Protein 1GYH (pdb70)

Sequence (1903 aa):
GAKQVDVHDPVMTREGDTWYLFSTGPGITIYSSKDRVNWRYSDRAFATEPTWAKRVSPSFDGHLWAPDIYQHKGLFYLYYSVSAFGKNTSAIGVTVNKTLNPASPDYRWEDKGIVIESVPQRDLWNAIAPAIIADDHGQVWMSFGSFWGGLKLFKLNDDLTRPAEPQEWHSIAKLERSVLMDDSQAGSAQIEAPFILRKGDYYYLFASWGLCCRKGDSTYHLVVGRSKQVTGPYLDKTGRDMNQGGGSLLIKGNKRWVGLGHNSAYTWDGKDYLVLHAYEAADNYLQKLKILNLHWDGEGWPQVDEKELDSYISQRLKAKQVDVHDPVMTREGDTWYLFSTGPGITIYSSKDRVNWRYSDRAFATEPTWAKRVSPSFDGHLWAPDIYQHKGLFYLYYSVSAFGKNTSAIGVTVNKTLNPASPDYRWEDKGIVIESVPQRDLWNAIAPAIIADDHGQVWMSFGSFWGGLKLFKLNDDLTRPAEPQEWHSIAKLERSVLMDDSQAGSAQIEAPFILRKGDYYYLFASWGLCCRKGDSTYHLVVGRSKQVTGPYLDKTGRDMNQGGGSLLIKGNKRWVGLGHNSAYTWDGKDYLVLHAYEAADNYLQKLKILNLHWDGEGWPQVDEKELDSYISQRLKGAKQVDVHDPVMTREGDTWYLFSTGPGITIYSSKDRVNWRYSDRAFATEPTWAKRVSPSFDGHLWAPDIYQHKGLFYLYYSVSAFGKNTSAIGVTVNKTLNPASPDYRWEDKGIVIESVPQRDLWNAIAPAIIADDHGQVWMSFGSFWGGLKLFKLNDDLTRPAEPQEWHSIAKLERSVLMDDSQAGSAQIEAPFILRKGDYYYLFASWGLCCRKGDSTYHLVVGRSKQVTGPYLDKTGRDMNQGGGSLLIKGNKRWVGLGHNSAYTWDGKDYLVLHAYEAADNYLQKLKILNLHWDGEGWPQVDEKELDSYISQRLKAKQVDVHDPVMTREGDTWYLFSTGPGITIYSSKDRVNWRYSDRAFATEPTWAKRVSPSFDGHLWAPDIYQHKGLFYLYYSVSAFGKNTSAIGVTVNKTLNPASPDYRWEDKGIVIESVPQRDLWNAIAPAIIADDHGQVWMSFGSFWGGLKLFKLNDDLTRPAEPQEWHSIAKLERSVLMDDSQAGSAQIEAPFILRKGDYYYLFASWGLCCRKGDSTYHLVVGRSKQVTGPYLDKTGRDMNQGGGSLLIKGNKRWVGLGHNSAYTWDGKDYLVLHAYEAADNYLQKLKILNLHWDGEGWPQVDEKELDSYISQRLGAKQVDVHDPVMTREGDTWYLFSTGPGITIYSSKDRVNWRYSDRAFATEPTWAKRVSPSFDGHLWAPDIYQHKGLFYLYYSVSAFGKNTSAIGVTVNKTLNPASPDYRWEDKGIVIESVPQRDLWNAIAPAIIADDHGQVWMSFGSFWGGLKLFKLNDDLTRPAEPQEWHSIAKLERSVLMDDSQAGSAQIEAPFILRKGDYYYLFASWGLCCRKGDSTYHLVVGRSKQVTGPYLDKTGRDMNQGGGSLLIKGNKRWVGLGHNSAYTWDGKDYLVLHAYEAADNYLQKLKILNLHWDGEGWPQVDEKELDSYISQRLKAKQVDVHDPVMTREGDTWYLFSTGPGITIYSSKDRVNWRYSDRAFATEPTWAKRVSPSFDGHLWAPDIYQHKGLFYLYYSVSAFGKNTSAIGVTVNKTLNPASPDYRWEDKGIVIESVPQRDLWNAIAPAIIADDHGQVWMSFGSFWGGLKLFKLNDDLTRPAEPQEWHSIAKLERSVLMDDSQAGSAQIEAPFILRKGDYYYLFASWGLCCRKGDSTYHLVVGRSKQVTGPYLDKTGRDMNQGGGSLLIKGNKRWVGLGHNSAYTWDGKDYLVLHAYEAADNYLQKLKILNLHWDGEGWPQVDEKELDSYISQRL

Solvent-accessible surface area: 79150 Å² total; per-residue (Å²): 35,75,171,36,2,65,4,30,11,0,6,1,17,92,49,68,90,20,16,9,0,0,4,30,5,54,0,0,21,1,14,14,5,142,74,53,55,45,0,108,105,20,38,73,11,25,88,102,45,3,144,34,0,114,144,7,0,110,93,17,104,12,78,0,40,4,3,5,11,46,84,37,180,71,62,9,16,0,0,0,0,0,8,14,167,60,111,2,33,0,0,0,0,0,1,12,3,134,13,2,67,60,93,26,142,75,39,164,32,65,57,90,14,40,6,14,37,1,53,44,110,164,15,48,36,6,0,14,4,7,4,14,20,41,23,103,130,80,55,18,5,0,0,0,0,5,32,5,18,0,0,38,0,1,50,10,40,139,93,4,21,97,15,15,134,124,91,67,78,46,35,2,0,76,47,149,30,62,107,164,61,81,38,40,107,26,29,86,1,61,2,26,1,4,17,7,17,90,75,59,82,30,7,7,0,0,0,0,52,9,48,26,72,122,123,46,114,13,80,4,42,0,2,1,0,22,4,116,93,6,40,18,38,0,22,12,92,67,2,101,12,1,36,86,8,3,16,14,90,19,7,120,27,38,178,117,8,30,4,0,0,21,4,0,2,32,76,31,130,71,119,11,21,0,0,0,0,0,8,32,30,100,53,122,60,68,50,8,0,0,8,1,54,9,88,63,44,29,38,10,14,6,99,19,62,73,151,32,0,52,83,23,87,0,47,91,53,199,113,170,36,2,65,4,32,11,1,7,0,15,81,49,68,76,25,15,10,0,0,3,32,6,56,0,0,21,2,13,17,5,146,71,50,58,51,0,124,104,23,37,76,13,22,91,101,43,2,110,22,0,106,102,8,0,103,95,16,98,13,79,0,37,4,4,4,11,40,85,38,176,68,60,10,20,0,0,0,0,0,8,19,162,50,116,2,31,0,0,0,0,0,1,13,2,136,15,2,67,61,92,29,140,78,38,149,28,85,57,87,14,37,5,20,32,1,53,45,117,164,14,53,33,5,0,14,4,7,3,13,16,38,15,89,142,63,64,13,6,0,0,0,0,6,32,6,18,0,0,35,0,0,55,9,39,140,96,4,19,96,13,15,132,128,93,70,74,54,36,2,0,74,48,148,31,62,112,166,64,81,39,40,78,25,27,86,1,56,2,24,2,5,16,6,19,104,72,69,113,44,13,5,0,0,0,0,52,9,46,21,68,122,124,43,90,11,37,5,39,0,2,1,0,46,7,138,113,7,39,16,80,0,64,12,99,121,48,101,35,1,32,142,10,2,14,14,65,21,6,84,18,42,180,102,8,32,4,0,0,24,5,0,2,33,73,20,113,76,125,10,19,0,0,0,0,0,8,35,31,100,59,120,67,70,49,8,0,1,14,0,53,7,101,66,52,93,141,21,16,3,74,27,73,63,121,36,0,45,80,27,89,0,53,68,70,209,47,86,169,37,2,70,4,31,11,1,8,1,15,79,48,70,106,19,18,10,0,0,4,30,6,53,0,0,20,2,15,14,6,144,74,68,54,46,0,121,104,23,39,74,13,25,86,99,42,3,146,38,0,112,120,7,0,63,95,16,90,15,79,0,38,5,3,5,11,46,83,40,180,70,60,10,17,0,0,0,0,0,6,17,159,60,124,2,34,0,0,0,0,0,1,16,2,139,14,2,64,64,93,27,141,85,38,149,33,72,51,86,13,40,6,18,37,2,20,38,32,49,4,22,3,6,0,13,3,8,3,13,18,43,23,103,136,80,52,16,6,0,0,0,0,5,32,5,6,0,0,6,0,0,56,10,40,139,90,5,18,99,14,11,134,97,47,75,6,41,6,2,0,4,37,94,5,37,3,37,62,75,6,47,107,26,28,85,2,60,2,26,1,5,16,7,18,92,73,57,106,60,8,6,0,0,0,0,51,10,50,22,76,120,106,48,118,12,78,4,41,0,2,1,0,45,5,112,100,7,37,18,40,1,20,13,92,88,2,83,12,1,24,44,23,2,16,14,90,20,6,121,24,45,195,144,8,29,5,0,0,24,5,0,2,32,76,23,118,72,136,11,19,0,0,0,0,0,8,32,32,102,62,116,60,66,51,8,0,1,11,0,65,9,86,59,49,91,140,28,13,5,86,28,50,77,144,33,0,48,84,29,86,0,50,99,49,246,113,169,36,2,63,4,30,11,1,8,1,16,80,50,67,102,23,17,10,0,0,4,28,5,54,0,0,22,2,14,21,6,144,70,55,60,55,0,141,106,22,38,77,12,25,94,94,34,3,145,37,0,118,154,7,0,104,87,12,109,18,78,0,58,3,4,4,11,46,86,43,136,67,61,8,18,0,0,0,0,0,6,12,162,44,118,1,33,0,0,0,0,0,1,15,1,138,14,2,67,66,93,29,141,76,35,157,38,73,56,86,15,41,5,21,35,1,54,46,108,162,13,51,32,6,0,14,3,8,3,13,18,41,20,100,67,74,54,16,6,0,0,0,0,6,33,6,17,0,0,37,0,0,37,10,44,103,91,4,15,95,14,16,132,122,90,67,73,53,33,2,0,77,50,151,31,61,109,165,66,79,38,40,106,24,31,86,2,54,2,25,1,6,16,6,16,85,79,56,58,20,11,6,0,0,0,0,54,10,53,24,68,105,101,53,116,11,75,4,48,0,2,1,0,26,9,94,105,7,38,14,80,0,70,12,98,118,47,137,35,0,32,138,13,2,16,14,83,21,6,105,22,41,174,106,8,33,5,0,0,26,4,0,2,32,75,20,115,72,128,12,20,0,0,0,0,0,6,31,31,95,64,109,62,66,49,6,0,0,14,1,57,8,99,63,56,36,73,9,17,2,72,25,64,62,149,32,0,48,85,29,93,0,53,99,122,52,65,168,37,1,65,3,30,10,1,8,1,15,79,44,72,92,21,17,10,0,0,4,31,6,56,2,0,22,2,11,21,5,143,73,51,55,48,0,118,104,25,39,86,11,18,87,117,60,4,142,33,0,110,124,7,0,111,88,13,105,14,83,0,45,4,3,5,10,44,85,32,103,26,59,12,18,0,0,0,0,0,7,13,176,56,94,1,34,0,0,0,0,0,1,15,1,138,14,2,68,62,94,28,141,84,39,167,27,79,57,89,14,38,5,20,36,1,16,37,22,46,4,19,4,6,0,14,3,8,3,14,18,43,24,99,132,81,52,16,5,0,0,0,0,5,31,5,6,0,0,9,0,0,60,9,39,144,90,3,20,94,16,14,134,91,47,75,6,48,8,2,0,4,37,102,7,38,5,28,38,41,9,35,29,18,3,71,1,53,1,24,1,5,17,8,19,85,78,57,102,69,6,7,0,0,0,0,52,8,47,18,70,120,105,45,111,11,78,4,41,0,2,2,0,54,5,115,104,5,35,19,80,1,68,13,106,120,47,131,34,1,24,73,7,2,15,14,94,18,5,116,27,23,162,120,7,32,5,0,0,23,4,0,2,31,78,19,111,77,118,12,22,0,0,0,0,0,7,33,33,100,62,108,60,68,51,8,0,1,13,1,54,7,86,60,53,83,136,29,16,5,86,16,61,73,153,33,0,51,82,29,89,0,47,86,55,216,99,168,34,0,60,3,30,10,3,4,1,15,76,44,66,119,30,14,7,0,0,4,31,6,52,0,0,23,3,11,19,7,169,71,49,58,54,0,133,108,23,38,74,13,26,88,100,48,2,143,36,0,100,151,7,0,110,91,18,90,16,80,0,40,4,6,6,11,45,87,38,182,69,64,9,17,0,0,0,0,0,7,16,161,60,77,2,35,0,0,0,0,0,1,16,2,125,14,3,66,61,84,28,105,80,38,157,34,81,54,86,14,43,6,21,35,1,56,45,108,162,12,49,31,6,0,14,2,8,3,14,20,43,24,107,140,76,56,18,6,0,0,0,0,6,30,5,18,0,0,35,0,0,55,7,40,142,94,3,16,93,16,13,132,123,91,75,74,56,34,2,0,72,48,150,33,61,112,167,28,40,40,17,30,20,3,68,0,52,1,23,2,5,18,6,20,96,76,55,100,57,9,6,0,0,0,0,49,9,50,31,81,129,128,46,106,9,78,3,43,0,3,1,0,50,6,119,111,7,35,17,82,1,70,12,100,115,47,133,30,0,30,122,10,2,17,14,89,18,8,116,28,26,167,108,8,35,3,0,0,24,5,0,1,34,80,18,108,75,115,19,23,0,0,0,0,0,6,32,34,102,56,122,62,70,54,8,0,0,14,1,53,8,93,61,40,89,137,24,15,6,94,24,59,69,142,32,0,50,85,28,89,0,48,100,116

Nearest PDB structures (foldseek):
  1gyh-assembly6_F  TM=1.002E+00  e=4.339E-56  Cellvibrio japonicus
  1gyd-assembly1_B  TM=1.002E+00  e=1.081E-55  Cellvibrio japonicus
  1gye-assembly1_B  TM=1.001E+00  e=3.953E-55  Cellvibrio japonicus
  6f1g-assembly1_A  TM=9.480E-01  e=2.151E-33  Geobacillus stearothermophilus
  3d61-assembly1_A  TM=9.542E-01  e=4.421E-33  Geobacillus stearothermophilus

Radius of gyration: 49.76 Å; Cα contacts (8 Å, |Δi|>4): 5390; chains: 6; bounding box: 102×94×158 Å

InterPro domains:
  IPR006710 Glycoside hydrolase, family 43 [PF04616] (33-331)
  IPR016840 Glycoside hydrolase, family 43, endo-1, 5-alpha-L-arabinosidase [PIRSF026534] (2-336)
  IPR023296 Glycosyl hydrolase, five-bladed beta-propeller domain superfamily [G3DSA:2.115.10.20] (30-347)
  IPR023296 Glycosyl hydrolase, five-bladed beta-propeller domain superfamily [SSF75005] (33-332)
  IPR050727 Glycosyl hydrolase 43 family arabinanases [PTHR43301] (32-338)

Secondary structure (DSSP, 8-state):
--SPPP-SS-EEEEETTEEEEEESEET-EEEEESSSSEEEEEEESSSS--TTHHHH-TT--SEEEEEEEEEETTEEEEEEEE--TTS--EEEEEEEES-S-TTSTT---EEEEEEEEE-TTT-SS-----EEEE-TTS-EEEEE-BSTT-EEEEEB-TTSSSB-SS--EEEEE-----TTS-TTS--S--EEEEEEEEETTEEEEEEEES--S-GGG---EEEEEEESSTTS--B-TTSBBGGGT--EEEE---SSEEEEEEEEEEEETTEEEEEEEEEEGGGTTEEEEEEEE-EE-TTS-EE--TTHHHH---EE--/-PPPP-SS-EEEEETTEEEEEESEET-EEEEESSSSEEEEEEES-SS--TTHHHHSTT--SEEEEEEEEEETTEEEEEEEE--TT---EEEEEEEES-S-TTSTT---EEEEEEEEE-TTT-SS-----EEEE-TTS-EEEEE-BSTT-EEEEEB-TTSSSB-SS--EEEEE-----TTS-TTS--S--EEEEEEEEETTEEEEEEEES--S-GGG---EEEEEEESSTTS--B-TTS-BGGGT--EEEE---SSEEEEEEEEEEEETTEEEEEEEEEEGGGTTEEEEEEEE-EE-TTS-EE--TTHHHH---EE--/--SPPP-SS-EEEEETTEEEEEESEET-EEEEESSSSEEEEEEESSSS--TTHHHH-TT--SEEEEEEEEEETTEEEEEEEE--TT---EEEEEEEES-S-TTSTT---EEEEEEEEE-TTT-SS-----EEEE-TTS-EEEEE-BSTT-EEEEEB-TTSSSB-SS--EEEEE----BTTS-TTS--S--EEEEEEEEETTEEEEEEEES--S-GGG---EEEEEEESSTTS--B-TTSBBGGGT--EEEE---SSEEEEEEEEEEEETTEEEEEEEEEEGGGTTEEEEEEEEEEE-TTS-EE--TTHHHH---EE--/-PPPP-SS-EEEEETTEEEEEESEET-EEEEESSSSEEEEEEESSSS--TTHHHH-TT--SEEEEEEEEEETTEEEEEEEE--TT---EEEEEEEES-S-TTSTT---EEEEEEEEE-TTT-SS-----EEEE-TTS-EEEEE-BSTT-EEEEEB-TTSSSB-SS--EEEEE-----TTS-TTS--S--EEEEEEEEETTEEEEEEEES--S-GGG---EEEEEEESSTT---B-TTS-BGGGT--EEEE---SSEEEEEEEEEEEETTEEEEEEEEEEGGGTTEEEEEEEE-EE-TTS-EE--TTHHHH---EE-/--SPPP-SS-EEEEETTEEEEEESEET-EEEEESSSSEEEEEEES-SS--TTHHHH-TT--SEEEEEEEEEETTEEEEEEEE--TT---EEEEEEEES-S-TTSTT---EEEEEEEEE-TTT-SS-----EEEE-TTS-EEEEE-BSTT-EEEEEB-TTSSSB-SS--EEEEE----BTTS-TTS--S--EEEEEEEEETTEEEEEEEES--S-GGG---EEEEEEESSTTS--B-TTS-BGGGT--EEEE---SSEEEEEEEEEEEETTEEEEEEEEEEGGGTTEEEEEEEE-EE-TTS-EE--TTHHHH---EE--/-PPP--SS-EEEEETTEEEEEESEET-EEEEESSSSEEEEEEESSSS--TTHHHH-TT--SEEEEEEEEEETTEEEEEEEE--TT---EEEEEEEES-S-TTSTT---EEEEEEEEE-TTT-SS-----EEEE-TTS-EEEEE-BSTT-EEEEEBPTTSSSB-SS--EEEEE-----TTS-TTS--S--EEEEEEEEETTEEEEEEEES--S-GGG---EEEEEEESSTTS--B-TTS-BGGGT--EEEE---SSEEEEEEEEEEEETTEEEEEEEEEEGGGTTEEEEEEEE-EE-TTS-EE--TTHHHH---EE-

CATH classification: 2.115.10.20

Organism: Cellvibrio japonicus (strain Ueda107) (NCBI:txid498211)

Foldseek 3Di:
DAAFDFFALWDWDDDDQKIKIWGWFQLIWIWIDNPVFEIETQDRQDPFDDPCLCVLPVPFDRTWHNWEWDDDPQKIKIKIKRDDPFWQSIFIWIWIFNDRHPVDPRGHTGTPDTADGDDFPPDQWHHGAWEWDDDPPGWIKIWFTFAGFAIKIWTADPVRGYGHPVIDMADAAGEDDDPVPRRGGRDPTGKTRWEWDDDDQKIKIKIWGFDPDDAQPGWIFIWIFIANGPRDQTAHPVGDGNSYVHTHGADTDDPQWHHKDSWYKDDDPHFIKIWIWTQGNVPRRRIGIFIWGWDADPVGDIYTDCCSVVVRGHHYDD/DAFDFFALKDWDDDDQKIWIWGWFQLIWIWIDNPVFEIETQDRQDPFDDPCQCVLPVPFPRTKHRWDWDDDPQKIKIKIKRDDPFFQSIFIWIWIFNDRHPVDPRGHTHTPDTADGDDQPPDQWHHGAWEWDADPVRWIKIWFTFARFAIKIWTADPVRGYGDPVIDMAHAAWEDDDPPPRSGGRDDTFKTRWEWDDDDQKIKIKIWGFADDDQQPGFIFIWIFIDSDPRDQTAHPVGHGNSYVHTHGADTDDPQFHHKDSWYKDDDPNWIKIWIWTQGNVPSRGIGIFIWTWDADPVGDIHTDPCSVVVRGHHYDD/DAAFDFFALKDWDDDDQKIKIWGWFQQIWIWIDNPVFEIETQDRQDPFDDPCQCVLPVVFPRTKHRWYWDDDDQKIKIKIKRDDPFWQSIFIWIWIFNDRHPVDPRGHTGTPDTADGDDFPPDQWHHGAWEWDDDPPRWIKIWFTFAGFAIKIKTADPVNGYGDPVIDMAHAAGEDDDPPPRSGGRDDTFKTQWEWDDDDQKIKIKIWGFDDDDQQPTWIFIWIFIANGPRDQTAHPVRDGNSYVHTHGADTDDPQWHHKDSWYKDDDPRFIKIWIWTQGNVPRRGTGIFIWGWDADPVGDIHTDCCSVVVRGHHYDD/DAFDFFALKDWDDDDQKIKIWGWFQQIWIWIDRPVFEIEGQDRQDPFDDPCQCVLPVVFPRIKHNWYWDDDDQKIKIKIKRDDPFWQSIFIWIWIFNDRHPVDPRGHTHTPDTADGDDFPPDQWHHGAWEWDDDPVGWIKIWFTFARFAIKIWTADPVNGYGDPPIDMAGAAGEDDDPPPGRGGRDDTFKTQWYWDDDDQKIKIKIWGFADDDFPPGFTFIWIFIDSDPRDQTAHPVGDGNSYVDTHGADGDDPQWHHKDSWYKDDDPRFIKIWIWTQGNVVRRRIGIFIWGWDADPVGHIHTDRCSVVVRGHHYD/DAAFDFAALKDWDDDDQKIKIWGFFQQIWIWIDNPVFEIETQDHQDPDADPCQCVLPVVWDRTKHNWYWDDDPQKIKIKIKRDDPFWQSIFIWIWIFNDSHPVDPRGHTGTPDTADGDDFPPDQWHHGAWEKDDDPPGWIKIWFTFAGFAIKIKTADPVNGYGDPVIDMAGAAGDDDDPVPRSGGRDDTGKGQWEWDDDPQKIKIKIWGFDPDPQQPTFIFIWIFIDNDPRDQTAHPVRDGNSYVHTHGADTDDPQWHHKDSWYKDQDPNFIKIWIWTQGNVPRRRTGIFIWGWDADPVGHTYTDVCSVVVRGHHYDD/DAFDFFALWEWDDDDQKIKIWGWFQLIWIWIDNPVFEIETQDRQDPFDDPCQCVLPVVFDRTKHRWYWDDDPQKIKIKIKRDDPFWQSIFIWIWIFNDSHPVDPRGHIHTPDTADGDDQPPDQWHHGAWEKDDDPVGWIKIKFTFAGFAIKIKTADPVRGYGDPPIDMAHEAGDDDDPVPRSGGRDDTFKGHWYWDDDPQKIKIKIWGFAPPDQPPGFTFIWIFIDNDPRDQTAHPVRHGNSYVHTHGADFPDPQWRGWDSWDKDDDPNFIKIWIWTQGNVPRRRIGIFIWGWDADPVGHIYTDCCSVPVRGHHYD

GO terms:
  GO:0046556 alpha-L-arabinofuranosidase activity (F, EXP)

B-factor: mean 18.23, std 8.99, range [5.01, 67.4]

Structure (mmCIF, N/CA/C/O backbone):
data_1GYH
#
_entry.id   1GYH
#
_cell.length_a   49.556
_cell.length_b   79.557
_cell.length_c   132.402
_cell.angle_alpha   88.83
_cell.angle_beta   89.58
_cell.angle_gamma   83.58
#
_symmetry.space_group_name_H-M   'P 1'
#
loop_
_entity.id
_entity.type
_entity.pdbx_description
1 polymer 'ARABINAN ENDO-1,5-ALPHA-L-ARABINOSIDASE A'
2 non-polymer 'CHLORIDE ION'
3 water water
#
loop_
_atom_site.group_PDB
_atom_site.id
_atom_site.type_symbol
_atom_site.label_atom_id
_atom_site.label_alt_id
_atom_site.label_comp_id
_atom_site.label_asym_id
_atom_site.label_entity_id
_atom_site.label_seq_id
_atom_site.pdbx_PDB_ins_code
_atom_site.Cartn_x
_atom_site.Cartn_y
_atom_site.Cartn_z
_atom_site.occupancy
_atom_site.B_iso_or_equiv
_atom_site.auth_seq_id
_atom_site.auth_comp_id
_atom_site.auth_asym_id
_atom_site.auth_atom_id
_atom_site.pdbx_PDB_model_num
ATOM 1 N N . GLY A 1 1 ? 1.535 -26.259 1.947 1.00 25.36 30 GLY A N 1
ATOM 2 C CA . GLY A 1 1 ? 1.397 -25.831 0.683 1.00 24.23 30 GLY A CA 1
ATOM 3 C C . GLY A 1 1 ? 2.508 -26.451 -0.125 1.00 26.56 30 GLY A C 1
ATOM 4 O O . GLY A 1 1 ? 2.267 -27.531 -0.616 1.00 33.06 30 GLY A O 1
ATOM 5 N N . ALA A 1 2 ? 3.643 -25.781 -0.332 1.00 23.91 31 ALA A N 1
ATOM 6 C CA . ALA A 1 2 ? 4.858 -26.344 -0.972 1.00 23.03 31 ALA A CA 1
ATOM 7 C C . ALA A 1 2 ? 5.745 -25.299 -1.655 1.00 20.87 31 ALA A C 1
ATOM 8 O O . ALA A 1 2 ? 6.942 -25.389 -1.472 1.00 19.84 31 ALA A O 1
ATOM 10 N N . LYS A 1 3 ? 5.159 -24.356 -2.429 1.00 18.54 32 LYS A N 1
ATOM 11 C CA . LYS A 1 3 ? 5.869 -23.154 -2.947 1.00 17.35 32 LYS A CA 1
ATOM 12 C C . LYS A 1 3 ? 5.545 -21.915 -2.107 1.00 15.62 32 LYS A C 1
ATOM 13 O O . LYS A 1 3 ? 4.479 -21.867 -1.537 1.00 13.23 32 LYS A O 1
ATOM 19 N N . GLN A 1 4 ? 6.419 -20.902 -2.086 1.00 14.79 33 GLN A N 1
ATOM 20 C CA . GLN A 1 4 ? 6.085 -19.625 -1.431 1.00 14.60 33 GLN A CA 1
ATOM 21 C C . GLN A 1 4 ? 4.979 -18.900 -2.185 1.00 15.99 33 GLN A C 1
ATOM 22 O O . GLN A 1 4 ? 4.828 -19.074 -3.430 1.00 16.24 33 GLN A O 1
ATOM 28 N N . VAL A 1 5 ? 4.184 -18.110 -1.469 1.00 14.94 34 VAL A N 1
ATOM 29 C CA . VAL A 1 5 ? 3.184 -17.335 -2.141 1.00 16.62 34 VAL A CA 1
ATOM 30 C C . VAL A 1 5 ? 3.714 -16.074 -2.841 1.00 15.72 34 VAL A C 1
ATOM 31 O O . VAL A 1 5 ? 4.457 -15.241 -2.277 1.00 15.74 34 VAL A O 1
ATOM 35 N N . ASP A 1 6 ? 3.364 -15.968 -4.119 1.00 16.24 35 ASP A N 1
ATOM 36 C CA . ASP A 1 6 ? 3.742 -14.792 -4.920 1.00 16.44 35 ASP A CA 1
ATOM 37 C C . ASP A 1 6 ? 2.675 -13.717 -4.896 1.00 16.28 35 ASP A C 1
ATOM 38 O O . ASP A 1 6 ? 1.503 -13.955 -5.262 1.00 17.00 35 ASP A O 1
ATOM 43 N N . VAL A 1 7 ? 3.092 -12.546 -4.413 1.00 15.50 36 VAL A N 1
ATOM 44 C CA . VAL A 1 7 ? 2.272 -11.342 -4.274 1.00 15.21 36 VAL A CA 1
ATOM 45 C C . VAL A 1 7 ? 3.064 -10.116 -4.679 1.00 13.67 36 VAL A C 1
ATOM 46 O O . VAL A 1 7 ? 4.304 -10.126 -4.702 1.00 13.51 36 VAL A O 1
ATOM 50 N N . HIS A 1 8 ? 2.341 -9.043 -4.976 1.00 13.86 37 HIS A N 1
ATOM 51 C CA . HIS A 1 8 ? 2.928 -7.736 -5.273 1.00 13.67 37 HIS A CA 1
ATOM 52 C C . HIS A 1 8 ? 2.066 -6.707 -4.557 1.00 13.55 37 HIS A C 1
ATOM 53 O O . HIS A 1 8 ? 0.822 -6.708 -4.693 1.00 13.47 37 HIS A O 1
ATOM 60 N N . ASP A 1 9 ? 2.703 -5.827 -3.790 1.00 13.12 38 ASP A N 1
ATOM 61 C CA . ASP A 1 9 ? 2.033 -4.697 -3.147 1.00 13.81 38 ASP A CA 1
ATOM 62 C C . ASP A 1 9 ? 1.049 -5.174 -2.050 1.00 14.41 38 ASP A C 1
ATOM 63 O O . ASP A 1 9 ? -0.068 -4.709 -2.011 1.00 14.94 38 ASP A O 1
ATOM 68 N N . PRO A 1 10 ? 1.480 -6.052 -1.138 1.00 15.05 39 PRO A N 1
ATOM 69 C CA . PRO A 1 10 ? 0.560 -6.710 -0.192 1.00 15.50 39 PRO A CA 1
ATOM 70 C C . PRO A 1 10 ? 0.057 -5.853 0.958 1.00 16.02 39 PRO A C 1
ATOM 71 O O . PRO A 1 10 ? 0.759 -4.968 1.455 1.00 17.52 39 PRO A O 1
ATOM 75 N N . VAL A 1 11 ? -1.191 -6.117 1.317 1.00 16.54 40 VAL A N 1
ATOM 76 C CA . VAL A 1 11 ? -1.812 -5.628 2.541 1.00 16.26 40 VAL A CA 1
ATOM 77 C C . VAL A 1 11 ? -2.576 -6.780 3.231 1.00 15.23 40 VAL A C 1
ATOM 78 O O . VAL A 1 11 ? -2.884 -7.824 2.615 1.00 14.61 40 VAL A O 1
ATOM 82 N N . MET A 1 12 ? -2.881 -6.595 4.521 1.00 14.32 41 MET A N 1
ATOM 83 C CA . MET A 1 12 ? -3.483 -7.672 5.337 1.00 13.48 41 MET A CA 1
ATOM 84 C C . MET A 1 12 ? -4.440 -7.103 6.364 1.00 13.22 41 MET A C 1
ATOM 85 O O . MET A 1 12 ? -4.326 -5.933 6.765 1.00 14.14 41 MET A O 1
ATOM 90 N N . THR A 1 13 ? -5.362 -7.954 6.791 1.00 13.83 42 THR A N 1
ATOM 91 C CA . THR A 1 13 ? -6.274 -7.694 7.902 1.00 14.31 42 THR A CA 1
ATOM 92 C C . THR A 1 13 ? -6.754 -8.990 8.553 1.00 14.10 42 THR A C 1
ATOM 93 O O . THR A 1 13 ? -6.615 -10.060 7.988 1.00 14.37 42 THR A O 1
ATOM 97 N N . ARG A 1 14 ? -7.350 -8.896 9.726 1.00 13.90 43 ARG A N 1
ATOM 98 C CA . ARG A 1 14 ? -7.872 -10.066 10.415 1.00 13.69 43 ARG A CA 1
ATOM 99 C C . ARG A 1 14 ? -9.356 -9.861 10.673 1.00 13.76 43 ARG A C 1
ATOM 100 O O . ARG A 1 14 ? -9.768 -8.793 11.147 1.00 13.71 43 ARG A O 1
ATOM 113 N N . GLU A 1 15 ? -10.144 -10.889 10.356 1.00 13.58 44 GLU A N 1
ATOM 114 C CA . GLU A 1 15 ? -11.552 -10.965 10.725 1.00 13.16 44 GLU A CA 1
ATOM 115 C C . GLU A 1 15 ? -11.765 -12.179 11.593 1.00 14.26 44 GLU A C 1
ATOM 116 O O . GLU A 1 15 ? -11.593 -13.320 11.142 1.00 13.51 44 GLU A O 1
ATOM 122 N N . GLY A 1 16 ? -12.180 -11.960 12.843 1.00 14.99 45 GLY A N 1
ATOM 123 C CA . GLY A 1 16 ? -12.299 -13.060 13.789 1.00 14.98 45 GLY A CA 1
ATOM 124 C C . GLY A 1 16 ? -10.967 -13.793 13.922 1.00 14.68 45 GLY A C 1
ATOM 125 O O . GLY A 1 16 ? -9.950 -13.176 14.223 1.00 15.01 45 GLY A O 1
ATOM 126 N N . ASP A 1 17 ? -10.956 -15.101 13.681 1.00 14.87 46 ASP A N 1
ATOM 127 C CA . ASP A 1 17 ? -9.680 -15.854 13.767 1.00 15.98 46 ASP A CA 1
ATOM 128 C C . ASP A 1 17 ? -9.020 -16.148 12.408 1.00 15.62 46 ASP A C 1
ATOM 129 O O . ASP A 1 17 ? -8.085 -16.974 12.332 1.00 15.98 46 ASP A O 1
ATOM 134 N N . THR A 1 18 ? -9.470 -15.448 11.363 1.00 14.25 47 THR A N 1
ATOM 135 C CA . THR A 1 18 ? -8.912 -15.598 10.017 1.00 13.44 47 THR A CA 1
ATOM 136 C C . THR A 1 18 ? -8.204 -14.358 9.469 1.00 12.38 47 THR A C 1
ATOM 137 O O . THR A 1 18 ? -8.721 -13.257 9.533 1.00 12.03 47 THR A O 1
ATOM 141 N N . TRP A 1 19 ? -6.989 -14.568 8.976 1.00 12.22 48 TRP A N 1
ATOM 142 C CA . TRP A 1 19 ? -6.170 -13.564 8.306 1.00 12.14 48 TRP A CA 1
ATOM 143 C C . TRP A 1 19 ? -6.454 -13.536 6.783 1.00 12.62 48 TRP A C 1
ATOM 144 O O . TRP A 1 19 ? -6.655 -14.597 6.151 1.00 10.88 48 TRP A O 1
ATOM 155 N N . TYR A 1 20 ? -6.445 -12.329 6.210 1.00 12.01 49 TYR A N 1
ATOM 156 C CA . TYR A 1 20 ? -6.703 -12.144 4.775 1.00 13.97 49 TYR A CA 1
ATOM 157 C C . TYR A 1 20 ? -5.591 -11.313 4.188 1.00 13.18 49 TYR A C 1
ATOM 158 O O . TYR A 1 20 ? -5.106 -10.341 4.830 1.00 14.53 49 TYR A O 1
ATOM 167 N N . LEU A 1 21 ? -5.189 -11.692 2.971 1.00 13.28 50 LEU A N 1
ATOM 168 C CA . LEU A 1 21 ? -4.089 -11.068 2.267 1.00 13.02 50 LEU A CA 1
ATOM 169 C C . LEU A 1 21 ? -4.582 -10.637 0.860 1.00 13.49 50 LEU A C 1
ATOM 170 O O . LEU A 1 21 ? -5.270 -11.398 0.153 1.00 13.34 50 LEU A O 1
ATOM 175 N N . PHE A 1 22 ? -4.265 -9.410 0.503 1.00 13.26 51 PHE A N 1
ATOM 176 C CA . PHE A 1 22 ? -4.713 -8.785 -0.742 1.00 13.22 51 PHE A CA 1
ATOM 177 C C . PHE A 1 22 ? -3.489 -8.390 -1.546 1.00 13.46 51 PHE A C 1
ATOM 178 O O . PHE A 1 22 ? -2.560 -7.762 -1.039 1.00 13.41 51 PHE A O 1
ATOM 186 N N . SER A 1 23 ? -3.519 -8.706 -2.849 1.00 13.80 52 SER A N 1
ATOM 187 C CA . SER A 1 23 ? -2.402 -8.448 -3.748 1.00 13.03 52 SER A CA 1
ATOM 188 C C . SER A 1 23 ? -2.886 -7.797 -5.059 1.00 12.61 52 SER A C 1
ATOM 189 O O . SER A 1 23 ? -4.021 -8.028 -5.527 1.00 11.33 52 SER A O 1
ATOM 192 N N . THR A 1 24 ? -2.015 -6.979 -5.632 1.00 13.53 53 THR A N 1
ATOM 193 C CA . THR A 1 24 ? -2.101 -6.639 -7.058 1.00 12.89 53 THR A CA 1
ATOM 194 C C . THR A 1 24 ? -2.369 -7.901 -7.878 1.00 12.99 53 THR A C 1
ATOM 195 O O . THR A 1 24 ? -1.796 -8.954 -7.625 1.00 13.71 53 THR A O 1
ATOM 199 N N . GLY A 1 25 ? -3.273 -7.804 -8.842 1.00 13.61 54 GLY A N 1
ATOM 200 C CA . GLY A 1 25 ? -3.628 -8.937 -9.687 1.00 13.54 54 GLY A CA 1
ATOM 201 C C . GLY A 1 25 ? -5.036 -8.798 -10.281 1.00 12.77 54 GLY A C 1
ATOM 202 O O . GLY A 1 25 ? -5.741 -7.823 -9.999 1.00 12.45 54 GLY A O 1
ATOM 203 N N . PRO A 1 26 ? -5.470 -9.760 -11.082 1.00 12.83 55 PRO A N 1
ATOM 204 C CA . PRO A 1 26 ? -6.790 -9.672 -11.746 1.00 12.93 55 PRO A CA 1
ATOM 205 C C . PRO A 1 26 ? -7.936 -9.477 -10.755 1.00 13.23 55 PRO A C 1
ATOM 206 O O . PRO A 1 26 ? -8.146 -10.356 -9.932 1.00 13.83 55 PRO A O 1
ATOM 210 N N . GLY A 1 27 ? -8.619 -8.335 -10.781 1.00 12.81 56 GLY A N 1
ATOM 211 C CA . GLY A 1 27 ? -9.752 -8.111 -9.874 1.00 12.62 56 GLY A CA 1
ATOM 212 C C . GLY A 1 27 ? -9.383 -7.907 -8.378 1.00 12.58 56 GLY A C 1
ATOM 213 O O . GLY A 1 27 ? -10.279 -7.771 -7.570 1.00 12.70 56 GLY A O 1
ATOM 214 N N . ILE A 1 28 ? -8.092 -7.780 -8.077 1.00 11.85 57 ILE A N 1
ATOM 215 C CA . ILE A 1 28 ? -7.463 -7.874 -6.733 1.00 12.84 57 ILE A CA 1
ATOM 216 C C . ILE A 1 28 ? -7.569 -9.314 -6.199 1.00 12.69 57 ILE A C 1
ATOM 217 O O . ILE A 1 28 ? -8.651 -9.835 -6.024 1.00 12.23 57 ILE A O 1
ATOM 222 N N . THR A 1 29 ? -6.424 -9.957 -6.002 1.00 12.31 58 THR A N 1
ATOM 223 C CA . THR A 1 29 ? -6.355 -11.348 -5.556 1.00 12.78 58 THR A CA 1
ATOM 224 C C . THR A 1 29 ? -6.413 -11.378 -4.015 1.00 12.60 58 THR A C 1
ATOM 225 O O . THR A 1 29 ? -5.709 -10.616 -3.368 1.00 11.26 58 THR A O 1
ATOM 229 N N . ILE A 1 30 ? -7.272 -12.241 -3.476 1.00 13.34 59 ILE A N 1
ATOM 230 C CA . ILE A 1 30 ? -7.473 -12.410 -2.025 1.00 12.66 59 ILE A CA 1
ATOM 231 C C . ILE A 1 30 ? -7.126 -13.841 -1.570 1.00 13.16 59 ILE A C 1
ATOM 232 O O . ILE A 1 30 ? -7.612 -14.802 -2.146 1.00 12.91 59 ILE A O 1
ATOM 237 N N . TYR A 1 31 ? -6.272 -13.940 -0.528 1.00 13.19 60 TYR A N 1
ATOM 238 C CA . TYR A 1 31 ? -5.964 -15.182 0.161 1.00 13.03 60 TYR A CA 1
ATOM 239 C C . TYR A 1 31 ? -6.385 -15.141 1.634 1.00 13.18 60 TYR A C 1
ATOM 240 O O . TYR A 1 31 ? -6.523 -14.063 2.211 1.00 11.86 60 TYR A O 1
ATOM 249 N N . SER A 1 32 ? -6.516 -16.332 2.223 1.00 13.78 61 SER A N 1
ATOM 250 C CA . SER A 1 32 ? -6.876 -16.506 3.653 1.00 14.00 61 SER A CA 1
ATOM 251 C C . SER A 1 32 ? -5.977 -17.488 4.383 1.00 13.99 61 SER A C 1
ATOM 252 O O . SER A 1 32 ? -5.382 -18.383 3.796 1.00 13.77 61 SER A O 1
ATOM 255 N N . SER A 1 33 ? -5.886 -17.345 5.695 1.00 14.05 62 SER A N 1
ATOM 256 C CA . SER A 1 33 ? -4.976 -18.171 6.459 1.00 13.83 62 SER A CA 1
ATOM 257 C C . SER A 1 33 ? -5.326 -18.169 7.956 1.00 14.55 62 SER A C 1
ATOM 258 O O . SER A 1 33 ? -5.773 -17.152 8.493 1.00 14.16 62 SER A O 1
ATOM 261 N N . LYS A 1 34 ? -5.091 -19.294 8.612 1.00 14.73 63 LYS A N 1
ATOM 262 C CA . LYS A 1 34 ? -5.280 -19.382 10.064 1.00 15.61 63 LYS A CA 1
ATOM 263 C C . LYS A 1 34 ? -4.025 -18.970 10.856 1.00 14.97 63 LYS A C 1
ATOM 264 O O . LYS A 1 34 ? -4.144 -18.618 12.012 1.00 14.14 63 LYS A O 1
ATOM 270 N N . ASP A 1 35 ? -2.844 -18.986 10.235 1.00 14.02 64 ASP A N 1
ATOM 271 C CA . ASP A 1 35 ? -1.563 -18.799 10.943 1.00 14.63 64 ASP A CA 1
ATOM 272 C C . ASP A 1 35 ? -0.583 -17.786 10.338 1.00 14.41 64 ASP A C 1
ATOM 273 O O . ASP A 1 35 ? 0.509 -17.642 10.842 1.00 14.89 64 ASP A O 1
ATOM 278 N N . ARG A 1 36 ? -0.974 -17.088 9.271 1.00 14.49 65 ARG A N 1
ATOM 279 C CA . ARG A 1 36 ? -0.154 -16.069 8.585 1.00 14.43 65 ARG A CA 1
ATOM 280 C C . ARG A 1 36 ? 1.011 -16.613 7.741 1.00 14.58 65 ARG A C 1
ATOM 281 O O . ARG A 1 36 ? 1.800 -15.830 7.195 1.00 12.95 65 ARG A O 1
ATOM 293 N N . VAL A 1 37 ? 1.107 -17.935 7.638 1.00 14.96 66 VAL A N 1
ATOM 294 C CA . VAL A 1 37 ? 2.194 -18.635 6.941 1.00 15.20 66 VAL A CA 1
ATOM 295 C C . VAL A 1 37 ? 1.654 -19.511 5.781 1.00 14.85 66 VAL A C 1
ATOM 296 O O . VAL A 1 37 ? 2.196 -19.481 4.678 1.00 15.88 66 VAL A O 1
ATOM 300 N N . ASN A 1 38 ? 0.654 -20.334 6.070 1.00 14.30 67 ASN A N 1
ATOM 301 C CA . ASN A 1 38 ? -0.023 -21.226 5.126 1.00 14.22 67 ASN A CA 1
ATOM 302 C C . ASN A 1 38 ? -1.294 -20.561 4.548 1.00 13.74 67 ASN A C 1
ATOM 303 O O . ASN A 1 38 ? -2.265 -20.328 5.279 1.00 14.04 67 ASN A O 1
ATOM 308 N N . TRP A 1 39 ? -1.263 -20.203 3.253 1.00 13.21 68 TRP A N 1
ATOM 309 C CA . TRP A 1 39 ? -2.303 -19.381 2.606 1.00 13.36 68 TRP A CA 1
ATOM 310 C C . TRP A 1 39 ? -3.010 -20.155 1.506 1.00 14.17 68 TRP A C 1
ATOM 311 O O . TRP A 1 39 ? -2.347 -20.780 0.679 1.00 15.84 68 TRP A O 1
ATOM 322 N N . ARG A 1 40 ? -4.345 -20.118 1.490 1.00 15.06 69 ARG A N 1
ATOM 323 C CA . ARG A 1 40 ? -5.144 -20.611 0.353 1.00 15.51 69 ARG A CA 1
ATOM 324 C C . ARG A 1 40 ? -5.808 -19.479 -0.424 1.00 14.68 69 ARG A C 1
ATOM 325 O O . ARG A 1 40 ? -6.200 -18.439 0.130 1.00 13.34 69 ARG A O 1
ATOM 333 N N . TYR A 1 41 ? -5.991 -19.692 -1.717 1.00 14.39 70 TYR A N 1
ATOM 334 C CA . TYR A 1 41 ? -6.750 -18.730 -2.532 1.00 13.91 70 TYR A CA 1
ATOM 335 C C . TYR A 1 41 ? -8.159 -18.605 -1.983 1.00 12.58 70 TYR A C 1
ATOM 336 O O . TYR A 1 41 ? -8.796 -19.599 -1.695 1.00 11.38 70 TYR A O 1
ATOM 345 N N . SER A 1 42 ? -8.624 -17.384 -1.823 1.00 11.79 71 SER A N 1
ATOM 346 C CA . SER A 1 42 ? -9.982 -17.122 -1.319 1.00 12.00 71 SER A CA 1
ATOM 347 C C . SER A 1 42 ? -10.944 -16.679 -2.435 1.00 11.46 71 SER A C 1
ATOM 348 O O . SER A 1 42 ? -12.001 -17.287 -2.608 1.00 11.82 71 SER A O 1
ATOM 351 N N . ASP A 1 43 ? -10.591 -15.590 -3.131 1.00 11.61 72 ASP A N 1
ATOM 352 C CA . ASP A 1 43 ? -11.443 -14.972 -4.165 1.00 12.68 72 ASP A CA 1
ATOM 353 C C . ASP A 1 43 ? -10.677 -13.895 -4.960 1.00 12.49 72 ASP A C 1
ATOM 354 O O . ASP A 1 43 ? -9.501 -13.632 -4.704 1.00 13.31 72 ASP A O 1
ATOM 359 N N . ARG A 1 44 ? -11.354 -13.289 -5.938 1.00 12.05 73 ARG A N 1
ATOM 360 C CA . ARG A 1 44 ? -10.951 -12.015 -6.498 1.00 12.82 73 ARG A CA 1
ATOM 361 C C . ARG A 1 44 ? -12.077 -11.034 -6.282 1.00 12.64 73 ARG A C 1
ATOM 362 O O . ARG A 1 44 ? -13.244 -11.394 -6.415 1.00 13.80 73 ARG A O 1
ATOM 370 N N . ALA A 1 45 ? -11.756 -9.803 -5.898 1.00 12.01 74 ALA A N 1
ATOM 371 C CA . ALA A 1 45 ? -12.801 -8.871 -5.516 1.00 12.68 74 ALA A CA 1
ATOM 372 C C . ALA A 1 45 ? -13.780 -8.601 -6.647 1.00 13.37 74 ALA A C 1
ATOM 373 O O . ALA A 1 45 ? -14.998 -8.683 -6.442 1.00 12.67 74 ALA A O 1
ATOM 375 N N . PHE A 1 46 ? -13.254 -8.254 -7.821 1.00 12.91 75 PHE A N 1
ATOM 376 C CA . PHE A 1 46 ? -14.063 -8.159 -9.071 1.00 12.63 75 PHE A CA 1
ATOM 377 C C . PHE A 1 46 ? -13.930 -9.435 -9.887 1.00 12.82 75 PHE A C 1
ATOM 378 O O . PHE A 1 46 ? -12.816 -9.843 -10.246 1.00 14.29 75 PHE A O 1
ATOM 386 N N . ALA A 1 47 ? -15.047 -10.076 -10.150 1.00 13.44 76 ALA A N 1
ATOM 387 C CA . ALA A 1 47 ? -15.105 -11.255 -11.015 1.00 14.06 76 ALA A CA 1
ATOM 388 C C . ALA A 1 47 ? -14.574 -10.923 -12.422 1.00 14.98 76 ALA A C 1
ATOM 389 O O . ALA A 1 47 ? -13.915 -11.754 -13.065 1.00 14.30 76 ALA A O 1
ATOM 391 N N . THR A 1 48 ? -14.842 -9.707 -12.879 1.00 14.97 77 THR A N 1
ATOM 392 C CA . THR A 1 48 ? -14.248 -9.228 -14.123 1.00 15.84 77 THR A CA 1
ATOM 393 C C . THR A 1 48 ? -13.434 -7.949 -13.838 1.00 14.79 77 THR A C 1
ATOM 394 O O . THR A 1 48 ? -12.263 -8.035 -13.479 1.00 14.21 77 THR A O 1
ATOM 398 N N . GLU A 1 49 ? -14.086 -6.790 -13.920 1.00 14.34 78 GLU A N 1
ATOM 399 C CA . GLU A 1 49 ? -13.427 -5.511 -13.694 1.00 15.09 78 GLU A CA 1
ATOM 400 C C . GLU A 1 49 ? -14.406 -4.409 -13.360 1.00 14.35 78 GLU A C 1
ATOM 401 O O . GLU A 1 49 ? -15.622 -4.527 -13.640 1.00 13.95 78 GLU A O 1
ATOM 407 N N . PRO A 1 50 ? -13.906 -3.320 -12.776 1.00 14.36 79 PRO A N 1
ATOM 408 C CA . PRO A 1 50 ? -14.777 -2.186 -12.507 1.00 14.50 79 PRO A CA 1
ATOM 409 C C . PRO A 1 50 ? -15.410 -1.684 -13.832 1.00 14.85 79 PRO A C 1
ATOM 410 O O . PRO A 1 50 ? -14.739 -1.663 -14.864 1.00 14.41 79 PRO A O 1
ATOM 414 N N . THR A 1 51 ? -16.690 -1.314 -13.790 1.00 15.48 80 THR A N 1
ATOM 415 C CA . THR A 1 51 ? -17.423 -0.916 -14.985 1.00 14.52 80 THR A CA 1
ATOM 416 C C . THR A 1 51 ? -16.818 0.298 -15.662 1.00 14.20 80 THR A C 1
ATOM 417 O O . THR A 1 51 ? -16.965 0.469 -16.877 1.00 14.09 80 THR A O 1
ATOM 421 N N . TRP A 1 52 ? -16.138 1.131 -14.880 1.00 13.47 81 TRP A N 1
ATOM 422 C CA . TRP A 1 52 ? -15.571 2.387 -15.320 1.00 13.44 81 TRP A CA 1
ATOM 423 C C . TRP A 1 52 ? -14.082 2.310 -15.719 1.00 13.14 81 TRP A C 1
ATOM 424 O O . TRP A 1 52 ? -13.502 3.318 -16.165 1.00 13.50 81 TRP A O 1
ATOM 435 N N . ALA A 1 53 ? -13.446 1.159 -15.539 1.00 12.21 82 ALA A N 1
ATOM 436 C CA . ALA A 1 53 ? -11.986 1.090 -15.637 1.00 12.84 82 ALA A CA 1
ATOM 437 C C . ALA A 1 53 ? -11.484 1.455 -17.027 1.00 14.40 82 ALA A C 1
ATOM 438 O O . ALA A 1 53 ? -10.523 2.199 -17.147 1.00 13.33 82 ALA A O 1
ATOM 440 N N . LYS A 1 54 ? -12.152 0.918 -18.065 1.00 15.46 83 LYS A N 1
ATOM 441 C CA . LYS A 1 54 ? -11.714 1.155 -19.451 1.00 16.33 83 LYS A CA 1
ATOM 442 C C . LYS A 1 54 ? -11.792 2.606 -19.888 1.00 16.48 83 LYS A C 1
ATOM 443 O O . LYS A 1 54 ? -10.998 3.047 -20.726 1.00 17.12 83 LYS A O 1
ATOM 449 N N . ARG A 1 55 ? -12.697 3.377 -19.309 1.00 16.67 84 ARG A N 1
ATOM 450 C CA . ARG A 1 55 ? -12.737 4.779 -19.651 1.00 17.45 84 ARG A CA 1
ATOM 451 C C . ARG A 1 55 ? -11.580 5.571 -19.055 1.00 16.80 84 ARG A C 1
ATOM 452 O O . ARG A 1 55 ? -11.076 6.477 -19.695 1.00 17.57 84 ARG A O 1
ATOM 466 N N . VAL A 1 56 ? -11.107 5.205 -17.868 1.00 15.14 85 VAL A N 1
ATOM 467 C CA . VAL A 1 56 ? -9.916 5.816 -17.324 1.00 14.93 85 VAL A CA 1
ATOM 468 C C . VAL A 1 56 ? -8.662 5.311 -18.095 1.00 14.39 85 VAL A C 1
ATOM 469 O O . VAL A 1 56 ? -7.775 6.106 -18.460 1.00 13.31 85 VAL A O 1
ATOM 473 N N . SER A 1 57 ? -8.599 3.998 -18.328 1.00 14.95 86 SER A N 1
ATOM 474 C CA . SER A 1 57 ? -7.442 3.315 -18.957 1.00 15.64 86 SER A CA 1
ATOM 475 C C . SER A 1 57 ? -7.908 2.483 -20.172 1.00 15.54 86 SER A C 1
ATOM 476 O O . SER A 1 57 ? -8.278 1.322 -20.031 1.00 14.40 86 SER A O 1
ATOM 479 N N . PRO A 1 58 ? -7.969 3.078 -21.366 1.00 16.79 87 PRO A N 1
ATOM 480 C CA . PRO A 1 58 ? -8.515 2.349 -22.529 1.00 16.95 87 PRO A CA 1
ATOM 481 C C . PRO A 1 58 ? -7.866 0.970 -22.779 1.00 17.16 87 PRO A C 1
ATOM 482 O O . PRO A 1 58 ? -8.588 0.047 -23.149 1.00 17.92 87 PRO A O 1
ATOM 486 N N . SER A 1 59 ? -6.560 0.837 -22.553 1.00 17.72 88 SER A N 1
ATOM 487 C CA . SER A 1 59 ? -5.849 -0.454 -22.689 1.00 19.42 88 SER A CA 1
ATOM 488 C C . SER A 1 59 ? -5.813 -1.328 -21.418 1.00 19.34 88 SER A C 1
ATOM 489 O O . SER A 1 59 ? -5.038 -2.275 -21.325 1.00 19.18 88 SER A O 1
ATOM 492 N N . PHE A 1 60 ? -6.646 -0.996 -20.443 1.00 18.86 89 PHE A N 1
ATOM 493 C CA . PHE A 1 60 ? -6.743 -1.776 -19.206 1.00 19.01 89 PHE A CA 1
ATOM 494 C C . PHE A 1 60 ? -6.771 -3.273 -19.489 1.00 19.96 89 PHE A C 1
ATOM 495 O O . PHE A 1 60 ? -7.602 -3.716 -20.275 1.00 19.98 89 PHE A O 1
ATOM 503 N N . ASP A 1 61 ? -5.890 -4.033 -18.832 1.00 21.41 90 ASP A N 1
ATOM 504 C CA . ASP A 1 61 ? -5.781 -5.520 -18.995 1.00 21.61 90 ASP A CA 1
ATOM 505 C C . ASP A 1 61 ? -6.435 -6.391 -17.934 1.00 21.31 90 ASP A C 1
ATOM 506 O O . ASP A 1 61 ? -6.200 -7.596 -17.905 1.00 21.94 90 ASP A O 1
ATOM 511 N N . GLY A 1 62 ? -7.255 -5.816 -17.069 1.00 19.93 91 GLY A N 1
ATOM 512 C CA . GLY A 1 62 ? -7.867 -6.568 -15.990 1.00 19.84 91 GLY A CA 1
ATOM 513 C C . GLY A 1 62 ? -7.126 -6.617 -14.645 1.00 18.02 91 GLY A C 1
ATOM 514 O O . GLY A 1 62 ? -7.735 -7.012 -13.666 1.00 18.48 91 GLY A O 1
ATOM 515 N N . HIS A 1 63 ? -5.856 -6.227 -14.610 1.00 15.83 92 HIS A N 1
ATOM 516 C CA . HIS A 1 63 ? -5.041 -6.223 -13.385 1.00 16.05 92 HIS A CA 1
ATOM 517 C C . HIS A 1 63 ? -5.223 -4.928 -12.598 1.00 15.18 92 HIS A C 1
ATOM 518 O O . HIS A 1 63 ? -4.866 -3.840 -13.061 1.00 13.81 92 HIS A O 1
ATOM 525 N N . LEU A 1 64 ? -5.795 -5.054 -11.400 1.00 14.96 93 LEU A N 1
ATOM 526 C CA . LEU A 1 64 ? -5.906 -3.929 -10.474 1.00 14.09 93 LEU A CA 1
ATOM 527 C C . LEU A 1 64 ? -4.676 -3.877 -9.585 1.00 14.33 93 LEU A C 1
ATOM 528 O O . LEU A 1 64 ? -4.097 -4.921 -9.269 1.00 12.99 93 LEU A O 1
ATOM 533 N N . TRP A 1 65 ? -4.257 -2.664 -9.201 1.00 13.35 94 TRP A N 1
ATOM 534 C CA . TRP A 1 65 ? -2.973 -2.490 -8.517 1.00 14.03 94 TRP A CA 1
ATOM 535 C C . TRP A 1 65 ? -3.131 -1.942 -7.087 1.00 13.67 94 TRP A C 1
ATOM 536 O O . TRP A 1 65 ? -4.015 -1.118 -6.828 1.00 14.18 94 TRP A O 1
ATOM 547 N N . ALA A 1 66 ? -2.216 -2.384 -6.222 1.00 13.79 95 ALA A N 1
ATOM 548 C CA . ALA A 1 66 ? -1.874 -1.713 -4.936 1.00 13.76 95 ALA A CA 1
ATOM 549 C C . ALA A 1 66 ? -3.076 -1.483 -4.014 1.00 12.74 95 ALA A C 1
ATOM 550 O O . ALA A 1 66 ? -3.433 -0.361 -3.660 1.00 13.16 95 ALA A O 1
ATOM 552 N N . PRO A 1 67 ? -3.701 -2.568 -3.584 1.00 13.18 96 PRO A N 1
ATOM 553 C CA . PRO A 1 67 ? -4.886 -2.450 -2.768 1.00 13.23 96 PRO A CA 1
ATOM 554 C C . PRO A 1 67 ? -4.532 -1.903 -1.343 1.00 13.25 96 PRO A C 1
ATOM 555 O O . PRO A 1 67 ? -3.370 -2.001 -0.885 1.00 12.11 96 PRO A O 1
ATOM 559 N N . ASP A 1 68 ? -5.511 -1.284 -0.704 1.00 13.60 97 ASP A N 1
ATOM 560 C CA . ASP A 1 68 ? -5.469 -1.107 0.759 1.00 14.02 97 ASP A CA 1
ATOM 561 C C . ASP A 1 68 ? -6.740 -1.638 1.379 1.00 14.44 97 ASP A C 1
ATOM 562 O O . ASP A 1 68 ? -7.866 -1.426 0.832 1.00 14.20 97 ASP A O 1
ATOM 567 N N . ILE A 1 69 ? -6.586 -2.351 2.505 1.00 13.37 98 ILE A N 1
ATOM 568 C CA . ILE A 1 69 ? -7.764 -2.852 3.237 1.00 13.34 98 ILE A CA 1
ATOM 569 C C . ILE A 1 69 ? -7.910 -2.078 4.557 1.00 13.19 98 ILE A C 1
ATOM 570 O O . ILE A 1 69 ? -6.904 -1.857 5.267 1.00 12.27 98 ILE A O 1
ATOM 575 N N . TYR A 1 70 ? -9.144 -1.638 4.854 1.00 13.33 99 TYR A N 1
ATOM 576 C CA . TYR A 1 70 ? -9.433 -0.819 6.022 1.00 13.60 99 TYR A CA 1
ATOM 577 C C . TYR A 1 70 ? -10.775 -1.190 6.615 1.00 14.22 99 TYR A C 1
ATOM 578 O O . TYR A 1 70 ? -11.784 -1.204 5.909 1.00 13.48 99 TYR A O 1
ATOM 587 N N . GLN A 1 71 ? -10.789 -1.494 7.921 1.00 14.57 100 GLN A N 1
ATOM 588 C CA . GLN A 1 71 ? -12.021 -1.765 8.660 1.00 14.30 100 GLN A CA 1
ATOM 589 C C . GLN A 1 71 ? -12.596 -0.481 9.323 1.00 14.87 100 GLN A C 1
ATOM 590 O O . GLN A 1 71 ? -11.864 0.294 9.979 1.00 15.22 100 GLN A O 1
ATOM 596 N N . HIS A 1 72 ? -13.892 -0.262 9.150 1.00 14.31 101 HIS A N 1
ATOM 597 C CA . HIS A 1 72 ? -14.567 0.962 9.590 1.00 15.30 101 HIS A CA 1
ATOM 598 C C . HIS A 1 72 ? -16.044 0.692 9.795 1.00 16.55 101 HIS A C 1
ATOM 599 O O . HIS A 1 72 ? -16.720 0.254 8.865 1.00 16.00 101 HIS A O 1
ATOM 606 N N . LYS A 1 73 ? -16.537 0.961 11.009 1.00 16.54 102 LYS A N 1
ATOM 607 C CA . LYS A 1 73 ? -17.937 0.746 11.414 1.00 17.76 102 LYS A CA 1
ATOM 608 C C . LYS A 1 73 ? -18.529 -0.599 10.962 1.00 17.82 102 LYS A C 1
ATOM 609 O O . LYS A 1 73 ? -19.651 -0.655 10.464 1.00 18.02 102 LYS A O 1
ATOM 615 N N . GLY A 1 74 ? -17.800 -1.688 11.170 1.00 18.02 103 GLY A N 1
ATOM 616 C CA . GLY A 1 74 ? -18.355 -3.001 10.894 1.00 18.47 103 GLY A CA 1
ATOM 617 C C . GLY A 1 74 ? -18.212 -3.479 9.450 1.00 19.79 103 GLY A C 1
ATOM 618 O O . GLY A 1 74 ? -18.474 -4.659 9.171 1.00 21.74 103 GLY A O 1
ATOM 619 N N . LEU A 1 75 ? -17.753 -2.597 8.554 1.00 18.63 104 LEU A N 1
ATOM 620 C CA . LEU A 1 75 ? -17.525 -2.950 7.145 1.00 17.63 104 LEU A CA 1
ATOM 621 C C . LEU A 1 75 ? -16.052 -3.053 6.738 1.00 16.05 104 LEU A C 1
ATOM 622 O O . LEU A 1 75 ? -15.143 -2.549 7.434 1.00 15.75 104 LEU A O 1
ATOM 627 N N . PHE A 1 76 ? -15.830 -3.664 5.572 1.00 14.04 105 PHE A N 1
ATOM 628 C CA . PHE A 1 76 ? -14.491 -3.811 4.984 1.00 14.05 105 PHE A CA 1
ATOM 629 C C . PHE A 1 76 ? -14.408 -2.935 3.705 1.00 13.62 105 PHE A C 1
ATOM 630 O O . PHE A 1 76 ? -15.193 -3.143 2.778 1.00 14.33 105 PHE A O 1
ATOM 638 N N . TYR A 1 77 ? -13.504 -1.963 3.705 1.00 13.43 106 TYR A N 1
ATOM 639 C CA . TYR A 1 77 ? -13.265 -1.046 2.598 1.00 13.23 106 TYR A CA 1
ATOM 640 C C . TYR A 1 77 ? -11.957 -1.460 1.891 1.00 13.44 106 TYR A C 1
ATOM 641 O O . TYR A 1 77 ? -10.884 -1.464 2.492 1.00 13.30 106 TYR A O 1
ATOM 650 N N . LEU A 1 78 ? -12.074 -1.819 0.607 1.00 13.60 107 LEU A N 1
ATOM 651 C CA . LEU A 1 78 ? -10.953 -2.247 -0.199 1.00 12.66 107 LEU A CA 1
ATOM 652 C C . LEU A 1 78 ? -10.747 -1.196 -1.297 1.00 13.58 107 LEU A C 1
ATOM 653 O O . LEU A 1 78 ? -11.528 -1.118 -2.239 1.00 13.11 107 LEU A O 1
ATOM 658 N N . TYR A 1 79 ? -9.704 -0.400 -1.141 1.00 14.26 108 TYR A N 1
ATOM 659 C CA . TYR A 1 79 ? -9.262 0.584 -2.125 1.00 14.98 108 TYR A CA 1
ATOM 660 C C . TYR A 1 79 ? -8.354 -0.099 -3.145 1.00 14.61 108 TYR A C 1
ATOM 661 O O . TYR A 1 79 ? -7.665 -1.038 -2.810 1.00 14.67 108 TYR A O 1
ATOM 670 N N . TYR A 1 80 ? -8.385 0.370 -4.403 1.00 13.60 109 TYR A N 1
ATOM 671 C CA . TYR A 1 80 ? -7.697 -0.311 -5.500 1.00 14.12 109 TYR A CA 1
ATOM 672 C C . TYR A 1 80 ? -7.411 0.738 -6.587 1.00 13.53 109 TYR A C 1
ATOM 673 O O . TYR A 1 80 ? -8.078 1.782 -6.631 1.00 13.07 109 TYR A O 1
ATOM 682 N N . SER A 1 81 ? -6.417 0.448 -7.439 1.00 13.66 110 SER A N 1
ATOM 683 C CA . SER A 1 81 ? -5.930 1.389 -8.465 1.00 12.93 110 SER A CA 1
ATOM 684 C C . SER A 1 81 ? -6.176 0.811 -9.875 1.00 12.98 110 SER A C 1
ATOM 685 O O . SER A 1 81 ? -5.901 -0.356 -10.136 1.00 13.25 110 SER A O 1
ATOM 688 N N . VAL A 1 82 ? -6.731 1.642 -10.742 1.00 12.77 111 VAL A N 1
ATOM 689 C CA . VAL A 1 82 ? -6.827 1.398 -12.208 1.00 12.75 111 VAL A CA 1
ATOM 690 C C . VAL A 1 82 ? -5.813 2.333 -12.884 1.00 13.47 111 VAL A C 1
ATOM 691 O O . VAL A 1 82 ? -5.812 3.540 -12.673 1.00 13.25 111 VAL A O 1
ATOM 695 N N . SER A 1 83 ? -4.928 1.786 -13.703 1.00 13.64 112 SER A N 1
ATOM 696 C CA . SER A 1 83 ? -3.883 2.597 -14.300 1.00 14.13 112 SER A CA 1
ATOM 697 C C . SER A 1 83 ? -3.383 2.044 -15.632 1.00 14.32 112 SER A C 1
ATOM 698 O O . SER A 1 83 ? -3.998 1.148 -16.219 1.00 12.39 112 SER A O 1
ATOM 701 N N . ALA A 1 84 ? -2.279 2.611 -16.093 1.00 14.89 113 ALA A N 1
ATOM 702 C CA . ALA A 1 84 ? -1.547 2.110 -17.251 1.00 15.82 113 ALA A CA 1
ATOM 703 C C . ALA A 1 84 ? -0.067 2.362 -17.069 1.00 16.28 113 ALA A C 1
ATOM 704 O O . ALA A 1 84 ? 0.357 3.448 -16.637 1.00 15.43 113 ALA A O 1
ATOM 706 N N . PHE A 1 85 ? 0.743 1.375 -17.410 1.00 17.28 114 PHE A N 1
ATOM 707 C CA . PHE A 1 85 ? 2.181 1.484 -17.153 1.00 19.18 114 PHE A CA 1
ATOM 708 C C . PHE A 1 85 ? 2.801 2.715 -17.774 1.00 17.99 114 PHE A C 1
ATOM 709 O O . PHE A 1 85 ? 2.580 3.011 -18.949 1.00 17.31 114 PHE A O 1
ATOM 717 N N . GLY A 1 86 ? 3.559 3.452 -16.974 1.00 17.09 115 GLY A N 1
ATOM 718 C CA . GLY A 1 86 ? 4.242 4.627 -17.453 1.00 17.31 115 GLY A CA 1
ATOM 719 C C . GLY A 1 86 ? 3.438 5.926 -17.521 1.00 16.65 115 GLY A C 1
ATOM 720 O O . GLY A 1 86 ? 4.005 6.970 -17.859 1.00 18.02 115 GLY A O 1
ATOM 721 N N . LYS A 1 87 ? 2.138 5.866 -17.236 1.00 15.17 116 LYS A N 1
ATOM 722 C CA . LYS A 1 87 ? 1.257 7.006 -17.397 1.00 14.72 116 LYS A CA 1
ATOM 723 C C . LYS A 1 87 ? 0.497 7.397 -16.130 1.00 13.74 116 LYS A C 1
ATOM 724 O O . LYS A 1 87 ? 0.397 6.623 -15.178 1.00 14.41 116 LYS A O 1
ATOM 730 N N . ASN A 1 88 ? -0.063 8.590 -16.114 1.00 12.52 117 ASN A N 1
ATOM 731 C CA . ASN A 1 88 ? -0.901 8.961 -14.975 1.00 12.50 117 ASN A CA 1
ATOM 732 C C . ASN A 1 88 ? -2.357 9.082 -15.334 1.00 11.75 117 ASN A C 1
ATOM 733 O O . ASN A 1 88 ? -3.066 9.855 -14.730 1.00 12.66 117 ASN A O 1
ATOM 738 N N . THR A 1 89 ? -2.789 8.315 -16.339 1.00 12.73 118 THR A N 1
ATOM 739 C CA . THR A 1 89 ? -4.207 8.056 -16.598 1.00 12.73 118 THR A CA 1
ATOM 740 C C . THR A 1 89 ? -4.644 6.973 -15.590 1.00 12.32 118 THR A C 1
ATOM 741 O O . THR A 1 89 ? -4.560 5.747 -15.863 1.00 11.76 118 THR A O 1
ATOM 745 N N . SER A 1 90 ? -5.060 7.433 -14.410 1.00 12.76 119 SER A N 1
ATOM 746 C CA . SER A 1 90 ? -5.204 6.545 -13.240 1.00 12.80 119 SER A CA 1
ATOM 747 C C . SER A 1 90 ? -6.318 7.023 -12.333 1.00 12.52 119 SER A C 1
ATOM 748 O O . SER A 1 90 ? -6.677 8.209 -12.324 1.00 12.92 119 SER A O 1
ATOM 751 N N . ALA A 1 91 ? -6.862 6.086 -11.579 1.00 12.74 120 ALA A N 1
ATOM 752 C CA . ALA A 1 91 ? -7.867 6.415 -10.579 1.00 12.85 120 ALA A CA 1
ATOM 753 C C . ALA A 1 91 ? -7.864 5.358 -9.473 1.00 12.94 120 ALA A C 1
ATOM 754 O O . ALA A 1 91 ? -7.613 4.149 -9.727 1.00 12.04 120 ALA A O 1
ATOM 756 N N . ILE A 1 92 ? -8.182 5.842 -8.273 1.00 12.51 121 ILE A N 1
ATOM 757 C CA . ILE A 1 92 ? -8.408 4.989 -7.103 1.00 12.59 121 ILE A CA 1
ATOM 758 C C . ILE A 1 92 ? -9.889 4.838 -6.860 1.00 12.62 121 ILE A C 1
ATOM 759 O O . ILE A 1 92 ? -10.633 5.827 -6.758 1.00 13.08 121 ILE A O 1
ATOM 764 N N . GLY A 1 93 ? -10.320 3.584 -6.819 1.00 12.13 122 GLY A N 1
ATOM 765 C CA . GLY A 1 93 ? -11.671 3.217 -6.499 1.00 12.02 122 GLY A CA 1
ATOM 766 C C . GLY A 1 93 ? -11.794 2.582 -5.106 1.00 11.43 122 GLY A C 1
ATOM 767 O O . GLY A 1 93 ? -10.795 2.274 -4.472 1.00 11.86 122 GLY A O 1
ATOM 768 N N . VAL A 1 94 ? -13.018 2.382 -4.665 1.00 11.44 123 VAL A N 1
ATOM 769 C CA . VAL A 1 94 ? -13.256 1.599 -3.447 1.00 11.87 123 VAL A CA 1
ATOM 770 C C . VAL A 1 94 ? -14.481 0.708 -3.559 1.00 11.24 123 VAL A C 1
ATOM 771 O O . VAL A 1 94 ? -15.534 1.138 -4.038 1.00 11.67 123 VAL A O 1
ATOM 775 N N . THR A 1 95 ? -14.313 -0.552 -3.153 1.00 11.50 124 THR A N 1
ATOM 776 C CA . THR A 1 95 ? -15.397 -1.503 -3.055 1.00 12.04 124 THR A CA 1
ATOM 777 C C . THR A 1 95 ? -15.513 -2.043 -1.612 1.00 12.39 124 THR A C 1
ATOM 778 O O . THR A 1 95 ? -14.523 -2.219 -0.930 1.00 15.06 124 THR A O 1
ATOM 782 N N . VAL A 1 96 ? -16.736 -2.291 -1.183 1.00 12.54 125 VAL A N 1
ATOM 783 C CA . VAL A 1 96 ? -17.082 -2.562 0.220 1.00 13.29 125 VAL A CA 1
ATOM 784 C C . VAL A 1 96 ? -17.807 -3.876 0.367 1.00 12.95 125 VAL A C 1
ATOM 785 O O . VAL A 1 96 ? -18.622 -4.233 -0.474 1.00 13.22 125 VAL A O 1
ATOM 789 N N . ASN A 1 97 ? -17.496 -4.598 1.440 1.00 12.76 126 ASN A N 1
ATOM 790 C CA . ASN A 1 97 ? -18.128 -5.870 1.772 1.00 13.10 126 ASN A CA 1
ATOM 791 C C . ASN A 1 97 ? -18.464 -5.879 3.291 1.00 13.91 126 ASN A C 1
ATOM 792 O O . ASN A 1 97 ? -17.760 -5.238 4.099 1.00 13.45 126 ASN A O 1
ATOM 797 N N . LYS A 1 98 ? -19.499 -6.619 3.651 1.00 13.45 127 LYS A N 1
ATOM 798 C CA . LYS A 1 98 ? -19.845 -6.895 5.056 1.00 14.62 127 LYS A CA 1
ATOM 799 C C . LYS A 1 98 ? -18.940 -7.923 5.733 1.00 14.38 127 LYS A C 1
ATOM 800 O O . LYS A 1 98 ? -18.842 -7.944 6.959 1.00 14.67 127 LYS A O 1
ATOM 806 N N . THR A 1 99 ? -18.288 -8.781 4.952 1.00 14.08 128 THR A N 1
ATOM 807 C CA . THR A 1 99 ? -17.433 -9.827 5.496 1.00 12.99 128 THR A CA 1
ATOM 808 C C . THR A 1 99 ? -16.374 -10.240 4.483 1.00 13.70 128 THR A C 1
ATOM 809 O O . THR A 1 99 ? -16.456 -9.856 3.330 1.00 13.57 128 THR A O 1
ATOM 813 N N . LEU A 1 100 ? -15.370 -10.991 4.918 1.00 13.59 129 LEU A N 1
ATOM 814 C CA . LEU A 1 100 ? -14.286 -11.456 4.038 1.00 13.42 129 LEU A CA 1
ATOM 815 C C . LEU A 1 100 ? -14.350 -12.969 3.735 1.00 13.36 129 LEU A C 1
ATOM 816 O O . LEU A 1 100 ? -13.587 -13.446 2.913 1.00 14.06 129 LEU A O 1
ATOM 821 N N . ASN A 1 101 ? -15.231 -13.700 4.413 1.00 12.75 130 ASN A N 1
ATOM 822 C CA . ASN A 1 101 ? -15.455 -15.131 4.174 1.00 13.41 130 ASN A CA 1
ATOM 823 C C . ASN A 1 101 ? -16.392 -15.362 2.966 1.00 13.59 130 ASN A C 1
ATOM 824 O O . ASN A 1 101 ? -17.567 -15.100 3.024 1.00 13.37 130 ASN A O 1
ATOM 829 N N . PRO A 1 102 ? -15.878 -15.900 1.884 1.00 15.49 131 PRO A N 1
ATOM 830 C CA . PRO A 1 102 ? -16.709 -16.098 0.676 1.00 16.25 131 PRO A CA 1
ATOM 831 C C . PRO A 1 102 ? -17.870 -17.117 0.778 1.00 16.73 131 PRO A C 1
ATOM 832 O O . PRO A 1 102 ? -18.782 -17.079 -0.056 1.00 17.13 131 PRO A O 1
ATOM 836 N N . ALA A 1 103 ? -17.847 -17.999 1.783 1.00 16.60 132 ALA A N 1
ATOM 837 C CA . ALA A 1 103 ? -18.941 -18.932 2.076 1.00 16.60 132 ALA A CA 1
ATOM 838 C C . ALA A 1 103 ? -20.055 -18.250 2.855 1.00 16.28 132 ALA A C 1
ATOM 839 O O . ALA A 1 103 ? -21.155 -18.766 2.940 1.00 16.55 132 ALA A O 1
ATOM 841 N N . SER A 1 104 ? -19.806 -17.063 3.388 1.00 15.57 133 SER A N 1
ATOM 842 C CA . SER A 1 104 ? -20.828 -16.379 4.174 1.00 15.10 133 SER A CA 1
ATOM 843 C C . SER A 1 104 ? -22.039 -15.866 3.362 1.00 15.78 133 SER A C 1
ATOM 844 O O . SER A 1 104 ? -21.878 -15.313 2.272 1.00 16.70 133 SER A O 1
ATOM 847 N N . PRO A 1 105 ? -23.246 -16.007 3.895 1.00 15.48 134 PRO A N 1
ATOM 848 C CA . PRO A 1 105 ? -24.427 -15.385 3.281 1.00 14.87 134 PRO A CA 1
ATOM 849 C C . PRO A 1 105 ? -24.350 -13.850 3.161 1.00 14.61 134 PRO A C 1
ATOM 850 O O . PRO A 1 105 ? -25.056 -13.280 2.329 1.00 13.17 134 PRO A O 1
ATOM 854 N N . ASP A 1 106 ? -23.480 -13.196 3.937 1.00 13.28 135 ASP A N 1
ATOM 855 C CA . ASP A 1 106 ? -23.335 -11.744 3.891 1.00 13.09 135 ASP A CA 1
ATOM 856 C C . ASP A 1 106 ? -22.261 -11.314 2.856 1.00 11.90 135 ASP A C 1
ATOM 857 O O . ASP A 1 106 ? -22.007 -10.129 2.674 1.00 11.46 135 ASP A O 1
ATOM 862 N N . TYR A 1 107 ? -21.569 -12.263 2.244 1.00 11.56 136 TYR A N 1
ATOM 863 C CA . TYR A 1 107 ? -20.446 -11.919 1.377 1.00 11.63 136 TYR A CA 1
ATOM 864 C C . TYR A 1 107 ? -20.857 -11.389 -0.014 1.00 11.33 136 TYR A C 1
ATOM 865 O O . TYR A 1 107 ? -21.458 -12.122 -0.811 1.00 9.30 136 TYR A O 1
ATOM 874 N N . ARG A 1 108 ? -20.485 -10.136 -0.274 1.00 11.97 137 ARG A N 1
ATOM 875 C CA . ARG A 1 108 ? 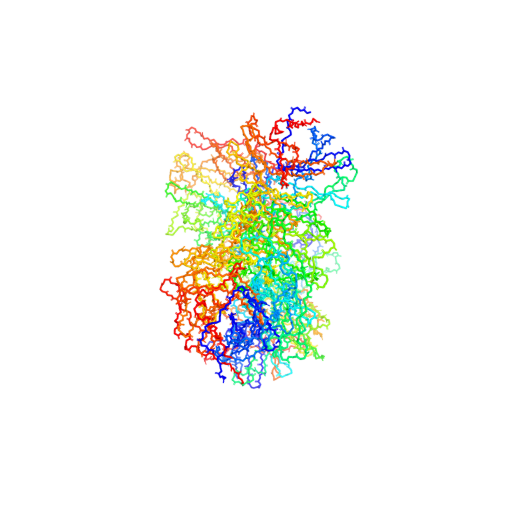-20.593 -9.507 -1.610 1.00 12.81 137 ARG A CA 1
ATOM 876 C C . ARG A 1 108 ? -19.856 -8.185 -1.652 1.00 12.54 137 ARG A C 1
ATOM 877 O O . ARG A 1 108 ? -20.144 -7.296 -0.877 1.00 11.89 137 ARG A O 1
ATOM 885 N N . TRP A 1 109 ? -18.920 -8.053 -2.584 1.00 12.42 138 TRP A N 1
ATOM 886 C CA . TRP A 1 109 ? -18.258 -6.796 -2.881 1.00 12.11 138 TRP A CA 1
ATOM 887 C C . TRP A 1 109 ? -19.122 -5.856 -3.730 1.00 13.79 138 TRP A C 1
ATOM 888 O O . TRP A 1 109 ? -19.617 -6.236 -4.802 1.00 13.10 138 TRP A O 1
ATOM 899 N N . GLU A 1 110 ? -19.295 -4.621 -3.243 1.00 14.38 139 GLU A N 1
ATOM 900 C CA . GLU A 1 110 ? -20.111 -3.613 -3.890 1.00 14.60 139 GLU A CA 1
ATOM 901 C C . GLU A 1 110 ? -19.275 -2.389 -4.207 1.00 13.97 139 GLU A C 1
ATOM 902 O O . GLU A 1 110 ? -18.820 -1.668 -3.320 1.00 13.55 139 GLU A O 1
ATOM 908 N N . ASP A 1 111 ? -19.082 -2.128 -5.495 1.00 13.02 140 ASP A N 1
ATOM 909 C CA . ASP A 1 111 ? -18.208 -1.024 -5.918 1.00 13.81 140 ASP A CA 1
ATOM 910 C C . ASP A 1 111 ? -18.920 0.298 -5.683 1.00 12.90 140 ASP A C 1
ATOM 911 O O . ASP A 1 111 ? -20.095 0.428 -5.971 1.00 11.54 140 ASP A O 1
ATOM 916 N N . LYS A 1 112 ? -18.177 1.267 -5.187 1.00 12.20 141 LYS A N 1
ATOM 917 C CA . LYS A 1 112 ? -18.662 2.596 -4.906 1.00 12.90 141 LYS A CA 1
ATOM 918 C C . LYS A 1 112 ? -18.059 3.639 -5.868 1.00 13.45 141 LYS A C 1
ATOM 919 O O . LYS A 1 112 ? -18.372 4.834 -5.779 1.00 12.49 141 LYS A O 1
ATOM 925 N N . GLY A 1 113 ? -17.193 3.187 -6.797 1.00 13.72 142 GLY A N 1
ATOM 926 C CA . GLY A 1 113 ? -16.644 4.060 -7.837 1.00 13.43 142 GLY A CA 1
ATOM 927 C C . GLY A 1 113 ? -15.358 4.817 -7.476 1.00 13.38 142 GLY A C 1
ATOM 928 O O . GLY A 1 113 ? -14.581 4.437 -6.576 1.00 12.65 142 GLY A O 1
ATOM 929 N N . ILE A 1 114 ? -15.130 5.907 -8.202 1.00 12.93 143 ILE A N 1
ATOM 930 C CA . ILE A 1 114 ? -13.894 6.620 -8.176 1.00 13.02 143 ILE A CA 1
ATOM 931 C C . ILE A 1 114 ? -13.814 7.591 -7.003 1.00 12.08 143 ILE A C 1
ATOM 932 O O . ILE A 1 114 ? -14.642 8.490 -6.872 1.00 11.99 143 ILE A O 1
ATOM 937 N N . VAL A 1 115 ? -12.786 7.395 -6.185 1.00 12.57 144 VAL A N 1
ATOM 938 C CA . VAL A 1 115 ? -12.458 8.287 -5.071 1.00 12.10 144 VAL A CA 1
ATOM 939 C C . VAL A 1 115 ? -11.700 9.503 -5.592 1.00 12.79 144 VAL A C 1
ATOM 940 O O . VAL A 1 115 ? -12.048 10.635 -5.315 1.00 13.17 144 VAL A O 1
ATOM 944 N N . ILE A 1 116 ? -10.656 9.256 -6.365 1.00 13.74 145 ILE A N 1
ATOM 945 C CA . ILE A 1 116 ? -9.850 10.310 -6.942 1.00 14.28 145 ILE A CA 1
ATOM 946 C C . ILE A 1 116 ? -9.218 9.805 -8.246 1.00 13.66 145 ILE A C 1
ATOM 947 O O . ILE A 1 116 ? -8.856 8.636 -8.346 1.00 13.30 145 ILE A O 1
ATOM 955 N N . GLU A 1 117 ? -9.140 10.702 -9.225 1.00 13.46 146 GLU A N 1
ATOM 956 C CA . GLU A 1 117 ? -8.572 10.406 -10.559 1.00 13.38 146 GLU A CA 1
ATOM 957 C C . GLU A 1 117 ? -7.540 11.483 -10.962 1.00 12.16 146 GLU A C 1
ATOM 958 O O . GLU A 1 117 ? -7.795 12.668 -10.850 1.00 12.68 146 GLU A O 1
ATOM 964 N N . SER A 1 118 ? -6.404 11.057 -11.473 1.00 11.56 147 SER A N 1
ATOM 965 C CA . SER A 1 118 ? -5.431 11.950 -12.052 1.00 11.38 147 SER A CA 1
ATOM 966 C C . SER A 1 118 ? -5.654 12.052 -13.583 1.00 12.25 147 SER A C 1
ATOM 967 O O . SER A 1 118 ? -5.992 11.051 -14.255 1.00 11.72 147 SER A O 1
ATOM 970 N N . VAL A 1 119 ? -5.435 13.259 -14.082 1.00 12.64 148 VAL A N 1
ATOM 971 C CA . VAL A 1 119 ? -5.644 13.635 -15.493 1.00 13.08 148 VAL A CA 1
ATOM 972 C C . VAL A 1 119 ? -4.360 14.264 -16.066 1.00 11.77 148 VAL A C 1
ATOM 973 O O . VAL A 1 119 ? -3.866 15.262 -15.569 1.00 11.57 148 VAL A O 1
ATOM 977 N N . PRO A 1 120 ? -3.783 13.665 -17.097 1.00 11.86 149 PRO A N 1
ATOM 978 C CA . PRO A 1 120 ? -2.552 14.212 -17.690 1.00 11.83 149 PRO A CA 1
ATOM 979 C C . PRO A 1 120 ? -2.686 15.690 -18.065 1.00 10.53 149 PRO A C 1
ATOM 980 O O . PRO A 1 120 ? -3.693 16.086 -18.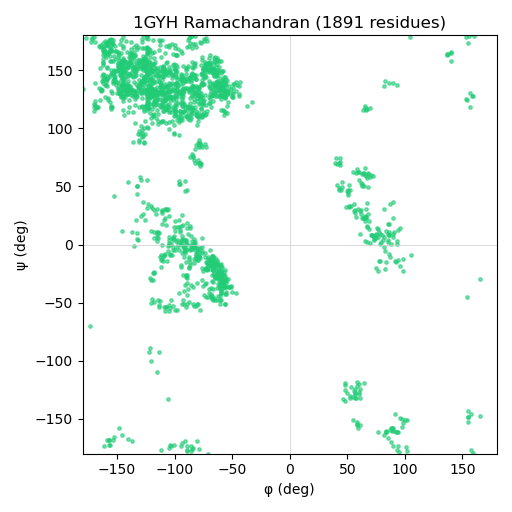605 1.00 11.77 149 PRO A O 1
ATOM 984 N N . GLN A 1 121 ? -1.670 16.468 -17.748 1.00 10.88 150 GLN A N 1
ATOM 985 C CA . GLN A 1 121 ? -1.534 17.906 -18.005 1.00 11.33 150 GLN A CA 1
ATOM 986 C C . GLN A 1 121 ? -2.356 18.766 -17.026 1.00 12.51 150 GLN A C 1
ATOM 987 O O . GLN A 1 121 ? -2.154 19.969 -16.981 1.00 13.18 150 GLN A O 1
ATOM 993 N N . ARG A 1 122 ? -3.281 18.155 -16.281 1.00 12.88 151 ARG A N 1
ATOM 994 C CA . ARG A 1 122 ? -4.005 18.838 -15.220 1.00 12.50 151 ARG A CA 1
ATOM 995 C C . ARG A 1 122 ? -3.280 18.610 -13.885 1.00 12.18 151 ARG A C 1
ATOM 996 O O . ARG A 1 122 ? -2.959 19.583 -13.170 1.00 11.26 151 ARG A O 1
ATOM 1004 N N . ASP A 1 123 ? -2.996 17.349 -13.578 1.00 12.66 152 ASP A N 1
ATOM 1005 C CA . ASP A 1 123 ? -2.423 16.963 -12.254 1.00 12.97 152 ASP A CA 1
ATOM 1006 C C . ASP A 1 123 ? -0.967 16.519 -12.290 1.00 13.62 152 ASP A C 1
ATOM 1007 O O . ASP A 1 123 ? -0.611 15.641 -13.048 1.00 14.72 152 ASP A O 1
ATOM 1012 N N . LEU A 1 124 ? -0.140 17.097 -11.418 1.00 14.34 153 LEU A N 1
ATOM 1013 C CA . LEU A 1 124 ? 1.244 16.677 -11.236 1.00 14.29 153 LEU A CA 1
ATOM 1014 C C . LEU A 1 124 ? 1.387 15.596 -10.128 1.00 13.64 153 LEU A C 1
ATOM 1015 O O . LEU A 1 124 ? 2.258 15.650 -9.265 1.00 12.84 153 LEU A O 1
ATOM 1020 N N . TRP A 1 125 ? 0.508 14.610 -10.190 1.00 12.74 154 TRP A N 1
ATOM 1021 C CA . TRP A 1 125 ? 0.573 13.426 -9.346 1.00 12.94 154 TRP A CA 1
ATOM 1022 C C . TRP A 1 125 ? -0.109 12.296 -10.094 1.00 13.63 154 TRP A C 1
ATOM 1023 O O . TRP A 1 125 ? -0.787 12.534 -11.126 1.00 12.82 154 TRP A O 1
ATOM 1034 N N . ASN A 1 126 ? 0.004 11.098 -9.528 1.00 13.81 155 ASN A N 1
ATOM 1035 C CA . ASN A 1 126 ? -0.509 9.861 -10.102 1.00 13.79 155 ASN A CA 1
ATOM 1036 C C . ASN A 1 126 ? -1.410 9.168 -9.057 1.00 14.53 155 ASN A C 1
ATOM 1037 O O . ASN A 1 126 ? -0.944 8.821 -7.973 1.00 14.35 155 ASN A O 1
ATOM 1042 N N . ALA A 1 127 ? -2.696 9.028 -9.392 1.00 13.97 156 ALA A N 1
ATOM 1043 C CA . ALA A 1 127 ? -3.708 8.443 -8.526 1.00 13.65 156 ALA A CA 1
ATOM 1044 C C . ALA A 1 127 ? -3.660 6.910 -8.489 1.00 13.40 156 ALA A C 1
ATOM 1045 O O . ALA A 1 127 ? -4.542 6.227 -9.028 1.00 13.69 156 ALA A O 1
ATOM 1047 N N . ILE A 1 128 ? -2.593 6.398 -7.859 1.00 12.90 157 ILE A N 1
ATOM 1048 C CA . ILE A 1 128 ? -2.426 4.989 -7.524 1.00 13.25 157 ILE A CA 1
ATOM 1049 C C . ILE A 1 128 ? -1.864 4.848 -6.078 1.00 13.51 157 ILE A C 1
ATOM 1050 O O . ILE A 1 128 ? -1.311 5.804 -5.544 1.00 12.91 157 ILE A O 1
ATOM 1055 N N . ALA A 1 129 ? -1.992 3.641 -5.525 1.00 13.38 158 ALA A N 1
ATOM 1056 C CA . ALA A 1 129 ? -1.330 3.229 -4.256 1.00 12.46 158 ALA A CA 1
ATOM 1057 C C . ALA A 1 129 ? -1.878 3.909 -3.008 1.00 13.26 158 ALA A C 1
ATOM 1058 O O . ALA A 1 129 ? -1.136 4.520 -2.258 1.00 14.51 158 ALA A O 1
ATOM 1060 N N . PRO A 1 130 ? -3.177 3.763 -2.759 1.00 13.52 159 PRO A N 1
ATOM 1061 C CA . PRO A 1 130 ? -3.804 4.344 -1.573 1.00 13.50 159 PRO A CA 1
ATOM 1062 C C . PRO A 1 130 ? -3.385 3.652 -0.263 1.00 14.46 159 PRO A C 1
ATOM 1063 O O . PRO A 1 130 ? -3.064 2.443 -0.244 1.00 14.10 159 PRO A O 1
ATOM 1067 N N . ALA A 1 131 ? -3.396 4.451 0.815 1.00 14.51 160 ALA A N 1
ATOM 1068 C CA . ALA A 1 131 ? -3.221 3.937 2.192 1.00 14.83 160 ALA A CA 1
ATOM 1069 C C . ALA A 1 131 ? -4.077 4.773 3.145 1.00 14.10 160 ALA A C 1
ATOM 1070 O O . ALA A 1 131 ? -4.033 6.019 3.070 1.00 15.49 160 ALA A O 1
ATOM 1072 N N . ILE A 1 132 ? -4.854 4.122 4.022 1.00 13.63 161 ILE A N 1
ATOM 1073 C CA . ILE A 1 132 ? -5.838 4.838 4.833 1.00 13.27 161 ILE A CA 1
ATOM 1074 C C . ILE A 1 132 ? -5.331 4.976 6.280 1.00 13.31 161 ILE A C 1
ATOM 1075 O O . ILE A 1 132 ? -4.884 3.997 6.853 1.00 12.72 161 ILE A O 1
ATOM 1080 N N . ILE A 1 133 ? -5.453 6.171 6.848 1.00 13.50 162 ILE A N 1
ATOM 1081 C CA . ILE A 1 133 ? -4.973 6.462 8.224 1.00 13.75 162 ILE A CA 1
ATOM 1082 C C . ILE A 1 133 ? -5.958 7.360 8.966 1.00 13.89 162 ILE A C 1
ATOM 1083 O O . ILE A 1 133 ? -6.418 8.375 8.436 1.00 13.61 162 ILE A O 1
ATOM 1088 N N . ALA A 1 134 ? -6.297 6.995 10.202 1.00 12.57 163 ALA A N 1
ATOM 1089 C CA . ALA A 1 134 ? -7.097 7.855 11.040 1.00 12.89 163 ALA A CA 1
ATOM 1090 C C . ALA A 1 134 ? -6.229 8.618 12.042 1.00 12.91 163 ALA A C 1
ATOM 1091 O O . ALA A 1 134 ? -5.184 8.117 12.461 1.00 13.24 163 ALA A O 1
ATOM 1093 N N . ASP A 1 135 ? -6.703 9.805 12.426 1.00 13.71 164 ASP A N 1
ATOM 1094 C CA . ASP A 1 135 ? -6.024 10.654 13.405 1.00 13.70 164 ASP A CA 1
ATOM 1095 C C . ASP A 1 135 ? -6.717 10.617 14.772 1.00 14.11 164 ASP A C 1
ATOM 1096 O O . ASP A 1 135 ? -7.633 9.833 14.962 1.00 13.70 164 ASP A O 1
ATOM 1101 N N . ASP A 1 136 ? -6.285 11.467 15.706 1.00 14.92 165 ASP A N 1
ATOM 1102 C CA . ASP A 1 136 ? -6.851 11.486 17.051 1.00 16.74 165 ASP A CA 1
ATOM 1103 C C . ASP A 1 136 ? -8.120 12.343 17.180 1.00 17.96 165 ASP A C 1
ATOM 1104 O O . ASP A 1 136 ? -8.654 12.484 18.284 1.00 18.33 165 ASP A O 1
ATOM 1109 N N . HIS A 1 137 ? -8.548 12.973 16.082 1.00 18.79 166 HIS A N 1
ATOM 1110 C CA . HIS A 1 137 ? -9.607 13.976 16.069 1.00 19.47 166 HIS A CA 1
ATOM 1111 C C . HIS A 1 137 ? -10.815 13.510 15.255 1.00 20.43 166 HIS A C 1
ATOM 1112 O O . HIS A 1 137 ? -11.553 14.342 14.739 1.00 20.98 166 HIS A O 1
ATOM 1119 N N . GLY A 1 138 ? -11.018 12.205 15.138 1.00 20.73 167 GLY A N 1
ATOM 1120 C CA . GLY A 1 138 ? -12.199 11.686 14.457 1.00 21.77 167 GLY A CA 1
ATOM 1121 C C . GLY A 1 138 ? -12.149 11.759 12.911 1.00 21.48 167 GLY A C 1
ATOM 1122 O O . GLY A 1 138 ? -13.204 11.612 12.241 1.00 23.45 167 GLY A O 1
ATOM 1123 N N . GLN A 1 139 ? -10.975 12.009 12.339 1.00 19.21 168 GLN A N 1
ATOM 1124 C CA . GLN A 1 139 ? -10.870 12.228 10.880 1.00 18.33 168 GLN A CA 1
ATOM 1125 C C . GLN A 1 139 ? -10.138 11.054 10.232 1.00 16.80 168 GLN A C 1
ATOM 1126 O O . GLN A 1 139 ? -9.286 10.418 10.870 1.00 15.65 168 GLN A O 1
ATOM 1132 N N . VAL A 1 140 ? -10.484 10.759 8.968 1.00 15.09 169 VAL A N 1
ATOM 1133 C CA . VAL A 1 140 ? -9.840 9.691 8.206 1.00 14.97 169 VAL A CA 1
ATOM 1134 C C . VAL A 1 140 ? -9.258 10.285 6.926 1.00 14.08 169 VAL A C 1
ATOM 1135 O O . VAL A 1 140 ? -9.889 11.129 6.285 1.00 13.45 169 VAL A O 1
ATOM 1139 N N . TRP A 1 141 ? -8.039 9.874 6.615 1.00 13.95 170 TRP A N 1
ATOM 1140 C CA . TRP A 1 141 ? -7.238 10.427 5.515 1.00 14.10 170 TRP A CA 1
ATOM 1141 C C . TRP A 1 141 ? -6.789 9.334 4.533 1.00 13.96 170 TRP A C 1
ATOM 1142 O O . TRP A 1 141 ? -6.577 8.184 4.913 1.00 13.07 170 TRP A O 1
ATOM 1153 N N . MET A 1 142 ? -6.620 9.711 3.260 1.00 13.68 171 MET A N 1
ATOM 1154 C CA . MET A 1 142 ? -5.921 8.862 2.291 1.00 13.38 171 MET A CA 1
ATOM 1155 C C . MET A 1 142 ? -4.602 9.479 1.897 1.00 13.52 171 MET A C 1
ATOM 1156 O O . MET A 1 142 ? -4.541 10.676 1.539 1.00 14.93 171 MET A O 1
ATOM 1161 N N . SER A 1 143 ? -3.532 8.693 1.980 1.00 12.89 172 SER A N 1
ATOM 1162 C CA . SER A 1 143 ? -2.287 9.008 1.319 1.00 13.81 172 SER A CA 1
ATOM 1163 C C . SER A 1 143 ? -2.201 8.184 0.029 1.00 13.78 172 SER A C 1
ATOM 1164 O O . SER A 1 143 ? -2.739 7.099 -0.061 1.00 14.15 172 SER A O 1
ATOM 1167 N N . PHE A 1 144 ? -1.500 8.695 -0.957 1.00 13.70 173 PHE A N 1
ATOM 1168 C CA . PHE A 1 144 ? -1.312 7.960 -2.209 1.00 14.09 173 PHE A CA 1
ATOM 1169 C C . PHE A 1 144 ? -0.190 8.593 -3.021 1.00 13.60 173 PHE A C 1
ATOM 1170 O O . PHE A 1 144 ? 0.306 9.682 -2.691 1.00 13.79 173 PHE A O 1
ATOM 1178 N N . GLY A 1 145 ? 0.217 7.915 -4.086 1.00 14.18 174 GLY A N 1
ATOM 1179 C CA . GLY A 1 145 ? 1.060 8.557 -5.081 1.00 12.94 174 GLY A CA 1
ATOM 1180 C C . GLY A 1 145 ? 2.210 7.722 -5.611 1.00 13.61 174 GLY A C 1
ATOM 1181 O O . GLY A 1 145 ? 2.568 6.672 -5.039 1.00 13.21 174 GLY A O 1
ATOM 1182 N N . SER A 1 146 ? 2.762 8.178 -6.735 1.00 12.36 175 SER A N 1
ATOM 1183 C CA . SER A 1 146 ? 3.877 7.488 -7.432 1.00 12.71 175 SER A CA 1
ATOM 1184 C C . SER A 1 146 ? 4.434 8.403 -8.500 1.00 13.12 175 SER A C 1
ATOM 1185 O O . SER A 1 146 ? 3.684 8.836 -9.379 1.00 13.47 175 SER A O 1
ATOM 1188 N N . PHE A 1 147 ? 5.715 8.745 -8.397 1.00 13.73 176 PHE A N 1
ATOM 1189 C CA . PHE A 1 147 ? 6.409 9.591 -9.361 1.00 14.19 176 PHE A CA 1
ATOM 1190 C C . PHE A 1 147 ? 5.722 10.976 -9.503 1.00 14.17 176 PHE A C 1
ATOM 1191 O O . PHE A 1 147 ? 5.086 11.477 -8.573 1.00 13.65 176 PHE A O 1
ATOM 1199 N N . TRP A 1 148 ? 5.853 11.624 -10.663 1.00 14.02 177 TRP A N 1
ATOM 1200 C CA . TRP A 1 148 ? 5.359 12.994 -10.818 1.00 14.11 177 TRP A CA 1
ATOM 1201 C C . TRP A 1 148 ? 5.783 13.866 -9.609 1.00 13.92 177 TRP A C 1
ATOM 1202 O O . TRP A 1 148 ? 6.976 13.863 -9.257 1.00 15.12 177 TRP A O 1
ATOM 1213 N N . GLY A 1 149 ? 4.859 14.626 -9.033 1.00 13.71 178 GLY A N 1
ATOM 1214 C CA . GLY A 1 149 ? 5.130 15.557 -7.929 1.00 15.08 178 GLY A CA 1
ATOM 1215 C C . GLY A 1 149 ? 5.013 14.937 -6.521 1.00 14.83 178 GLY A C 1
ATOM 1216 O O . GLY A 1 149 ? 4.869 15.665 -5.509 1.00 15.89 178 GLY A O 1
ATOM 1217 N N . GLY A 1 150 ? 5.068 13.611 -6.465 1.00 15.33 179 GLY A N 1
ATOM 1218 C CA . GLY A 1 150 ? 5.199 12.840 -5.238 1.00 15.91 179 GLY A CA 1
ATOM 1219 C C . GLY A 1 150 ? 3.929 12.369 -4.524 1.00 15.79 179 GLY A C 1
ATOM 1220 O O . GLY A 1 150 ? 2.899 12.081 -5.142 1.00 14.03 179 GLY A O 1
ATOM 1221 N N . LEU A 1 151 ? 4.016 12.336 -3.183 1.00 14.62 180 LEU A N 1
ATOM 1222 C CA . LEU A 1 151 ? 3.021 11.677 -2.351 1.00 14.38 180 LEU A CA 1
ATOM 1223 C C . LEU A 1 151 ? 2.147 12.709 -1.656 1.00 13.81 180 LEU A C 1
ATOM 1224 O O . LEU A 1 151 ? 2.631 13.721 -1.165 1.00 14.55 180 LEU A O 1
ATOM 1229 N N . LYS A 1 152 ? 0.849 12.445 -1.647 1.00 13.95 181 LYS A N 1
ATOM 1230 C CA . LYS A 1 152 ? -0.153 13.368 -1.156 1.00 14.17 181 LYS A CA 1
ATOM 1231 C C . LYS A 1 152 ? -1.054 12.733 -0.102 1.00 13.31 181 LYS A C 1
ATOM 1232 O O . LYS A 1 152 ? -1.196 11.513 -0.025 1.00 14.42 181 LYS A O 1
ATOM 1238 N N . LEU A 1 153 ? -1.675 13.595 0.688 1.00 13.24 182 LEU A N 1
ATOM 1239 C CA . LEU A 1 153 ? -2.603 13.217 1.736 1.00 12.78 182 LEU A CA 1
ATOM 1240 C C . LEU A 1 153 ? -3.823 14.087 1.657 1.00 12.79 182 LEU A C 1
ATOM 1241 O O . LEU A 1 153 ? -3.696 15.295 1.598 1.00 13.90 182 LEU A O 1
ATOM 1246 N N . PHE A 1 154 ? -5.024 13.523 1.672 1.00 12.16 183 PHE A N 1
ATOM 1247 C CA . PHE A 1 154 ? -6.217 14.349 1.678 1.00 12.93 183 PHE A CA 1
ATOM 1248 C C . PHE A 1 154 ? -7.268 13.791 2.589 1.00 12.84 183 PHE A C 1
ATOM 1249 O O . PHE A 1 154 ? -7.300 12.598 2.850 1.00 12.84 183 PHE A O 1
ATOM 1257 N N . LYS A 1 155 ? -8.132 14.677 3.060 1.00 13.56 184 LYS A N 1
ATOM 1258 C CA . LYS A 1 155 ? -9.201 14.272 3.976 1.00 14.79 184 LYS A CA 1
ATOM 1259 C C . LYS A 1 155 ? -10.403 13.594 3.278 1.00 14.73 184 LYS A C 1
ATOM 1260 O O . LYS A 1 155 ? -10.928 14.089 2.249 1.00 15.08 184 LYS A O 1
ATOM 1266 N N . LEU A 1 156 ? -10.824 12.443 3.811 1.00 13.82 185 LEU A N 1
ATOM 1267 C CA . LEU A 1 156 ? -11.961 11.679 3.233 1.00 13.56 185 LEU A CA 1
ATOM 1268 C C . LEU A 1 156 ? -13.279 12.132 3.833 1.00 13.26 185 LEU A C 1
ATOM 1269 O O . LEU A 1 156 ? -13.304 12.646 4.963 1.00 13.03 185 LEU A O 1
ATOM 1274 N N . ASN A 1 157 ? -14.363 11.989 3.060 1.00 13.24 186 ASN A N 1
ATOM 1275 C CA . ASN A 1 157 ? -15.691 12.340 3.507 1.00 13.44 186 ASN A CA 1
ATOM 1276 C C . ASN A 1 157 ? -16.183 11.319 4.512 1.00 14.10 186 ASN A C 1
ATOM 1277 O O . ASN A 1 157 ? -15.472 10.367 4.819 1.00 13.68 186 ASN A O 1
ATOM 1282 N N . ASP A 1 158 ? -17.384 11.557 5.037 1.00 15.99 187 ASP A N 1
ATOM 1283 C CA . ASP A 1 158 ? -17.973 10.742 6.102 1.00 17.74 187 ASP A CA 1
ATOM 1284 C C . ASP A 1 158 ? -18.179 9.276 5.735 1.00 17.95 187 ASP A C 1
ATOM 1285 O O . ASP A 1 158 ? -18.042 8.419 6.630 1.00 17.27 187 ASP A O 1
ATOM 1290 N N . ASP A 1 159 ? -18.468 8.952 4.451 1.00 17.67 188 ASP A N 1
ATOM 1291 C CA . ASP A 1 159 ? -18.611 7.520 4.058 1.00 16.49 188 ASP A CA 1
ATOM 1292 C C . ASP A 1 159 ? -17.346 6.883 3.536 1.00 15.25 188 ASP A C 1
ATOM 1293 O O . ASP A 1 159 ? -17.402 5.730 3.100 1.00 14.39 188 ASP A O 1
ATOM 1301 N N . LEU A 1 160 ? -16.248 7.625 3.555 1.00 13.75 189 LEU A N 1
ATOM 1302 C CA . LEU A 1 160 ? -14.935 7.179 3.065 1.00 14.73 189 LEU A CA 1
ATOM 1303 C C . LEU A 1 160 ? -14.885 6.829 1.549 1.00 14.93 189 LEU A C 1
ATOM 1304 O O . LEU A 1 160 ? -14.003 6.059 1.108 1.00 15.75 189 LEU A O 1
ATOM 1309 N N . THR A 1 161 ? -15.768 7.427 0.756 1.00 14.76 190 THR A N 1
ATOM 1310 C CA . THR A 1 161 ? -15.775 7.135 -0.700 1.00 15.66 190 THR A CA 1
ATOM 1311 C C . THR A 1 161 ? -15.299 8.267 -1.614 1.00 16.18 190 THR A C 1
ATOM 1312 O O . THR A 1 161 ? -15.080 8.020 -2.796 1.00 15.09 190 THR A O 1
ATOM 1316 N N . ARG A 1 162 ? -15.190 9.488 -1.085 1.00 15.74 191 ARG A N 1
ATOM 1317 C CA . ARG A 1 162 ? -14.739 10.638 -1.856 1.00 16.63 191 ARG A CA 1
ATOM 1318 C C . ARG A 1 162 ? -13.997 11.633 -0.952 1.00 16.22 191 ARG A C 1
ATOM 1319 O O . ARG A 1 162 ? -14.153 11.583 0.279 1.00 14.67 191 ARG A O 1
ATOM 1327 N N . PRO A 1 163 ? -13.252 12.572 -1.544 1.00 15.24 192 PRO A N 1
ATOM 1328 C CA . PRO A 1 163 ? -12.655 13.670 -0.748 1.00 14.50 192 PRO A CA 1
ATOM 1329 C C . PRO A 1 163 ? -13.730 14.440 0.030 1.00 14.28 192 PRO A C 1
ATOM 1330 O O . PRO A 1 163 ? -14.820 14.677 -0.519 1.00 12.39 192 PRO A O 1
ATOM 1334 N N . ALA A 1 164 ? -13.459 14.775 1.300 1.00 14.19 193 ALA A N 1
ATOM 1335 C CA . ALA A 1 164 ? -14.333 15.662 2.057 1.00 14.52 193 ALA A CA 1
ATOM 1336 C C . ALA A 1 164 ? -14.412 16.991 1.315 1.00 14.63 193 ALA A C 1
ATOM 1337 O O . ALA A 1 164 ? -13.450 17.368 0.663 1.00 14.62 193 ALA A O 1
ATOM 1339 N N . GLU A 1 165 ? -15.538 17.681 1.421 1.00 15.27 194 GLU A N 1
ATOM 1340 C CA . GLU A 1 165 ? -15.736 19.019 0.833 1.00 16.04 194 GLU A CA 1
ATOM 1341 C C . GLU A 1 165 ? -16.073 20.013 1.950 1.00 16.94 194 GLU A C 1
ATOM 1342 O O . GLU A 1 165 ? -16.928 19.727 2.775 1.00 16.66 194 GLU A O 1
ATOM 1348 N N . PRO A 1 166 ? -15.442 21.178 2.008 1.00 17.79 195 PRO A N 1
ATOM 1349 C CA . PRO A 1 166 ? -14.365 21.606 1.114 1.00 18.06 195 PRO A CA 1
ATOM 1350 C C . PRO A 1 166 ? -13.115 20.748 1.283 1.00 17.57 195 PRO A C 1
ATOM 1351 O O . PRO A 1 166 ? -12.854 20.207 2.374 1.00 17.08 195 PRO A O 1
ATOM 1355 N N . GLN A 1 167 ? -12.341 20.609 0.214 1.00 16.77 196 GLN A N 1
ATOM 1356 C CA . GLN A 1 167 ? -11.202 19.705 0.215 1.00 16.02 196 GLN A CA 1
ATOM 1357 C C . GLN A 1 167 ? -10.059 20.214 1.053 1.00 15.64 196 GLN A C 1
ATOM 1358 O O . GLN A 1 167 ? -9.866 21.414 1.160 1.00 16.03 196 GLN A O 1
ATOM 1364 N N . GLU A 1 168 ? -9.306 19.291 1.646 1.00 14.93 197 GLU A N 1
ATOM 1365 C CA . GLU A 1 168 ? -8.059 19.594 2.356 1.00 14.61 197 GLU A CA 1
ATOM 1366 C C . GLU A 1 168 ? -6.961 18.623 1.990 1.00 13.50 197 GLU A C 1
ATOM 1367 O O . GLU A 1 168 ? -7.063 17.402 2.245 1.00 13.13 197 GLU A O 1
ATOM 1373 N N . TRP A 1 169 ? -5.877 19.174 1.438 1.00 11.87 198 TRP A N 1
ATOM 1374 C CA . TRP A 1 169 ? -4.759 18.409 0.936 1.00 11.57 198 TRP A CA 1
ATOM 1375 C C . TRP A 1 169 ? -3.457 18.841 1.564 1.00 10.81 198 TRP A C 1
ATOM 1376 O O . TRP A 1 169 ? -3.290 20.002 1.883 1.00 11.64 198 TRP A O 1
ATOM 1387 N N . HIS A 1 170 ? -2.517 17.915 1.618 1.00 11.10 199 HIS A N 1
ATOM 1388 C CA . HIS A 1 170 ? -1.153 18.143 2.063 1.00 13.10 199 HIS A CA 1
ATOM 1389 C C . HIS A 1 170 ? -0.143 17.301 1.283 1.00 13.87 199 HIS A C 1
ATOM 1390 O O . HIS A 1 170 ? -0.315 16.074 1.097 1.00 15.67 199 HIS A O 1
ATOM 1397 N N . SER A 1 171 ? 0.947 17.924 0.863 1.00 14.36 200 SER A N 1
ATOM 1398 C CA . SER A 1 171 ? 2.080 17.163 0.353 1.00 14.39 200 SER A CA 1
ATOM 1399 C C . SER A 1 171 ? 2.848 16.543 1.535 1.00 13.76 200 SER A C 1
ATOM 1400 O O . SER A 1 171 ? 3.044 17.219 2.547 1.00 14.15 200 SER A O 1
ATOM 1403 N N . ILE A 1 172 ? 3.268 15.297 1.416 1.00 12.81 201 ILE A N 1
ATOM 1404 C CA . ILE A 1 172 ? 3.967 14.598 2.505 1.00 13.36 201 ILE A CA 1
ATOM 1405 C C . ILE A 1 172 ? 5.365 14.101 2.139 1.00 13.70 201 ILE A C 1
ATOM 1406 O O . ILE A 1 172 ? 6.223 14.007 3.004 1.00 12.39 201 ILE A O 1
ATOM 1411 N N . ALA A 1 173 ? 5.629 13.784 0.852 1.00 13.41 202 ALA A N 1
ATOM 1412 C CA . ALA A 1 173 ? 6.972 13.419 0.436 1.00 12.68 202 ALA A CA 1
ATOM 1413 C C . ALA A 1 173 ? 7.138 13.711 -1.052 1.00 14.06 202 ALA A C 1
ATOM 1414 O O . ALA A 1 173 ? 6.202 13.520 -1.804 1.00 13.24 202 ALA A O 1
ATOM 1416 N N . LYS A 1 174 ? 8.348 14.095 -1.438 1.00 14.76 203 LYS A N 1
ATOM 1417 C CA . LYS A 1 174 ? 8.651 14.526 -2.819 1.00 15.07 203 LYS A CA 1
ATOM 1418 C C . LYS A 1 174 ? 10.120 14.318 -3.119 1.00 15.64 203 LYS A C 1
ATOM 1419 O O . LYS A 1 174 ? 10.976 14.398 -2.209 1.00 15.94 203 LYS A O 1
ATOM 1425 N N . LEU A 1 175 ? 10.438 14.059 -4.397 1.00 14.34 204 LEU A N 1
ATOM 1426 C CA . LEU A 1 175 ? 11.795 14.162 -4.902 1.00 13.89 204 LEU A CA 1
ATOM 1427 C C . LEU A 1 175 ? 11.826 15.172 -6.085 1.00 14.04 204 LEU A C 1
ATOM 1428 O O . LEU A 1 175 ? 10.774 15.599 -6.562 1.00 12.70 204 LEU A O 1
ATOM 1433 N N . GLU A 1 176 ? 13.033 15.567 -6.501 1.00 13.34 205 GLU A N 1
ATOM 1434 C CA . GLU A 1 176 ? 13.211 16.740 -7.377 1.00 14.08 205 GLU A CA 1
ATOM 1435 C C . GLU A 1 176 ? 12.512 16.504 -8.731 1.00 13.19 205 GLU A C 1
ATOM 1436 O O . GLU A 1 176 ? 12.526 15.394 -9.239 1.00 13.43 205 GLU A O 1
ATOM 1442 N N . ARG A 1 177 ? 11.897 17.566 -9.241 1.00 13.79 206 ARG A N 1
ATOM 1443 C CA . ARG A 1 177 ? 11.301 17.663 -10.595 1.00 13.63 206 ARG A CA 1
ATOM 1444 C C . ARG A 1 177 ? 11.047 19.119 -10.943 1.00 12.81 206 ARG A C 1
ATOM 1445 O O . ARG A 1 177 ? 10.475 19.893 -10.145 1.00 13.59 206 ARG A O 1
ATOM 1453 N N . SER A 1 178 ? 11.469 19.519 -12.128 1.00 12.23 207 SER A N 1
ATOM 1454 C CA . SER A 1 178 ? 11.162 20.835 -12.678 1.00 11.32 207 SER A CA 1
ATOM 1455 C C . SER A 1 178 ? 9.821 20.772 -13.383 1.00 11.19 207 SER A C 1
ATOM 1456 O O . SER A 1 178 ? 9.524 19.763 -14.061 1.00 10.53 207 SER A O 1
ATOM 1459 N N . VAL A 1 179 ? 9.006 21.811 -13.236 1.00 10.18 208 VAL A N 1
ATOM 1460 C CA . VAL A 1 179 ? 7.709 21.839 -13.932 1.00 10.60 208 VAL A CA 1
ATOM 1461 C C . VAL A 1 179 ? 7.839 22.028 -15.451 1.00 9.97 208 VAL A C 1
ATOM 1462 O O . VAL A 1 179 ? 6.853 21.874 -16.159 1.00 10.10 208 VAL A O 1
ATOM 1466 N N . LEU A 1 180 ? 9.034 22.366 -15.915 1.00 9.65 209 LEU A N 1
ATOM 1467 C CA . LEU A 1 180 ? 9.308 22.475 -17.364 1.00 9.59 209 LEU A CA 1
ATOM 1468 C C . LEU A 1 180 ? 9.370 21.116 -18.056 1.00 9.94 209 LEU A C 1
ATOM 1469 O O . LEU A 1 180 ? 9.325 21.042 -19.282 1.00 10.29 209 LEU A O 1
ATOM 1474 N N . MET A 1 181 ? 9.486 20.042 -17.297 1.00 10.53 210 MET A N 1
ATOM 1475 C CA . MET A 1 181 ? 9.390 18.675 -17.827 1.00 11.04 210 MET A CA 1
ATOM 1476 C C . MET A 1 181 ? 7.980 18.485 -18.398 1.00 11.58 210 MET A C 1
ATOM 1477 O O . MET A 1 181 ? 7.006 19.058 -17.875 1.00 10.87 210 MET A O 1
ATOM 1482 N N . ASP A 1 182 ? 7.828 17.678 -19.436 1.00 10.83 211 ASP A N 1
ATOM 1483 C CA . ASP A 1 182 ? 6.487 17.396 -19.913 1.00 11.13 211 ASP A CA 1
ATOM 1484 C C . ASP A 1 182 ? 5.633 16.754 -18.836 1.00 11.17 211 ASP A C 1
ATOM 1485 O O . ASP A 1 182 ? 6.030 15.758 -18.237 1.00 10.13 211 ASP A O 1
ATOM 1490 N N . ASP A 1 183 ? 4.416 17.285 -18.653 1.00 12.19 212 ASP A N 1
ATOM 1491 C CA . ASP A 1 183 ? 3.519 16.861 -17.577 1.00 13.14 212 ASP A CA 1
ATOM 1492 C C . ASP A 1 183 ? 3.102 15.385 -17.666 1.00 13.16 212 ASP A C 1
ATOM 1493 O O . ASP A 1 183 ? 2.739 14.754 -16.651 1.00 12.84 212 ASP A O 1
ATOM 1498 N N . SER A 1 184 ? 3.167 14.816 -18.860 1.00 12.37 213 SER A N 1
ATOM 1499 C CA . SER A 1 184 ? 2.758 13.426 -19.063 1.00 12.35 213 SER A CA 1
ATOM 1500 C C . SER A 1 184 ? 3.808 12.340 -18.694 1.00 11.82 213 SER A C 1
ATOM 1501 O O . SER A 1 184 ? 3.494 11.120 -18.663 1.00 12.19 213 SER A O 1
ATOM 1505 N N . GLN A 1 185 ? 5.046 12.782 -18.462 1.00 11.51 214 GLN A N 1
ATOM 1506 C CA . GLN A 1 185 ? 6.177 11.906 -18.162 1.00 11.41 214 GLN A CA 1
ATOM 1507 C C . GLN A 1 185 ? 6.348 11.724 -16.646 1.00 11.74 214 GLN A C 1
ATOM 1508 O O . GLN A 1 185 ? 6.224 12.699 -15.884 1.00 12.65 214 GLN A O 1
ATOM 1514 N N . ALA A 1 186 ? 6.639 10.498 -16.224 1.00 12.26 215 ALA A N 1
ATOM 1515 C CA . ALA A 1 186 ? 6.796 10.133 -14.806 1.00 12.28 215 ALA A CA 1
ATOM 1516 C C . ALA A 1 186 ? 7.950 10.892 -14.070 1.00 13.04 215 ALA A C 1
ATOM 1517 O O . ALA A 1 186 ? 7.809 11.277 -12.897 1.00 12.75 215 ALA A O 1
ATOM 1519 N N . GLY A 1 187 ? 9.063 11.147 -14.768 1.00 12.83 216 GLY A N 1
ATOM 1520 C CA . GLY A 1 187 ? 10.173 11.884 -14.215 1.00 13.05 216 GLY A CA 1
ATOM 1521 C C . GLY A 1 187 ? 11.178 10.961 -13.533 1.00 13.62 216 GLY A C 1
ATOM 1522 O O . GLY A 1 187 ? 11.097 9.717 -13.611 1.00 13.06 216 GLY A O 1
ATOM 1523 N N . SER A 1 188 ? 12.145 11.600 -12.893 1.00 14.31 217 SER A N 1
ATOM 1524 C CA . SER A 1 188 ? 13.250 10.940 -12.200 1.00 14.46 217 SER A CA 1
ATOM 1525 C C . SER A 1 188 ? 13.013 10.785 -10.685 1.00 13.85 217 SER A C 1
ATOM 1526 O O . SER A 1 188 ? 13.867 10.250 -9.991 1.00 13.60 217 SER A O 1
ATOM 1529 N N . ALA A 1 189 ? 11.867 11.251 -10.214 1.00 12.47 218 ALA A N 1
ATOM 1530 C CA . ALA A 1 189 ? 11.471 11.163 -8.807 1.00 12.40 218 ALA A CA 1
ATOM 1531 C C . ALA A 1 189 ? 10.955 9.722 -8.486 1.00 11.67 218 ALA A C 1
ATOM 1532 O O . ALA A 1 189 ? 9.758 9.450 -8.544 1.00 11.55 218 ALA A O 1
ATOM 1534 N N . GLN A 1 190 ? 11.880 8.801 -8.195 1.00 11.44 219 GLN A N 1
ATOM 1535 C CA . GLN A 1 190 ? 11.544 7.395 -7.993 1.00 11.99 219 GLN A CA 1
ATOM 1536 C C . GLN A 1 190 ? 11.117 7.207 -6.536 1.00 12.23 219 GLN A C 1
ATOM 1537 O O . GLN A 1 190 ? 11.905 6.752 -5.695 1.00 12.66 219 GLN A O 1
ATOM 1543 N N . ILE A 1 191 ? 9.878 7.618 -6.267 1.00 13.20 220 ILE A N 1
ATOM 1544 C CA . ILE A 1 191 ? 9.239 7.526 -4.967 1.00 13.26 220 ILE A CA 1
ATOM 1545 C C . ILE A 1 191 ? 7.797 7.151 -5.143 1.00 13.80 220 ILE A C 1
ATOM 1546 O O . ILE A 1 191 ? 7.097 7.742 -5.980 1.00 13.98 220 ILE A O 1
ATOM 1551 N N . GLU A 1 192 ? 7.323 6.169 -4.381 1.00 13.43 221 GLU A N 1
ATOM 1552 C CA . GLU A 1 192 ? 5.910 5.756 -4.455 1.00 14.22 221 GLU A CA 1
ATOM 1553 C C . GLU A 1 192 ? 5.444 4.983 -3.211 1.00 14.61 221 GLU A C 1
ATOM 1554 O O . GLU A 1 192 ? 6.240 4.623 -2.346 1.00 15.26 221 GLU A O 1
ATOM 1560 N N . ALA A 1 193 ? 4.157 4.680 -3.186 1.00 15.73 222 ALA A N 1
ATOM 1561 C CA . ALA A 1 193 ? 3.562 3.696 -2.284 1.00 15.46 222 ALA A CA 1
ATOM 1562 C C . ALA A 1 193 ? 3.669 4.122 -0.797 1.00 15.28 222 ALA A C 1
ATOM 1563 O O . ALA A 1 193 ? 4.225 3.391 0.008 1.00 14.52 222 ALA A O 1
ATOM 1565 N N . PRO A 1 194 ? 3.065 5.234 -0.432 1.00 15.32 223 PRO A N 1
ATOM 1566 C CA . PRO A 1 194 ? 3.132 5.654 0.976 1.00 14.57 223 PRO A CA 1
ATOM 1567 C C . PRO A 1 194 ? 2.377 4.678 1.878 1.00 15.62 223 PRO A C 1
ATOM 1568 O O . PRO A 1 194 ? 1.365 4.076 1.486 1.00 14.21 223 PRO A O 1
ATOM 1572 N N . PHE A 1 195 ? 2.847 4.553 3.123 1.00 14.84 224 PHE A N 1
ATOM 1573 C CA . PHE A 1 195 ? 2.045 3.840 4.119 1.00 13.97 224 PHE A CA 1
ATOM 1574 C C . PHE A 1 195 ? 2.317 4.482 5.469 1.00 13.79 224 PHE A C 1
ATOM 1575 O O . PHE A 1 195 ? 3.480 4.719 5.790 1.00 14.23 224 PHE A O 1
ATOM 1583 N N . ILE A 1 196 ? 1.260 4.832 6.205 1.00 13.08 225 ILE A N 1
ATOM 1584 C CA . ILE A 1 196 ? 1.425 5.467 7.509 1.00 13.72 225 ILE A CA 1
ATOM 1585 C C . ILE A 1 196 ? 1.003 4.559 8.684 1.00 13.72 225 ILE A C 1
ATOM 1586 O O . ILE A 1 196 ? -0.099 4.002 8.699 1.00 14.86 225 ILE A O 1
ATOM 1591 N N . LEU A 1 197 ? 1.891 4.458 9.677 1.00 14.15 226 LEU A N 1
ATOM 1592 C CA . LEU A 1 197 ? 1.591 3.724 10.924 1.00 13.35 226 LEU A CA 1
ATOM 1593 C C . LEU A 1 197 ? 1.770 4.648 12.129 1.00 13.04 226 LEU A C 1
ATOM 1594 O O . LEU A 1 197 ? 2.785 5.296 12.279 1.00 13.25 226 LEU A O 1
ATOM 1599 N N . ARG A 1 198 ? 0.762 4.697 12.990 1.00 13.51 227 ARG A N 1
ATOM 1600 C CA . ARG A 1 198 ? 0.859 5.399 14.283 1.00 13.02 227 ARG A CA 1
ATOM 1601 C C . ARG A 1 198 ? 1.562 4.502 15.258 1.00 13.47 227 ARG A C 1
ATOM 1602 O O . ARG A 1 198 ? 1.159 3.367 15.436 1.00 13.80 227 ARG A O 1
ATOM 1610 N N . LYS A 1 199 ? 2.623 5.008 15.884 1.00 14.91 228 LYS A N 1
ATOM 1611 C CA . LYS A 1 199 ? 3.331 4.301 16.987 1.00 14.77 228 LYS A CA 1
ATOM 1612 C C . LYS A 1 199 ? 3.838 5.305 18.035 1.00 14.45 228 LYS A C 1
ATOM 1613 O O . LYS A 1 199 ? 4.616 6.226 17.722 1.00 13.18 228 LYS A O 1
ATOM 1619 N N . GLY A 1 200 ? 3.427 5.116 19.294 1.00 14.95 229 GLY A N 1
ATOM 1620 C CA . GLY A 1 200 ? 3.748 6.081 20.346 1.00 15.30 229 GLY A CA 1
ATOM 1621 C C . GLY A 1 200 ? 3.264 7.484 20.019 1.00 14.96 229 GLY A C 1
ATOM 1622 O O . GLY A 1 200 ? 2.094 7.684 19.681 1.00 15.47 229 GLY A O 1
ATOM 1623 N N . ASP A 1 201 ? 4.151 8.463 20.120 1.00 15.49 230 ASP A N 1
ATOM 1624 C CA . ASP A 1 201 ? 3.783 9.856 19.893 1.00 15.94 230 ASP A CA 1
ATOM 1625 C C . ASP A 1 201 ? 3.927 10.325 18.419 1.00 15.89 230 ASP A C 1
ATOM 1626 O O . ASP A 1 201 ? 3.662 11.496 18.114 1.00 16.63 230 ASP A O 1
ATOM 1631 N N . TYR A 1 202 ? 4.287 9.423 17.518 1.00 14.07 231 TYR A N 1
ATOM 1632 C CA . TYR A 1 202 ? 4.532 9.792 16.136 1.00 13.56 231 TYR A CA 1
ATOM 1633 C C . TYR A 1 202 ? 3.734 8.972 15.127 1.00 13.58 231 TYR A C 1
ATOM 1634 O O . TYR A 1 202 ? 3.354 7.813 15.390 1.00 11.72 231 TYR A O 1
ATOM 1643 N N . TYR A 1 203 ? 3.496 9.621 13.973 1.00 13.01 232 TYR A N 1
ATOM 1644 C CA . TYR A 1 203 ? 3.083 8.952 12.749 1.00 13.29 232 TYR A CA 1
ATOM 1645 C C . TYR A 1 203 ? 4.341 8.640 11.940 1.00 13.56 232 TYR A C 1
ATOM 1646 O O . TYR A 1 203 ? 5.180 9.519 11.740 1.00 14.63 232 TYR A O 1
ATOM 1655 N N . TYR A 1 204 ? 4.470 7.404 11.484 1.00 13.55 233 TYR A N 1
ATOM 1656 C CA . TYR A 1 204 ? 5.611 7.009 10.653 1.00 13.38 233 TYR A CA 1
ATOM 1657 C C . TYR A 1 204 ? 5.159 6.790 9.198 1.00 13.33 233 TYR A C 1
ATOM 1658 O O . TYR A 1 204 ? 4.290 5.965 8.942 1.00 13.04 233 TYR A O 1
ATOM 1667 N N . LEU A 1 205 ? 5.801 7.515 8.283 1.00 13.36 234 LEU A N 1
ATOM 1668 C CA . LEU A 1 205 ? 5.537 7.405 6.828 1.00 12.91 234 LEU A CA 1
ATOM 1669 C C . LEU A 1 205 ? 6.604 6.542 6.227 1.00 13.09 234 LEU A C 1
ATOM 1670 O O . LEU A 1 205 ? 7.800 6.906 6.243 1.00 13.76 234 LEU A O 1
ATOM 1675 N N . PHE A 1 206 ? 6.187 5.384 5.728 1.00 12.82 235 PHE A N 1
ATOM 1676 C CA . PHE A 1 206 ? 7.036 4.517 4.958 1.00 13.22 235 PHE A CA 1
ATOM 1677 C C . PHE A 1 206 ? 6.819 4.817 3.441 1.00 13.71 235 PHE A C 1
ATOM 1678 O O . PHE A 1 206 ? 5.713 5.085 3.024 1.00 13.22 235 PHE A O 1
ATOM 1686 N N . ALA A 1 207 ? 7.880 4.719 2.660 1.00 13.65 236 ALA A N 1
ATOM 1687 C CA . ALA A 1 207 ? 7.825 4.929 1.216 1.00 13.50 236 ALA A CA 1
ATOM 1688 C C . ALA A 1 207 ? 8.856 4.068 0.523 1.00 14.44 236 ALA A C 1
ATOM 1689 O O . ALA A 1 207 ? 9.884 3.689 1.100 1.00 14.60 236 ALA A O 1
ATOM 1691 N N . SER A 1 208 ? 8.550 3.738 -0.741 1.00 15.27 237 SER A N 1
ATOM 1692 C CA . SER A 1 208 ? 9.430 2.941 -1.574 1.00 14.80 237 SER A CA 1
ATOM 1693 C C . SER A 1 208 ? 10.221 3.875 -2.495 1.00 14.10 237 SER A C 1
ATOM 1694 O O . SER A 1 208 ? 9.645 4.730 -3.145 1.00 14.02 237 SER A O 1
ATOM 1697 N N . TRP A 1 209 ? 11.542 3.715 -2.525 1.00 14.53 238 TRP A N 1
ATOM 1698 C CA . TRP A 1 209 ? 12.427 4.482 -3.397 1.00 14.26 238 TRP A CA 1
ATOM 1699 C C . TRP A 1 209 ? 13.012 3.548 -4.455 1.00 14.71 238 TRP A C 1
ATOM 1700 O O . TRP A 1 209 ? 13.207 2.331 -4.227 1.00 14.08 238 TRP A O 1
ATOM 1711 N N . GLY A 1 210 ? 13.289 4.107 -5.626 1.00 14.70 239 GLY A N 1
ATOM 1712 C CA . GLY A 1 210 ? 14.000 3.389 -6.671 1.00 14.53 239 GLY A CA 1
ATOM 1713 C C . GLY A 1 210 ? 13.064 2.645 -7.620 1.00 15.19 239 GLY A C 1
ATOM 1714 O O . GLY A 1 210 ? 11.851 2.940 -7.656 1.00 15.90 239 GLY A O 1
ATOM 1715 N N . LEU A 1 211 ? 13.611 1.657 -8.344 1.00 15.92 240 LEU A N 1
ATOM 1716 C CA . LEU A 1 211 ? 12.864 0.956 -9.393 1.00 16.55 240 LEU A CA 1
ATOM 1717 C C . LEU A 1 211 ? 12.539 -0.503 -9.071 1.00 17.65 240 LEU A C 1
ATOM 1718 O O . LEU A 1 211 ? 13.431 -1.329 -8.866 1.00 16.82 240 LEU A O 1
ATOM 1723 N N . CYS A 1 212 ? 11.243 -0.795 -9.061 1.00 19.10 241 CYS A N 1
ATOM 1724 C CA . CYS A 1 212 ? 10.718 -2.155 -8.987 1.00 21.87 241 CYS A CA 1
ATOM 1725 C C . CYS A 1 212 ? 10.698 -2.862 -10.355 1.00 23.75 241 CYS A C 1
ATOM 1726 O O . CYS A 1 212 ? 10.985 -2.261 -11.429 1.00 23.24 241 CYS A O 1
ATOM 1729 N N . CYS A 1 213 ? 10.434 -4.159 -10.300 1.00 25.17 242 CYS A N 1
ATOM 1730 C CA . CYS A 1 213 ? 9.966 -4.905 -11.472 1.00 26.98 242 CYS A CA 1
ATOM 1731 C C . CYS A 1 213 ? 11.034 -5.043 -12.575 1.00 27.03 242 CYS A C 1
ATOM 1732 O O . CYS A 1 213 ? 10.671 -5.168 -13.745 1.00 28.42 242 CYS A O 1
ATOM 1735 N N . ARG A 1 214 ? 12.332 -5.006 -12.256 1.00 26.75 243 ARG A N 1
ATOM 1736 C CA . ARG A 1 214 ? 13.371 -5.179 -13.284 1.00 27.05 243 ARG A CA 1
ATOM 1737 C C . ARG A 1 214 ? 14.536 -6.144 -13.014 1.00 25.89 243 ARG A C 1
ATOM 1738 O O . ARG A 1 214 ? 15.712 -5.890 -13.398 1.00 25.34 243 ARG A O 1
ATOM 1746 N N . LYS A 1 215 ? 14.166 -7.297 -12.473 1.00 24.24 244 LYS A N 1
ATOM 1747 C CA . LYS A 1 215 ? 15.075 -8.419 -12.378 1.00 24.21 244 LYS A CA 1
ATOM 1748 C C . LYS A 1 215 ? 16.364 -8.022 -11.643 1.00 23.47 244 LYS A C 1
ATOM 1749 O O . LYS A 1 215 ? 16.302 -7.389 -10.568 1.00 22.43 244 LYS A O 1
ATOM 1755 N N . GLY A 1 216 ? 17.507 -8.363 -12.233 1.00 22.51 245 GLY A N 1
ATOM 1756 C CA . GLY A 1 216 ? 18.815 -8.135 -11.650 1.00 21.93 245 GLY A CA 1
ATOM 1757 C C . GLY A 1 216 ? 19.163 -6.677 -11.434 1.00 21.81 245 GLY A C 1
ATOM 1758 O O . GLY A 1 216 ? 20.115 -6.384 -10.722 1.00 21.53 245 GLY A O 1
ATOM 1759 N N . ASP A 1 217 ? 18.401 -5.764 -12.031 1.00 21.91 246 ASP A N 1
ATOM 1760 C CA . ASP A 1 217 ? 18.707 -4.326 -11.951 1.00 21.98 246 ASP A CA 1
ATOM 1761 C C . ASP A 1 217 ? 17.786 -3.555 -11.007 1.00 21.01 246 ASP A C 1
ATOM 1762 O O . ASP A 1 217 ? 17.858 -2.317 -10.957 1.00 21.20 246 ASP A O 1
ATOM 1767 N N . SER A 1 218 ? 16.917 -4.253 -10.271 1.00 19.99 247 SER A N 1
ATOM 1768 C CA . SER A 1 218 ? 15.985 -3.563 -9.381 1.00 19.02 247 SER A CA 1
ATOM 1769 C C . SER A 1 218 ? 16.745 -2.887 -8.239 1.00 17.00 247 SER A C 1
ATOM 1770 O O . SER A 1 218 ? 17.693 -3.462 -7.703 1.00 16.67 247 SER A O 1
ATOM 1773 N N . THR A 1 219 ? 16.348 -1.665 -7.914 1.00 16.31 248 THR A N 1
ATOM 1774 C CA . THR A 1 219 ? 16.952 -0.888 -6.827 1.00 15.17 248 THR A CA 1
ATOM 1775 C C . THR A 1 219 ? 15.920 -0.570 -5.733 1.00 14.49 248 THR A C 1
ATOM 1776 O O . THR A 1 219 ? 16.214 0.184 -4.810 1.00 14.39 248 THR A O 1
ATOM 1780 N N . TYR A 1 220 ? 14.718 -1.122 -5.870 1.00 13.55 249 TYR A N 1
ATOM 1781 C CA . TYR A 1 220 ? 13.586 -0.876 -4.965 1.00 13.89 249 TYR A CA 1
ATOM 1782 C C . TYR A 1 220 ? 14.000 -1.162 -3.495 1.00 13.32 249 TYR A C 1
ATOM 1783 O O . TYR A 1 220 ? 14.601 -2.181 -3.198 1.00 13.29 249 TYR A O 1
ATOM 1792 N N . HIS A 1 221 ? 13.680 -0.222 -2.626 1.00 14.29 250 HIS A N 1
ATOM 1793 C CA . HIS A 1 221 ? 13.947 -0.350 -1.166 1.00 13.95 250 HIS A CA 1
ATOM 1794 C C . HIS A 1 221 ? 13.037 0.567 -0.360 1.00 14.11 250 HIS A C 1
ATOM 1795 O O . HIS A 1 221 ? 12.288 1.372 -0.926 1.00 13.38 250 HIS A O 1
ATOM 1802 N N . LEU A 1 222 ? 13.089 0.434 0.974 1.00 13.77 251 LEU A N 1
ATOM 1803 C CA . LEU A 1 222 ? 12.199 1.185 1.865 1.00 13.67 251 LEU A CA 1
ATOM 1804 C C . LEU A 1 222 ? 12.951 2.206 2.708 1.00 13.27 251 LEU A C 1
ATOM 1805 O O . LEU A 1 222 ? 14.008 1.906 3.270 1.00 12.65 251 LEU A O 1
ATOM 1810 N N . VAL A 1 223 ? 12.363 3.390 2.777 1.00 13.21 252 VAL A N 1
ATOM 1811 C CA . VAL A 1 223 ? 12.788 4.491 3.618 1.00 12.97 252 VAL A CA 1
ATOM 1812 C C . VAL A 1 223 ? 11.628 4.933 4.513 1.00 13.58 252 VAL A C 1
ATOM 1813 O O . VAL A 1 223 ? 10.444 4.562 4.299 1.00 14.36 252 VAL A O 1
ATOM 1817 N N . VAL A 1 224 ? 11.984 5.713 5.544 1.00 14.10 253 VAL A N 1
ATOM 1818 C CA . VAL A 1 224 ? 11.014 6.132 6.569 1.00 13.91 253 VAL A CA 1
ATOM 1819 C C . VAL A 1 224 ? 11.304 7.560 7.077 1.00 12.69 253 VAL A C 1
ATOM 1820 O O . VAL A 1 224 ? 12.454 8.009 7.099 1.00 12.28 253 VAL A O 1
ATOM 1824 N N . GLY A 1 225 ? 10.237 8.231 7.503 1.00 13.20 254 GLY A N 1
ATOM 1825 C CA . GLY A 1 225 ? 10.277 9.501 8.233 1.00 13.27 254 GLY A CA 1
ATOM 1826 C C . GLY A 1 225 ? 9.148 9.550 9.269 1.00 14.04 254 GLY A C 1
ATOM 1827 O O . GLY A 1 225 ? 8.328 8.651 9.307 1.00 13.08 254 GLY A O 1
ATOM 1828 N N . ARG A 1 226 ? 9.144 10.563 10.151 1.00 13.41 255 ARG A N 1
ATOM 1829 C CA . ARG A 1 226 ? 8.153 10.620 11.230 1.00 14.21 255 ARG A CA 1
ATOM 1830 C C . ARG A 1 226 ? 7.702 12.040 11.516 1.00 14.08 255 ARG A C 1
ATOM 1831 O O . ARG A 1 226 ? 8.468 13.019 11.323 1.00 14.79 255 ARG A O 1
ATOM 1839 N N . SER A 1 227 ? 6.440 12.159 11.937 1.00 14.20 256 SER A N 1
ATOM 1840 C CA . SER A 1 227 ? 5.813 13.457 12.221 1.00 14.67 256 SER A CA 1
ATOM 1841 C C . SER A 1 227 ? 4.937 13.376 13.475 1.00 14.80 256 SER A C 1
ATOM 1842 O O . SER A 1 227 ? 4.310 12.348 13.749 1.00 14.78 256 SER A O 1
ATOM 1845 N N . LYS A 1 228 ? 4.866 14.456 14.236 1.00 15.19 257 LYS A N 1
ATOM 1846 C CA . LYS A 1 228 ? 3.906 14.516 15.350 1.00 15.94 257 LYS A CA 1
ATOM 1847 C C . LYS A 1 228 ? 2.442 14.533 14.877 1.00 15.12 257 LYS A C 1
ATOM 1848 O O . LYS A 1 228 ? 1.587 13.868 15.494 1.00 14.09 257 LYS A O 1
ATOM 1854 N N . GLN A 1 229 ? 2.135 15.228 13.780 1.00 14.20 258 GLN A N 1
ATOM 1855 C CA . GLN A 1 229 ? 0.762 15.249 13.247 1.00 12.84 258 GLN A CA 1
ATOM 1856 C C . GLN A 1 229 ? 0.666 14.480 11.931 1.00 13.26 258 GLN A C 1
ATOM 1857 O O . GLN A 1 229 ? 1.650 14.354 11.197 1.00 12.27 258 GLN A O 1
ATOM 1863 N N . VAL A 1 230 ? -0.507 13.942 11.638 1.00 12.35 259 VAL A N 1
ATOM 1864 C CA . VAL A 1 230 ? -0.639 13.102 10.442 1.00 13.35 259 VAL A CA 1
ATOM 1865 C C . VAL A 1 230 ? -0.365 13.890 9.122 1.00 13.12 259 VAL A C 1
ATOM 1866 O O . VAL A 1 230 ? 0.097 13.291 8.150 1.00 13.10 259 VAL A O 1
ATOM 1870 N N . THR A 1 231 ? -0.621 15.198 9.159 1.00 13.07 260 THR A N 1
ATOM 1871 C CA . THR A 1 231 ? -0.467 16.111 8.037 1.00 14.24 260 THR A CA 1
ATOM 1872 C C . THR A 1 231 ? 0.968 16.634 7.813 1.00 14.88 260 THR A C 1
ATOM 1873 O O . THR A 1 231 ? 1.165 17.523 6.972 1.00 16.88 260 THR A O 1
ATOM 1877 N N . GLY A 1 232 ? 1.946 16.139 8.578 1.00 13.99 261 GLY A N 1
ATOM 1878 C CA . GLY A 1 232 ? 3.343 16.467 8.420 1.00 14.25 261 GLY A CA 1
ATOM 1879 C C . GLY A 1 232 ? 3.847 17.632 9.277 1.00 13.83 261 GLY A C 1
ATOM 1880 O O . GLY A 1 232 ? 3.114 18.193 10.100 1.00 15.58 261 GLY A O 1
ATOM 1881 N N . PRO A 1 233 ? 5.104 18.009 9.108 1.00 14.20 262 PRO A N 1
ATOM 1882 C CA . PRO A 1 233 ? 6.047 17.375 8.161 1.00 13.13 262 PRO A CA 1
ATOM 1883 C C . PRO A 1 233 ? 6.713 16.119 8.696 1.00 13.91 262 PRO A C 1
ATOM 1884 O O . PRO A 1 233 ? 7.048 16.043 9.891 1.00 12.90 262 PRO A O 1
ATOM 1888 N N . TYR A 1 234 ? 6.965 15.159 7.802 1.00 13.57 263 TYR A N 1
ATOM 1889 C CA . TYR A 1 234 ? 7.674 13.938 8.097 1.00 13.60 263 TYR A CA 1
ATOM 1890 C C . TYR A 1 234 ? 9.173 14.154 7.908 1.00 13.74 263 TYR A C 1
ATOM 1891 O O . TYR A 1 234 ? 9.642 14.493 6.792 1.00 12.90 263 TYR A O 1
ATOM 1900 N N . LEU A 1 235 ? 9.923 13.997 8.991 1.00 12.22 264 LEU A N 1
ATOM 1901 C CA . LEU A 1 235 ? 11.349 14.194 9.027 1.00 11.94 264 LEU A CA 1
ATOM 1902 C C . LEU A 1 235 ? 12.088 12.875 9.142 1.00 12.55 264 LEU A C 1
ATOM 1903 O O . LEU A 1 235 ? 11.615 11.932 9.770 1.00 12.90 264 LEU A O 1
ATOM 1908 N N . ASP A 1 236 ? 13.301 12.815 8.603 1.00 12.70 265 ASP A N 1
ATOM 1909 C CA . ASP A 1 236 ? 14.115 11.607 8.712 1.00 13.44 265 ASP A CA 1
ATOM 1910 C C . ASP A 1 236 ? 15.073 11.712 9.943 1.00 13.61 265 ASP A C 1
ATOM 1911 O O . ASP A 1 236 ? 14.940 12.669 10.739 1.00 12.42 265 ASP A O 1
ATOM 1916 N N . LYS A 1 237 ? 15.977 10.742 10.109 1.00 13.48 266 LYS A N 1
ATOM 1917 C CA . LYS A 1 237 ? 16.908 10.698 11.265 1.00 14.11 266 LYS A CA 1
ATOM 1918 C C . LYS A 1 237 ? 17.846 11.917 11.386 1.00 14.51 266 LYS A C 1
ATOM 1919 O O . LYS A 1 237 ? 18.310 12.261 12.511 1.00 13.65 266 LYS A O 1
ATOM 1925 N N . THR A 1 238 ? 18.113 12.582 10.255 1.00 13.88 267 THR A N 1
ATOM 1926 C CA . THR A 1 238 ? 18.952 13.752 10.215 1.00 13.64 267 THR A CA 1
ATOM 1927 C C . THR A 1 238 ? 18.164 15.052 10.298 1.00 12.86 267 THR A C 1
ATOM 1928 O O . THR A 1 238 ? 18.768 16.115 10.262 1.00 12.80 267 THR A O 1
ATOM 1932 N N . GLY A 1 239 ? 16.847 14.981 10.390 1.00 11.61 268 GLY A N 1
ATOM 1933 C CA . GLY A 1 239 ? 16.011 16.171 10.454 1.00 12.78 268 GLY A CA 1
ATOM 1934 C C . GLY A 1 239 ? 15.622 16.776 9.114 1.00 12.61 268 GLY A C 1
ATOM 1935 O O . GLY A 1 239 ? 15.202 17.941 9.026 1.00 12.10 268 GLY A O 1
ATOM 1936 N N . ARG A 1 240 ? 15.764 15.966 8.065 1.00 13.12 269 ARG A N 1
ATOM 1937 C CA . ARG A 1 240 ? 15.391 16.392 6.717 1.00 13.61 269 ARG A CA 1
ATOM 1938 C C . ARG A 1 240 ? 13.955 15.995 6.379 1.00 11.88 269 ARG A C 1
ATOM 1939 O O . ARG A 1 240 ? 13.574 14.815 6.501 1.00 11.92 269 ARG A O 1
ATOM 1953 N N . ASP A 1 241 ? 13.199 16.996 5.939 1.00 11.32 270 ASP A N 1
ATOM 1954 C CA . ASP A 1 241 ? 11.808 16.886 5.491 1.00 12.14 270 ASP A CA 1
ATOM 1955 C C . ASP A 1 241 ? 11.737 15.968 4.234 1.00 12.52 270 ASP A C 1
ATOM 1956 O O . ASP A 1 241 ? 12.510 16.153 3.282 1.00 12.89 270 ASP A O 1
ATOM 1961 N N . MET A 1 242 ? 10.878 14.960 4.282 1.00 12.51 271 MET A N 1
ATOM 1962 C CA . MET A 1 242 ? 10.622 14.078 3.130 1.00 13.04 271 MET A CA 1
ATOM 1963 C C . MET A 1 242 ? 10.060 14.876 1.914 1.00 13.49 271 MET A C 1
ATOM 1964 O O . MET A 1 242 ? 10.237 14.424 0.765 1.00 13.33 271 MET A O 1
ATOM 1969 N N . ASN A 1 243 ? 9.441 16.026 2.151 1.00 12.56 272 ASN A N 1
ATOM 1970 C CA . ASN A 1 243 ? 9.046 16.965 1.049 1.00 13.83 272 ASN A CA 1
ATOM 1971 C C . ASN A 1 243 ? 10.211 17.575 0.288 1.00 14.08 272 ASN A C 1
ATOM 1972 O O . ASN A 1 243 ? 9.999 18.177 -0.770 1.00 14.15 272 ASN A O 1
ATOM 1977 N N . GLN A 1 244 ? 11.438 17.414 0.797 1.00 14.53 273 GLN A N 1
ATOM 1978 C CA . GLN A 1 244 ? 12.642 17.844 0.095 1.00 14.17 273 GLN A CA 1
ATOM 1979 C C . GLN A 1 244 ? 13.633 16.706 0.002 1.00 13.58 273 GLN A C 1
ATOM 1980 O O . GLN A 1 244 ? 14.838 16.905 0.027 1.00 14.78 273 GLN A O 1
ATOM 1986 N N . GLY A 1 245 ? 13.133 15.499 -0.178 1.00 13.55 274 GLY A N 1
ATOM 1987 C CA . GLY A 1 245 ? 13.978 14.362 -0.444 1.00 14.40 274 GLY A CA 1
ATOM 1988 C C . GLY A 1 245 ? 14.537 13.644 0.771 1.00 14.80 274 GLY A C 1
ATOM 1989 O O . GLY A 1 245 ? 15.363 12.757 0.627 1.00 14.33 274 GLY A O 1
ATOM 1990 N N . GLY A 1 246 ? 14.069 14.012 1.970 1.00 15.42 275 GLY A N 1
ATOM 1991 C CA . GLY A 1 246 ? 14.441 13.244 3.163 1.00 15.24 275 GLY A CA 1
ATOM 1992 C C . GLY A 1 246 ? 13.905 11.818 3.166 1.00 14.84 275 GLY A C 1
ATOM 1993 O O . GLY A 1 246 ? 12.928 11.521 2.492 1.00 15.04 275 GLY A O 1
ATOM 1994 N N . GLY A 1 247 ? 14.563 10.943 3.930 1.00 14.96 276 GLY A N 1
ATOM 1995 C CA . GLY A 1 247 ? 14.124 9.572 4.149 1.00 14.32 276 GLY A CA 1
ATOM 1996 C C . GLY A 1 247 ? 15.300 8.725 4.617 1.00 14.45 276 GLY A C 1
ATOM 1997 O O . GLY A 1 247 ? 16.381 8.682 3.973 1.00 14.30 276 GLY A O 1
ATOM 1998 N N . SER A 1 248 ? 15.106 8.019 5.737 1.00 13.78 277 SER A N 1
ATOM 1999 C CA . SER A 1 248 ? 16.132 7.138 6.273 1.00 13.34 277 SER A CA 1
ATOM 2000 C C . SER A 1 248 ? 15.867 5.701 5.882 1.00 13.07 277 SER A C 1
ATOM 2001 O O . SER A 1 248 ? 14.742 5.216 5.949 1.00 12.51 277 SER A O 1
ATOM 2004 N N . LEU A 1 249 ? 16.948 5.014 5.532 1.00 13.38 278 LEU A N 1
ATOM 2005 C CA . LEU A 1 249 ? 16.911 3.604 5.178 1.00 14.37 278 LEU A CA 1
ATOM 2006 C C . LEU A 1 249 ? 16.309 2.704 6.261 1.00 14.76 278 LEU A C 1
ATOM 2007 O O . LEU A 1 249 ? 16.739 2.739 7.413 1.00 14.77 278 LEU A O 1
ATOM 2012 N N . LEU A 1 250 ? 15.325 1.902 5.876 1.00 14.18 279 LEU A N 1
ATOM 2013 C CA . LEU A 1 250 ? 14.787 0.837 6.737 1.00 14.54 279 LEU A CA 1
ATOM 2014 C C . LEU A 1 250 ? 15.305 -0.553 6.367 1.00 14.41 279 LEU A C 1
ATOM 2015 O O . LEU A 1 250 ? 15.805 -1.304 7.213 1.00 12.96 279 LEU A O 1
ATOM 2020 N N . ILE A 1 251 ? 15.171 -0.916 5.090 1.00 13.34 280 ILE A N 1
ATOM 2021 C CA . ILE A 1 251 ? 15.664 -2.188 4.599 1.00 14.02 280 ILE A CA 1
ATOM 2022 C C . ILE A 1 251 ? 15.828 -2.072 3.082 1.00 14.54 280 ILE A C 1
ATOM 2023 O O . ILE A 1 251 ? 14.974 -1.468 2.401 1.00 13.22 280 ILE A O 1
ATOM 2028 N N . LYS A 1 252 ? 16.927 -2.659 2.625 1.00 14.43 281 LYS A N 1
ATOM 2029 C CA . LYS A 1 252 ? 17.283 -2.823 1.224 1.00 15.86 281 LYS A CA 1
ATOM 2030 C C . LYS A 1 252 ? 17.622 -4.270 0.925 1.00 16.42 281 LYS A C 1
ATOM 2031 O O . LYS A 1 252 ? 17.754 -5.120 1.809 1.00 17.37 281 LYS A O 1
ATOM 2039 N N . GLY A 1 253 ? 17.740 -4.567 -0.361 1.00 16.39 282 GLY A N 1
ATOM 2040 C CA . GLY A 1 253 ? 17.956 -5.930 -0.794 1.00 14.89 282 GLY A CA 1
ATOM 2041 C C . GLY A 1 253 ? 19.354 -6.411 -0.631 1.00 14.02 282 GLY A C 1
ATOM 2042 O O . GLY A 1 253 ? 20.236 -5.647 -0.263 1.00 14.19 282 GLY A O 1
ATOM 2043 N N . ASN A 1 254 ? 19.543 -7.695 -0.919 1.00 13.67 283 ASN A N 1
ATOM 2044 C CA . ASN A 1 254 ? 20.831 -8.349 -0.863 1.00 14.01 283 ASN A CA 1
ATOM 2045 C C . ASN A 1 254 ? 20.992 -9.342 -2.054 1.00 13.61 283 ASN A C 1
ATOM 2046 O O . ASN A 1 254 ? 20.208 -9.308 -3.008 1.00 13.18 283 ASN A O 1
ATOM 2051 N N . LYS A 1 255 ? 21.993 -10.202 -2.012 1.00 12.97 284 LYS A N 1
ATOM 2052 C CA . LYS A 1 255 ? 22.245 -11.140 -3.129 1.00 13.20 284 LYS A CA 1
ATOM 2053 C C . LYS A 1 255 ? 21.079 -12.100 -3.439 1.00 12.87 284 LYS A C 1
ATOM 2054 O O . LYS A 1 255 ? 20.925 -12.555 -4.584 1.00 11.17 284 LYS A O 1
ATOM 2060 N N . ARG A 1 256 ? 20.271 -12.425 -2.429 1.00 12.58 285 ARG A N 1
ATOM 2061 C CA . ARG A 1 256 ? 19.191 -13.386 -2.587 1.00 12.12 285 ARG A CA 1
ATOM 2062 C C . ARG A 1 256 ? 17.866 -12.715 -2.949 1.00 11.74 285 ARG A C 1
ATOM 2063 O O . ARG A 1 256 ? 17.008 -13.359 -3.592 1.00 12.41 285 ARG A O 1
ATOM 2071 N N . TRP A 1 257 ? 17.706 -11.449 -2.561 1.00 11.64 286 TRP A N 1
ATOM 2072 C CA . TRP A 1 257 ? 16.453 -10.694 -2.663 1.00 12.06 286 TRP A CA 1
ATOM 2073 C C . TRP A 1 257 ? 16.757 -9.355 -3.330 1.00 13.54 286 TRP A C 1
ATOM 2074 O O . TRP A 1 257 ? 17.217 -8.404 -2.684 1.00 14.47 286 TRP A O 1
ATOM 2085 N N . VAL A 1 258 ? 16.563 -9.287 -4.655 1.00 14.13 287 VAL A N 1
ATOM 2086 C CA . VAL A 1 258 ? 17.053 -8.144 -5.442 1.00 13.66 287 VAL A CA 1
ATOM 2087 C C . VAL A 1 258 ? 15.912 -7.208 -5.697 1.00 13.89 287 VAL A C 1
ATOM 2088 O O . VAL A 1 258 ? 15.088 -7.404 -6.591 1.00 14.19 287 VAL A O 1
ATOM 2092 N N . GLY A 1 259 ? 15.823 -6.208 -4.831 1.00 13.16 288 GLY A N 1
ATOM 2093 C CA . GLY A 1 259 ? 14.700 -5.310 -4.775 1.00 12.83 288 GLY A CA 1
ATOM 2094 C C . GLY A 1 259 ? 13.620 -5.792 -3.850 1.00 12.97 288 GLY A C 1
ATOM 2095 O O . GLY A 1 259 ? 13.299 -6.990 -3.829 1.00 12.90 288 GLY A O 1
ATOM 2096 N N . LEU A 1 260 ? 13.043 -4.857 -3.096 1.00 12.37 289 LEU A N 1
ATOM 2097 C CA . LEU A 1 260 ? 11.958 -5.182 -2.178 1.00 13.28 289 LEU A CA 1
ATOM 2098 C C . LEU A 1 260 ? 11.227 -3.923 -1.800 1.00 12.45 289 LEU A C 1
ATOM 2099 O O . LEU A 1 260 ? 11.761 -2.853 -1.937 1.00 13.28 289 LEU A O 1
ATOM 2104 N N . GLY A 1 261 ? 9.975 -4.004 -1.386 1.00 12.78 290 GLY A N 1
ATOM 2105 C CA . GLY A 1 261 ? 9.250 -2.801 -1.087 1.00 12.12 290 GLY A CA 1
ATOM 2106 C C . GLY A 1 261 ? 7.738 -2.902 -1.202 1.00 13.40 290 GLY A C 1
ATOM 2107 O O . GLY A 1 261 ? 7.148 -3.985 -1.029 1.00 13.84 290 GLY A O 1
ATOM 2108 N N . HIS A 1 262 ? 7.141 -1.750 -1.493 1.00 13.93 291 HIS A N 1
ATOM 2109 C CA . HIS A 1 262 ? 5.688 -1.491 -1.499 1.00 15.22 291 HIS A CA 1
ATOM 2110 C C . HIS A 1 262 ? 5.020 -2.112 -0.284 1.00 15.73 291 HIS A C 1
ATOM 2111 O O . HIS A 1 262 ? 4.286 -3.092 -0.404 1.00 16.16 291 HIS A O 1
ATOM 2118 N N . ASN A 1 263 ? 5.333 -1.557 0.885 1.00 15.47 292 ASN A N 1
ATOM 2119 C CA . ASN A 1 263 ? 4.976 -2.194 2.145 1.00 14.82 292 ASN A CA 1
ATOM 2120 C C . ASN A 1 263 ? 3.679 -1.733 2.752 1.00 15.17 292 ASN A C 1
ATOM 2121 O O . ASN A 1 263 ? 3.115 -0.703 2.394 1.00 15.52 292 ASN A O 1
ATOM 2126 N N . SER A 1 264 ? 3.238 -2.517 3.727 1.00 14.39 293 SER A N 1
ATOM 2127 C CA . SER A 1 264 ? 2.265 -2.104 4.711 1.00 14.41 293 SER A CA 1
ATOM 2128 C C . SER A 1 264 ? 2.916 -2.435 6.101 1.00 13.95 293 SER A C 1
ATOM 2129 O O . SER A 1 264 ? 4.035 -2.965 6.164 1.00 11.47 293 SER A O 1
ATOM 2132 N N . ALA A 1 265 ? 2.186 -2.132 7.175 1.00 14.51 294 ALA A N 1
ATOM 2133 C CA . ALA A 1 265 ? 2.700 -2.280 8.562 1.00 13.82 294 ALA A CA 1
ATOM 2134 C C . ALA A 1 265 ? 1.503 -2.268 9.508 1.00 13.64 294 ALA A C 1
ATOM 2135 O O . ALA A 1 265 ? 0.518 -1.546 9.274 1.00 13.81 294 ALA A O 1
ATOM 2137 N N . TYR A 1 266 ? 1.563 -3.116 10.534 1.00 13.08 295 TYR A N 1
ATOM 2138 C CA . TYR A 1 266 ? 0.436 -3.353 11.402 1.00 13.45 295 TYR A CA 1
ATOM 2139 C C . TYR A 1 266 ? 0.876 -3.666 12.821 1.00 13.57 295 TYR A C 1
ATOM 2140 O O . TYR A 1 266 ? 2.001 -4.155 13.056 1.00 13.23 295 TYR A O 1
ATOM 2149 N N . THR A 1 267 ? -0.028 -3.333 13.733 1.00 13.39 296 THR A N 1
ATOM 2150 C CA . THR A 1 267 ? 0.049 -3.727 15.123 1.00 13.55 296 THR A CA 1
ATOM 2151 C C . THR A 1 267 ? -1.056 -4.744 15.374 1.00 13.46 296 THR A C 1
ATOM 2152 O O . THR A 1 267 ? -2.231 -4.429 15.275 1.00 14.71 296 THR A O 1
ATOM 2156 N N . TRP A 1 268 ? -0.656 -5.976 15.691 1.00 14.13 297 TRP A N 1
ATOM 2157 C CA . TRP A 1 268 ? -1.551 -7.084 16.021 1.00 13.92 297 TRP A CA 1
ATOM 2158 C C . TRP A 1 268 ? -1.194 -7.640 17.421 1.00 13.82 297 TRP A C 1
ATOM 2159 O O . TRP A 1 268 ? -0.061 -8.088 17.635 1.00 12.62 297 TRP A O 1
ATOM 2170 N N . ASP A 1 269 ? -2.154 -7.600 18.347 1.00 13.90 298 ASP A N 1
ATOM 2171 C CA . ASP A 1 269 ? -1.977 -8.215 19.677 1.00 15.01 298 ASP A CA 1
ATOM 2172 C C . ASP A 1 269 ? -0.669 -7.765 20.346 1.00 15.02 298 ASP A C 1
ATOM 2173 O O . ASP A 1 269 ? 0.080 -8.599 20.878 1.00 14.53 298 ASP A O 1
ATOM 2178 N N . GLY A 1 270 ? -0.387 -6.463 20.267 1.00 14.97 299 GLY A N 1
ATOM 2179 C CA . GLY A 1 270 ? 0.671 -5.837 21.066 1.00 15.59 299 GLY A CA 1
ATOM 2180 C C . GLY A 1 270 ? 2.064 -5.964 20.483 1.00 15.97 299 GLY A C 1
ATOM 2181 O O . GLY A 1 270 ? 3.045 -5.628 21.147 1.00 15.58 299 GLY A O 1
ATOM 2182 N N . LYS A 1 271 ? 2.167 -6.400 19.223 1.00 15.38 300 LYS A N 1
ATOM 2183 C CA . LYS A 1 271 ? 3.470 -6.465 18.540 1.00 15.35 300 LYS A CA 1
ATOM 2184 C C . LYS A 1 271 ? 3.346 -5.904 17.118 1.00 15.06 300 LYS A C 1
ATOM 2185 O O . LYS A 1 271 ? 2.256 -5.878 16.554 1.00 14.32 300 LYS A O 1
ATOM 2191 N N . ASP A 1 272 ? 4.464 -5.497 16.532 1.00 14.77 301 ASP A N 1
ATOM 2192 C CA . ASP A 1 272 ? 4.405 -4.797 15.247 1.00 15.66 301 ASP A CA 1
ATOM 2193 C C . ASP A 1 272 ? 5.061 -5.604 14.127 1.00 15.57 301 ASP A C 1
ATOM 2194 O O . ASP A 1 272 ? 6.046 -6.338 14.368 1.00 15.17 301 ASP A O 1
ATOM 2199 N N . TYR A 1 273 ? 4.538 -5.415 12.901 1.00 15.83 302 TYR A N 1
ATOM 2200 C CA . TYR A 1 273 ? 4.898 -6.237 11.747 1.00 14.67 302 TYR A CA 1
ATOM 2201 C C . TYR A 1 273 ? 5.006 -5.374 10.481 1.00 14.67 302 TYR A C 1
ATOM 2202 O O . TYR A 1 273 ? 4.223 -4.466 10.247 1.00 15.25 302 TYR A O 1
ATOM 2211 N N . LEU A 1 274 ? 6.024 -5.653 9.706 1.00 14.19 303 LEU A N 1
ATOM 2212 C CA . LEU A 1 274 ? 6.250 -5.058 8.384 1.00 13.81 303 LEU A CA 1
ATOM 2213 C C . LEU A 1 274 ? 5.891 -6.139 7.309 1.00 13.81 303 LEU A C 1
ATOM 2214 O O . LEU A 1 274 ? 6.344 -7.276 7.411 1.00 14.37 303 LEU A O 1
ATOM 2219 N N . VAL A 1 275 ? 5.091 -5.766 6.307 1.00 13.09 304 VAL A N 1
ATOM 2220 C CA . VAL A 1 275 ? 4.545 -6.701 5.273 1.00 12.80 304 VAL A CA 1
ATOM 2221 C C . VAL A 1 275 ? 4.987 -6.128 3.903 1.00 13.33 304 VAL A C 1
ATOM 2222 O O . VAL A 1 275 ? 4.763 -4.963 3.625 1.00 12.77 304 VAL A O 1
ATOM 2226 N N . LEU A 1 276 ? 5.653 -6.927 3.092 1.00 13.29 305 LEU A N 1
ATOM 2227 C CA . LEU A 1 276 ? 6.217 -6.436 1.819 1.00 13.42 305 LEU A CA 1
ATOM 2228 C C . LEU A 1 276 ? 6.402 -7.554 0.781 1.00 12.97 305 LEU A C 1
ATOM 2229 O O . LEU A 1 276 ? 6.230 -8.743 1.090 1.00 11.67 305 LEU A O 1
ATOM 2234 N N . HIS A 1 277 ? 6.740 -7.170 -0.459 1.00 12.12 306 HIS A N 1
ATOM 2235 C CA . HIS A 1 277 ? 7.191 -8.163 -1.431 1.00 12.26 306 HIS A CA 1
ATOM 2236 C C . HIS A 1 277 ? 8.668 -8.001 -1.713 1.00 12.13 306 HIS A C 1
ATOM 2237 O O . HIS A 1 277 ? 9.218 -6.904 -1.580 1.00 13.46 306 HIS A O 1
ATOM 2244 N N . ALA A 1 278 ? 9.292 -9.102 -2.095 1.00 12.13 307 ALA A N 1
ATOM 2245 C CA . ALA A 1 278 ? 10.704 -9.143 -2.377 1.00 11.88 307 ALA A CA 1
ATOM 2246 C C . ALA A 1 278 ? 10.993 -10.102 -3.526 1.00 11.55 307 ALA A C 1
ATOM 2247 O O . ALA A 1 278 ? 10.479 -11.217 -3.546 1.00 9.96 307 ALA A O 1
ATOM 2249 N N . TYR A 1 279 ? 11.876 -9.680 -4.451 1.00 11.72 308 TYR A N 1
ATOM 2250 C CA . TYR A 1 279 ? 12.133 -10.471 -5.669 1.00 12.31 308 TYR A CA 1
ATOM 2251 C C . TYR A 1 279 ? 13.242 -11.520 -5.475 1.00 11.68 308 TYR A C 1
ATOM 2252 O O . TYR A 1 279 ? 14.409 -11.172 -5.250 1.00 12.65 308 TYR A O 1
ATOM 2261 N N . GLU A 1 280 ? 12.906 -12.792 -5.617 1.00 11.63 309 GLU A N 1
ATOM 2262 C CA . GLU A 1 280 ? 13.807 -13.877 -5.271 1.00 11.81 309 GLU A CA 1
ATOM 2263 C C . GLU A 1 280 ? 14.708 -14.213 -6.425 1.00 13.29 309 GLU A C 1
ATOM 2264 O O . GLU A 1 280 ? 14.252 -14.830 -7.406 1.00 12.12 309 GLU A O 1
ATOM 2270 N N . ALA A 1 281 ? 15.999 -13.903 -6.281 1.00 13.63 310 ALA A N 1
ATOM 2271 C CA . ALA A 1 281 ? 16.946 -14.110 -7.355 1.00 14.31 310 ALA A CA 1
ATOM 2272 C C . ALA A 1 281 ? 17.060 -15.559 -7.793 1.00 14.77 310 ALA A C 1
ATOM 2273 O O . ALA A 1 281 ? 17.253 -15.821 -8.970 1.00 15.54 310 ALA A O 1
ATOM 2275 N N . ALA A 1 282 ? 16.943 -16.517 -6.871 1.00 14.78 311 ALA A N 1
ATOM 2276 C CA . ALA A 1 282 ? 17.066 -17.927 -7.202 1.00 14.51 311 ALA A CA 1
ATOM 2277 C C . ALA A 1 282 ? 15.822 -18.519 -7.904 1.00 13.77 311 ALA A C 1
ATOM 2278 O O . ALA A 1 282 ? 15.846 -19.677 -8.307 1.00 14.03 311 ALA A O 1
ATOM 2280 N N . ASP A 1 283 ? 14.754 -17.735 -8.025 1.00 13.52 312 ASP A N 1
ATOM 2281 C CA . ASP A 1 283 ? 13.486 -18.172 -8.638 1.00 13.65 312 ASP A CA 1
ATOM 2282 C C . ASP A 1 283 ? 13.034 -17.149 -9.700 1.00 12.97 312 ASP A C 1
ATOM 2283 O O . ASP A 1 283 ? 11.947 -16.608 -9.600 1.00 12.32 312 ASP A O 1
ATOM 2288 N N . ASN A 1 284 ? 13.870 -16.895 -10.713 1.00 12.89 313 ASN A N 1
ATOM 2289 C CA . ASN A 1 284 ? 13.544 -15.900 -11.752 1.00 14.16 313 ASN A CA 1
ATOM 2290 C C . ASN A 1 284 ? 13.061 -14.521 -11.299 1.00 13.87 313 ASN A C 1
ATOM 2291 O O . ASN A 1 284 ? 12.224 -13.891 -11.965 1.00 14.87 313 ASN A O 1
ATOM 2296 N N . TYR A 1 285 ? 13.546 -14.046 -10.158 1.00 12.57 314 TYR A N 1
ATOM 2297 C CA . TYR A 1 285 ? 13.110 -12.765 -9.586 1.00 12.15 314 TYR A CA 1
ATOM 2298 C C . TYR A 1 285 ? 11.613 -12.647 -9.340 1.00 11.27 314 TYR A C 1
ATOM 2299 O O . TYR A 1 285 ? 11.053 -11.545 -9.355 1.00 11.54 314 TYR A O 1
ATOM 2308 N N . LEU A 1 286 ? 10.971 -13.775 -9.070 1.00 11.28 315 LEU A N 1
ATOM 2309 C CA . LEU A 1 286 ? 9.545 -13.787 -8.729 1.00 11.62 315 LEU A CA 1
ATOM 2310 C C . LEU A 1 286 ? 9.311 -13.295 -7.284 1.00 12.64 315 LEU A C 1
ATOM 2311 O O . LEU A 1 286 ? 9.809 -13.886 -6.323 1.00 12.20 315 LEU A O 1
ATOM 2316 N N . GLN A 1 287 ? 8.518 -12.248 -7.191 1.00 12.98 316 GLN A N 1
ATOM 2317 C CA . GLN A 1 287 ? 8.119 -11.557 -5.970 1.00 13.25 316 GLN A CA 1
ATOM 2318 C C . GLN A 1 287 ? 7.430 -12.551 -5.003 1.00 14.04 316 GLN A C 1
ATOM 2319 O O . GLN A 1 287 ? 6.515 -13.284 -5.398 1.00 13.85 316 GLN A O 1
ATOM 2325 N N . LYS A 1 288 ? 7.918 -12.595 -3.749 1.00 13.87 317 LYS A N 1
ATOM 2326 C CA . LYS A 1 288 ? 7.325 -13.406 -2.707 1.00 13.12 317 LYS A CA 1
ATOM 2327 C C . LYS A 1 288 ? 6.864 -12.491 -1.552 1.00 12.47 317 LYS A C 1
ATOM 2328 O O . LYS A 1 288 ? 7.467 -11.436 -1.285 1.00 11.70 317 LYS A O 1
ATOM 2334 N N . LEU A 1 289 ? 5.794 -12.921 -0.877 1.00 12.06 318 LEU A N 1
ATOM 2335 C CA . LEU A 1 289 ? 5.378 -12.342 0.397 1.00 12.76 318 LEU A CA 1
ATOM 2336 C C . LEU A 1 289 ? 6.459 -12.484 1.472 1.00 12.25 318 LEU A C 1
ATOM 2337 O O . LEU A 1 289 ? 7.046 -13.562 1.649 1.00 12.15 318 LEU A O 1
ATOM 2342 N N . LYS A 1 290 ? 6.686 -11.401 2.211 1.00 12.90 319 LYS A N 1
ATOM 2343 C CA . LYS A 1 290 ? 7.560 -11.444 3.392 1.00 12.90 319 LYS A CA 1
ATOM 2344 C C . LYS A 1 290 ? 6.894 -10.642 4.540 1.00 13.42 319 LYS A C 1
ATOM 2345 O O . LYS A 1 290 ? 6.395 -9.542 4.326 1.00 13.85 319 LYS A O 1
ATOM 2351 N N . ILE A 1 291 ? 6.822 -11.257 5.723 1.00 13.56 320 ILE A N 1
ATOM 2352 C CA . ILE A 1 291 ? 6.372 -10.603 6.964 1.00 14.00 320 ILE A CA 1
ATOM 2353 C C . ILE A 1 291 ? 7.564 -10.643 7.944 1.00 14.15 320 ILE A C 1
ATOM 2354 O O . ILE A 1 291 ? 8.146 -11.713 8.182 1.00 13.40 320 ILE A O 1
ATOM 2359 N N . LEU A 1 292 ? 7.969 -9.471 8.426 1.00 14.66 321 LEU A N 1
ATOM 2360 C CA . LEU A 1 292 ? 9.123 -9.302 9.307 1.00 14.65 321 LEU A CA 1
ATOM 2361 C C . LEU A 1 292 ? 8.679 -8.679 10.622 1.00 14.45 321 LEU A C 1
ATOM 2362 O O . LEU A 1 292 ? 7.727 -7.878 10.647 1.00 12.58 321 LEU A O 1
ATOM 2367 N N . ASN A 1 293 ? 9.360 -9.047 11.709 1.00 14.10 322 ASN A N 1
ATOM 2368 C CA . ASN A 1 293 ? 9.098 -8.405 13.016 1.00 13.88 322 ASN A CA 1
ATOM 2369 C C . ASN A 1 293 ? 9.678 -7.002 13.019 1.00 13.99 322 ASN A C 1
ATOM 2370 O O . ASN A 1 293 ? 10.824 -6.779 12.652 1.00 13.96 322 ASN A O 1
ATOM 2375 N N . LEU A 1 294 ? 8.854 -6.037 13.399 1.00 14.44 323 LEU A N 1
ATOM 2376 C CA . LEU A 1 294 ? 9.209 -4.641 13.391 1.00 14.98 323 LEU A CA 1
ATOM 2377 C C . LEU A 1 294 ? 9.599 -4.229 14.823 1.00 15.27 323 LEU A C 1
ATOM 2378 O O . LEU A 1 294 ? 8.741 -4.234 15.736 1.00 14.81 323 LEU A O 1
ATOM 2383 N N . HIS A 1 295 ? 10.863 -3.852 14.989 1.00 14.47 324 HIS A N 1
ATOM 2384 C CA . HIS A 1 295 ? 11.420 -3.362 16.288 1.00 15.41 324 HIS A CA 1
ATOM 2385 C C . HIS A 1 295 ? 11.624 -1.833 16.278 1.00 15.48 324 HIS A C 1
ATOM 2386 O O . HIS A 1 295 ? 11.462 -1.192 15.241 1.00 15.43 324 HIS A O 1
ATOM 2393 N N . TRP A 1 296 ? 11.951 -1.262 17.444 1.00 14.43 325 TRP A N 1
ATOM 2394 C CA . TRP A 1 296 ? 12.163 0.188 17.603 1.00 14.40 325 TRP A CA 1
ATOM 2395 C C . TRP A 1 296 ? 13.415 0.434 18.419 1.00 14.67 325 TRP A C 1
ATOM 2396 O O . TRP A 1 296 ? 13.582 -0.151 19.485 1.00 15.21 325 TRP A O 1
ATOM 2407 N N . ASP A 1 297 ? 14.304 1.290 17.914 1.00 14.13 326 ASP A N 1
ATOM 2408 C CA . ASP A 1 297 ? 15.596 1.530 18.527 1.00 14.13 326 ASP A CA 1
ATOM 2409 C C . ASP A 1 297 ? 15.530 2.621 19.595 1.00 13.86 326 ASP A C 1
ATOM 2410 O O . ASP A 1 297 ? 14.480 3.194 19.829 1.00 13.95 326 ASP A O 1
ATOM 2415 N N . GLY A 1 298 ? 16.670 2.859 20.231 1.00 13.86 327 GLY A N 1
ATOM 2416 C CA . GLY A 1 298 ? 16.834 3.825 21.328 1.00 13.46 327 GLY A CA 1
ATOM 2417 C C . GLY A 1 298 ? 16.561 5.276 20.986 1.00 13.14 327 GLY A C 1
ATOM 2418 O O . GLY A 1 298 ? 16.337 6.087 21.880 1.00 11.96 327 GLY A O 1
ATOM 2419 N N . GLU A 1 299 ? 16.552 5.600 19.683 1.00 12.78 328 GLU A N 1
ATOM 2420 C CA . GLU A 1 299 ? 16.211 6.942 19.197 1.00 12.30 328 GLU A CA 1
ATOM 2421 C C . GLU A 1 299 ? 14.778 7.066 18.639 1.00 11.84 328 GLU A C 1
ATOM 2422 O O . GLU A 1 299 ? 14.408 8.112 18.107 1.00 11.01 328 GLU A O 1
ATOM 2428 N N . GLY A 1 300 ? 13.980 6.007 18.723 1.00 11.15 329 GLY A N 1
ATOM 2429 C CA . GLY A 1 300 ? 12.594 6.068 18.324 1.00 12.33 329 GLY A CA 1
ATOM 2430 C C . GLY A 1 300 ? 12.324 5.734 16.843 1.00 12.64 329 GLY A C 1
ATOM 2431 O O . GLY A 1 300 ? 11.297 6.161 16.323 1.00 14.22 329 GLY A O 1
ATOM 2432 N N . TRP A 1 301 ? 13.231 4.996 16.199 1.00 12.24 330 TRP A N 1
ATOM 2433 C CA . TRP A 1 301 ? 13.155 4.651 14.757 1.00 12.40 330 TRP A CA 1
ATOM 2434 C C . TRP A 1 301 ? 12.957 3.151 14.552 1.00 12.07 330 TRP A C 1
ATOM 2435 O O . TRP A 1 301 ? 13.532 2.308 15.295 1.00 13.15 330 TRP A O 1
ATOM 2446 N N . PRO A 1 302 ? 12.180 2.788 13.541 1.00 12.10 331 PRO A N 1
ATOM 2447 C CA . PRO A 1 302 ? 11.938 1.374 13.259 1.00 12.26 331 PRO A CA 1
ATOM 2448 C C . PRO A 1 302 ? 13.170 0.683 12.752 1.00 12.94 331 PRO A C 1
ATOM 2449 O O . PRO A 1 302 ? 14.042 1.308 12.125 1.00 13.00 331 PRO A O 1
ATOM 2453 N N . GLN A 1 303 ? 13.247 -0.605 13.061 1.00 13.00 332 GLN A N 1
ATOM 2454 C CA . GLN A 1 303 ? 14.369 -1.459 12.700 1.00 14.74 332 GLN A CA 1
ATOM 2455 C C . GLN A 1 303 ? 13.828 -2.869 12.400 1.00 14.43 332 GLN A C 1
ATOM 2456 O O . GLN A 1 303 ? 12.892 -3.348 13.076 1.00 13.57 332 GLN A O 1
ATOM 2462 N N . VAL A 1 304 ? 14.375 -3.505 11.363 1.00 14.45 333 VAL A N 1
ATOM 2463 C CA . VAL A 1 304 ? 14.095 -4.908 11.037 1.00 14.63 333 VAL A CA 1
ATOM 2464 C C . VAL A 1 304 ? 15.375 -5.727 10.841 1.00 14.62 333 VAL A C 1
ATOM 2465 O O . VAL A 1 304 ? 16.460 -5.173 10.610 1.00 15.26 333 VAL A O 1
ATOM 2469 N N . ASP A 1 305 ? 15.260 -7.045 10.976 1.00 14.07 334 ASP A N 1
ATOM 2470 C CA . ASP A 1 305 ? 16.379 -7.963 10.832 1.00 14.99 334 ASP A CA 1
ATOM 2471 C C . ASP A 1 305 ? 16.262 -8.563 9.418 1.00 14.84 334 ASP A C 1
ATOM 2472 O O . ASP A 1 305 ? 15.348 -9.321 9.147 1.00 12.02 334 ASP A O 1
ATOM 2477 N N . GLU A 1 306 ? 17.185 -8.196 8.522 1.00 16.02 335 GLU A N 1
ATOM 2478 C CA . GLU A 1 306 ? 17.057 -8.630 7.118 1.00 16.78 335 GLU A CA 1
ATOM 2479 C C . GLU A 1 306 ? 17.175 -10.156 6.922 1.00 15.83 335 GLU A C 1
ATOM 2480 O O . GLU A 1 306 ? 16.792 -10.691 5.880 1.00 14.56 335 GLU A O 1
ATOM 2486 N N . LYS A 1 307 ? 17.678 -10.870 7.926 1.00 15.30 336 LYS A N 1
ATOM 2487 C CA . LYS A 1 307 ? 17.676 -12.336 7.901 1.00 15.31 336 LYS A CA 1
ATOM 2488 C C . LYS A 1 307 ? 16.297 -12.938 7.791 1.00 13.73 336 LYS A C 1
ATOM 2489 O O . LYS A 1 307 ? 16.166 -14.036 7.258 1.00 11.32 336 LYS A O 1
ATOM 2495 N N . GLU A 1 308 ? 15.269 -12.224 8.275 1.00 12.89 337 GLU A N 1
ATOM 2496 C CA . GLU A 1 308 ? 13.895 -12.715 8.147 1.00 13.63 337 GLU A CA 1
ATOM 2497 C C . GLU A 1 308 ? 13.363 -12.756 6.691 1.00 13.20 337 GLU A C 1
ATOM 2498 O O . GLU A 1 308 ? 12.381 -13.424 6.410 1.00 11.92 337 GLU A O 1
ATOM 2504 N N . LEU A 1 309 ? 14.027 -12.052 5.771 1.00 12.50 338 LEU A N 1
ATOM 2505 C CA . LEU A 1 309 ? 13.757 -12.299 4.334 1.00 12.67 338 LEU A CA 1
ATOM 2506 C C . LEU A 1 309 ? 13.951 -13.764 3.978 1.00 12.54 338 LEU A C 1
ATOM 2507 O O . LEU A 1 309 ? 13.229 -14.275 3.109 1.00 13.57 338 LEU A O 1
ATOM 2512 N N . ASP A 1 310 ? 14.900 -14.452 4.628 1.00 13.03 339 ASP A N 1
ATOM 2513 C CA . ASP A 1 310 ? 15.099 -15.891 4.405 1.00 12.73 339 ASP A CA 1
ATOM 2514 C C . ASP A 1 310 ? 14.248 -16.804 5.298 1.00 13.56 339 ASP A C 1
ATOM 2515 O O . ASP A 1 310 ? 13.785 -17.832 4.845 1.00 13.28 339 ASP A O 1
ATOM 2520 N N . SER A 1 311 ? 14.056 -16.442 6.564 1.00 12.59 340 SER A N 1
ATOM 2521 C CA . SER A 1 311 ? 13.408 -17.351 7.519 1.00 12.19 340 SER A CA 1
ATOM 2522 C C . SER A 1 311 ? 11.895 -17.265 7.540 1.00 11.91 340 SER A C 1
ATOM 2523 O O . SER A 1 311 ? 11.242 -18.203 8.046 1.00 12.16 340 SER A O 1
ATOM 2526 N N . TYR A 1 312 ? 11.323 -16.184 7.011 1.00 11.74 341 TYR A N 1
ATOM 2527 C CA . TYR A 1 312 ? 9.864 -16.145 6.781 1.00 12.10 341 TYR A CA 1
ATOM 2528 C C . TYR A 1 312 ? 9.593 -16.810 5.419 1.00 12.50 341 TYR A C 1
ATOM 2529 O O . TYR A 1 312 ? 10.030 -16.312 4.364 1.00 12.47 341 TYR A O 1
ATOM 2538 N N . ILE A 1 313 ? 8.935 -17.949 5.474 1.00 11.75 342 ILE A N 1
ATOM 2539 C CA . ILE A 1 313 ? 8.650 -18.820 4.300 1.00 12.56 342 ILE A CA 1
ATOM 2540 C C . ILE A 1 313 ? 7.146 -19.162 4.226 1.00 11.47 342 ILE A C 1
ATOM 2541 O O . ILE A 1 313 ? 6.678 -20.127 4.820 1.00 10.89 342 ILE A O 1
ATOM 2546 N N . SER A 1 314 ? 6.397 -18.351 3.480 1.00 12.02 343 SER A N 1
ATOM 2547 C CA . SER A 1 314 ? 4.996 -18.601 3.225 1.00 12.39 343 SER A CA 1
ATOM 2548 C C . SER A 1 314 ? 4.864 -19.905 2.436 1.00 12.22 343 SER A C 1
ATOM 2549 O O . SER A 1 314 ? 5.840 -20.364 1.818 1.00 12.80 343 SER A O 1
ATOM 2552 N N . GLN A 1 315 ? 3.674 -20.488 2.513 1.00 12.62 344 GLN A N 1
ATOM 2553 C CA . GLN A 1 315 ? 3.325 -21.729 1.821 1.00 13.06 344 GLN A CA 1
ATOM 2554 C C . GLN A 1 315 ? 1.953 -21.558 1.157 1.00 14.07 344 GLN A C 1
ATOM 2555 O O . GLN A 1 315 ? 0.954 -21.228 1.809 1.00 12.33 344 GLN A O 1
ATOM 2561 N N . ARG A 1 316 ? 1.898 -21.798 -0.149 1.00 14.77 345 ARG A N 1
ATOM 2562 C CA . ARG A 1 316 ? 0.631 -21.813 -0.884 1.00 15.24 345 ARG A CA 1
ATOM 2563 C C . ARG A 1 316 ? -0.056 -23.175 -0.817 1.00 16.16 345 ARG A C 1
ATOM 2564 O O . ARG A 1 316 ? 0.422 -24.165 -1.381 1.00 14.47 345 ARG A O 1
ATOM 2572 N N . LEU A 1 317 ? -1.193 -23.192 -0.131 1.00 18.37 346 LEU A N 1
ATOM 2573 C CA . LEU A 1 317 ? -2.030 -24.373 0.064 1.00 21.12 346 LEU A CA 1
ATOM 2574 C C . LEU A 1 317 ? -2.826 -24.720 -1.200 1.00 25.40 346 LEU A C 1
ATOM 2575 O O . LEU A 1 317 ? -3.172 -23.846 -1.982 1.00 23.63 346 LEU A O 1
ATOM 2580 N N . LYS A 1 318 ? -3.142 -25.999 -1.368 1.00 31.83 347 LYS A N 1
ATOM 2581 C CA . LYS A 1 318 ? -4.139 -26.412 -2.393 1.00 36.78 347 LYS A CA 1
ATOM 2582 C C . LYS A 1 318 ? -5.546 -25.906 -2.055 1.00 38.56 347 LYS A C 1
ATOM 2583 O O . LYS A 1 318 ? -5.933 -25.794 -0.881 1.00 39.90 347 LYS A O 1
ATOM 2590 N N . ALA B 1 2 ? 38.116 -9.851 93.061 1.00 24.92 31 ALA B N 1
ATOM 2591 C CA . ALA B 1 2 ? 39.001 -9.310 94.143 1.00 24.45 31 ALA B CA 1
ATOM 2592 C C . ALA B 1 2 ? 39.283 -7.775 94.065 1.00 23.64 31 ALA B C 1
ATOM 2593 O O . ALA B 1 2 ? 39.874 -7.216 94.980 1.00 24.73 31 ALA B O 1
ATOM 2595 N N . LYS B 1 3 ? 38.858 -7.106 92.993 1.00 21.81 32 LYS B N 1
ATOM 2596 C CA . LYS B 1 3 ? 38.745 -5.636 92.963 1.00 20.59 32 LYS B CA 1
ATOM 2597 C C . LYS B 1 3 ? 37.330 -5.221 93.373 1.00 18.59 32 LYS B C 1
ATOM 2598 O O . LYS B 1 3 ? 36.398 -5.982 93.200 1.00 18.50 32 LYS B O 1
ATOM 2604 N N . GLN B 1 4 ? 37.168 -4.017 93.916 1.00 17.27 33 GLN B N 1
ATOM 2605 C CA . GLN B 1 4 ? 35.832 -3.420 94.120 1.00 16.55 33 GLN B CA 1
ATOM 2606 C C . GLN B 1 4 ? 35.168 -3.123 92.762 1.00 16.48 33 GLN B C 1
ATOM 2607 O O . GLN B 1 4 ? 35.851 -2.893 91.748 1.00 16.62 33 GLN B O 1
ATOM 2613 N N . VAL B 1 5 ? 33.845 -3.159 92.747 1.00 15.89 34 VAL B N 1
ATOM 2614 C CA . VAL B 1 5 ? 33.067 -2.875 91.549 1.00 15.77 34 VAL B CA 1
ATOM 2615 C C . VAL B 1 5 ? 33.087 -1.368 91.225 1.00 15.24 34 VAL B C 1
ATOM 2616 O O . VAL B 1 5 ? 32.693 -0.509 92.045 1.00 14.46 34 VAL B O 1
ATOM 2620 N N . ASP B 1 6 ? 33.591 -1.039 90.038 1.00 15.15 35 ASP B N 1
ATOM 2621 C CA . ASP B 1 6 ? 33.544 0.339 89.550 1.00 15.28 35 ASP B CA 1
ATOM 2622 C C . ASP B 1 6 ? 32.264 0.613 88.774 1.00 15.60 35 ASP B C 1
ATOM 2623 O O . ASP B 1 6 ? 31.959 -0.064 87.765 1.00 16.87 35 ASP B O 1
ATOM 2628 N N . VAL B 1 7 ? 31.496 1.563 89.294 1.00 15.35 36 VAL B N 1
ATOM 2629 C CA . VAL B 1 7 ? 30.248 2.026 88.714 1.00 15.42 36 VAL B CA 1
ATOM 2630 C C . VAL B 1 7 ? 30.182 3.541 88.843 1.00 15.14 36 VAL B C 1
ATOM 2631 O O . VAL B 1 7 ? 30.916 4.138 89.632 1.00 15.27 36 VAL B O 1
ATOM 2635 N N . HIS B 1 8 ? 29.265 4.138 88.097 1.00 14.63 37 HIS B N 1
ATOM 2636 C CA . HIS B 1 8 ? 28.968 5.570 88.137 1.00 15.49 37 HIS B CA 1
ATOM 2637 C C . HIS B 1 8 ? 27.439 5.698 87.994 1.00 15.83 37 HIS B C 1
ATOM 2638 O O . HIS B 1 8 ? 26.844 5.104 87.082 1.00 15.83 37 HIS B O 1
ATOM 2645 N N . ASP B 1 9 ? 26.803 6.473 88.870 1.00 14.49 38 ASP B N 1
ATOM 2646 C CA . ASP B 1 9 ? 25.365 6.763 88.817 1.00 15.54 38 ASP B CA 1
ATOM 2647 C C . ASP B 1 9 ? 24.510 5.525 89.020 1.00 15.87 38 ASP B C 1
ATOM 2648 O O . ASP B 1 9 ? 23.549 5.276 88.257 1.00 15.67 38 ASP B O 1
ATOM 2653 N N . PRO B 1 10 ? 24.789 4.765 90.073 1.00 15.55 39 PRO B N 1
ATOM 2654 C CA . PRO B 1 10 ? 24.172 3.441 90.245 1.00 15.60 39 PRO B CA 1
ATOM 2655 C C . PRO B 1 10 ? 22.698 3.448 90.677 1.00 15.57 39 PRO B C 1
ATOM 2656 O O . PRO B 1 10 ? 22.214 4.362 91.398 1.00 15.75 39 PRO B O 1
ATOM 2660 N N . VAL B 1 11 ? 21.985 2.426 90.190 1.00 14.82 40 VAL B N 1
ATOM 2661 C CA . VAL B 1 11 ? 20.662 2.063 90.670 1.00 14.12 40 VAL B CA 1
ATOM 2662 C C . VAL B 1 11 ? 20.564 0.526 90.802 1.00 13.94 40 VAL B C 1
ATOM 2663 O O . VAL B 1 11 ? 21.395 -0.248 90.292 1.00 13.91 40 VAL B O 1
ATOM 2667 N N . MET B 1 12 ? 19.565 0.081 91.530 1.00 13.39 41 MET B N 1
ATOM 2668 C CA . MET B 1 12 ? 19.435 -1.334 91.871 1.00 13.80 41 MET B CA 1
ATOM 2669 C C . MET B 1 12 ? 17.982 -1.767 91.957 1.00 13.13 41 MET B C 1
ATOM 2670 O O . MET B 1 12 ? 17.113 -0.946 92.230 1.00 13.28 41 MET B O 1
ATOM 2675 N N . THR B 1 13 ? 17.744 -3.068 91.767 1.00 13.16 42 THR B N 1
ATOM 2676 C CA . THR B 1 13 ? 16.448 -3.672 92.014 1.00 13.74 42 THR B CA 1
ATOM 2677 C C . THR B 1 13 ? 16.546 -5.177 92.324 1.00 13.60 42 THR B C 1
ATOM 2678 O O . THR B 1 13 ? 17.608 -5.799 92.162 1.00 14.69 42 THR B O 1
ATOM 2682 N N . ARG B 1 14 ? 15.444 -5.770 92.774 1.00 13.86 43 ARG B N 1
ATOM 2683 C CA . ARG B 1 14 ? 15.453 -7.203 93.085 1.00 14.30 43 ARG B CA 1
ATOM 2684 C C . ARG B 1 14 ? 14.375 -7.993 92.341 1.00 14.29 43 ARG B C 1
ATOM 2685 O O . ARG B 1 14 ? 13.216 -7.592 92.316 1.00 14.19 43 ARG B O 1
ATOM 2693 N N . GLU B 1 15 ? 14.789 -9.109 91.737 1.00 14.38 44 GLU B N 1
ATOM 2694 C CA . GLU B 1 15 ? 13.886 -10.068 91.105 1.00 14.61 44 GLU B CA 1
ATOM 2695 C C . GLU B 1 15 ? 14.086 -11.420 91.781 1.00 14.42 44 GLU B C 1
ATOM 2696 O O . GLU B 1 15 ? 15.181 -11.979 91.772 1.00 13.13 44 GLU B O 1
ATOM 2702 N N . GLY B 1 16 ? 13.010 -11.950 92.353 1.00 14.88 45 GLY B N 1
ATOM 2703 C CA . GLY B 1 16 ? 13.101 -13.113 93.217 1.00 15.81 45 GLY B CA 1
ATOM 2704 C C . GLY B 1 16 ? 14.200 -12.976 94.266 1.00 16.24 45 GLY B C 1
ATOM 2705 O O . GLY B 1 16 ? 14.191 -12.023 95.068 1.00 17.68 45 GLY B O 1
ATOM 2706 N N . ASP B 1 17 ? 15.168 -13.894 94.207 1.00 16.47 46 ASP B N 1
ATOM 2707 C CA . ASP B 1 17 ? 16.351 -13.940 95.091 1.00 16.73 46 ASP B CA 1
ATOM 2708 C C . ASP B 1 17 ? 17.591 -13.192 94.595 1.00 16.38 46 ASP B C 1
ATOM 2709 O O . ASP B 1 17 ? 18.646 -13.289 95.229 1.00 17.08 46 ASP B O 1
ATOM 2711 N N . THR B 1 18 ? 17.493 -12.497 93.466 1.00 15.73 47 THR B N 1
ATOM 2712 C CA . THR B 1 18 ? 18.673 -11.953 92.777 1.00 14.83 47 THR B CA 1
ATOM 2713 C C . THR B 1 18 ? 18.630 -10.456 92.693 1.00 14.50 47 THR B C 1
ATOM 2714 O O . THR B 1 18 ? 17.611 -9.869 92.303 1.00 14.08 47 THR B O 1
ATOM 2718 N N . TRP B 1 19 ? 19.736 -9.837 93.111 1.00 13.83 48 TRP B N 1
ATOM 2719 C CA . TRP B 1 19 ? 19.914 -8.389 93.022 1.00 13.86 48 TRP B CA 1
ATOM 2720 C C . TRP B 1 19 ? 20.519 -8.023 91.682 1.00 12.70 48 TRP B C 1
ATOM 2721 O O . TRP B 1 19 ? 21.429 -8.708 91.216 1.00 12.08 48 TRP B O 1
ATOM 2732 N N . TYR B 1 20 ? 20.052 -6.921 91.110 1.00 12.29 49 TYR B N 1
ATOM 2733 C CA . TYR B 1 20 ? 20.623 -6.364 89.877 1.00 12.85 49 TYR B CA 1
ATOM 2734 C C . TYR B 1 20 ? 21.049 -4.928 90.058 1.00 12.43 49 TYR B C 1
ATOM 2735 O O . TYR B 1 20 ? 20.353 -4.152 90.675 1.00 12.23 49 TYR B O 1
ATOM 2744 N N . LEU B 1 21 ? 22.206 -4.595 89.490 1.00 12.70 50 LEU B N 1
ATOM 2745 C CA . LEU B 1 21 ? 22.825 -3.293 89.602 1.00 13.38 50 LEU B CA 1
ATOM 2746 C C . LEU B 1 21 ? 23.072 -2.720 88.193 1.00 14.04 50 LEU B C 1
ATOM 2747 O O . LEU B 1 21 ? 23.613 -3.414 87.334 1.00 13.76 50 LEU B O 1
ATOM 2752 N N . PHE B 1 22 ? 22.699 -1.462 87.980 1.00 14.05 51 PHE B N 1
ATOM 2753 C CA . PHE B 1 22 ? 22.791 -0.812 86.669 1.00 14.43 51 PHE B CA 1
ATOM 2754 C C . PHE B 1 22 ? 23.668 0.424 86.787 1.00 14.49 51 PHE B C 1
ATOM 2755 O O . PHE B 1 22 ? 23.547 1.199 87.751 1.00 14.74 51 PHE B O 1
ATOM 2763 N N . SER B 1 23 ? 24.572 0.603 85.831 1.00 14.04 52 SER B N 1
ATOM 2764 C CA . SER B 1 23 ? 25.524 1.704 85.844 1.00 13.86 52 SER B CA 1
ATOM 2765 C C . SER B 1 23 ? 25.597 2.394 84.487 1.00 14.38 52 SER B C 1
ATOM 2766 O O . SER B 1 23 ? 25.365 1.768 83.462 1.00 13.01 52 SER B O 1
ATOM 2769 N N . THR B 1 24 ? 25.929 3.685 84.514 1.00 14.06 53 THR B N 1
ATOM 2770 C CA . THR B 1 24 ? 26.453 4.357 83.355 1.00 14.47 53 THR B CA 1
ATOM 2771 C C . THR B 1 24 ? 27.538 3.490 82.700 1.00 15.01 53 THR B C 1
ATOM 2772 O O . THR B 1 24 ? 28.404 2.911 83.370 1.00 14.11 53 THR B O 1
ATOM 2776 N N . GLY B 1 25 ? 27.499 3.419 81.371 1.00 14.99 54 GLY B N 1
ATOM 2777 C CA . GLY B 1 25 ? 28.460 2.647 80.605 1.00 15.07 54 GLY B CA 1
ATOM 2778 C C . GLY B 1 25 ? 27.920 2.318 79.216 1.00 14.29 54 GLY B C 1
ATOM 2779 O O . GLY B 1 25 ? 26.813 2.756 78.866 1.00 12.82 54 GLY B O 1
ATOM 2780 N N . PRO B 1 26 ? 28.711 1.589 78.415 1.00 14.33 55 PRO B N 1
ATOM 2781 C CA . PRO B 1 26 ? 28.256 1.136 77.089 1.00 13.98 55 PRO B CA 1
ATOM 2782 C C . PRO B 1 26 ? 26.944 0.346 77.115 1.00 13.27 55 PRO B C 1
ATOM 2783 O O . PRO B 1 26 ? 26.898 -0.753 77.684 1.00 14.11 55 PRO B O 1
ATOM 2787 N N . GLY B 1 27 ? 25.889 0.917 76.539 1.00 12.70 56 GLY B N 1
ATOM 2788 C CA . GLY B 1 27 ? 24.590 0.262 76.468 1.00 12.00 56 GLY B CA 1
ATOM 2789 C C . GLY B 1 27 ? 23.841 0.091 77.781 1.00 12.75 56 GLY B C 1
ATOM 2790 O O . GLY B 1 27 ? 22.815 -0.593 77.839 1.00 11.89 56 GLY B O 1
ATOM 2791 N N . ILE B 1 28 ? 24.311 0.799 78.813 1.00 12.91 57 ILE B N 1
ATOM 2792 C CA . ILE B 1 28 ? 23.985 0.536 80.244 1.00 12.86 57 ILE B CA 1
ATOM 2793 C C . ILE B 1 28 ? 24.532 -0.814 80.701 1.00 13.04 57 ILE B C 1
ATOM 2794 O O . ILE B 1 28 ? 24.116 -1.864 80.198 1.00 12.64 57 ILE B O 1
ATOM 2799 N N . THR B 1 29 ? 25.445 -0.766 81.682 1.00 12.75 58 THR B N 1
ATOM 2800 C CA . THR B 1 29 ? 26.050 -1.961 82.270 1.00 12.25 58 THR B CA 1
ATOM 2801 C C . THR B 1 29 ? 25.164 -2.574 83.380 1.00 11.57 58 THR B C 1
ATOM 2802 O O . THR B 1 29 ? 24.671 -1.849 84.243 1.00 13.34 58 THR B O 1
ATOM 2806 N N . ILE B 1 30 ? 24.990 -3.897 83.346 1.00 11.22 59 ILE B N 1
ATOM 2807 C CA . ILE B 1 30 ? 24.128 -4.626 84.278 1.00 11.30 59 ILE B CA 1
ATOM 2808 C C . ILE B 1 30 ? 24.951 -5.716 84.969 1.00 11.76 59 ILE B C 1
ATOM 2809 O O . ILE B 1 30 ? 25.668 -6.458 84.322 1.00 11.11 59 ILE B O 1
ATOM 2814 N N . TYR B 1 31 ? 24.878 -5.759 86.309 1.00 12.54 60 TYR B N 1
ATOM 2815 C CA . TYR B 1 31 ? 25.543 -6.764 87.145 1.00 12.14 60 TYR B CA 1
ATOM 2816 C C . TYR B 1 31 ? 24.491 -7.514 87.987 1.00 12.02 60 TYR B C 1
ATOM 2817 O O . TYR B 1 31 ? 23.395 -6.981 88.239 1.00 11.94 60 TYR B O 1
ATOM 2826 N N . SER B 1 32 ? 24.825 -8.730 88.434 1.00 11.57 61 SER B N 1
ATOM 2827 C CA . SER B 1 32 ? 23.930 -9.500 89.298 1.00 11.99 61 SER B CA 1
ATOM 2828 C C . SER B 1 32 ? 24.643 -10.001 90.559 1.00 12.34 61 SER B C 1
ATOM 2829 O O . SER B 1 32 ? 25.868 -10.180 90.556 1.00 10.83 61 SER B O 1
ATOM 2832 N N . SER B 1 33 ? 23.864 -10.295 91.608 1.00 13.05 62 SER B N 1
ATOM 2833 C CA . SER B 1 33 ? 24.433 -10.740 92.882 1.00 13.86 62 SER B CA 1
ATOM 2834 C C . SER B 1 33 ? 23.407 -11.407 93.774 1.00 14.78 62 SER B C 1
ATOM 2835 O O . SER B 1 33 ? 22.219 -11.017 93.820 1.00 14.00 62 SER B O 1
ATOM 2838 N N . LYS B 1 34 ? 23.863 -12.404 94.520 1.00 16.02 63 LYS B N 1
ATOM 2839 C CA . LYS B 1 34 ? 22.967 -13.078 95.463 1.00 17.35 63 LYS B CA 1
ATOM 2840 C C . LYS B 1 34 ? 23.014 -12.431 96.875 1.00 17.42 63 LYS B C 1
ATOM 2841 O O . LYS B 1 34 ? 22.147 -12.709 97.703 1.00 17.32 63 LYS B O 1
ATOM 2847 N N . ASP B 1 35 ? 23.976 -11.527 97.122 1.00 17.46 64 ASP B N 1
ATOM 2848 C CA . ASP B 1 35 ? 24.197 -10.955 98.479 1.00 17.15 64 ASP B CA 1
ATOM 2849 C C . ASP B 1 35 ? 24.421 -9.453 98.609 1.00 17.24 64 ASP B C 1
ATOM 2850 O O . ASP B 1 35 ? 24.523 -8.941 99.729 1.00 17.03 64 ASP B O 1
ATOM 2855 N N . ARG B 1 36 ? 24.426 -8.735 97.492 1.00 16.40 65 ARG B N 1
ATOM 2856 C CA . ARG B 1 36 ? 24.637 -7.286 97.434 1.00 16.23 65 ARG B CA 1
ATOM 2857 C C . ARG B 1 36 ? 26.105 -6.883 97.652 1.00 15.28 65 ARG B C 1
ATOM 2858 O O . ARG B 1 36 ? 26.437 -5.701 97.659 1.00 15.60 65 ARG B O 1
ATOM 2866 N N . VAL B 1 37 ? 26.992 -7.857 97.754 1.00 14.62 66 VAL B N 1
ATOM 2867 C CA . VAL B 1 37 ? 28.417 -7.584 97.958 1.00 14.93 66 VAL B CA 1
ATOM 2868 C C . VAL B 1 37 ? 29.290 -8.134 96.837 1.00 14.43 66 VAL B C 1
ATOM 2869 O O . VAL B 1 37 ? 30.205 -7.461 96.385 1.00 14.05 66 VAL B O 1
ATOM 2873 N N . ASN B 1 38 ? 29.044 -9.382 96.459 1.00 14.77 67 ASN B N 1
ATOM 2874 C CA . ASN B 1 38 ? 29.792 -10.074 95.417 1.00 14.88 67 ASN B CA 1
ATOM 2875 C C . ASN B 1 38 ? 29.008 -10.044 94.105 1.00 14.64 67 ASN B C 1
ATOM 2876 O O . ASN B 1 38 ? 27.944 -10.639 94.016 1.00 14.50 67 ASN B O 1
ATOM 2881 N N . TRP B 1 39 ? 29.523 -9.328 93.108 1.00 15.13 68 T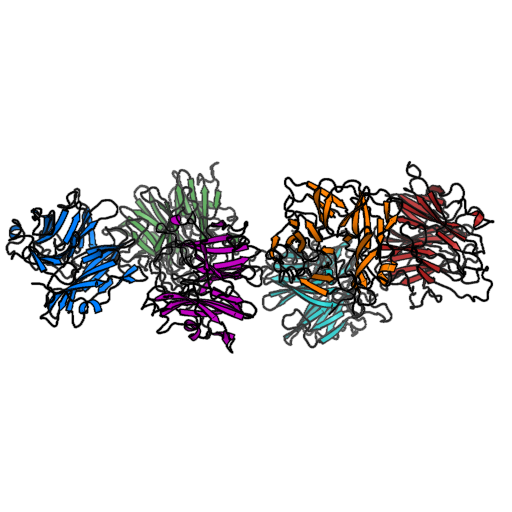RP B N 1
ATOM 2882 C CA . TRP B 1 39 ? 28.779 -9.033 91.855 1.00 14.76 68 TRP B CA 1
ATOM 2883 C C . TRP B 1 39 ? 29.425 -9.665 90.621 1.00 14.92 68 TRP B C 1
ATOM 2884 O O . TRP B 1 39 ? 30.653 -9.635 90.467 1.00 14.86 68 TRP B O 1
ATOM 2895 N N . ARG B 1 40 ? 28.604 -10.266 89.759 1.00 14.61 69 ARG B N 1
ATOM 2896 C CA . ARG B 1 40 ? 29.062 -10.682 88.415 1.00 14.73 69 ARG B CA 1
ATOM 2897 C C . ARG B 1 40 ? 28.395 -9.898 87.263 1.00 13.16 69 ARG B C 1
ATOM 2898 O O . ARG B 1 40 ? 27.225 -9.504 87.319 1.00 10.19 69 ARG B O 1
ATOM 2906 N N . TYR B 1 41 ? 29.176 -9.667 86.216 1.00 13.23 70 TYR B N 1
ATOM 2907 C CA . TYR B 1 41 ? 28.660 -9.065 84.987 1.00 13.31 70 TYR B CA 1
ATOM 2908 C C . TYR B 1 41 ? 27.506 -9.906 84.449 1.00 12.48 70 TYR B C 1
ATOM 2909 O O . TYR B 1 41 ? 27.619 -11.132 84.338 1.00 12.59 70 TYR B O 1
ATOM 2918 N N . SER B 1 42 ? 26.411 -9.243 84.119 1.00 11.99 71 SER B N 1
ATOM 2919 C CA . SER B 1 42 ? 25.222 -9.898 83.582 1.00 12.55 71 SER B CA 1
ATOM 2920 C C . SER B 1 42 ? 25.025 -9.609 82.064 1.00 12.72 71 SER B C 1
ATOM 2921 O O . SER B 1 42 ? 24.909 -10.533 81.266 1.00 13.03 71 SER B O 1
ATOM 2924 N N . ASP B 1 43 ? 25.001 -8.332 81.688 1.00 12.89 72 ASP B N 1
ATOM 2925 C CA . ASP B 1 43 ? 24.654 -7.918 80.317 1.00 12.69 72 ASP B CA 1
ATOM 2926 C C . ASP B 1 43 ? 24.878 -6.416 80.112 1.00 13.30 72 ASP B C 1
ATOM 2927 O O . ASP B 1 43 ? 25.177 -5.658 81.062 1.00 12.81 72 ASP B O 1
ATOM 2932 N N . ARG B 1 44 ? 24.695 -5.982 78.865 1.00 12.55 73 ARG B N 1
ATOM 2933 C CA . ARG B 1 44 ? 24.472 -4.573 78.583 1.00 12.51 73 ARG B CA 1
ATOM 2934 C C . ARG B 1 44 ? 23.136 -4.488 77.874 1.00 12.52 73 ARG B C 1
ATOM 2935 O O . ARG B 1 44 ? 22.870 -5.282 76.971 1.00 12.50 73 ARG B O 1
ATOM 2943 N N . ALA B 1 45 ? 22.284 -3.551 78.288 1.00 12.58 74 ALA B N 1
ATOM 2944 C CA . ALA B 1 45 ? 20.890 -3.531 77.798 1.00 13.62 74 ALA B CA 1
ATOM 2945 C C . ALA B 1 45 ? 20.820 -3.377 76.280 1.00 13.37 74 ALA B C 1
ATOM 2946 O O . ALA B 1 45 ? 20.103 -4.117 75.627 1.00 14.22 74 ALA B O 1
ATOM 2948 N N . PHE B 1 46 ? 21.574 -2.421 75.738 1.00 12.97 75 PHE B N 1
ATOM 2949 C CA . PHE B 1 46 ? 21.759 -2.281 74.282 1.00 12.83 75 PHE B CA 1
ATOM 2950 C C . PHE B 1 46 ? 23.066 -2.906 73.847 1.00 12.85 75 PHE B C 1
ATOM 2951 O O . PHE B 1 46 ? 24.132 -2.513 74.329 1.00 11.85 75 PHE B O 1
ATOM 2959 N N . ALA B 1 47 ? 22.993 -3.873 72.927 1.00 13.72 76 ALA B N 1
ATOM 2960 C CA . ALA B 1 47 ? 24.199 -4.492 72.341 1.00 13.93 76 ALA B CA 1
ATOM 2961 C C . ALA B 1 47 ? 25.060 -3.439 71.626 1.00 14.74 76 ALA B C 1
ATOM 2962 O O . ALA B 1 47 ? 26.297 -3.498 71.669 1.00 14.11 76 ALA B O 1
ATOM 2964 N N . THR B 1 48 ? 24.395 -2.452 71.023 1.00 15.76 77 THR B N 1
ATOM 2965 C CA . THR B 1 48 ? 25.061 -1.297 70.408 1.00 16.59 77 THR B CA 1
ATOM 2966 C C . THR B 1 48 ? 24.590 -0.022 71.066 1.00 16.50 77 THR B C 1
ATOM 2967 O O . THR B 1 48 ? 25.033 0.331 72.175 1.00 16.52 77 THR B O 1
ATOM 2971 N N . GLU B 1 49 ? 23.666 0.652 70.393 1.00 16.36 78 GLU B N 1
ATOM 2972 C CA . GLU B 1 49 ? 23.083 1.874 70.895 1.00 16.47 78 GLU B CA 1
ATOM 2973 C C . GLU B 1 49 ? 21.644 2.024 70.482 1.00 15.33 78 GLU B C 1
ATOM 2974 O O . GLU B 1 49 ? 21.181 1.343 69.571 1.00 15.42 78 GLU B O 1
ATOM 2980 N N . PRO B 1 50 ? 20.934 2.930 71.138 1.00 14.48 79 PRO B N 1
ATOM 2981 C CA . PRO B 1 50 ? 19.568 3.242 70.723 1.00 14.28 79 PRO B CA 1
ATOM 2982 C C . PRO B 1 50 ? 19.617 3.715 69.252 1.00 13.96 79 PRO B C 1
ATOM 2983 O O . PRO B 1 50 ? 20.584 4.404 68.905 1.00 12.38 79 PRO B O 1
ATOM 2987 N N . THR B 1 51 ? 18.639 3.350 68.424 1.00 13.43 80 THR B N 1
ATOM 2988 C CA . THR B 1 51 ? 18.705 3.677 66.991 1.00 14.20 80 THR B CA 1
ATOM 2989 C C . THR B 1 51 ? 18.585 5.176 66.720 1.00 14.28 80 THR B C 1
ATOM 2990 O O . THR B 1 51 ? 19.132 5.675 65.752 1.00 13.47 80 THR B O 1
ATOM 2994 N N . TRP B 1 52 ? 17.922 5.884 67.637 1.00 15.10 81 TRP B N 1
ATOM 2995 C CA . TRP B 1 52 ? 17.683 7.323 67.543 1.00 15.40 81 TRP B CA 1
ATOM 2996 C C . TRP B 1 52 ? 18.792 8.215 68.159 1.00 16.13 81 TRP B C 1
ATOM 2997 O O . TRP B 1 52 ? 18.748 9.434 68.038 1.00 15.00 81 TRP B O 1
ATOM 3008 N N . ALA B 1 53 ? 19.802 7.608 68.785 1.00 17.20 82 ALA B N 1
ATOM 3009 C CA . ALA B 1 53 ? 20.767 8.346 69.606 1.00 17.53 82 ALA B CA 1
ATOM 3010 C C . ALA B 1 53 ? 21.548 9.432 68.840 1.00 18.06 82 ALA B C 1
ATOM 3011 O O . ALA B 1 53 ? 21.791 10.522 69.374 1.00 17.52 82 ALA B O 1
ATOM 3013 N N . LYS B 1 54 ? 21.957 9.146 67.601 1.00 17.87 83 LYS B N 1
ATOM 3014 C CA . LYS B 1 54 ? 22.868 10.042 66.905 1.00 18.40 83 LYS B CA 1
ATOM 3015 C C . LYS B 1 54 ? 22.164 11.280 66.401 1.00 18.62 83 LYS B C 1
ATOM 3016 O O . LYS B 1 54 ? 22.800 12.291 66.136 1.00 19.61 83 LYS B O 1
ATOM 3022 N N . ARG B 1 55 ? 20.856 11.216 66.271 1.00 17.99 84 ARG B N 1
ATOM 3023 C CA . ARG B 1 55 ? 20.078 12.389 65.978 1.00 18.74 84 ARG B CA 1
ATOM 3024 C C . ARG B 1 55 ? 20.095 13.422 67.108 1.00 18.75 84 ARG B C 1
ATOM 3025 O O . ARG B 1 55 ? 20.225 14.624 66.836 1.00 19.75 84 ARG B O 1
ATOM 3039 N N . VAL B 1 56 ? 19.895 12.963 68.342 1.00 17.21 85 VAL B N 1
ATOM 3040 C CA . VAL B 1 56 ? 19.901 13.858 69.511 1.00 16.54 85 VAL B CA 1
ATOM 3041 C C . VAL B 1 56 ? 21.346 14.309 69.748 1.00 16.46 85 VAL B C 1
ATOM 3042 O O . VAL B 1 56 ? 21.604 15.502 69.926 1.00 17.15 85 VAL B O 1
ATOM 3046 N N . SER B 1 57 ? 22.275 13.357 69.682 1.00 15.89 86 SER B N 1
ATOM 3047 C CA . SER B 1 57 ? 23.689 13.579 69.978 1.00 15.74 86 SER B CA 1
ATOM 3048 C C . SER B 1 57 ? 24.545 13.099 68.808 1.00 16.68 86 SER B C 1
ATOM 3049 O O . SER B 1 57 ? 24.966 11.956 68.803 1.00 15.93 86 SER B O 1
ATOM 3052 N N . PRO B 1 58 ? 24.782 13.963 67.809 1.00 18.38 87 PRO B N 1
ATOM 3053 C CA . PRO B 1 58 ? 25.475 13.573 66.561 1.00 19.83 87 PRO B CA 1
ATOM 3054 C C . PRO B 1 58 ? 26.807 12.832 66.755 1.00 21.00 87 PRO B C 1
ATOM 3055 O O . PRO B 1 58 ? 27.139 11.929 65.975 1.00 21.01 87 PRO B O 1
ATOM 3059 N N . SER B 1 59 ? 27.546 13.223 67.785 1.00 22.21 88 SER B N 1
ATOM 3060 C CA . SER B 1 59 ? 28.860 12.647 68.117 1.00 23.44 88 SER B CA 1
ATOM 3061 C C . SER B 1 59 ? 28.796 11.486 69.155 1.00 23.67 88 SER B C 1
ATOM 3062 O O . SER B 1 59 ? 29.827 11.031 69.625 1.00 23.00 88 SER B O 1
ATOM 3065 N N . PHE B 1 60 ? 27.585 11.044 69.517 1.00 23.92 89 PHE B N 1
ATOM 3066 C CA . PHE B 1 60 ? 27.382 9.950 70.490 1.00 23.70 89 PHE B CA 1
ATOM 3067 C C . PHE B 1 60 ? 28.488 8.871 70.455 1.00 24.33 89 PHE B C 1
ATOM 3068 O O . PHE B 1 60 ? 28.709 8.251 69.393 1.00 24.11 89 PHE B O 1
ATOM 3076 N N . ASP B 1 61 ? 29.145 8.656 71.613 1.00 24.08 90 ASP B N 1
ATOM 3077 C CA . ASP B 1 61 ? 30.237 7.662 71.792 1.00 24.19 90 ASP B CA 1
ATOM 3078 C C . ASP B 1 61 ? 29.785 6.228 72.120 1.00 22.94 90 ASP B C 1
ATOM 3079 O O . ASP B 1 61 ? 30.621 5.360 72.252 1.00 22.41 90 ASP B O 1
ATOM 3084 N N . GLY B 1 62 ? 28.489 5.974 72.270 1.00 21.04 91 GLY B N 1
ATOM 3085 C CA . GLY B 1 62 ? 28.031 4.671 72.720 1.00 19.94 91 GLY B CA 1
ATOM 3086 C C . GLY B 1 62 ? 27.810 4.543 74.237 1.00 18.90 91 GLY B C 1
ATOM 3087 O O . GLY B 1 62 ? 27.176 3.586 74.664 1.00 19.20 91 GLY B O 1
ATOM 3088 N N . HIS B 1 63 ? 28.296 5.493 75.042 1.00 18.14 92 HIS B N 1
ATOM 3089 C CA . HIS B 1 63 ? 28.040 5.485 76.520 1.00 17.07 92 HIS B CA 1
ATOM 3090 C C . HIS B 1 63 ? 26.680 6.088 76.899 1.00 15.50 92 HIS B C 1
ATOM 3091 O O . HIS B 1 63 ? 26.397 7.270 76.631 1.00 15.30 92 HIS B O 1
ATOM 3098 N N . LEU B 1 64 ? 25.812 5.281 77.513 1.00 14.20 93 LEU B N 1
ATOM 3099 C CA . LEU B 1 64 ? 24.546 5.759 78.029 1.00 13.45 93 LEU B CA 1
ATOM 3100 C C . LEU B 1 64 ? 24.717 6.146 79.517 1.00 13.27 93 LEU B C 1
ATOM 3101 O O . LEU B 1 64 ? 25.514 5.550 80.233 1.00 12.27 93 LEU B O 1
ATOM 3106 N N . TRP B 1 65 ? 23.990 7.163 79.933 1.00 13.32 94 TRP B N 1
ATOM 3107 C CA . TRP B 1 65 ? 24.184 7.793 81.248 1.00 13.40 94 TRP B CA 1
ATOM 3108 C C . TRP B 1 65 ? 22.994 7.597 82.185 1.00 13.77 94 TRP B C 1
ATOM 3109 O O . TRP B 1 65 ? 21.818 7.734 81.800 1.00 13.88 94 TRP B O 1
ATOM 3120 N N . ALA B 1 66 ? 23.313 7.368 83.465 1.00 14.10 95 ALA B N 1
ATOM 3121 C CA . ALA B 1 66 ? 22.384 7.635 84.567 1.00 12.03 95 ALA B CA 1
ATOM 3122 C C . ALA B 1 66 ? 21.087 6.865 84.496 1.00 12.20 95 ALA B C 1
ATOM 3123 O O . ALA B 1 66 ? 20.002 7.427 84.381 1.00 12.44 95 ALA B O 1
ATOM 3125 N N . PRO B 1 67 ? 21.166 5.544 84.563 1.00 12.38 96 PRO B N 1
ATOM 3126 C CA . PRO B 1 67 ? 19.950 4.736 84.445 1.00 13.07 96 PRO B CA 1
ATOM 3127 C C . PRO B 1 67 ? 19.046 4.867 85.654 1.00 13.34 96 PRO B C 1
ATOM 3128 O O . PRO B 1 67 ? 19.509 5.291 86.709 1.00 14.44 96 PRO B O 1
ATOM 3132 N N . ASP B 1 68 ? 17.767 4.599 85.459 1.00 13.87 97 ASP B N 1
ATOM 3133 C CA . ASP B 1 68 ? 16.865 4.257 86.562 1.00 13.94 97 ASP B CA 1
ATOM 3134 C C . ASP B 1 68 ? 16.080 3.006 86.235 1.00 15.12 97 ASP B C 1
ATOM 3135 O O . ASP B 1 68 ? 15.627 2.807 85.073 1.00 15.23 97 ASP B O 1
ATOM 3140 N N . ILE B 1 69 ? 15.883 2.159 87.246 1.00 14.55 98 ILE B N 1
ATOM 3141 C CA . ILE B 1 69 ? 15.174 0.890 87.073 1.00 13.65 98 ILE B CA 1
ATOM 3142 C C . ILE B 1 69 ? 13.927 0.942 87.936 1.00 13.88 98 ILE B C 1
ATOM 3143 O O . ILE B 1 69 ? 13.969 1.384 89.100 1.00 14.02 98 ILE B O 1
ATOM 3148 N N . TYR B 1 70 ? 12.805 0.538 87.355 1.00 13.12 99 TYR B N 1
ATOM 3149 C CA . TYR B 1 70 ? 11.479 0.688 87.955 1.00 13.64 99 TYR B CA 1
ATOM 3150 C C . TYR B 1 70 ? 10.577 -0.508 87.588 1.00 14.01 99 TYR B C 1
ATOM 3151 O O . TYR B 1 70 ? 10.482 -0.876 86.423 1.00 14.84 99 TYR B O 1
ATOM 3160 N N . GLN B 1 71 ? 9.972 -1.151 88.584 1.00 14.41 100 GLN B N 1
ATOM 3161 C CA . GLN B 1 71 ? 9.072 -2.291 88.365 1.00 14.61 100 GLN B CA 1
ATOM 3162 C C . GLN B 1 71 ? 7.605 -1.834 88.371 1.00 15.37 100 GLN B C 1
ATOM 3163 O O . GLN B 1 71 ? 7.174 -1.103 89.265 1.00 15.05 100 GLN B O 1
ATOM 3169 N N . HIS B 1 72 ? 6.851 -2.259 87.353 1.00 15.65 101 HIS B N 1
ATOM 3170 C CA . HIS B 1 72 ? 5.481 -1.823 87.132 1.00 15.49 101 HIS B CA 1
ATOM 3171 C C . HIS B 1 72 ? 4.732 -2.835 86.271 1.00 16.27 101 HIS B C 1
ATOM 3172 O O . HIS B 1 72 ? 5.183 -3.204 85.202 1.00 14.60 101 HIS B O 1
ATOM 3179 N N . LYS B 1 73 ? 3.589 -3.273 86.801 1.00 17.28 102 LYS B N 1
ATOM 3180 C CA . LYS B 1 73 ? 2.705 -4.286 86.245 1.00 18.30 102 LYS B CA 1
ATOM 3181 C C . LYS B 1 73 ? 3.425 -5.511 85.664 1.00 18.48 102 LYS B C 1
ATOM 3182 O O . LYS B 1 73 ? 3.115 -5.956 84.567 1.00 18.70 102 LYS B O 1
ATOM 3191 N N . GLY B 1 74 ? 4.379 -6.038 86.427 1.00 18.72 103 GLY B N 1
ATOM 3192 C CA . GLY B 1 74 ? 5.101 -7.238 86.066 1.00 19.00 103 GLY B CA 1
ATOM 3193 C C . GLY B 1 74 ? 6.202 -7.051 85.037 1.00 18.96 103 GLY B C 1
ATOM 3194 O O . GLY B 1 74 ? 6.745 -8.031 84.562 1.00 20.12 103 GLY B O 1
ATOM 3195 N N . LEU B 1 75 ? 6.536 -5.817 84.692 1.00 18.54 104 LEU B N 1
ATOM 3196 C CA . LEU B 1 75 ? 7.630 -5.533 83.761 1.00 18.39 104 LEU B CA 1
ATOM 3197 C C . LEU B 1 75 ? 8.736 -4.713 84.425 1.00 18.15 104 LEU B C 1
ATOM 3198 O O . LEU B 1 75 ? 8.530 -4.112 85.500 1.00 19.62 104 LEU B O 1
ATOM 3203 N N . PHE B 1 76 ? 9.887 -4.657 83.754 1.00 16.12 105 PHE B N 1
ATOM 3204 C CA . PHE B 1 76 ? 11.026 -3.889 84.177 1.00 15.27 105 PHE B CA 1
ATOM 3205 C C . PHE B 1 76 ? 11.255 -2.743 83.179 1.00 15.26 105 PHE B C 1
ATOM 3206 O O . PHE B 1 76 ? 11.475 -3.006 81.990 1.00 15.09 105 PHE B O 1
ATOM 3214 N N . TYR B 1 77 ? 11.180 -1.503 83.661 1.00 13.55 106 TYR B N 1
ATOM 3215 C CA . TYR B 1 77 ? 11.367 -0.302 82.874 1.00 13.89 106 TYR B CA 1
ATOM 3216 C C . TYR B 1 77 ? 12.716 0.277 83.203 1.00 14.18 106 TYR B C 1
ATOM 3217 O O . TYR B 1 77 ? 12.974 0.660 84.354 1.00 14.30 106 TYR B O 1
ATOM 3226 N N . LEU B 1 78 ? 13.584 0.352 82.195 1.00 14.39 107 LEU B N 1
ATOM 3227 C CA . LEU B 1 78 ? 14.933 0.875 82.331 1.00 13.98 107 LEU B CA 1
ATOM 3228 C C . LEU B 1 78 ? 14.990 2.201 81.573 1.00 14.57 107 LEU B C 1
ATOM 3229 O O . LEU B 1 78 ? 15.005 2.235 80.326 1.00 13.31 107 LEU B O 1
ATOM 3234 N N . TYR B 1 79 ? 15.016 3.292 82.327 1.00 13.69 108 TYR B N 1
ATOM 3235 C CA . TYR B 1 79 ? 15.230 4.643 81.786 1.00 14.16 108 TYR B CA 1
ATOM 3236 C C . TYR B 1 79 ? 16.729 4.917 81.652 1.00 13.96 108 TYR B C 1
ATOM 3237 O O . TYR B 1 79 ? 17.523 4.425 82.459 1.00 14.69 108 TYR B O 1
ATOM 3246 N N . TYR B 1 80 ? 17.119 5.689 80.628 1.00 13.18 109 TYR B N 1
ATOM 3247 C CA . TYR B 1 80 ? 18.530 5.923 80.259 1.00 13.15 109 TYR B CA 1
ATOM 3248 C C . TYR B 1 80 ? 18.686 7.287 79.539 1.00 12.99 109 TYR B C 1
ATOM 3249 O O . TYR B 1 80 ? 17.709 7.849 79.033 1.00 13.45 109 TYR B O 1
ATOM 3258 N N . SER B 1 81 ? 19.888 7.846 79.550 1.00 12.47 110 SER B N 1
ATOM 3259 C CA . SER B 1 81 ? 20.134 9.161 78.977 1.00 12.71 110 SER B CA 1
ATOM 3260 C C . SER B 1 81 ? 21.149 9.103 77.825 1.00 12.96 110 SER B C 1
ATOM 3261 O O . SER B 1 81 ? 22.220 8.487 77.924 1.00 13.65 110 SER B O 1
ATOM 3264 N N . VAL B 1 82 ? 20.768 9.739 76.723 1.00 13.15 111 VAL B N 1
ATOM 3265 C CA . VAL B 1 82 ? 21.652 9.972 75.582 1.00 12.74 111 VAL B CA 1
ATOM 3266 C C . VAL B 1 82 ? 22.047 11.455 75.653 1.00 12.29 111 VAL B C 1
ATOM 3267 O O . VAL B 1 82 ? 21.183 12.311 75.743 1.00 11.25 111 VAL B O 1
ATOM 3271 N N . SER B 1 83 ? 23.331 11.770 75.607 1.00 12.77 112 SER B N 1
ATOM 3272 C CA . SER B 1 83 ? 23.756 13.174 75.782 1.00 14.01 112 SER B CA 1
ATOM 3273 C C . SER B 1 83 ? 25.139 13.446 75.163 1.00 14.41 112 SER B C 1
ATOM 3274 O O . SER B 1 83 ? 25.651 12.636 74.377 1.00 15.47 112 SER B O 1
ATOM 3277 N N . ALA B 1 84 ? 25.700 14.617 75.483 1.00 14.85 113 ALA B N 1
ATOM 3278 C CA . ALA B 1 84 ? 27.038 15.044 75.064 1.00 14.84 113 ALA B CA 1
ATOM 3279 C C . ALA B 1 84 ? 27.601 15.956 76.148 1.00 15.84 113 ALA B C 1
ATOM 3280 O O . ALA B 1 84 ? 26.916 16.852 76.629 1.00 14.76 113 ALA B O 1
ATOM 3282 N N . PHE B 1 85 ? 28.850 15.737 76.518 1.00 17.39 114 PHE B N 1
ATOM 3283 C CA . PHE B 1 85 ? 29.459 16.446 77.649 1.00 19.04 114 PHE B CA 1
ATOM 3284 C C . PHE B 1 85 ? 29.451 17.970 77.382 1.00 17.29 114 PHE B C 1
ATOM 3285 O O . PHE B 1 85 ? 29.895 18.430 76.329 1.00 17.07 114 PHE B O 1
ATOM 3293 N N . GLY B 1 86 ? 28.923 18.727 78.335 1.00 15.55 115 GLY B N 1
ATOM 3294 C CA . GLY B 1 86 ? 28.882 20.178 78.257 1.00 15.05 115 GLY B CA 1
ATOM 3295 C C . GLY B 1 86 ? 27.739 20.781 77.430 1.00 14.24 115 GLY B C 1
ATOM 3296 O O . GLY B 1 86 ? 27.695 22.008 77.232 1.00 13.65 115 GLY B O 1
ATOM 3297 N N . LYS B 1 87 ? 26.825 19.926 76.970 1.00 13.32 116 LYS B N 1
ATOM 3298 C CA . LYS B 1 87 ? 25.684 20.349 76.159 1.00 13.46 116 LYS B CA 1
ATOM 3299 C C . LYS B 1 87 ? 24.363 19.852 76.711 1.00 12.83 116 LYS B C 1
ATOM 3300 O O . LYS B 1 87 ? 24.317 18.915 77.509 1.00 13.83 116 LYS B O 1
ATOM 3306 N N . ASN B 1 88 ? 23.281 20.514 76.304 1.00 11.75 117 ASN B N 1
ATOM 3307 C CA . ASN B 1 88 ? 21.960 20.006 76.561 1.00 11.46 117 ASN B CA 1
ATOM 3308 C C . ASN B 1 88 ? 21.261 19.434 75.317 1.00 10.81 117 ASN B C 1
ATOM 3309 O O . ASN B 1 88 ? 20.053 19.440 75.240 1.00 10.46 117 ASN B O 1
ATOM 3314 N N . THR B 1 89 ? 22.051 18.906 74.381 1.00 11.83 118 THR B N 1
ATOM 3315 C CA . THR B 1 89 ? 21.538 18.056 73.310 1.00 11.50 118 THR B CA 1
ATOM 3316 C C . THR B 1 89 ? 21.367 16.694 73.928 1.00 10.92 118 THR B C 1
ATOM 3317 O O . THR B 1 89 ? 22.260 15.859 73.866 1.00 10.58 118 THR B O 1
ATOM 3321 N N . SER B 1 90 ? 20.216 16.474 74.528 1.00 11.16 119 SER B N 1
ATOM 3322 C CA . SER B 1 90 ? 20.006 15.317 75.394 1.00 11.55 119 SER B CA 1
ATOM 3323 C C . SER B 1 90 ? 18.592 14.790 75.303 1.00 11.03 119 SER B C 1
ATOM 3324 O O . SER B 1 90 ? 17.648 15.541 75.067 1.00 11.17 119 SER B O 1
ATOM 3327 N N . ALA B 1 91 ? 18.433 13.496 75.571 1.00 11.61 120 ALA B N 1
ATOM 3328 C CA . ALA B 1 91 ? 17.121 12.899 75.754 1.00 11.71 120 ALA B CA 1
ATOM 3329 C C . ALA B 1 91 ? 17.166 11.678 76.667 1.00 12.25 120 ALA B C 1
ATOM 3330 O O . ALA B 1 91 ? 18.159 10.934 76.729 1.00 12.85 120 ALA B O 1
ATOM 3332 N N . ILE B 1 92 ? 16.047 11.479 77.344 1.00 12.46 121 ILE B N 1
ATOM 3333 C CA . ILE B 1 92 ? 15.835 10.307 78.145 1.00 13.43 121 ILE B CA 1
ATOM 3334 C C . ILE B 1 92 ? 14.922 9.351 77.435 1.00 12.96 121 ILE B C 1
ATOM 3335 O O . ILE B 1 92 ? 13.805 9.702 77.037 1.00 13.67 121 ILE B O 1
ATOM 3340 N N . GLY B 1 93 ? 15.381 8.123 77.315 1.00 13.52 122 GLY B N 1
ATOM 3341 C CA . GLY B 1 93 ? 14.588 7.068 76.703 1.00 14.41 122 GLY B CA 1
ATOM 3342 C C . GLY B 1 93 ? 14.210 6.025 77.722 1.00 14.89 122 GLY B C 1
ATOM 3343 O O . GLY B 1 93 ? 14.642 6.114 78.874 1.00 14.56 122 GLY B O 1
ATOM 3344 N N . VAL B 1 94 ? 13.394 5.054 77.297 1.00 14.71 123 VAL B N 1
ATOM 3345 C CA . VAL B 1 94 ? 13.066 3.883 78.119 1.00 14.13 123 VAL B CA 1
ATOM 3346 C C . VAL B 1 94 ? 12.975 2.598 77.299 1.00 13.26 123 VAL B C 1
ATOM 3347 O O . VAL B 1 94 ? 12.367 2.547 76.202 1.00 12.43 123 VAL B O 1
ATOM 3351 N N . THR B 1 95 ? 13.578 1.551 77.837 1.00 12.32 124 THR B N 1
ATOM 3352 C CA . THR B 1 95 ? 13.467 0.195 77.277 1.00 12.18 124 THR B CA 1
ATOM 3353 C C . THR B 1 95 ? 12.897 -0.767 78.327 1.00 12.99 124 THR B C 1
ATOM 3354 O O . THR B 1 95 ? 13.102 -0.565 79.526 1.00 13.20 124 THR B O 1
ATOM 3358 N N . VAL B 1 96 ? 12.180 -1.799 77.880 1.00 13.45 125 VAL B N 1
ATOM 3359 C CA . VAL B 1 96 ? 11.356 -2.643 78.753 1.00 13.85 125 VAL B CA 1
ATOM 3360 C C . VAL B 1 96 ? 11.669 -4.140 78.606 1.00 13.73 125 VAL B C 1
ATOM 3361 O O . VAL B 1 96 ? 11.915 -4.629 77.509 1.00 14.43 125 VAL B O 1
ATOM 3365 N N . ASN B 1 97 ? 11.643 -4.882 79.713 1.00 13.19 1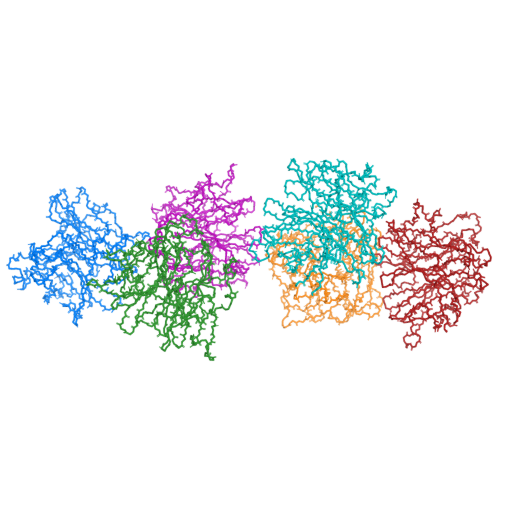26 ASN B N 1
ATOM 3366 C CA . ASN B 1 97 ? 11.914 -6.340 79.706 1.00 12.68 126 ASN B CA 1
ATOM 3367 C C . ASN B 1 97 ? 10.960 -7.093 80.628 1.00 12.79 126 ASN B C 1
ATOM 3368 O O . ASN B 1 97 ? 10.580 -6.571 81.669 1.00 13.52 126 ASN B O 1
ATOM 3373 N N . LYS B 1 98 ? 10.593 -8.315 80.246 1.00 13.04 127 LYS B N 1
ATOM 3374 C CA . LYS B 1 98 ? 9.751 -9.191 81.074 1.00 13.59 127 LYS B CA 1
ATOM 3375 C C . LYS B 1 98 ? 10.537 -9.709 82.282 1.00 13.68 127 LYS B C 1
ATOM 3376 O O . LYS B 1 98 ? 9.949 -10.099 83.280 1.00 14.31 127 LYS B O 1
ATOM 3382 N N . THR B 1 99 ? 11.861 -9.706 82.188 1.00 13.40 128 THR B N 1
ATOM 3383 C CA . THR B 1 99 ? 12.708 -10.289 83.220 1.00 13.22 128 THR B CA 1
ATOM 3384 C C . THR B 1 99 ? 14.155 -9.764 83.167 1.00 13.29 128 THR B C 1
ATOM 3385 O O . THR B 1 99 ? 14.577 -9.151 82.186 1.00 13.26 128 THR B O 1
ATOM 3389 N N . LEU B 1 100 ? 14.899 -9.955 84.254 1.00 13.04 129 LEU B N 1
ATOM 3390 C CA . LEU B 1 100 ? 16.317 -9.554 84.312 1.00 12.85 129 LEU B CA 1
ATOM 3391 C C . LEU B 1 100 ? 17.306 -10.693 84.200 1.00 12.37 129 LEU B C 1
ATOM 3392 O O . LEU B 1 100 ? 18.505 -10.447 84.023 1.00 11.66 129 LEU B O 1
ATOM 3397 N N . ASN B 1 101 ? 16.814 -11.926 84.254 1.00 12.91 130 ASN B N 1
ATOM 3398 C CA . ASN B 1 101 ? 17.654 -13.114 84.099 1.00 13.88 130 ASN B CA 1
ATOM 3399 C C . ASN B 1 101 ? 17.984 -13.408 82.604 1.00 14.63 130 ASN B C 1
ATOM 3400 O O . ASN B 1 101 ? 17.115 -13.898 81.875 1.00 14.02 130 ASN B O 1
ATOM 3405 N N . PRO B 1 102 ? 19.237 -13.209 82.174 1.00 15.56 131 PRO B N 1
ATOM 3406 C CA . PRO B 1 102 ? 19.616 -13.319 80.739 1.00 16.30 131 PRO B CA 1
ATOM 3407 C C . PRO B 1 102 ? 19.507 -14.705 80.130 1.00 16.74 131 PRO B C 1
ATOM 3408 O O . PRO B 1 102 ? 19.535 -14.857 78.895 1.00 17.74 131 PRO B O 1
ATOM 3412 N N . ALA B 1 103 ? 19.423 -15.707 80.999 1.00 16.54 132 ALA B N 1
ATOM 3413 C CA . ALA B 1 103 ? 19.306 -17.088 80.595 1.00 16.36 132 ALA B CA 1
ATOM 3414 C C . ALA B 1 103 ? 17.857 -17.505 80.373 1.00 15.94 132 ALA B C 1
ATOM 3415 O O . ALA B 1 103 ? 17.624 -18.585 79.866 1.00 15.59 132 ALA B O 1
ATOM 3417 N N . SER B 1 104 ? 16.894 -16.671 80.764 1.00 15.38 133 SER B N 1
ATOM 3418 C CA . SER B 1 104 ? 15.461 -16.971 80.573 1.00 15.35 133 SER B CA 1
ATOM 3419 C C . SER B 1 104 ? 14.989 -16.771 79.113 1.00 15.45 133 SER B C 1
ATOM 3420 O O . SER B 1 104 ? 15.408 -15.824 78.460 1.00 15.92 133 SER B O 1
ATOM 3423 N N . PRO B 1 105 ? 14.113 -17.635 78.603 1.00 16.26 134 PRO B N 1
ATOM 3424 C CA . PRO B 1 105 ? 13.498 -17.429 77.269 1.00 16.45 134 PRO B CA 1
ATOM 3425 C C . PRO B 1 105 ? 12.759 -16.098 77.084 1.00 16.64 134 PRO B C 1
ATOM 3426 O O . PRO B 1 105 ? 12.626 -15.627 75.960 1.00 16.52 134 PRO B O 1
ATOM 3430 N N . ASP B 1 106 ? 12.250 -15.525 78.167 1.00 16.46 135 ASP B N 1
ATOM 3431 C CA . ASP B 1 106 ? 11.528 -14.247 78.096 1.00 16.41 135 ASP B CA 1
ATOM 3432 C C . ASP B 1 106 ? 12.417 -12.994 78.172 1.00 15.41 135 ASP B C 1
ATOM 3433 O O . ASP B 1 106 ? 11.894 -11.879 78.104 1.00 15.36 135 ASP B O 1
ATOM 3438 N N . TYR B 1 107 ? 13.735 -13.165 78.305 1.00 14.77 136 TYR B N 1
ATOM 3439 C CA . TYR B 1 107 ? 14.650 -12.021 78.423 1.00 14.64 136 TYR B CA 1
ATOM 3440 C C . TYR B 1 107 ? 14.865 -11.356 77.058 1.00 15.37 136 TYR B C 1
ATOM 3441 O O . TYR B 1 107 ? 15.436 -11.974 76.130 1.00 14.92 136 TYR B O 1
ATOM 3450 N N . ARG B 1 108 ? 14.328 -10.150 76.915 1.00 15.44 137 ARG B N 1
ATOM 3451 C CA . ARG B 1 108 ? 14.761 -9.207 75.890 1.00 16.16 137 ARG B CA 1
ATOM 3452 C C . ARG B 1 108 ? 14.250 -7.793 76.136 1.00 15.00 137 ARG B C 1
ATOM 3453 O O . ARG B 1 108 ? 13.073 -7.547 76.427 1.00 14.56 137 ARG B O 1
ATOM 3461 N N . TRP B 1 109 ? 15.179 -6.873 75.975 1.00 14.10 138 TRP B N 1
ATOM 3462 C CA . TRP B 1 109 ? 14.935 -5.466 76.084 1.00 14.00 138 TRP B CA 1
ATOM 3463 C C . TRP B 1 109 ? 14.332 -4.944 74.785 1.00 14.35 138 TRP B C 1
ATOM 3464 O O . TRP B 1 109 ? 14.881 -5.199 73.698 1.00 13.39 138 TRP B O 1
ATOM 3475 N N . GLU B 1 110 ? 13.209 -4.232 74.921 1.00 14.15 139 GLU B N 1
ATOM 3476 C CA . GLU B 1 110 ? 12.455 -3.661 73.811 1.00 14.87 139 GLU B CA 1
ATOM 3477 C C . GLU B 1 110 ? 12.382 -2.135 73.959 1.00 13.89 139 GLU B C 1
ATOM 3478 O O . GLU B 1 110 ? 11.616 -1.590 74.779 1.00 13.07 139 GLU B O 1
ATOM 3484 N N . ASP B 1 111 ? 13.171 -1.424 73.155 1.00 13.52 140 ASP B N 1
ATOM 3485 C CA . ASP B 1 111 ? 13.214 0.048 73.250 1.00 12.61 140 ASP B CA 1
ATOM 3486 C C . ASP B 1 111 ? 11.865 0.706 72.890 1.00 12.92 140 ASP B C 1
ATOM 3487 O O . ASP B 1 111 ? 11.250 0.374 71.875 1.00 11.10 140 ASP B O 1
ATOM 3492 N N . LYS B 1 112 ? 11.411 1.635 73.730 1.00 12.22 141 LYS B N 1
ATOM 3493 C CA . LYS B 1 112 ? 10.182 2.379 73.475 1.00 12.91 141 LYS B CA 1
ATOM 3494 C C . LYS B 1 112 ? 10.426 3.812 73.005 1.00 12.58 141 LYS B C 1
ATOM 3495 O O . LYS B 1 112 ? 9.484 4.556 72.791 1.00 12.73 141 LYS B O 1
ATOM 3501 N N . GLY B 1 113 ? 11.684 4.207 72.862 1.00 12.29 142 GLY B N 1
ATOM 3502 C CA . GLY B 1 113 ? 12.012 5.518 72.325 1.00 12.47 142 GLY B CA 1
ATOM 3503 C C . GLY B 1 113 ? 12.105 6.635 73.342 1.00 12.86 142 GLY B C 1
ATOM 3504 O O . GLY B 1 113 ? 12.308 6.389 74.548 1.00 12.41 142 GLY B O 1
ATOM 3505 N N . ILE B 1 114 ? 11.947 7.868 72.857 1.00 13.39 143 ILE B N 1
ATOM 3506 C CA . ILE B 1 114 ? 12.213 9.081 73.651 1.00 13.18 143 ILE B CA 1
ATOM 3507 C C . ILE B 1 114 ? 11.014 9.452 74.546 1.00 13.52 143 ILE B C 1
ATOM 3508 O O . ILE B 1 114 ? 9.871 9.593 74.071 1.00 12.63 143 ILE B O 1
ATOM 3513 N N . VAL B 1 115 ? 11.283 9.593 75.842 1.00 12.62 144 VAL B N 1
ATOM 3514 C CA . VAL B 1 115 ? 10.297 10.064 76.800 1.00 12.92 144 VAL B CA 1
ATOM 3515 C C . VAL B 1 115 ? 10.238 11.589 76.800 1.00 12.90 144 VAL B C 1
ATOM 3516 O O . VAL B 1 115 ? 9.155 12.185 76.670 1.00 13.59 144 VAL B O 1
ATOM 3520 N N . ILE B 1 116 ? 11.409 12.212 76.976 1.00 13.09 145 ILE B N 1
ATOM 3521 C CA . ILE B 1 116 ? 11.541 13.663 76.923 1.00 13.09 145 ILE B CA 1
ATOM 3522 C C . ILE B 1 116 ? 12.908 14.061 76.336 1.00 12.82 145 ILE B C 1
ATOM 3523 O O . ILE B 1 116 ? 13.892 13.370 76.578 1.00 12.32 145 ILE B O 1
ATOM 3528 N N . GLU B 1 117 ? 12.955 15.166 75.575 1.00 11.52 146 GLU B N 1
ATOM 3529 C CA . GLU B 1 117 ? 14.194 15.656 74.953 1.00 12.74 146 GLU B CA 1
ATOM 3530 C C . GLU B 1 117 ? 14.341 17.157 75.266 1.00 12.08 146 GLU B C 1
ATOM 3531 O O . GLU B 1 117 ? 13.370 17.896 75.175 1.00 11.92 146 GLU B O 1
ATOM 3537 N N . SER B 1 118 ? 15.557 17.578 75.612 1.00 12.01 147 SER B N 1
ATOM 3538 C CA . SER B 1 118 ? 15.892 18.992 75.695 1.00 11.78 147 SER B CA 1
ATOM 3539 C C . SER B 1 118 ? 16.473 19.491 74.366 1.00 11.98 147 SER B C 1
ATOM 3540 O O . SER B 1 118 ? 17.376 18.888 73.773 1.00 12.37 147 SER B O 1
ATOM 3543 N N . VAL B 1 119 ? 15.951 20.613 73.902 1.00 12.46 148 VAL B N 1
ATOM 3544 C CA . VAL B 1 119 ? 16.422 21.254 72.676 1.00 11.63 148 VAL B CA 1
ATOM 3545 C C . VAL B 1 119 ? 17.135 22.568 72.989 1.00 11.41 148 VAL B C 1
ATOM 3546 O O . VAL B 1 119 ? 16.532 23.459 73.565 1.00 10.33 148 VAL B O 1
ATOM 3550 N N . PRO B 1 120 ? 18.406 22.708 72.614 1.00 11.08 149 PRO B N 1
ATOM 3551 C CA . PRO B 1 120 ? 19.131 23.968 72.828 1.00 10.90 149 PRO B CA 1
ATOM 3552 C C . PRO B 1 120 ? 18.374 25.195 72.340 1.00 10.55 149 PRO B C 1
ATOM 3553 O O . PRO B 1 120 ? 17.868 25.212 71.227 1.00 9.17 149 PRO B O 1
ATOM 3557 N N . GLN B 1 121 ? 18.272 26.202 73.207 1.00 10.08 150 GLN B N 1
ATOM 3558 C CA . GLN B 1 121 ? 17.688 27.517 72.941 1.00 10.30 150 GLN B CA 1
ATOM 3559 C C . GLN B 1 121 ? 16.164 27.526 73.102 1.00 10.16 150 GLN B C 1
ATOM 3560 O O . GLN B 1 121 ? 15.578 28.587 73.165 1.00 9.85 150 GLN B O 1
ATOM 3566 N N . ARG B 1 122 ? 15.540 26.348 73.142 1.00 10.12 151 ARG B N 1
ATOM 3567 C CA . ARG B 1 122 ? 14.139 26.221 73.510 1.00 10.73 151 ARG B CA 1
ATOM 3568 C C . ARG B 1 122 ? 14.019 25.984 75.019 1.00 11.42 151 ARG B C 1
ATOM 3569 O O . ARG B 1 122 ? 13.255 26.688 75.695 1.00 10.98 151 ARG B O 1
ATOM 3577 N N . ASP B 1 123 ? 14.769 25.009 75.519 1.00 11.74 152 ASP B N 1
ATOM 3578 C CA . ASP B 1 123 ? 14.614 24.554 76.914 1.00 13.19 152 ASP B CA 1
ATOM 3579 C C . ASP B 1 123 ? 15.768 24.966 77.788 1.00 13.64 152 ASP B C 1
ATOM 3580 O O . ASP B 1 123 ? 16.912 24.722 77.442 1.00 13.85 152 ASP B O 1
ATOM 3585 N N . LEU B 1 124 ? 15.465 25.548 78.952 1.00 15.19 153 LEU B N 1
ATOM 3586 C CA . LEU B 1 124 ? 16.489 25.923 79.942 1.00 15.77 153 LEU B CA 1
ATOM 3587 C C . LEU B 1 124 ? 16.640 24.817 81.008 1.00 15.72 153 LEU B C 1
ATOM 3588 O O . LEU B 1 124 ? 16.577 25.029 82.238 1.00 16.02 153 LEU B O 1
ATOM 3593 N N . TRP B 1 125 ? 16.846 23.616 80.496 1.00 15.28 154 TRP B N 1
ATOM 3594 C CA . TRP B 1 125 ? 17.006 22.412 81.300 1.00 14.05 154 TRP B CA 1
ATOM 3595 C C . TRP B 1 125 ? 17.680 21.370 80.400 1.00 14.13 154 TRP B C 1
ATOM 3596 O O . TRP B 1 125 ? 17.789 21.557 79.162 1.00 12.82 154 TRP B O 1
ATOM 3607 N N . ASN B 1 126 ? 18.188 20.332 81.051 1.00 13.61 155 ASN B N 1
ATOM 3608 C CA . ASN B 1 126 ? 18.940 19.254 80.431 1.00 13.31 155 ASN B CA 1
ATOM 3609 C C . ASN B 1 126 ? 18.305 17.921 80.709 1.00 13.60 155 ASN B C 1
ATOM 3610 O O . ASN B 1 126 ? 18.205 17.490 81.884 1.00 14.54 155 ASN B O 1
ATOM 3615 N N . ALA B 1 127 ? 17.866 17.258 79.644 1.00 13.26 156 ALA B N 1
ATOM 3616 C CA . ALA B 1 127 ? 17.164 15.966 79.716 1.00 13.80 156 ALA B CA 1
ATOM 3617 C C . ALA B 1 127 ? 18.101 14.762 79.959 1.00 13.87 156 ALA B C 1
ATOM 3618 O O . ALA B 1 127 ? 18.287 13.892 79.090 1.00 14.08 156 ALA B O 1
ATOM 3620 N N . ILE B 1 128 ? 18.699 14.725 81.159 1.00 12.61 157 ILE B N 1
ATOM 3621 C CA . ILE B 1 128 ? 19.447 13.576 81.639 1.00 12.38 157 ILE B CA 1
ATOM 3622 C C . ILE B 1 128 ? 19.056 13.274 83.097 1.00 13.17 157 ILE B C 1
ATOM 3623 O O . ILE B 1 128 ? 18.457 14.130 83.779 1.00 12.22 157 ILE B O 1
ATOM 3628 N N . ALA B 1 129 ? 19.400 12.056 83.530 1.00 14.22 158 ALA B N 1
ATOM 3629 C CA . ALA B 1 129 ? 19.310 11.624 84.945 1.00 14.12 158 ALA B CA 1
ATOM 3630 C C . ALA B 1 129 ? 17.877 11.492 85.488 1.00 13.98 158 ALA B C 1
ATOM 3631 O O . ALA B 1 129 ? 17.492 12.116 86.509 1.00 14.62 158 ALA B O 1
ATOM 3633 N N . PRO B 1 130 ? 17.107 10.601 84.864 1.00 13.33 159 PRO B N 1
ATOM 3634 C CA . PRO B 1 130 ? 15.749 10.296 85.310 1.00 13.50 159 PRO B CA 1
ATOM 3635 C C . PRO B 1 130 ? 15.687 9.527 86.662 1.00 13.36 159 PRO B C 1
ATOM 3636 O O . PRO B 1 130 ? 16.592 8.727 86.993 1.00 12.59 159 PRO B O 1
ATOM 3640 N N . ALA B 1 131 ? 14.617 9.803 87.394 1.00 13.07 160 ALA B N 1
ATOM 3641 C CA . ALA B 1 131 ? 14.173 8.963 88.530 1.00 14.20 160 ALA B CA 1
ATOM 3642 C C . ALA B 1 131 ? 12.679 8.871 88.596 1.00 13.42 160 ALA B C 1
ATOM 3643 O O . ALA B 1 131 ? 11.994 9.896 88.508 1.00 15.02 160 ALA B O 1
ATOM 3645 N N . ILE B 1 132 ? 12.161 7.652 88.764 1.00 13.13 161 ILE B N 1
ATOM 3646 C CA . ILE B 1 132 ? 10.721 7.405 88.780 1.00 13.92 161 ILE B CA 1
ATOM 3647 C C . ILE B 1 132 ? 10.190 7.312 90.207 1.00 14.52 161 ILE B C 1
ATOM 3648 O O . ILE B 1 132 ? 10.817 6.634 91.063 1.00 14.87 161 ILE B O 1
ATOM 3653 N N . ILE B 1 133 ? 9.043 7.952 90.453 1.00 13.61 162 ILE B N 1
ATOM 3654 C CA . ILE B 1 133 ? 8.392 7.986 91.758 1.00 13.97 162 ILE B CA 1
ATOM 3655 C C . ILE B 1 133 ? 6.888 7.877 91.621 1.00 13.71 162 ILE B C 1
ATOM 3656 O O . ILE B 1 133 ? 6.282 8.627 90.847 1.00 14.37 162 ILE B O 1
ATOM 3661 N N . ALA B 1 134 ? 6.276 6.976 92.390 1.00 12.98 163 ALA B N 1
ATOM 3662 C CA . ALA B 1 134 ? 4.812 6.864 92.481 1.00 13.24 163 ALA B CA 1
ATOM 3663 C C . ALA B 1 134 ? 4.342 7.596 93.730 1.00 13.15 163 ALA B C 1
ATOM 3664 O O . ALA B 1 134 ? 4.976 7.525 94.770 1.00 13.10 163 ALA B O 1
ATOM 3666 N N . ASP B 1 135 ? 3.273 8.343 93.607 1.00 13.08 164 ASP B N 1
ATOM 3667 C CA . ASP B 1 135 ? 2.653 8.974 94.747 1.00 13.36 164 ASP B CA 1
ATOM 3668 C C . ASP B 1 135 ? 1.597 8.084 95.396 1.00 13.87 164 ASP B C 1
ATOM 3669 O O . ASP B 1 135 ? 1.370 6.939 94.994 1.00 12.10 164 ASP B O 1
ATOM 3674 N N . ASP B 1 136 ? 0.963 8.638 96.420 1.00 14.40 165 ASP B N 1
ATOM 3675 C CA . ASP B 1 136 ? -0.001 7.949 97.252 1.00 16.41 165 ASP B CA 1
ATOM 3676 C C . ASP B 1 136 ? -1.348 7.792 96.555 1.00 15.96 165 ASP B C 1
ATOM 3677 O O . ASP B 1 136 ? -2.230 7.149 97.065 1.00 15.33 165 ASP B O 1
ATOM 3685 N N . HIS B 1 137 ? -1.447 8.333 95.335 1.00 15.56 166 HIS B N 1
ATOM 3686 C CA . HIS B 1 137 ? -2.641 8.152 94.514 1.00 14.38 166 HIS B CA 1
ATOM 3687 C C . HIS B 1 137 ? -2.445 7.152 93.361 1.00 13.42 166 HIS B C 1
ATOM 3688 O O . HIS B 1 137 ? -3.340 6.979 92.559 1.00 13.73 166 HIS B O 1
ATOM 3695 N N . GLY B 1 138 ? -1.287 6.511 93.276 1.00 13.26 167 GLY B N 1
ATOM 3696 C CA . GLY B 1 138 ? -0.987 5.607 92.168 1.00 13.20 167 GLY B CA 1
ATOM 3697 C C . GLY B 1 138 ? -0.552 6.321 90.882 1.00 12.86 167 GLY B C 1
ATOM 3698 O O . GLY B 1 138 ? -0.405 5.664 89.851 1.00 13.14 167 GLY B O 1
ATOM 3699 N N . GLN B 1 139 ? -0.331 7.633 90.945 1.00 12.22 168 GLN B N 1
ATOM 3700 C CA . GLN B 1 139 ? 0.183 8.432 89.807 1.00 12.88 168 GLN B CA 1
ATOM 3701 C C . GLN B 1 139 ? 1.699 8.311 89.782 1.00 13.37 168 GLN B C 1
ATOM 3702 O O . GLN B 1 139 ? 2.328 8.388 90.830 1.00 13.88 168 GLN B O 1
ATOM 3708 N N . VAL B 1 140 ? 2.296 8.115 88.600 1.00 13.03 169 VAL B N 1
ATOM 3709 C CA . VAL B 1 140 ? 3.745 7.972 88.437 1.00 13.41 169 VAL B CA 1
ATOM 3710 C C . VAL B 1 140 ? 4.355 9.178 87.767 1.00 13.39 169 VAL B C 1
ATOM 3711 O O . VAL B 1 140 ? 3.790 9.701 86.800 1.00 14.12 169 VAL B O 1
ATOM 3715 N N . TRP B 1 141 ? 5.483 9.634 88.310 1.00 13.12 170 TRP B N 1
ATOM 3716 C CA . TRP B 1 141 ? 6.131 10.869 87.898 1.00 13.46 170 TRP B CA 1
ATOM 3717 C C . TRP B 1 141 ? 7.598 10.586 87.557 1.00 14.01 170 TRP B C 1
ATOM 3718 O O . TRP B 1 141 ? 8.219 9.642 88.073 1.00 14.13 170 TRP B O 1
ATOM 3729 N N . MET B 1 142 ? 8.176 11.415 86.696 1.00 13.93 171 MET B N 1
ATOM 3730 C CA . MET B 1 142 ? 9.603 11.414 86.478 1.00 13.78 171 MET B CA 1
ATOM 3731 C C . MET B 1 142 ? 10.205 12.722 86.990 1.00 14.37 171 MET B C 1
ATOM 3732 O O . MET B 1 142 ? 9.716 13.797 86.644 1.00 13.81 171 MET B O 1
ATOM 3737 N N . SER B 1 143 ? 11.294 12.632 87.771 1.00 14.49 172 SER B N 1
ATOM 3738 C CA . SER B 1 143 ? 12.158 13.785 88.054 1.00 14.49 172 SER B CA 1
ATOM 3739 C C . SER B 1 143 ? 13.426 13.657 87.223 1.00 14.02 172 SER B C 1
ATOM 3740 O O . SER B 1 143 ? 13.850 12.567 86.934 1.00 14.00 172 SER B O 1
ATOM 3743 N N . PHE B 1 144 ? 14.045 14.770 86.847 1.00 13.66 173 PHE B N 1
ATOM 3744 C CA . PHE B 1 144 ? 15.282 14.730 86.071 1.00 14.22 173 PHE B CA 1
ATOM 3745 C C . PHE B 1 144 ? 15.975 16.075 86.123 1.00 13.80 173 PHE B C 1
ATOM 3746 O O . PHE B 1 144 ? 15.404 17.036 86.673 1.00 14.83 173 PHE B O 1
ATOM 3754 N N . GLY B 1 145 ? 17.196 16.133 85.605 1.00 12.99 174 GLY B N 1
ATOM 3755 C CA . GLY B 1 145 ? 17.880 17.391 85.349 1.00 13.60 174 GLY B CA 1
ATOM 3756 C C . GLY B 1 145 ? 19.347 17.448 85.751 1.00 13.78 174 GLY B C 1
ATOM 3757 O O . GLY B 1 145 ? 19.868 16.595 86.505 1.00 14.15 174 GLY B O 1
ATOM 3758 N N . SER B 1 146 ? 20.028 18.448 85.210 1.00 13.35 175 SER B N 1
ATOM 3759 C CA . SER B 1 146 ? 21.450 18.678 85.437 1.00 13.19 175 SER B CA 1
ATOM 3760 C C . SER B 1 146 ? 21.836 20.067 84.921 1.00 14.34 175 SER B C 1
ATOM 3761 O O . SER B 1 146 ? 21.700 20.327 83.709 1.00 14.32 175 SER B O 1
ATOM 3764 N N . PHE B 1 147 ? 22.317 20.936 85.830 1.00 13.26 176 PHE B N 1
ATOM 3765 C CA . PHE B 1 147 ? 22.743 22.299 85.504 1.00 12.65 176 PHE B CA 1
ATOM 3766 C C . PHE B 1 147 ? 21.592 23.077 84.781 1.00 12.58 176 PHE B C 1
ATOM 3767 O O . PHE B 1 147 ? 20.395 22.794 85.015 1.00 11.35 176 PHE B O 1
ATOM 3775 N N . TRP B 1 148 ? 21.931 24.042 83.913 1.00 12.37 177 TRP B N 1
ATOM 3776 C CA . TRP B 1 148 ? 20.935 24.906 83.270 1.00 12.88 177 TRP B CA 1
ATOM 3777 C C . TRP B 1 148 ? 19.980 25.477 84.362 1.00 12.62 177 TRP B C 1
ATOM 3778 O O . TRP B 1 148 ? 20.479 26.033 85.370 1.00 12.79 177 TRP B O 1
ATOM 3789 N N . GLY B 1 149 ? 18.674 25.339 84.201 1.00 12.15 178 GLY B N 1
ATOM 3790 C CA . GLY B 1 149 ? 17.688 25.899 85.117 1.00 13.28 178 GLY B CA 1
ATOM 3791 C C . GLY B 1 149 ? 17.164 24.955 86.195 1.00 13.49 178 GLY B C 1
ATOM 3792 O O . GLY B 1 149 ? 16.092 25.191 86.807 1.00 12.93 178 GLY B O 1
ATOM 3793 N N . GLY B 1 150 ? 17.891 23.853 86.374 1.00 14.63 179 GLY B N 1
ATOM 3794 C CA . GLY B 1 150 ? 17.703 22.940 87.494 1.00 14.18 179 GLY B CA 1
ATOM 3795 C C . GLY B 1 150 ? 16.917 21.673 87.236 1.00 14.83 179 GLY B C 1
ATOM 3796 O O . GLY B 1 150 ? 16.858 21.143 86.102 1.00 14.56 179 GLY B O 1
ATOM 3797 N N . LEU B 1 151 ? 16.272 21.203 88.299 1.00 13.53 180 LEU B N 1
ATOM 3798 C CA . LEU B 1 151 ? 15.632 19.910 88.362 1.00 13.95 180 LEU B CA 1
ATOM 3799 C C . LEU B 1 151 ? 14.121 20.068 88.237 1.00 13.80 180 LEU B C 1
ATOM 3800 O O . LEU B 1 151 ? 13.502 20.969 88.817 1.00 13.35 180 LEU B O 1
ATOM 3805 N N . LYS B 1 152 ? 13.533 19.166 87.454 1.00 14.18 181 LYS B N 1
ATOM 3806 C CA . LYS B 1 152 ? 12.098 19.194 87.138 1.00 14.06 181 LYS B CA 1
ATOM 3807 C C . LYS B 1 152 ? 11.415 17.872 87.442 1.00 13.11 181 LYS B C 1
ATOM 3808 O O . LYS B 1 152 ? 12.054 16.825 87.524 1.00 14.87 181 LYS B O 1
ATOM 3814 N N . LEU B 1 153 ? 10.125 17.947 87.592 1.00 12.59 182 LEU B N 1
ATOM 3815 C CA . LEU B 1 153 ? 9.241 16.803 87.776 1.00 13.02 182 LEU B CA 1
ATOM 3816 C C . LEU B 1 153 ? 8.028 16.915 86.802 1.00 12.68 182 LEU B C 1
ATOM 3817 O O . LEU B 1 153 ? 7.384 17.972 86.723 1.00 13.57 182 LEU B O 1
ATOM 3822 N N . PHE B 1 154 ? 7.678 15.837 86.100 1.00 12.40 183 PHE B N 1
ATOM 3823 C CA . PHE B 1 154 ? 6.417 15.826 85.293 1.00 13.48 183 PHE B CA 1
ATOM 3824 C C . PHE B 1 154 ? 5.676 14.496 85.404 1.00 12.81 183 PHE B C 1
ATOM 3825 O O . PHE B 1 154 ? 6.282 13.487 85.729 1.00 12.71 183 PHE B O 1
ATOM 3833 N N . LYS B 1 155 ? 4.364 14.513 85.162 1.00 13.62 184 LYS B N 1
ATOM 3834 C CA . LYS B 1 155 ? 3.550 13.318 85.241 1.00 14.59 184 LYS B CA 1
ATOM 3835 C C . LYS B 1 155 ? 3.668 12.439 83.995 1.00 14.53 184 LYS B C 1
ATOM 3836 O O . LYS B 1 155 ? 3.582 12.942 82.880 1.00 13.82 184 LYS B O 1
ATOM 3844 N N . LEU B 1 156 ? 3.858 11.138 84.204 1.00 14.11 185 LEU B N 1
ATOM 3845 C CA . LEU B 1 156 ? 3.964 10.176 83.111 1.00 14.29 185 LEU B CA 1
ATOM 3846 C C . LEU B 1 156 ? 2.608 9.699 82.655 1.00 14.41 185 LEU B C 1
ATOM 3847 O O . LEU B 1 156 ? 1.661 9.655 83.440 1.00 13.60 185 LEU B O 1
ATOM 3852 N N . ASN B 1 157 ? 2.519 9.306 81.370 1.00 14.91 186 ASN B N 1
ATOM 3853 C CA . ASN B 1 157 ? 1.284 8.708 80.840 1.00 15.00 186 ASN B CA 1
ATOM 3854 C C . ASN B 1 157 ? 1.083 7.282 81.387 1.00 14.94 186 ASN B C 1
ATOM 3855 O O . ASN B 1 157 ? 1.945 6.749 82.069 1.00 13.09 186 ASN B O 1
ATOM 3860 N N . ASP B 1 158 ? -0.050 6.670 81.051 1.00 17.01 187 ASP B N 1
ATOM 3861 C CA . ASP B 1 158 ? -0.426 5.347 81.585 1.00 17.78 187 ASP B CA 1
ATOM 3862 C C . ASP B 1 158 ? 0.567 4.237 81.212 1.00 17.92 187 ASP B C 1
ATOM 3863 O O . ASP B 1 158 ? 0.769 3.324 82.008 1.00 19.45 187 ASP B O 1
ATOM 3868 N N . ASP B 1 159 ? 1.222 4.355 80.048 1.00 17.96 188 ASP B N 1
ATOM 3869 C CA . ASP B 1 159 ? 2.258 3.399 79.583 1.00 17.57 188 ASP B CA 1
ATOM 3870 C C . ASP B 1 159 ? 3.637 3.631 80.186 1.00 15.85 188 ASP B C 1
ATOM 3871 O O . ASP B 1 159 ? 4.517 2.824 79.972 1.00 13.92 188 ASP B O 1
ATOM 3876 N N . LEU B 1 160 ? 3.833 4.759 80.867 1.00 15.43 189 LEU B N 1
ATOM 3877 C CA . LEU B 1 160 ? 5.099 5.155 81.412 1.00 14.66 189 LEU B CA 1
ATOM 3878 C C . LEU B 1 160 ? 6.166 5.462 80.367 1.00 14.68 189 LEU B C 1
ATOM 3879 O O . LEU B 1 160 ? 7.340 5.477 80.710 1.00 14.32 189 LEU B O 1
ATOM 3884 N N . THR B 1 161 ? 5.772 5.792 79.125 1.00 14.34 190 THR B N 1
ATOM 3885 C CA . THR B 1 161 ? 6.747 6.062 78.035 1.00 14.08 190 THR B CA 1
ATOM 3886 C C . THR B 1 161 ? 6.829 7.524 77.549 1.00 14.19 190 THR B C 1
ATOM 3887 O O . THR B 1 161 ? 7.751 7.855 76.816 1.00 13.71 190 THR B O 1
ATOM 3891 N N . ARG B 1 162 ? 5.880 8.377 77.943 1.00 13.44 191 ARG B N 1
ATOM 3892 C CA . ARG B 1 162 ? 5.798 9.774 77.496 1.00 13.08 191 ARG B CA 1
ATOM 3893 C C . ARG B 1 162 ? 5.166 10.651 78.599 1.00 13.10 191 ARG B C 1
ATOM 3894 O O . ARG B 1 162 ? 4.446 10.123 79.426 1.00 12.92 191 ARG B O 1
ATOM 3902 N N . PRO B 1 163 ? 5.325 11.977 78.574 1.00 13.01 192 PRO B N 1
ATOM 3903 C CA . PRO B 1 163 ? 4.499 12.849 79.433 1.00 13.30 192 PRO B CA 1
ATOM 3904 C C . PRO B 1 163 ? 3.008 12.644 79.218 1.00 14.38 192 PRO B C 1
ATOM 3905 O O . PRO B 1 163 ? 2.488 12.482 78.086 1.00 14.60 192 PRO B O 1
ATOM 3909 N N . ALA B 1 164 ? 2.285 12.637 80.327 1.00 14.14 193 ALA B N 1
ATOM 3910 C CA . ALA B 1 164 ? 0.849 12.635 80.283 1.00 14.21 193 ALA B CA 1
ATOM 3911 C C . ALA B 1 164 ? 0.352 13.912 79.606 1.00 14.29 193 ALA B C 1
ATOM 3912 O O . ALA B 1 164 ? 0.993 14.967 79.668 1.00 14.00 193 ALA B O 1
ATOM 3914 N N . GLU B 1 165 ? -0.789 13.810 78.958 1.00 14.67 194 GLU B N 1
ATOM 3915 C CA . GLU B 1 165 ? -1.360 14.936 78.235 1.00 15.52 194 GLU B CA 1
ATOM 3916 C C . GLU B 1 165 ? -2.763 15.170 78.789 1.00 16.05 194 GLU B C 1
ATOM 3917 O O . GLU B 1 165 ? -3.506 14.214 79.000 1.00 17.78 194 GLU B O 1
ATOM 3927 N N . PRO B 1 166 ? -3.147 16.409 79.086 1.00 16.22 195 PRO B N 1
ATOM 3928 C CA . PRO B 1 166 ? -2.290 17.603 78.992 1.00 15.74 195 PRO B CA 1
ATOM 3929 C C . PRO B 1 166 ? -1.162 17.559 80.021 1.00 14.66 195 PRO B C 1
ATOM 3930 O O . PRO B 1 166 ? -1.318 16.959 81.087 1.00 13.69 195 PRO B O 1
ATOM 3934 N N . GLN B 1 167 ? -0.045 18.198 79.715 1.00 13.45 196 GLN B N 1
ATOM 3935 C CA . GLN B 1 167 ? 1.150 18.050 80.514 1.00 13.65 196 GLN B CA 1
ATOM 3936 C C . GLN B 1 167 ? 1.041 18.772 81.870 1.00 13.64 196 GLN B C 1
ATOM 3937 O O . GLN B 1 167 ? 0.400 19.806 81.979 1.00 13.55 196 GLN B O 1
ATOM 3943 N N . GLU B 1 168 ? 1.630 18.161 82.901 1.00 14.34 197 GLU B N 1
ATOM 3944 C CA . GLU B 1 168 ? 1.786 18.766 84.248 1.00 14.43 197 GLU B CA 1
ATOM 3945 C C . GLU B 1 168 ? 3.252 18.738 84.745 1.00 13.51 197 GLU B C 1
ATOM 3946 O O . GLU B 1 168 ? 3.833 17.678 84.970 1.00 12.56 197 GLU B O 1
ATOM 3952 N N . TRP B 1 169 ? 3.839 19.926 84.899 1.00 12.40 198 TRP B N 1
ATOM 3953 C CA . TRP B 1 169 ? 5.228 20.102 85.278 1.00 12.51 198 TRP B CA 1
ATOM 3954 C C . TRP B 1 169 ? 5.375 20.913 86.592 1.00 12.35 198 TRP B C 1
ATOM 3955 O O . TRP B 1 169 ? 4.529 21.762 86.928 1.00 12.64 198 TRP B O 1
ATOM 3966 N N . HIS B 1 170 ? 6.467 20.636 87.289 1.00 12.51 199 HIS B N 1
ATOM 3967 C CA . HIS B 1 170 ? 6.888 21.374 88.500 1.00 13.13 199 HIS B CA 1
ATOM 3968 C C . HIS B 1 170 ? 8.400 21.529 88.598 1.00 13.85 199 HIS B C 1
ATOM 3969 O O . HIS B 1 170 ? 9.147 20.584 88.391 1.00 14.66 199 HIS B O 1
ATOM 3976 N N . SER B 1 171 ? 8.873 22.722 88.960 1.00 14.48 200 SER B N 1
ATOM 3977 C CA . SER B 1 171 ? 10.289 22.883 89.342 1.00 14.78 200 SER B CA 1
ATOM 3978 C C . SER B 1 171 ? 10.468 22.370 90.787 1.00 14.24 200 SER B C 1
ATOM 3979 O O . SER B 1 171 ? 9.657 22.716 91.629 1.00 12.80 200 SER B O 1
ATOM 3982 N N . ILE B 1 172 ? 11.513 21.579 91.056 1.00 13.97 201 ILE B N 1
ATOM 3983 C CA . ILE B 1 172 ? 11.743 21.015 92.424 1.00 14.27 201 ILE B CA 1
ATOM 3984 C C . ILE B 1 172 ? 13.071 21.415 93.129 1.00 14.95 201 ILE B C 1
ATOM 3985 O O . ILE B 1 172 ? 13.138 21.407 94.369 1.00 15.88 201 ILE B O 1
ATOM 3990 N N . ALA B 1 173 ? 14.097 21.786 92.353 1.00 14.89 202 ALA B N 1
ATOM 3991 C CA . ALA B 1 173 ? 15.332 22.346 92.887 1.00 14.54 202 ALA B CA 1
ATOM 3992 C C . ALA B 1 173 ? 16.124 23.130 91.832 1.00 15.77 202 ALA B C 1
ATOM 3993 O O . ALA B 1 173 ? 16.147 22.776 90.644 1.00 14.46 202 ALA B O 1
ATOM 3995 N N . LYS B 1 174 ? 16.719 24.234 92.271 1.00 16.07 203 LYS B N 1
ATOM 3996 C CA . LYS B 1 174 ? 17.490 25.119 91.390 1.00 16.83 203 LYS B CA 1
ATOM 3997 C C . LYS B 1 174 ? 18.642 25.798 92.122 1.00 17.26 203 LYS B C 1
ATOM 3998 O O . LYS B 1 174 ? 18.577 25.994 93.358 1.00 17.23 203 LYS B O 1
ATOM 4004 N N . LEU B 1 175 ? 19.676 26.179 91.363 1.00 16.21 204 LEU B N 1
ATOM 4005 C CA . LEU B 1 175 ? 20.722 27.098 91.830 1.00 15.31 204 LEU B CA 1
ATOM 4006 C C . LEU B 1 175 ? 20.794 28.288 90.859 1.00 15.12 204 LEU B C 1
ATOM 4007 O O . LEU B 1 175 ? 20.147 28.266 89.803 1.00 13.60 204 LEU B O 1
ATOM 4012 N N . GLU B 1 176 ? 21.541 29.318 91.235 1.00 14.10 205 GLU B N 1
ATOM 4013 C CA . GLU B 1 176 ? 21.487 30.606 90.549 1.00 13.74 205 GLU B CA 1
ATOM 4014 C C . GLU B 1 176 ? 21.964 30.548 89.093 1.00 12.81 205 GLU B C 1
ATOM 4015 O O . GLU B 1 176 ? 22.952 29.891 88.784 1.00 10.82 205 GLU B O 1
ATOM 4021 N N . ARG B 1 177 ? 21.242 31.271 88.246 1.00 12.81 206 ARG B N 1
ATOM 4022 C CA . ARG B 1 177 ? 21.604 31.482 86.820 1.00 12.89 206 ARG B CA 1
ATOM 4023 C C . ARG B 1 177 ? 20.828 32.649 86.233 1.00 12.34 206 ARG B C 1
ATOM 4024 O O . ARG B 1 177 ? 19.610 32.738 86.404 1.00 13.13 206 ARG B O 1
ATOM 4032 N N . SER B 1 178 ? 21.529 33.540 85.534 1.00 12.45 207 SER B N 1
ATOM 4033 C CA . SER B 1 178 ? 20.914 34.629 84.784 1.00 12.24 207 SER B CA 1
ATOM 4034 C C . SER B 1 178 ? 20.469 34.140 83.403 1.00 11.98 207 SER B C 1
ATOM 4035 O O . SER B 1 178 ? 21.245 33.446 82.731 1.00 10.91 207 SER B O 1
ATOM 4038 N N . VAL B 1 179 ? 19.273 34.528 82.958 1.00 11.42 208 VAL B N 1
ATOM 4039 C CA . VAL B 1 179 ? 18.842 34.173 81.588 1.00 11.81 208 VAL B CA 1
ATOM 4040 C C . VAL B 1 179 ? 19.681 34.866 80.501 1.00 10.85 208 VAL B C 1
ATOM 4041 O O . VAL B 1 179 ? 19.631 34.472 79.336 1.00 9.85 208 VAL B O 1
ATOM 4045 N N . LEU B 1 180 ? 20.444 35.892 80.878 1.00 10.91 209 LEU B N 1
ATOM 4046 C CA . LEU B 1 180 ? 21.340 36.583 79.928 1.00 10.69 209 LEU B CA 1
ATOM 4047 C C . LEU B 1 180 ? 22.572 35.752 79.577 1.00 11.26 209 LEU B C 1
ATOM 4048 O O . LEU B 1 180 ? 23.336 36.100 78.657 1.00 12.08 209 LEU B O 1
ATOM 4053 N N . MET B 1 181 ? 22.782 34.667 80.301 1.00 11.92 210 MET B N 1
ATOM 4054 C CA . MET B 1 181 ? 23.840 33.728 79.948 1.00 13.51 210 MET B CA 1
ATOM 4055 C C . MET B 1 181 ? 23.476 33.034 78.605 1.00 13.65 210 MET B C 1
ATOM 4056 O O . MET B 1 181 ? 22.291 32.805 78.313 1.00 12.21 210 MET B O 1
ATOM 4061 N N . ASP B 1 182 ? 24.504 32.695 77.827 1.00 14.35 211 ASP B N 1
ATOM 4062 C CA . ASP B 1 182 ? 24.341 31.954 76.584 1.00 15.68 211 ASP B CA 1
ATOM 4063 C C . ASP B 1 182 ? 23.560 30.693 76.890 1.00 16.33 211 ASP B C 1
ATOM 4064 O O . ASP B 1 182 ? 23.983 29.915 77.722 1.00 16.76 211 ASP B O 1
ATOM 4069 N N . ASP B 1 183 ? 22.418 30.489 76.222 1.00 17.44 212 ASP B N 1
ATOM 4070 C CA . ASP B 1 183 ? 21.513 29.377 76.516 1.00 18.35 212 ASP B CA 1
ATOM 4071 C C . ASP B 1 183 ? 22.163 28.005 76.311 1.00 18.72 212 ASP B C 1
ATOM 4072 O O . ASP B 1 183 ? 21.649 26.995 76.785 1.00 19.24 212 ASP B O 1
ATOM 4080 N N . SER B 1 184 ? 23.258 27.964 75.580 1.00 19.22 213 SER B N 1
ATOM 4081 C CA . SER B 1 184 ? 23.943 26.722 75.243 1.00 19.83 213 SER B CA 1
ATOM 4082 C C . SER B 1 184 ? 24.979 26.276 76.315 1.00 20.19 213 SER B C 1
ATOM 4083 O O . SER B 1 184 ? 25.444 25.131 76.283 1.00 20.66 213 SER B O 1
ATOM 4087 N N . GLN B 1 185 ? 25.303 27.181 77.249 1.00 19.53 214 GLN B N 1
ATOM 4088 C CA . GLN B 1 185 ? 26.284 26.950 78.314 1.00 18.48 214 GLN B CA 1
ATOM 4089 C C . GLN B 1 185 ? 25.617 26.423 79.606 1.00 16.32 214 GLN B C 1
ATOM 4090 O O . GLN B 1 185 ? 24.583 26.899 80.001 1.00 14.68 214 GLN B O 1
ATOM 4096 N N . ALA B 1 186 ? 26.213 25.394 80.209 1.00 15.22 215 ALA B N 1
ATOM 4097 C CA . ALA B 1 186 ? 25.704 24.732 81.420 1.00 14.61 215 ALA B CA 1
ATOM 4098 C C . ALA B 1 186 ? 25.574 25.665 82.637 1.00 14.21 215 ALA B C 1
ATOM 4099 O O . ALA B 1 186 ? 24.613 25.562 83.423 1.00 13.26 215 ALA B O 1
ATOM 4101 N N . GLY B 1 187 ? 26.544 26.557 82.790 1.00 14.32 216 GLY B N 1
ATOM 4102 C CA . GLY B 1 187 ? 26.476 27.595 83.801 1.00 15.37 216 GLY B CA 1
ATOM 4103 C C . GLY B 1 187 ? 27.035 27.138 85.145 1.00 15.47 216 GLY B C 1
ATOM 4104 O O . GLY B 1 187 ? 27.678 26.099 85.257 1.00 15.86 216 GLY B O 1
ATOM 4105 N N . SER B 1 188 ? 26.820 27.942 86.171 1.00 15.99 217 SER B N 1
ATOM 4106 C CA . SER B 1 188 ? 27.511 27.715 87.456 1.00 16.26 217 SER B CA 1
ATOM 4107 C C . SER B 1 188 ? 26.579 27.028 88.473 1.00 15.63 217 SER B C 1
ATOM 4108 O O . SER B 1 188 ? 26.964 26.857 89.633 1.00 15.79 217 SER B O 1
ATOM 4111 N N . ALA B 1 189 ? 25.380 26.652 88.022 1.00 14.14 218 ALA B N 1
ATOM 4112 C CA . ALA B 1 189 ? 24.388 25.987 88.858 1.00 13.50 218 ALA B CA 1
ATOM 4113 C C . ALA B 1 189 ? 24.714 24.500 88.947 1.00 13.93 218 ALA B C 1
ATOM 4114 O O . ALA B 1 189 ? 24.157 23.679 88.195 1.00 12.79 218 ALA B O 1
ATOM 4116 N N . GLN B 1 190 ? 25.588 24.163 89.903 1.00 14.64 219 GLN B N 1
ATOM 4117 C CA . GLN B 1 190 ? 26.175 22.804 90.016 1.00 14.93 219 GLN B CA 1
ATOM 4118 C C . GLN B 1 190 ? 25.236 21.908 90.842 1.00 15.24 219 GLN B C 1
ATOM 4119 O O . GLN B 1 190 ? 25.469 21.640 92.027 1.00 14.50 219 GLN B O 1
ATOM 4125 N N . ILE B 1 191 ? 24.149 21.496 90.194 1.00 14.26 220 ILE B N 1
ATOM 4126 C CA . ILE B 1 191 ? 23.155 20.635 90.780 1.00 14.21 220 ILE B CA 1
ATOM 4127 C C . ILE B 1 191 ? 22.645 19.654 89.714 1.00 14.28 220 ILE B C 1
ATOM 4128 O O . ILE B 1 191 ? 22.380 20.061 88.597 1.00 13.90 220 ILE B O 1
ATOM 4133 N N . GLU B 1 192 ? 22.496 18.383 90.071 1.00 13.73 221 GLU B N 1
ATOM 4134 C CA . GLU B 1 192 ? 21.996 17.349 89.145 1.00 13.64 221 GLU B CA 1
ATOM 4135 C C . GLU B 1 192 ? 21.506 16.111 89.899 1.00 13.72 221 GLU B C 1
ATOM 4136 O O . GLU B 1 192 ? 21.652 16.026 91.137 1.00 13.53 221 GLU B O 1
ATOM 4142 N N . ALA B 1 193 ? 20.907 15.174 89.162 1.00 13.56 222 ALA B N 1
ATOM 4143 C CA . ALA B 1 193 ? 20.678 13.808 89.623 1.00 13.03 222 ALA B CA 1
ATOM 4144 C C . ALA B 1 193 ? 19.682 13.680 90.780 1.00 15.22 222 ALA B C 1
ATOM 4145 O O . ALA B 1 193 ? 20.012 13.061 91.806 1.00 15.24 222 ALA B O 1
ATOM 4147 N N . PRO B 1 194 ? 18.444 14.166 90.589 1.00 15.54 223 PRO B N 1
ATOM 4148 C CA . PRO B 1 194 ? 17.427 14.073 91.614 1.00 15.14 223 PRO B CA 1
ATOM 4149 C C . PRO B 1 194 ? 17.090 12.601 91.876 1.00 16.05 223 PRO B C 1
ATOM 4150 O O . PRO B 1 194 ? 17.124 11.722 91.004 1.00 16.70 223 PRO B O 1
ATOM 4154 N N . PHE B 1 195 ? 16.798 12.284 93.144 1.00 16.23 224 PHE B N 1
ATOM 4155 C CA . PHE B 1 195 ? 16.209 10.987 93.445 1.00 15.15 224 PHE B CA 1
ATOM 4156 C C . PHE B 1 195 ? 15.213 11.194 94.571 1.00 15.13 224 PHE B C 1
ATOM 4157 O O . PHE B 1 195 ? 15.537 11.886 95.530 1.00 14.36 224 PHE B O 1
ATOM 4165 N N . ILE B 1 196 ? 14.009 10.648 94.425 1.00 15.18 225 ILE B N 1
ATOM 4166 C CA . ILE B 1 196 ? 12.948 10.814 95.431 1.00 15.23 225 ILE B CA 1
ATOM 4167 C C . ILE B 1 196 ? 12.596 9.479 96.090 1.00 15.50 225 ILE B C 1
ATOM 4168 O O . ILE B 1 196 ? 12.302 8.505 95.422 1.00 14.33 225 ILE B O 1
ATOM 4173 N N . LEU B 1 197 ? 12.609 9.481 97.428 1.00 15.88 226 LEU B N 1
ATOM 4174 C CA . LEU B 1 197 ? 12.169 8.371 98.275 1.00 15.50 226 LEU B CA 1
ATOM 4175 C C . LEU B 1 197 ? 11.044 8.802 99.226 1.00 16.23 226 LEU B C 1
ATOM 4176 O O . LEU B 1 197 ? 11.127 9.803 99.946 1.00 16.47 226 LEU B O 1
ATOM 4181 N N . ARG B 1 198 ? 10.015 7.993 99.245 1.00 16.23 227 ARG B N 1
ATOM 4182 C CA . ARG B 1 198 ? 8.889 8.186 100.102 1.00 17.19 227 ARG B CA 1
ATOM 4183 C C . ARG B 1 198 ? 9.187 7.486 101.440 1.00 17.70 227 ARG B C 1
ATOM 4184 O O . ARG B 1 198 ? 9.661 6.348 101.478 1.00 16.86 227 ARG B O 1
ATOM 4197 N N . LYS B 1 199 ? 8.926 8.183 102.544 1.00 18.41 228 LYS B N 1
ATOM 4198 C CA . LYS B 1 199 ? 9.162 7.630 103.899 1.00 18.37 228 LYS B CA 1
ATOM 4199 C C . LYS B 1 199 ? 8.368 8.404 104.920 1.00 18.18 228 LYS B C 1
ATOM 4200 O O . LYS B 1 199 ? 8.511 9.621 104.975 1.00 16.96 228 LYS B O 1
ATOM 4206 N N . GLY B 1 200 ? 7.583 7.699 105.737 1.00 18.39 229 GLY B N 1
ATOM 4207 C CA . GLY B 1 200 ? 6.703 8.313 106.718 1.00 19.52 229 GLY B CA 1
ATOM 4208 C C . GLY B 1 200 ? 5.752 9.305 106.067 1.00 20.00 229 GLY B C 1
ATOM 4209 O O . GLY B 1 200 ? 5.058 8.959 105.112 1.00 20.29 229 GLY B O 1
ATOM 4210 N N . ASP B 1 201 ? 5.742 10.542 106.578 1.00 20.53 230 ASP B N 1
ATOM 4211 C CA . ASP B 1 201 ? 4.823 11.600 106.124 1.00 19.96 230 ASP B CA 1
ATOM 4212 C C . ASP B 1 201 ? 5.338 12.364 104.887 1.00 19.29 230 ASP B C 1
ATOM 4213 O O . ASP B 1 201 ? 4.647 13.241 104.364 1.00 18.69 230 ASP B O 1
ATOM 4218 N N . TYR B 1 202 ? 6.544 12.048 104.434 1.00 17.94 231 TYR B N 1
ATOM 4219 C CA . TYR B 1 202 ? 7.274 12.917 103.522 1.00 17.49 231 TYR B CA 1
ATOM 4220 C C . TYR B 1 202 ? 7.792 12.201 102.274 1.00 16.35 231 TYR B C 1
ATOM 4221 O O . TYR B 1 202 ? 7.970 10.975 102.255 1.00 15.96 231 TYR B O 1
ATOM 4230 N N . TYR B 1 203 ? 8.018 13.007 101.236 1.00 14.65 232 TYR B N 1
ATOM 4231 C CA . TYR B 1 203 ? 8.851 12.648 100.089 1.00 13.37 232 TYR B CA 1
ATOM 4232 C C . TYR B 1 203 ? 10.203 13.337 100.304 1.00 12.89 232 TYR B C 1
ATOM 4233 O O . TYR B 1 203 ? 10.249 14.500 100.698 1.00 13.89 232 TYR B O 1
ATOM 4242 N N . TYR B 1 204 ? 11.291 12.609 100.118 1.00 12.27 233 TYR B N 1
ATOM 4243 C CA . TYR B 1 204 ? 12.627 13.126 100.317 1.00 12.61 233 TYR B CA 1
ATOM 4244 C C . TYR B 1 204 ? 13.278 13.248 98.942 1.00 12.62 233 TYR B C 1
ATOM 4245 O O . TYR B 1 204 ? 13.386 12.262 98.248 1.00 13.08 233 TYR B O 1
ATOM 4254 N N . LEU B 1 205 ? 13.716 14.455 98.611 1.00 12.67 234 LEU B N 1
ATOM 4255 C CA . LEU B 1 205 ? 14.454 14.724 97.393 1.00 13.39 234 LEU B CA 1
ATOM 4256 C C . LEU B 1 205 ? 15.925 14.794 97.758 1.00 13.38 234 LEU B C 1
ATOM 4257 O O . LEU B 1 205 ? 16.359 15.687 98.530 1.00 13.34 234 LEU B O 1
ATOM 4262 N N . PHE B 1 206 ? 16.681 13.838 97.227 1.00 12.87 235 PHE B N 1
ATOM 4263 C CA . PHE B 1 206 ? 18.120 13.857 97.231 1.00 13.36 235 PHE B CA 1
ATOM 4264 C C . PHE B 1 206 ? 18.632 14.497 95.930 1.00 14.65 235 PHE B C 1
ATOM 4265 O O . PHE B 1 206 ? 18.055 14.274 94.858 1.00 15.71 235 PHE B O 1
ATOM 4273 N N . ALA B 1 207 ? 19.693 15.274 96.041 1.00 14.67 236 ALA B N 1
ATOM 4274 C CA . ALA B 1 207 ? 20.394 15.831 94.905 1.00 14.56 236 ALA B CA 1
ATOM 4275 C C . ALA B 1 207 ? 21.896 15.907 95.090 1.00 14.01 236 ALA B C 1
ATOM 4276 O O . ALA B 1 207 ? 22.407 15.985 96.217 1.00 13.54 236 ALA B O 1
ATOM 4278 N N . SER B 1 208 ? 22.627 15.978 93.967 1.00 13.90 237 SER B N 1
ATOM 4279 C CA . SER B 1 208 ? 24.046 16.065 93.974 1.00 14.11 237 SER B CA 1
ATOM 4280 C C . SER B 1 208 ? 24.468 17.508 93.731 1.00 14.49 237 SER B C 1
ATOM 4281 O O . SER B 1 208 ? 24.053 18.122 92.761 1.00 15.37 237 SER B O 1
ATOM 4284 N N . TRP B 1 209 ? 25.287 18.072 94.613 1.00 14.87 238 TRP B N 1
ATOM 4285 C CA . TRP B 1 209 ? 25.811 19.425 94.432 1.00 13.49 238 TRP B CA 1
ATOM 4286 C C . TRP B 1 209 ? 27.291 19.389 94.091 1.00 13.62 238 TRP B C 1
ATOM 4287 O O . TRP B 1 209 ? 28.032 18.530 94.571 1.00 13.87 238 TRP B O 1
ATOM 4298 N N . GLY B 1 210 ? 27.749 20.351 93.295 1.00 13.28 239 GLY B N 1
ATOM 4299 C CA . GLY B 1 210 ? 29.171 20.525 93.052 1.00 13.68 239 GLY B CA 1
ATOM 4300 C C . GLY B 1 210 ? 29.622 19.762 91.801 1.00 14.72 239 GLY B C 1
ATOM 4301 O O . GLY B 1 210 ? 28.778 19.342 90.981 1.00 14.37 239 GLY B O 1
ATOM 4302 N N . LEU B 1 211 ? 30.935 19.539 91.715 1.00 14.83 240 LEU B N 1
ATOM 4303 C CA . LEU B 1 211 ? 31.608 18.954 90.553 1.00 15.70 240 LEU B CA 1
ATOM 4304 C C . LEU B 1 211 ? 32.087 17.527 90.716 1.00 15.94 240 LEU B C 1
ATOM 4305 O O . LEU B 1 211 ? 32.904 17.239 91.595 1.00 15.80 240 LEU B O 1
ATOM 4310 N N . CYS B 1 212 ? 31.575 16.649 89.860 1.00 16.84 241 CYS B N 1
ATOM 4311 C CA . CYS B 1 212 ? 32.031 15.256 89.756 1.00 18.47 241 CYS B CA 1
ATOM 4312 C C . CYS B 1 212 ? 33.256 15.143 88.847 1.00 18.77 241 CYS B C 1
ATOM 4313 O O . CYS B 1 212 ? 33.683 16.120 88.239 1.00 17.01 241 CYS B O 1
ATOM 4316 N N . CYS B 1 213 ? 33.852 13.962 88.806 1.00 19.66 242 CYS B N 1
ATOM 4317 C CA . CYS B 1 213 ? 34.774 13.598 87.732 1.00 20.80 242 CYS B CA 1
ATOM 4318 C C . CYS B 1 213 ? 35.989 14.520 87.600 1.00 19.95 242 CYS B C 1
ATOM 4319 O O . CYS B 1 213 ? 36.516 14.668 86.505 1.00 19.28 242 CYS B O 1
ATOM 4322 N N . ARG B 1 214 ? 36.460 15.111 88.709 1.00 19.18 243 ARG B N 1
ATOM 4323 C CA . ARG B 1 214 ? 37.614 16.021 88.684 1.00 18.88 243 ARG B CA 1
ATOM 4324 C C . ARG B 1 214 ? 38.794 15.655 89.607 1.00 17.72 243 ARG B C 1
ATOM 4325 O O . ARG B 1 214 ? 39.601 16.503 90.027 1.00 16.71 243 ARG B O 1
ATOM 4333 N N . LYS B 1 215 ? 38.959 14.357 89.807 1.00 16.11 244 LYS B N 1
ATOM 4334 C CA . LYS B 1 215 ? 40.068 13.819 90.588 1.00 15.50 244 LYS B CA 1
ATOM 4335 C C . LYS B 1 215 ? 40.245 14.555 91.945 1.00 14.96 244 LYS B C 1
ATOM 4336 O O . LYS B 1 215 ? 39.303 14.598 92.731 1.00 13.66 244 LYS B O 1
ATOM 4342 N N . GLY B 1 216 ? 41.391 15.143 92.206 1.00 15.22 245 GLY B N 1
ATOM 4343 C CA . GLY B 1 216 ? 41.647 15.838 93.476 1.00 16.01 245 GLY B CA 1
ATOM 4344 C C . GLY B 1 216 ? 40.761 17.057 93.755 1.00 15.94 245 GLY B C 1
ATOM 4345 O O . GLY B 1 216 ? 40.679 17.509 94.882 1.00 15.24 245 GLY B O 1
ATOM 4346 N N . ASP B 1 217 ? 40.116 17.580 92.718 1.00 15.76 246 ASP B N 1
ATOM 4347 C CA . ASP B 1 217 ? 39.395 18.836 92.782 1.00 15.92 246 ASP B CA 1
ATOM 4348 C C . ASP B 1 217 ? 37.887 18.593 92.860 1.00 15.45 246 ASP B C 1
ATOM 4349 O O . ASP B 1 217 ? 37.124 19.553 92.937 1.00 15.98 246 ASP B O 1
ATOM 4354 N N . SER B 1 218 ? 37.427 17.335 92.862 1.00 14.55 247 SER B N 1
ATOM 4355 C CA . SER B 1 218 ? 35.986 17.093 92.885 1.00 14.40 247 SER B CA 1
ATOM 4356 C C . SER B 1 218 ? 35.387 17.603 94.208 1.00 14.04 247 SER B C 1
ATOM 4357 O O . SER B 1 218 ? 35.970 17.392 95.287 1.00 13.25 247 SER B O 1
ATOM 4360 N N . THR B 1 219 ? 34.248 18.267 94.107 1.00 13.43 248 THR B N 1
ATOM 4361 C CA . THR B 1 219 ? 33.479 18.742 95.261 1.00 13.84 248 THR B CA 1
ATOM 4362 C C . THR B 1 219 ? 32.136 18.104 95.424 1.00 13.32 248 THR B C 1
ATOM 4363 O O . THR B 1 219 ? 31.338 18.542 96.280 1.00 11.66 248 THR B O 1
ATOM 4367 N N . TYR B 1 220 ? 31.866 17.095 94.585 1.00 13.40 249 TYR B N 1
ATOM 4368 C CA . TYR B 1 220 ? 30.596 16.391 94.518 1.00 13.49 249 TYR B CA 1
ATOM 4369 C C . TYR B 1 220 ? 30.188 15.846 95.889 1.00 12.93 249 TYR B C 1
ATOM 4370 O O . TYR B 1 220 ? 30.962 15.169 96.562 1.00 12.66 249 TYR B O 1
ATOM 4379 N N . HIS B 1 221 ? 28.960 16.109 96.243 1.00 12.48 250 HIS B N 1
ATOM 4380 C CA . HIS B 1 221 ? 28.378 15.635 97.519 1.00 13.28 250 HIS B CA 1
ATOM 4381 C C . HIS B 1 221 ? 26.868 15.613 97.453 1.00 13.33 250 HIS B C 1
ATOM 4382 O O . HIS B 1 221 ? 26.273 16.068 96.458 1.00 13.06 250 HIS B O 1
ATOM 4389 N N . LEU B 1 222 ? 26.234 15.047 98.486 1.00 12.98 251 LEU B N 1
ATOM 4390 C CA . LEU B 1 222 ? 24.795 14.915 98.511 1.00 13.11 251 LEU B CA 1
ATOM 4391 C C . LEU B 1 222 ? 24.096 15.848 99.514 1.00 13.55 251 LEU B C 1
ATOM 4392 O O . LEU B 1 222 ? 24.580 16.009 100.649 1.00 13.57 251 LEU B O 1
ATOM 4397 N N . VAL B 1 223 ? 22.968 16.427 99.077 1.00 13.55 252 VAL B N 1
ATOM 4398 C CA . VAL B 1 223 ? 22.058 17.223 99.896 1.00 13.63 252 VAL B CA 1
ATOM 4399 C C . VAL B 1 223 ? 20.631 16.690 99.859 1.00 14.29 252 VAL B C 1
ATOM 4400 O O . VAL B 1 223 ? 20.276 15.844 99.004 1.00 14.70 252 VAL B O 1
ATOM 4404 N N . VAL B 1 224 ? 19.781 17.164 100.782 1.00 12.97 253 VAL B N 1
ATOM 4405 C CA . VAL B 1 224 ? 18.432 16.634 100.889 1.00 12.77 253 VAL B CA 1
ATOM 4406 C C . VAL B 1 224 ? 17.458 17.706 101.299 1.00 11.96 253 VAL B C 1
ATOM 4407 O O . VAL B 1 224 ? 17.821 18.657 101.984 1.00 11.82 253 VAL B O 1
ATOM 4411 N N . GLY B 1 225 ? 16.231 17.559 100.844 1.00 11.13 254 GLY B N 1
ATOM 4412 C CA . GLY B 1 225 ? 15.084 18.332 101.316 1.00 11.38 254 GLY B CA 1
ATOM 4413 C C . GLY B 1 225 ? 13.877 17.438 101.360 1.00 11.80 254 GLY B C 1
ATOM 4414 O O . GLY B 1 225 ? 13.942 16.290 100.926 1.00 13.02 254 GLY B O 1
ATOM 4415 N N . ARG B 1 226 ? 12.767 17.951 101.868 1.00 11.23 255 ARG B N 1
ATOM 4416 C CA . ARG B 1 226 ? 11.540 17.176 102.017 1.00 12.10 255 ARG B CA 1
ATOM 4417 C C . ARG B 1 226 ? 10.240 17.961 101.820 1.00 11.69 255 ARG B C 1
ATOM 4418 O O . ARG B 1 226 ? 10.183 19.171 102.044 1.00 11.25 255 ARG B O 1
ATOM 4426 N N . SER B 1 227 ? 9.193 17.243 101.436 1.00 11.49 256 SER B N 1
ATOM 4427 C CA . SER B 1 227 ? 7.882 17.811 101.195 1.00 12.27 256 SER B CA 1
ATOM 4428 C C . SER B 1 227 ? 6.796 16.787 101.545 1.00 12.94 256 SER B C 1
ATOM 4429 O O . SER B 1 227 ? 6.996 15.568 101.370 1.00 11.88 256 SER B O 1
ATOM 4432 N N . LYS B 1 228 ? 5.639 17.273 101.987 1.00 12.05 257 LYS B N 1
ATOM 4433 C CA . LYS B 1 228 ? 4.497 16.395 102.196 1.00 13.65 257 LYS B CA 1
ATOM 4434 C C . LYS B 1 228 ? 3.739 16.030 100.883 1.00 14.17 257 LYS B C 1
ATOM 4435 O O . LYS B 1 228 ? 2.885 15.163 100.885 1.00 13.92 257 LYS B O 1
ATOM 4441 N N . GLN B 1 229 ? 4.065 16.687 99.778 1.00 14.71 258 GLN B N 1
ATOM 4442 C CA . GLN B 1 229 ? 3.467 16.382 98.452 1.00 15.28 258 GLN B CA 1
ATOM 4443 C C . GLN B 1 229 ? 4.615 16.131 97.468 1.00 13.83 258 GLN B C 1
ATOM 4444 O O . GLN B 1 229 ? 5.689 16.729 97.566 1.00 13.56 258 GLN B O 1
ATOM 4450 N N . VAL B 1 230 ? 4.411 15.191 96.547 1.00 13.44 259 VAL B N 1
ATOM 4451 C CA . VAL B 1 230 ? 5.504 14.816 95.628 1.00 13.57 259 VAL B CA 1
ATOM 4452 C C . VAL B 1 230 ? 5.875 16.004 94.729 1.00 13.40 259 VAL B C 1
ATOM 4453 O O . VAL B 1 230 ? 7.043 16.113 94.277 1.00 13.55 259 VAL B O 1
ATOM 4457 N N . THR B 1 231 ? 4.913 16.887 94.485 1.00 13.48 260 THR B N 1
ATOM 4458 C CA . THR B 1 231 ? 5.141 18.050 93.590 1.00 14.52 260 THR B CA 1
ATOM 4459 C C . THR B 1 231 ? 5.815 19.259 94.300 1.00 15.38 260 THR B C 1
ATOM 4460 O O . THR B 1 231 ? 6.111 20.275 93.668 1.00 15.74 260 THR B O 1
ATOM 4464 N N . GLY B 1 232 ? 6.074 19.140 95.608 1.00 14.43 261 GLY B N 1
ATOM 4465 C CA . GLY B 1 232 ? 6.802 20.161 96.332 1.00 13.67 261 GLY B CA 1
ATOM 4466 C C . GLY B 1 232 ? 5.926 21.086 97.154 1.00 13.51 261 GLY B C 1
ATOM 4467 O O . GLY B 1 232 ? 4.680 20.900 97.250 1.00 12.89 261 GLY B O 1
ATOM 4468 N N . PRO B 1 233 ? 6.528 22.118 97.750 1.00 13.40 262 PRO B N 1
ATOM 4469 C CA . PRO B 1 233 ? 7.960 22.426 97.668 1.00 13.59 262 PRO B CA 1
ATOM 4470 C C . PRO B 1 233 ? 8.832 21.608 98.629 1.00 13.68 262 PRO B C 1
ATOM 4471 O O . PRO B 1 233 ? 8.400 21.317 99.756 1.00 13.66 262 PRO B O 1
ATOM 4475 N N . TYR B 1 234 ? 10.008 21.230 98.158 1.00 12.78 263 TYR B N 1
ATOM 4476 C CA . TYR B 1 234 ? 11.022 20.515 98.956 1.00 12.76 263 TYR B CA 1
ATOM 4477 C C . TYR B 1 234 ? 11.841 21.515 99.756 1.00 12.69 263 TYR B C 1
ATOM 4478 O O . TYR B 1 234 ? 12.517 22.374 99.181 1.00 12.52 263 TYR B O 1
ATOM 4487 N N . LEU B 1 235 ? 11.755 21.417 101.088 1.00 12.41 264 LEU B N 1
ATOM 4488 C CA . LEU B 1 235 ? 12.435 22.356 102.000 1.00 12.27 264 LEU B CA 1
ATOM 4489 C C . LEU B 1 235 ? 13.567 21.659 102.750 1.00 11.87 264 LEU B C 1
ATOM 4490 O O . LEU B 1 235 ? 13.450 20.482 103.101 1.00 12.25 264 LEU B O 1
ATOM 4495 N N . ASP B 1 236 ? 14.649 22.380 103.011 1.00 11.77 265 ASP B N 1
ATOM 4496 C CA . ASP B 1 236 ? 15.763 21.828 103.792 1.00 11.15 265 ASP B CA 1
ATOM 4497 C C . ASP B 1 236 ? 15.524 21.976 105.339 1.00 10.88 265 ASP B C 1
ATOM 4498 O O . ASP B 1 236 ? 14.431 22.398 105.764 1.00 10.42 265 ASP B O 1
ATOM 4503 N N . LYS B 1 237 ? 16.510 21.587 106.153 1.00 11.12 266 LYS B N 1
ATOM 4504 C CA . LYS B 1 237 ? 16.368 21.577 107.645 1.00 11.36 266 LYS B CA 1
ATOM 4505 C C . LYS B 1 237 ? 16.040 22.965 108.257 1.00 11.73 266 LYS B C 1
ATOM 4506 O O . LYS B 1 237 ? 15.389 23.058 109.326 1.00 12.95 266 LYS B O 1
ATOM 4512 N N . THR B 1 238 ? 16.450 24.039 107.573 1.00 11.25 267 THR B N 1
ATOM 4513 C CA . THR B 1 238 ? 16.232 25.407 108.005 1.00 10.86 267 THR B CA 1
ATOM 4514 C C . THR B 1 238 ? 14.942 26.007 107.446 1.00 10.53 267 THR B C 1
ATOM 4515 O O . THR B 1 238 ? 14.615 27.144 107.731 1.00 9.98 267 THR B O 1
ATOM 4519 N N . GLY B 1 239 ? 14.221 25.250 106.627 1.00 10.05 268 GLY B N 1
ATOM 4520 C CA . GLY B 1 239 ? 12.944 25.671 106.076 1.00 10.27 268 GLY B CA 1
ATOM 4521 C C . GLY B 1 239 ? 13.049 26.338 104.687 1.00 10.83 268 GLY B C 1
ATOM 4522 O O . GLY B 1 239 ? 12.073 26.956 104.219 1.00 10.77 268 GLY B O 1
ATOM 4523 N N . ARG B 1 240 ? 14.210 26.226 104.046 1.00 11.44 269 ARG B N 1
ATOM 4524 C CA . ARG B 1 240 ? 14.458 26.874 102.737 1.00 13.26 269 ARG B CA 1
ATOM 4525 C C . ARG B 1 240 ? 14.168 25.965 101.515 1.00 12.42 269 ARG B C 1
ATOM 4526 O O . ARG B 1 240 ? 14.689 24.866 101.422 1.00 12.77 269 ARG B O 1
ATOM 4540 N N . ASP B 1 241 ? 13.343 26.454 100.597 1.00 12.20 270 ASP B N 1
ATOM 4541 C CA . ASP B 1 241 ? 13.018 25.812 99.319 1.00 12.04 270 ASP B CA 1
ATOM 4542 C C . ASP B 1 241 ? 14.293 25.527 98.513 1.00 12.64 270 ASP B C 1
ATOM 4543 O O . ASP B 1 241 ? 15.093 26.420 98.285 1.00 11.64 270 ASP B O 1
ATOM 4548 N N . MET B 1 242 ? 14.446 24.277 98.094 1.00 12.81 271 MET B N 1
ATOM 4549 C CA . MET B 1 242 ? 15.472 23.857 97.137 1.00 13.67 271 MET B CA 1
ATOM 4550 C C . MET B 1 242 ? 15.363 24.655 95.811 1.00 13.76 271 MET B C 1
ATOM 4551 O O . MET B 1 242 ? 16.341 24.800 95.095 1.00 14.18 271 MET B O 1
ATOM 4556 N N . ASN B 1 243 ? 14.190 25.192 95.516 1.00 13.91 272 ASN B N 1
ATOM 4557 C CA . ASN B 1 243 ? 14.011 26.021 94.322 1.00 14.11 272 ASN B CA 1
ATOM 4558 C C . ASN B 1 243 ? 14.755 27.353 94.399 1.00 14.59 272 ASN B C 1
ATOM 4559 O O . ASN B 1 243 ? 14.920 28.038 93.378 1.00 14.01 272 ASN B O 1
ATOM 4564 N N . GLN B 1 244 ? 15.176 27.740 95.599 1.00 14.01 273 GLN B N 1
ATOM 4565 C CA . GLN B 1 244 ? 16.005 28.925 95.781 1.00 14.35 273 GLN B CA 1
ATOM 4566 C C . GLN B 1 244 ? 17.339 28.587 96.431 1.00 14.09 273 GLN B C 1
ATOM 4567 O O . GLN B 1 244 ? 17.918 29.385 97.136 1.00 13.45 273 GLN B O 1
ATOM 4573 N N . GLY B 1 245 ? 17.856 27.400 96.124 1.00 14.01 274 GLY B N 1
ATOM 4574 C CA . GLY B 1 245 ? 19.167 27.005 96.595 1.00 13.81 274 GLY B CA 1
ATOM 4575 C C . GLY B 1 245 ? 19.226 26.373 97.984 1.00 13.86 274 GLY B C 1
ATOM 4576 O O . GLY B 1 245 ? 20.305 26.185 98.530 1.00 13.65 274 GLY B O 1
ATOM 4577 N N . GLY B 1 246 ? 18.074 26.040 98.554 1.00 14.48 275 GLY B N 1
ATOM 4578 C CA . GLY B 1 246 ? 18.048 25.240 99.776 1.00 14.57 275 GLY B CA 1
ATOM 4579 C C . GLY B 1 246 ? 18.586 23.838 99.508 1.00 14.77 275 GLY B C 1
ATOM 4580 O O . GLY B 1 246 ? 18.624 23.363 98.352 1.00 13.86 275 GLY B O 1
ATOM 4581 N N . GLY B 1 247 ? 18.996 23.165 100.588 1.00 14.36 276 GLY B N 1
ATOM 4582 C CA . GLY B 1 247 ? 19.561 21.833 100.531 1.00 13.94 276 GLY B CA 1
ATOM 4583 C C . GLY B 1 247 ? 20.434 21.555 101.758 1.00 13.66 276 GLY B C 1
ATOM 4584 O O . GLY B 1 247 ? 21.423 22.213 101.954 1.00 13.51 276 GLY B O 1
ATOM 4585 N N . SER B 1 248 ? 20.080 20.565 102.569 1.00 13.20 277 SER B N 1
ATOM 4586 C CA . SER B 1 248 ? 20.889 20.203 103.773 1.00 13.17 277 SER B CA 1
ATOM 4587 C C . SER B 1 248 ? 21.860 19.091 103.464 1.00 13.88 277 SER B C 1
ATOM 4588 O O . SER B 1 248 ? 21.492 18.117 102.799 1.00 12.69 277 SER B O 1
ATOM 4591 N N . LEU B 1 249 ? 23.091 19.221 103.971 1.00 14.98 278 LEU B N 1
ATOM 4592 C CA . LEU B 1 249 ? 24.132 18.218 103.784 1.00 15.35 278 LEU B CA 1
ATOM 4593 C C . LEU B 1 249 ? 23.717 16.859 104.334 1.00 15.96 278 LEU B C 1
ATOM 4594 O O . LEU B 1 249 ? 23.337 16.757 105.509 1.00 16.91 278 LEU B O 1
ATOM 4599 N N . LEU B 1 250 ? 23.825 15.817 103.508 1.00 14.99 279 LEU B N 1
ATOM 4600 C CA . LEU B 1 250 ? 23.620 14.448 103.946 1.00 14.72 279 LEU B CA 1
ATOM 4601 C C . LEU B 1 250 ? 24.964 13.709 104.128 1.00 15.22 279 LEU B C 1
ATOM 4602 O O . LEU B 1 250 ? 25.191 13.015 105.131 1.00 14.79 279 LEU B O 1
ATOM 4607 N N . ILE B 1 251 ? 25.848 13.825 103.145 1.00 14.33 280 ILE B N 1
ATOM 4608 C CA . ILE B 1 251 ? 27.164 13.189 103.203 1.00 12.96 280 ILE B CA 1
ATOM 4609 C C . ILE B 1 251 ? 28.085 13.843 102.169 1.00 13.67 280 ILE B C 1
ATOM 4610 O O . ILE B 1 251 ? 27.643 14.207 101.046 1.00 12.92 280 ILE B O 1
ATOM 4615 N N . LYS B 1 252 ? 29.340 14.011 102.566 1.00 13.12 281 LYS B N 1
ATOM 4616 C CA . LYS B 1 252 ? 30.406 14.476 101.694 1.00 13.51 281 LYS B CA 1
ATOM 4617 C C . LYS B 1 252 ? 31.594 13.601 101.901 1.00 13.61 281 LYS B C 1
ATOM 4618 O O . LYS B 1 252 ? 31.590 12.783 102.806 1.00 15.00 281 LYS B O 1
ATOM 4624 N N . GLY B 1 253 ? 32.611 13.764 101.062 1.00 13.15 282 GLY B N 1
ATOM 4625 C CA . GLY B 1 253 ? 33.811 12.975 101.110 1.00 13.20 282 GLY B CA 1
ATOM 4626 C C . GLY B 1 253 ? 34.819 13.412 102.148 1.00 12.70 282 GLY B C 1
ATOM 4627 O O . GLY B 1 253 ? 34.533 14.261 103.018 1.00 11.50 282 GLY B O 1
ATOM 4628 N N . ASN B 1 254 ? 36.006 12.839 102.032 1.00 11.51 283 ASN B N 1
ATOM 4629 C CA . ASN B 1 254 ? 37.091 12.996 102.998 1.00 12.76 283 ASN B CA 1
ATOM 4630 C C . ASN B 1 254 ? 38.405 12.656 102.290 1.00 12.94 283 ASN B C 1
ATOM 4631 O O . ASN B 1 254 ? 38.391 12.522 101.071 1.00 12.77 283 ASN B O 1
ATOM 4636 N N . LYS B 1 255 ? 39.512 12.492 103.021 1.00 12.28 284 LYS B N 1
ATOM 4637 C CA . LYS B 1 255 ? 40.826 12.197 102.408 1.00 13.03 284 LYS B CA 1
ATOM 4638 C C . LYS B 1 255 ? 40.897 10.928 101.518 1.00 12.31 284 LYS B C 1
ATOM 4639 O O . LYS B 1 255 ? 41.709 10.839 100.587 1.00 13.13 284 LYS B O 1
ATOM 4645 N N . ARG B 1 256 ? 40.107 9.926 101.856 1.00 11.88 285 ARG B N 1
ATOM 4646 C CA . ARG B 1 256 ? 40.076 8.661 101.130 1.00 11.20 285 ARG B CA 1
ATOM 4647 C C . ARG B 1 256 ? 39.059 8.614 99.962 1.00 10.84 285 ARG B C 1
ATOM 4648 O O . ARG B 1 256 ? 39.256 7.839 99.032 1.00 10.31 285 ARG B O 1
ATOM 4656 N N . TRP B 1 257 ? 37.982 9.394 100.053 1.00 10.89 286 TRP B N 1
ATOM 4657 C CA . TRP B 1 257 ? 36.885 9.447 99.050 1.00 11.43 286 TRP B CA 1
ATOM 4658 C C . TRP B 1 257 ? 36.663 10.905 98.669 1.00 11.96 286 TRP B C 1
ATOM 4659 O O . TRP B 1 257 ? 35.972 11.638 99.384 1.00 11.71 286 TRP B O 1
ATOM 4670 N N . VAL B 1 258 ? 37.284 11.340 97.567 1.00 12.32 287 VAL B N 1
ATOM 4671 C CA . VAL B 1 258 ? 37.257 12.743 97.173 1.00 12.60 287 VAL B CA 1
ATOM 4672 C C . VAL B 1 258 ? 36.137 12.897 96.147 1.00 13.74 287 VAL B C 1
ATOM 4673 O O . VAL B 1 258 ? 36.327 12.614 94.944 1.00 14.13 287 VAL B O 1
ATOM 4677 N N . GLY B 1 259 ? 34.954 13.280 96.634 1.00 12.88 288 GLY B N 1
ATOM 4678 C CA . GLY B 1 259 ? 33.783 13.373 95.803 1.00 12.62 288 GLY B CA 1
ATOM 4679 C C . GLY B 1 259 ? 32.982 12.084 95.846 1.00 12.32 288 GLY B C 1
ATOM 4680 O O . GLY B 1 259 ? 33.543 10.999 95.849 1.00 11.92 288 GLY B O 1
ATOM 4681 N N . LEU B 1 260 ? 31.678 12.241 95.936 1.00 12.08 289 LEU B N 1
ATOM 4682 C CA . LEU B 1 260 ? 30.744 11.140 95.948 1.00 12.33 289 LEU B CA 1
ATOM 4683 C C . LEU B 1 260 ? 29.368 11.687 95.627 1.00 13.01 289 LEU B C 1
ATOM 4684 O O . LEU B 1 260 ? 29.100 12.859 95.837 1.00 12.77 289 LEU B O 1
ATOM 4689 N N . GLY B 1 261 ? 28.494 10.842 95.094 1.00 13.09 290 GLY B N 1
ATOM 4690 C CA . GLY B 1 261 ? 27.140 11.255 94.832 1.00 14.17 290 GLY B CA 1
ATOM 4691 C C . GLY B 1 261 ? 26.402 10.451 93.790 1.00 14.72 290 GLY B C 1
ATOM 4692 O O . GLY B 1 261 ? 26.652 9.232 93.651 1.00 16.02 290 GLY B O 1
ATOM 4693 N N . HIS B 1 262 ? 25.541 11.152 93.044 1.00 14.61 291 HIS B N 1
ATOM 4694 C CA . HIS B 1 262 ? 24.594 10.547 92.086 1.00 14.78 291 HIS B CA 1
ATOM 4695 C C . HIS B 1 262 ? 23.930 9.267 92.610 1.00 15.16 291 HIS B C 1
ATOM 4696 O O . HIS B 1 262 ? 24.185 8.149 92.124 1.00 14.24 291 HIS B O 1
ATOM 4703 N N . ASN B 1 263 ? 23.074 9.459 93.612 1.00 14.17 292 ASN B N 1
ATOM 4704 C CA . ASN B 1 263 ? 22.577 8.366 94.425 1.00 14.94 292 ASN B CA 1
ATOM 4705 C C . ASN B 1 263 ? 21.212 7.863 94.014 1.00 14.81 292 ASN B C 1
ATOM 4706 O O . ASN B 1 263 ? 20.465 8.544 93.343 1.00 16.50 292 ASN B O 1
ATOM 4711 N N . SER B 1 264 ? 20.903 6.668 94.502 1.00 15.24 293 SER B N 1
ATOM 4712 C CA . SER B 1 264 ? 19.559 6.154 94.618 1.00 14.98 293 SER B CA 1
ATOM 4713 C C . SER B 1 264 ? 19.357 5.773 96.094 1.00 15.53 293 SER B C 1
ATOM 4714 O O . SER B 1 264 ? 20.250 5.923 96.921 1.00 14.85 293 SER B O 1
ATOM 4717 N N . ALA B 1 265 ? 18.172 5.284 96.408 1.00 15.57 294 ALA B N 1
ATOM 4718 C CA . ALA B 1 265 ? 17.853 4.875 97.775 1.00 15.47 294 ALA B CA 1
ATOM 4719 C C . ALA B 1 265 ? 16.634 3.959 97.719 1.00 15.43 294 ALA B C 1
ATOM 4720 O O . ALA B 1 265 ? 15.726 4.188 96.920 1.00 15.71 294 ALA B O 1
ATOM 4722 N N . TYR B 1 266 ? 16.589 2.970 98.611 1.00 15.30 295 TYR B N 1
ATOM 4723 C CA . TYR B 1 266 ? 15.606 1.895 98.563 1.00 14.63 295 TYR B CA 1
ATOM 4724 C C . TYR B 1 266 ? 15.273 1.400 99.969 1.00 14.88 295 TYR B C 1
ATOM 4725 O O . TYR B 1 266 ? 16.120 1.382 100.855 1.00 14.01 295 TYR B O 1
ATOM 4734 N N . THR B 1 267 ? 14.050 0.934 100.111 1.00 15.25 296 THR B N 1
ATOM 4735 C CA . THR B 1 267 ? 13.639 0.098 101.218 1.00 16.15 296 THR B CA 1
ATOM 4736 C C . THR B 1 267 ? 13.581 -1.358 100.787 1.00 16.17 296 THR B C 1
ATOM 4737 O O . THR B 1 267 ? 12.781 -1.707 99.927 1.00 15.54 296 THR B O 1
ATOM 4741 N N . TRP B 1 268 ? 14.421 -2.193 101.395 1.00 16.08 297 TRP B N 1
ATOM 4742 C CA . TRP B 1 268 ? 14.399 -3.643 101.240 1.00 17.16 297 TRP B CA 1
ATOM 4743 C C . TRP B 1 268 ? 14.243 -4.414 102.581 1.00 18.25 297 TRP B C 1
ATOM 4744 O O . TRP B 1 268 ? 15.070 -4.279 103.479 1.00 18.77 297 TRP B O 1
ATOM 4755 N N . ASP B 1 269 ? 13.213 -5.248 102.684 1.00 18.80 298 ASP B N 1
ATOM 4756 C CA . ASP B 1 269 ? 12.977 -6.091 103.874 1.00 19.73 298 ASP B CA 1
ATOM 4757 C C . ASP B 1 269 ? 12.978 -5.268 105.176 1.00 19.42 298 ASP B C 1
ATOM 4758 O O . ASP B 1 269 ? 13.662 -5.633 106.132 1.00 18.31 298 ASP B O 1
ATOM 4763 N N . GLY B 1 270 ? 12.271 -4.142 105.182 1.00 19.40 299 GLY B N 1
ATOM 4764 C CA . GLY B 1 270 ? 12.092 -3.342 106.394 1.00 18.75 299 GLY B CA 1
ATOM 4765 C C . GLY B 1 270 ? 13.276 -2.472 106.832 1.00 18.07 299 GLY B C 1
ATOM 4766 O O . GLY B 1 270 ? 13.245 -1.899 107.921 1.00 17.71 299 GLY B O 1
ATOM 4767 N N . LYS B 1 271 ? 14.328 -2.395 106.011 1.00 16.89 300 LYS B N 1
ATOM 4768 C CA . LYS B 1 271 ? 15.481 -1.521 106.251 1.00 16.58 300 LYS B CA 1
ATOM 4769 C C . LYS B 1 271 ? 15.756 -0.661 105.021 1.00 16.03 300 LYS B C 1
ATOM 4770 O O . LYS B 1 271 ? 15.452 -1.078 103.904 1.00 15.28 300 LYS B O 1
ATOM 4776 N N . ASP B 1 272 ? 16.349 0.504 105.229 1.00 14.36 301 ASP B N 1
ATOM 4777 C CA . ASP B 1 272 ? 16.579 1.468 104.172 1.00 14.03 301 ASP B CA 1
ATOM 4778 C C . ASP B 1 272 ? 18.045 1.583 103.841 1.00 14.10 301 ASP B C 1
ATOM 4779 O O . ASP B 1 272 ? 18.903 1.400 104.714 1.00 13.32 301 ASP B O 1
ATOM 4784 N N . TYR B 1 273 ? 18.336 1.923 102.577 1.00 13.55 302 TYR B N 1
ATOM 4785 C CA . TYR B 1 273 ? 19.710 1.930 102.074 1.00 13.50 302 TYR B CA 1
ATOM 4786 C C . TYR B 1 273 ? 19.960 3.071 101.083 1.00 13.66 302 TYR B C 1
ATOM 4787 O O . TYR B 1 273 ? 19.087 3.415 100.297 1.00 13.69 302 TYR B O 1
ATOM 4796 N N . LEU B 1 274 ? 21.160 3.635 101.149 1.00 13.25 303 LEU B N 1
ATOM 4797 C CA . LEU B 1 274 ? 21.634 4.669 100.251 1.00 13.90 303 LEU B CA 1
ATOM 4798 C C . LEU B 1 274 ? 22.665 4.019 99.313 1.00 13.65 303 LEU B C 1
ATOM 4799 O O . LEU B 1 274 ? 23.581 3.357 99.775 1.00 14.32 303 LEU B O 1
ATOM 4804 N N . VAL B 1 275 ? 22.485 4.198 97.995 1.00 13.50 304 VAL B N 1
ATOM 4805 C CA . VAL B 1 275 ? 23.340 3.601 96.951 1.00 12.99 304 VAL B CA 1
ATOM 4806 C C . VAL B 1 275 ? 23.984 4.718 96.142 1.00 12.79 304 VAL B C 1
ATOM 4807 O O . VAL B 1 275 ? 23.287 5.638 95.704 1.00 12.95 304 VAL B O 1
ATOM 4811 N N . LEU B 1 276 ? 25.309 4.684 95.990 1.00 12.85 305 LEU B N 1
ATOM 4812 C CA . LEU B 1 276 ? 26.025 5.803 95.365 1.00 13.55 305 LEU B CA 1
ATOM 4813 C C . LEU B 1 276 ? 27.387 5.382 94.842 1.00 13.22 305 LEU B C 1
ATOM 4814 O O . LEU B 1 276 ? 27.790 4.242 95.040 1.00 14.59 305 LEU B O 1
ATOM 4819 N N . HIS B 1 277 ? 28.059 6.265 94.096 1.00 13.14 306 HIS B N 1
ATOM 4820 C CA . HIS B 1 277 ? 29.468 6.063 93.771 1.00 12.50 306 HIS B CA 1
ATOM 4821 C C . HIS B 1 277 ? 30.324 7.099 94.511 1.00 12.46 306 HIS B C 1
ATOM 4822 O O . HIS B 1 277 ? 29.849 8.172 94.871 1.00 12.71 306 HIS B O 1
ATOM 4829 N N . ALA B 1 278 ? 31.564 6.724 94.756 1.00 10.90 307 ALA B N 1
ATOM 4830 C CA . ALA B 1 278 ? 32.517 7.534 95.467 1.00 11.08 307 ALA B CA 1
ATOM 4831 C C . ALA B 1 278 ? 33.885 7.309 94.847 1.00 10.00 307 ALA B C 1
ATOM 4832 O O . ALA B 1 278 ? 34.257 6.161 94.586 1.00 11.74 307 ALA B O 1
ATOM 4834 N N . TYR B 1 279 ? 34.660 8.386 94.641 1.00 9.84 308 TYR B N 1
ATOM 4835 C CA . TYR B 1 279 ? 35.965 8.310 93.999 1.00 9.31 308 TYR B CA 1
ATOM 4836 C C . TYR B 1 279 ? 37.068 7.970 94.992 1.00 9.87 308 TYR B C 1
ATOM 4837 O O . TYR B 1 279 ? 37.367 8.781 95.890 1.00 9.62 308 TYR B O 1
ATOM 4846 N N . GLU B 1 280 ? 37.711 6.820 94.783 1.00 9.27 309 GLU B N 1
ATOM 4847 C CA . GLU B 1 280 ? 38.744 6.302 95.685 1.00 9.74 309 GLU B CA 1
ATOM 4848 C C . GLU B 1 280 ? 40.100 6.965 95.478 1.00 9.38 309 GLU B C 1
ATOM 4849 O O . GLU B 1 280 ? 40.773 6.662 94.493 1.00 9.12 309 GLU B O 1
ATOM 4855 N N . ALA B 1 281 ? 40.518 7.849 96.406 1.00 9.09 310 ALA B N 1
ATOM 4856 C CA . ALA B 1 281 ? 41.759 8.602 96.265 1.00 10.16 310 ALA B CA 1
ATOM 4857 C C . ALA B 1 281 ? 42.975 7.744 96.117 1.00 10.35 310 ALA B C 1
ATOM 4858 O O . ALA B 1 281 ? 43.876 8.095 95.373 1.00 11.30 310 ALA B O 1
ATOM 4860 N N . ALA B 1 282 ? 43.025 6.617 96.823 1.00 10.61 311 ALA B N 1
ATOM 4861 C CA . ALA B 1 282 ? 44.159 5.704 96.720 1.00 10.66 311 ALA B CA 1
ATOM 4862 C C . ALA B 1 282 ? 44.308 4.969 95.355 1.00 10.38 311 ALA B C 1
ATOM 4863 O O . ALA B 1 282 ? 45.375 4.467 95.055 1.00 10.90 311 ALA B O 1
ATOM 4865 N N . ASP B 1 283 ? 43.249 4.930 94.560 1.00 11.32 312 ASP B N 1
ATOM 4866 C CA . ASP B 1 283 ? 43.163 4.105 93.331 1.00 11.07 312 ASP B CA 1
ATOM 4867 C C . ASP B 1 283 ? 42.820 4.989 92.103 1.00 10.69 312 ASP B C 1
ATOM 4868 O O . ASP B 1 283 ? 41.842 4.763 91.388 1.00 9.36 312 ASP B O 1
ATOM 4873 N N . ASN B 1 284 ? 43.645 6.003 91.890 1.00 11.10 313 ASN B N 1
ATOM 4874 C CA . ASN B 1 284 ? 43.506 6.947 90.752 1.00 11.40 313 ASN B CA 1
ATOM 4875 C C . ASN B 1 284 ? 42.132 7.643 90.679 1.00 11.10 313 ASN B C 1
ATOM 4876 O O . ASN B 1 284 ? 41.642 8.039 89.619 1.00 11.90 313 ASN B O 1
ATOM 4881 N N . TYR B 1 285 ? 41.498 7.811 91.833 1.00 10.81 314 TYR B N 1
ATOM 4882 C CA . TYR B 1 285 ? 40.185 8.404 91.931 1.00 10.55 314 TYR B CA 1
ATOM 4883 C C . TYR B 1 285 ? 39.094 7.635 91.186 1.00 11.18 314 TYR B C 1
ATOM 4884 O O . TYR B 1 285 ? 38.078 8.198 90.800 1.00 10.55 314 TYR B O 1
ATOM 4893 N N . LEU B 1 286 ? 39.270 6.325 91.054 1.00 11.85 315 LEU B N 1
ATOM 4894 C CA . LEU B 1 286 ? 38.294 5.500 90.340 1.00 12.22 315 LEU B CA 1
ATOM 4895 C C . LEU B 1 286 ? 37.058 5.282 91.191 1.00 12.30 315 LEU B C 1
ATOM 4896 O O . LEU B 1 286 ? 37.149 4.780 92.320 1.00 12.34 315 LEU B O 1
ATOM 4901 N N . GLN B 1 287 ? 35.911 5.660 90.630 1.00 12.41 316 GLN B N 1
ATOM 4902 C CA . GLN B 1 287 ? 34.602 5.505 91.221 1.00 12.65 316 GLN B CA 1
ATOM 4903 C C . GLN B 1 287 ? 34.257 4.072 91.623 1.00 13.29 316 GLN B C 1
ATOM 4904 O O . GLN B 1 287 ? 34.424 3.144 90.821 1.00 13.34 316 GLN B O 1
ATOM 4910 N N . LYS B 1 288 ? 33.779 3.900 92.867 1.00 13.47 317 LYS B N 1
ATOM 4911 C CA . LYS B 1 288 ? 33.422 2.582 93.417 1.00 12.57 317 LYS B CA 1
ATOM 4912 C C . LYS B 1 288 ? 31.998 2.588 93.909 1.00 12.15 317 LYS B C 1
ATOM 4913 O O . LYS B 1 288 ? 31.525 3.604 94.415 1.00 11.38 317 LYS B O 1
ATOM 4919 N N . LEU B 1 289 ? 31.304 1.459 93.760 1.00 11.58 318 LEU B N 1
ATOM 4920 C CA . LEU B 1 289 ? 29.981 1.266 94.360 1.00 12.73 318 LEU B CA 1
ATOM 4921 C C . LEU B 1 289 ? 30.061 1.347 95.907 1.00 12.60 318 LEU B C 1
ATOM 4922 O O . LEU B 1 289 ? 30.915 0.710 96.510 1.00 12.21 318 LEU B O 1
ATOM 4927 N N . LYS B 1 290 ? 29.167 2.101 96.538 1.00 12.93 319 LYS B N 1
ATOM 4928 C CA . LYS B 1 290 ? 29.024 2.028 97.999 1.00 12.13 319 LYS B CA 1
ATOM 4929 C C . LYS B 1 290 ? 27.545 1.879 98.342 1.00 11.86 319 LYS B C 1
ATOM 4930 O O . LYS B 1 290 ? 26.670 2.551 97.760 1.00 12.69 319 LYS B O 1
ATOM 4936 N N . ILE B 1 291 ? 27.247 0.975 99.264 1.00 12.14 320 ILE B N 1
ATOM 4937 C CA . ILE B 1 291 ? 25.892 0.846 99.835 1.00 12.06 320 ILE B CA 1
ATOM 4938 C C . ILE B 1 291 ? 25.976 1.146 101.356 1.00 12.81 320 ILE B C 1
ATOM 4939 O O . ILE B 1 291 ? 26.766 0.527 102.045 1.00 12.86 320 ILE B O 1
ATOM 4944 N N . LEU B 1 292 ? 25.209 2.123 101.833 1.00 13.25 321 LEU B N 1
ATOM 4945 C CA . LEU B 1 292 ? 25.247 2.580 103.221 1.00 13.83 321 LEU B CA 1
ATOM 4946 C C . LEU B 1 292 ? 23.885 2.365 103.849 1.00 13.29 321 LEU B C 1
ATOM 4947 O O . LEU B 1 292 ? 22.852 2.551 103.198 1.00 11.97 321 LEU B O 1
ATOM 4955 N N . ASN B 1 293 ? 23.866 2.008 105.134 1.00 12.67 322 ASN B N 1
ATOM 4956 C CA . ASN B 1 293 ? 22.605 1.985 105.848 1.00 13.04 322 ASN B CA 1
ATOM 4957 C C . ASN B 1 293 ? 22.032 3.381 105.986 1.00 13.39 322 ASN B C 1
ATOM 4958 O O . ASN B 1 293 ? 22.759 4.332 106.318 1.00 14.51 322 ASN B O 1
ATOM 4963 N N . LEU B 1 294 ? 20.732 3.505 105.766 1.00 13.48 323 LEU B N 1
ATOM 4964 C CA . LEU B 1 294 ? 20.056 4.800 105.768 1.00 14.44 323 LEU B CA 1
ATOM 4965 C C . LEU B 1 294 ? 19.165 4.884 106.984 1.00 14.73 323 LEU B C 1
ATOM 4966 O O . LEU B 1 294 ? 18.144 4.229 107.042 1.00 14.49 323 LEU B O 1
ATOM 4971 N N . HIS B 1 295 ? 19.598 5.671 107.964 1.00 15.05 324 HIS B N 1
ATOM 4972 C CA . HIS B 1 295 ? 18.864 5.852 109.211 1.00 15.39 324 HIS B CA 1
ATOM 4973 C C . HIS B 1 295 ? 17.995 7.112 109.214 1.00 15.47 324 HIS B C 1
ATOM 4974 O O . HIS B 1 295 ? 18.136 8.007 108.356 1.00 13.92 324 HIS B O 1
ATOM 4981 N N . TRP B 1 296 ? 17.134 7.195 110.220 1.00 14.48 325 TRP B N 1
ATOM 4982 C CA . TRP B 1 296 ? 16.188 8.324 110.377 1.00 14.15 325 TRP B CA 1
ATOM 4983 C C . TRP B 1 296 ? 16.129 8.808 111.819 1.00 14.72 325 TRP B C 1
ATOM 4984 O O . TRP B 1 296 ? 15.919 8.013 112.734 1.00 13.26 325 TRP B O 1
ATOM 4995 N N . ASP B 1 297 ? 16.320 10.112 112.006 1.00 14.68 326 ASP B N 1
ATOM 4996 C CA . ASP B 1 297 ? 16.248 10.707 113.325 1.00 15.30 326 ASP B CA 1
ATOM 4997 C C . ASP B 1 297 ? 14.783 11.056 113.713 1.00 14.98 326 ASP B C 1
ATOM 4998 O O . ASP B 1 297 ? 13.864 10.929 112.898 1.00 14.43 326 ASP B O 1
ATOM 5003 N N . GLY B 1 298 ? 14.558 11.395 114.988 1.00 14.51 327 GLY B N 1
ATOM 5004 C CA . GLY B 1 298 ? 13.224 11.667 115.543 1.00 14.16 327 GLY B CA 1
ATOM 5005 C C . GLY B 1 298 ? 12.517 12.897 114.970 1.00 14.18 327 GLY B C 1
ATOM 5006 O O . GLY B 1 298 ? 11.270 13.054 115.133 1.00 12.48 327 GLY B O 1
ATOM 5007 N N . GLU B 1 299 ? 13.311 13.744 114.280 1.00 13.29 328 GLU B N 1
ATOM 5008 C CA . GLU B 1 299 ? 12.832 14.982 113.661 1.00 13.77 328 GLU B CA 1
ATOM 5009 C C . GLU B 1 299 ? 12.400 14.777 112.194 1.00 13.48 328 GLU B C 1
ATOM 5010 O O . GLU B 1 299 ? 11.826 15.674 111.585 1.00 12.33 328 GLU B O 1
ATOM 5016 N N . GLY B 1 300 ? 12.619 13.577 111.682 1.00 13.61 329 GLY B N 1
ATOM 5017 C CA . GLY B 1 300 ? 12.183 13.233 110.336 1.00 14.42 329 GLY B CA 1
ATOM 5018 C C . GLY B 1 300 ? 13.212 13.597 109.274 1.00 14.47 329 GLY B C 1
ATOM 5019 O O . GLY B 1 300 ? 12.824 13.979 108.155 1.00 15.57 329 GLY B O 1
ATOM 5020 N N . TRP B 1 301 ? 14.499 13.467 109.606 1.00 14.39 330 TRP B N 1
ATOM 5021 C CA . TRP B 1 301 ? 15.578 13.655 108.628 1.00 14.23 330 TRP B CA 1
ATOM 5022 C C . TRP B 1 301 ? 16.501 12.449 108.567 1.00 15.05 330 TRP B C 1
ATOM 5023 O O . TRP B 1 301 ? 16.769 11.806 109.592 1.00 15.05 330 TRP B O 1
ATOM 5034 N N . PRO B 1 302 ? 17.011 12.144 107.371 1.00 15.41 331 PRO B N 1
ATOM 5035 C CA . PRO B 1 302 ? 17.914 11.014 107.198 1.00 15.85 331 PRO B CA 1
ATOM 5036 C C . PRO B 1 302 ? 19.307 11.256 107.744 1.00 16.11 331 PRO B C 1
ATOM 5037 O O . PRO B 1 302 ? 19.717 12.389 107.814 1.00 15.88 331 PRO B O 1
ATOM 5041 N N . GLN B 1 303 ? 20.011 10.171 108.090 1.00 16.29 332 GLN B N 1
ATOM 5042 C CA . GLN B 1 303 ? 21.366 10.188 108.662 1.00 17.31 332 GLN B CA 1
ATOM 5043 C C . GLN B 1 303 ? 22.083 8.945 108.143 1.00 16.35 332 GLN B C 1
ATOM 5044 O O . GLN B 1 303 ? 21.474 7.867 108.015 1.00 16.41 332 GLN B O 1
ATOM 5050 N N . VAL B 1 304 ? 23.365 9.100 107.838 1.00 16.84 333 VAL B N 1
ATOM 5051 C CA . VAL B 1 304 ? 24.240 8.001 107.424 1.00 16.76 333 VAL B CA 1
ATOM 5052 C C . VAL B 1 304 ? 25.593 8.101 108.116 1.00 16.87 333 VAL B C 1
ATOM 5053 O O . VAL B 1 304 ? 26.041 9.201 108.461 1.00 18.55 333 VAL B O 1
ATOM 5057 N N . ASP B 1 305 ? 26.247 6.955 108.266 1.00 16.17 334 ASP B N 1
ATOM 5058 C CA . ASP B 1 305 ? 27.577 6.846 108.853 1.00 15.85 334 ASP B CA 1
ATOM 5059 C C . ASP B 1 305 ? 28.636 6.851 107.770 1.00 15.05 334 ASP B C 1
ATOM 5060 O O . ASP B 1 305 ? 28.819 5.850 107.097 1.00 13.88 334 ASP B O 1
ATOM 5065 N N . GLU B 1 306 ? 29.400 7.939 107.667 1.00 15.15 335 GLU B N 1
ATOM 5066 C CA . GLU B 1 306 ? 30.383 8.079 106.590 1.00 15.83 335 GLU B CA 1
ATOM 5067 C C . GLU B 1 306 ? 31.528 7.069 106.644 1.00 14.60 335 GLU B C 1
ATOM 5068 O O . GLU B 1 306 ? 32.192 6.853 105.635 1.00 13.02 335 GLU B O 1
ATOM 5074 N N . LYS B 1 307 ? 31.744 6.444 107.811 1.00 12.57 336 LYS B N 1
ATOM 5075 C CA . LYS B 1 307 ? 32.686 5.338 107.953 1.00 12.22 336 LYS B CA 1
ATOM 5076 C C . LYS B 1 307 ? 32.376 4.122 107.061 1.00 10.64 336 LYS B C 1
ATOM 5077 O O . LYS B 1 307 ? 33.273 3.340 106.745 1.00 8.97 336 LYS B O 1
ATOM 5087 N N . GLU B 1 308 ? 31.113 3.967 106.685 1.00 10.51 337 GLU B N 1
ATOM 5088 C CA . GLU B 1 308 ? 30.709 2.892 105.788 1.00 12.14 337 GLU B CA 1
ATOM 5089 C C . GLU B 1 308 ? 31.261 3.062 104.347 1.00 11.95 337 GLU B C 1
ATOM 5090 O O . GLU B 1 308 ? 31.281 2.112 103.591 1.00 11.97 337 GLU B O 1
ATOM 5096 N N . LEU B 1 309 ? 31.750 4.247 103.994 1.00 12.06 338 LEU B N 1
ATOM 5097 C CA . LEU B 1 309 ? 32.510 4.401 102.745 1.00 12.21 338 LEU B CA 1
ATOM 5098 C C . LEU B 1 309 ? 33.732 3.473 102.726 1.00 12.87 338 LEU B C 1
ATOM 5099 O O . LEU B 1 309 ? 34.147 2.966 101.660 1.00 11.78 338 LEU B O 1
ATOM 5104 N N . ASP B 1 310 ? 34.334 3.247 103.900 1.00 12.27 339 ASP B N 1
ATOM 5105 C CA . ASP B 1 310 ? 35.481 2.367 103.997 1.00 12.17 339 ASP B CA 1
ATOM 5106 C C . ASP B 1 310 ? 35.104 0.916 104.256 1.00 11.62 339 ASP B C 1
ATOM 5107 O O . ASP B 1 310 ? 35.814 0.040 103.827 1.00 11.40 339 ASP B O 1
ATOM 5112 N N . SER B 1 311 ? 34.027 0.656 104.996 1.00 11.63 340 SER B N 1
ATOM 5113 C CA . SER B 1 311 ? 33.744 -0.715 105.434 1.00 11.82 340 SER B CA 1
ATOM 5114 C C . SER B 1 311 ? 32.881 -1.512 104.441 1.00 11.80 340 SER B C 1
ATOM 5115 O O . SER B 1 311 ? 32.979 -2.744 104.408 1.00 11.83 340 SER B O 1
ATOM 5118 N N . TYR B 1 312 ? 32.065 -0.829 103.632 1.00 12.30 341 TYR B N 1
ATOM 5119 C CA . TYR B 1 312 ? 31.405 -1.500 102.467 1.00 11.89 341 TYR B CA 1
ATOM 5120 C C . TYR B 1 312 ? 32.438 -1.766 101.354 1.00 11.77 341 TYR B C 1
ATOM 5121 O O . TYR B 1 312 ? 32.984 -0.833 100.785 1.00 10.40 341 TYR B O 1
ATOM 5130 N N . ILE B 1 313 ? 32.746 -3.042 101.108 1.00 11.61 342 ILE B N 1
ATOM 5131 C CA . ILE B 1 313 ? 33.758 -3.456 100.128 1.00 12.14 342 ILE B CA 1
ATOM 5132 C C . ILE B 1 313 ? 33.130 -4.494 99.139 1.00 12.13 342 ILE B C 1
ATOM 5133 O O . ILE B 1 313 ? 33.082 -5.713 99.406 1.00 10.22 342 ILE B O 1
ATOM 5138 N N . SER B 1 314 ? 32.625 -3.971 98.017 1.00 11.90 343 SER B N 1
ATOM 5139 C CA . SER B 1 314 ? 32.112 -4.827 96.952 1.00 12.23 343 SER B CA 1
ATOM 5140 C C . SER B 1 314 ? 33.247 -5.673 96.405 1.00 13.17 343 SER B C 1
ATOM 5141 O O . SER B 1 314 ? 34.416 -5.298 96.533 1.00 12.79 343 SER B O 1
ATOM 5144 N N . GLN B 1 315 ? 32.926 -6.834 95.818 1.00 14.79 344 GLN B N 1
ATOM 5145 C CA . GLN B 1 315 ? 33.896 -7.601 95.055 1.00 16.17 344 GLN B CA 1
ATOM 5146 C C . GLN B 1 315 ? 33.394 -8.010 93.647 1.00 17.30 344 GLN B C 1
ATOM 5147 O O . GLN B 1 315 ? 32.315 -8.530 93.485 1.00 14.98 344 GLN B O 1
ATOM 5153 N N . ARG B 1 316 ? 34.201 -7.756 92.626 1.00 19.89 345 ARG B N 1
ATOM 5154 C CA . ARG B 1 316 ? 33.838 -8.163 91.271 1.00 22.42 345 ARG B CA 1
ATOM 5155 C C . ARG B 1 316 ? 34.329 -9.579 91.020 1.00 24.63 345 ARG B C 1
ATOM 5156 O O . ARG B 1 316 ? 35.538 -9.834 90.958 1.00 24.21 345 ARG B O 1
ATOM 5164 N N . LEU B 1 317 ? 33.379 -10.496 90.878 1.00 28.48 346 LEU B N 1
ATOM 5165 C CA . LEU B 1 317 ? 33.676 -11.892 90.584 1.00 32.05 346 LEU B CA 1
ATOM 5166 C C . LEU B 1 317 ? 34.028 -12.047 89.125 1.00 35.86 346 LEU B C 1
ATOM 5167 O O . LEU B 1 317 ? 33.604 -11.256 88.271 1.00 36.06 346 LEU B O 1
ATOM 5172 N N . LYS B 1 318 ? 34.795 -13.086 88.832 1.00 40.67 347 LYS B N 1
ATOM 5173 C CA . LYS B 1 318 ? 35.238 -13.285 87.466 1.00 44.12 347 LYS B CA 1
ATOM 5174 C C . LYS B 1 318 ? 34.308 -14.245 86.769 1.00 46.04 347 LYS B C 1
ATOM 5175 O O . LYS B 1 318 ? 33.578 -14.964 87.483 1.00 48.32 347 LYS B O 1
ATOM 5182 N N . GLY C 1 1 ? 19.526 64.771 17.735 1.00 25.72 30 GLY C N 1
ATOM 5183 C CA . GLY C 1 1 ? 20.587 64.305 18.389 1.00 26.98 30 GLY C CA 1
ATOM 5184 C C . GLY C 1 1 ? 21.863 64.719 17.765 1.00 28.22 30 GLY C C 1
ATOM 5185 O O . GLY C 1 1 ? 22.120 65.899 17.757 1.00 35.15 30 GLY C O 1
ATOM 5186 N N . ALA C 1 2 ? 22.660 63.774 17.274 1.00 25.38 31 ALA C N 1
ATOM 5187 C CA . ALA C 1 2 ? 23.844 64.060 16.469 1.00 22.77 31 ALA C CA 1
ATOM 5188 C C . ALA C 1 2 ? 24.773 62.861 16.325 1.00 20.82 31 ALA C C 1
ATOM 5189 O O . ALA C 1 2 ? 25.374 62.751 15.270 1.00 19.39 31 ALA C O 1
ATOM 5191 N N . LYS C 1 3 ? 24.823 61.949 17.313 1.00 18.45 32 LYS C N 1
ATOM 5192 C CA . LYS C 1 3 ? 25.409 60.612 17.144 1.00 17.79 32 LYS C CA 1
ATOM 5193 C C . LYS C 1 3 ? 24.326 59.529 17.083 1.00 15.73 32 LYS C C 1
ATOM 5194 O O . LYS C 1 3 ? 23.217 59.718 17.587 1.00 15.05 32 LYS C O 1
ATOM 5200 N N . GLN C 1 4 ? 24.653 58.385 16.486 1.00 13.52 33 GLN C N 1
ATOM 5201 C CA . GLN C 1 4 ? 23.731 57.247 16.464 1.00 13.29 33 GLN C CA 1
ATOM 5202 C C . GLN C 1 4 ? 23.632 56.666 17.887 1.00 13.43 33 GLN C C 1
ATOM 5203 O O . GLN C 1 4 ? 24.565 56.811 18.701 1.00 13.05 33 GLN C O 1
ATOM 5209 N N . VAL C 1 5 ? 22.489 56.051 18.165 1.00 13.44 34 VAL C N 1
ATOM 5210 C CA . VAL C 1 5 ? 22.212 55.407 19.439 1.00 14.20 34 VAL C CA 1
ATOM 5211 C C . VAL C 1 5 ? 22.952 54.076 19.511 1.00 14.97 34 VAL C C 1
ATOM 5212 O O . VAL C 1 5 ? 22.748 53.202 18.669 1.00 13.51 34 VAL C O 1
ATOM 5216 N N . ASP C 1 6 ? 23.803 53.924 20.524 1.00 15.34 35 ASP C N 1
ATOM 5217 C CA . ASP C 1 6 ? 24.480 52.650 20.739 1.00 16.63 35 ASP C CA 1
ATOM 5218 C C . ASP C 1 6 ? 23.662 51.750 21.686 1.00 16.76 35 ASP C C 1
ATOM 5219 O O . ASP C 1 6 ? 23.370 52.151 22.804 1.00 16.57 35 ASP C O 1
ATOM 5224 N N . VAL C 1 7 ? 23.231 50.595 21.185 1.00 15.94 36 VAL C N 1
ATOM 5225 C CA . VAL C 1 7 ? 22.472 49.592 21.933 1.00 16.97 36 VAL C CA 1
ATOM 5226 C C . VAL C 1 7 ? 23.018 48.209 21.622 1.00 16.47 36 VAL C C 1
ATOM 5227 O O . VAL C 1 7 ? 23.722 48.030 20.629 1.00 17.31 36 VAL C O 1
ATOM 5231 N N . HIS C 1 8 ? 22.701 47.242 22.480 1.00 16.15 37 HIS C N 1
ATOM 5232 C CA . HIS C 1 8 ? 23.034 45.833 22.281 1.00 16.46 37 HIS C CA 1
ATOM 5233 C C . HIS C 1 8 ? 21.767 45.052 22.622 1.00 16.72 37 HIS C C 1
ATOM 5234 O O . HIS C 1 8 ? 21.126 45.330 23.643 1.00 16.27 37 HIS C O 1
ATOM 5241 N N . ASP C 1 9 ? 21.356 44.121 21.744 1.00 15.40 38 ASP C N 1
ATOM 5242 C CA . ASP C 1 9 ? 20.210 43.233 21.973 1.00 16.29 38 ASP C CA 1
ATOM 5243 C C . ASP C 1 9 ? 18.848 43.937 22.105 1.00 15.63 38 ASP C C 1
ATOM 5244 O O . ASP C 1 9 ? 18.052 43.643 23.032 1.00 16.05 38 ASP C O 1
ATOM 5249 N N . PRO C 1 10 ? 18.526 44.812 21.153 1.00 16.33 39 PRO C N 1
ATOM 5250 C CA . PRO C 1 10 ? 17.397 45.737 21.308 1.00 15.63 39 PRO C CA 1
ATOM 5251 C C . PRO C 1 10 ? 16.029 45.100 21.110 1.00 15.65 39 PRO C C 1
ATOM 5252 O O . PRO C 1 10 ? 15.846 44.159 20.331 1.00 16.75 39 PRO C O 1
ATOM 5256 N N . VAL C 1 11 ? 15.055 45.608 21.855 1.00 15.17 40 VAL C N 1
ATOM 5257 C CA . VAL C 1 11 ? 13.627 45.298 21.629 1.00 14.06 40 VAL C CA 1
ATOM 5258 C C . VAL C 1 11 ? 12.810 46.585 21.725 1.00 13.64 40 VAL C C 1
ATOM 5259 O O . VAL C 1 11 ? 13.281 47.602 22.267 1.00 13.50 40 VAL C O 1
ATOM 5263 N N . MET C 1 12 ? 11.581 46.548 21.206 1.00 12.96 41 MET C N 1
ATOM 5264 C CA . MET C 1 12 ? 10.756 47.739 21.110 1.00 13.36 41 MET C CA 1
ATOM 5265 C C . MET C 1 12 ? 9.292 47.497 21.392 1.00 11.87 41 MET C C 1
ATOM 5266 O O . MET C 1 12 ? 8.797 46.413 21.207 1.00 13.04 41 MET C O 1
ATOM 5271 N N . THR C 1 13 ? 8.597 48.532 21.825 1.00 12.11 42 THR C N 1
ATOM 5272 C CA . THR C 1 13 ? 7.131 48.506 21.856 1.00 12.37 42 THR C CA 1
ATOM 5273 C C . THR C 1 13 ? 6.555 49.918 21.714 1.00 12.26 42 THR C C 1
ATOM 5274 O O . THR C 1 13 ? 7.282 50.894 21.811 1.00 12.31 42 THR C O 1
ATOM 5278 N N . ARG C 1 14 ? 5.244 50.031 21.539 1.00 12.35 43 ARG C N 1
ATOM 5279 C CA . ARG C 1 14 ? 4.585 51.311 21.467 1.00 13.21 43 ARG C CA 1
ATOM 5280 C C . ARG C 1 14 ? 3.455 51.436 22.510 1.00 12.68 43 ARG C C 1
ATOM 5281 O O . ARG C 1 14 ? 2.600 50.538 22.632 1.00 12.44 43 ARG C O 1
ATOM 5289 N N . GLU C 1 15 ? 3.458 52.558 23.237 1.00 11.95 44 GLU C N 1
ATOM 5290 C CA . GLU C 1 15 ? 2.345 52.959 24.113 1.00 12.26 44 GLU C CA 1
ATOM 5291 C C . GLU C 1 15 ? 1.746 54.240 23.584 1.00 12.16 44 GLU C C 1
ATOM 5292 O O . GLU C 1 15 ? 2.409 55.279 23.569 1.00 12.09 44 GLU C O 1
ATOM 5298 N N . GLY C 1 16 ? 0.490 54.182 23.157 1.00 12.84 45 GLY C N 1
ATOM 5299 C CA . GLY C 1 16 ? -0.173 55.329 22.558 1.00 13.38 45 GLY C CA 1
ATOM 5300 C C . GLY C 1 16 ? 0.593 55.805 21.319 1.00 14.00 45 GLY C C 1
ATOM 5301 O O . GLY C 1 16 ? 0.811 55.027 20.378 1.00 14.06 45 GLY C O 1
ATOM 5302 N N . ASP C 1 17 ? 1.021 57.058 21.335 1.00 14.45 46 ASP C N 1
ATOM 5303 C CA . ASP C 1 17 ? 1.826 57.623 20.235 1.00 15.48 46 ASP C CA 1
ATOM 5304 C C . ASP C 1 17 ? 3.342 57.642 20.495 1.00 15.33 46 ASP C C 1
ATOM 5305 O O . ASP C 1 17 ? 4.093 58.345 19.788 1.00 15.28 46 ASP C O 1
ATOM 5310 N N . THR C 1 18 ? 3.801 56.895 21.495 1.00 14.18 47 THR C N 1
ATOM 5311 C CA . THR C 1 18 ? 5.234 56.886 21.817 1.00 14.24 47 THR C CA 1
ATOM 5312 C C . THR C 1 18 ? 5.859 55.527 21.710 1.00 13.32 47 THR C C 1
ATOM 5313 O O . THR C 1 18 ? 5.362 54.557 22.257 1.00 13.84 47 THR C O 1
ATOM 5317 N N . TRP C 1 19 ? 7.012 55.485 21.049 1.00 13.16 48 TRP C N 1
ATOM 5318 C CA . TRP C 1 19 ? 7.820 54.300 20.920 1.00 12.64 48 TRP C CA 1
ATOM 5319 C C . TRP C 1 19 ? 8.797 54.152 22.098 1.00 12.72 48 TRP C C 1
ATOM 5320 O O . TRP C 1 19 ? 9.345 55.139 22.578 1.00 12.45 48 TRP C O 1
ATOM 5331 N N . TYR C 1 20 ? 9.019 52.935 22.552 1.00 13.18 49 TYR C N 1
ATOM 5332 C CA . TYR C 1 20 ? 10.069 52.671 23.559 1.00 13.16 49 TYR C CA 1
ATOM 5333 C C . TYR C 1 20 ? 11.041 51.589 23.123 1.00 13.51 49 TYR C C 1
ATOM 5334 O O . TYR C 1 20 ? 10.647 50.595 22.512 1.00 15.07 49 TYR C O 1
ATOM 5343 N N . LEU C 1 21 ? 12.319 51.813 23.421 1.00 13.51 50 LEU C N 1
ATOM 5344 C CA . LEU C 1 21 ? 13.427 50.943 23.037 1.00 12.66 50 LEU C CA 1
ATOM 5345 C C . LEU C 1 21 ? 14.141 50.509 24.323 1.00 11.93 50 LEU C C 1
ATOM 5346 O O . LEU C 1 21 ? 14.433 51.342 25.156 1.00 10.78 50 LEU C O 1
ATOM 5351 N N . PHE C 1 22 ? 14.418 49.220 24.445 1.00 11.84 51 PHE C N 1
ATOM 5352 C CA . PHE C 1 22 ? 15.088 48.604 25.613 1.00 11.65 51 PHE C CA 1
ATOM 5353 C C . PHE C 1 22 ? 16.374 47.932 25.172 1.00 13.11 51 PHE C C 1
ATOM 5354 O O . PHE C 1 22 ? 16.386 47.151 24.210 1.00 13.56 51 PHE C O 1
ATOM 5362 N N . SER C 1 23 ? 17.447 48.174 25.901 1.00 13.03 52 SER C N 1
ATOM 5363 C CA . SER C 1 23 ? 18.760 47.601 25.595 1.00 14.37 52 SER C CA 1
ATOM 5364 C C . SER C 1 23 ? 19.426 46.933 26.814 1.00 14.02 52 SER C C 1
ATOM 5365 O O . SER C 1 23 ? 19.222 47.347 27.970 1.00 14.10 52 SER C O 1
ATOM 5368 N N . THR C 1 24 ? 20.263 45.932 26.531 1.00 14.14 53 THR C N 1
ATOM 5369 C CA . THR C 1 24 ? 21.287 45.467 27.476 1.00 13.53 53 THR C CA 1
ATOM 5370 C C . THR C 1 24 ? 22.037 46.657 28.075 1.00 13.62 53 THR C C 1
ATOM 5371 O O . THR C 1 24 ? 22.345 47.627 27.373 1.00 14.36 53 THR C O 1
ATOM 5375 N N . GLY C 1 25 ? 22.332 46.593 29.375 1.00 13.94 54 GLY C N 1
ATOM 5376 C CA . GLY C 1 25 ? 22.868 47.721 30.114 1.00 12.99 54 GLY C CA 1
ATOM 5377 C C . GLY C 1 25 ? 22.586 47.704 31.634 1.00 13.31 54 GLY C C 1
ATOM 5378 O O . GLY C 1 25 ? 21.832 46.850 32.120 1.00 11.92 54 GLY C O 1
ATOM 5379 N N . PRO C 1 26 ? 23.172 48.659 32.372 1.00 13.31 55 PRO C N 1
ATOM 5380 C CA . PRO C 1 26 ? 22.926 48.743 33.827 1.00 12.95 55 PRO C CA 1
ATOM 5381 C C . PRO C 1 26 ? 21.432 48.950 34.101 1.00 12.49 55 PRO C C 1
ATOM 5382 O O . PRO C 1 26 ? 20.847 49.941 33.658 1.00 12.86 55 PRO C O 1
ATOM 5386 N N . GLY C 1 27 ? 20.816 47.976 34.747 1.00 11.84 56 GLY C N 1
ATOM 5387 C CA . GLY C 1 27 ? 19.394 48.014 35.083 1.00 12.57 56 GLY C CA 1
ATOM 5388 C C . GLY C 1 27 ? 18.388 47.849 33.937 1.00 12.73 56 GLY C C 1
ATOM 5389 O O . GLY C 1 27 ? 17.166 47.960 34.147 1.00 12.25 56 GLY C O 1
ATOM 5390 N N . ILE C 1 28 ? 18.891 47.518 32.744 1.00 12.32 57 ILE C N 1
ATOM 5391 C CA . ILE C 1 28 ? 18.165 47.702 31.457 1.00 11.85 57 ILE C CA 1
ATOM 5392 C C . ILE C 1 28 ? 17.941 49.201 31.122 1.00 11.81 57 ILE C C 1
ATOM 5393 O O . ILE C 1 28 ? 17.220 49.934 31.838 1.00 11.15 57 ILE C O 1
ATOM 5398 N N . THR C 1 29 ? 18.564 49.634 30.024 1.00 11.06 58 THR C N 1
ATOM 5399 C CA . THR C 1 29 ? 18.445 50.975 29.505 1.00 10.81 58 THR C CA 1
ATOM 5400 C C . THR C 1 29 ? 17.188 51.091 28.639 1.00 10.62 58 THR C C 1
ATOM 5401 O O . THR C 1 29 ? 16.891 50.213 27.767 1.00 9.92 58 THR C O 1
ATOM 5405 N N . ILE C 1 30 ? 16.444 52.163 28.901 1.00 10.85 59 ILE C N 1
ATOM 5406 C CA . ILE C 1 30 ? 15.193 52.470 28.212 1.00 11.15 59 ILE C CA 1
ATOM 5407 C C . ILE C 1 30 ? 15.274 53.845 27.553 1.00 11.30 59 ILE C C 1
ATOM 5408 O O . ILE C 1 30 ? 15.591 54.832 28.198 1.00 12.09 59 ILE C O 1
ATOM 5413 N N . TYR C 1 31 ? 14.970 53.898 26.255 1.00 10.99 60 TYR C N 1
ATOM 5414 C CA . TYR C 1 31 ? 14.817 55.146 25.506 1.00 11.38 60 TYR C CA 1
ATOM 5415 C C . TYR C 1 31 ? 13.385 55.344 24.949 1.00 10.91 60 TYR C C 1
ATOM 5416 O O . TYR C 1 31 ? 12.660 54.387 24.764 1.00 11.27 60 TYR C O 1
ATOM 5425 N N . SER C 1 32 ? 13.006 56.580 24.671 1.00 11.16 61 SER C N 1
ATOM 5426 C CA . SER C 1 32 ? 11.717 56.887 24.053 1.00 11.77 61 SER C CA 1
ATOM 5427 C C . SER C 1 32 ? 11.859 57.754 22.783 1.00 11.94 61 SER C C 1
ATOM 5428 O O . SER C 1 32 ? 12.849 58.484 22.631 1.00 11.75 61 SER C O 1
ATOM 5431 N N . SER C 1 33 ? 10.839 57.722 21.918 1.00 12.25 62 SER C N 1
ATOM 5432 C CA . SER C 1 33 ? 10.871 58.400 20.619 1.00 12.72 62 SER C CA 1
ATOM 5433 C C . SER C 1 33 ? 9.452 58.579 20.071 1.00 13.42 62 SER C C 1
ATOM 5434 O O . SER C 1 33 ? 8.599 57.711 20.262 1.00 12.42 62 SER C O 1
ATOM 5437 N N . LYS C 1 34 ? 9.208 59.705 19.407 1.00 13.33 63 LYS C N 1
ATOM 5438 C CA . LYS C 1 34 ? 7.934 59.961 18.708 1.00 14.44 63 LYS C CA 1
ATOM 5439 C C . LYS C 1 34 ? 7.913 59.424 17.261 1.00 14.70 63 LYS C C 1
ATOM 5440 O O . LYS C 1 34 ? 6.833 59.245 16.693 1.00 14.39 63 LYS C O 1
ATOM 5446 N N . ASP C 1 35 ? 9.099 59.167 16.684 1.00 14.80 64 ASP C N 1
ATOM 5447 C CA . ASP C 1 35 ? 9.253 58.788 15.265 1.00 14.77 64 ASP C CA 1
ATOM 5448 C C . ASP C 1 35 ? 10.162 57.578 14.921 1.00 15.13 64 ASP C C 1
ATOM 5449 O O . ASP C 1 35 ? 10.426 57.346 13.738 1.00 14.81 64 ASP C O 1
ATOM 5454 N N . ARG C 1 36 ? 10.606 56.796 15.917 1.00 14.15 65 ARG C N 1
ATOM 5455 C CA . ARG C 1 36 ? 11.503 55.629 15.747 1.00 14.38 65 ARG C CA 1
ATOM 5456 C C . ARG C 1 36 ? 12.952 55.938 15.236 1.00 13.21 65 ARG C C 1
ATOM 5457 O O . ARG C 1 36 ? 13.754 55.030 15.054 1.00 12.10 65 ARG C O 1
ATOM 5469 N N . VAL C 1 37 ? 13.274 57.209 15.057 1.00 12.83 66 VAL C N 1
ATOM 5470 C CA . VAL C 1 37 ? 14.588 57.644 14.615 1.00 13.15 66 VAL C CA 1
ATOM 5471 C C . VAL C 1 37 ? 15.371 58.453 15.677 1.00 12.90 66 VAL C C 1
ATOM 5472 O O . VAL C 1 37 ? 16.544 58.178 15.966 1.00 13.26 66 VAL C O 1
ATOM 5476 N N . ASN C 1 38 ? 14.737 59.490 16.185 1.00 12.92 67 ASN C N 1
ATOM 5477 C CA . ASN C 1 38 ? 15.291 60.365 17.208 1.00 13.17 67 ASN C CA 1
ATOM 5478 C C . ASN C 1 38 ? 14.897 59.858 18.606 1.00 12.98 67 ASN C C 1
ATOM 5479 O O . ASN C 1 38 ? 13.713 59.852 18.945 1.00 12.89 67 ASN C O 1
ATOM 5484 N N . TRP C 1 39 ? 15.886 59.430 19.391 1.00 12.63 68 TRP C N 1
ATOM 5485 C CA . TRP C 1 39 ? 15.670 58.731 20.685 1.00 12.49 68 TRP C CA 1
ATOM 5486 C C . TRP C 1 39 ? 16.230 59.539 21.863 1.00 12.24 68 TRP C C 1
ATOM 5487 O O . TRP C 1 39 ? 17.373 59.987 21.813 1.00 11.29 68 TRP C O 1
ATOM 5498 N N . ARG C 1 40 ? 15.432 59.740 22.914 1.00 12.91 69 ARG C N 1
ATOM 5499 C CA . ARG C 1 40 ? 15.920 60.304 24.175 1.00 13.13 69 ARG C CA 1
ATOM 5500 C C . ARG C 1 40 ? 15.963 59.272 25.292 1.00 12.72 69 ARG C C 1
ATOM 5501 O O . ARG C 1 40 ? 15.177 58.324 25.300 1.00 11.12 69 ARG C O 1
ATOM 5509 N N . TYR C 1 41 ? 16.931 59.423 26.203 1.00 12.08 70 TYR C N 1
ATOM 5510 C CA . TYR C 1 41 ? 17.026 58.542 27.390 1.00 11.97 70 TYR C CA 1
ATOM 5511 C C . TYR C 1 41 ? 15.745 58.736 28.155 1.00 11.13 70 TYR C C 1
ATOM 5512 O O . TYR C 1 41 ? 15.318 59.853 28.320 1.00 10.11 70 TYR C O 1
ATOM 5521 N N . SER C 1 42 ? 15.133 57.649 28.583 1.00 11.40 71 SER C N 1
ATOM 5522 C CA . SER C 1 42 ? 13.908 57.686 29.392 1.00 11.94 71 SER C CA 1
ATOM 5523 C C . SER C 1 42 ? 14.192 57.290 30.868 1.00 11.42 71 SER C C 1
ATOM 5524 O O . SER C 1 42 ? 13.869 58.046 31.778 1.00 10.93 71 SER C O 1
ATOM 5527 N N . ASP C 1 43 ? 14.805 56.130 31.076 1.00 11.74 72 ASP C N 1
ATOM 5528 C CA . ASP C 1 43 ? 15.039 55.578 32.427 1.00 12.63 72 ASP C CA 1
ATOM 5529 C C . ASP C 1 43 ? 15.958 54.333 32.351 1.00 12.83 72 ASP C C 1
ATOM 5530 O O . ASP C 1 43 ? 16.404 53.933 31.274 1.00 12.70 72 ASP C O 1
ATOM 5535 N N . ARG C 1 44 ? 16.282 53.768 33.517 1.00 12.25 73 ARG C N 1
ATOM 5536 C CA . ARG C 1 44 ? 16.751 52.402 33.624 1.00 12.00 73 ARG C CA 1
ATOM 5537 C C . ARG C 1 44 ? 15.776 51.697 34.564 1.00 11.62 73 ARG C C 1
ATOM 5538 O O . ARG C 1 44 ? 15.429 52.257 35.609 1.00 12.76 73 ARG C O 1
ATOM 5546 N N . ALA C 1 45 ? 15.353 50.486 34.239 1.00 10.11 74 ALA C N 1
ATOM 5547 C CA . ALA C 1 45 ? 14.256 49.851 34.947 1.00 11.36 74 ALA C CA 1
ATOM 5548 C C . ALA C 1 45 ? 14.607 49.622 36.420 1.00 12.65 74 ALA C C 1
ATOM 5549 O O . ALA C 1 45 ? 13.797 49.929 37.302 1.00 12.14 74 ALA C O 1
ATOM 5551 N N . PHE C 1 46 ? 15.789 49.070 36.682 1.00 13.67 75 PHE C N 1
ATOM 5552 C CA . PHE C 1 46 ? 16.295 48.933 38.063 1.00 13.96 75 PHE C CA 1
ATOM 5553 C C . PHE C 1 46 ? 17.296 50.060 38.351 1.00 14.90 75 PHE C C 1
ATOM 5554 O O . PHE C 1 46 ? 18.324 50.153 37.675 1.00 16.00 75 PHE C O 1
ATOM 5562 N N . ALA C 1 47 ? 17.024 50.898 39.347 1.00 15.75 76 ALA C N 1
ATOM 5563 C CA . ALA C 1 47 ? 17.967 51.928 39.795 1.00 16.42 76 ALA C CA 1
ATOM 5564 C C . ALA C 1 47 ? 19.350 51.355 40.113 1.00 17.34 76 ALA C C 1
ATOM 5565 O O . ALA C 1 47 ? 20.373 51.994 39.851 1.00 16.96 76 ALA C O 1
ATOM 5567 N N . THR C 1 48 ? 19.366 50.147 40.674 1.00 18.00 77 THR C N 1
ATOM 5568 C CA . THR C 1 48 ? 20.599 49.411 40.924 1.00 18.22 77 THR C CA 1
ATOM 5569 C C . THR C 1 48 ? 20.548 48.067 40.207 1.00 17.95 77 THR C C 1
ATOM 5570 O O . THR C 1 48 ? 20.894 48.002 39.034 1.00 18.62 77 THR C O 1
ATOM 5574 N N . GLU C 1 49 ? 20.090 47.011 40.882 1.00 17.97 78 GLU C N 1
ATOM 5575 C CA . GLU C 1 49 ? 20.008 45.675 40.321 1.00 17.68 78 GLU C CA 1
ATOM 5576 C C . GLU C 1 49 ? 18.972 44.826 41.102 1.00 16.77 78 GLU C C 1
ATOM 5577 O O . GLU C 1 49 ? 18.579 45.212 42.192 1.00 16.25 78 GLU C O 1
ATOM 5583 N N . PRO C 1 50 ? 18.518 43.695 40.549 1.00 15.55 79 PRO C N 1
ATOM 5584 C CA . PRO C 1 50 ? 17.589 42.801 41.277 1.00 15.32 79 PRO C CA 1
ATOM 5585 C C . PRO C 1 50 ? 18.160 42.355 42.632 1.00 15.57 79 PRO C C 1
ATOM 5586 O O . PRO C 1 50 ? 19.373 42.164 42.717 1.00 15.06 79 PRO C O 1
ATOM 5590 N N . THR C 1 51 ? 17.311 42.207 43.653 1.00 15.57 80 THR C N 1
ATOM 5591 C CA . THR C 1 51 ? 17.783 41.901 45.008 1.00 15.54 80 THR C CA 1
ATOM 5592 C C . THR C 1 51 ? 18.448 40.534 45.028 1.00 15.01 80 THR C C 1
ATOM 5593 O O . THR C 1 51 ? 19.360 40.313 45.814 1.00 15.48 80 THR C O 1
ATOM 5597 N N . TRP C 1 52 ? 18.010 39.645 44.132 1.00 14.12 81 TRP C N 1
ATOM 5598 C CA . TRP C 1 52 ? 18.495 38.273 44.046 1.00 12.73 81 TRP C CA 1
ATOM 5599 C C . TRP C 1 52 ? 19.695 38.020 43.096 1.00 12.03 81 TRP C C 1
ATOM 5600 O O . TRP C 1 52 ? 20.211 36.902 43.006 1.00 10.53 81 TRP C O 1
ATOM 5611 N N . ALA C 1 53 ? 20.117 39.027 42.352 1.00 12.48 82 ALA C N 1
ATOM 5612 C CA . ALA C 1 53 ? 21.108 38.824 41.283 1.00 12.74 82 ALA C CA 1
ATOM 5613 C C . ALA C 1 53 ? 22.467 38.248 41.744 1.00 13.43 82 ALA C C 1
ATOM 5614 O O . ALA C 1 53 ? 23.005 37.351 41.100 1.00 13.39 82 ALA C O 1
ATOM 5616 N N . LYS C 1 54 ? 23.006 38.721 42.867 1.00 14.65 83 LYS C N 1
ATOM 5617 C CA . LYS C 1 54 ? 24.341 38.273 43.308 1.00 15.64 83 LYS C CA 1
ATOM 5618 C C . LYS C 1 54 ? 24.314 36.827 43.824 1.00 15.54 83 LYS C C 1
ATOM 5619 O O . LYS C 1 54 ? 25.340 36.146 43.841 1.00 14.13 83 LYS C O 1
ATOM 5625 N N . ARG C 1 55 ? 23.138 36.350 44.209 1.00 15.47 84 ARG C N 1
ATOM 5626 C CA . ARG C 1 55 ? 23.019 34.973 44.603 1.00 16.53 84 ARG C CA 1
ATOM 5627 C C . ARG C 1 55 ? 23.244 34.072 43.373 1.00 16.76 84 ARG C C 1
ATOM 5628 O O . ARG C 1 55 ? 24.004 33.105 43.419 1.00 17.32 84 ARG C O 1
ATOM 5636 N N . VAL C 1 56 ? 22.591 34.401 42.273 1.00 16.07 85 VAL C N 1
ATOM 5637 C CA . VAL C 1 56 ? 22.755 33.628 41.041 1.00 15.94 85 VAL C CA 1
ATOM 5638 C C . VAL C 1 56 ? 24.178 33.825 40.494 1.00 16.25 85 VAL C C 1
ATOM 5639 O O . VAL C 1 56 ? 24.850 32.875 40.097 1.00 16.03 85 VAL C O 1
ATOM 5643 N N . SER C 1 57 ? 24.631 35.067 40.491 1.00 17.20 86 SER C N 1
ATOM 5644 C CA . SER C 1 57 ? 25.896 35.444 39.866 1.00 18.20 86 SER C CA 1
ATOM 5645 C C . SER C 1 57 ? 26.761 36.293 40.822 1.00 18.79 86 SER C C 1
ATOM 5646 O O . SER C 1 57 ? 26.678 37.519 40.808 1.00 18.28 86 SER C O 1
ATOM 5649 N N . PRO C 1 58 ? 27.595 35.656 41.655 1.00 20.14 87 PRO C N 1
ATOM 5650 C CA . PRO C 1 58 ? 28.326 36.383 42.703 1.00 21.54 87 PRO C CA 1
ATOM 5651 C C . PRO C 1 58 ? 29.177 37.565 42.221 1.00 22.96 87 PRO C C 1
ATOM 5652 O O . PRO C 1 58 ? 29.277 38.586 42.941 1.00 24.22 87 PRO C O 1
ATOM 5656 N N . SER C 1 59 ? 29.790 37.439 41.049 1.00 24.25 88 SER C N 1
ATOM 5657 C CA . SER C 1 59 ? 30.597 38.529 40.458 1.00 26.05 88 SER C CA 1
ATOM 5658 C C . SER C 1 59 ? 29.794 39.413 39.498 1.00 26.19 88 SER C C 1
ATOM 5659 O O . SER C 1 59 ? 30.358 40.030 38.596 1.00 27.49 88 SER C O 1
ATOM 5662 N N . PHE C 1 60 ? 28.479 39.464 39.690 1.00 26.15 89 PHE C N 1
ATOM 5663 C CA . PHE C 1 60 ? 27.581 40.223 38.835 1.00 25.29 89 PHE C CA 1
ATOM 5664 C C . PHE C 1 60 ? 28.075 41.683 38.746 1.00 25.40 89 PHE C C 1
ATOM 5665 O O . PHE C 1 60 ? 28.351 42.314 39.774 1.00 24.81 89 PHE C O 1
ATOM 5673 N N . ASP C 1 61 ? 28.202 42.205 37.519 1.00 25.54 90 ASP C N 1
ATOM 5674 C CA . ASP C 1 61 ? 28.755 43.561 37.280 1.00 25.88 90 ASP C CA 1
ATOM 5675 C C . ASP C 1 61 ? 27.731 44.693 37.208 1.00 24.46 90 ASP C C 1
ATOM 5676 O O . ASP C 1 61 ? 28.118 45.812 36.895 1.00 25.00 90 ASP C O 1
ATOM 5681 N N . GLY C 1 62 ? 26.447 44.416 37.461 1.00 22.61 91 GLY C N 1
ATOM 5682 C CA . GLY C 1 62 ? 25.403 45.445 37.406 1.00 21.42 91 GLY C CA 1
ATOM 5683 C C . GLY C 1 62 ? 24.706 45.564 36.047 1.00 19.89 91 GLY C C 1
ATOM 5684 O O . GLY C 1 62 ? 23.629 46.147 35.943 1.00 20.09 91 GLY C O 1
ATOM 5685 N N . HIS C 1 63 ? 25.297 44.978 35.013 1.00 18.71 92 HIS C N 1
ATOM 5686 C CA . HIS C 1 63 ? 24.672 44.945 33.664 1.00 16.92 92 HIS C CA 1
ATOM 5687 C C . HIS C 1 63 ? 23.700 43.799 33.489 1.00 15.73 92 HIS C C 1
ATOM 5688 O O . HIS C 1 63 ? 24.071 42.609 33.584 1.00 14.53 92 HIS C O 1
ATOM 5695 N N . LEU C 1 64 ? 22.443 44.166 33.232 1.00 14.60 93 LEU C N 1
ATOM 5696 C CA . LEU C 1 64 ? 21.415 43.223 32.827 1.00 13.69 93 LEU C CA 1
ATOM 5697 C C . LEU C 1 64 ? 21.415 43.021 31.290 1.00 13.76 93 LEU C C 1
ATOM 5698 O O . LEU C 1 64 ? 21.639 43.968 30.539 1.00 13.71 93 LEU C O 1
ATOM 5703 N N . TRP C 1 65 ? 21.145 41.787 30.879 1.00 11.86 94 TRP C N 1
ATOM 5704 C CA . TRP C 1 65 ? 21.289 41.328 29.492 1.00 13.99 94 TRP C CA 1
ATOM 5705 C C . TRP C 1 65 ? 19.975 40.990 28.775 1.00 13.07 94 TRP C C 1
ATOM 5706 O O . TRP C 1 65 ? 19.078 40.299 29.305 1.00 13.44 94 TRP C O 1
ATOM 5717 N N . ALA C 1 66 ? 19.902 41.432 27.522 1.00 13.80 95 ALA C N 1
ATOM 5718 C CA . ALA C 1 66 ? 18.992 40.841 26.541 1.00 11.90 95 ALA C CA 1
ATOM 5719 C C . ALA C 1 66 ? 17.518 40.886 26.948 1.00 11.45 95 ALA C C 1
ATOM 5720 O O . ALA C 1 66 ? 16.873 39.832 27.119 1.00 11.31 95 ALA C O 1
ATOM 5722 N N . PRO C 1 67 ? 16.965 42.087 27.063 1.00 11.06 96 PRO C N 1
ATOM 5723 C CA . PRO C 1 67 ? 15.559 42.225 27.461 1.00 11.28 96 PRO C CA 1
ATOM 5724 C C . PRO C 1 67 ? 14.554 41.756 26.411 1.00 12.77 96 PRO C C 1
ATOM 5725 O O . PRO C 1 67 ? 14.880 41.690 25.217 1.00 13.01 96 PRO C O 1
ATOM 5729 N N . ASP C 1 68 ? 13.346 41.409 26.855 1.00 13.08 97 ASP C N 1
ATOM 5730 C CA . ASP C 1 68 ? 12.179 41.377 25.975 1.00 12.75 97 ASP C CA 1
ATOM 5731 C C . ASP C 1 68 ? 11.048 42.165 26.607 1.00 13.30 97 ASP C C 1
ATOM 5732 O O . ASP C 1 68 ? 10.846 42.116 27.859 1.00 12.82 97 ASP C O 1
ATOM 5737 N N . ILE C 1 69 ? 10.333 42.911 25.777 1.00 13.50 98 ILE C N 1
ATOM 5738 C CA . ILE C 1 69 ? 9.149 43.655 26.230 1.00 13.79 98 ILE C CA 1
ATOM 5739 C C . ILE C 1 69 ? 7.908 43.057 25.605 1.00 13.84 98 ILE C C 1
ATOM 5740 O O . ILE C 1 69 ? 7.875 42.746 24.385 1.00 15.08 98 ILE C O 1
ATOM 5745 N N . TYR C 1 70 ? 6.874 42.895 26.438 1.00 14.24 99 TYR C N 1
ATOM 5746 C CA . TYR C 1 70 ? 5.621 42.228 26.072 1.00 13.70 99 TYR C CA 1
ATOM 5747 C C . TYR C 1 70 ? 4.418 42.863 26.768 1.00 13.76 99 TYR C C 1
ATOM 5748 O O . TYR C 1 70 ? 4.437 43.056 27.998 1.00 14.35 99 TYR C O 1
ATOM 5757 N N . GLN C 1 71 ? 3.394 43.216 25.983 1.00 13.18 100 GLN C N 1
ATOM 5758 C CA . GLN C 1 71 ? 2.135 43.801 26.491 1.00 12.58 100 GLN C CA 1
ATOM 5759 C C . GLN C 1 71 ? 1.088 42.737 26.679 1.00 13.27 100 GLN C C 1
ATOM 5760 O O . GLN C 1 71 ? 0.891 41.906 25.784 1.00 12.50 100 GLN C O 1
ATOM 5766 N N . HIS C 1 72 ? 0.435 42.737 27.855 1.00 13.71 101 HIS C N 1
ATOM 5767 C CA . HIS C 1 72 ? -0.555 41.723 28.207 1.00 14.87 101 HIS C CA 1
ATOM 5768 C C . HIS C 1 72 ? -1.509 42.235 29.310 1.00 16.27 101 HIS C C 1
ATOM 5769 O O . HIS C 1 72 ? -1.063 42.707 30.375 1.00 16.19 101 HIS C O 1
ATOM 5776 N N . LYS C 1 73 ? -2.809 42.183 29.013 1.00 16.75 102 LYS C N 1
ATOM 5777 C CA . LYS C 1 73 ? -3.896 42.640 29.886 1.00 17.30 102 LYS C CA 1
ATOM 5778 C C . LYS C 1 73 ? -3.672 43.970 30.621 1.00 17.38 102 LYS C C 1
ATOM 5779 O O . LYS C 1 73 ? -3.942 44.069 31.812 1.00 18.15 102 LYS C O 1
ATOM 5785 N N . GLY C 1 74 ? -3.240 45.004 29.908 1.00 16.89 103 GLY C N 1
ATOM 5786 C CA . GLY C 1 74 ? -3.105 46.322 30.508 1.00 17.57 103 GLY C CA 1
ATOM 5787 C C . GLY C 1 74 ? -1.769 46.601 31.177 1.00 17.48 103 GLY C C 1
ATOM 5788 O O . GLY C 1 74 ? -1.552 47.699 31.684 1.00 18.21 103 GLY C O 1
ATOM 5789 N N . LEU C 1 75 ? -0.864 45.629 31.139 1.00 17.03 104 LEU C N 1
ATOM 5790 C CA . LEU C 1 75 ? 0.425 45.734 31.801 1.00 16.42 104 LEU C CA 1
ATOM 5791 C C . LEU C 1 75 ? 1.581 45.575 30.814 1.00 15.45 104 LEU C C 1
ATOM 5792 O O . LEU C 1 75 ? 1.444 44.933 29.762 1.00 14.53 104 LEU C O 1
ATOM 5797 N N . PHE C 1 76 ? 2.725 46.136 31.194 1.00 14.41 105 PHE C N 1
ATOM 5798 C CA . PHE C 1 76 ? 3.988 45.936 30.489 1.00 14.06 105 PHE C CA 1
ATOM 5799 C C . PHE C 1 76 ? 4.917 44.965 31.238 1.00 13.43 105 PHE C C 1
ATOM 5800 O O . PHE C 1 76 ? 5.263 45.200 32.389 1.00 14.37 105 PHE C O 1
ATOM 5808 N N . TYR C 1 77 ? 5.340 43.905 30.560 1.00 12.38 106 TYR C N 1
ATOM 5809 C CA . TYR C 1 77 ? 6.227 42.895 31.099 1.00 11.46 106 TYR C CA 1
ATOM 5810 C C . TYR C 1 77 ? 7.599 43.033 30.469 1.00 11.80 106 TYR C C 1
ATOM 5811 O O . TYR C 1 77 ? 7.751 42.896 29.244 1.00 11.52 106 TYR C O 1
ATOM 5820 N N . LEU C 1 78 ? 8.590 43.335 31.302 1.00 11.78 107 LEU C N 1
ATOM 5821 C CA . LEU C 1 78 ? 9.992 43.416 30.900 1.00 12.26 107 LEU C CA 1
ATOM 5822 C C . LEU C 1 78 ? 10.771 42.225 31.439 1.00 12.80 107 LEU C C 1
ATOM 5823 O O . LEU C 1 78 ? 11.047 42.131 32.630 1.00 13.17 107 LEU C O 1
ATOM 5828 N N . TYR C 1 79 ? 11.073 41.287 30.556 1.00 12.25 108 TYR C N 1
ATOM 5829 C CA . TYR C 1 79 ? 11.923 40.157 30.863 1.00 12.46 108 TYR C CA 1
ATOM 5830 C C . TYR C 1 79 ? 13.393 40.540 30.723 1.00 12.44 108 TYR C C 1
ATOM 5831 O O . TYR C 1 79 ? 13.725 41.346 29.879 1.00 12.26 108 TYR C O 1
ATOM 5840 N N . TYR C 1 80 ? 14.261 40.009 31.593 1.00 12.03 109 TYR C N 1
ATOM 5841 C CA . TYR C 1 80 ? 15.686 40.384 31.606 1.00 12.09 109 TYR C CA 1
ATOM 5842 C C . TYR C 1 80 ? 16.566 39.220 32.076 1.00 12.22 109 TYR C C 1
ATOM 5843 O O . TYR C 1 80 ? 16.069 38.259 32.665 1.00 11.48 109 TYR C O 1
ATOM 5852 N N . SER C 1 81 ? 17.875 39.316 31.853 1.00 11.73 110 SER C N 1
ATOM 5853 C CA . SER C 1 81 ? 18.802 38.217 32.181 1.00 11.78 110 SER C CA 1
ATOM 5854 C C . SER C 1 81 ? 19.936 38.648 33.123 1.00 12.28 110 SER C C 1
ATOM 5855 O O . SER C 1 81 ? 20.596 39.678 32.922 1.00 12.93 110 SER C O 1
ATOM 5858 N N . VAL C 1 82 ? 20.128 37.857 34.169 1.00 12.72 111 VAL C N 1
ATOM 5859 C CA . VAL C 1 82 ? 21.262 37.990 35.078 1.00 13.41 111 VAL C CA 1
ATOM 5860 C C . VAL C 1 82 ? 22.201 36.852 34.725 1.00 12.87 111 VAL C C 1
ATOM 5861 O O . VAL C 1 82 ? 21.759 35.706 34.667 1.00 13.61 111 VAL C O 1
ATOM 5865 N N . SER C 1 83 ? 23.489 37.141 34.548 1.00 13.11 112 SER C N 1
ATOM 5866 C CA . SER C 1 83 ? 24.463 36.099 34.159 1.00 13.46 112 SER C CA 1
ATOM 5867 C C . SER C 1 83 ? 25.900 36.460 34.543 1.00 14.13 112 SER C C 1
ATOM 5868 O O . SER C 1 83 ? 26.157 37.395 35.350 1.00 14.42 112 SER C O 1
ATOM 5871 N N . ALA C 1 84 ? 26.827 35.673 34.003 1.00 14.91 113 ALA C N 1
ATOM 5872 C CA . ALA C 1 84 ? 28.266 35.901 34.104 1.00 15.84 113 ALA C CA 1
ATOM 5873 C C . ALA C 1 84 ? 28.916 35.354 32.831 1.00 16.69 113 ALA C C 1
ATOM 5874 O O . ALA C 1 84 ? 28.612 34.235 32.425 1.00 15.67 113 ALA C O 1
ATOM 5876 N N . PHE C 1 85 ? 29.815 36.136 32.225 1.00 18.13 114 PHE C N 1
ATOM 5877 C CA . PHE C 1 85 ? 30.411 35.802 30.910 1.00 18.53 114 PHE C CA 1
ATOM 5878 C C . PHE C 1 85 ? 31.089 34.433 30.980 1.00 17.15 114 PHE C C 1
ATOM 5879 O O . PHE C 1 85 ? 31.812 34.148 31.937 1.00 15.79 114 PHE C O 1
ATOM 5887 N N . GLY C 1 86 ? 30.828 33.585 29.991 1.00 15.78 115 GLY C N 1
ATOM 5888 C CA . GLY C 1 86 ? 31.412 32.254 29.921 1.00 16.05 115 GLY C CA 1
ATOM 5889 C C . GLY C 1 86 ? 30.787 31.170 30.798 1.00 15.47 115 GLY C C 1
ATOM 5890 O O . GLY C 1 86 ? 31.234 30.035 30.771 1.00 15.12 115 GLY C O 1
ATOM 5891 N N . LYS C 1 87 ? 29.722 31.501 31.531 1.00 15.30 116 LYS C N 1
ATOM 5892 C CA . LYS C 1 87 ? 29.120 30.554 32.485 1.00 14.60 116 LYS C CA 1
ATOM 5893 C C . LYS C 1 87 ? 27.609 30.459 32.324 1.00 13.79 116 LYS C C 1
ATOM 5894 O O . LYS C 1 87 ? 26.975 31.370 31.807 1.00 13.71 116 LYS C O 1
ATOM 5900 N N . ASN C 1 88 ? 27.022 29.352 32.762 1.00 12.96 117 ASN C N 1
ATOM 5901 C CA . ASN C 1 88 ? 25.568 29.237 32.790 1.00 12.89 117 ASN C CA 1
ATOM 5902 C C . ASN C 1 88 ? 24.966 29.303 34.221 1.00 12.64 117 ASN C C 1
ATOM 5903 O O . ASN C 1 88 ? 23.920 28.708 34.492 1.00 12.10 117 ASN C O 1
ATOM 5908 N N . THR C 1 89 ? 25.652 30.044 35.091 1.00 12.43 118 THR C N 1
ATOM 5909 C CA . THR C 1 89 ? 25.063 30.574 36.315 1.00 12.79 118 THR C CA 1
ATOM 5910 C C . THR C 1 89 ? 24.215 31.774 35.934 1.00 12.57 118 THR C C 1
ATOM 5911 O O . THR C 1 89 ? 24.678 32.931 35.956 1.00 12.58 118 THR C O 1
ATOM 5915 N N . SER C 1 90 ? 22.974 31.487 35.558 1.00 12.44 119 SER C N 1
ATOM 5916 C CA . SER C 1 90 ? 22.147 32.480 34.906 1.00 11.82 119 SER C CA 1
ATOM 5917 C C . SER C 1 90 ? 20.690 32.315 35.275 1.00 11.72 119 SER C C 1
ATOM 5918 O O . SER C 1 90 ? 20.244 31.214 35.582 1.00 10.27 119 SER C O 1
ATOM 5921 N N . ALA C 1 91 ? 19.966 33.430 35.272 1.00 12.15 120 ALA C N 1
ATOM 5922 C CA . ALA C 1 91 ? 18.505 33.417 35.422 1.00 12.66 120 ALA C CA 1
ATOM 5923 C C . ALA C 1 91 ? 17.800 34.521 34.623 1.00 12.42 120 ALA C C 1
ATOM 5924 O O . ALA C 1 91 ? 18.315 35.638 34.455 1.00 12.74 120 ALA C O 1
ATOM 5926 N N . ILE C 1 92 ? 16.597 34.203 34.147 1.00 12.80 121 ILE C N 1
ATOM 5927 C CA . ILE C 1 92 ? 15.717 35.210 33.562 1.00 12.87 121 ILE C CA 1
ATOM 5928 C C . ILE C 1 92 ? 14.667 35.606 34.578 1.00 12.36 121 ILE C C 1
ATOM 5929 O O . ILE C 1 92 ? 13.996 34.727 35.145 1.00 12.02 121 ILE C O 1
ATOM 5934 N N . GLY C 1 93 ? 14.550 36.915 34.808 1.00 12.48 122 GLY C N 1
ATOM 5935 C CA . GLY C 1 93 ? 13.511 37.494 35.656 1.00 12.92 122 GLY C CA 1
ATOM 5936 C C . GLY C 1 93 ? 12.483 38.314 34.869 1.00 12.89 122 GLY C C 1
ATOM 5937 O O . GLY C 1 93 ? 12.615 38.507 33.651 1.00 12.40 122 GLY C O 1
ATOM 5938 N N . VAL C 1 94 ? 11.451 38.802 35.560 1.00 12.18 123 VAL C N 1
ATOM 5939 C CA . VAL C 1 94 ? 10.508 39.724 34.931 1.00 11.68 123 VAL C CA 1
ATOM 5940 C C . VAL C 1 94 ? 10.044 40.803 35.894 1.00 11.71 123 VAL C C 1
ATOM 5941 O O . VAL C 1 94 ? 9.764 40.517 37.066 1.00 12.37 123 VAL C O 1
ATOM 5945 N N . THR C 1 95 ? 10.010 42.043 35.418 1.00 11.42 124 THR C N 1
ATOM 5946 C CA . THR C 1 95 ? 9.499 43.174 36.179 1.00 11.08 124 THR C CA 1
ATOM 5947 C C . THR C 1 95 ? 8.387 43.824 35.379 1.00 12.20 124 THR C C 1
ATOM 5948 O O . THR C 1 95 ? 8.387 43.797 34.139 1.00 10.45 124 THR C O 1
ATOM 5952 N N . VAL C 1 96 ? 7.399 44.353 36.089 1.00 12.20 125 VAL C N 1
ATOM 5953 C CA . VAL C 1 96 ? 6.138 44.767 35.479 1.00 12.73 125 VAL C CA 1
ATOM 5954 C C . VAL C 1 96 ? 5.833 46.258 35.772 1.00 12.09 125 VAL C C 1
ATOM 5955 O O . VAL C 1 96 ? 6.158 46.770 36.857 1.00 12.27 125 VAL C O 1
ATOM 5961 N N . ASN C 1 97 ? 5.233 46.962 34.802 1.00 11.33 126 ASN C N 1
ATOM 5962 C CA . ASN C 1 97 ? 4.777 48.352 34.972 1.00 10.86 126 ASN C CA 1
ATOM 5963 C C . ASN C 1 97 ? 3.382 48.578 34.362 1.00 11.11 126 ASN C C 1
ATOM 5964 O O . ASN C 1 97 ? 3.002 47.932 33.370 1.00 11.36 126 ASN C O 1
ATOM 5969 N N . LYS C 1 98 ? 2.620 49.475 34.954 1.00 10.89 127 LYS C N 1
ATOM 5970 C CA . LYS C 1 98 ? 1.339 49.900 34.407 1.00 11.72 127 LYS C CA 1
ATOM 5971 C C . LYS C 1 98 ? 1.514 50.811 33.160 1.00 12.26 127 LYS C C 1
ATOM 5972 O O . LYS C 1 98 ? 0.579 50.983 32.386 1.00 12.70 127 LYS C O 1
ATOM 5978 N N . THR C 1 99 ? 2.688 51.416 33.000 1.00 12.56 128 THR C N 1
ATOM 5979 C CA . THR C 1 99 ? 2.935 52.380 31.922 1.00 12.52 128 THR C CA 1
ATOM 5980 C C . THR C 1 99 ? 4.451 52.548 31.690 1.00 12.93 128 THR C C 1
ATOM 5981 O O . THR C 1 99 ? 5.262 52.106 32.507 1.00 12.38 128 THR C O 1
ATOM 5985 N N . LEU C 1 100 ? 4.819 53.164 30.569 1.00 12.68 129 LEU C N 1
ATOM 5986 C CA . LEU C 1 100 ? 6.228 53.412 30.199 1.00 13.46 129 LEU C CA 1
ATOM 5987 C C . LEU C 1 100 ? 6.640 54.873 30.290 1.00 13.10 129 LEU C C 1
ATOM 5988 O O . LEU C 1 100 ? 7.817 55.189 30.180 1.00 13.90 129 LEU C O 1
ATOM 5993 N N . ASN C 1 101 ? 5.676 55.756 30.487 1.00 14.05 130 ASN C N 1
ATOM 5994 C CA . ASN C 1 101 ? 5.916 57.183 30.647 1.00 14.94 130 ASN C CA 1
ATOM 5995 C C . ASN C 1 101 ? 6.364 57.508 32.083 1.00 15.81 130 ASN C C 1
ATOM 5996 O O . ASN C 1 101 ? 5.542 57.451 32.964 1.00 15.32 130 ASN C O 1
ATOM 6001 N N . PRO C 1 102 ? 7.628 57.894 32.306 1.00 17.33 131 PRO C N 1
ATOM 6002 C CA . PRO C 1 102 ? 8.166 58.132 33.674 1.00 17.69 131 PRO C CA 1
ATOM 6003 C C . PRO C 1 102 ? 7.601 59.349 34.385 1.00 17.68 131 PRO C C 1
ATOM 6004 O O . PRO C 1 102 ? 7.827 59.516 35.565 1.00 17.63 131 PRO C O 1
ATOM 6008 N N . ALA C 1 103 ? 6.910 60.199 33.651 1.00 17.60 132 ALA C N 1
ATOM 6009 C CA . ALA C 1 103 ? 6.223 61.345 34.215 1.00 17.75 132 ALA C CA 1
ATOM 6010 C C . ALA C 1 103 ? 4.858 60.986 34.815 1.00 17.73 132 ALA C C 1
ATOM 6011 O O . ALA C 1 103 ? 4.255 61.807 35.498 1.00 17.37 132 ALA C O 1
ATOM 6013 N N . SER C 1 104 ? 4.362 59.783 34.548 1.00 17.49 133 SER C N 1
ATOM 6014 C CA . SER C 1 104 ? 3.007 59.413 34.954 1.00 17.67 133 SER C CA 1
ATOM 6015 C C . SER C 1 104 ? 2.986 58.998 36.420 1.00 17.69 133 SER C C 1
ATOM 6016 O O . SER C 1 104 ? 3.907 58.318 36.873 1.00 17.81 133 SER C O 1
ATOM 6019 N N . PRO C 1 105 ? 1.935 59.355 37.156 1.00 18.01 134 PRO C N 1
ATOM 6020 C CA . PRO C 1 105 ? 1.803 58.908 38.552 1.00 17.91 134 PRO C CA 1
ATOM 6021 C C . PRO C 1 105 ? 1.758 57.396 38.698 1.00 17.89 134 PRO C C 1
ATOM 6022 O O . PRO C 1 105 ? 2.035 56.908 39.793 1.00 18.38 134 PRO C O 1
ATOM 6026 N N . ASP C 1 106 ? 1.378 56.677 37.635 1.00 16.87 135 ASP C N 1
ATOM 6027 C CA . ASP C 1 106 ? 1.305 55.219 37.645 1.00 16.51 135 ASP C CA 1
ATOM 6028 C C . ASP C 1 106 ? 2.624 54.500 37.298 1.00 15.70 135 ASP C C 1
ATOM 6029 O O . ASP C 1 106 ? 2.679 53.283 37.341 1.00 15.63 135 ASP C O 1
ATOM 6034 N N . TYR C 1 107 ? 3.665 55.237 36.925 1.00 15.00 136 TYR C N 1
ATOM 6035 C CA . TYR C 1 107 ? 4.941 54.628 36.511 1.00 14.58 136 TYR C CA 1
ATOM 6036 C C . TYR C 1 107 ? 5.746 54.084 37.695 1.00 14.91 136 TYR C C 1
ATOM 6037 O O . TYR C 1 107 ? 6.229 54.846 38.547 1.00 14.34 136 TYR C O 1
ATOM 6046 N N . ARG C 1 108 ? 5.899 52.777 37.738 1.00 14.71 137 ARG C N 1
ATOM 6047 C CA . ARG C 1 108 ? 6.784 52.144 38.696 1.00 15.19 137 ARG C CA 1
ATOM 6048 C C . ARG C 1 108 ? 7.058 50.709 38.300 1.00 13.68 137 ARG C C 1
ATOM 6049 O O . ARG C 1 108 ? 6.106 49.919 38.149 1.00 13.48 137 ARG C O 1
ATOM 6057 N N . TRP C 1 109 ? 8.344 50.353 38.156 1.00 12.83 138 TRP C N 1
ATOM 6058 C CA . TRP C 1 109 ? 8.736 48.944 37.881 1.00 12.75 138 TRP C CA 1
ATOM 6059 C C . TRP C 1 109 ? 8.688 48.080 39.153 1.00 13.27 138 TRP C C 1
ATOM 6060 O O . TRP C 1 109 ? 9.310 48.413 40.133 1.00 13.21 138 TRP C O 1
ATOM 6071 N N . GLU C 1 110 ? 7.960 46.976 39.112 1.00 13.70 139 GLU C N 1
ATOM 6072 C CA . GLU C 1 110 ? 7.867 46.024 40.234 1.00 15.22 139 GLU C CA 1
ATOM 6073 C C . GLU C 1 110 ? 8.382 44.644 39.826 1.00 14.26 139 GLU C C 1
ATOM 6074 O O . GLU C 1 110 ? 7.744 43.919 39.019 1.00 13.87 139 GLU C O 1
ATOM 6080 N N . ASP C 1 111 ? 9.528 44.268 40.402 1.00 13.85 140 ASP C N 1
ATOM 6081 C CA . ASP C 1 111 ? 10.152 42.981 40.101 1.00 13.79 140 ASP C CA 1
ATOM 6082 C C . ASP C 1 111 ? 9.322 41.822 40.638 1.00 13.67 140 ASP C C 1
ATOM 6083 O O . ASP C 1 111 ? 8.879 41.848 41.800 1.00 13.21 140 ASP C O 1
ATOM 6088 N N . LYS C 1 112 ? 9.100 40.832 39.777 1.00 13.00 141 LYS C N 1
ATOM 6089 C CA . LYS C 1 112 ? 8.346 39.632 40.083 1.00 13.28 141 LYS C CA 1
ATOM 6090 C C . LYS C 1 112 ? 9.263 38.421 40.267 1.00 12.15 141 LYS C C 1
ATOM 6091 O O . LYS C 1 112 ? 8.810 37.310 40.520 1.00 12.25 141 LYS C O 1
ATOM 6097 N N . GLY C 1 113 ? 10.560 38.628 40.114 1.00 12.30 142 GLY C N 1
ATOM 6098 C CA . GLY C 1 113 ? 11.532 37.593 40.444 1.00 12.23 142 GLY C CA 1
ATOM 6099 C C . GLY C 1 113 ? 11.868 36.624 39.326 1.00 12.35 142 GLY C C 1
ATOM 6100 O O . GLY C 1 113 ? 11.633 36.911 38.143 1.00 12.18 142 GLY C O 1
ATOM 6101 N N . ILE C 1 114 ? 12.410 35.470 39.698 1.00 12.47 143 ILE C N 1
ATOM 6102 C CA . ILE C 1 114 ? 12.975 34.509 38.747 1.00 12.73 143 ILE C CA 1
ATOM 6103 C C . ILE C 1 114 ? 11.914 33.645 38.022 1.00 12.30 143 ILE C C 1
ATOM 6104 O O . ILE C 1 114 ? 11.132 32.938 38.646 1.00 12.79 143 ILE C O 1
ATOM 6109 N N . VAL C 1 115 ? 11.893 33.729 36.686 1.00 12.31 144 VAL C N 1
ATOM 6110 C CA . VAL C 1 115 ? 11.047 32.875 35.834 1.00 11.88 144 VAL C CA 1
ATOM 6111 C C . VAL C 1 115 ? 11.690 31.500 35.674 1.00 11.68 144 VAL C C 1
ATOM 6112 O O . VAL C 1 115 ? 11.063 30.458 35.899 1.00 12.48 144 VAL C O 1
ATOM 6116 N N . ILE C 1 116 ? 12.963 31.498 35.297 1.00 12.83 145 ILE C N 1
ATOM 6117 C CA . ILE C 1 116 ? 13.731 30.264 35.109 1.00 13.54 145 ILE C CA 1
ATOM 6118 C C . ILE C 1 116 ? 15.234 30.499 35.349 1.00 13.34 145 ILE C C 1
ATOM 6119 O O . ILE C 1 116 ? 15.787 31.569 35.009 1.00 12.79 145 ILE C O 1
ATOM 6124 N N . GLU C 1 117 ? 15.890 29.509 35.951 1.00 12.44 146 GLU C N 1
ATOM 6125 C CA . GLU C 1 117 ? 17.311 29.592 36.279 1.00 12.45 146 GLU C CA 1
ATOM 6126 C C . GLU C 1 117 ? 18.004 28.305 35.787 1.00 12.18 146 GLU C C 1
ATOM 6127 O O . GLU C 1 117 ? 17.477 27.211 35.959 1.00 11.87 146 GLU C O 1
ATOM 6133 N N . SER C 1 118 ? 19.195 28.454 35.205 1.00 11.52 147 SER C N 1
ATOM 6134 C CA . SER C 1 118 ? 20.083 27.336 34.872 1.00 11.11 147 SER C CA 1
ATOM 6135 C C . SER C 1 118 ? 21.141 27.154 35.956 1.00 12.12 147 SER C C 1
ATOM 6136 O O . SER C 1 118 ? 21.692 28.130 36.482 1.00 11.35 147 SER C O 1
ATOM 6139 N N . VAL C 1 119 ? 21.405 25.887 36.279 1.00 12.31 148 VAL C N 1
ATOM 6140 C CA . VAL C 1 119 ? 22.336 25.497 37.313 1.00 13.01 148 VAL C CA 1
ATOM 6141 C C . VAL C 1 119 ? 23.362 24.581 36.675 1.00 12.37 148 VAL C C 1
ATOM 6142 O O . VAL C 1 119 ? 22.992 23.518 36.134 1.00 11.74 148 VAL C O 1
ATOM 6146 N N . PRO C 1 120 ? 24.637 24.968 36.733 1.00 12.01 149 PRO C N 1
ATOM 6147 C CA . PRO C 1 120 ? 25.717 24.114 36.214 1.00 11.80 149 PRO C CA 1
ATOM 6148 C C . PRO C 1 120 ? 25.668 22.679 36.697 1.00 12.00 149 PRO C C 1
ATOM 6149 O O . PRO C 1 120 ? 25.429 22.416 37.911 1.00 11.14 149 PRO C O 1
ATOM 6153 N N . GLN C 1 121 ? 25.937 21.774 35.754 1.00 11.83 150 GLN C N 1
ATOM 6154 C CA . GLN C 1 121 ? 25.922 20.321 35.929 1.00 11.85 150 GLN C CA 1
ATOM 6155 C C . GLN C 1 121 ? 24.519 19.715 35.965 1.00 11.34 150 GLN C C 1
ATOM 6156 O O . GLN C 1 121 ? 24.376 18.535 35.708 1.00 12.51 150 GLN C O 1
ATOM 6162 N N . ARG C 1 122 ? 23.497 20.493 36.294 1.00 10.63 151 ARG C N 1
ATOM 6163 C CA . ARG C 1 122 ? 22.104 20.030 36.217 1.00 11.41 151 ARG C CA 1
ATOM 6164 C C . ARG C 1 122 ? 21.499 20.270 34.811 1.00 11.29 151 ARG C C 1
ATOM 6165 O O . ARG C 1 122 ? 20.903 19.373 34.219 1.00 11.28 151 ARG C O 1
ATOM 6173 N N . ASP C 1 123 ? 21.658 21.480 34.307 1.00 12.16 152 ASP C N 1
ATOM 6174 C CA . ASP C 1 123 ? 21.014 21.892 33.069 1.00 12.99 152 ASP C CA 1
ATOM 6175 C C . ASP C 1 123 ? 22.017 22.111 31.941 1.00 14.27 152 ASP C C 1
ATOM 6176 O O . ASP C 1 123 ? 23.004 22.834 32.107 1.00 14.04 152 ASP C O 1
ATOM 6181 N N . LEU C 1 124 ? 21.718 21.526 30.780 1.00 15.20 153 LEU C N 1
ATOM 6182 C CA . LEU C 1 124 ? 22.532 21.703 29.574 1.00 15.39 153 LEU C CA 1
ATOM 6183 C C . LEU C 1 124 ? 21.952 22.795 28.690 1.00 14.94 153 LEU C C 1
ATOM 6184 O O . LEU C 1 124 ? 21.712 22.601 27.500 1.00 14.60 153 LEU C O 1
ATOM 6189 N N . TRP C 1 125 ? 21.726 23.949 29.300 1.00 13.98 154 TRP C N 1
ATOM 6190 C CA . TRP C 1 125 ? 21.218 25.150 28.638 1.00 14.02 154 TRP C CA 1
ATOM 6191 C C . TRP C 1 125 ? 21.560 26.350 29.545 1.00 13.76 154 TRP C C 1
ATOM 6192 O O . TRP C 1 125 ? 21.954 26.171 30.704 1.00 12.15 154 TRP C O 1
ATOM 6203 N N . ASN C 1 126 ? 21.423 27.547 28.975 1.00 12.95 155 ASN C N 1
ATOM 6204 C CA . ASN C 1 126 ? 21.781 28.798 29.603 1.00 13.19 155 ASN C CA 1
ATOM 6205 C C . ASN C 1 126 ? 20.554 29.719 29.612 1.00 13.21 155 ASN C C 1
ATOM 6206 O O . ASN C 1 126 ? 20.041 30.117 28.568 1.00 12.87 155 ASN C O 1
ATOM 6211 N N . ALA C 1 127 ? 20.088 30.041 30.816 1.00 13.45 156 ALA C N 1
ATOM 6212 C CA . ALA C 1 127 ? 18.887 30.845 31.065 1.00 13.12 156 ALA C CA 1
ATOM 6213 C C . ALA C 1 127 ? 19.150 32.321 30.845 1.00 13.23 156 ALA C C 1
ATOM 6214 O O . ALA C 1 127 ? 19.186 33.148 31.800 1.00 12.85 156 ALA C O 1
ATOM 6216 N N . ILE C 1 128 ? 19.357 32.658 29.569 1.00 12.06 157 ILE C N 1
ATOM 6217 C CA . ILE C 1 128 ? 19.506 34.031 29.111 1.00 12.93 157 ILE C CA 1
ATOM 6218 C C . ILE C 1 128 ? 18.751 34.225 27.772 1.00 13.05 157 ILE C C 1
ATOM 6219 O O . ILE C 1 128 ? 18.441 33.257 27.093 1.00 11.99 157 ILE C O 1
ATOM 6224 N N . ALA C 1 129 ? 18.474 35.484 27.444 1.00 13.32 158 ALA C N 1
ATOM 6225 C CA . ALA C 1 129 ? 17.894 35.905 26.153 1.00 14.46 158 ALA C CA 1
ATOM 6226 C C . ALA C 1 129 ? 16.432 35.473 25.883 1.00 13.95 158 ALA C C 1
ATOM 6227 O O . ALA C 1 129 ? 16.138 34.733 24.878 1.00 14.28 158 ALA C O 1
ATOM 6229 N N . PRO C 1 130 ? 15.499 35.937 26.725 1.00 13.09 159 PRO C N 1
ATOM 6230 C CA . PRO C 1 130 ? 14.083 35.584 26.558 1.00 13.78 159 PRO C CA 1
ATOM 6231 C C . PRO C 1 130 ? 13.408 36.244 25.317 1.00 14.26 159 PRO C C 1
ATOM 6232 O O . PRO C 1 130 ? 13.792 37.346 24.891 1.00 15.27 159 PRO C O 1
ATOM 6236 N N . ALA C 1 131 ? 12.391 35.568 24.798 1.00 14.79 160 ALA C N 1
ATOM 6237 C CA . ALA C 1 131 ? 11.405 36.165 23.866 1.00 14.84 160 ALA C CA 1
ATOM 6238 C C . ALA C 1 131 ? 10.016 35.581 24.064 1.00 13.96 160 ALA C C 1
ATOM 6239 O O . ALA C 1 131 ? 9.877 34.375 24.180 1.00 15.92 160 ALA C O 1
ATOM 6241 N N . ILE C 1 132 ? 8.991 36.422 24.032 1.00 12.26 161 ILE C N 1
ATOM 6242 C CA . ILE C 1 132 ? 7.650 36.010 24.349 1.00 13.08 161 ILE C CA 1
ATOM 6243 C C . ILE C 1 132 ? 6.761 35.894 23.096 1.00 13.37 161 ILE C C 1
ATOM 6244 O O . ILE C 1 132 ? 6.732 36.824 22.294 1.00 14.03 161 ILE C O 1
ATOM 6249 N N . ILE C 1 133 ? 6.033 34.774 22.965 1.00 12.36 162 ILE C N 1
ATOM 6250 C CA . ILE C 1 133 ? 5.151 34.532 21.809 1.00 13.80 162 ILE C CA 1
ATOM 6251 C C . ILE C 1 133 ? 3.848 33.879 22.246 1.00 14.15 162 ILE C C 1
ATOM 6252 O O . ILE C 1 133 ? 3.833 32.899 23.023 1.00 13.68 162 ILE C O 1
ATOM 6257 N N . ALA C 1 134 ? 2.749 34.406 21.707 1.00 14.01 163 ALA C N 1
ATOM 6258 C CA . ALA C 1 134 ? 1.424 33.831 21.902 1.00 13.10 163 ALA C CA 1
ATOM 6259 C C . ALA C 1 134 ? 0.999 32.976 20.711 1.00 14.32 163 ALA C C 1
ATOM 6260 O O . ALA C 1 134 ? 1.363 33.293 19.581 1.00 15.52 163 ALA C O 1
ATOM 6262 N N . ASP C 1 135 ? 0.227 31.919 20.966 1.00 14.04 164 ASP C N 1
ATOM 6263 C CA . ASP C 1 135 ? -0.333 31.076 19.904 1.00 14.23 164 ASP C CA 1
ATOM 6264 C C . ASP C 1 135 ? -1.817 31.381 19.661 1.00 15.00 164 ASP C C 1
ATOM 6265 O O . ASP C 1 135 ? -2.354 32.340 20.218 1.00 14.01 164 ASP C O 1
ATOM 6270 N N . ASP C 1 136 ? -2.465 30.579 18.820 1.00 15.87 165 ASP C N 1
ATOM 6271 C CA . ASP C 1 136 ? -3.850 30.817 18.439 1.00 18.29 165 ASP C CA 1
ATOM 6272 C C . ASP C 1 136 ? -4.843 30.324 19.513 1.00 19.36 165 ASP C C 1
ATOM 6273 O O . ASP C 1 136 ? -6.051 30.566 19.395 1.00 20.29 165 ASP C O 1
ATOM 6278 N N . HIS C 1 137 ? -4.325 29.644 20.538 1.00 20.11 166 HIS C N 1
ATOM 6279 C CA . HIS C 1 137 ? -5.127 28.925 21.516 1.00 21.62 166 HIS C CA 1
ATOM 6280 C C . HIS C 1 137 ? -5.140 29.529 22.930 1.00 22.64 166 HIS C C 1
ATOM 6281 O O . HIS C 1 137 ? -5.301 28.789 23.911 1.00 24.22 166 HIS C O 1
ATOM 6288 N N . GLY C 1 138 ? -4.993 30.841 23.045 1.00 22.39 167 GLY C N 1
ATOM 6289 C CA . GLY C 1 138 ? -4.886 31.473 24.356 1.00 22.52 167 GLY C CA 1
ATOM 6290 C C . GLY C 1 138 ? -3.633 31.174 25.211 1.00 22.04 167 GLY C C 1
ATOM 6291 O O . GLY C 1 138 ? -3.660 31.451 26.434 1.00 23.36 167 GLY C O 1
ATOM 6292 N N . GLN C 1 139 ? -2.554 30.634 24.625 1.00 19.42 168 GLN C N 1
ATOM 6293 C CA . GLN C 1 139 ? -1.348 30.298 25.392 1.00 17.16 168 GLN C CA 1
ATOM 6294 C C . GLN C 1 139 ? -0.174 31.204 25.032 1.00 16.40 168 GLN C C 1
ATOM 6295 O O . GLN C 1 139 ? -0.008 31.612 23.889 1.00 15.80 168 GLN C O 1
ATOM 6301 N N .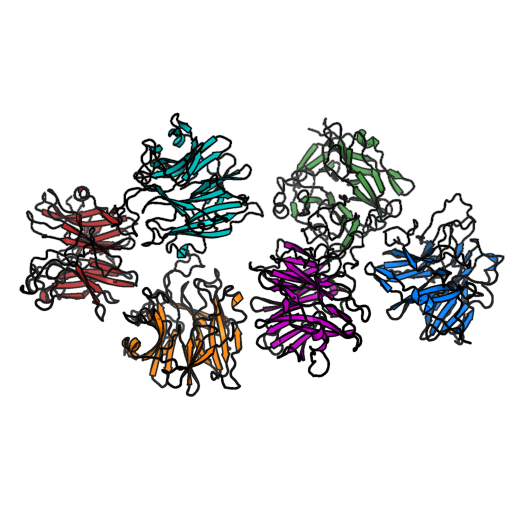 VAL C 1 140 ? 0.654 31.519 26.024 1.00 14.64 169 VAL C N 1
ATOM 6302 C CA . VAL C 1 140 ? 1.831 32.346 25.846 1.00 13.91 169 VAL C CA 1
ATOM 6303 C C . VAL C 1 140 ? 3.052 31.519 26.211 1.00 12.89 169 VAL C C 1
ATOM 6304 O O . VAL C 1 140 ? 3.052 30.778 27.195 1.00 12.15 169 VAL C O 1
ATOM 6308 N N . TRP C 1 141 ? 4.106 31.661 25.438 1.00 12.20 170 TRP C N 1
ATOM 6309 C CA . TRP C 1 141 ? 5.299 30.814 25.561 1.00 13.02 170 TRP C CA 1
ATOM 6310 C C . TRP C 1 141 ? 6.517 31.708 25.688 1.00 13.35 170 TRP C C 1
ATOM 6311 O O . TRP C 1 141 ? 6.508 32.852 25.217 1.00 13.15 170 TRP C O 1
ATOM 6322 N N . MET C 1 142 ? 7.562 31.208 26.360 1.00 13.75 171 MET C N 1
ATOM 6323 C CA . MET C 1 142 ? 8.861 31.854 26.345 1.00 12.84 171 MET C CA 1
ATOM 6324 C C . MET C 1 142 ? 9.850 31.012 25.553 1.00 12.89 171 MET C C 1
ATOM 6325 O O . MET C 1 142 ? 9.986 29.826 25.812 1.00 13.26 171 MET C O 1
ATOM 6330 N N . SER C 1 143 ? 10.563 31.628 24.610 1.00 12.78 172 SER C N 1
ATOM 6331 C CA . SER C 1 143 ? 11.775 31.050 24.018 1.00 13.12 172 SER C CA 1
ATOM 6332 C C . SER C 1 143 ? 13.006 31.675 24.634 1.00 12.86 172 SER C C 1
ATOM 6333 O O . SER C 1 143 ? 13.006 32.851 25.013 1.00 13.31 172 SER C O 1
ATOM 6336 N N . PHE C 1 144 ? 14.070 30.903 24.779 1.00 12.84 173 PHE C N 1
ATOM 6337 C CA . PHE C 1 144 ? 15.314 31.475 25.284 1.00 13.44 173 PHE C CA 1
ATOM 6338 C C . PHE C 1 144 ? 16.502 30.603 24.923 1.00 12.63 173 PHE C C 1
ATOM 6339 O O . PHE C 1 144 ? 16.335 29.485 24.420 1.00 12.78 173 PHE C O 1
ATOM 6347 N N . GLY C 1 145 ? 17.693 31.104 25.219 1.00 13.48 174 GLY C N 1
ATOM 6348 C CA . GLY C 1 145 ? 18.917 30.303 25.135 1.00 13.55 174 GLY C CA 1
ATOM 6349 C C . GLY C 1 145 ? 20.167 30.894 24.516 1.00 13.54 174 GLY C C 1
ATOM 6350 O O . GLY C 1 145 ? 20.131 31.888 23.792 1.00 14.56 174 GLY C O 1
ATOM 6351 N N . SER C 1 146 ? 21.288 30.234 24.789 1.00 14.03 175 SER C N 1
ATOM 6352 C CA . SER C 1 146 ? 22.623 30.617 24.347 1.00 14.09 175 SER C CA 1
ATOM 6353 C C . SER C 1 146 ? 23.645 29.524 24.619 1.00 15.28 175 SER C C 1
ATOM 6354 O O . SER C 1 146 ? 23.932 29.207 25.787 1.00 16.00 175 SER C O 1
ATOM 6357 N N . PHE C 1 147 ? 24.212 28.940 23.564 1.00 14.73 176 PHE C N 1
ATOM 6358 C CA . PHE C 1 147 ? 25.254 27.911 23.656 1.00 14.78 176 PHE C CA 1
ATOM 6359 C C . PHE C 1 147 ? 24.727 26.669 24.415 1.00 14.83 176 PHE C C 1
ATOM 6360 O O . PHE C 1 147 ? 23.506 26.423 24.460 1.00 14.37 176 PHE C O 1
ATOM 6368 N N . TRP C 1 148 ? 25.623 25.897 25.013 1.00 14.96 177 TRP C N 1
ATOM 6369 C CA . TRP C 1 148 ? 25.276 24.622 25.648 1.00 15.65 177 TRP C CA 1
ATOM 6370 C C . TRP C 1 148 ? 24.404 23.773 24.699 1.00 15.60 177 TRP C C 1
ATOM 6371 O O . TRP C 1 148 ? 24.814 23.555 23.567 1.00 15.72 177 TRP C O 1
ATOM 6382 N N . GLY C 1 149 ? 23.223 23.332 25.140 1.00 15.14 178 GLY C N 1
ATOM 6383 C CA . GLY C 1 149 ? 22.352 22.439 24.373 1.00 15.51 178 GLY C CA 1
ATOM 6384 C C . GLY C 1 149 ? 21.272 23.162 23.557 1.00 15.29 178 GLY C C 1
ATOM 6385 O O . GLY C 1 149 ? 20.286 22.545 23.127 1.00 14.33 178 GLY C O 1
ATOM 6386 N N . GLY C 1 150 ? 21.449 24.476 23.373 1.00 15.11 179 GLY C N 1
ATOM 6387 C CA . GLY C 1 150 ? 20.689 25.262 22.404 1.00 15.70 179 GLY C CA 1
ATOM 6388 C C . GLY C 1 150 ? 19.466 26.006 22.932 1.00 15.23 179 GLY C C 1
ATOM 6389 O O . GLY C 1 150 ? 19.414 26.463 24.084 1.00 15.34 179 GLY C O 1
ATOM 6390 N N . LEU C 1 151 ? 18.477 26.157 22.060 1.00 14.00 180 LEU C N 1
ATOM 6391 C CA . LEU C 1 151 ? 17.340 27.010 22.313 1.00 14.18 180 LEU C CA 1
ATOM 6392 C C . LEU C 1 151 ? 16.090 26.236 22.623 1.00 14.03 180 LEU C C 1
ATOM 6393 O O . LEU C 1 151 ? 15.789 25.234 21.979 1.00 13.75 180 LEU C O 1
ATOM 6398 N N . LYS C 1 152 ? 15.361 26.713 23.641 1.00 14.40 181 LYS C N 1
ATOM 6399 C CA . LYS C 1 152 ? 14.186 26.054 24.177 1.00 14.43 181 LYS C CA 1
ATOM 6400 C C . LYS C 1 152 ? 12.980 26.978 24.182 1.00 13.18 181 LYS C C 1
ATOM 6401 O O . LYS C 1 152 ? 13.118 28.177 24.195 1.00 13.92 181 LYS C O 1
ATOM 6407 N N . LEU C 1 153 ? 11.809 26.363 24.230 1.00 13.21 182 LEU C N 1
ATOM 6408 C CA . LEU C 1 153 ? 10.515 26.996 24.337 1.00 13.10 182 LEU C CA 1
ATOM 6409 C C . LEU C 1 153 ? 9.710 26.330 25.479 1.00 12.94 182 LEU C C 1
ATOM 6410 O O . LEU C 1 153 ? 9.601 25.132 25.522 1.00 13.95 182 LEU C O 1
ATOM 6415 N N . PHE C 1 154 ? 9.121 27.086 26.385 1.00 12.08 183 PHE C N 1
ATOM 6416 C CA . PHE C 1 154 ? 8.215 26.464 27.359 1.00 12.26 183 PHE C CA 1
ATOM 6417 C C . PHE C 1 154 ? 6.970 27.323 27.604 1.00 12.56 183 PHE C C 1
ATOM 6418 O O . PHE C 1 154 ? 6.997 28.561 27.372 1.00 12.19 183 PHE C O 1
ATOM 6426 N N . LYS C 1 155 ? 5.905 26.673 28.095 1.00 12.72 184 LYS C N 1
ATOM 6427 C CA . LYS C 1 155 ? 4.623 27.338 28.387 1.00 13.88 184 LYS C CA 1
ATOM 6428 C C . LYS C 1 155 ? 4.631 28.159 29.676 1.00 13.36 184 LYS C C 1
ATOM 6429 O O . LYS C 1 155 ? 5.041 27.671 30.712 1.00 12.69 184 LYS C O 1
ATOM 6435 N N . LEU C 1 156 ? 4.222 29.416 29.583 1.00 12.67 185 LEU C N 1
ATOM 6436 C CA . LEU C 1 156 ? 4.110 30.259 30.770 1.00 12.74 185 LEU C CA 1
ATOM 6437 C C . LEU C 1 156 ? 2.778 30.068 31.514 1.00 13.22 185 LEU C C 1
ATOM 6438 O O . LEU C 1 156 ? 1.749 29.703 30.916 1.00 13.32 185 LEU C O 1
ATOM 6443 N N . ASN C 1 157 ? 2.802 30.299 32.838 1.00 14.56 186 ASN C N 1
ATOM 6444 C CA . ASN C 1 157 ? 1.578 30.268 33.666 1.00 13.77 186 ASN C CA 1
ATOM 6445 C C . ASN C 1 157 ? 0.665 31.467 33.398 1.00 13.79 186 ASN C C 1
ATOM 6446 O O . ASN C 1 157 ? 1.026 32.327 32.591 1.00 12.79 186 ASN C O 1
ATOM 6451 N N . ASP C 1 158 ? -0.477 31.554 34.091 1.00 14.14 187 ASP C N 1
ATOM 6452 C CA . ASP C 1 158 ? -1.478 32.575 33.765 1.00 15.57 187 ASP C CA 1
ATOM 6453 C C . ASP C 1 158 ? -0.974 33.991 34.020 1.00 15.73 187 ASP C C 1
ATOM 6454 O O . ASP C 1 158 ? -1.412 34.903 33.333 1.00 15.86 187 ASP C O 1
ATOM 6459 N N . ASP C 1 159 ? -0.053 34.148 34.986 1.00 15.98 188 ASP C N 1
ATOM 6460 C CA . ASP C 1 159 ? 0.527 35.448 35.429 1.00 16.94 188 ASP C CA 1
ATOM 6461 C C . ASP C 1 159 ? 1.679 35.894 34.543 1.00 15.70 188 ASP C C 1
ATOM 6462 O O . ASP C 1 159 ? 2.171 37.010 34.664 1.00 15.42 188 ASP C O 1
ATOM 6467 N N . LEU C 1 160 ? 2.149 34.971 33.719 1.00 14.66 189 LEU C N 1
ATOM 6468 C CA . LEU C 1 160 ? 3.344 35.156 32.876 1.00 13.99 189 LEU C CA 1
ATOM 6469 C C . LEU C 1 160 ? 4.663 35.302 33.644 1.00 13.35 189 LEU C C 1
ATOM 6470 O O . LEU C 1 160 ? 5.599 35.896 33.109 1.00 12.64 189 LEU C O 1
ATOM 6475 N N . THR C 1 161 ? 4.724 34.784 34.889 1.00 13.42 190 THR C N 1
ATOM 6476 C CA . THR C 1 161 ? 5.894 34.964 35.758 1.00 13.78 190 THR C CA 1
ATOM 6477 C C . THR C 1 161 ? 6.719 33.713 36.062 1.00 13.13 190 THR C C 1
ATOM 6478 O O . THR C 1 161 ? 7.829 33.830 36.572 1.00 13.02 190 THR C O 1
ATOM 6482 N N . ARG C 1 162 ? 6.177 32.547 35.756 1.00 12.30 191 ARG C N 1
ATOM 6483 C CA . ARG C 1 162 ? 6.816 31.261 36.005 1.00 13.13 191 ARG C CA 1
ATOM 6484 C C . ARG C 1 162 ? 6.370 30.293 34.894 1.00 13.23 191 ARG C C 1
ATOM 6485 O O . ARG C 1 162 ? 5.319 30.518 34.278 1.00 13.12 191 ARG C O 1
ATOM 6493 N N . PRO C 1 163 ? 7.069 29.170 34.705 1.00 13.38 192 PRO C N 1
ATOM 6494 C CA . PRO C 1 163 ? 6.540 28.096 33.852 1.00 13.61 192 PRO C CA 1
ATOM 6495 C C . PRO C 1 163 ? 5.179 27.597 34.316 1.00 14.38 192 PRO C C 1
ATOM 6496 O O . PRO C 1 163 ? 4.953 27.488 35.529 1.00 14.10 192 PRO C O 1
ATOM 6500 N N . ALA C 1 164 ? 4.288 27.303 33.376 1.00 13.55 193 ALA C N 1
ATOM 6501 C CA . ALA C 1 164 ? 3.059 26.596 33.682 1.00 14.55 193 ALA C CA 1
ATOM 6502 C C . ALA C 1 164 ? 3.353 25.226 34.272 1.00 14.32 193 ALA C C 1
ATOM 6503 O O . ALA C 1 164 ? 4.357 24.598 33.943 1.00 14.05 193 ALA C O 1
ATOM 6505 N N . GLU C 1 165 ? 2.447 24.779 35.144 1.00 15.61 194 GLU C N 1
ATOM 6506 C CA . GLU C 1 165 ? 2.480 23.441 35.753 1.00 15.89 194 GLU C CA 1
ATOM 6507 C C . GLU C 1 165 ? 1.185 22.691 35.418 1.00 16.11 194 GLU C C 1
ATOM 6508 O O . GLU C 1 165 ? 0.100 23.223 35.691 1.00 16.75 194 GLU C O 1
ATOM 6514 N N . PRO C 1 166 ? 1.236 21.466 34.893 1.00 16.46 195 PRO C N 1
ATOM 6515 C CA . PRO C 1 166 ? 2.478 20.715 34.628 1.00 16.06 195 PRO C CA 1
ATOM 6516 C C . PRO C 1 166 ? 3.270 21.373 33.516 1.00 15.64 195 PRO C C 1
ATOM 6517 O O . PRO C 1 166 ? 2.637 22.015 32.679 1.00 14.46 195 PRO C O 1
ATOM 6521 N N . GLN C 1 167 ? 4.604 21.262 33.551 1.00 14.76 196 GLN C N 1
ATOM 6522 C CA . GLN C 1 167 ? 5.470 21.947 32.602 1.00 14.40 196 GLN C CA 1
ATOM 6523 C C . GLN C 1 167 ? 5.443 21.306 31.234 1.00 13.83 196 GLN C C 1
ATOM 6524 O O . GLN C 1 167 ? 5.346 20.093 31.090 1.00 14.14 196 GLN C O 1
ATOM 6530 N N . GLU C 1 168 ? 5.519 22.156 30.225 1.00 13.51 197 GLU C N 1
ATOM 6531 C CA . GLU C 1 168 ? 5.630 21.717 28.844 1.00 13.62 197 GLU C CA 1
ATOM 6532 C C . GLU C 1 168 ? 6.768 22.446 28.129 1.00 12.81 197 GLU C C 1
ATOM 6533 O O . GLU C 1 168 ? 6.730 23.659 27.970 1.00 12.45 197 GLU C O 1
ATOM 6539 N N . TRP C 1 169 ? 7.749 21.668 27.674 1.00 11.96 198 TRP C N 1
ATOM 6540 C CA . TRP C 1 169 ? 8.931 22.151 26.988 1.00 12.00 198 TRP C CA 1
ATOM 6541 C C . TRP C 1 169 ? 9.126 21.517 25.582 1.00 12.00 198 TRP C C 1
ATOM 6542 O O . TRP C 1 169 ? 8.721 20.403 25.331 1.00 12.63 198 TRP C O 1
ATOM 6553 N N . HIS C 1 170 ? 9.837 22.261 24.732 1.00 12.78 199 HIS C N 1
ATOM 6554 C CA . HIS C 1 170 ? 10.243 21.834 23.393 1.00 12.87 199 HIS C CA 1
ATOM 6555 C C . HIS C 1 170 ? 11.575 22.417 23.033 1.00 12.40 199 HIS C C 1
ATOM 6556 O O . HIS C 1 170 ? 11.748 23.616 23.170 1.00 13.78 199 HIS C O 1
ATOM 6563 N N . SER C 1 171 ? 12.543 21.605 22.605 1.00 12.16 200 SER C N 1
ATOM 6564 C CA . SER C 1 171 ? 13.726 22.186 21.965 1.00 12.86 200 SER C CA 1
ATOM 6565 C C . SER C 1 171 ? 13.263 22.743 20.589 1.00 11.76 200 SER C C 1
ATOM 6566 O O . SER C 1 171 ? 12.418 22.140 19.938 1.00 11.59 200 SER C O 1
ATOM 6570 N N . ILE C 1 172 ? 13.799 23.901 20.208 1.00 13.04 201 ILE C N 1
ATOM 6571 C CA . ILE C 1 172 ? 13.490 24.556 18.898 1.00 12.63 201 ILE C CA 1
ATOM 6572 C C . ILE C 1 172 ? 14.682 24.751 17.945 1.00 13.49 201 ILE C C 1
ATOM 6573 O O . ILE C 1 172 ? 14.511 24.715 16.723 1.00 13.76 201 ILE C O 1
ATOM 6578 N N . ALA C 1 173 ? 15.890 24.941 18.467 1.00 13.72 202 ALA C N 1
ATOM 6579 C CA . ALA C 1 173 ? 17.085 24.934 17.618 1.00 13.94 202 ALA C CA 1
ATOM 6580 C C . ALA C 1 173 ? 18.344 24.531 18.370 1.00 13.63 202 ALA C C 1
ATOM 6581 O O . ALA C 1 173 ? 18.532 24.935 19.532 1.00 13.45 202 ALA C O 1
ATOM 6583 N N . LYS C 1 174 ? 19.208 23.748 17.728 1.00 13.06 203 LYS C N 1
ATOM 6584 C CA . LYS C 1 174 ? 20.437 23.265 18.364 1.00 14.01 203 LYS C CA 1
ATOM 6585 C C . LYS C 1 174 ? 21.592 23.161 17.362 1.00 14.27 203 LYS C C 1
ATOM 6586 O O . LYS C 1 174 ? 21.375 23.028 16.135 1.00 14.79 203 LYS C O 1
ATOM 6592 N N . LEU C 1 175 ? 22.805 23.247 17.893 1.00 12.96 204 LEU C N 1
ATOM 6593 C CA . LEU C 1 175 ? 24.019 22.922 17.165 1.00 13.51 204 LEU C CA 1
ATOM 6594 C C . LEU C 1 175 ? 24.797 21.819 17.933 1.00 14.07 204 LEU C C 1
ATOM 6595 O O . LEU C 1 175 ? 24.481 21.484 19.106 1.00 13.51 204 LEU C O 1
ATOM 6600 N N . GLU C 1 176 ? 25.759 21.199 17.242 1.00 13.89 205 GLU C N 1
ATOM 6601 C CA . GLU C 1 176 ? 26.425 20.013 17.734 1.00 14.03 205 GLU C CA 1
ATOM 6602 C C . GLU C 1 176 ? 27.167 20.241 19.077 1.00 13.58 205 GLU C C 1
ATOM 6603 O O . GLU C 1 176 ? 27.834 21.273 19.280 1.00 11.42 205 GLU C O 1
ATOM 6609 N N . ARG C 1 177 ? 27.022 19.220 19.929 1.00 12.48 206 ARG C N 1
ATOM 6610 C CA . ARG C 1 177 ? 27.722 19.073 21.222 1.00 12.38 206 ARG C CA 1
ATOM 6611 C C . ARG C 1 177 ? 27.613 17.626 21.699 1.00 11.66 206 ARG C C 1
ATOM 6612 O O . ARG C 1 177 ? 26.549 17.056 21.671 1.00 11.31 206 ARG C O 1
ATOM 6620 N N . SER C 1 178 ? 28.722 17.041 22.154 1.00 10.83 207 SER C N 1
ATOM 6621 C CA . SER C 1 178 ? 28.733 15.764 22.824 1.00 10.75 207 SER C CA 1
ATOM 6622 C C . SER C 1 178 ? 28.458 15.985 24.316 1.00 10.36 207 SER C C 1
ATOM 6623 O O . SER C 1 178 ? 28.953 16.945 24.881 1.00 9.54 207 SER C O 1
ATOM 6626 N N . VAL C 1 179 ? 27.690 15.097 24.944 1.00 10.46 208 VAL C N 1
ATOM 6627 C CA . VAL C 1 179 ? 27.457 15.177 26.421 1.00 11.25 208 VAL C CA 1
ATOM 6628 C C . VAL C 1 179 ? 28.712 14.873 27.259 1.00 11.37 208 VAL C C 1
ATOM 6629 O O . VAL C 1 179 ? 28.775 15.177 28.454 1.00 11.21 208 VAL C O 1
ATOM 6633 N N . LEU C 1 180 ? 29.707 14.255 26.634 1.00 11.66 209 LEU C N 1
ATOM 6634 C CA . LEU C 1 180 ? 30.979 13.986 27.299 1.00 12.35 209 LEU C CA 1
ATOM 6635 C C . LEU C 1 180 ? 31.796 15.255 27.584 1.00 12.54 209 LEU C C 1
ATOM 6636 O O . LEU C 1 180 ? 32.775 15.200 28.341 1.00 12.66 209 LEU C O 1
ATOM 6641 N N . MET C 1 181 ? 31.450 16.372 26.932 1.00 13.91 210 MET C N 1
ATOM 6642 C CA . MET C 1 181 ? 32.058 17.671 27.244 1.00 14.10 210 MET C CA 1
ATOM 6643 C C . MET C 1 181 ? 31.702 18.060 28.689 1.00 14.66 210 MET C C 1
ATOM 6644 O O . MET C 1 181 ? 30.599 17.769 29.184 1.00 12.82 210 MET C O 1
ATOM 6649 N N . ASP C 1 182 ? 32.641 18.734 29.340 1.00 15.15 211 ASP C N 1
ATOM 6650 C CA . ASP C 1 182 ? 32.452 19.296 30.689 1.00 15.87 211 ASP C CA 1
ATOM 6651 C C . ASP C 1 182 ? 31.195 20.199 30.666 1.00 15.22 211 ASP C C 1
ATOM 6652 O O . ASP C 1 182 ? 31.095 21.153 29.883 1.00 14.14 211 ASP C O 1
ATOM 6657 N N . ASP C 1 183 ? 30.213 19.836 31.491 1.00 15.06 212 ASP C N 1
ATOM 6658 C CA . ASP C 1 183 ? 28.902 20.500 31.531 1.00 15.66 212 ASP C CA 1
ATOM 6659 C C . ASP C 1 183 ? 28.985 21.974 31.837 1.00 15.38 212 ASP C C 1
ATOM 6660 O O . ASP C 1 183 ? 28.035 22.717 31.569 1.00 15.51 212 ASP C O 1
ATOM 6668 N N . SER C 1 184 ? 30.105 22.394 32.410 1.00 14.91 213 SER C N 1
ATOM 6669 C CA . SER C 1 184 ? 30.308 23.785 32.796 1.00 15.66 213 SER C CA 1
ATOM 6670 C C . SER C 1 184 ? 30.782 24.703 31.639 1.00 15.75 213 SER C C 1
ATOM 6671 O O . SER C 1 184 ? 30.644 25.927 31.739 1.00 15.20 213 SER C O 1
ATOM 6675 N N . GLN C 1 185 ? 31.262 24.085 30.552 1.00 15.37 214 GLN C N 1
ATOM 6676 C CA . GLN C 1 185 ? 31.794 24.776 29.365 1.00 14.95 214 GLN C CA 1
ATOM 6677 C C . GLN C 1 185 ? 30.719 25.041 28.321 1.00 13.56 214 GLN C C 1
ATOM 6678 O O . GLN C 1 185 ? 29.964 24.141 28.003 1.00 12.60 214 GLN C O 1
ATOM 6687 N N . ALA C 1 186 ? 30.700 26.265 27.783 1.00 13.34 215 ALA C N 1
ATOM 6688 C CA . ALA C 1 186 ? 29.716 26.735 26.788 1.00 13.22 215 ALA C CA 1
ATOM 6689 C C . ALA C 1 186 ? 29.725 25.930 25.456 1.00 13.46 215 ALA C C 1
ATOM 6690 O O . ALA C 1 186 ? 28.654 25.705 24.860 1.00 12.13 215 ALA C O 1
ATOM 6692 N N . GLY C 1 187 ? 30.922 25.482 25.057 1.00 13.42 216 GLY C N 1
ATOM 6693 C CA . GLY C 1 187 ? 31.120 24.564 23.946 1.00 13.66 216 GLY C CA 1
ATOM 6694 C C . GLY C 1 187 ? 31.191 25.307 22.610 1.00 14.43 216 GLY C C 1
ATOM 6695 O O . GLY C 1 187 ? 31.353 26.531 22.572 1.00 12.57 216 GLY C O 1
ATOM 6696 N N . SER C 1 188 ? 31.093 24.551 21.516 1.00 14.91 217 SER C N 1
ATOM 6697 C CA . SER C 1 188 ? 31.279 25.118 20.162 1.00 15.29 217 SER C CA 1
ATOM 6698 C C . SER C 1 188 ? 29.947 25.457 19.439 1.00 15.25 217 SER C C 1
ATOM 6699 O O . SER C 1 188 ? 29.968 25.988 18.319 1.00 15.18 217 SER C O 1
ATOM 6702 N N . ALA C 1 189 ? 28.807 25.167 20.076 1.00 14.98 218 ALA C N 1
ATOM 6703 C CA . ALA C 1 189 ? 27.483 25.497 19.526 1.00 14.72 218 ALA C CA 1
ATOM 6704 C C . ALA C 1 189 ? 27.157 27.023 19.592 1.00 14.75 218 ALA C C 1
ATOM 6705 O O . ALA C 1 189 ? 26.511 27.511 20.516 1.00 14.29 218 ALA C O 1
ATOM 6707 N N . GLN C 1 190 ? 27.635 27.775 18.599 1.00 14.58 219 GLN C N 1
ATOM 6708 C CA . GLN C 1 190 ? 27.503 29.235 18.583 1.00 14.41 219 GLN C CA 1
ATOM 6709 C C . GLN C 1 190 ? 26.150 29.635 18.019 1.00 14.59 219 GLN C C 1
ATOM 6710 O O . GLN C 1 190 ? 26.012 30.093 16.860 1.00 14.69 219 GLN C O 1
ATOM 6716 N N . ILE C 1 191 ? 25.149 29.466 18.884 1.00 14.97 220 ILE C N 1
ATOM 6717 C CA . ILE C 1 191 ? 23.760 29.782 18.615 1.00 14.75 220 ILE C CA 1
ATOM 6718 C C . ILE C 1 191 ? 23.130 30.401 19.878 1.00 15.29 220 ILE C C 1
ATOM 6719 O O . ILE C 1 191 ? 23.314 29.891 21.012 1.00 14.89 220 ILE C O 1
ATOM 6724 N N . GLU C 1 192 ? 22.437 31.514 19.692 1.00 14.69 221 GLU C N 1
ATOM 6725 C CA . GLU C 1 192 ? 21.721 32.179 20.776 1.00 15.13 221 GLU C CA 1
ATOM 6726 C C . GLU C 1 192 ? 20.594 33.058 20.289 1.00 15.41 221 GLU C C 1
ATOM 6727 O O . GLU C 1 192 ? 20.383 33.240 19.068 1.00 14.86 221 GLU C O 1
ATOM 6733 N N . ALA C 1 193 ? 19.866 33.609 21.247 1.00 14.83 222 ALA C N 1
ATOM 6734 C CA . ALA C 1 193 ? 18.981 34.753 21.056 1.00 15.75 222 ALA C CA 1
ATOM 6735 C C . ALA C 1 193 ? 17.770 34.498 20.144 1.00 15.98 222 ALA C C 1
ATOM 6736 O O . ALA C 1 193 ? 17.573 35.205 19.129 1.00 16.08 222 ALA C O 1
ATOM 6738 N N . PRO C 1 194 ? 16.950 33.534 20.514 1.00 15.45 223 PRO C N 1
ATOM 6739 C CA . PRO C 1 194 ? 15.774 33.191 19.696 1.00 15.19 223 PRO C CA 1
ATOM 6740 C C . PRO C 1 194 ? 14.779 34.360 19.624 1.00 15.47 223 PRO C C 1
ATOM 6741 O O . PRO C 1 194 ? 14.662 35.148 20.558 1.00 15.23 223 PRO C O 1
ATOM 6745 N N . PHE C 1 195 ? 14.113 34.529 18.484 1.00 14.69 224 PHE C N 1
ATOM 6746 C CA . PHE C 1 195 ? 12.976 35.473 18.405 1.00 14.26 224 PHE C CA 1
ATOM 6747 C C . PHE C 1 195 ? 11.979 34.925 17.408 1.00 15.00 224 PHE C C 1
ATOM 6748 O O . PHE C 1 195 ? 12.390 34.503 16.306 1.00 13.87 224 PHE C O 1
ATOM 6756 N N . ILE C 1 196 ? 10.696 34.858 17.812 1.00 15.24 225 ILE C N 1
ATOM 6757 C CA . ILE C 1 196 ? 9.610 34.304 16.997 1.00 15.27 225 ILE C CA 1
ATOM 6758 C C . ILE C 1 196 ? 8.565 35.375 16.618 1.00 15.67 225 ILE C C 1
ATOM 6759 O O . ILE C 1 196 ? 8.074 36.132 17.488 1.00 15.45 225 ILE C O 1
ATOM 6764 N N . LEU C 1 197 ? 8.259 35.438 15.297 1.00 15.67 226 LEU C N 1
ATOM 6765 C CA . LEU C 1 197 ? 7.225 36.285 14.704 1.00 14.67 226 LEU C CA 1
ATOM 6766 C C . LEU C 1 197 ? 6.224 35.440 13.955 1.00 14.36 226 LEU C C 1
ATOM 6767 O O . LEU C 1 197 ? 6.600 34.637 13.114 1.00 14.67 226 LEU C O 1
ATOM 6772 N N . ARG C 1 198 ? 4.949 35.625 14.257 1.00 13.81 227 ARG C N 1
ATOM 6773 C CA . ARG C 1 198 ? 3.885 35.066 13.443 1.00 13.96 227 ARG C CA 1
ATOM 6774 C C . ARG C 1 198 ? 3.662 35.922 12.185 1.00 13.06 227 ARG C C 1
ATOM 6775 O O . ARG C 1 198 ? 3.577 37.148 12.259 1.00 14.19 227 ARG C O 1
ATOM 6783 N N . LYS C 1 199 ? 3.513 35.258 11.045 1.00 14.07 228 LYS C N 1
ATOM 6784 C CA . LYS C 1 199 ? 3.211 35.919 9.741 1.00 14.03 228 LYS C CA 1
ATOM 6785 C C . LYS C 1 199 ? 2.522 34.924 8.818 1.00 14.11 228 LYS C C 1
ATOM 6786 O O . LYS C 1 199 ? 3.069 33.888 8.501 1.00 13.17 228 LYS C O 1
ATOM 6792 N N . GLY C 1 200 ? 1.299 35.233 8.423 1.00 15.00 229 GLY C N 1
ATOM 6793 C CA . GLY C 1 200 ? 0.500 34.359 7.613 1.00 15.82 229 GLY C CA 1
ATOM 6794 C C . GLY C 1 200 ? 0.251 33.054 8.340 1.00 16.55 229 GLY C C 1
ATOM 6795 O O . GLY C 1 200 ? -0.060 33.045 9.538 1.00 16.94 229 GLY C O 1
ATOM 6796 N N . ASP C 1 201 ? 0.459 31.949 7.636 1.00 16.61 230 ASP C N 1
ATOM 6797 C CA . ASP C 1 201 ? 0.252 30.609 8.195 1.00 17.22 230 ASP C CA 1
ATOM 6798 C C . ASP C 1 201 ? 1.451 30.006 8.906 1.00 16.16 230 ASP C C 1
ATOM 6799 O O . ASP C 1 201 ? 1.424 28.834 9.252 1.00 17.36 230 ASP C O 1
ATOM 6804 N N . TYR C 1 202 ? 2.504 30.780 9.125 1.00 15.45 231 TYR C N 1
ATOM 6805 C CA . TYR C 1 202 ? 3.700 30.250 9.771 1.00 14.97 231 TYR C CA 1
ATOM 6806 C C . TYR C 1 202 ? 4.129 31.091 10.998 1.00 13.68 231 TYR C C 1
ATOM 6807 O O . TYR C 1 202 ? 3.844 32.296 11.100 1.00 13.56 231 TYR C O 1
ATOM 6816 N N . TYR C 1 203 ? 4.823 30.414 11.905 1.00 12.97 232 TYR C N 1
ATOM 6817 C CA . TYR C 1 203 ? 5.737 31.033 12.856 1.00 11.93 232 TYR C CA 1
ATOM 6818 C C . TYR C 1 203 ? 7.154 31.012 12.302 1.00 12.20 232 TYR C C 1
ATOM 6819 O O . TYR C 1 203 ? 7.638 29.951 11.877 1.00 11.64 232 TYR C O 1
ATOM 6828 N N . TYR C 1 204 ? 7.834 32.162 12.392 1.00 11.77 233 TYR C N 1
ATOM 6829 C CA . TYR C 1 204 ? 9.221 32.283 11.993 1.00 12.18 233 TYR C CA 1
ATOM 6830 C C . TYR C 1 204 ? 10.119 32.429 13.195 1.00 13.04 233 TYR C C 1
ATOM 6831 O O . TYR C 1 204 ? 9.940 33.353 13.966 1.00 12.52 233 TYR C O 1
ATOM 6840 N N . LEU C 1 205 ? 11.108 31.531 13.293 1.00 14.24 234 LEU C N 1
ATOM 6841 C CA . LEU C 1 205 ? 12.175 31.549 14.317 1.00 14.20 234 LEU C CA 1
ATOM 6842 C C . LEU C 1 205 ? 13.449 32.145 13.757 1.00 14.77 234 LEU C C 1
ATOM 6843 O O . LEU C 1 205 ? 14.017 31.563 12.842 1.00 16.57 234 LEU C O 1
ATOM 6848 N N . PHE C 1 206 ? 13.834 33.328 14.227 1.00 13.86 235 PHE C N 1
ATOM 6849 C CA . PHE C 1 206 ? 15.138 33.947 13.974 1.00 14.66 235 PHE C CA 1
ATOM 6850 C C . PHE C 1 206 ? 16.140 33.563 15.090 1.00 14.86 235 PHE C C 1
ATOM 6851 O O . PHE C 1 206 ? 15.760 33.455 16.261 1.00 16.44 235 PHE C O 1
ATOM 6859 N N . ALA C 1 207 ? 17.399 33.356 14.725 1.00 14.38 236 ALA C N 1
ATOM 6860 C CA . ALA C 1 207 ? 18.453 33.106 15.662 1.00 14.41 236 ALA C CA 1
ATOM 6861 C C . ALA C 1 207 ? 19.749 33.729 15.200 1.00 14.60 236 ALA C C 1
ATOM 6862 O O . ALA C 1 207 ? 19.948 33.982 14.011 1.00 14.76 236 ALA C O 1
ATOM 6864 N N . SER C 1 208 ? 20.642 33.957 16.163 1.00 14.40 237 SER C N 1
ATOM 6865 C CA . SER C 1 208 ? 21.979 34.451 15.901 1.00 14.24 237 SER C CA 1
ATOM 6866 C C . SER C 1 208 ? 22.982 33.307 15.951 1.00 14.97 237 SER C C 1
ATOM 6867 O O . SER C 1 208 ? 23.001 32.492 16.893 1.00 14.71 237 SER C O 1
ATOM 6870 N N . TRP C 1 209 ? 23.840 33.270 14.932 1.00 15.21 238 TRP C N 1
ATOM 6871 C CA . TRP C 1 209 ? 24.913 32.293 14.808 1.00 14.67 238 TRP C CA 1
ATOM 6872 C C . TRP C 1 209 ? 26.240 33.013 14.880 1.00 14.57 238 TRP C C 1
ATOM 6873 O O . TRP C 1 209 ? 26.347 34.180 14.466 1.00 15.26 238 TRP C O 1
ATOM 6884 N N . GLY C 1 210 ? 27.269 32.317 15.346 1.00 14.60 239 GLY C N 1
ATOM 6885 C CA . GLY C 1 210 ? 28.617 32.855 15.432 1.00 15.63 239 GLY C CA 1
ATOM 6886 C C . GLY C 1 210 ? 28.906 33.698 16.694 1.00 16.24 239 GLY C C 1
ATOM 6887 O O . GLY C 1 210 ? 28.180 33.613 17.699 1.00 16.65 239 GLY C O 1
ATOM 6888 N N . LEU C 1 211 ? 29.954 34.505 16.625 1.00 16.59 240 LEU C N 1
ATOM 6889 C CA . LEU C 1 211 ? 30.509 35.241 17.766 1.00 17.68 240 LEU C CA 1
ATOM 6890 C C . LEU C 1 211 ? 30.346 36.754 17.683 1.00 19.24 240 LEU C C 1
ATOM 6891 O O . LEU C 1 211 ? 30.780 37.386 16.715 1.00 18.71 240 LEU C O 1
ATOM 6896 N N . CYS C 1 212 ? 29.736 37.312 18.733 1.00 21.63 241 CYS C N 1
ATOM 6897 C CA . CYS C 1 212 ? 29.547 38.746 18.938 1.00 23.99 241 CYS C CA 1
ATOM 6898 C C . CYS C 1 212 ? 30.745 39.367 19.628 1.00 24.86 241 CYS C C 1
ATOM 6899 O O . CYS C 1 212 ? 31.670 38.682 20.050 1.00 23.93 241 CYS C O 1
ATOM 6902 N N . CYS C 1 213 ? 30.730 40.683 19.737 1.00 26.34 242 CYS C N 1
ATOM 6903 C CA . CYS C 1 213 ? 31.625 41.371 20.679 1.00 28.28 242 CYS C CA 1
ATOM 6904 C C . CYS C 1 213 ? 33.125 41.176 20.402 1.00 27.92 242 CYS C C 1
ATOM 6905 O O . CYS C 1 213 ? 33.919 41.227 21.326 1.00 28.45 242 CYS C O 1
ATOM 6908 N N . ARG C 1 214 ? 33.539 40.973 19.150 1.00 28.69 243 ARG C N 1
ATOM 6909 C CA . ARG C 1 214 ? 34.949 40.638 18.869 1.00 28.40 243 ARG C CA 1
ATOM 6910 C C . ARG C 1 214 ? 35.669 41.504 17.837 1.00 28.60 243 ARG C C 1
ATOM 6911 O O . ARG C 1 214 ? 36.664 41.069 17.237 1.00 28.37 243 ARG C O 1
ATOM 6919 N N . LYS C 1 215 ? 35.214 42.742 17.677 1.00 28.01 244 LYS C N 1
ATOM 6920 C CA . LYS C 1 215 ? 35.848 43.706 16.761 1.00 27.29 244 LYS C CA 1
ATOM 6921 C C . LYS C 1 215 ? 35.934 43.189 15.299 1.00 25.98 244 LYS C C 1
ATOM 6922 O O . LYS C 1 215 ? 34.915 42.751 14.726 1.00 25.06 244 LYS C O 1
ATOM 6928 N N . GLY C 1 216 ? 37.117 43.231 14.699 1.00 24.53 245 GLY C N 1
ATOM 6929 C CA . GLY C 1 216 ? 37.281 42.834 13.318 1.00 23.85 245 GLY C CA 1
ATOM 6930 C C . GLY C 1 216 ? 37.038 41.356 13.065 1.00 23.60 245 GLY C C 1
ATOM 6931 O O . GLY C 1 216 ? 36.975 40.953 11.917 1.00 23.80 245 GLY C O 1
ATOM 6932 N N . ASP C 1 217 ? 36.907 40.551 14.117 1.00 23.26 246 ASP C N 1
ATOM 6933 C CA . ASP C 1 217 ? 36.813 39.101 13.960 1.00 23.19 246 ASP C CA 1
ATOM 6934 C C . ASP C 1 217 ? 35.400 38.589 14.083 1.00 22.18 246 ASP C C 1
ATOM 6935 O O . ASP C 1 217 ? 35.183 37.408 13.873 1.00 23.91 246 ASP C O 1
ATOM 6940 N N . SER C 1 218 ? 34.429 39.440 14.404 1.00 20.71 247 SER C N 1
ATOM 6941 C CA . SER C 1 218 ? 33.076 38.962 14.697 1.00 20.16 247 SER C CA 1
ATOM 6942 C C . SER C 1 218 ? 32.475 38.228 13.502 1.00 19.13 247 SER C C 1
ATOM 6943 O O . SER C 1 218 ? 32.629 38.682 12.367 1.00 19.06 247 SER C O 1
ATOM 6946 N N . THR C 1 219 ? 31.794 37.109 13.765 1.00 17.05 248 THR C N 1
ATOM 6947 C CA . THR C 1 219 ? 31.089 36.365 12.722 1.00 16.19 248 THR C CA 1
ATOM 6948 C C . THR C 1 219 ? 29.563 36.345 12.920 1.00 16.37 248 THR C C 1
ATOM 6949 O O . THR C 1 219 ? 28.830 35.647 12.184 1.00 16.03 248 THR C O 1
ATOM 6953 N N . TYR C 1 220 ? 29.093 37.054 13.952 1.00 14.82 249 TYR C N 1
ATOM 6954 C CA . TYR C 1 220 ? 27.680 37.160 14.298 1.00 13.74 249 TYR C CA 1
ATOM 6955 C C . TYR C 1 220 ? 26.810 37.515 13.074 1.00 13.53 249 TYR C C 1
ATOM 6956 O O . TYR C 1 220 ? 27.035 38.524 12.376 1.00 12.26 249 TYR C O 1
ATOM 6965 N N . HIS C 1 221 ? 25.790 36.708 12.855 1.00 13.99 250 HIS C N 1
ATOM 6966 C CA . HIS C 1 221 ? 24.782 36.976 11.822 1.00 14.04 250 HIS C CA 1
ATOM 6967 C C . HIS C 1 221 ? 23.469 36.293 12.160 1.00 13.76 250 HIS C C 1
ATOM 6968 O O . HIS C 1 221 ? 23.393 35.544 13.139 1.00 14.47 250 HIS C O 1
ATOM 6975 N N . LEU C 1 222 ? 22.463 36.515 11.326 1.00 13.58 251 LEU C N 1
ATOM 6976 C CA . LEU C 1 222 ? 21.092 36.037 11.557 1.00 13.67 251 LEU C CA 1
ATOM 6977 C C . LEU C 1 222 ? 20.668 34.944 10.573 1.00 13.59 251 LEU C C 1
ATOM 6978 O O . LEU C 1 222 ? 20.910 35.077 9.354 1.00 13.94 251 LEU C O 1
ATOM 6983 N N . VAL C 1 223 ? 20.060 33.882 11.110 1.00 13.29 252 VAL C N 1
ATOM 6984 C CA . VAL C 1 223 ? 19.437 32.782 10.342 1.00 12.40 252 VAL C CA 1
ATOM 6985 C C . VAL C 1 223 ? 17.933 32.624 10.711 1.00 13.40 252 VAL C C 1
ATOM 6986 O O . VAL C 1 223 ? 17.442 33.192 11.738 1.00 12.99 252 VAL C O 1
ATOM 6990 N N . VAL C 1 224 ? 17.202 31.878 9.872 1.00 12.76 253 VAL C N 1
ATOM 6991 C CA . VAL C 1 224 ? 15.738 31.739 10.023 1.00 12.37 253 VAL C CA 1
ATOM 6992 C C . VAL C 1 224 ? 15.264 30.350 9.661 1.00 12.63 253 VAL C C 1
ATOM 6993 O O . VAL C 1 224 ? 15.877 29.642 8.859 1.00 13.06 253 VAL C O 1
ATOM 6997 N N . GLY C 1 225 ? 14.162 29.943 10.277 1.00 12.10 254 GLY C N 1
ATOM 6998 C CA . GLY C 1 225 ? 13.422 28.775 9.885 1.00 12.44 254 GLY C CA 1
ATOM 6999 C C . GLY C 1 225 ? 11.962 29.058 10.191 1.00 12.65 254 GLY C C 1
ATOM 7000 O O . GLY C 1 225 ? 11.631 30.113 10.748 1.00 11.96 254 GLY C O 1
ATOM 7001 N N . ARG C 1 226 ? 11.090 28.164 9.771 1.00 12.83 255 ARG C N 1
ATOM 7002 C CA . ARG C 1 226 ? 9.632 28.342 9.962 1.00 14.07 255 ARG C CA 1
ATOM 7003 C C . ARG C 1 226 ? 8.877 27.029 10.308 1.00 13.84 255 ARG C C 1
ATOM 7004 O O . ARG C 1 226 ? 9.275 25.934 9.943 1.00 14.64 255 ARG C O 1
ATOM 7012 N N . SER C 1 227 ? 7.770 27.169 11.025 1.00 13.79 256 SER C N 1
ATOM 7013 C CA . SER C 1 227 ? 6.967 26.036 11.494 1.00 13.17 256 SER C CA 1
ATOM 7014 C C . SER C 1 227 ? 5.511 26.434 11.433 1.00 13.77 256 SER C C 1
ATOM 7015 O O . SER C 1 227 ? 5.177 27.582 11.696 1.00 13.35 256 SER C O 1
ATOM 7018 N N . LYS C 1 228 ? 4.636 25.484 11.141 1.00 14.57 257 LYS C N 1
ATOM 7019 C CA . LYS C 1 228 ? 3.192 25.720 11.212 1.00 16.36 257 LYS C CA 1
ATOM 7020 C C . LYS C 1 228 ? 2.687 25.921 12.634 1.00 15.17 257 LYS C C 1
ATOM 7021 O O . LYS C 1 228 ? 1.777 26.708 12.845 1.00 15.37 257 LYS C O 1
ATOM 7027 N N . GLN C 1 229 ? 3.243 25.177 13.583 1.00 14.56 258 GLN C N 1
ATOM 7028 C CA . GLN C 1 229 ? 2.880 25.343 15.018 1.00 13.84 258 GLN C CA 1
ATOM 7029 C C . GLN C 1 229 ? 4.020 25.984 15.801 1.00 13.14 258 GLN C C 1
ATOM 7030 O O . GLN C 1 229 ? 5.192 25.820 15.488 1.00 11.93 258 GLN C O 1
ATOM 7036 N N . VAL C 1 230 ? 3.676 26.740 16.834 1.00 12.88 259 VAL C N 1
ATOM 7037 C CA . VAL C 1 230 ? 4.687 27.459 17.576 1.00 13.04 259 VAL C CA 1
ATOM 7038 C C . VAL C 1 230 ? 5.707 26.481 18.196 1.00 12.93 259 VAL C C 1
ATOM 7039 O O . VAL C 1 230 ? 6.871 26.834 18.369 1.00 12.52 259 VAL C O 1
ATOM 7043 N N . THR C 1 231 ? 5.284 25.250 18.481 1.00 13.19 260 THR C N 1
ATOM 7044 C CA . THR C 1 231 ? 6.128 24.282 19.174 1.00 14.11 260 THR C CA 1
ATOM 7045 C C . THR C 1 231 ? 7.060 23.487 18.268 1.00 15.24 260 THR C C 1
ATOM 7046 O O . THR C 1 231 ? 7.661 22.510 18.735 1.00 16.34 260 THR C O 1
ATOM 7050 N N . GLY C 1 232 ? 7.127 23.855 16.968 1.00 14.79 261 GLY C N 1
ATOM 7051 C CA . GLY C 1 232 ? 8.021 23.234 16.007 1.00 13.74 261 GLY C CA 1
ATOM 7052 C C . GLY C 1 232 ? 7.399 22.105 15.188 1.00 13.22 261 GLY C C 1
ATOM 7053 O O . GLY C 1 232 ? 6.202 21.758 15.368 1.00 12.69 261 GLY C O 1
ATOM 7054 N N . PRO C 1 233 ? 8.201 21.483 14.315 1.00 12.90 262 PRO C N 1
ATOM 7055 C CA . PRO C 1 233 ? 9.615 21.809 14.116 1.00 12.47 262 PRO C CA 1
ATOM 7056 C C . PRO C 1 233 ? 9.831 22.981 13.171 1.00 12.63 262 PRO C C 1
ATOM 7057 O O . PRO C 1 233 ? 9.047 23.149 12.214 1.00 13.01 262 PRO C O 1
ATOM 7061 N N . TYR C 1 234 ? 10.863 23.773 13.437 1.00 13.02 263 TYR C N 1
ATOM 7062 C CA . TYR C 1 234 ? 11.255 24.909 12.613 1.00 13.10 263 TYR C CA 1
ATOM 7063 C C . TYR C 1 234 ? 12.250 24.422 11.539 1.00 13.15 263 TYR C C 1
ATOM 7064 O O . TYR C 1 234 ? 13.353 23.916 11.858 1.00 12.81 263 TYR C O 1
ATOM 7073 N N . LEU C 1 235 ? 11.820 24.522 10.276 1.00 12.75 264 LEU C N 1
ATOM 7074 C CA . LEU C 1 235 ? 12.616 24.043 9.115 1.00 12.48 264 LEU C CA 1
ATOM 7075 C C . LEU C 1 235 ? 13.165 25.201 8.289 1.00 11.98 264 LEU C C 1
ATOM 7076 O O . LEU C 1 235 ? 12.544 26.272 8.165 1.00 13.19 264 LEU C O 1
ATOM 7081 N N . ASP C 1 236 ? 14.352 25.006 7.750 1.00 10.84 265 ASP C N 1
ATOM 7082 C CA . ASP C 1 236 ? 14.944 26.037 6.935 1.00 11.23 265 ASP C CA 1
ATOM 7083 C C . ASP C 1 236 ? 14.512 25.835 5.448 1.00 11.51 265 ASP C C 1
ATOM 7084 O O . ASP C 1 236 ? 13.690 24.956 5.124 1.00 10.15 265 ASP C O 1
ATOM 7089 N N . LYS C 1 237 ? 15.033 26.683 4.579 1.00 11.96 266 LYS C N 1
ATOM 7090 C CA . LYS C 1 237 ? 14.712 26.649 3.144 1.00 13.68 266 LYS C CA 1
ATOM 7091 C C . LYS C 1 237 ? 14.921 25.316 2.455 1.00 14.06 266 LYS C C 1
ATOM 7092 O O . LYS C 1 237 ? 14.225 25.024 1.480 1.00 14.89 266 LYS C O 1
ATOM 7098 N N . THR C 1 238 ? 15.867 24.512 2.934 1.00 13.81 267 THR C N 1
ATOM 7099 C CA . THR C 1 238 ? 16.179 23.210 2.364 1.00 12.88 267 THR C CA 1
ATOM 7100 C C . THR C 1 238 ? 15.441 22.082 3.062 1.00 12.73 267 THR C C 1
ATOM 7101 O O . THR C 1 238 ? 15.654 20.918 2.759 1.00 12.58 267 THR C O 1
ATOM 7105 N N . GLY C 1 239 ? 14.573 22.415 4.014 1.00 12.81 268 GLY C N 1
ATOM 7106 C CA . GLY C 1 239 ? 13.794 21.392 4.701 1.00 13.23 268 GLY C CA 1
ATOM 7107 C C . GLY C 1 239 ? 14.523 20.790 5.898 1.00 12.74 268 GLY C C 1
ATOM 7108 O O . GLY C 1 239 ? 14.133 19.719 6.373 1.00 12.40 268 GLY C O 1
ATOM 7109 N N . ARG C 1 240 ? 15.560 21.481 6.386 1.00 12.14 269 ARG C N 1
ATOM 7110 C CA . ARG C 1 240 ? 16.371 20.969 7.512 1.00 13.52 269 ARG C CA 1
ATOM 7111 C C . ARG C 1 240 ? 15.905 21.562 8.857 1.00 12.04 269 ARG C C 1
ATOM 7112 O O . ARG C 1 240 ? 15.798 22.771 8.999 1.00 11.01 269 ARG C O 1
ATOM 7120 N N . ASP C 1 241 ? 15.647 20.680 9.815 1.00 11.74 270 ASP C N 1
ATOM 7121 C CA . ASP C 1 241 ? 15.238 21.040 11.183 1.00 12.15 270 ASP C CA 1
ATOM 7122 C C . ASP C 1 241 ? 16.358 21.864 11.846 1.00 11.89 270 ASP C C 1
ATOM 7123 O O . ASP C 1 241 ? 17.510 21.447 11.845 1.00 11.51 270 ASP C O 1
ATOM 7128 N N . MET C 1 242 ? 16.008 23.029 12.396 1.00 12.07 271 MET C N 1
ATOM 7129 C CA . MET C 1 242 ? 16.930 23.806 13.201 1.00 12.88 271 MET C CA 1
ATOM 7130 C C . MET C 1 242 ? 17.444 23.037 14.444 1.00 13.19 271 MET C C 1
ATOM 7131 O O . MET C 1 242 ? 18.521 23.355 14.958 1.00 14.53 271 MET C O 1
ATOM 7136 N N . ASN C 1 243 ? 16.701 22.031 14.901 1.00 13.18 272 ASN C N 1
ATOM 7137 C CA . ASN C 1 243 ? 17.147 21.143 15.999 1.00 14.03 272 ASN C CA 1
ATOM 7138 C C . ASN C 1 243 ? 18.329 20.263 15.626 1.00 14.36 272 ASN C C 1
ATOM 7139 O O . ASN C 1 243 ? 18.970 19.655 16.494 1.00 13.52 272 ASN C O 1
ATOM 7144 N N . GLN C 1 244 ? 18.593 20.165 14.319 1.00 14.11 273 GLN C N 1
ATOM 7145 C CA . GLN C 1 244 ? 19.782 19.451 13.824 1.00 14.47 273 GLN C CA 1
ATOM 7146 C C . GLN C 1 244 ? 20.656 20.373 12.960 1.00 13.94 273 GLN C C 1
ATOM 7147 O O . GLN C 1 244 ? 21.289 19.945 12.001 1.00 14.67 273 GLN C O 1
ATOM 7153 N N . GLY C 1 245 ? 20.714 21.643 13.325 1.00 13.21 274 GLY C N 1
ATOM 7154 C CA . GLY C 1 245 ? 21.676 22.553 12.731 1.00 13.49 274 GLY C CA 1
ATOM 7155 C C . GLY C 1 245 ? 21.211 23.274 11.491 1.00 13.73 274 GLY C C 1
ATOM 7156 O O . GLY C 1 245 ? 22.006 24.003 10.840 1.00 12.22 274 GLY C O 1
ATOM 7157 N N . GLY C 1 246 ? 19.913 23.138 11.196 1.00 13.87 275 GLY C N 1
ATOM 7158 C CA . GLY C 1 246 ? 19.289 23.911 10.125 1.00 13.57 275 GLY C CA 1
ATOM 7159 C C . GLY C 1 246 ? 19.218 25.402 10.416 1.00 13.77 275 GLY C C 1
ATOM 7160 O O . GLY C 1 246 ? 19.205 25.851 11.586 1.00 14.58 275 GLY C O 1
ATOM 7161 N N . GLY C 1 247 ? 19.158 26.197 9.349 1.00 13.04 276 GLY C N 1
ATOM 7162 C CA . GLY C 1 247 ? 18.937 27.636 9.441 1.00 13.11 276 GLY C CA 1
ATOM 7163 C C . GLY C 1 247 ? 19.429 28.347 8.192 1.00 13.15 276 GLY C C 1
ATOM 7164 O O . GLY C 1 247 ? 20.590 28.163 7.791 1.00 13.53 276 GLY C O 1
ATOM 7165 N N . SER C 1 248 ? 18.561 29.149 7.594 1.00 12.76 277 SER C N 1
ATOM 7166 C CA . SER C 1 248 ? 18.842 29.846 6.327 1.00 13.03 277 SER C CA 1
ATOM 7167 C C . SER C 1 248 ? 19.241 31.262 6.574 1.00 13.31 277 SER C C 1
ATOM 7168 O O . SER C 1 248 ? 18.627 31.953 7.395 1.00 12.45 277 SER C O 1
ATOM 7171 N N . LEU C 1 249 ? 20.253 31.712 5.832 1.00 13.62 278 LEU C N 1
ATOM 7172 C CA . LEU C 1 249 ? 20.791 33.052 6.006 1.00 15.16 278 LEU C CA 1
ATOM 7173 C C . LEU C 1 249 ? 19.762 34.116 5.718 1.00 15.60 278 LEU C C 1
ATOM 7174 O O . LEU C 1 249 ? 19.114 34.080 4.653 1.00 15.27 278 LEU C O 1
ATOM 7179 N N . LEU C 1 250 ? 19.640 35.061 6.654 1.00 14.79 279 LEU C N 1
ATOM 7180 C CA . LEU C 1 250 ? 18.802 36.255 6.499 1.00 15.97 279 LEU C CA 1
ATOM 7181 C C . LEU C 1 250 ? 19.614 37.516 6.201 1.00 15.91 279 LEU C C 1
ATOM 7182 O O . LEU C 1 250 ? 19.338 38.235 5.237 1.00 15.20 279 LEU C O 1
ATOM 7187 N N . ILE C 1 251 ? 20.584 37.813 7.061 1.00 15.83 280 ILE C N 1
ATOM 7188 C CA . ILE C 1 251 ? 21.493 38.928 6.850 1.00 15.96 280 ILE C CA 1
ATOM 7189 C C . ILE C 1 251 ? 22.827 38.656 7.558 1.00 16.39 280 ILE C C 1
ATOM 7190 O O . ILE C 1 251 ? 22.854 38.069 8.667 1.00 16.37 280 ILE C O 1
ATOM 7195 N N . LYS C 1 252 ? 23.920 38.999 6.887 1.00 15.23 281 LYS C N 1
ATOM 7196 C CA . LYS C 1 252 ? 25.227 39.010 7.503 1.00 15.97 281 LYS C CA 1
ATOM 7197 C C . LYS C 1 252 ? 25.886 40.356 7.244 1.00 15.68 281 LYS C C 1
ATOM 7198 O O . LYS C 1 252 ? 25.360 41.196 6.520 1.00 15.47 281 LYS C O 1
ATOM 7204 N N . GLY C 1 253 ? 27.037 40.566 7.849 1.00 15.03 282 GLY C N 1
ATOM 7205 C CA . GLY C 1 253 ? 27.733 41.828 7.729 1.00 15.22 282 GLY C CA 1
ATOM 7206 C C . GLY C 1 253 ? 28.503 42.016 6.434 1.00 15.18 282 GLY C C 1
ATOM 7207 O O . GLY C 1 253 ? 28.472 41.175 5.529 1.00 15.03 282 GLY C O 1
ATOM 7208 N N . ASN C 1 254 ? 29.195 43.139 6.371 1.00 15.23 283 ASN C N 1
ATOM 7209 C CA . ASN C 1 254 ? 30.007 43.528 5.225 1.00 15.51 283 ASN C CA 1
ATOM 7210 C C . ASN C 1 254 ? 31.249 44.362 5.682 1.00 15.81 283 ASN C C 1
ATOM 7211 O O . ASN C 1 254 ? 31.685 44.242 6.817 1.00 16.00 283 ASN C O 1
ATOM 7216 N N . LYS C 1 255 ? 31.843 45.159 4.811 1.00 15.18 284 LYS C N 1
ATOM 7217 C CA . LYS C 1 255 ? 33.045 45.913 5.173 1.00 16.10 284 LYS C CA 1
ATOM 7218 C C . LYS C 1 255 ? 32.783 47.000 6.242 1.00 15.21 284 LYS C C 1
ATOM 7219 O O . LYS C 1 255 ? 33.682 47.301 7.057 1.00 14.24 284 LYS C O 1
ATOM 7225 N N . ARG C 1 256 ? 31.575 47.583 6.216 1.00 14.30 285 ARG C N 1
ATOM 7226 C CA . ARG C 1 256 ? 31.219 48.685 7.121 1.00 13.73 285 ARG C CA 1
ATOM 7227 C C . ARG C 1 256 ? 30.594 48.214 8.457 1.00 13.46 285 ARG C C 1
ATOM 7228 O O . ARG C 1 256 ? 30.701 48.939 9.452 1.00 13.68 285 ARG C O 1
ATOM 7236 N N . TRP C 1 257 ? 29.958 47.038 8.440 1.00 11.83 286 TRP C N 1
ATOM 7237 C CA . TRP C 1 257 ? 29.191 46.470 9.562 1.00 12.44 286 TRP C CA 1
ATOM 7238 C C . TRP C 1 257 ? 29.685 45.037 9.811 1.00 13.04 286 TRP C C 1
ATOM 7239 O O . TRP C 1 257 ? 29.293 44.091 9.130 1.00 13.24 286 TRP C O 1
ATOM 7250 N N . VAL C 1 258 ? 30.569 44.873 10.800 1.00 14.14 287 VAL C N 1
ATOM 7251 C CA . VAL C 1 258 ? 31.285 43.632 10.974 1.00 14.02 287 VAL C CA 1
ATOM 7252 C C . VAL C 1 258 ? 30.638 42.928 12.158 1.00 14.36 287 VAL C C 1
ATOM 7253 O O . VAL C 1 258 ? 30.941 43.225 13.304 1.00 15.74 287 VAL C O 1
ATOM 7257 N N . GLY C 1 259 ? 29.766 41.979 11.840 1.00 13.11 288 GLY C N 1
ATOM 7258 C CA . GLY C 1 259 ? 28.893 41.319 12.791 1.00 13.36 288 GLY C CA 1
ATOM 7259 C C . GLY C 1 259 ? 27.642 42.137 13.069 1.00 13.09 288 GLY C C 1
ATOM 7260 O O . GLY C 1 259 ? 27.699 43.391 13.204 1.00 13.01 288 GLY C O 1
ATOM 7261 N N . LEU C 1 260 ? 26.539 41.411 13.189 1.00 13.41 289 LEU C N 1
ATOM 7262 C CA . LEU C 1 260 ? 25.256 41.968 13.560 1.00 14.36 289 LEU C CA 1
ATOM 7263 C C . LEU C 1 260 ? 24.375 40.846 14.023 1.00 14.62 289 LEU C C 1
ATOM 7264 O O . LEU C 1 260 ? 24.619 39.668 13.709 1.00 14.80 289 LEU C O 1
ATOM 7269 N N . GLY C 1 261 ? 23.338 41.188 14.792 1.00 15.23 290 GLY C N 1
ATOM 7270 C CA . GLY C 1 261 ? 22.409 40.195 15.281 1.00 14.24 290 GLY C CA 1
ATOM 7271 C C . GLY C 1 261 ? 21.668 40.549 16.573 1.00 14.43 290 GLY C C 1
ATOM 7272 O O . GLY C 1 261 ? 21.382 41.719 16.859 1.00 14.16 290 GLY C O 1
ATOM 7273 N N . HIS C 1 262 ? 21.378 39.502 17.337 1.00 14.01 291 HIS C N 1
ATOM 7274 C CA . HIS C 1 262 ? 20.480 39.527 18.483 1.00 14.65 291 HIS C CA 1
ATOM 7275 C C . HIS C 1 262 ? 19.266 40.381 18.189 1.00 14.75 291 HIS C C 1
ATOM 7276 O O . HIS C 1 262 ? 19.165 41.493 18.672 1.00 17.65 291 HIS C O 1
ATOM 7283 N N . ASN C 1 263 ? 18.356 39.872 17.375 1.00 14.60 292 ASN C N 1
ATOM 7284 C CA . ASN C 1 263 ? 17.303 40.682 16.813 1.00 14.37 292 ASN C CA 1
ATOM 7285 C C . ASN C 1 263 ? 15.968 40.514 17.511 1.00 14.46 292 ASN C C 1
ATOM 7286 O O . ASN C 1 263 ? 15.736 39.521 18.211 1.00 15.32 292 ASN C O 1
ATOM 7291 N N . SER C 1 264 ? 15.092 41.472 17.237 1.00 13.54 293 SER C N 1
ATOM 7292 C CA . SER C 1 264 ? 13.653 41.345 17.390 1.00 13.60 293 SER C CA 1
ATOM 7293 C C . SER C 1 264 ? 12.973 41.639 16.006 1.00 13.87 293 SER C C 1
ATOM 7294 O O . SER C 1 264 ? 13.652 41.975 15.009 1.00 14.41 293 SER C O 1
ATOM 7297 N N . ALA C 1 265 ? 11.655 41.501 15.948 1.00 14.22 294 ALA C N 1
ATOM 7298 C CA . ALA C 1 265 ? 10.881 41.712 14.714 1.00 13.96 294 ALA C CA 1
ATOM 7299 C C . ALA C 1 265 ? 9.455 41.981 15.100 1.00 14.65 294 ALA C C 1
ATOM 7300 O O . ALA C 1 265 ? 8.959 41.379 16.072 1.00 14.07 294 ALA C O 1
ATOM 7302 N N . TYR C 1 266 ? 8.791 42.842 14.333 1.00 13.43 295 TYR C N 1
ATOM 7303 C CA . TYR C 1 266 ? 7.468 43.372 14.703 1.00 14.02 295 TYR C CA 1
ATOM 7304 C C . TYR C 1 266 ? 6.603 43.674 13.492 1.00 14.69 295 TYR C C 1
ATOM 7305 O O . TYR C 1 266 ? 7.115 44.010 12.416 1.00 14.83 295 TYR C O 1
ATOM 7314 N N . THR C 1 267 ? 5.282 43.617 13.711 1.00 14.02 296 THR C N 1
ATOM 7315 C CA . THR C 1 267 ? 4.285 44.124 12.778 1.00 14.44 296 THR C CA 1
ATOM 7316 C C . THR C 1 267 ? 3.624 45.337 13.398 1.00 14.92 296 THR C C 1
ATOM 7317 O O . THR C 1 267 ? 2.985 45.247 14.462 1.00 14.13 296 THR C O 1
ATOM 7321 N N . TRP C 1 268 ? 3.783 46.478 12.727 1.00 14.52 297 TRP C N 1
ATOM 7322 C CA . TRP C 1 268 ? 3.243 47.765 13.170 1.00 15.08 297 TRP C CA 1
ATOM 7323 C C . TRP C 1 268 ? 2.443 48.399 12.033 1.00 15.52 297 TRP C C 1
ATOM 7324 O O . TRP C 1 268 ? 3.008 48.723 10.980 1.00 14.97 297 TRP C O 1
ATOM 7335 N N . ASP C 1 269 ? 1.157 48.623 12.270 1.00 15.97 298 ASP C N 1
ATOM 7336 C CA . ASP C 1 269 ? 0.262 49.299 11.326 1.00 16.17 298 ASP C CA 1
ATOM 7337 C C . ASP C 1 269 ? 0.376 48.702 9.928 1.00 15.98 298 ASP C C 1
ATOM 7338 O O . ASP C 1 269 ? 0.521 49.446 8.952 1.00 14.64 298 ASP C O 1
ATOM 7343 N N . GLY C 1 270 ? 0.359 47.370 9.852 1.00 16.03 299 GLY C N 1
ATOM 7344 C CA . GLY C 1 270 ? 0.247 46.650 8.585 1.00 16.79 299 GLY C CA 1
ATOM 7345 C C . GLY C 1 270 ? 1.577 46.418 7.841 1.00 16.96 299 GLY C C 1
ATOM 7346 O O . GLY C 1 270 ? 1.573 45.880 6.742 1.00 17.60 299 GLY C O 1
ATOM 7347 N N . LYS C 1 271 ? 2.696 46.841 8.416 1.00 17.09 300 LYS C N 1
ATOM 7348 C CA . LYS C 1 271 ? 4.040 46.607 7.850 1.00 17.24 300 LYS C CA 1
ATOM 7349 C C . LYS C 1 271 ? 4.982 45.958 8.854 1.00 17.16 300 LYS C C 1
ATOM 7350 O O . LYS C 1 271 ? 4.827 46.144 10.072 1.00 17.75 300 LYS C O 1
ATOM 7356 N N . ASP C 1 272 ? 5.971 45.226 8.348 1.00 15.67 301 ASP C N 1
ATOM 7357 C CA . ASP C 1 272 ? 6.871 44.424 9.176 1.00 15.07 301 ASP C CA 1
ATOM 7358 C C . ASP C 1 272 ? 8.277 45.016 9.231 1.00 14.91 301 ASP C C 1
ATOM 7359 O O . ASP C 1 272 ? 8.739 45.611 8.253 1.00 12.65 301 ASP C O 1
ATOM 7364 N N . TYR C 1 273 ? 8.961 44.775 10.356 1.00 14.37 302 TYR C N 1
ATOM 7365 C CA . TYR C 1 273 ? 10.262 45.378 10.666 1.00 15.10 302 TYR C CA 1
ATOM 7366 C C . TYR C 1 273 ? 11.190 44.445 11.430 1.00 15.36 302 TYR C C 1
ATOM 7367 O O . TYR C 1 273 ? 10.759 43.668 12.296 1.00 15.00 302 TYR C O 1
ATOM 7376 N N . LEU C 1 274 ? 12.472 44.531 11.086 1.00 15.67 303 LEU C N 1
ATOM 7377 C CA . LEU C 1 274 ? 13.548 43.841 11.764 1.00 15.04 303 LEU C CA 1
ATOM 7378 C C . LEU C 1 274 ? 14.363 44.841 12.586 1.00 14.97 303 LEU C C 1
ATOM 7379 O O . LEU C 1 274 ? 14.735 45.915 12.082 1.00 14.59 303 LEU C O 1
ATOM 7384 N N . VAL C 1 275 ? 14.620 44.514 13.861 1.00 14.26 304 VAL C N 1
ATOM 7385 C CA . VAL C 1 275 ? 15.331 45.425 14.783 1.00 13.36 304 VAL C CA 1
ATOM 7386 C C . VAL C 1 275 ? 16.565 44.679 15.317 1.00 13.42 304 VAL C C 1
ATOM 7387 O O . VAL C 1 275 ? 16.466 43.565 15.836 1.00 13.69 304 VAL C O 1
ATOM 7391 N N . LEU C 1 276 ? 17.741 45.272 15.169 1.00 13.61 305 LEU C N 1
ATOM 7392 C CA . LEU C 1 276 ? 18.977 44.587 15.558 1.00 13.73 305 LEU C CA 1
ATOM 7393 C C . LEU C 1 276 ? 20.086 45.562 15.936 1.00 13.42 305 LEU C C 1
ATOM 7394 O O . LEU C 1 276 ? 19.897 46.799 15.845 1.00 14.00 305 LEU C O 1
ATOM 7399 N N . HIS C 1 277 ? 21.228 45.035 16.392 1.00 12.94 306 HIS C N 1
ATOM 7400 C CA . HIS C 1 277 ? 22.448 45.844 16.527 1.00 11.92 306 HIS C CA 1
ATOM 7401 C C . HIS C 1 277 ? 23.492 45.375 15.550 1.00 11.63 306 HIS C C 1
ATOM 7402 O O . HIS C 1 277 ? 23.499 44.199 15.160 1.00 12.28 306 HIS C O 1
ATOM 7409 N N . ALA C 1 278 ? 24.358 46.305 15.166 1.00 11.08 307 ALA C N 1
ATOM 7410 C CA . ALA C 1 278 ? 25.417 46.050 14.171 1.00 12.33 307 ALA C CA 1
ATOM 7411 C C . ALA C 1 278 ? 26.649 46.867 14.515 1.00 11.55 307 ALA C C 1
ATOM 7412 O O . ALA C 1 278 ? 26.545 48.068 14.879 1.00 11.68 307 ALA C O 1
ATOM 7414 N N . TYR C 1 279 ? 27.819 46.227 14.407 1.00 12.02 308 TYR C N 1
ATOM 7415 C CA . TYR C 1 279 ? 29.071 46.814 14.876 1.00 12.68 308 TYR C CA 1
ATOM 7416 C C . TYR C 1 279 ? 29.711 47.666 13.777 1.00 12.64 308 TYR C C 1
ATOM 7417 O O . TYR C 1 279 ? 30.082 47.150 12.711 1.00 12.64 308 TYR C O 1
ATOM 7426 N N . GLU C 1 280 ? 29.858 48.957 14.048 1.00 12.83 309 GLU C N 1
ATOM 7427 C CA . GLU C 1 280 ? 30.286 49.925 13.033 1.00 12.22 309 GLU C CA 1
ATOM 7428 C C . GLU C 1 280 ? 31.812 49.990 12.952 1.00 13.39 309 GLU C C 1
ATOM 7429 O O . GLU C 1 280 ? 32.480 50.593 13.801 1.00 12.96 309 GLU C O 1
ATOM 7435 N N . ALA C 1 281 ? 32.370 49.440 11.888 1.00 13.50 310 ALA C N 1
ATOM 7436 C CA . ALA C 1 281 ? 33.821 49.389 11.728 1.00 14.63 310 ALA C CA 1
ATOM 7437 C C . ALA C 1 281 ? 34.518 50.744 11.791 1.00 15.12 310 ALA C C 1
ATOM 7438 O O . ALA C 1 281 ? 35.641 50.826 12.274 1.00 15.42 310 ALA C O 1
ATOM 7440 N N . ALA C 1 282 ? 33.877 51.789 11.268 1.00 15.86 311 ALA C N 1
ATOM 7441 C CA . ALA C 1 282 ? 34.465 53.127 11.239 1.00 15.97 311 ALA C CA 1
ATOM 7442 C C . ALA C 1 282 ? 34.398 53.852 12.592 1.00 15.90 311 ALA C C 1
ATOM 7443 O O . ALA C 1 282 ? 34.884 54.959 12.716 1.00 15.36 311 ALA C O 1
ATOM 7445 N N . ASP C 1 283 ? 33.773 53.236 13.588 1.00 16.52 312 ASP C N 1
ATOM 7446 C CA . ASP C 1 283 ? 33.541 53.858 14.901 1.00 16.52 312 ASP C CA 1
ATOM 7447 C C . ASP C 1 283 ? 33.935 52.860 16.025 1.00 16.49 312 ASP C C 1
ATOM 7448 O O . ASP C 1 283 ? 33.158 52.579 16.947 1.00 16.59 312 ASP C O 1
ATOM 7453 N N . ASN C 1 284 ? 35.146 52.310 15.903 1.00 16.17 313 ASN C N 1
ATOM 7454 C CA . ASN C 1 284 ? 35.712 51.342 16.852 1.00 16.74 313 ASN C CA 1
ATOM 7455 C C . ASN C 1 284 ? 34.842 50.130 17.142 1.00 16.62 313 ASN C C 1
ATOM 7456 O O . ASN C 1 284 ? 34.833 49.565 18.260 1.00 17.17 313 ASN C O 1
ATOM 7464 N N . TYR C 1 285 ? 34.105 49.710 16.123 1.00 15.43 314 TYR C N 1
ATOM 7465 C CA . TYR C 1 285 ? 33.215 48.559 16.227 1.00 14.94 314 TYR C CA 1
ATOM 7466 C C . TYR C 1 285 ? 32.084 48.730 17.232 1.00 14.17 314 TYR C C 1
ATOM 7467 O O . TYR C 1 285 ? 31.504 47.759 17.677 1.00 14.31 314 TYR C O 1
ATOM 7476 N N . LEU C 1 286 ? 31.733 49.966 17.537 1.00 13.92 315 LEU C N 1
ATOM 7477 C CA . LEU C 1 286 ? 30.635 50.235 18.455 1.00 14.21 315 LEU C CA 1
ATOM 7478 C C . LEU C 1 286 ? 29.275 49.866 17.846 1.00 14.54 315 LEU C C 1
ATOM 7479 O O . LEU C 1 286 ? 28.888 50.389 16.795 1.00 14.90 315 LEU C O 1
ATOM 7484 N N . GLN C 1 287 ? 28.573 48.966 18.529 1.00 14.60 316 GLN C N 1
ATOM 7485 C CA . GLN C 1 287 ? 27.185 48.568 18.249 1.00 14.47 316 GLN C CA 1
ATOM 7486 C C . GLN C 1 287 ? 26.220 49.749 18.087 1.00 14.34 316 GLN C C 1
ATOM 7487 O O . GLN C 1 287 ? 26.145 50.632 18.960 1.00 14.42 316 GLN C O 1
ATOM 7493 N N . LYS C 1 288 ? 25.472 49.751 16.971 1.00 13.13 317 LYS C N 1
ATOM 7494 C CA . LYS C 1 288 ? 24.449 50.759 16.703 1.00 12.42 317 LYS C CA 1
ATOM 7495 C C . LYS C 1 288 ? 23.076 50.109 16.470 1.00 12.01 317 LYS C C 1
ATOM 7496 O O . LYS C 1 288 ? 22.967 49.026 15.905 1.00 12.00 317 LYS C O 1
ATOM 7502 N N . LEU C 1 289 ? 22.013 50.807 16.865 1.00 12.51 318 LEU C N 1
ATOM 7503 C CA . LEU C 1 289 ? 20.670 50.383 16.555 1.00 12.36 318 LEU C CA 1
ATOM 7504 C C . LEU C 1 289 ? 20.469 50.385 15.020 1.00 12.75 318 LEU C C 1
ATOM 7505 O O . LEU C 1 289 ? 20.846 51.353 14.356 1.00 12.47 318 LEU C O 1
ATOM 7510 N N . LYS C 1 290 ? 19.809 49.356 14.498 1.00 13.47 319 LYS C N 1
ATOM 7511 C CA . LYS C 1 290 ? 19.313 49.362 13.113 1.00 14.13 319 LYS C CA 1
ATOM 7512 C C . LYS C 1 290 ? 17.884 48.819 13.001 1.00 13.97 319 LYS C C 1
ATOM 7513 O O . LYS C 1 290 ? 17.571 47.760 13.561 1.00 15.07 319 LYS C O 1
ATOM 7519 N N . ILE C 1 291 ? 17.027 49.540 12.282 1.00 13.99 320 ILE C N 1
ATOM 7520 C CA . ILE C 1 291 ? 15.659 49.080 11.994 1.00 13.69 320 ILE C CA 1
ATOM 7521 C C . ILE C 1 291 ? 15.542 48.925 10.462 1.00 13.98 320 ILE C C 1
ATOM 7522 O O . ILE C 1 291 ? 15.774 49.883 9.737 1.00 12.94 320 ILE C O 1
ATOM 7527 N N . LEU C 1 292 ? 15.180 47.739 10.006 1.00 14.08 321 LEU C N 1
ATOM 7528 C CA . LEU C 1 292 ? 15.086 47.440 8.566 1.00 14.77 321 LEU C CA 1
ATOM 7529 C C . LEU C 1 292 ? 13.685 47.011 8.162 1.00 14.78 321 LEU C C 1
ATOM 7530 O O . LEU C 1 292 ? 13.007 46.280 8.893 1.00 14.55 321 LEU C O 1
ATOM 7535 N N . ASN C 1 293 ? 13.264 47.439 6.972 1.00 14.25 322 ASN C N 1
ATOM 7536 C CA . ASN C 1 293 ? 12.009 46.971 6.379 1.00 14.04 322 ASN C CA 1
ATOM 7537 C C . ASN C 1 293 ? 12.083 45.487 6.081 1.00 13.99 322 ASN C C 1
ATOM 7538 O O . ASN C 1 293 ? 13.070 45.019 5.546 1.00 13.37 322 ASN C O 1
ATOM 7543 N N . LEU C 1 294 ? 11.093 44.736 6.564 1.00 13.79 323 LEU C N 1
ATOM 7544 C CA . LEU C 1 294 ? 11.051 43.282 6.429 1.00 14.13 323 LEU C CA 1
ATOM 7545 C C . LEU C 1 294 ? 10.050 42.897 5.335 1.00 15.26 323 LEU C C 1
ATOM 7546 O O . LEU C 1 294 ? 8.821 43.181 5.436 1.00 14.80 323 LEU C O 1
ATOM 7551 N N . HIS C 1 295 ? 10.599 42.324 4.265 1.00 14.37 324 HIS C N 1
ATOM 7552 C CA . HIS C 1 295 ? 9.823 41.867 3.104 1.00 14.69 324 HIS C CA 1
ATOM 7553 C C . HIS C 1 295 ? 9.674 40.351 3.068 1.00 13.84 324 HIS C C 1
ATOM 7554 O O . HIS C 1 295 ? 10.324 39.630 3.843 1.00 13.00 324 HIS C O 1
ATOM 7561 N N . TRP C 1 296 ? 8.810 39.858 2.175 1.00 12.75 325 TRP C N 1
ATOM 7562 C CA . TRP C 1 296 ? 8.574 38.433 2.050 1.00 12.55 325 TRP C CA 1
ATOM 7563 C C . TRP C 1 296 ? 8.592 38.054 0.564 1.00 12.16 325 TRP C C 1
ATOM 7564 O O . TRP C 1 296 ? 7.911 38.660 -0.240 1.00 10.47 325 TRP C O 1
ATOM 7575 N N . ASP C 1 297 ? 9.376 37.044 0.224 1.00 12.10 326 ASP C N 1
ATOM 7576 C CA . ASP C 1 297 ? 9.558 36.657 -1.174 1.00 11.59 326 ASP C CA 1
ATOM 7577 C C . ASP C 1 297 ? 8.459 35.707 -1.669 1.00 11.45 326 ASP C C 1
ATOM 7578 O O . ASP C 1 297 ? 7.555 35.325 -0.910 1.00 10.62 326 ASP C O 1
ATOM 7583 N N . GLY C 1 298 ? 8.547 35.315 -2.944 1.00 9.98 327 GLY C N 1
ATOM 7584 C CA . GLY C 1 298 ? 7.573 34.427 -3.559 1.00 10.03 327 GLY C CA 1
ATOM 7585 C C . GLY C 1 298 ? 7.501 32.987 -3.055 1.00 10.14 327 GLY C C 1
ATOM 7586 O O . GLY C 1 298 ? 6.561 32.271 -3.408 1.00 9.63 327 GLY C O 1
ATOM 7587 N N . GLU C 1 299 ? 8.492 32.550 -2.259 1.00 10.72 328 GLU C N 1
ATOM 7588 C CA . GLU C 1 299 ? 8.449 31.247 -1.605 1.00 12.43 328 GLU C CA 1
ATOM 7589 C C . GLU C 1 299 ? 8.039 31.308 -0.114 1.00 12.53 328 GLU C C 1
ATOM 7590 O O . GLU C 1 299 ? 8.106 30.294 0.590 1.00 11.88 328 GLU C O 1
ATOM 7596 N N . GLY C 1 300 ? 7.639 32.476 0.351 1.00 13.00 329 GLY C N 1
ATOM 7597 C CA . GLY C 1 300 ? 7.209 32.652 1.733 1.00 14.40 329 GLY C CA 1
ATOM 7598 C C . GLY C 1 300 ? 8.301 32.831 2.776 1.00 14.86 329 GLY C C 1
ATOM 7599 O O . GLY C 1 300 ? 8.113 32.429 3.958 1.00 17.49 329 GLY C O 1
ATOM 7600 N N . TRP C 1 301 ? 9.430 33.423 2.391 1.00 13.83 330 TRP C N 1
ATOM 7601 C CA . TRP C 1 301 ? 10.588 33.597 3.302 1.00 12.68 330 TRP C CA 1
ATOM 7602 C C . TRP C 1 301 ? 10.934 35.070 3.444 1.00 12.94 330 TRP C C 1
ATOM 7603 O O . TRP C 1 301 ? 10.913 35.819 2.461 1.00 11.90 330 TRP C O 1
ATOM 7614 N N . PRO C 1 302 ? 11.329 35.488 4.651 1.00 12.79 331 PRO C N 1
ATOM 7615 C CA . PRO C 1 302 ? 11.704 36.883 4.868 1.00 13.17 331 PRO C CA 1
ATOM 7616 C C . PRO C 1 302 ? 12.964 37.287 4.119 1.00 13.20 331 PRO C C 1
ATOM 7617 O O . PRO C 1 302 ? 13.872 36.484 3.926 1.00 13.54 331 PRO C O 1
ATOM 7621 N N . GLN C 1 303 ? 12.981 38.553 3.725 1.00 13.92 332 GLN C N 1
ATOM 7622 C CA . GLN C 1 303 ? 14.108 39.187 3.043 1.00 14.91 332 GLN C CA 1
ATOM 7623 C C . GLN C 1 303 ? 14.258 40.637 3.533 1.00 14.50 332 GLN C C 1
ATOM 7624 O O . GLN C 1 303 ? 13.266 41.320 3.809 1.00 13.04 332 GLN C O 1
ATOM 7630 N N . VAL C 1 304 ? 15.508 41.090 3.646 1.00 13.95 333 VAL C N 1
ATOM 7631 C CA . VAL C 1 304 ? 15.817 42.477 3.923 1.00 14.84 333 VAL C CA 1
ATOM 7632 C C . VAL C 1 304 ? 16.870 43.018 2.955 1.00 14.65 333 VAL C C 1
ATOM 7633 O O . VAL C 1 304 ? 17.641 42.239 2.370 1.00 15.78 333 VAL C O 1
ATOM 7637 N N . ASP C 1 305 ? 16.901 44.341 2.840 1.00 14.07 334 ASP C N 1
ATOM 7638 C CA . ASP C 1 305 ? 17.839 45.086 2.015 1.00 14.00 334 ASP C CA 1
ATOM 7639 C C . ASP C 1 305 ? 19.022 45.551 2.885 1.00 14.07 334 ASP C C 1
ATOM 7640 O O . ASP C 1 305 ? 18.891 46.518 3.661 1.00 13.55 334 ASP C O 1
ATOM 7645 N N . GLU C 1 306 ? 20.182 44.905 2.741 1.00 14.35 335 GLU C N 1
ATOM 7646 C CA . GLU C 1 306 ? 21.358 45.267 3.564 1.00 15.12 335 GLU C CA 1
ATOM 7647 C C . GLU C 1 306 ? 21.842 46.708 3.421 1.00 14.40 335 GLU C C 1
ATOM 7648 O O . GLU C 1 306 ? 22.568 47.207 4.290 1.00 14.22 335 GLU C O 1
ATOM 7654 N N . LYS C 1 307 ? 21.424 47.408 2.359 1.00 13.70 336 LYS C N 1
ATOM 7655 C CA . LYS C 1 307 ? 21.733 48.804 2.222 1.00 13.10 336 LYS C CA 1
ATOM 7656 C C . LYS C 1 307 ? 21.133 49.650 3.350 1.00 12.90 336 LYS C C 1
ATOM 7657 O O . LYS C 1 307 ? 21.630 50.738 3.631 1.00 10.89 336 LYS C O 1
ATOM 7663 N N . GLU C 1 308 ? 20.049 49.148 3.949 1.00 12.41 337 GLU C N 1
ATOM 7664 C CA . GLU C 1 308 ? 19.402 49.831 5.071 1.00 12.74 337 GLU C CA 1
ATOM 7665 C C . GLU C 1 308 ? 20.270 49.894 6.334 1.00 12.62 337 GLU C C 1
ATOM 7666 O O . GLU C 1 308 ? 20.035 50.748 7.207 1.00 12.11 337 GLU C O 1
ATOM 7672 N N . LEU C 1 309 ? 21.289 49.045 6.409 1.00 11.95 338 LEU C N 1
ATOM 7673 C CA . LEU C 1 309 ? 22.285 49.174 7.464 1.00 12.58 338 LEU C CA 1
ATOM 7674 C C . LEU C 1 309 ? 22.933 50.538 7.397 1.00 12.14 338 LEU C C 1
ATOM 7675 O O . LEU C 1 309 ? 23.265 51.108 8.442 1.00 12.78 338 LEU C O 1
ATOM 7680 N N . ASP C 1 310 ? 23.076 51.097 6.181 1.00 11.34 339 ASP C N 1
ATOM 7681 C CA . ASP C 1 310 ? 23.608 52.465 5.993 1.00 11.03 339 ASP C CA 1
ATOM 7682 C C . ASP C 1 310 ? 22.605 53.608 6.092 1.00 10.54 339 ASP C C 1
ATOM 7683 O O . ASP C 1 310 ? 22.959 54.660 6.585 1.00 11.24 339 ASP C O 1
ATOM 7688 N N . SER C 1 311 ? 21.369 53.388 5.639 1.00 11.02 340 SER C N 1
ATOM 7689 C CA . SER C 1 311 ? 20.378 54.464 5.476 1.00 11.11 340 SER C CA 1
ATOM 7690 C C . SER C 1 311 ? 19.425 54.651 6.689 1.00 11.29 340 SER C C 1
ATOM 7691 O O . SER C 1 311 ? 18.820 55.696 6.817 1.00 11.55 340 SER C O 1
ATOM 7694 N N . TYR C 1 312 ? 19.291 53.648 7.548 1.00 11.75 341 TYR C N 1
ATOM 7695 C CA . TYR C 1 312 ? 18.695 53.859 8.865 1.00 11.87 341 TYR C CA 1
ATOM 7696 C C . TYR C 1 312 ? 19.805 54.439 9.781 1.00 11.75 341 TYR C C 1
ATOM 7697 O O . TYR C 1 312 ? 20.800 53.762 10.073 1.00 10.74 341 TYR C O 1
ATOM 7706 N N . ILE C 1 313 ? 19.624 55.686 10.195 1.00 11.12 342 ILE C N 1
ATOM 7707 C CA . ILE C 1 313 ? 20.580 56.410 11.015 1.00 11.61 342 ILE C CA 1
ATOM 7708 C C . ILE C 1 313 ? 19.861 57.051 12.221 1.00 11.20 342 ILE C C 1
ATOM 7709 O O . ILE C 1 313 ? 19.252 58.107 12.103 1.00 10.86 342 ILE C O 1
ATOM 7714 N N . SER C 1 314 ? 19.916 56.374 13.359 1.00 11.52 343 SER C N 1
ATOM 7715 C CA . SER C 1 314 ? 19.264 56.867 14.580 1.00 11.99 343 SER C CA 1
ATOM 7716 C C . SER C 1 314 ? 20.024 58.058 15.050 1.00 11.63 343 SER C C 1
ATOM 7717 O O . SER C 1 314 ? 21.182 58.253 14.672 1.00 13.22 343 SER C O 1
ATOM 7720 N N . GLN C 1 315 ? 19.377 58.863 15.883 1.00 12.32 344 GLN C N 1
ATOM 7721 C CA . GLN C 1 315 ? 19.966 60.053 16.459 1.00 11.52 344 GLN C CA 1
ATOM 7722 C C . GLN C 1 315 ? 19.650 60.073 17.977 1.00 12.40 344 GLN C C 1
ATOM 7723 O O . GLN C 1 315 ? 18.490 59.959 18.379 1.00 10.28 344 GLN C O 1
ATOM 7729 N N . ARG C 1 316 ? 20.679 60.223 18.805 1.00 12.83 345 ARG C N 1
ATOM 7730 C CA . ARG C 1 316 ? 20.481 60.324 20.268 1.00 13.36 345 ARG C CA 1
ATOM 7731 C C . ARG C 1 316 ? 20.201 61.786 20.630 1.00 14.21 345 ARG C C 1
ATOM 7732 O O . ARG C 1 316 ? 21.076 62.653 20.493 1.00 13.15 345 ARG C O 1
ATOM 7740 N N . LEU C 1 317 ? 18.958 62.062 21.003 1.00 16.06 346 LEU C N 1
ATOM 7741 C CA . LEU C 1 317 ? 18.544 63.378 21.470 1.00 19.11 346 LEU C CA 1
ATOM 7742 C C . LEU C 1 317 ? 19.211 63.759 22.796 1.00 22.60 346 LEU C C 1
ATOM 7743 O O . LEU C 1 317 ? 19.454 62.901 23.634 1.00 21.18 346 LEU C O 1
ATOM 7748 N N . LYS C 1 318 ? 19.498 65.050 22.962 1.00 28.32 347 LYS C N 1
ATOM 7749 C CA . LYS C 1 318 ? 19.937 65.584 24.274 1.00 33.01 347 LYS C CA 1
ATOM 7750 C C . LYS C 1 318 ? 18.803 65.502 25.297 1.00 34.41 347 LYS C C 1
ATOM 7751 O O . LYS C 1 318 ? 17.582 65.577 25.068 1.00 36.71 347 LYS C O 1
ATOM 7758 N N . ALA D 1 2 ? 37.117 66.691 112.863 1.00 23.07 31 ALA D N 1
ATOM 7759 C CA . ALA D 1 2 ? 38.455 67.353 112.765 1.00 23.03 31 ALA D CA 1
ATOM 7760 C C . ALA D 1 2 ? 39.595 66.372 113.092 1.00 22.75 31 ALA D C 1
ATOM 7761 O O . ALA D 1 2 ? 40.634 66.386 112.429 1.00 23.66 31 ALA D O 1
ATOM 7763 N N . LYS D 1 3 ? 39.406 65.496 114.078 1.00 22.08 32 LYS D N 1
ATOM 7764 C CA . LYS D 1 3 ? 40.441 64.521 114.438 1.00 21.56 32 LYS D CA 1
ATOM 7765 C C . LYS D 1 3 ? 40.369 63.279 113.573 1.00 20.78 32 LYS D C 1
ATOM 7766 O O . LYS D 1 3 ? 39.321 62.947 113.033 1.00 20.28 32 LYS D O 1
ATOM 7772 N N . GLN D 1 4 ? 41.485 62.569 113.484 1.00 19.85 33 GLN D N 1
ATOM 7773 C CA . GLN D 1 4 ? 41.492 61.284 112.816 1.00 19.74 33 GLN D CA 1
ATOM 7774 C C . GLN D 1 4 ? 40.777 60.252 113.695 1.00 20.04 33 GLN D C 1
ATOM 7775 O O . GLN D 1 4 ? 40.666 60.407 114.927 1.00 19.97 33 GLN D O 1
ATOM 7781 N N . VAL D 1 5 ? 40.252 59.215 113.065 1.00 19.49 34 VAL D N 1
ATOM 7782 C CA . VAL D 1 5 ? 39.576 58.205 113.854 1.00 20.07 34 VAL D CA 1
ATOM 7783 C C . VAL D 1 5 ? 40.616 57.252 114.415 1.00 19.08 34 VAL D C 1
ATOM 7784 O O . VAL D 1 5 ? 41.482 56.740 113.703 1.00 19.19 34 VAL D O 1
ATOM 7788 N N . ASP D 1 6 ? 40.531 57.060 115.724 1.00 18.56 35 ASP D N 1
ATOM 7789 C CA . ASP D 1 6 ? 41.395 56.125 116.419 1.00 18.20 35 ASP D CA 1
ATOM 7790 C C . ASP D 1 6 ? 40.753 54.745 116.527 1.00 18.16 35 ASP D C 1
ATOM 7791 O O . ASP D 1 6 ? 39.669 54.576 117.097 1.00 18.01 35 ASP D O 1
ATOM 7796 N N . VAL D 1 7 ? 41.438 53.776 115.926 1.00 17.94 36 VAL D N 1
ATOM 7797 C CA . VAL D 1 7 ? 41.079 52.366 115.988 1.00 18.01 36 VAL D CA 1
ATOM 7798 C C . VAL D 1 7 ? 42.312 51.518 116.321 1.00 17.60 36 VAL D C 1
ATOM 7799 O O . VAL D 1 7 ? 43.456 51.983 116.242 1.00 17.30 36 VAL D O 1
ATOM 7803 N N . HIS D 1 8 ? 42.062 50.254 116.635 1.00 17.48 37 HIS D N 1
ATOM 7804 C CA . HIS D 1 8 ? 43.108 49.272 116.929 1.00 16.96 37 HIS D CA 1
ATOM 7805 C C . HIS D 1 8 ? 42.637 47.898 116.441 1.00 16.56 37 HIS D C 1
ATOM 7806 O O . HIS D 1 8 ? 41.542 47.468 116.783 1.00 16.47 37 HIS D O 1
ATOM 7813 N N . ASP D 1 9 ? 43.460 47.231 115.625 1.00 15.93 38 ASP D N 1
ATOM 7814 C CA . ASP D 1 9 ? 43.135 45.942 114.971 1.00 15.39 38 ASP D CA 1
ATOM 7815 C C . ASP D 1 9 ? 41.915 45.983 114.002 1.00 15.25 38 ASP D C 1
ATOM 7816 O O . ASP D 1 9 ? 40.967 45.176 114.140 1.00 14.66 38 ASP D O 1
ATOM 7821 N N . PRO D 1 10 ? 41.917 46.919 113.044 1.00 14.81 39 PRO D N 1
ATOM 7822 C CA . PRO D 1 10 ? 40.710 47.218 112.251 1.00 15.14 39 PRO D CA 1
ATOM 7823 C C . PRO D 1 10 ? 40.379 46.191 111.152 1.00 15.07 39 PRO D C 1
ATOM 7824 O O . PRO D 1 10 ? 41.273 45.521 110.607 1.00 14.89 39 PRO D O 1
ATOM 7828 N N . VAL D 1 11 ? 39.072 46.041 110.919 1.00 14.82 40 VAL D N 1
ATOM 7829 C CA . VAL D 1 11 ? 38.517 45.310 109.778 1.00 14.16 40 VAL D CA 1
ATOM 7830 C C . VAL D 1 11 ? 37.301 46.062 109.201 1.00 14.32 40 VAL D C 1
ATOM 7831 O O . VAL D 1 11 ? 36.672 46.891 109.873 1.00 13.90 40 VAL D O 1
ATOM 7835 N N . MET D 1 12 ? 37.000 45.787 107.932 1.00 14.61 41 MET D N 1
ATOM 7836 C CA . MET D 1 12 ? 36.013 46.537 107.180 1.00 14.39 41 MET D CA 1
ATOM 7837 C C . MET D 1 12 ? 35.161 45.636 106.272 1.00 14.51 41 MET D C 1
ATOM 7838 O O . MET D 1 12 ? 35.607 44.568 105.855 1.00 14.59 41 MET D O 1
ATOM 7843 N N . THR D 1 13 ? 33.938 46.098 105.986 1.00 14.24 42 THR D N 1
ATOM 7844 C CA . THR D 1 13 ? 33.082 45.514 104.957 1.00 14.21 42 THR D CA 1
ATOM 7845 C C . THR D 1 13 ? 32.096 46.516 104.314 1.00 14.39 42 THR D C 1
ATOM 7846 O O . THR D 1 13 ? 31.890 47.638 104.821 1.00 13.94 42 THR D O 1
ATOM 7850 N N . ARG D 1 14 ? 31.494 46.119 103.186 1.00 14.22 43 ARG D N 1
ATOM 7851 C CA . ARG D 1 14 ? 30.464 46.943 102.523 1.00 14.32 43 ARG D CA 1
ATOM 7852 C C . ARG D 1 14 ? 29.083 46.283 102.488 1.00 13.68 43 ARG D C 1
ATOM 7853 O O . ARG D 1 14 ? 28.964 45.132 102.074 1.00 13.27 43 ARG D O 1
ATOM 7861 N N . GLU D 1 15 ? 28.058 47.021 102.934 1.00 13.43 44 GLU D N 1
ATOM 7862 C CA . GLU D 1 15 ? 26.655 46.648 102.716 1.00 13.07 44 GLU D CA 1
ATOM 7863 C C . GLU D 1 15 ? 25.963 47.673 101.816 1.00 13.26 44 GLU D C 1
ATOM 7864 O O . GLU D 1 15 ? 25.730 48.818 102.212 1.00 11.27 44 GLU D O 1
ATOM 7870 N N . GLY D 1 16 ? 25.610 47.236 100.612 1.00 14.02 45 GLY D N 1
ATOM 7871 C CA . GLY D 1 16 ? 25.041 48.130 99.626 1.00 15.02 45 GLY D CA 1
ATOM 7872 C C . GLY D 1 16 ? 26.080 49.173 99.250 1.00 15.42 45 GLY D C 1
ATOM 7873 O O . GLY D 1 16 ? 27.161 48.828 98.775 1.00 15.94 45 GLY D O 1
ATOM 7874 N N . ASP D 1 17 ? 25.760 50.435 99.497 1.00 15.84 46 ASP D N 1
ATOM 7875 C CA . ASP D 1 17 ? 26.688 51.545 99.246 1.00 16.44 46 ASP D CA 1
ATOM 7876 C C . ASP D 1 17 ? 27.233 52.189 100.553 1.00 15.95 46 ASP D C 1
ATOM 7877 O O . ASP D 1 17 ? 27.679 53.332 100.546 1.00 15.61 46 ASP D O 1
ATOM 7882 N N . THR D 1 18 ? 27.188 51.459 101.668 1.00 15.64 47 THR D N 1
ATOM 7883 C CA . THR D 1 18 ? 27.677 51.971 102.955 1.00 15.03 47 THR D CA 1
ATOM 7884 C C . THR D 1 18 ? 28.836 51.116 103.477 1.00 14.75 47 THR D C 1
ATOM 7885 O O . THR D 1 18 ? 28.725 49.886 103.592 1.00 14.72 47 THR D O 1
ATOM 7889 N N . TRP D 1 19 ? 29.948 51.770 103.793 1.00 14.17 48 TRP D N 1
ATOM 7890 C CA . TRP D 1 19 ? 31.097 51.101 104.406 1.00 13.92 48 TRP D CA 1
ATOM 7891 C C . TRP D 1 19 ? 30.969 51.017 105.943 1.00 12.86 48 TRP D C 1
ATOM 7892 O O . TRP D 1 19 ? 30.651 51.993 106.587 1.00 12.42 48 TRP D O 1
ATOM 7903 N N . TYR D 1 20 ? 31.272 49.858 106.513 1.00 12.37 49 TYR D N 1
ATOM 7904 C CA . TYR D 1 20 ? 31.321 49.683 107.964 1.00 12.55 49 TYR D CA 1
ATOM 7905 C C . TYR D 1 20 ? 32.710 49.294 108.439 1.00 12.99 49 TYR D C 1
ATOM 7906 O O . TYR D 1 20 ? 33.375 48.471 107.818 1.00 12.28 49 TYR D O 1
ATOM 7915 N N . LEU D 1 21 ? 33.112 49.864 109.581 1.00 13.56 50 LEU D N 1
ATOM 7916 C CA . LEU D 1 21 ? 34.458 49.673 110.182 1.00 13.68 50 LEU D CA 1
ATOM 7917 C C . LEU D 1 21 ? 34.373 49.150 111.627 1.00 13.19 50 LEU D C 1
ATOM 7918 O O . LEU D 1 21 ? 33.666 49.719 112.429 1.00 12.61 50 LEU D O 1
ATOM 7923 N N . PHE D 1 22 ? 35.143 48.116 111.942 1.00 13.37 51 PHE D N 1
ATOM 7924 C CA . PHE D 1 22 ? 35.119 47.444 113.253 1.00 13.32 51 PHE D CA 1
ATOM 7925 C C . PHE D 1 22 ? 36.490 47.512 113.943 1.00 13.55 51 PHE D C 1
ATOM 7926 O O . PHE D 1 22 ? 37.509 47.242 113.318 1.00 12.94 51 PHE D O 1
ATOM 7934 N N . SER D 1 23 ? 36.503 47.854 115.242 1.00 13.90 52 SER D N 1
ATOM 7935 C CA . SER D 1 23 ? 37.750 48.004 116.006 1.00 13.05 52 SER D CA 1
ATOM 7936 C C . SER D 1 23 ? 37.672 47.320 117.391 1.00 13.13 52 SER D C 1
ATOM 7937 O O . SER D 1 23 ? 36.604 47.213 117.994 1.00 11.97 52 SER D O 1
ATOM 7940 N N . THR D 1 24 ? 38.814 46.849 117.870 1.00 12.96 53 THR D N 1
ATOM 7941 C CA . THR D 1 24 ? 39.028 46.589 119.292 1.00 13.48 53 THR D CA 1
ATOM 7942 C C . THR D 1 24 ? 38.459 47.730 120.130 1.00 13.62 53 THR D C 1
ATOM 7943 O O . THR D 1 24 ? 38.574 48.925 119.777 1.00 12.47 53 THR D O 1
ATOM 7947 N N . GLY D 1 25 ? 37.833 47.350 121.245 1.00 13.60 54 GLY D N 1
ATOM 7948 C CA . GLY D 1 25 ? 37.156 48.282 122.119 1.00 13.44 54 GLY D CA 1
ATOM 7949 C C . GLY D 1 25 ? 36.004 47.659 122.911 1.00 13.53 54 GLY D C 1
ATOM 7950 O O . GLY D 1 25 ? 35.704 46.485 122.758 1.00 12.56 54 GLY D O 1
ATOM 7951 N N . PRO D 1 26 ? 35.354 48.456 123.762 1.00 13.86 55 PRO D N 1
ATOM 7952 C CA . PRO D 1 26 ? 34.192 47.972 124.523 1.00 13.93 55 PRO D CA 1
ATOM 7953 C C . PRO D 1 26 ? 33.084 47.464 123.593 1.00 13.59 55 PRO D C 1
ATOM 7954 O O . PRO D 1 26 ? 32.571 48.250 122.797 1.00 14.08 55 PRO D O 1
ATOM 7958 N N . GLY D 1 27 ? 32.785 46.166 123.657 1.00 14.00 56 GLY D N 1
ATOM 7959 C CA . GLY D 1 27 ? 31.744 45.534 122.855 1.00 14.07 56 GLY D CA 1
ATOM 7960 C C . GLY D 1 27 ? 32.005 45.376 121.354 1.00 14.54 56 GLY D C 1
ATOM 7961 O O . GLY D 1 27 ? 31.116 44.905 120.627 1.00 14.64 56 GLY D O 1
ATOM 7962 N N . ILE D 1 28 ? 33.238 45.668 120.919 1.00 14.48 57 ILE D N 1
ATOM 7963 C CA . ILE D 1 28 ? 33.590 45.980 119.512 1.00 14.05 57 ILE D CA 1
ATOM 7964 C C . ILE D 1 28 ? 32.895 47.266 119.023 1.00 13.47 57 ILE D C 1
ATOM 7965 O O . ILE D 1 28 ? 31.659 47.331 118.909 1.00 12.43 57 ILE D O 1
ATOM 7970 N N . THR D 1 29 ? 33.708 48.267 118.716 1.00 13.13 58 THR D N 1
ATOM 7971 C CA . THR D 1 29 ? 33.239 49.528 118.171 1.00 13.67 58 THR D CA 1
ATOM 7972 C C . THR D 1 29 ? 32.994 49.437 116.662 1.00 14.10 58 THR D C 1
ATOM 7973 O O . THR D 1 29 ? 33.825 48.883 115.920 1.00 13.29 58 THR D O 1
ATOM 7977 N N . ILE D 1 30 ? 31.868 50.000 116.225 1.00 14.17 59 ILE D N 1
ATOM 7978 C CA . ILE D 1 30 ? 31.472 49.974 114.824 1.00 14.96 59 ILE D CA 1
ATOM 7979 C C . ILE D 1 30 ? 31.256 51.394 114.356 1.00 14.44 59 ILE D C 1
ATOM 7980 O O . ILE D 1 30 ? 30.559 52.154 115.005 1.00 13.71 59 ILE D O 1
ATOM 7985 N N . TYR D 1 31 ? 31.844 51.732 113.208 1.00 15.04 60 TYR D N 1
ATOM 7986 C CA . TYR D 1 31 ? 31.602 53.012 112.521 1.00 14.70 60 TYR D CA 1
ATOM 7987 C C . TYR D 1 31 ? 31.063 52.794 111.098 1.00 15.12 60 TYR D C 1
ATOM 7988 O O . TYR D 1 31 ? 31.240 51.708 110.528 1.00 15.58 60 TYR D O 1
ATOM 7997 N N . SER D 1 32 ? 30.455 53.833 110.523 1.00 15.15 61 SER D N 1
ATOM 7998 C CA . SER D 1 32 ? 29.938 53.807 109.152 1.00 15.37 61 SER D CA 1
ATOM 7999 C C . SER D 1 32 ? 30.378 55.006 108.328 1.00 15.22 61 SER D C 1
ATOM 8000 O O . SER D 1 32 ? 30.666 56.066 108.854 1.00 14.72 61 SER D O 1
ATOM 8003 N N . SER D 1 33 ? 30.427 54.810 107.018 1.00 15.87 62 SER D N 1
ATOM 8004 C CA . SER D 1 33 ? 30.860 55.852 106.079 1.00 16.20 62 SER D CA 1
ATOM 8005 C C . SER D 1 33 ? 30.301 55.623 104.673 1.00 16.66 62 SER D C 1
ATOM 8006 O O . SER D 1 33 ? 29.985 54.486 104.273 1.00 16.16 62 SER D O 1
ATOM 8009 N N . LYS D 1 34 ? 30.244 56.709 103.910 1.00 17.09 63 LYS D N 1
ATOM 8010 C CA . LYS D 1 34 ? 29.827 56.643 102.527 1.00 17.94 63 LYS D CA 1
ATOM 8011 C C . LYS D 1 34 ? 30.999 56.703 101.562 1.00 17.74 63 LYS D C 1
ATOM 8012 O O . LYS D 1 34 ? 30.788 56.480 100.381 1.00 18.79 63 LYS D O 1
ATOM 8018 N N . ASP D 1 35 ? 32.212 56.983 102.038 1.00 17.15 64 ASP D N 1
ATOM 8019 C CA . ASP D 1 35 ? 33.360 57.205 101.137 1.00 17.01 64 ASP D CA 1
ATOM 8020 C C . ASP D 1 35 ? 34.724 56.717 101.657 1.00 17.49 64 ASP D C 1
ATOM 8021 O O . ASP D 1 35 ? 35.755 57.041 101.060 1.00 17.53 64 ASP D O 1
ATOM 8026 N N . ARG D 1 36 ? 34.718 55.931 102.748 1.00 16.70 65 ARG D N 1
ATOM 8027 C CA . ARG D 1 36 ? 35.914 55.395 103.412 1.00 16.65 65 ARG D CA 1
ATOM 8028 C C . ARG D 1 36 ? 36.841 56.410 104.105 1.00 15.78 65 ARG D C 1
ATOM 8029 O O . ARG D 1 36 ? 37.851 56.029 104.690 1.00 15.28 65 ARG D O 1
ATOM 8037 N N . VAL D 1 37 ? 36.481 57.681 104.089 1.00 15.93 66 VAL D N 1
ATOM 8038 C CA . VAL D 1 37 ? 37.303 58.736 104.688 1.00 15.90 66 VAL D CA 1
ATOM 8039 C C . VAL D 1 37 ? 36.580 59.379 105.890 1.00 15.95 66 VAL D C 1
ATOM 8040 O O . VAL D 1 37 ? 37.170 59.549 106.948 1.00 15.22 66 VAL D O 1
ATOM 8046 N N . ASN D 1 38 ? 35.308 59.729 105.702 1.00 16.45 67 ASN D N 1
ATOM 8047 C CA . ASN D 1 38 ? 34.492 60.405 106.708 1.00 16.49 67 ASN D CA 1
ATOM 8048 C C . ASN D 1 38 ? 33.630 59.421 107.471 1.00 16.77 67 ASN D C 1
ATOM 8049 O O . ASN D 1 38 ? 32.693 58.874 106.903 1.00 17.38 67 ASN D O 1
ATOM 8054 N N . TRP D 1 39 ? 33.944 59.218 108.753 1.00 16.82 68 TRP D N 1
ATOM 8055 C CA . TRP D 1 39 ? 33.368 58.134 109.578 1.00 16.22 68 TRP D CA 1
ATOM 8056 C C . TRP D 1 39 ? 32.487 58.687 110.693 1.00 16.63 68 TRP D C 1
ATOM 8057 O O . TRP D 1 39 ? 32.798 59.712 111.292 1.00 17.62 68 TRP D O 1
ATOM 8068 N N . ARG D 1 40 ? 31.360 58.041 110.955 1.00 16.42 69 ARG D N 1
ATOM 8069 C CA . ARG D 1 40 ? 30.555 58.391 112.129 1.00 16.06 69 ARG D CA 1
ATOM 8070 C C . ARG D 1 40 ? 30.279 57.130 112.947 1.00 15.46 69 ARG D C 1
ATOM 8071 O O . ARG D 1 40 ? 30.254 56.015 112.414 1.00 13.42 69 ARG D O 1
ATOM 8079 N N . TYR D 1 41 ? 30.126 57.318 114.254 1.00 14.71 70 TYR D N 1
ATOM 8080 C CA . TYR D 1 41 ? 29.914 56.199 115.150 1.00 14.15 70 TYR D CA 1
ATOM 8081 C C . TYR D 1 41 ? 28.553 55.571 114.829 1.00 13.72 70 TYR D C 1
ATOM 8082 O O . TYR D 1 41 ? 27.548 56.259 114.772 1.00 13.03 70 TYR D O 1
ATOM 8091 N N . SER D 1 42 ? 28.532 54.261 114.635 1.00 13.44 71 SER D N 1
ATOM 8092 C CA . SER D 1 42 ? 27.300 53.522 114.373 1.00 13.33 71 SER D CA 1
ATOM 8093 C C . SER D 1 42 ? 26.748 52.813 115.634 1.00 12.92 71 SER D C 1
ATOM 8094 O O . SER D 1 42 ? 25.611 53.033 116.004 1.00 12.21 71 SER D O 1
ATOM 8097 N N . ASP D 1 43 ? 27.545 51.961 116.273 1.00 12.77 72 ASP D N 1
ATOM 8098 C CA . ASP D 1 43 ? 27.060 51.096 117.366 1.00 12.64 72 ASP D CA 1
ATOM 8099 C C . ASP D 1 43 ? 28.220 50.426 118.094 1.00 12.85 72 ASP D C 1
ATOM 8100 O O . ASP D 1 43 ? 29.381 50.543 117.702 1.00 13.02 72 ASP D O 1
ATOM 8105 N N . ARG D 1 44 ? 27.901 49.719 119.167 1.00 12.62 73 ARG D N 1
ATOM 8106 C CA . ARG D 1 44 ? 28.792 48.711 119.704 1.00 13.64 73 ARG D CA 1
ATOM 8107 C C . ARG D 1 44 ? 28.053 47.367 119.655 1.00 13.25 73 ARG D C 1
ATOM 8108 O O . ARG D 1 44 ? 26.860 47.288 119.954 1.00 13.00 73 ARG D O 1
ATOM 8116 N N . ALA D 1 45 ? 28.730 46.327 119.201 1.00 13.69 74 ALA D N 1
ATOM 8117 C CA . ALA D 1 45 ? 28.042 45.056 118.952 1.00 14.39 74 ALA D CA 1
ATOM 8118 C C . ALA D 1 45 ? 27.411 44.494 120.215 1.00 14.36 74 ALA D C 1
ATOM 8119 O O . ALA D 1 45 ? 26.260 44.104 120.202 1.00 14.04 74 ALA D O 1
ATOM 8121 N N . PHE D 1 46 ? 28.183 44.461 121.294 1.00 14.64 75 PHE D N 1
ATOM 8122 C CA . PHE D 1 46 ? 27.658 44.105 122.602 1.00 14.51 75 PHE D CA 1
ATOM 8123 C C . PHE D 1 46 ? 27.457 45.418 123.370 1.00 15.34 75 PHE D C 1
ATOM 8124 O O . PHE D 1 46 ? 28.411 46.172 123.580 1.00 15.39 75 PHE D O 1
ATOM 8132 N N . ALA D 1 47 ? 26.216 45.714 123.751 1.00 15.39 76 ALA D N 1
ATOM 8133 C CA . ALA D 1 47 ? 25.929 46.859 124.617 1.00 15.98 76 ALA D CA 1
ATOM 8134 C C . ALA D 1 47 ? 26.704 46.731 125.930 1.00 16.11 76 ALA D C 1
ATOM 8135 O O . ALA D 1 47 ? 27.112 47.720 126.528 1.00 15.57 76 ALA D O 1
ATOM 8137 N N . THR D 1 48 ? 26.906 45.487 126.345 1.00 16.87 77 THR D N 1
ATOM 8138 C CA . THR D 1 48 ? 27.729 45.150 127.487 1.00 17.80 77 THR D CA 1
ATOM 8139 C C . THR D 1 48 ? 28.988 44.316 127.091 1.00 17.34 77 THR D C 1
ATOM 8140 O O . THR D 1 48 ? 29.938 44.862 126.509 1.00 16.64 77 THR D O 1
ATOM 8144 N N . GLU D 1 49 ? 29.015 43.042 127.454 1.00 17.06 78 GLU D N 1
ATOM 8145 C CA . GLU D 1 49 ? 30.011 42.058 127.023 1.00 17.04 78 GLU D CA 1
ATOM 8146 C C . GLU D 1 49 ? 29.331 40.678 126.866 1.00 16.79 78 GLU D C 1
ATOM 8147 O O . GLU D 1 49 ? 28.187 40.502 127.284 1.00 16.26 78 GLU D O 1
ATOM 8153 N N . PRO D 1 50 ? 30.007 39.698 126.278 1.00 15.39 79 PRO D N 1
ATOM 8154 C CA . PRO D 1 50 ? 29.438 38.347 126.206 1.00 16.23 79 PRO D CA 1
ATOM 8155 C C . PRO D 1 50 ? 29.179 37.778 127.602 1.00 16.65 79 PRO D C 1
ATOM 8156 O O . PRO D 1 50 ? 29.989 38.014 128.492 1.00 17.24 79 PRO D O 1
ATOM 8160 N N . THR D 1 51 ? 28.091 37.027 127.770 1.00 16.70 80 THR D N 1
ATOM 8161 C CA . THR D 1 51 ? 27.721 36.482 129.069 1.00 17.12 80 THR D CA 1
ATOM 8162 C C . THR D 1 51 ? 28.739 35.533 129.651 1.00 17.01 80 THR D C 1
ATOM 8163 O O . THR D 1 51 ? 28.832 35.419 130.874 1.00 17.54 80 THR D O 1
ATOM 8167 N N . TRP D 1 52 ? 29.502 34.861 128.773 1.00 15.65 81 TRP D N 1
ATOM 8168 C CA . TRP D 1 52 ? 30.497 33.875 129.153 1.00 15.43 81 TRP D CA 1
ATOM 8169 C C . TRP D 1 52 ? 31.910 34.466 129.345 1.00 14.70 81 TRP D C 1
ATOM 8170 O O . TRP D 1 52 ? 32.836 33.742 129.690 1.00 14.90 81 TRP D O 1
ATOM 8181 N N . ALA D 1 53 ? 32.097 35.761 129.107 1.00 14.96 82 ALA D N 1
ATOM 8182 C CA . ALA D 1 53 ? 33.459 36.353 129.042 1.00 15.24 82 ALA D CA 1
ATOM 8183 C C . ALA D 1 53 ? 34.324 36.225 130.343 1.00 15.92 82 ALA D C 1
ATOM 8184 O O . ALA D 1 53 ? 35.526 35.896 130.284 1.00 15.05 82 ALA D O 1
ATOM 8186 N N . LYS D 1 54 ? 33.710 36.496 131.498 1.00 16.15 83 LYS D N 1
ATOM 8187 C CA . LYS D 1 54 ? 34.411 36.445 132.788 1.00 17.47 83 LYS D CA 1
ATOM 8188 C C . LYS D 1 54 ? 34.726 35.003 133.238 1.00 17.53 83 LYS D C 1
ATOM 8189 O O . LYS D 1 54 ? 35.644 34.784 134.020 1.00 17.74 83 LYS D O 1
ATOM 8195 N N . ARG D 1 55 ? 34.015 34.027 132.685 1.00 17.87 84 ARG D N 1
ATOM 8196 C CA . ARG D 1 55 ? 34.297 32.609 132.923 1.00 17.76 84 ARG D CA 1
ATOM 8197 C C . ARG D 1 55 ? 35.627 32.224 132.279 1.00 17.65 84 ARG D C 1
ATOM 8198 O O . ARG D 1 55 ? 36.470 31.525 132.882 1.00 17.55 84 ARG D O 1
ATOM 8206 N N . VAL D 1 56 ? 35.848 32.710 131.063 1.00 15.42 85 VAL D N 1
ATOM 8207 C CA . VAL D 1 56 ? 37.129 32.504 130.397 1.00 15.27 85 VAL D CA 1
ATOM 8208 C C . VAL D 1 56 ? 38.225 33.374 130.977 1.00 14.63 85 VAL D C 1
ATOM 8209 O O . VAL D 1 56 ? 39.328 32.901 131.171 1.00 14.86 85 VAL D O 1
ATOM 8213 N N . SER D 1 57 ? 37.918 34.632 131.235 1.00 15.86 86 SER D N 1
ATOM 8214 C CA . SER D 1 57 ? 38.892 35.642 131.694 1.00 16.59 86 SER D CA 1
ATOM 8215 C C . SER D 1 57 ? 38.352 36.397 132.909 1.00 17.58 86 SER D C 1
ATOM 8216 O O . SER D 1 57 ? 37.680 37.419 132.770 1.00 18.11 86 SER D O 1
ATOM 8219 N N . PRO D 1 58 ? 38.624 35.895 134.111 1.00 18.86 87 PRO D N 1
ATOM 8220 C CA . PRO D 1 58 ? 38.088 36.523 135.335 1.00 20.05 87 PRO D CA 1
ATOM 8221 C C . PRO D 1 58 ? 38.439 38.011 135.506 1.00 20.72 87 PRO D C 1
ATOM 8222 O O . PRO D 1 58 ? 37.622 38.727 136.049 1.00 21.61 87 PRO D O 1
ATOM 8226 N N . SER D 1 59 ? 39.574 38.479 134.987 1.00 22.50 88 SER D N 1
ATOM 8227 C CA . SER D 1 59 ? 39.909 39.926 135.021 1.00 23.50 88 SER D CA 1
ATOM 8228 C C . SER D 1 59 ? 39.248 40.789 133.920 1.00 23.83 88 SER D C 1
ATOM 8229 O O . SER D 1 59 ? 39.459 41.984 133.869 1.00 24.95 88 SER D O 1
ATOM 8232 N N . PHE D 1 60 ? 38.501 40.185 133.009 1.00 23.62 89 PHE D N 1
ATOM 8233 C CA . PHE D 1 60 ? 38.088 40.862 131.780 1.00 22.57 89 PHE D CA 1
ATOM 8234 C C . PHE D 1 60 ? 37.767 42.328 132.026 1.00 21.87 89 PHE D C 1
ATOM 8235 O O . PHE D 1 60 ? 36.846 42.614 132.794 1.00 22.63 89 PHE D O 1
ATOM 8243 N N . ASP D 1 61 ? 38.505 43.227 131.353 1.00 21.30 90 ASP D N 1
ATOM 8244 C CA . ASP D 1 61 ? 38.366 44.708 131.499 1.00 20.77 90 ASP D CA 1
ATOM 8245 C C . ASP D 1 61 ? 37.194 45.316 130.746 1.00 19.52 90 ASP D C 1
ATOM 8246 O O . ASP D 1 61 ? 36.913 46.482 130.889 1.00 19.04 90 ASP D O 1
ATOM 8251 N N . GLY D 1 62 ? 36.506 44.513 129.944 1.00 18.42 91 GLY D N 1
ATOM 8252 C CA . GLY D 1 62 ? 35.314 44.973 129.242 1.00 17.28 91 GLY D CA 1
ATOM 8253 C C . GLY D 1 62 ? 35.580 45.215 127.760 1.00 16.23 91 GLY D C 1
ATOM 8254 O O . GLY D 1 62 ? 34.653 45.420 126.995 1.00 16.31 91 GLY D O 1
ATOM 8255 N N . HIS D 1 63 ? 36.853 45.164 127.374 1.00 15.63 92 HIS D N 1
ATOM 8256 C CA . HIS D 1 63 ? 37.313 45.387 126.000 1.00 15.35 92 HIS D CA 1
ATOM 8257 C C . HIS D 1 63 ? 37.458 44.084 125.207 1.00 14.31 92 HIS D C 1
ATOM 8258 O O . HIS D 1 63 ? 38.187 43.172 125.612 1.00 14.23 92 HIS D O 1
ATOM 8265 N N . LEU D 1 64 ? 36.733 43.987 124.091 1.00 13.85 93 LEU D N 1
ATOM 8266 C CA . LEU D 1 64 ? 36.877 42.873 123.164 1.00 12.80 93 LEU D CA 1
ATOM 8267 C C . LEU D 1 64 ? 37.970 43.209 122.145 1.00 12.82 93 LEU D C 1
ATOM 8268 O O . LEU D 1 64 ? 38.080 44.362 121.695 1.00 11.43 93 LEU D O 1
ATOM 8273 N N . TRP D 1 65 ? 38.732 42.189 121.765 1.00 11.95 94 TRP D N 1
ATOM 8274 C CA . TRP D 1 65 ? 39.911 42.371 120.939 1.00 12.88 94 TRP D CA 1
ATOM 8275 C C . TRP D 1 65 ? 39.757 41.804 119.507 1.00 12.95 94 TRP D C 1
ATOM 8276 O O . TRP D 1 65 ? 39.209 40.709 119.303 1.00 13.14 94 TRP D O 1
ATOM 8287 N N . ALA D 1 66 ? 40.322 42.534 118.542 1.00 13.84 95 ALA D N 1
ATOM 8288 C CA . ALA D 1 66 ? 40.743 41.956 117.232 1.00 13.41 95 ALA D CA 1
ATOM 8289 C C . ALA D 1 66 ? 39.589 41.301 116.450 1.00 13.67 95 ALA D C 1
ATOM 8290 O O . ALA D 1 66 ? 39.617 40.104 116.168 1.00 13.36 95 ALA D O 1
ATOM 8292 N N . PRO D 1 67 ? 38.589 42.086 116.071 1.00 13.78 96 PRO D N 1
ATOM 8293 C CA . PRO D 1 67 ? 37.417 41.523 115.393 1.00 14.36 96 PRO D CA 1
ATOM 8294 C C . PRO D 1 67 ? 37.742 41.041 113.979 1.00 14.25 96 PRO D C 1
ATOM 8295 O O . PRO D 1 67 ? 38.697 41.527 113.385 1.00 13.60 96 PRO D O 1
ATOM 8299 N N . ASP D 1 68 ? 36.970 40.100 113.457 1.00 15.20 97 ASP D N 1
ATOM 8300 C CA . ASP D 1 68 ? 36.909 39.916 112.002 1.00 15.33 97 ASP D CA 1
ATOM 8301 C C . ASP D 1 68 ? 35.457 39.946 111.498 1.00 15.23 97 ASP D C 1
ATOM 8302 O O . ASP D 1 68 ? 34.568 39.427 112.168 1.00 15.52 97 ASP D O 1
ATOM 8307 N N . ILE D 1 69 ? 35.230 40.566 110.327 1.00 14.25 98 ILE D N 1
ATOM 8308 C CA . ILE D 1 69 ? 33.886 40.652 109.735 1.00 13.76 98 ILE D CA 1
ATOM 8309 C C . ILE D 1 69 ? 33.836 39.833 108.420 1.00 13.36 98 ILE D C 1
ATOM 8310 O O . ILE D 1 69 ? 34.726 39.952 107.598 1.00 12.33 98 ILE D O 1
ATOM 8315 N N . TYR D 1 70 ? 32.807 39.001 108.256 1.00 13.74 99 TYR D N 1
ATOM 8316 C CA . TYR D 1 70 ? 32.715 38.056 107.125 1.00 14.17 99 TYR D CA 1
ATOM 8317 C C . TYR D 1 70 ? 31.253 37.878 106.633 1.00 14.45 99 TYR D C 1
ATOM 8318 O O . TYR D 1 70 ? 30.353 37.563 107.416 1.00 14.38 99 TYR D O 1
ATOM 8327 N N . GLN D 1 71 ? 31.030 38.093 105.334 1.00 14.68 100 GLN D N 1
ATOM 8328 C CA . GLN D 1 71 ? 29.697 37.947 104.700 1.00 14.79 100 GLN D CA 1
ATOM 8329 C C . GLN D 1 71 ? 29.503 36.555 104.095 1.00 14.92 100 GLN D C 1
ATOM 8330 O O . GLN D 1 71 ? 30.327 36.077 103.311 1.00 14.75 100 GLN D O 1
ATOM 8336 N N . HIS D 1 72 ? 28.382 35.936 104.447 1.00 15.57 101 HIS D N 1
ATOM 8337 C CA . HIS D 1 72 ? 28.101 34.541 104.128 1.00 16.34 101 HIS D CA 1
ATOM 8338 C C . HIS D 1 72 ? 26.595 34.310 104.093 1.00 17.00 101 HIS D C 1
ATOM 8339 O O . HIS D 1 72 ? 25.892 34.489 105.100 1.00 16.17 101 HIS D O 1
ATOM 8346 N N . LYS D 1 73 ? 26.115 33.951 102.903 1.00 17.39 102 LYS D N 1
ATOM 8347 C CA . LYS D 1 73 ? 24.743 33.536 102.685 1.00 18.25 102 LYS D CA 1
ATOM 8348 C C . LYS D 1 73 ? 23.697 34.500 103.245 1.00 18.32 102 LYS D C 1
ATOM 8349 O O . LYS D 1 73 ? 22.746 34.074 103.902 1.00 19.35 102 LYS D O 1
ATOM 8355 N N . GLY D 1 74 ? 23.861 35.792 102.992 1.00 17.97 103 GLY D N 1
ATOM 8356 C CA . GLY D 1 74 ? 22.872 36.757 103.424 1.00 18.43 103 GLY D CA 1
ATOM 8357 C C . GLY D 1 74 ? 23.159 37.449 104.741 1.00 18.48 103 GLY D C 1
ATOM 8358 O O . GLY D 1 74 ? 22.605 38.533 105.008 1.00 18.92 103 GLY D O 1
ATOM 8359 N N . LEU D 1 75 ? 24.040 36.855 105.540 1.00 18.21 104 LEU D N 1
ATOM 8360 C CA . LEU D 1 75 ? 24.280 37.296 106.913 1.00 18.25 104 LEU D CA 1
ATOM 8361 C C . LEU D 1 75 ? 25.680 37.890 107.155 1.00 17.94 104 LEU D C 1
ATOM 8362 O O . LEU D 1 75 ? 26.593 37.753 106.323 1.00 18.11 104 LEU D O 1
ATOM 8367 N N . PHE D 1 76 ? 25.825 38.535 108.319 1.00 16.99 105 PHE D N 1
ATOM 8368 C CA . PHE D 1 76 ? 27.054 39.193 108.753 1.00 16.16 105 PHE D CA 1
ATOM 8369 C C . PHE D 1 76 ? 27.596 38.509 110.011 1.00 15.82 105 PHE D C 1
ATOM 8370 O O . PHE D 1 76 ? 27.003 38.629 111.072 1.00 15.72 105 PHE D O 1
ATOM 8378 N N . TYR D 1 77 ? 28.707 37.796 109.850 1.00 14.45 106 TYR D N 1
ATOM 8379 C CA . TYR D 1 77 ? 29.439 37.126 110.933 1.00 14.87 106 TYR D CA 1
ATOM 8380 C C . TYR D 1 77 ? 30.575 38.020 111.516 1.00 14.77 106 TYR D C 1
ATOM 8381 O O . TYR D 1 77 ? 31.548 38.366 110.811 1.00 14.87 106 TYR D O 1
ATOM 8390 N N . LEU D 1 78 ? 30.409 38.409 112.791 1.00 14.40 107 LEU D N 1
ATOM 8391 C CA . LEU D 1 78 ? 31.413 39.145 113.559 1.00 13.49 107 LEU D CA 1
ATOM 8392 C C . LEU D 1 78 ? 32.118 38.256 114.590 1.00 13.67 107 LEU D C 1
ATOM 8393 O O . LEU D 1 78 ? 31.527 37.900 115.604 1.00 14.11 107 LEU D O 1
ATOM 8398 N N . TYR D 1 79 ? 33.360 37.885 114.290 1.00 12.82 108 TYR D N 1
ATOM 8399 C CA . TYR D 1 79 ? 34.254 37.162 115.180 1.00 13.33 108 TYR D CA 1
ATOM 8400 C C . TYR D 1 79 ? 34.989 38.136 116.131 1.00 13.83 108 TYR D C 1
ATOM 8401 O O . TYR D 1 79 ? 35.353 39.244 115.749 1.00 14.07 108 TYR D O 1
ATOM 8410 N N . TYR D 1 80 ? 35.216 37.706 117.369 1.00 14.10 109 TYR D N 1
ATOM 8411 C CA . TYR D 1 80 ? 35.783 38.601 118.388 1.00 13.11 109 TYR D CA 1
ATOM 8412 C C . TYR D 1 80 ? 36.563 37.783 119.431 1.00 13.40 109 TYR D C 1
ATOM 8413 O O . TYR D 1 80 ? 36.392 36.577 119.526 1.00 12.25 109 TYR D O 1
ATOM 8422 N N . SER D 1 81 ? 37.424 38.466 120.195 1.00 12.87 110 SER D N 1
ATOM 8423 C CA . SER D 1 81 ? 38.323 37.817 121.134 1.00 12.37 110 SER D CA 1
ATOM 8424 C C . SER D 1 81 ? 38.102 38.313 122.585 1.00 12.08 110 SER D C 1
ATOM 8425 O O . SER D 1 81 ? 38.051 39.524 122.854 1.00 11.07 110 SER D O 1
ATOM 8428 N N . VAL D 1 82 ? 37.974 37.348 123.485 1.00 11.54 111 VAL D N 1
ATOM 8429 C CA . VAL D 1 82 ? 37.975 37.581 124.947 1.00 12.89 111 VAL D CA 1
ATOM 8430 C C . VAL D 1 82 ? 39.313 37.072 125.523 1.00 12.76 111 VAL D C 1
ATOM 8431 O O . VAL D 1 82 ? 39.674 35.917 125.319 1.00 12.42 111 VAL D O 1
ATOM 8435 N N . SER D 1 83 ? 40.026 37.909 126.272 1.00 13.55 112 SER D N 1
ATOM 8436 C CA . SER D 1 83 ? 41.350 37.516 126.782 1.00 13.22 112 SER D CA 1
ATOM 8437 C C . SER D 1 83 ? 41.775 38.294 128.050 1.00 13.50 112 SER D C 1
ATOM 8438 O O . SER D 1 83 ? 40.995 39.027 128.647 1.00 12.98 112 SER D O 1
ATOM 8441 N N . ALA D 1 84 ? 43.022 38.085 128.444 1.00 13.65 113 ALA D N 1
ATOM 8442 C CA . ALA D 1 84 ? 43.654 38.810 129.526 1.00 13.49 113 ALA D CA 1
ATOM 8443 C C . ALA D 1 84 ? 45.118 39.069 129.140 1.00 13.89 113 ALA D C 1
ATOM 8444 O O . ALA D 1 84 ? 45.790 38.161 128.642 1.00 11.81 113 ALA D O 1
ATOM 8446 N N . PHE D 1 85 ? 45.602 40.298 129.351 1.00 14.65 114 PHE D N 1
ATOM 8447 C CA . PHE D 1 85 ? 46.980 40.618 128.967 1.00 16.56 114 PHE D CA 1
ATOM 8448 C C . PHE D 1 85 ? 47.996 39.683 129.646 1.00 15.21 114 PHE D C 1
ATOM 8449 O O . PHE D 1 85 ? 47.916 39.441 130.853 1.00 14.61 114 PHE D O 1
ATOM 8457 N N . GLY D 1 86 ? 48.929 39.169 128.857 1.00 13.87 115 GLY D N 1
ATOM 8458 C CA . GLY D 1 86 ? 49.987 38.308 129.341 1.00 14.07 115 GLY D CA 1
ATOM 8459 C C . GLY D 1 86 ? 49.625 36.846 129.535 1.00 14.51 115 GLY D C 1
ATOM 8460 O O . GLY D 1 86 ? 50.502 36.052 129.856 1.00 15.43 115 GLY D O 1
ATOM 8461 N N . LYS D 1 87 ? 48.368 36.480 129.287 1.00 14.74 116 LYS D N 1
ATOM 8462 C CA . LYS D 1 87 ? 47.866 35.123 129.483 1.00 14.40 116 LYS D CA 1
ATOM 8463 C C . LYS D 1 87 ? 47.199 34.528 128.243 1.00 14.06 116 LYS D C 1
ATOM 8464 O O . LYS D 1 87 ? 46.741 35.260 127.338 1.00 13.08 116 LYS D O 1
ATOM 8470 N N . ASN D 1 88 ? 47.091 33.200 128.236 1.00 13.93 117 ASN D N 1
ATOM 8471 C CA . ASN D 1 88 ? 46.312 32.501 127.224 1.00 13.36 117 ASN D CA 1
ATOM 8472 C C . ASN D 1 88 ? 45.004 31.903 127.751 1.00 12.61 117 ASN D C 1
ATOM 8473 O O . ASN D 1 88 ? 44.510 30.926 127.206 1.00 12.52 117 ASN D O 1
ATOM 8478 N N . THR D 1 89 ? 44.429 32.556 128.766 1.00 12.53 118 THR D N 1
ATOM 8479 C CA . THR D 1 89 ? 43.027 32.368 129.153 1.00 12.03 118 THR D CA 1
ATOM 8480 C C . THR D 1 89 ? 42.181 33.184 128.167 1.00 12.51 118 THR D C 1
ATOM 8481 O O . THR D 1 89 ? 41.817 34.329 128.424 1.00 13.35 118 THR D O 1
ATOM 8485 N N . SER D 1 90 ? 41.881 32.577 127.033 1.00 12.80 119 SER D N 1
ATOM 8486 C CA . SER D 1 90 ? 41.346 33.314 125.893 1.00 13.43 119 SER D CA 1
ATOM 8487 C C . SER D 1 90 ? 40.363 32.474 125.074 1.00 13.24 119 SER D C 1
ATOM 8488 O O . SER D 1 90 ? 40.457 31.228 125.043 1.00 13.70 119 SER D O 1
ATOM 8491 N N . ALA D 1 91 ? 39.422 33.159 124.417 1.00 13.73 120 ALA D N 1
ATOM 8492 C CA . ALA D 1 91 ? 38.533 32.513 123.457 1.00 13.35 120 ALA D CA 1
ATOM 8493 C C . ALA D 1 91 ? 38.049 33.431 122.351 1.00 13.28 120 ALA D C 1
ATOM 8494 O O . ALA D 1 91 ? 37.889 34.628 122.528 1.00 13.01 120 ALA D O 1
ATOM 8496 N N . ILE D 1 92 ? 37.810 32.819 121.198 1.00 13.58 121 ILE D N 1
ATOM 8497 C CA . ILE D 1 92 ? 37.223 33.512 120.054 1.00 13.43 121 ILE D CA 1
ATOM 8498 C C . ILE D 1 92 ? 35.773 33.103 119.974 1.00 12.52 121 ILE D C 1
ATOM 8499 O O . ILE D 1 92 ? 35.452 31.907 119.968 1.00 12.73 121 ILE D O 1
ATOM 8504 N N . GLY D 1 93 ? 34.889 34.085 119.939 1.00 12.50 122 GLY D N 1
ATOM 8505 C CA . GLY D 1 93 ? 33.471 33.836 119.756 1.00 12.71 122 GLY D CA 1
ATOM 8506 C C . GLY D 1 93 ? 32.981 34.495 118.484 1.00 13.57 122 GLY D C 1
ATOM 8507 O O . GLY D 1 93 ? 33.761 35.189 117.804 1.00 13.63 122 GLY D O 1
ATOM 8508 N N . VAL D 1 94 ? 31.706 34.274 118.156 1.00 13.41 123 VAL D N 1
ATOM 8509 C CA . VAL D 1 94 ? 31.076 34.837 116.941 1.00 13.56 123 VAL D CA 1
ATOM 8510 C C . VAL D 1 94 ? 29.627 35.257 117.195 1.00 12.93 123 VAL D C 1
ATOM 8511 O O . VAL D 1 94 ? 28.862 34.538 117.809 1.00 12.68 123 VAL D O 1
ATOM 8515 N N . THR D 1 95 ? 29.292 36.456 116.735 1.00 12.84 124 THR D N 1
ATOM 8516 C CA . THR D 1 95 ? 27.950 36.982 116.804 1.00 12.76 124 THR D CA 1
ATOM 8517 C C . THR D 1 95 ? 27.497 37.430 115.402 1.00 13.59 124 THR D C 1
ATOM 8518 O O . THR D 1 95 ? 28.279 37.970 114.615 1.00 13.40 124 THR D O 1
ATOM 8522 N N . VAL D 1 96 ? 26.219 37.203 115.127 1.00 14.65 125 VAL D N 1
ATOM 8523 C CA . VAL D 1 96 ? 25.659 37.264 113.767 1.00 14.97 125 VAL D CA 1
ATOM 8524 C C . VAL D 1 96 ? 24.478 38.235 113.640 1.00 14.43 125 VAL D C 1
ATOM 8525 O O . VAL D 1 96 ? 23.644 38.342 114.545 1.00 14.38 125 VAL D O 1
ATOM 8529 N N . ASN D 1 97 ? 24.414 38.954 112.511 1.00 13.13 126 ASN D N 1
ATOM 8530 C CA . ASN D 1 97 ? 23.365 39.946 112.266 1.00 13.20 126 ASN D CA 1
ATOM 8531 C C . ASN D 1 97 ? 22.846 39.799 110.817 1.00 12.48 126 ASN D C 1
ATOM 8532 O O . ASN D 1 97 ? 23.631 39.462 109.921 1.00 11.31 126 ASN D O 1
ATOM 8537 N N . LYS D 1 98 ? 21.544 40.004 110.620 1.00 12.49 127 LYS D N 1
ATOM 8538 C CA . LYS D 1 98 ? 20.910 40.059 109.271 1.00 12.87 127 LYS D CA 1
ATOM 8539 C C . LYS D 1 98 ? 21.297 41.295 108.428 1.00 13.10 127 LYS D C 1
ATOM 8540 O O . LYS D 1 98 ? 21.102 41.285 107.221 1.00 13.04 127 LYS D O 1
ATOM 8546 N N . THR D 1 99 ? 21.762 42.362 109.082 1.00 14.10 128 THR D N 1
ATOM 8547 C CA . THR D 1 99 ? 22.132 43.659 108.454 1.00 14.20 128 THR D CA 1
ATOM 8548 C C . THR D 1 99 ? 23.065 44.498 109.396 1.00 14.62 128 THR D C 1
ATOM 8549 O O . THR D 1 99 ? 23.239 44.162 110.587 1.00 12.97 128 THR D O 1
ATOM 8553 N N . LEU D 1 100 ? 23.670 45.566 108.864 1.00 14.74 129 LEU D N 1
ATOM 8554 C CA . LEU D 1 100 ? 24.583 46.421 109.649 1.00 14.99 129 LEU D CA 1
ATOM 8555 C C . LEU D 1 100 ? 23.997 47.814 109.899 1.00 15.46 129 LEU D C 1
ATOM 8556 O O . LEU D 1 100 ? 24.552 48.579 110.688 1.00 15.23 129 LEU D O 1
ATOM 8561 N N . ASN D 1 101 ? 22.878 48.136 109.241 1.00 15.97 130 ASN D N 1
ATOM 8562 C CA . ASN D 1 101 ? 22.170 49.421 109.417 1.00 16.80 130 ASN D CA 1
ATOM 8563 C C . ASN D 1 101 ? 21.386 49.390 110.738 1.00 17.25 130 ASN D C 1
ATOM 8564 O O . ASN D 1 101 ? 20.391 48.679 110.845 1.00 17.89 130 ASN D O 1
ATOM 8569 N N . PRO D 1 102 ? 21.815 50.154 111.740 1.00 17.81 131 PRO D N 1
ATOM 8570 C CA . PRO D 1 102 ? 21.135 50.153 113.056 1.00 17.79 131 PRO D CA 1
ATOM 8571 C C . PRO D 1 102 ? 19.716 50.739 113.101 1.00 17.02 131 PRO D C 1
ATOM 8572 O O . PRO D 1 102 ? 19.041 50.599 114.113 1.00 16.68 131 PRO D O 1
ATOM 8576 N N . ALA D 1 103 ? 19.281 51.383 112.030 1.00 16.73 132 ALA D N 1
ATOM 8577 C CA . ALA D 1 103 ? 17.929 51.944 111.927 1.00 16.27 132 ALA D CA 1
ATOM 8578 C C . ALA D 1 103 ? 16.915 50.908 111.420 1.00 16.14 132 ALA D C 1
ATOM 8579 O O . ALA D 1 103 ? 15.715 51.120 111.507 1.00 15.71 132 ALA D O 1
ATOM 8581 N N . SER D 1 104 ? 17.424 49.806 110.871 1.00 15.91 133 SER D N 1
ATOM 8582 C CA . SER D 1 104 ? 16.630 48.742 110.277 1.00 16.10 133 SER D CA 1
ATOM 8583 C C . SER D 1 104 ? 15.981 47.876 111.361 1.00 15.77 133 SER D C 1
ATOM 8584 O O . SER D 1 104 ? 16.629 47.548 112.343 1.00 15.15 133 SER D O 1
ATOM 8587 N N . PRO D 1 105 ? 14.720 47.478 111.188 1.00 15.58 134 PRO D N 1
ATOM 8588 C CA . PRO D 1 105 ? 14.066 46.603 112.172 1.00 15.57 134 PRO D CA 1
ATOM 8589 C C . PRO D 1 105 ? 14.678 45.188 112.192 1.00 15.64 134 PRO D C 1
ATOM 8590 O O . PRO D 1 105 ? 14.470 44.469 113.151 1.00 15.76 134 PRO D O 1
ATOM 8594 N N . ASP D 1 106 ? 15.448 44.834 111.161 1.00 15.69 135 ASP D N 1
ATOM 8595 C CA . ASP D 1 106 ? 16.179 43.565 111.064 1.00 16.20 135 ASP D CA 1
ATOM 8596 C C . ASP D 1 106 ? 17.496 43.530 111.875 1.00 15.91 135 ASP D C 1
ATOM 8597 O O . ASP D 1 106 ? 18.168 42.473 111.964 1.00 14.73 135 ASP D O 1
ATOM 8602 N N . TYR D 1 107 ? 17.906 44.701 112.372 1.00 15.62 136 TYR D N 1
ATOM 8603 C CA . TYR D 1 107 ? 19.218 44.878 113.003 1.00 15.64 136 TYR D CA 1
ATOM 8604 C C . TYR D 1 107 ? 19.202 44.353 114.443 1.00 16.19 136 TYR D C 1
ATOM 8605 O O . TYR D 1 107 ? 18.509 44.895 115.303 1.00 15.22 136 TYR D O 1
ATOM 8614 N N . ARG D 1 108 ? 19.931 43.265 114.660 1.00 16.98 137 ARG D N 1
ATOM 8615 C CA . ARG D 1 108 ? 20.349 42.832 115.997 1.00 18.15 137 ARG D CA 1
ATOM 8616 C C . ARG D 1 108 ? 21.386 41.710 115.988 1.00 18.17 137 ARG D C 1
ATOM 8617 O O . ARG D 1 108 ? 21.322 40.759 115.183 1.00 17.81 137 ARG D O 1
ATOM 8625 N N . TRP D 1 109 ? 22.351 41.857 116.897 1.00 17.41 138 TRP D N 1
ATOM 8626 C CA . TRP D 1 109 ? 23.479 40.974 117.033 1.00 17.02 138 TRP D CA 1
ATOM 8627 C C . TRP D 1 109 ? 23.045 39.824 117.944 1.00 17.25 138 TRP D C 1
ATOM 8628 O O . TRP D 1 109 ? 22.523 40.041 119.024 1.00 17.74 138 TRP D O 1
ATOM 8639 N N . GLU D 1 110 ? 23.213 38.610 117.458 1.00 17.34 139 GLU D N 1
ATOM 8640 C CA . GLU D 1 110 ? 22.854 37.385 118.171 1.00 17.53 139 GLU D CA 1
ATOM 8641 C C . GLU D 1 110 ? 24.115 36.551 118.369 1.00 16.67 139 GLU D C 1
ATOM 8642 O O . GLU D 1 110 ? 24.693 36.043 117.424 1.00 16.43 139 GLU D O 1
ATOM 8648 N N . ASP D 1 111 ? 24.555 36.431 119.612 1.00 15.79 140 ASP D N 1
ATOM 8649 C CA . ASP D 1 111 ? 25.785 35.716 119.926 1.00 14.69 140 ASP D CA 1
ATOM 8650 C C . ASP D 1 111 ? 25.607 34.201 119.710 1.00 13.83 140 ASP D C 1
ATOM 8651 O O . ASP D 1 111 ? 24.595 33.626 120.088 1.00 13.07 140 ASP D O 1
ATOM 8656 N N . LYS D 1 112 ? 26.595 33.571 119.097 1.00 13.93 141 LYS D N 1
ATOM 8657 C CA . LYS D 1 112 ? 26.598 32.115 118.937 1.00 14.27 141 LYS D CA 1
ATOM 8658 C C . LYS D 1 112 ? 27.580 31.424 119.864 1.00 14.61 141 LYS D C 1
ATOM 8659 O O . LYS D 1 112 ? 27.694 30.198 119.838 1.00 15.07 141 LYS D O 1
ATOM 8665 N N . GLY D 1 113 ? 28.315 32.186 120.671 1.00 15.38 142 GLY D N 1
ATOM 8666 C CA . GLY D 1 113 ? 29.199 31.589 121.671 1.00 15.28 142 GLY D CA 1
ATOM 8667 C C . GLY D 1 113 ? 30.623 31.349 121.211 1.00 16.16 142 GLY D C 1
ATOM 8668 O O . GLY D 1 113 ? 31.093 31.936 120.216 1.00 15.64 142 GLY D O 1
ATOM 8669 N N . ILE D 1 114 ? 31.310 30.469 121.940 1.00 15.89 143 ILE D N 1
ATOM 8670 C CA . ILE D 1 114 ? 32.738 30.206 121.735 1.00 15.85 143 ILE D CA 1
ATOM 8671 C C . ILE D 1 114 ? 32.999 29.305 120.515 1.00 14.75 143 ILE D C 1
ATOM 8672 O O . ILE D 1 114 ? 32.489 28.198 120.444 1.00 14.57 143 ILE D O 1
ATOM 8677 N N . VAL D 1 115 ? 33.848 29.771 119.612 1.00 14.86 144 VAL D N 1
ATOM 8678 C CA . VAL D 1 115 ? 34.326 28.981 118.495 1.00 14.34 144 VAL D CA 1
ATOM 8679 C C . VAL D 1 115 ? 35.462 28.057 118.896 1.00 14.21 144 VAL D C 1
ATOM 8680 O O . VAL D 1 115 ? 35.424 26.835 118.626 1.00 13.72 144 VAL D O 1
ATOM 8684 N N . ILE D 1 116 ? 36.474 28.672 119.504 1.00 14.84 145 ILE D N 1
ATOM 8685 C CA . ILE D 1 116 ? 37.639 28.004 120.022 1.00 15.73 145 ILE D CA 1
ATOM 8686 C C . ILE D 1 116 ? 38.194 28.727 121.286 1.00 14.94 145 ILE D C 1
ATOM 8687 O O . ILE D 1 116 ? 38.120 29.949 121.391 1.00 13.69 145 ILE D O 1
ATOM 8692 N N . GLU D 1 117 ? 38.747 27.942 122.217 1.00 15.27 146 GLU D N 1
ATOM 8693 C CA . GLU D 1 117 ? 39.236 28.429 123.522 1.00 14.51 146 GLU D CA 1
ATOM 8694 C C . GLU D 1 117 ? 40.599 27.793 123.830 1.00 13.67 146 GLU D C 1
ATOM 8695 O O . GLU D 1 117 ? 40.778 26.615 123.657 1.00 13.45 146 GLU D O 1
ATOM 8701 N N . SER D 1 118 ? 41.562 28.598 124.251 1.00 12.89 147 SER D N 1
ATOM 8702 C CA . SER D 1 118 ? 42.862 28.102 124.687 1.00 11.95 147 SER D CA 1
ATOM 8703 C C . SER D 1 118 ? 42.855 27.921 126.237 1.00 11.94 147 SER D C 1
ATOM 8704 O O . SER D 1 118 ? 42.260 28.717 126.957 1.00 12.13 147 SER D O 1
ATOM 8707 N N . VAL D 1 119 ? 43.510 26.868 126.695 1.00 11.11 148 VAL D N 1
ATOM 8708 C CA . VAL D 1 119 ? 43.561 26.478 128.107 1.00 11.34 148 VAL D CA 1
ATOM 8709 C C . VAL D 1 119 ? 45.017 26.355 128.545 1.00 10.63 148 VAL D C 1
ATOM 8710 O O . VAL D 1 119 ? 45.750 25.551 127.986 1.00 8.56 148 VAL D O 1
ATOM 8714 N N . PRO D 1 120 ? 45.467 27.153 129.532 1.00 10.42 149 PRO D N 1
ATOM 8715 C CA . PRO D 1 120 ? 46.873 27.072 129.971 1.00 10.11 149 PRO D CA 1
ATOM 8716 C C . PRO D 1 120 ? 47.320 25.671 130.368 1.00 8.97 149 PRO D C 1
ATOM 8717 O O . PRO D 1 120 ? 46.573 24.951 131.015 1.00 8.97 149 PRO D O 1
ATOM 8721 N N . GLN D 1 121 ? 48.543 25.301 130.009 1.00 8.31 150 GLN D N 1
ATOM 8722 C CA . GLN D 1 121 ? 49.090 23.950 130.227 1.00 9.11 150 GLN D CA 1
ATOM 8723 C C . GLN D 1 121 ? 48.556 22.849 129.289 1.00 9.81 150 GLN D C 1
ATOM 8724 O O . GLN D 1 121 ? 49.191 21.813 129.175 1.00 9.50 150 GLN D O 1
ATOM 8730 N N . ARG D 1 122 ? 47.400 23.060 128.657 1.00 10.71 151 ARG D N 1
ATOM 8731 C CA . ARG D 1 122 ? 46.922 22.139 127.611 1.00 11.50 151 ARG D CA 1
ATOM 8732 C C . ARG D 1 122 ? 47.370 22.595 126.200 1.00 11.86 151 ARG D C 1
ATOM 8733 O O . ARG D 1 122 ? 47.989 21.825 125.449 1.00 11.39 151 ARG D O 1
ATOM 8741 N N . ASP D 1 123 ? 47.168 23.884 125.922 1.00 12.16 152 ASP D N 1
ATOM 8742 C CA . ASP D 1 123 ? 47.420 24.468 124.588 1.00 13.03 152 ASP D CA 1
ATOM 8743 C C . ASP D 1 123 ? 48.617 25.390 124.489 1.00 13.61 152 ASP D C 1
ATOM 8744 O O . ASP D 1 123 ? 48.706 26.400 125.198 1.00 13.72 152 ASP D O 1
ATOM 8749 N N . LEU D 1 124 ? 49.518 25.068 123.549 1.00 14.33 153 LEU D N 1
ATOM 8750 C CA . LEU D 1 124 ? 50.653 25.921 123.232 1.00 14.82 153 LEU D CA 1
ATOM 8751 C C . LEU D 1 124 ? 50.315 26.942 122.139 1.00 14.96 153 LEU D C 1
ATOM 8752 O O . LEU D 1 124 ? 51.104 27.173 121.202 1.00 15.65 153 LEU D O 1
ATOM 8757 N N . TRP D 1 125 ? 49.162 27.586 122.316 1.00 15.02 154 TRP D N 1
ATOM 8758 C CA . TRP D 1 125 ? 48.663 28.675 121.449 1.00 14.95 154 TRP D CA 1
ATOM 8759 C C . TRP D 1 125 ? 47.684 29.562 122.230 1.00 14.40 154 TRP D C 1
ATOM 8760 O O . TRP D 1 125 ? 47.208 29.196 123.297 1.00 14.19 154 TRP D O 1
ATOM 8771 N N . ASN D 1 126 ? 47.354 30.712 121.656 1.00 14.10 155 ASN D N 1
ATOM 8772 C CA . ASN D 1 126 ? 46.475 31.708 122.274 1.00 13.69 155 ASN D CA 1
ATOM 8773 C C . ASN D 1 126 ? 45.304 32.015 121.361 1.00 14.08 155 ASN D C 1
ATOM 8774 O O . ASN D 1 126 ? 45.501 32.549 120.242 1.00 15.18 155 ASN D O 1
ATOM 8779 N N . ALA D 1 127 ? 44.087 31.734 121.845 1.00 13.36 156 ALA D N 1
ATOM 8780 C CA . ALA D 1 127 ? 42.851 31.922 121.064 1.00 12.74 156 ALA D CA 1
ATOM 8781 C C . ALA D 1 127 ? 42.396 33.367 120.995 1.00 12.48 156 ALA D C 1
ATOM 8782 O O . ALA D 1 127 ? 41.385 33.745 121.586 1.00 13.85 156 ALA D O 1
ATOM 8784 N N . ILE D 1 128 ? 43.160 34.171 120.264 1.00 13.25 157 ILE D N 1
ATOM 8785 C CA . ILE D 1 128 ? 42.803 35.534 119.882 1.00 13.11 157 ILE D CA 1
ATOM 8786 C C . ILE D 1 128 ? 43.197 35.817 118.400 1.00 13.30 157 ILE D C 1
ATOM 8787 O O . ILE D 1 128 ? 44.046 35.124 117.814 1.00 13.20 157 ILE D O 1
ATOM 8792 N N . ALA D 1 129 ? 42.617 36.881 117.865 1.00 13.46 158 ALA D N 1
ATOM 8793 C CA . ALA D 1 129 ? 42.940 37.464 116.544 1.00 13.76 158 ALA D CA 1
ATOM 8794 C C . ALA D 1 129 ? 42.504 36.599 115.339 1.00 13.83 158 ALA D C 1
ATOM 8795 O O . ALA D 1 129 ? 43.314 36.190 114.516 1.00 15.17 158 ALA D O 1
ATOM 8797 N N . PRO D 1 130 ? 41.210 36.327 115.228 1.00 14.12 159 PRO D N 1
ATOM 8798 C CA . PRO D 1 130 ? 40.686 35.524 114.102 1.00 14.72 159 PRO D CA 1
ATOM 8799 C C . PRO D 1 130 ? 40.643 36.252 112.747 1.00 15.28 159 PRO D C 1
ATOM 8800 O O . PRO D 1 130 ? 40.530 37.484 112.719 1.00 15.27 159 PRO D O 1
ATOM 8804 N N . ALA D 1 131 ? 40.647 35.452 111.672 1.00 15.87 160 ALA D N 1
ATOM 8805 C CA . ALA D 1 131 ? 40.508 35.916 110.265 1.00 15.30 160 ALA D CA 1
ATOM 8806 C C . ALA D 1 131 ? 39.941 34.767 109.440 1.00 15.24 160 ALA D C 1
ATOM 8807 O O . ALA D 1 131 ? 40.438 33.659 109.520 1.00 15.36 160 ALA D O 1
ATOM 8809 N N . ILE D 1 132 ? 38.893 35.045 108.668 1.00 14.25 161 ILE D N 1
ATOM 8810 C CA . ILE D 1 132 ? 38.156 34.047 107.929 1.00 13.56 161 ILE D CA 1
ATOM 8811 C C . ILE D 1 132 ? 38.553 34.085 106.430 1.00 13.17 161 ILE D C 1
ATOM 8812 O O . ILE D 1 132 ? 38.616 35.161 105.833 1.00 12.74 161 ILE D O 1
ATOM 8817 N N . ILE D 1 133 ? 38.793 32.898 105.867 1.00 12.68 162 ILE D N 1
ATOM 8818 C CA . ILE D 1 133 ? 39.154 32.716 104.465 1.00 13.01 162 ILE D CA 1
ATOM 8819 C C . ILE D 1 133 ? 38.482 31.487 103.880 1.00 13.04 162 ILE D C 1
ATOM 8820 O O . ILE D 1 133 ? 38.474 30.401 104.509 1.00 12.78 162 ILE D O 1
ATOM 8825 N N . ALA D 1 134 ? 37.913 31.653 102.677 1.00 12.57 163 ALA D N 1
ATOM 8826 C CA . ALA D 1 134 ? 37.343 30.566 101.900 1.00 12.14 163 ALA D CA 1
ATOM 8827 C C . ALA D 1 134 ? 38.333 30.092 100.828 1.00 12.68 163 ALA D C 1
ATOM 8828 O O . ALA D 1 134 ? 39.128 30.894 100.299 1.00 12.24 163 ALA D O 1
ATOM 8830 N N . ASP D 1 135 ? 38.257 28.800 100.491 1.00 11.99 164 ASP D N 1
ATOM 8831 C CA . ASP D 1 135 ? 39.035 28.237 99.397 1.00 12.44 164 ASP D CA 1
ATOM 8832 C C . ASP D 1 135 ? 38.193 27.970 98.131 1.00 12.17 164 ASP D C 1
ATOM 8833 O O . ASP D 1 135 ? 37.021 28.309 98.059 1.00 12.01 164 ASP D O 1
ATOM 8838 N N . ASP D 1 136 ? 38.806 27.362 97.135 1.00 12.98 165 ASP D N 1
ATOM 8839 C CA . ASP D 1 136 ? 38.104 27.029 95.870 1.00 14.43 165 ASP D CA 1
ATOM 8840 C C . ASP D 1 136 ? 37.211 25.813 95.916 1.00 15.15 165 ASP D C 1
ATOM 8841 O O . ASP D 1 136 ? 36.472 25.565 94.957 1.00 16.38 165 ASP D O 1
ATOM 8846 N N . HIS D 1 137 ? 37.319 25.030 96.975 1.00 15.46 166 HIS D N 1
ATOM 8847 C CA . HIS D 1 137 ? 36.583 23.806 97.117 1.00 16.75 166 HIS D CA 1
ATOM 8848 C C . HIS D 1 137 ? 35.348 23.936 98.005 1.00 17.58 166 HIS D C 1
ATOM 8849 O O . HIS D 1 137 ? 34.839 22.931 98.500 1.00 18.34 166 HIS D O 1
ATOM 8856 N N . GLY D 1 138 ? 34.847 25.150 98.196 1.00 18.06 167 GLY D N 1
ATOM 8857 C CA . GLY D 1 138 ? 33.656 25.354 99.018 1.00 18.98 167 GLY D CA 1
ATOM 8858 C C . GLY D 1 138 ? 33.908 25.384 100.543 1.00 19.14 167 GLY D C 1
ATOM 8859 O O . GLY D 1 138 ? 32.967 25.494 101.341 1.00 20.15 167 GLY D O 1
ATOM 8860 N N . GLN D 1 139 ? 35.163 25.305 100.964 1.00 18.35 168 GLN D N 1
ATOM 8861 C CA . GLN D 1 139 ? 35.472 25.221 102.404 1.00 17.91 168 GLN D CA 1
ATOM 8862 C C . GLN D 1 139 ? 35.870 26.579 103.001 1.00 16.82 168 GLN D C 1
ATOM 8863 O O . GLN D 1 139 ? 36.283 27.485 102.300 1.00 16.32 168 GLN D O 1
ATOM 8869 N N . VAL D 1 140 ? 35.659 26.734 104.300 1.00 14.95 169 VAL D N 1
ATOM 8870 C CA . VAL D 1 140 ? 35.906 27.983 104.982 1.00 14.36 169 VAL D CA 1
ATOM 8871 C C . VAL D 1 140 ? 36.714 27.654 106.252 1.00 13.57 169 VAL D C 1
ATOM 8872 O O . VAL D 1 140 ? 36.408 26.675 106.952 1.00 12.60 169 VAL D O 1
ATOM 8876 N N . TRP D 1 141 ? 37.718 28.480 106.493 1.00 11.92 170 TRP D N 1
ATOM 8877 C CA . TRP D 1 141 ? 38.759 28.280 107.497 1.00 12.32 170 TRP D CA 1
ATOM 8878 C C . TRP D 1 141 ? 38.921 29.543 108.359 1.00 12.90 170 TRP D C 1
ATOM 8879 O O . TRP D 1 141 ? 38.607 30.667 107.928 1.00 13.12 170 TRP D O 1
ATOM 8890 N N . MET D 1 142 ? 39.429 29.337 109.579 1.00 13.36 171 MET D N 1
ATOM 8891 C CA . MET D 1 142 ? 39.810 30.415 110.456 1.00 13.95 171 MET D CA 1
ATOM 8892 C C . MET D 1 142 ? 41.308 30.320 110.724 1.00 14.24 171 MET D C 1
ATOM 8893 O O . MET D 1 142 ? 41.805 29.262 111.096 1.00 14.43 171 MET D O 1
ATOM 8898 N N . SER D 1 143 ? 42.010 31.436 110.535 1.00 14.02 172 SER D N 1
ATOM 8899 C CA . SER D 1 143 ? 43.364 31.599 111.038 1.00 13.82 172 SER D CA 1
ATOM 8900 C C . SER D 1 143 ? 43.311 32.414 112.339 1.00 13.66 172 SER D C 1
ATOM 8901 O O . SER D 1 143 ? 42.420 33.235 112.501 1.00 13.51 172 SER D O 1
ATOM 8904 N N . PHE D 1 144 ? 44.254 32.192 113.248 1.00 13.74 173 PHE D N 1
ATOM 8905 C CA . PHE D 1 144 ? 44.336 32.952 114.507 1.00 13.08 173 PHE D CA 1
ATOM 8906 C C . PHE D 1 144 ? 45.674 32.782 115.177 1.00 13.97 173 PHE D C 1
ATOM 8907 O O . PHE D 1 144 ? 46.490 31.969 114.736 1.00 14.78 173 PHE D O 1
ATOM 8915 N N . GLY D 1 145 ? 45.929 33.588 116.223 1.00 14.34 174 GLY D N 1
ATOM 8916 C CA . GLY D 1 145 ? 47.097 33.362 117.062 1.00 14.98 174 GLY D CA 1
ATOM 8917 C C . GLY D 1 145 ? 47.866 34.572 117.534 1.00 15.58 174 GLY D C 1
ATOM 8918 O O . GLY D 1 145 ? 47.785 35.655 116.937 1.00 15.72 174 GLY D O 1
ATOM 8919 N N . SER D 1 146 ? 48.615 34.384 118.635 1.00 15.39 175 SER D N 1
ATOM 8920 C CA . SER D 1 146 ? 49.485 35.428 119.230 1.00 14.15 175 SER D CA 1
ATOM 8921 C C . SER D 1 146 ? 50.436 34.807 120.259 1.00 13.86 175 SER D C 1
ATOM 8922 O O . SER D 1 146 ? 49.986 34.188 121.200 1.00 14.26 175 SER D O 1
ATOM 8925 N N . PHE D 1 147 ? 51.738 34.903 120.017 1.00 14.37 176 PHE D N 1
ATOM 8926 C CA . PHE D 1 147 ? 52.783 34.386 120.898 1.00 14.24 176 PHE D CA 1
ATOM 8927 C C . PHE D 1 147 ? 52.615 32.874 121.118 1.00 14.52 176 PHE D C 1
ATOM 8928 O O . PHE D 1 147 ? 52.034 32.163 120.261 1.00 14.80 176 PHE D O 1
ATOM 8936 N N . TRP D 1 148 ? 53.113 32.355 122.241 1.00 13.38 177 TRP D N 1
ATOM 8937 C CA . TRP D 1 148 ? 53.092 30.918 122.464 1.00 12.29 177 TRP D CA 1
ATOM 8938 C C . TRP D 1 148 ? 53.737 30.218 121.242 1.00 12.75 177 TRP D C 1
ATOM 8939 O O . TRP D 1 148 ? 54.855 30.605 120.845 1.00 11.28 177 TRP D O 1
ATOM 8950 N N . GLY D 1 149 ? 53.089 29.191 120.702 1.00 12.63 178 GLY D N 1
ATOM 8951 C CA . GLY D 1 149 ? 53.613 28.391 119.611 1.00 14.24 178 GLY D CA 1
ATOM 8952 C C . GLY D 1 149 ? 53.107 28.818 118.225 1.00 14.49 178 GLY D C 1
ATOM 8953 O O . GLY D 1 149 ? 53.141 28.021 117.241 1.00 14.87 178 GLY D O 1
ATOM 8954 N N . GLY D 1 150 ? 52.649 30.070 118.139 1.00 14.88 179 GLY D N 1
ATOM 8955 C CA . GLY D 1 150 ? 52.436 30.706 116.858 1.00 15.50 179 GLY D CA 1
ATOM 8956 C C . GLY D 1 150 ? 51.027 30.723 116.294 1.00 15.58 179 GLY D C 1
ATOM 8957 O O . GLY D 1 150 ? 50.051 30.684 117.035 1.00 15.19 179 GLY D O 1
ATOM 8958 N N . LEU D 1 151 ? 50.945 30.801 114.961 1.00 15.34 180 LEU D N 1
ATOM 8959 C CA . LEU D 1 151 ? 49.673 31.016 114.247 1.00 14.59 180 LEU D CA 1
ATOM 8960 C C . LEU D 1 151 ? 49.167 29.704 113.646 1.00 14.18 180 LEU D C 1
ATOM 8961 O O . LEU D 1 151 ? 49.941 28.901 113.133 1.00 13.73 180 LEU D O 1
ATOM 8966 N N . LYS D 1 152 ? 47.862 29.498 113.755 1.00 14.39 181 LYS D N 1
ATOM 8967 C CA . LYS D 1 152 ? 47.170 28.296 113.352 1.00 15.04 181 LYS D CA 1
ATOM 8968 C C . LYS D 1 152 ? 46.020 28.561 112.352 1.00 15.07 181 LYS D C 1
ATOM 8969 O O . LYS D 1 152 ? 45.427 29.650 112.309 1.00 15.96 181 LYS D O 1
ATOM 8975 N N . LEU D 1 153 ? 45.717 27.530 111.574 1.00 14.32 182 LEU D N 1
ATOM 8976 C CA . LEU D 1 153 ? 44.557 27.502 110.670 1.00 14.56 182 LEU D CA 1
ATOM 8977 C C . LEU D 1 153 ? 43.739 26.271 110.944 1.00 13.75 182 LEU D C 1
ATOM 8978 O O . LEU D 1 153 ? 44.294 25.193 111.005 1.00 13.86 182 LEU D O 1
ATOM 8983 N N . PHE D 1 154 ? 42.419 26.403 111.053 1.00 13.27 183 PHE D N 1
ATOM 8984 C CA . PHE D 1 154 ? 41.569 25.221 111.107 1.00 13.78 183 PHE D CA 1
ATOM 8985 C C . PHE D 1 154 ? 40.261 25.373 110.336 1.00 13.68 183 PHE D C 1
ATOM 8986 O O . PHE D 1 154 ? 39.800 26.486 110.103 1.00 13.11 183 PHE D O 1
ATOM 8994 N N . LYS D 1 155 ? 39.677 24.233 109.944 1.00 14.00 184 LYS D N 1
ATOM 8995 C CA . LYS D 1 155 ? 38.480 24.212 109.097 1.00 14.73 184 LYS D CA 1
ATOM 8996 C C . LYS D 1 155 ? 37.201 24.461 109.923 1.00 15.28 184 LYS D C 1
ATOM 8997 O O . LYS D 1 155 ? 37.021 23.872 111.009 1.00 15.37 184 LYS D O 1
ATOM 9003 N N . LEU D 1 156 ? 36.323 25.328 109.398 1.00 14.94 185 LEU D N 1
ATOM 9004 C CA . LEU D 1 156 ? 35.063 25.649 110.057 1.00 15.31 185 LEU D CA 1
ATOM 9005 C C . LEU D 1 156 ? 33.954 24.691 109.650 1.00 15.60 185 LEU D C 1
ATOM 9006 O O . LEU D 1 156 ? 33.987 24.079 108.565 1.00 14.23 185 LEU D O 1
ATOM 9011 N N . ASN D 1 157 ? 32.968 24.529 110.530 1.00 16.38 186 ASN D N 1
ATOM 9012 C CA . ASN D 1 157 ? 31.795 23.714 110.206 1.00 16.60 186 ASN D CA 1
ATOM 9013 C C . ASN D 1 157 ? 30.844 24.447 109.230 1.00 17.47 186 ASN D C 1
ATOM 9014 O O . ASN D 1 157 ? 31.095 25.608 108.905 1.00 17.19 186 ASN D O 1
ATOM 9019 N N . ASP D 1 158 ? 29.757 23.800 108.796 1.00 18.07 187 ASP D N 1
ATOM 9020 C CA . ASP D 1 158 ? 28.848 24.430 107.800 1.00 19.66 187 ASP D CA 1
ATOM 9021 C C . ASP D 1 158 ? 28.179 25.733 108.303 1.00 19.43 187 ASP D C 1
ATOM 9022 O O . ASP D 1 158 ? 28.018 26.677 107.532 1.00 19.75 187 ASP D O 1
ATOM 9027 N N . ASP D 1 159 ? 27.883 25.798 109.602 1.00 19.13 188 ASP D N 1
ATOM 9028 C CA . ASP D 1 159 ? 27.383 27.011 110.308 1.00 18.95 188 ASP D CA 1
ATOM 9029 C C . ASP D 1 159 ? 28.362 28.187 110.429 1.00 17.16 188 ASP D C 1
ATOM 9030 O O . ASP D 1 159 ? 27.952 29.305 110.739 1.00 15.63 188 ASP D O 1
ATOM 9035 N N . LEU D 1 160 ? 29.650 27.905 110.266 1.00 15.93 189 LEU D N 1
ATOM 9036 C CA . LEU D 1 160 ? 30.757 28.823 110.566 1.00 15.93 189 LEU D CA 1
ATOM 9037 C C . LEU D 1 160 ? 30.912 29.225 112.070 1.00 15.43 189 LEU D C 1
ATOM 9038 O O . LEU D 1 160 ? 31.496 30.261 112.372 1.00 13.80 189 LEU D O 1
ATOM 9043 N N . THR D 1 161 ? 30.390 28.408 112.989 1.00 15.67 190 THR D N 1
ATOM 9044 C CA . THR D 1 161 ? 30.406 28.751 114.428 1.00 16.30 190 THR D CA 1
ATOM 9045 C C . THR D 1 161 ? 31.302 27.854 115.286 1.00 16.78 190 THR D C 1
ATOM 9046 O O . THR D 1 161 ? 31.554 28.180 116.449 1.00 16.40 190 THR D O 1
ATOM 9050 N N . ARG D 1 162 ? 31.786 26.742 114.725 1.00 16.36 191 ARG D N 1
ATOM 9051 C CA . ARG D 1 162 ? 32.690 25.839 115.432 1.00 16.50 191 ARG D CA 1
ATOM 9052 C C . ARG D 1 162 ? 33.613 25.113 114.480 1.00 16.60 191 ARG D C 1
ATOM 9053 O O . ARG D 1 162 ? 33.380 25.131 113.258 1.00 15.30 191 ARG D O 1
ATOM 9061 N N . PRO D 1 163 ? 34.668 24.477 115.005 1.00 15.57 192 PRO D N 1
ATOM 9062 C CA . PRO D 1 163 ? 35.513 23.668 114.136 1.00 15.30 192 PRO D CA 1
ATOM 9063 C C . PRO D 1 163 ? 34.709 22.531 113.506 1.00 14.98 192 PRO D C 1
ATOM 9064 O O . PRO D 1 163 ? 33.883 21.914 114.167 1.00 14.56 192 PRO D O 1
ATOM 9068 N N . ALA D 1 164 ? 34.938 22.259 112.223 1.00 15.18 193 ALA D N 1
ATOM 9069 C CA . ALA D 1 164 ? 34.402 21.076 111.581 1.00 14.70 193 ALA D CA 1
ATOM 9070 C C . ALA D 1 164 ? 34.894 19.828 112.330 1.00 14.90 193 ALA D C 1
ATOM 9071 O O . ALA D 1 164 ? 35.984 19.834 112.894 1.00 15.06 193 ALA D O 1
ATOM 9073 N N . GLU D 1 165 ? 34.089 18.783 112.330 1.00 14.92 194 GLU D N 1
ATOM 9074 C CA . GLU D 1 165 ? 34.425 17.492 112.913 1.00 16.18 194 GLU D CA 1
ATOM 9075 C C . GLU D 1 165 ? 34.352 16.399 111.843 1.00 16.13 194 GLU D C 1
ATOM 9076 O O . GLU D 1 165 ? 33.383 16.371 111.089 1.00 15.58 194 GLU D O 1
ATOM 9082 N N . PRO D 1 166 ? 35.349 15.512 111.741 1.00 16.75 195 PRO D N 1
ATOM 9083 C CA . PRO D 1 166 ? 36.581 15.535 112.553 1.00 16.13 195 PRO D CA 1
ATOM 9084 C C . PRO D 1 166 ? 37.407 16.767 112.275 1.00 15.72 195 PRO D C 1
ATOM 9085 O O . PRO D 1 166 ? 37.304 17.322 111.183 1.00 15.45 195 PRO D O 1
ATOM 9089 N N . GLN D 1 167 ? 38.200 17.212 113.248 1.00 14.85 196 GLN D N 1
ATOM 9090 C CA . GLN D 1 167 ? 38.968 18.430 113.081 1.00 14.50 196 GLN D CA 1
ATOM 9091 C C . GLN D 1 167 ? 40.173 18.291 112.145 1.00 13.79 196 GLN D C 1
ATOM 9092 O O . GLN D 1 167 ? 40.759 17.205 112.007 1.00 13.46 196 GLN D O 1
ATOM 9098 N N . GLU D 1 168 ? 40.521 19.418 111.517 1.00 13.50 197 GLU D N 1
ATOM 9099 C CA . GLU D 1 168 ? 41.687 19.532 110.628 1.00 13.32 197 GLU D CA 1
ATOM 9100 C C . GLU D 1 168 ? 42.357 20.865 110.897 1.00 12.18 197 GLU D C 1
ATOM 9101 O O . GLU D 1 168 ? 41.781 21.918 110.687 1.00 11.70 197 GLU D O 1
ATOM 9107 N N . TRP D 1 169 ? 43.604 20.785 111.341 1.00 11.76 198 TRP D N 1
ATOM 9108 C CA . TRP D 1 169 ? 44.426 21.915 111.706 1.00 11.72 198 TRP D CA 1
ATOM 9109 C C . TRP D 1 169 ? 45.744 21.935 110.935 1.00 11.09 198 TRP D C 1
ATOM 9110 O O . TRP D 1 169 ? 46.304 20.882 110.555 1.00 11.46 198 TRP D O 1
ATOM 9121 N N . HIS D 1 170 ? 46.280 23.141 110.790 1.00 11.09 199 HIS D N 1
ATOM 9122 C CA . HIS D 1 170 ? 47.622 23.372 110.216 1.00 11.68 199 HIS D CA 1
ATOM 9123 C C . HIS D 1 170 ? 48.365 24.509 110.896 1.00 12.81 199 HIS D C 1
ATOM 9124 O O . HIS D 1 170 ? 47.790 25.580 111.093 1.00 13.98 199 HIS D O 1
ATOM 9131 N N . SER D 1 171 ? 49.662 24.341 111.196 1.00 13.56 200 SER D N 1
ATOM 9132 C CA . SER D 1 171 ? 50.445 25.483 111.665 1.00 14.01 200 SER D CA 1
ATOM 9133 C C . SER D 1 171 ? 50.841 26.300 110.424 1.00 14.30 200 SER D C 1
ATOM 9134 O O . SER D 1 171 ? 51.231 25.711 109.402 1.00 12.95 200 SER D O 1
ATOM 9137 N N . ILE D 1 172 ? 50.715 27.616 110.485 1.00 14.67 201 ILE D N 1
ATOM 9138 C CA . ILE D 1 172 ? 51.053 28.475 109.305 1.00 14.55 201 ILE D CA 1
ATOM 9139 C C . ILE D 1 172 ? 52.202 29.477 109.511 1.00 15.01 201 ILE D C 1
ATOM 9140 O O . ILE D 1 172 ? 52.842 29.898 108.550 1.00 13.60 201 ILE D O 1
ATOM 9145 N N . ALA D 1 173 ? 52.496 29.873 110.756 1.00 15.15 202 ALA D N 1
ATOM 9146 C CA . ALA D 1 173 ? 53.664 30.694 111.031 1.00 14.47 202 ALA D CA 1
ATOM 9147 C C . ALA D 1 173 ? 54.076 30.576 112.502 1.00 14.88 202 ALA D C 1
ATOM 9148 O O . ALA D 1 173 ? 53.219 30.508 113.390 1.00 13.56 202 ALA D O 1
ATOM 9150 N N . LYS D 1 174 ? 55.383 30.566 112.735 1.00 14.72 203 LYS D N 1
ATOM 9151 C CA . LYS D 1 174 ? 55.957 30.397 114.102 1.00 14.77 203 LYS D CA 1
ATOM 9152 C C . LYS D 1 174 ? 57.276 31.121 114.256 1.00 14.36 203 LYS D C 1
ATOM 9153 O O . LYS D 1 174 ? 57.984 31.350 113.262 1.00 14.38 203 LYS D O 1
ATOM 9159 N N . LEU D 1 175 ? 57.578 31.520 115.505 1.00 12.64 204 LEU D N 1
ATOM 9160 C CA . LEU D 1 175 ? 58.896 31.915 115.947 1.00 11.47 204 LEU D CA 1
ATOM 9161 C C . LEU D 1 175 ? 59.386 31.027 117.139 1.00 10.75 204 LEU D C 1
ATOM 9162 O O . LEU D 1 175 ? 58.614 30.262 117.721 1.00 9.41 204 LEU D O 1
ATOM 9167 N N . GLU D 1 176 ? 60.681 31.122 117.447 1.00 9.91 205 GLU D N 1
ATOM 9168 C CA . GLU D 1 176 ? 61.357 30.183 118.348 1.00 10.70 205 GLU D CA 1
ATOM 9169 C C . GLU D 1 176 ? 60.766 30.201 119.778 1.00 10.25 205 GLU D C 1
ATOM 9170 O O . GLU D 1 176 ? 60.436 31.264 120.321 1.00 8.84 205 GLU D O 1
ATOM 9176 N N . ARG D 1 177 ? 60.632 28.980 120.311 1.00 10.62 206 ARG D N 1
ATOM 9177 C CA . ARG D 1 177 ? 60.260 28.690 121.698 1.00 10.01 206 ARG D CA 1
ATOM 9178 C C . ARG D 1 177 ? 60.609 27.239 122.064 1.00 9.80 206 ARG D C 1
ATOM 9179 O O . ARG D 1 177 ? 60.272 26.308 121.315 1.00 10.03 206 ARG D O 1
ATOM 9187 N N . SER D 1 178 ? 61.243 27.048 123.217 1.00 8.49 207 SER D N 1
ATOM 9188 C CA . SER D 1 178 ? 61.454 25.732 123.824 1.00 8.26 207 SER D CA 1
ATOM 9189 C C . SER D 1 178 ? 60.215 25.307 124.634 1.00 8.71 207 SER D C 1
ATOM 9190 O O . SER D 1 178 ? 59.675 26.098 125.389 1.00 7.11 207 SER D O 1
ATOM 9193 N N . VAL D 1 179 ? 59.782 24.044 124.512 1.00 8.97 208 VAL D N 1
ATOM 9194 C CA . VAL D 1 179 ? 58.685 23.527 125.364 1.00 8.76 208 VAL D CA 1
ATOM 9195 C C . VAL D 1 179 ? 59.098 23.432 126.870 1.00 8.93 208 VAL D C 1
ATOM 9196 O O . VAL D 1 179 ? 58.231 23.195 127.744 1.00 9.95 208 VAL D O 1
ATOM 9200 N N . LEU D 1 180 ? 60.386 23.593 127.166 1.00 7.73 209 LEU D N 1
ATOM 9201 C CA . LEU D 1 180 ? 60.867 23.564 128.557 1.00 8.45 209 LEU D CA 1
ATOM 9202 C C . LEU D 1 180 ? 60.464 24.798 129.357 1.00 9.61 209 LEU D C 1
ATOM 9203 O O . LEU D 1 180 ? 60.467 24.794 130.605 1.00 10.23 209 LEU D O 1
ATOM 9208 N N . MET D 1 181 ? 60.053 25.840 128.665 1.00 10.27 210 MET D N 1
ATOM 9209 C CA . MET D 1 181 ? 59.553 27.012 129.347 1.00 11.83 210 MET D CA 1
ATOM 9210 C C . MET D 1 181 ? 58.166 26.721 129.911 1.00 11.12 210 MET D C 1
ATOM 9211 O O . MET D 1 181 ? 57.420 25.895 129.406 1.00 11.70 210 MET D O 1
ATOM 9216 N N . ASP D 1 182 ? 57.795 27.411 130.956 1.00 10.93 211 ASP D N 1
ATOM 9217 C CA . ASP D 1 182 ? 56.461 27.225 131.482 1.00 10.24 211 ASP D CA 1
ATOM 9218 C C . ASP D 1 182 ? 55.353 27.561 130.459 1.00 10.54 211 ASP D C 1
ATOM 9219 O O . ASP D 1 182 ? 55.329 28.651 129.870 1.00 9.40 211 ASP D O 1
ATOM 9224 N N . ASP D 1 183 ? 54.424 26.611 130.305 1.00 10.25 212 ASP D N 1
ATOM 9225 C CA . ASP D 1 183 ? 53.366 26.654 129.304 1.00 10.90 212 ASP D CA 1
ATOM 9226 C C . ASP D 1 183 ? 52.446 27.845 129.446 1.00 10.18 212 ASP D C 1
ATOM 9227 O O . ASP D 1 183 ? 51.848 28.273 128.484 1.00 9.59 212 ASP D O 1
ATOM 9232 N N . SER D 1 184 ? 52.315 28.386 130.654 1.00 9.79 213 SER D N 1
ATOM 9233 C CA . SER D 1 184 ? 51.416 29.510 130.885 1.00 9.23 213 SER D CA 1
ATOM 9234 C C . SER D 1 184 ? 52.026 30.890 130.505 1.00 8.36 213 SER D C 1
ATOM 9235 O O . SER D 1 184 ? 51.344 31.899 130.596 1.00 7.56 213 SER D O 1
ATOM 9238 N N . GLN D 1 185 ? 53.296 30.916 130.117 1.00 7.90 214 GLN D N 1
ATOM 9239 C CA . GLN D 1 185 ? 53.998 32.161 129.764 1.00 9.03 214 GLN D CA 1
ATOM 9240 C C . GLN D 1 185 ? 54.041 32.411 128.248 1.00 9.67 214 GLN D C 1
ATOM 9241 O O . GLN D 1 185 ? 54.252 31.492 127.480 1.00 9.08 214 GLN D O 1
ATOM 9247 N N . ALA D 1 186 ? 53.840 33.666 127.847 1.00 10.01 215 ALA D N 1
ATOM 9248 C CA . ALA D 1 186 ? 53.817 34.039 126.423 1.00 9.66 215 ALA D CA 1
ATOM 9249 C C . ALA D 1 186 ? 55.108 33.756 125.689 1.00 10.26 215 ALA D C 1
ATOM 9250 O O . ALA D 1 186 ? 55.072 33.388 124.501 1.00 9.57 215 ALA D O 1
ATOM 9252 N N . GLY D 1 187 ? 56.244 33.881 126.362 1.00 10.61 216 GLY D N 1
ATOM 9253 C CA . GLY D 1 187 ? 57.529 33.657 125.742 1.00 11.84 216 GLY D CA 1
ATOM 9254 C C . GLY D 1 187 ? 57.938 34.842 124.875 1.00 13.12 216 GLY D C 1
ATOM 9255 O O . GLY D 1 187 ? 57.426 35.946 125.046 1.00 12.66 216 GLY D O 1
ATOM 9256 N N . SER D 1 188 ? 58.883 34.613 123.974 1.00 13.80 217 SER D N 1
ATOM 9257 C CA . SER D 1 188 ? 59.494 35.705 123.214 1.00 15.38 217 SER D CA 1
ATOM 9258 C C . SER D 1 188 ? 59.179 35.600 121.688 1.00 15.30 217 SER D C 1
ATOM 9259 O O . SER D 1 188 ? 59.764 36.334 120.896 1.00 16.11 217 SER D O 1
ATOM 9262 N N . ALA D 1 189 ? 58.280 34.704 121.291 1.00 15.45 218 ALA D N 1
ATOM 9263 C CA . ALA D 1 189 ? 57.864 34.583 119.873 1.00 14.87 218 ALA D CA 1
ATOM 9264 C C . ALA D 1 189 ? 56.911 35.732 119.505 1.00 14.70 218 ALA D C 1
ATOM 9265 O O . ALA D 1 189 ? 55.681 35.600 119.597 1.00 15.96 218 ALA D O 1
ATOM 9267 N N . GLN D 1 190 ? 57.477 36.889 119.143 1.00 14.77 219 GLN D N 1
ATOM 9268 C CA . GLN D 1 190 ? 56.677 38.099 118.908 1.00 14.87 219 GLN D CA 1
ATOM 9269 C C . GLN D 1 190 ? 56.003 38.099 117.509 1.00 14.68 219 GLN D C 1
ATOM 9270 O O . GLN D 1 190 ? 56.395 38.827 116.615 1.00 12.85 219 GLN D O 1
ATOM 9276 N N . ILE D 1 191 ? 54.983 37.266 117.372 1.00 14.79 220 ILE D N 1
ATOM 9277 C CA . ILE D 1 191 ? 54.221 37.092 116.140 1.00 14.92 220 ILE D CA 1
ATOM 9278 C C . ILE D 1 191 ? 52.748 36.929 116.498 1.00 14.60 220 ILE D C 1
ATOM 9279 O O . ILE D 1 191 ? 52.388 36.178 117.403 1.00 16.43 220 ILE D O 1
ATOM 9284 N N . GLU D 1 192 ? 51.886 37.632 115.786 1.00 14.52 221 GLU D N 1
ATOM 9285 C CA . GLU D 1 192 ? 50.465 37.588 116.034 1.00 14.05 221 GLU D CA 1
ATOM 9286 C C . GLU D 1 192 ? 49.663 38.117 114.843 1.00 14.14 221 GLU D C 1
ATOM 9287 O O . GLU D 1 192 ? 50.212 38.689 113.899 1.00 13.96 221 GLU D O 1
ATOM 9293 N N . ALA D 1 193 ? 48.355 37.927 114.905 1.00 14.65 222 ALA D N 1
ATOM 9294 C CA . ALA D 1 193 ? 47.406 38.681 114.064 1.00 14.28 222 ALA D CA 1
ATOM 9295 C C . ALA D 1 193 ? 47.413 38.287 112.578 1.00 14.00 222 ALA D C 1
ATOM 9296 O O . ALA D 1 193 ? 47.605 39.161 111.736 1.00 13.98 222 ALA D O 1
ATOM 9298 N N . PRO D 1 194 ? 47.147 37.029 112.258 1.00 13.39 223 PRO D N 1
ATOM 9299 C CA . PRO D 1 194 ? 47.183 36.582 110.848 1.00 12.72 223 PRO D CA 1
ATOM 9300 C C . PRO D 1 194 ? 46.044 37.178 110.046 1.00 12.76 223 PRO D C 1
ATOM 9301 O O . PRO D 1 194 ? 44.988 37.516 110.590 1.00 12.37 223 PRO D O 1
ATOM 9305 N N . PHE D 1 195 ? 46.279 37.384 108.752 1.00 12.01 224 PHE D N 1
ATOM 9306 C CA . PHE D 1 195 ? 45.192 37.779 107.858 1.00 12.26 224 PHE D CA 1
ATOM 9307 C C . PHE D 1 195 ? 45.555 37.220 106.505 1.00 12.63 224 PHE D C 1
ATOM 9308 O O . PHE D 1 195 ? 46.717 37.337 106.095 1.00 11.67 224 PHE D O 1
ATOM 9316 N N . ILE D 1 196 ? 44.607 36.527 105.875 1.00 13.10 225 ILE D N 1
ATOM 9317 C CA . ILE D 1 196 ? 44.854 35.914 104.550 1.00 13.41 225 ILE D CA 1
ATOM 9318 C C . ILE D 1 196 ? 44.001 36.571 103.451 1.00 12.76 225 ILE D C 1
ATOM 9319 O O . ILE D 1 196 ? 42.782 36.737 103.606 1.00 12.26 225 ILE D O 1
ATOM 9324 N N . LEU D 1 197 ? 44.664 36.949 102.353 1.00 12.43 226 LEU D N 1
ATOM 9325 C CA . LEU D 1 197 ? 44.030 37.531 101.154 1.00 11.73 226 LEU D CA 1
ATOM 9326 C C . LEU D 1 197 ? 44.344 36.655 99.936 1.00 11.50 226 LEU D C 1
ATOM 9327 O O . LEU D 1 197 ? 45.493 36.334 99.712 1.00 10.70 226 LEU D O 1
ATOM 9332 N N . ARG D 1 198 ? 43.326 36.253 99.181 1.00 12.51 227 ARG D N 1
ATOM 9333 C CA . ARG D 1 198 ? 43.540 35.554 97.908 1.00 13.43 227 ARG D CA 1
ATOM 9334 C C . ARG D 1 198 ? 43.758 36.578 96.817 1.00 13.32 227 ARG D C 1
ATOM 9335 O O . ARG D 1 198 ? 42.961 37.465 96.677 1.00 13.57 227 ARG D O 1
ATOM 9343 N N . LYS D 1 199 ? 44.824 36.441 96.034 1.00 13.79 228 LYS D N 1
ATOM 9344 C CA . LYS D 1 199 ? 44.956 37.196 94.793 1.00 13.51 228 LYS D CA 1
ATOM 9345 C C . LYS D 1 199 ? 45.644 36.382 93.718 1.00 13.44 228 LYS D C 1
ATOM 9346 O O . LYS D 1 199 ? 46.728 35.834 93.929 1.00 12.49 228 LYS D O 1
ATOM 9352 N N . GLY D 1 200 ? 44.992 36.324 92.559 1.00 13.52 229 GLY D N 1
ATOM 9353 C CA . GLY D 1 200 ? 45.421 35.448 91.495 1.00 13.95 229 GLY D CA 1
ATOM 9354 C C . GLY D 1 200 ? 45.398 34.007 91.968 1.00 14.52 229 GLY D C 1
ATOM 9355 O O . GLY D 1 200 ? 44.393 33.541 92.533 1.00 14.49 229 GLY D O 1
ATOM 9356 N N . ASP D 1 201 ? 46.509 33.315 91.764 1.00 14.37 230 ASP D N 1
ATOM 9357 C CA . ASP D 1 201 ? 46.605 31.896 92.060 1.00 15.34 230 ASP D CA 1
ATOM 9358 C C . ASP D 1 201 ? 47.170 31.636 93.469 1.00 15.16 230 ASP D C 1
ATOM 9359 O O . ASP D 1 201 ? 47.338 30.475 93.858 1.00 16.38 230 ASP D O 1
ATOM 9364 N N . TYR D 1 202 ? 47.452 32.715 94.214 1.00 14.42 231 TYR D N 1
ATOM 9365 C CA . TYR D 1 202 ? 48.093 32.631 95.530 1.00 14.27 231 TYR D CA 1
ATOM 9366 C C . TYR D 1 202 ? 47.197 33.128 96.684 1.00 13.14 231 TYR D C 1
ATOM 9367 O O . TYR D 1 202 ? 46.411 34.063 96.526 1.00 12.38 231 TYR D O 1
ATOM 9376 N N . TYR D 1 203 ? 47.344 32.479 97.842 1.00 12.90 232 TYR D N 1
ATOM 9377 C CA . TYR D 1 203 ? 46.928 33.030 99.139 1.00 12.56 232 TYR D CA 1
ATOM 9378 C C . TYR D 1 203 ? 48.115 33.767 99.786 1.00 12.36 232 TYR D C 1
ATOM 9379 O O . TYR D 1 203 ? 49.225 33.228 99.838 1.00 12.32 232 TYR D O 1
ATOM 9388 N N . TYR D 1 204 ? 47.868 34.966 100.294 1.00 11.99 233 TYR D N 1
ATOM 9389 C CA . TYR D 1 204 ? 48.873 35.787 100.943 1.00 12.11 233 TYR D CA 1
ATOM 9390 C C . TYR D 1 204 ? 48.580 35.849 102.448 1.00 12.41 233 TYR D C 1
ATOM 9391 O O . TYR D 1 204 ? 47.504 36.305 102.848 1.00 12.89 233 TYR D O 1
ATOM 9400 N N . LEU D 1 205 ? 49.529 35.364 103.245 1.00 12.31 234 LEU D N 1
ATOM 9401 C CA . LEU D 1 205 ? 49.481 35.464 104.721 1.00 12.70 234 LEU D CA 1
ATOM 9402 C C . LEU D 1 205 ? 50.241 36.681 105.233 1.00 13.16 234 LEU D C 1
ATOM 9403 O O . LEU D 1 205 ? 51.450 36.771 105.126 1.00 12.76 234 LEU D O 1
ATOM 9408 N N . PHE D 1 206 ? 49.497 37.618 105.786 1.00 13.20 235 PHE D N 1
ATOM 9409 C CA . PHE D 1 206 ? 50.054 38.767 106.467 1.00 14.07 235 PHE D CA 1
ATOM 9410 C C . PHE D 1 206 ? 50.133 38.449 107.969 1.00 14.64 235 PHE D C 1
ATOM 9411 O O . PHE D 1 206 ? 49.238 37.813 108.518 1.00 13.89 235 PHE D O 1
ATOM 9419 N N . ALA D 1 207 ? 51.208 38.896 108.609 1.00 14.91 236 ALA D N 1
ATOM 9420 C CA . ALA D 1 207 ? 51.355 38.788 110.067 1.00 15.75 236 ALA D CA 1
ATOM 9421 C C . ALA D 1 207 ? 52.081 39.993 110.634 1.00 15.35 236 ALA D C 1
ATOM 9422 O O . ALA D 1 207 ? 52.781 40.714 109.923 1.00 15.13 236 ALA D O 1
ATOM 9424 N N . SER D 1 208 ? 51.878 40.208 111.926 1.00 15.36 237 SER D N 1
ATOM 9425 C CA . SER D 1 208 ? 52.492 41.305 112.656 1.00 15.23 237 SER D CA 1
ATOM 9426 C C . SER D 1 208 ? 53.632 40.750 113.489 1.00 15.63 237 SER D C 1
ATOM 9427 O O . SER D 1 208 ? 53.445 39.773 114.247 1.00 16.38 237 SER D O 1
ATOM 9430 N N . TRP D 1 209 ? 54.808 41.333 113.316 1.00 15.51 238 TRP D N 1
ATOM 9431 C CA . TRP D 1 209 ? 56.002 40.959 114.065 1.00 16.28 238 TRP D CA 1
ATOM 9432 C C . TRP D 1 209 ? 56.352 42.075 115.035 1.00 17.22 238 TRP D C 1
ATOM 9433 O O . TRP D 1 209 ? 56.095 43.230 114.742 1.00 17.36 238 TRP D O 1
ATOM 9444 N N . GLY D 1 210 ? 56.991 41.731 116.152 1.00 18.34 239 GLY D N 1
ATOM 9445 C CA . GLY D 1 210 ? 57.401 42.699 117.156 1.00 19.28 239 GLY D CA 1
ATOM 9446 C C . GLY D 1 210 ? 56.367 43.044 118.227 1.00 20.22 239 GLY D C 1
ATOM 9447 O O . GLY D 1 210 ? 55.402 42.313 118.457 1.00 19.88 239 GLY D O 1
ATOM 9448 N N . LEU D 1 211 ? 56.580 44.205 118.853 1.00 22.02 240 LEU D N 1
ATOM 9449 C CA . LEU D 1 211 ? 55.856 44.628 120.055 1.00 23.14 240 LEU D CA 1
ATOM 9450 C C . LEU D 1 211 ? 54.992 45.861 119.820 1.00 23.76 240 LEU D C 1
ATOM 9451 O O . LEU D 1 211 ? 55.464 46.931 119.428 1.00 22.91 240 LEU D O 1
ATOM 9456 N N . CYS D 1 212 ? 53.707 45.667 120.058 1.00 25.81 241 CYS D N 1
ATOM 9457 C CA . CYS D 1 212 ? 52.705 46.702 119.915 1.00 27.62 241 CYS D CA 1
ATOM 9458 C C . CYS D 1 212 ? 52.547 47.472 121.223 1.00 28.71 241 CYS D C 1
ATOM 9459 O O . CYS D 1 212 ? 53.074 47.071 122.267 1.00 28.86 241 CYS D O 1
ATOM 9462 N N . CYS D 1 213 ? 51.808 48.575 121.154 1.00 30.07 242 CYS D N 1
ATOM 9463 C CA . CYS D 1 213 ? 51.133 49.121 122.334 1.00 31.25 242 CYS D CA 1
ATOM 9464 C C . CYS D 1 213 ? 52.085 49.662 123.401 1.00 30.75 242 CYS D C 1
ATOM 9465 O O . CYS D 1 213 ? 51.810 49.534 124.586 1.00 31.06 242 CYS D O 1
ATOM 9469 N N . ARG D 1 214 ? 53.198 50.268 122.992 1.00 30.93 243 ARG D N 1
ATOM 9470 C CA . ARG D 1 214 ? 54.150 50.819 123.968 1.00 30.69 243 ARG D CA 1
ATOM 9471 C C . ARG D 1 214 ? 55.010 51.990 123.534 1.00 30.07 243 ARG D C 1
ATOM 9472 O O . ARG D 1 214 ? 56.197 52.083 123.885 1.00 29.91 243 ARG D O 1
ATOM 9480 N N . LYS D 1 215 ? 54.392 52.916 122.819 1.00 29.63 244 LYS D N 1
ATOM 9481 C CA . LYS D 1 215 ? 54.938 54.258 122.700 1.00 29.13 244 LYS D CA 1
ATOM 9482 C C . LYS D 1 215 ? 56.339 54.240 122.066 1.00 28.92 244 LYS D C 1
ATOM 9483 O O . LYS D 1 215 ? 56.525 53.652 120.992 1.00 28.63 244 LYS D O 1
ATOM 9489 N N . GLY D 1 216 ? 57.313 54.858 122.737 1.00 28.27 245 GLY D N 1
ATOM 9490 C CA . GLY D 1 216 ? 58.666 55.005 122.227 1.00 28.03 245 GLY D CA 1
ATOM 9491 C C . GLY D 1 216 ? 59.335 53.735 121.731 1.00 27.71 245 GLY D C 1
ATOM 9492 O O . GLY D 1 216 ? 60.078 53.816 120.762 1.00 27.65 245 GLY D O 1
ATOM 9493 N N . ASP D 1 217 ? 59.097 52.586 122.378 1.00 26.98 246 ASP D N 1
ATOM 9494 C CA . ASP D 1 217 ? 59.763 51.343 121.969 1.00 27.09 246 ASP D CA 1
ATOM 9495 C C . ASP D 1 217 ? 58.858 50.346 121.204 1.00 26.31 246 ASP D C 1
ATOM 9496 O O . ASP D 1 217 ? 59.150 49.145 121.203 1.00 27.02 246 ASP D O 1
ATOM 9501 N N . SER D 1 218 ? 57.784 50.805 120.552 1.00 25.20 247 SER D N 1
ATOM 9502 C CA . SER D 1 218 ? 56.979 49.873 119.735 1.00 24.23 247 SER D CA 1
ATOM 9503 C C . SER D 1 218 ? 57.806 49.463 118.522 1.00 23.05 247 SER D C 1
ATOM 9504 O O . SER D 1 218 ? 58.338 50.326 117.829 1.00 22.29 247 SER D O 1
ATOM 9507 N N . THR D 1 219 ? 57.899 48.152 118.271 1.00 21.69 248 THR D N 1
ATOM 9508 C CA . THR D 1 219 ? 58.622 47.601 117.113 1.00 20.42 248 THR D CA 1
ATOM 9509 C C . THR D 1 219 ? 57.688 46.894 116.109 1.00 19.80 248 THR D C 1
ATOM 9510 O O . THR D 1 219 ? 58.148 46.268 115.132 1.00 20.00 248 THR D O 1
ATOM 9514 N N . TYR D 1 220 ? 56.383 46.990 116.363 1.00 17.97 249 TYR D N 1
ATOM 9515 C CA . TYR D 1 220 ? 55.347 46.422 115.512 1.00 17.63 249 TYR D CA 1
ATOM 9516 C C . TYR D 1 220 ? 55.543 46.807 114.046 1.00 16.84 249 TYR D C 1
ATOM 9517 O O . TYR D 1 220 ? 55.658 47.979 113.731 1.00 16.30 249 TYR D O 1
ATOM 9526 N N . HIS D 1 221 ? 55.562 45.796 113.174 1.00 16.32 250 HIS D N 1
ATOM 9527 C CA . HIS D 1 221 ? 55.542 45.994 111.734 1.00 15.77 250 HIS D CA 1
ATOM 9528 C C . HIS D 1 221 ? 54.948 44.760 111.024 1.00 15.70 250 HIS D C 1
ATOM 9529 O O . HIS D 1 221 ? 54.661 43.719 111.677 1.00 14.60 250 HIS D O 1
ATOM 9536 N N . LEU D 1 222 ? 54.747 44.867 109.703 1.00 14.53 251 LEU D N 1
ATOM 9537 C CA . LEU D 1 222 ? 54.092 43.788 108.940 1.00 14.35 251 LEU D CA 1
ATOM 9538 C C . LEU D 1 222 ? 55.023 42.999 108.054 1.00 13.54 251 LEU D C 1
ATOM 9539 O O . LEU D 1 222 ? 55.831 43.575 107.334 1.00 14.29 251 LEU D O 1
ATOM 9544 N N . VAL D 1 223 ? 54.868 41.684 108.100 1.00 13.92 252 VAL D N 1
ATOM 9545 C CA . VAL D 1 223 ? 55.516 40.758 107.163 1.00 13.87 252 VAL D CA 1
ATOM 9546 C C . VAL D 1 223 ? 54.510 39.934 106.346 1.00 13.78 252 VAL D C 1
ATOM 9547 O O . VAL D 1 223 ? 53.327 39.861 106.678 1.00 12.78 252 VAL D O 1
ATOM 9551 N N . VAL D 1 224 ? 55.009 39.306 105.273 1.00 12.79 253 VAL D N 1
ATOM 9552 C CA . VAL D 1 224 ? 54.157 38.585 104.347 1.00 12.46 253 VAL D CA 1
ATOM 9553 C C . VAL D 1 224 ? 54.836 37.327 103.832 1.00 12.11 253 VAL D C 1
ATOM 9554 O O . VAL D 1 224 ? 56.067 37.251 103.755 1.00 11.38 253 VAL D O 1
ATOM 9558 N N . GLY D 1 225 ? 54.005 36.337 103.518 1.00 11.53 254 GLY D N 1
ATOM 9559 C CA . GLY D 1 225 ? 54.381 35.171 102.750 1.00 11.48 254 GLY D CA 1
ATOM 9560 C C . GLY D 1 225 ? 53.217 34.677 101.884 1.00 11.42 254 GLY D C 1
ATOM 9561 O O . GLY D 1 225 ? 52.104 35.224 101.957 1.00 10.71 254 GLY D O 1
ATOM 9562 N N . ARG D 1 226 ? 53.470 33.646 101.071 1.00 10.56 255 ARG D N 1
ATOM 9563 C CA . ARG D 1 226 ? 52.462 33.158 100.136 1.00 11.48 255 ARG D CA 1
ATOM 9564 C C . ARG D 1 226 ? 52.473 31.657 99.912 1.00 10.99 255 ARG D C 1
ATOM 9565 O O . ARG D 1 226 ? 53.491 30.988 100.111 1.00 12.04 255 ARG D O 1
ATOM 9573 N N . SER D 1 227 ? 51.332 31.134 99.472 1.00 11.45 256 SER D N 1
ATOM 9574 C CA . SER D 1 227 ? 51.174 29.722 99.156 1.00 12.20 256 SER D CA 1
ATOM 9575 C C . SER D 1 227 ? 50.092 29.523 98.083 1.00 13.06 256 SER D C 1
ATOM 9576 O O . SER D 1 227 ? 49.071 30.228 98.087 1.00 11.83 256 SER D O 1
ATOM 9579 N N . LYS D 1 228 ? 50.292 28.558 97.191 1.00 13.98 257 LYS D N 1
ATOM 9580 C CA . LYS D 1 228 ? 49.235 28.201 96.238 1.00 15.13 257 LYS D CA 1
ATOM 9581 C C . LYS D 1 228 ? 48.071 27.447 96.929 1.00 14.64 257 LYS D C 1
ATOM 9582 O O . LYS D 1 228 ? 46.964 27.455 96.417 1.00 14.32 257 LYS D O 1
ATOM 9588 N N . GLN D 1 229 ? 48.309 26.836 98.098 1.00 13.59 258 GLN D N 1
ATOM 9589 C CA . GLN D 1 229 ? 47.257 26.166 98.858 1.00 14.04 258 GLN D CA 1
ATOM 9590 C C . GLN D 1 229 ? 46.966 26.928 100.166 1.00 12.91 258 GLN D C 1
ATOM 9591 O O . GLN D 1 229 ? 47.885 27.390 100.818 1.00 13.07 258 GLN D O 1
ATOM 9597 N N . VAL D 1 230 ? 45.704 27.081 100.548 1.00 12.87 259 VAL D N 1
ATOM 9598 C CA . VAL D 1 230 ? 45.360 27.891 101.742 1.00 13.19 259 VAL D CA 1
ATOM 9599 C C . VAL D 1 230 ? 45.981 27.286 103.024 1.00 13.76 259 VAL D C 1
ATOM 9600 O O . VAL D 1 230 ? 46.268 28.017 103.968 1.00 13.61 259 VAL D O 1
ATOM 9604 N N . THR D 1 231 ? 46.232 25.977 103.011 1.00 14.09 260 THR D N 1
ATOM 9605 C CA . THR D 1 231 ? 46.817 25.274 104.164 1.00 14.99 260 THR D CA 1
ATOM 9606 C C . THR D 1 231 ? 48.340 25.360 104.280 1.00 15.29 260 THR D C 1
ATOM 9607 O O . THR D 1 231 ? 48.926 24.789 105.174 1.00 16.16 260 THR D O 1
ATOM 9611 N N . GLY D 1 232 ? 48.992 26.033 103.352 1.00 15.06 261 GLY D N 1
ATOM 9612 C CA . GLY D 1 232 ? 50.424 26.237 103.425 1.00 14.13 261 GLY D CA 1
ATOM 9613 C C . GLY D 1 232 ? 51.207 25.205 102.665 1.00 13.82 261 GLY D C 1
ATOM 9614 O O . GLY D 1 232 ? 50.613 24.384 101.949 1.00 13.42 261 GLY D O 1
ATOM 9615 N N . PRO D 1 233 ? 52.533 25.243 102.785 1.00 13.40 262 PRO D N 1
ATOM 9616 C CA . PRO D 1 233 ? 53.241 26.235 103.600 1.00 13.54 262 PRO D CA 1
ATOM 9617 C C . PRO D 1 233 ? 53.355 27.623 102.953 1.00 13.12 262 PRO D C 1
ATOM 9618 O O . PRO D 1 233 ? 53.487 27.761 101.718 1.00 12.39 262 PRO D O 1
ATOM 9622 N N . TYR D 1 234 ? 53.320 28.639 103.804 1.00 13.34 263 TYR D N 1
ATOM 9623 C CA . TYR D 1 234 ? 53.526 30.041 103.414 1.00 13.32 263 TYR D CA 1
ATOM 9624 C C . TYR D 1 234 ? 55.027 30.350 103.387 1.00 13.78 263 TYR D C 1
ATOM 9625 O O . TYR D 1 234 ? 55.708 30.202 104.411 1.00 13.96 263 TYR D O 1
ATOM 9634 N N . LEU D 1 235 ? 55.553 30.673 102.198 1.00 12.61 264 LEU D N 1
ATOM 9635 C CA . LEU D 1 235 ? 56.966 31.012 101.989 1.00 12.67 264 LEU D CA 1
ATOM 9636 C C . LEU D 1 235 ? 57.165 32.493 101.760 1.00 12.69 264 LEU D C 1
ATOM 9637 O O . LEU D 1 235 ? 56.325 33.155 101.155 1.00 14.48 264 LEU D O 1
ATOM 9642 N N . ASP D 1 236 ? 58.276 33.035 102.230 1.00 12.64 265 ASP D N 1
ATOM 9643 C CA . ASP D 1 236 ? 58.570 34.437 101.986 1.00 13.01 265 ASP D CA 1
ATOM 9644 C C . ASP D 1 236 ? 59.355 34.591 100.662 1.00 12.71 265 ASP D C 1
ATOM 9645 O O . ASP D 1 236 ? 59.503 33.624 99.944 1.00 11.46 265 ASP D O 1
ATOM 9650 N N . LYS D 1 237 ? 59.826 35.797 100.349 1.00 12.88 266 LYS D N 1
ATOM 9651 C CA . LYS D 1 237 ? 60.493 36.086 99.070 1.00 12.74 266 LYS D CA 1
ATOM 9652 C C . LYS D 1 237 ? 61.768 35.284 98.853 1.00 12.69 266 LYS D C 1
ATOM 9653 O O . LYS D 1 237 ? 62.187 35.088 97.710 1.00 12.09 266 LYS D O 1
ATOM 9659 N N . THR D 1 238 ? 62.409 34.864 99.937 1.00 12.61 267 THR D N 1
ATOM 9660 C CA . THR D 1 238 ? 63.624 34.049 99.875 1.00 12.68 267 THR D CA 1
ATOM 9661 C C . THR D 1 238 ? 63.334 32.556 99.868 1.00 11.60 267 THR D C 1
ATOM 9662 O O . THR D 1 238 ? 64.266 31.746 99.872 1.00 10.35 267 THR D O 1
ATOM 9666 N N . GLY D 1 239 ? 62.061 32.170 99.915 1.00 11.42 268 GLY D N 1
ATOM 9667 C CA . GLY D 1 239 ? 61.725 30.749 99.907 1.00 11.35 268 GLY D CA 1
ATOM 9668 C C . GLY D 1 239 ? 61.610 30.081 101.286 1.00 11.62 268 GLY D C 1
ATOM 9669 O O . GLY D 1 239 ? 61.482 28.858 101.400 1.00 9.82 268 GLY D O 1
ATOM 9670 N N . ARG D 1 240 ? 61.597 30.890 102.335 1.00 11.57 269 ARG D N 1
ATOM 9671 C CA . ARG D 1 240 ? 61.642 30.345 103.696 1.00 13.27 269 ARG D CA 1
ATOM 9672 C C . ARG D 1 240 ? 60.267 30.271 104.347 1.00 12.06 269 ARG D C 1
ATOM 9673 O O . ARG D 1 240 ? 59.556 31.260 104.377 1.00 12.94 269 ARG D O 1
ATOM 9681 N N . ASP D 1 241 ? 59.936 29.109 104.902 1.00 11.99 270 ASP D N 1
ATOM 9682 C CA . ASP D 1 241 ? 58.654 28.804 105.513 1.00 12.31 270 ASP D CA 1
ATOM 9683 C C . ASP D 1 241 ? 58.445 29.732 106.712 1.00 12.96 270 ASP D C 1
ATOM 9684 O O . ASP D 1 241 ? 59.359 29.929 107.508 1.00 12.96 270 ASP D O 1
ATOM 9689 N N . MET D 1 242 ? 57.257 30.319 106.820 1.00 13.08 271 MET D N 1
ATOM 9690 C CA . MET D 1 242 ? 56.927 31.146 107.966 1.00 13.41 271 MET D CA 1
ATOM 9691 C C . MET D 1 242 ? 56.874 30.279 109.260 1.00 13.89 271 MET D C 1
ATOM 9692 O O . MET D 1 242 ? 57.050 30.812 110.364 1.00 13.24 271 MET D O 1
ATOM 9697 N N . ASN D 1 243 ? 56.630 28.974 109.113 1.00 14.30 272 ASN D N 1
ATOM 9698 C CA . ASN D 1 243 ? 56.696 28.026 110.236 1.00 14.85 272 ASN D CA 1
ATOM 9699 C C . ASN D 1 243 ? 58.103 27.915 110.861 1.00 15.20 272 ASN D C 1
ATOM 9700 O O . ASN D 1 243 ? 58.264 27.347 111.952 1.00 15.12 272 ASN D O 1
ATOM 9705 N N . GLN D 1 244 ? 59.125 28.412 110.165 1.00 14.78 273 GLN D N 1
ATOM 9706 C CA . GLN D 1 244 ? 60.464 28.489 110.741 1.00 15.37 273 GLN D CA 1
ATOM 9707 C C . GLN D 1 244 ? 60.987 29.900 110.814 1.00 15.34 273 GLN D C 1
ATOM 9708 O O . GLN D 1 244 ? 62.201 30.134 110.739 1.00 15.47 273 GLN D O 1
ATOM 9714 N N . GLY D 1 245 ? 60.073 30.849 111.003 1.00 14.94 274 GLY D N 1
ATOM 9715 C CA . GLY D 1 245 ? 60.467 32.233 111.164 1.00 15.07 274 GLY D CA 1
ATOM 9716 C C . GLY D 1 245 ? 60.678 33.045 109.890 1.00 15.58 274 GLY D C 1
ATOM 9717 O O . GLY D 1 245 ? 61.184 34.174 109.942 1.00 14.13 274 GLY D O 1
ATOM 9718 N N . GLY D 1 246 ? 60.304 32.476 108.738 1.00 15.56 275 GLY D N 1
ATOM 9719 C CA . GLY D 1 246 ? 60.178 33.266 107.509 1.00 15.25 275 GLY D CA 1
ATOM 9720 C C . GLY D 1 246 ? 59.130 34.388 107.585 1.00 14.69 275 GLY D C 1
ATOM 9721 O O . GLY D 1 246 ? 58.169 34.357 108.382 1.00 13.65 275 GLY D O 1
ATOM 9722 N N . GLY D 1 247 ? 59.321 35.370 106.703 1.00 14.69 276 GLY D N 1
ATOM 9723 C CA . GLY D 1 247 ? 58.440 36.506 106.527 1.00 14.73 276 GLY D CA 1
ATOM 9724 C C . GLY D 1 247 ? 59.172 37.695 105.895 1.00 15.35 276 GLY D C 1
ATOM 9725 O O . GLY D 1 247 ? 60.239 38.088 106.348 1.00 15.38 276 GLY D O 1
ATOM 9726 N N . SER D 1 248 ? 58.591 38.278 104.843 1.00 15.27 277 SER D N 1
ATOM 9727 C CA . SER D 1 248 ? 59.197 39.399 104.117 1.00 14.81 277 SER D CA 1
ATOM 9728 C C . SER D 1 248 ? 58.528 40.697 104.511 1.00 15.10 277 SER D C 1
ATOM 9729 O O . SER D 1 248 ? 57.309 40.759 104.603 1.00 14.83 277 SER D O 1
ATOM 9732 N N . LEU D 1 249 ? 59.324 41.738 104.717 1.00 15.59 278 LEU D N 1
ATOM 9733 C CA . LEU D 1 249 ? 58.840 43.059 105.138 1.00 15.80 278 LEU D CA 1
ATOM 9734 C C . LEU D 1 249 ? 57.868 43.658 104.133 1.00 15.63 278 LEU D C 1
ATOM 9735 O O . LEU D 1 249 ? 58.187 43.760 102.968 1.00 16.02 278 LEU D O 1
ATOM 9740 N N . LEU D 1 250 ? 56.677 44.033 104.583 1.00 15.92 279 LEU D N 1
ATOM 9741 C CA . LEU D 1 250 ? 55.700 44.728 103.738 1.00 15.91 279 LEU D CA 1
ATOM 9742 C C . LEU D 1 250 ? 55.757 46.217 103.985 1.00 15.76 279 LEU D C 1
ATOM 9743 O O . LEU D 1 250 ? 55.957 47.000 103.062 1.00 15.48 279 LEU D O 1
ATOM 9748 N N . ILE D 1 251 ? 55.572 46.598 105.246 1.00 15.70 280 ILE D N 1
ATOM 9749 C CA . ILE D 1 251 ? 55.614 47.996 105.670 1.00 16.17 280 ILE D CA 1
ATOM 9750 C C . ILE D 1 251 ? 56.043 48.082 107.145 1.00 16.51 280 ILE D C 1
ATOM 9751 O O . ILE D 1 251 ? 55.660 47.269 108.000 1.00 16.22 280 ILE D O 1
ATOM 9756 N N . LYS D 1 252 ? 56.865 49.075 107.404 1.00 17.97 281 LYS D N 1
ATOM 9757 C CA . LYS D 1 252 ? 57.356 49.408 108.731 1.00 18.66 281 LYS D CA 1
ATOM 9758 C C . LYS D 1 252 ? 57.196 50.927 108.958 1.00 18.97 281 LYS D C 1
ATOM 9759 O O . LYS D 1 252 ? 56.942 51.709 108.033 1.00 19.00 281 LYS D O 1
ATOM 9765 N N . GLY D 1 253 ? 57.403 51.344 110.195 1.00 19.24 282 GLY D N 1
ATOM 9766 C CA . GLY D 1 253 ? 57.189 52.724 110.585 1.00 19.49 282 GLY D CA 1
ATOM 9767 C C . GLY D 1 253 ? 58.364 53.631 110.339 1.00 19.59 282 GLY D C 1
ATOM 9768 O O . GLY D 1 253 ? 59.348 53.230 109.725 1.00 19.47 282 GLY D O 1
ATOM 9769 N N . ASN D 1 254 ? 58.228 54.872 110.818 1.00 19.76 283 ASN D N 1
ATOM 9770 C CA . ASN D 1 254 ? 59.232 55.920 110.698 1.00 19.63 283 ASN D CA 1
ATOM 9771 C C . ASN D 1 254 ? 59.096 56.930 111.856 1.00 20.00 283 ASN D C 1
ATOM 9772 O O . ASN D 1 254 ? 58.416 56.654 112.846 1.00 20.74 283 ASN D O 1
ATOM 9777 N N . LYS D 1 255 ? 59.726 58.090 111.737 1.00 19.63 284 LYS D N 1
ATOM 9778 C CA . LYS D 1 255 ? 59.754 59.089 112.807 1.00 19.88 284 LYS D CA 1
ATOM 9779 C C . LYS D 1 255 ? 58.362 59.542 113.264 1.00 19.45 284 LYS D C 1
ATOM 9780 O O . LYS D 1 255 ? 58.177 59.925 114.423 1.00 20.00 284 LYS D O 1
ATOM 9786 N N . ARG D 1 256 ? 57.413 59.538 112.331 1.00 18.65 285 ARG D N 1
ATOM 9787 C CA . ARG D 1 256 ? 56.069 60.061 112.557 1.00 18.03 285 ARG D CA 1
ATOM 9788 C C . ARG D 1 256 ? 55.130 58.978 113.050 1.00 17.42 285 ARG D C 1
ATOM 9789 O O . ARG D 1 256 ? 54.226 59.261 113.829 1.00 16.58 285 ARG D O 1
ATOM 9797 N N . TRP D 1 257 ? 55.332 57.749 112.557 1.00 16.74 286 TRP D N 1
ATOM 9798 C CA . TRP D 1 257 ? 54.483 56.599 112.863 1.00 16.72 286 TRP D CA 1
ATOM 9799 C C . TRP D 1 257 ? 55.329 55.478 113.459 1.00 16.78 286 TRP D C 1
ATOM 9800 O O . TRP D 1 257 ? 56.000 54.734 112.731 1.00 16.77 286 TRP D O 1
ATOM 9811 N N . VAL D 1 258 ? 55.281 55.356 114.785 1.00 16.48 287 VAL D N 1
ATOM 9812 C CA . VAL D 1 258 ? 56.162 54.453 115.518 1.00 16.20 287 VAL D CA 1
ATOM 9813 C C . VAL D 1 258 ? 55.392 53.193 115.848 1.00 16.12 287 VAL D C 1
ATOM 9814 O O . VAL D 1 258 ? 54.571 53.174 116.773 1.00 16.29 287 VAL D O 1
ATOM 9818 N N . GLY D 1 259 ? 55.662 52.141 115.084 1.00 15.34 288 GLY D N 1
ATOM 9819 C CA . GLY D 1 259 ? 54.923 50.889 115.189 1.00 15.12 288 GLY D CA 1
ATOM 9820 C C . GLY D 1 259 ? 53.614 50.961 114.411 1.00 14.85 288 GLY D C 1
ATOM 9821 O O . GLY D 1 259 ? 52.903 51.979 114.467 1.00 14.67 288 GLY D O 1
ATOM 9822 N N . LEU D 1 260 ? 53.316 49.884 113.683 1.00 14.54 289 LEU D N 1
ATOM 9823 C CA . LEU D 1 260 ? 52.080 49.759 112.896 1.00 14.35 289 LEU D CA 1
ATOM 9824 C C . LEU D 1 260 ? 51.784 48.286 112.629 1.00 13.96 289 LEU D C 1
ATOM 9825 O O . LEU D 1 260 ? 52.698 47.454 112.615 1.00 12.94 289 LEU D O 1
ATOM 9830 N N . GLY D 1 261 ? 50.509 47.950 112.447 1.00 14.13 290 GLY D N 1
ATOM 9831 C CA . GLY D 1 261 ? 50.125 46.590 112.100 1.00 14.36 290 GLY D CA 1
ATOM 9832 C C . GLY D 1 261 ? 48.723 46.165 112.486 1.00 14.95 290 GLY D C 1
ATOM 9833 O O . GLY D 1 261 ? 47.764 46.966 112.454 1.00 14.68 290 GLY D O 1
ATOM 9834 N N . HIS D 1 262 ? 48.634 44.896 112.882 1.00 15.21 291 HIS D N 1
ATOM 9835 C CA . HIS D 1 262 ? 47.393 44.175 113.024 1.00 15.51 291 HIS D CA 1
ATOM 9836 C C . HIS D 1 262 ? 46.419 44.530 111.895 1.00 15.79 291 HIS D C 1
ATOM 9837 O O . HIS D 1 262 ? 45.386 45.149 112.113 1.00 14.90 291 HIS D O 1
ATOM 9844 N N . ASN D 1 263 ? 46.758 44.068 110.689 1.00 16.14 292 ASN D N 1
ATOM 9845 C CA . ASN D 1 263 ? 46.090 44.517 109.467 1.00 16.03 292 ASN D CA 1
ATOM 9846 C C . ASN D 1 263 ? 45.026 43.570 108.964 1.00 15.80 292 ASN D C 1
ATOM 9847 O O . ASN D 1 263 ? 44.973 42.421 109.359 1.00 15.10 292 ASN D O 1
ATOM 9852 N N . SER D 1 264 ? 44.189 44.123 108.085 1.00 15.54 293 SER D N 1
ATOM 9853 C CA . SER D 1 264 ? 43.343 43.382 107.181 1.00 15.36 293 SER D CA 1
ATOM 9854 C C . SER D 1 264 ? 43.654 43.848 105.704 1.00 15.01 293 SER D C 1
ATOM 9855 O O . SER D 1 264 ? 44.508 44.696 105.473 1.00 15.28 293 SER D O 1
ATOM 9858 N N . ALA D 1 265 ? 42.975 43.261 104.724 1.00 14.50 294 ALA D N 1
ATOM 9859 C CA . ALA D 1 265 ? 43.179 43.581 103.295 1.00 13.66 294 ALA D CA 1
ATOM 9860 C C . ALA D 1 265 ? 41.958 43.123 102.507 1.00 13.47 294 ALA D C 1
ATOM 9861 O O . ALA D 1 265 ? 41.393 42.028 102.787 1.00 12.92 294 ALA D O 1
ATOM 9863 N N . TYR D 1 266 ? 41.580 43.927 101.506 1.00 13.26 295 TYR D N 1
ATOM 9864 C CA . TYR D 1 266 ? 40.358 43.703 100.748 1.00 13.17 295 TYR D CA 1
ATOM 9865 C C . TYR D 1 266 ? 40.467 44.086 99.264 1.00 13.34 295 TYR D C 1
ATOM 9866 O O . TYR D 1 266 ? 41.231 44.986 98.897 1.00 11.85 295 TYR D O 1
ATOM 9875 N N . THR D 1 267 ? 39.661 43.417 98.440 1.00 13.36 296 THR D N 1
ATOM 9876 C CA . THR D 1 267 ? 39.414 43.834 97.047 1.00 13.17 296 THR D CA 1
ATOM 9877 C C . THR D 1 267 ? 38.035 44.439 96.929 1.00 13.57 296 THR D C 1
ATOM 9878 O O . THR D 1 267 ? 37.042 43.751 97.151 1.00 13.53 296 THR D O 1
ATOM 9882 N N . TRP D 1 268 ? 37.985 45.731 96.599 1.00 14.52 297 TRP D N 1
ATOM 9883 C CA . TRP D 1 268 ? 36.742 46.451 96.346 1.00 14.91 297 TRP D CA 1
ATOM 9884 C C . TRP D 1 268 ? 36.754 47.044 94.925 1.00 15.59 297 TRP D C 1
ATOM 9885 O O . TRP D 1 268 ? 37.701 47.742 94.539 1.00 15.24 297 TRP D O 1
ATOM 9896 N N . ASP D 1 269 ? 35.703 46.756 94.159 1.00 16.00 298 ASP D N 1
ATOM 9897 C CA . ASP D 1 269 ? 35.552 47.249 92.770 1.00 16.36 298 ASP D CA 1
ATOM 9898 C C . ASP D 1 269 ? 36.832 47.211 91.941 1.00 16.38 298 ASP D C 1
ATOM 9899 O O . ASP D 1 269 ? 37.235 48.222 91.385 1.00 16.38 298 ASP D O 1
ATOM 9904 N N . GLY D 1 270 ? 37.490 46.060 91.912 1.00 16.90 299 GLY D N 1
ATOM 9905 C CA . GLY D 1 270 ? 38.656 45.842 91.063 1.00 17.34 299 GLY D CA 1
ATOM 9906 C C . GLY D 1 270 ? 39.978 46.473 91.494 1.00 17.41 299 GLY D C 1
ATOM 9907 O O . GLY D 1 270 ? 40.916 46.537 90.692 1.00 17.73 299 GLY D O 1
ATOM 9908 N N . LYS D 1 271 ? 40.060 46.930 92.743 1.00 16.91 300 LYS D N 1
ATOM 9909 C CA . LYS D 1 271 ? 41.297 47.476 93.308 1.00 16.84 300 LYS D CA 1
ATOM 9910 C C . LYS D 1 271 ? 41.556 46.910 94.730 1.00 16.61 300 LYS D C 1
ATOM 9911 O O . LYS D 1 271 ? 40.625 46.522 95.445 1.00 16.64 300 LYS D O 1
ATOM 9917 N N . ASP D 1 272 ? 42.822 46.841 95.127 1.00 15.81 301 ASP D N 1
ATOM 9918 C CA . ASP D 1 272 ? 43.178 46.225 96.410 1.00 15.27 301 ASP D CA 1
ATOM 9919 C C . ASP D 1 272 ? 43.649 47.235 97.454 1.00 14.95 301 ASP D C 1
ATOM 9920 O O . ASP D 1 272 ? 44.238 48.265 97.129 1.00 15.38 301 ASP D O 1
ATOM 9925 N N . TYR D 1 273 ? 43.359 46.933 98.719 1.00 15.02 302 TYR D N 1
ATOM 9926 C CA . TYR D 1 273 ? 43.559 47.869 99.815 1.00 14.24 302 TYR D CA 1
ATOM 9927 C C . TYR D 1 273 ? 44.100 47.164 101.060 1.00 14.33 302 TYR D C 1
ATOM 9928 O O . TYR D 1 273 ? 43.732 46.028 101.383 1.00 12.47 302 TYR D O 1
ATOM 9937 N N . LEU D 1 274 ? 45.010 47.853 101.731 1.00 14.18 303 LEU D N 1
ATOM 9938 C CA . LEU D 1 274 ? 45.548 47.420 103.004 1.00 13.87 303 LEU D CA 1
ATOM 9939 C C . LEU D 1 274 ? 44.957 48.303 104.112 1.00 13.32 303 LEU D C 1
ATOM 9940 O O . LEU D 1 274 ? 44.885 49.521 103.987 1.00 12.84 303 LEU D O 1
ATOM 9945 N N . VAL D 1 275 ? 44.537 47.674 105.196 1.00 13.30 304 VAL D N 1
ATOM 9946 C CA . VAL D 1 275 ? 43.876 48.382 106.283 1.00 13.72 304 VAL D CA 1
ATOM 9947 C C . VAL D 1 275 ? 44.559 48.055 107.595 1.00 13.94 304 VAL D C 1
ATOM 9948 O O . VAL D 1 275 ? 44.714 46.895 107.940 1.00 14.72 304 VAL D O 1
ATOM 9952 N N . LEU D 1 276 ? 44.971 49.084 108.334 1.00 14.96 305 LEU D N 1
ATOM 9953 C CA . LEU D 1 276 ? 45.758 48.880 109.559 1.00 14.93 305 LEU D CA 1
ATOM 9954 C C . LEU D 1 276 ? 45.650 50.053 110.547 1.00 14.18 305 LEU D C 1
ATOM 9955 O O . LEU D 1 276 ? 44.975 51.021 110.271 1.00 13.78 305 LEU D O 1
ATOM 9960 N N . HIS D 1 277 ? 46.274 49.893 111.719 1.00 13.75 306 HIS D N 1
ATOM 9961 C CA . HIS D 1 277 ? 46.474 50.969 112.694 1.00 13.99 306 HIS D CA 1
ATOM 9962 C C . HIS D 1 277 ? 47.947 51.320 112.776 1.00 13.58 306 HIS D C 1
ATOM 9963 O O . HIS D 1 277 ? 48.802 50.479 112.573 1.00 13.78 306 HIS D O 1
ATOM 9970 N N . ALA D 1 278 ? 48.217 52.578 113.078 1.00 14.00 307 ALA D N 1
ATOM 9971 C CA . ALA D 1 278 ? 49.570 53.102 113.168 1.00 14.74 307 ALA D CA 1
ATOM 9972 C C . ALA D 1 278 ? 49.617 54.158 114.278 1.00 15.20 307 ALA D C 1
ATOM 9973 O O . ALA D 1 278 ? 48.761 55.060 114.338 1.00 16.36 307 ALA D O 1
ATOM 9975 N N . TYR D 1 279 ? 50.632 54.055 115.137 1.00 15.73 308 TYR D N 1
ATOM 9976 C CA . TYR D 1 279 ? 50.761 54.919 116.313 1.00 16.20 308 TYR D CA 1
ATOM 9977 C C . TYR D 1 279 ? 51.355 56.275 115.962 1.00 16.83 308 TYR D C 1
ATOM 9978 O O . TYR D 1 279 ? 52.547 56.371 115.629 1.00 16.66 308 TYR D O 1
ATOM 9987 N N . GLU D 1 280 ? 50.529 57.330 116.060 1.00 17.14 309 GLU D N 1
ATOM 9988 C CA . GLU D 1 280 ? 50.942 58.677 115.677 1.00 16.97 309 GLU D CA 1
ATOM 9989 C C . GLU D 1 280 ? 51.764 59.373 116.765 1.00 17.57 309 GLU D C 1
ATOM 9990 O O . GLU D 1 280 ? 51.205 59.894 117.744 1.00 17.86 309 GLU D O 1
ATOM 9996 N N . ALA D 1 281 ? 53.084 59.414 116.562 1.00 17.63 310 ALA D N 1
ATOM 9997 C CA . ALA D 1 281 ? 54.018 60.057 117.483 1.00 17.56 310 ALA D CA 1
ATOM 9998 C C . ALA D 1 281 ? 53.618 61.487 117.862 1.00 17.76 310 ALA D C 1
ATOM 9999 O O . ALA D 1 281 ? 53.742 61.877 119.022 1.00 17.23 310 ALA D O 1
ATOM 10001 N N . ALA D 1 282 ? 53.132 62.263 116.887 1.00 17.99 311 ALA D N 1
ATOM 10002 C CA . ALA D 1 282 ? 52.727 63.664 117.121 1.00 17.71 311 ALA D CA 1
ATOM 10003 C C . ALA D 1 282 ? 51.370 63.840 117.857 1.00 17.55 311 ALA D C 1
ATOM 10004 O O . ALA D 1 282 ? 50.890 64.973 118.022 1.00 17.60 311 ALA D O 1
ATOM 10006 N N . ASP D 1 283 ? 50.778 62.727 118.306 1.00 17.80 312 ASP D N 1
ATOM 10007 C CA . ASP D 1 283 ? 49.541 62.714 119.114 1.00 17.50 312 ASP D CA 1
ATOM 10008 C C . ASP D 1 283 ? 49.642 61.624 120.212 1.00 17.86 312 ASP D C 1
ATOM 10009 O O . ASP D 1 283 ? 48.771 60.742 120.333 1.00 17.77 312 ASP D O 1
ATOM 10014 N N . ASN D 1 284 ? 50.726 61.693 120.994 1.00 17.95 313 ASN D N 1
ATOM 10015 C CA . ASN D 1 284 ? 51.004 60.773 122.125 1.00 18.08 313 ASN D CA 1
ATOM 10016 C C . ASN D 1 284 ? 50.917 59.279 121.779 1.00 17.93 313 ASN D C 1
ATOM 10017 O O . ASN D 1 284 ? 50.580 58.425 122.619 1.00 17.70 313 ASN D O 1
ATOM 10022 N N . TYR D 1 285 ? 51.278 58.962 120.535 1.00 17.51 314 TYR D N 1
ATOM 10023 C CA . TYR D 1 285 ? 51.291 57.597 120.021 1.00 16.78 314 TYR D CA 1
ATOM 10024 C C . TYR D 1 285 ? 49.898 56.963 119.938 1.00 16.48 314 TYR D C 1
ATOM 10025 O O . TYR D 1 285 ? 49.769 55.752 119.898 1.00 17.16 314 TYR D O 1
ATOM 10034 N N . LEU D 1 286 ? 48.870 57.793 119.856 1.00 15.81 315 LEU D N 1
ATOM 10035 C CA . LEU D 1 286 ? 47.511 57.322 119.678 1.00 15.80 315 LEU D CA 1
ATOM 10036 C C . LEU D 1 286 ? 47.324 56.694 118.288 1.00 15.52 315 LEU D C 1
ATOM 10037 O O . LEU D 1 286 ? 47.474 57.354 117.257 1.00 15.39 315 LEU D O 1
ATOM 10042 N N . GLN D 1 287 ? 46.981 55.419 118.305 1.00 15.06 316 GLN D N 1
ATOM 10043 C CA . GLN D 1 287 ? 46.691 54.627 117.111 1.00 15.25 316 GLN D CA 1
ATOM 10044 C C . GLN D 1 287 ? 45.632 55.268 116.206 1.00 15.17 316 GLN D C 1
ATOM 10045 O O . GLN D 1 287 ? 44.578 55.698 116.692 1.00 15.12 316 GLN D O 1
ATOM 10051 N N . LYS D 1 288 ? 45.922 55.323 114.895 1.00 15.35 317 LYS D N 1
ATOM 10052 C CA . LYS D 1 288 ? 45.010 55.893 113.880 1.00 15.30 317 LYS D CA 1
ATOM 10053 C C . LYS D 1 288 ? 44.699 54.904 112.736 1.00 14.87 317 LYS D C 1
ATOM 10054 O O . LYS D 1 288 ? 45.537 54.098 112.380 1.00 14.96 317 LYS D O 1
ATOM 10060 N N . LEU D 1 289 ? 43.505 55.003 112.150 1.00 14.62 318 LEU D N 1
ATOM 10061 C CA . LEU D 1 289 ? 43.140 54.244 110.948 1.00 14.45 318 LEU D CA 1
ATOM 10062 C C . LEU D 1 289 ? 43.968 54.707 109.729 1.00 14.29 318 LEU D C 1
ATOM 10063 O O . LEU D 1 289 ? 44.135 55.911 109.459 1.00 13.31 318 LEU D O 1
ATOM 10068 N N . LYS D 1 290 ? 44.495 53.731 109.010 1.00 13.83 319 LYS D N 1
ATOM 10069 C CA . LYS D 1 290 ? 45.172 54.005 107.770 1.00 14.03 319 LYS D CA 1
ATOM 10070 C C . LYS D 1 290 ? 44.674 53.010 106.732 1.00 14.21 319 LYS D C 1
ATOM 10071 O O . LYS D 1 290 ? 44.619 51.798 106.994 1.00 13.12 319 LYS D O 1
ATOM 10077 N N . ILE D 1 291 ? 44.258 53.530 105.578 1.00 14.53 320 ILE D N 1
ATOM 10078 C CA . ILE D 1 291 ? 43.945 52.678 104.429 1.00 15.03 320 ILE D CA 1
ATOM 10079 C C . ILE D 1 291 ? 44.934 53.001 103.325 1.00 15.23 320 ILE D C 1
ATOM 10080 O O . ILE D 1 291 ? 45.083 54.172 102.937 1.00 15.97 320 ILE D O 1
ATOM 10085 N N . LEU D 1 292 ? 45.632 51.986 102.843 1.00 15.26 321 LEU D N 1
ATOM 10086 C CA . LEU D 1 292 ? 46.601 52.182 101.773 1.00 15.52 321 LEU D CA 1
ATOM 10087 C C . LEU D 1 292 ? 46.237 51.418 100.494 1.00 15.34 321 LEU D C 1
ATOM 10088 O O . LEU D 1 292 ? 45.635 50.345 100.550 1.00 14.66 321 LEU D O 1
ATOM 10093 N N . ASN D 1 293 ? 46.658 51.966 99.351 1.00 15.29 322 ASN D N 1
ATOM 10094 C CA . ASN D 1 293 ? 46.592 51.251 98.079 1.00 15.21 322 ASN D CA 1
ATOM 10095 C C . ASN D 1 293 ? 47.560 50.076 98.096 1.00 15.43 322 ASN D C 1
ATOM 10096 O O . ASN D 1 293 ? 48.731 50.228 98.453 1.00 15.87 322 ASN D O 1
ATOM 10101 N N . LEU D 1 294 ? 47.062 48.892 97.754 1.00 15.28 323 LEU D N 1
ATOM 10102 C CA . LEU D 1 294 ? 47.867 47.688 97.766 1.00 16.13 323 LEU D CA 1
ATOM 10103 C C . LEU D 1 294 ? 48.200 47.342 96.324 1.00 16.58 323 LEU D C 1
ATOM 10104 O O . LEU D 1 294 ? 47.301 47.045 95.552 1.00 17.42 323 LEU D O 1
ATOM 10109 N N . HIS D 1 295 ? 49.476 47.428 95.964 1.00 16.25 324 HIS D N 1
ATOM 10110 C CA . HIS D 1 295 ? 49.949 47.162 94.606 1.00 16.23 324 HIS D CA 1
ATOM 10111 C C . HIS D 1 295 ? 50.596 45.782 94.536 1.00 15.88 324 HIS D C 1
ATOM 10112 O O . HIS D 1 295 ? 50.753 45.122 95.575 1.00 15.93 324 HIS D O 1
ATOM 10119 N N . TRP D 1 296 ? 50.940 45.327 93.329 1.00 15.31 325 TRP D N 1
ATOM 10120 C CA . TRP D 1 296 ? 51.645 44.049 93.149 1.00 15.27 325 TRP D CA 1
ATOM 10121 C C . TRP D 1 296 ? 52.718 44.196 92.108 1.00 14.79 325 TRP D C 1
ATOM 10122 O O . TRP D 1 296 ? 52.467 44.807 91.081 1.00 14.91 325 TRP D O 1
ATOM 10133 N N . ASP D 1 297 ? 53.907 43.652 92.370 1.00 14.28 326 ASP D N 1
ATOM 10134 C CA . ASP D 1 297 ? 55.021 43.702 91.403 1.00 14.24 326 ASP D CA 1
ATOM 10135 C C . ASP D 1 297 ? 54.991 42.548 90.392 1.00 13.89 326 ASP D C 1
ATOM 10136 O O . ASP D 1 297 ? 54.122 41.698 90.449 1.00 13.61 326 ASP D O 1
ATOM 10141 N N . GLY D 1 298 ? 55.933 42.524 89.457 1.00 14.11 327 GLY D N 1
ATOM 10142 C CA . GLY D 1 298 ? 55.956 41.491 88.418 1.00 14.18 327 GLY D CA 1
ATOM 10143 C C . GLY D 1 298 ? 56.390 40.095 88.857 1.00 14.57 327 GLY D C 1
ATOM 10144 O O . GLY D 1 298 ? 56.304 39.117 88.082 1.00 13.19 327 GLY D O 1
ATOM 10145 N N . GLU D 1 299 ? 56.852 40.009 90.107 1.00 14.67 328 GLU D N 1
ATOM 10146 C CA . GLU D 1 299 ? 57.217 38.740 90.741 1.00 15.33 328 GLU D CA 1
ATOM 10147 C C . GLU D 1 299 ? 56.057 38.143 91.547 1.00 15.24 328 GLU D C 1
ATOM 10148 O O . GLU D 1 299 ? 56.140 37.010 92.028 1.00 15.43 328 GLU D O 1
ATOM 10154 N N . GLY D 1 300 ? 54.976 38.906 91.672 1.00 15.62 329 GLY D N 1
ATOM 10155 C CA . GLY D 1 300 ? 53.756 38.447 92.327 1.00 16.20 329 GLY D CA 1
ATOM 10156 C C . GLY D 1 300 ? 53.724 38.728 93.821 1.00 16.00 329 GLY D C 1
ATOM 10157 O O . GLY D 1 300 ? 53.220 37.908 94.622 1.00 17.36 329 GLY D O 1
ATOM 10158 N N . TRP D 1 301 ? 54.264 39.874 94.212 1.00 15.11 330 TRP D N 1
ATOM 10159 C CA . TRP D 1 301 ? 54.399 40.221 95.637 1.00 14.91 330 TRP D CA 1
ATOM 10160 C C . TRP D 1 301 ? 53.777 41.587 95.879 1.00 14.99 330 TRP D C 1
ATOM 10161 O O . TRP D 1 301 ? 53.920 42.473 95.055 1.00 14.14 330 TRP D O 1
ATOM 10172 N N . PRO D 1 302 ? 53.102 41.772 97.009 1.00 15.77 331 PRO D N 1
ATOM 10173 C CA . PRO D 1 302 ? 52.444 43.043 97.307 1.00 16.09 331 PRO D CA 1
ATOM 10174 C C . PRO D 1 302 ? 53.441 44.156 97.667 1.00 16.60 331 PRO D C 1
ATOM 10175 O O . PRO D 1 302 ? 54.535 43.893 98.164 1.00 16.32 331 PRO D O 1
ATOM 10179 N N . GLN D 1 303 ? 53.065 45.387 97.365 1.00 16.89 332 GLN D N 1
ATOM 10180 C CA . GLN D 1 303 ? 53.893 46.553 97.641 1.00 17.70 332 GLN D CA 1
ATOM 10181 C C . GLN D 1 303 ? 52.943 47.657 98.092 1.00 17.68 332 GLN D C 1
ATOM 10182 O O . GLN D 1 303 ? 51.788 47.699 97.679 1.00 16.99 332 GLN D O 1
ATOM 10188 N N . VAL D 1 304 ? 53.426 48.511 98.982 1.00 18.07 333 VAL D N 1
ATOM 10189 C CA . VAL D 1 304 ? 52.694 49.690 99.426 1.00 18.61 333 VAL D CA 1
ATOM 10190 C C . VAL D 1 304 ? 53.653 50.846 99.567 1.00 18.77 333 VAL D C 1
ATOM 10191 O O . VAL D 1 304 ? 54.851 50.645 99.822 1.00 18.87 333 VAL D O 1
ATOM 10195 N N . ASP D 1 305 ? 53.099 52.044 99.394 1.00 18.26 334 ASP D N 1
ATOM 10196 C CA . ASP D 1 305 ? 53.815 53.284 99.522 1.00 18.88 334 ASP D CA 1
ATOM 10197 C C . ASP D 1 305 ? 53.681 53.765 100.977 1.00 19.12 334 ASP D C 1
ATOM 10198 O O . ASP D 1 305 ? 52.581 54.113 101.402 1.00 19.19 334 ASP D O 1
ATOM 10203 N N . GLU D 1 306 ? 54.786 53.815 101.730 1.00 19.28 335 GLU D N 1
ATOM 10204 C CA . GLU D 1 306 ? 54.717 54.217 103.152 1.00 19.37 335 GLU D CA 1
ATOM 10205 C C . GLU D 1 306 ? 54.363 55.703 103.374 1.00 18.96 335 GLU D C 1
ATOM 10206 O O . GLU D 1 306 ? 53.967 56.095 104.466 1.00 17.94 335 GLU D O 1
ATOM 10212 N N . LYS D 1 307 ? 54.466 56.510 102.322 1.00 18.61 336 LYS D N 1
ATOM 10213 C CA . LYS D 1 307 ? 54.032 57.905 102.364 1.00 18.79 336 LYS D CA 1
ATOM 10214 C C . LYS D 1 307 ? 52.509 58.055 102.533 1.00 18.24 336 LYS D C 1
ATOM 10215 O O . LYS D 1 307 ? 52.036 59.106 102.969 1.00 17.93 336 LYS D O 1
ATOM 10221 N N . GLU D 1 308 ? 51.753 57.014 102.181 1.00 18.11 337 GLU D N 1
ATOM 10222 C CA . GLU D 1 308 ? 50.288 57.019 102.334 1.00 17.71 337 GLU D CA 1
ATOM 10223 C C . GLU D 1 308 ? 49.870 56.989 103.805 1.00 17.10 337 GLU D C 1
ATOM 10224 O O . GLU D 1 308 ? 48.734 57.300 104.142 1.00 16.44 337 GLU D O 1
ATOM 10230 N N . LEU D 1 309 ? 50.795 56.632 104.685 1.00 16.93 338 LEU D N 1
ATOM 10231 C CA . LEU D 1 309 ? 50.571 56.782 106.125 1.00 17.05 338 LEU D CA 1
ATOM 10232 C C . LEU D 1 309 ? 50.312 58.249 106.531 1.00 16.90 338 LEU D C 1
ATOM 10233 O O . LEU D 1 309 ? 49.608 58.497 107.505 1.00 16.72 338 LEU D O 1
ATOM 10238 N N . ASP D 1 310 ? 50.879 59.209 105.785 1.00 16.85 339 ASP D N 1
ATOM 10239 C CA . ASP D 1 310 ? 50.610 60.648 105.980 1.00 16.73 339 ASP D CA 1
ATOM 10240 C C . ASP D 1 310 ? 49.434 61.188 105.179 1.00 16.57 339 ASP D C 1
ATOM 10241 O O . ASP D 1 310 ? 48.640 61.963 105.700 1.00 16.26 339 ASP D O 1
ATOM 10246 N N . SER D 1 311 ? 49.352 60.785 103.912 1.00 16.57 340 SER D N 1
ATOM 10247 C CA . SER D 1 311 ? 48.388 61.328 102.943 1.00 16.37 340 SER D CA 1
ATOM 10248 C C . SER D 1 311 ? 46.948 60.829 103.221 1.00 16.40 340 SER D C 1
ATOM 10249 O O . SER D 1 311 ? 45.983 61.570 103.010 1.00 15.00 340 SER D O 1
ATOM 10252 N N . TYR D 1 312 ? 46.803 59.588 103.702 1.00 16.49 341 TYR D N 1
ATOM 10253 C CA . TYR D 1 312 ? 45.490 59.133 104.193 1.00 17.05 341 TYR D CA 1
ATOM 10254 C C . TYR D 1 312 ? 45.167 59.744 105.560 1.00 17.18 341 TYR D C 1
ATOM 10255 O O . TYR D 1 312 ? 45.803 59.409 106.562 1.00 17.49 341 TYR D O 1
ATOM 10264 N N . ILE D 1 313 ? 44.159 60.613 105.576 1.00 17.36 342 ILE D N 1
ATOM 10265 C CA . ILE D 1 313 ? 43.724 61.335 106.774 1.00 17.07 342 ILE D CA 1
ATOM 10266 C C . ILE D 1 313 ? 42.220 61.123 106.972 1.00 16.92 342 ILE D C 1
ATOM 10267 O O . ILE D 1 313 ? 41.399 61.762 106.304 1.00 16.15 342 ILE D O 1
ATOM 10272 N N . SER D 1 314 ? 41.861 60.222 107.877 1.00 17.03 343 SER D N 1
ATOM 10273 C CA . SER D 1 314 ? 40.450 59.985 108.191 1.00 17.41 343 SER D CA 1
ATOM 10274 C C . SER D 1 314 ? 39.902 61.147 109.000 1.00 18.06 343 SER D C 1
ATOM 10275 O O . SER D 1 314 ? 40.657 61.862 109.648 1.00 18.25 343 SER D O 1
ATOM 10278 N N . GLN D 1 315 ? 38.589 61.343 108.932 1.00 18.94 344 GLN D N 1
ATOM 10279 C CA . GLN D 1 315 ? 37.903 62.354 109.727 1.00 20.05 344 GLN D CA 1
ATOM 10280 C C . GLN D 1 315 ? 36.809 61.681 110.546 1.00 20.94 344 GLN D C 1
ATOM 10281 O O . GLN D 1 315 ? 35.991 60.936 110.007 1.00 21.39 344 GLN D O 1
ATOM 10287 N N . ARG D 1 316 ? 36.811 61.946 111.847 1.00 21.81 345 ARG D N 1
ATOM 10288 C CA . ARG D 1 316 ? 35.767 61.483 112.752 1.00 22.51 345 ARG D CA 1
ATOM 10289 C C . ARG D 1 316 ? 34.726 62.603 112.912 1.00 22.94 345 ARG D C 1
ATOM 10290 O O . ARG D 1 316 ? 34.992 63.634 113.549 1.00 22.83 345 ARG D O 1
ATOM 10298 N N . LEU D 1 317 ? 33.558 62.401 112.300 1.00 23.63 346 LEU D N 1
ATOM 10299 C CA . LEU D 1 317 ? 32.486 63.407 112.271 1.00 24.64 346 LEU D CA 1
ATOM 10300 C C . LEU D 1 317 ? 31.595 63.359 113.514 1.00 24.72 346 LEU D C 1
ATOM 10301 O O . LEU D 1 317 ? 31.582 62.351 114.225 1.00 24.06 346 LEU D O 1
ATOM 10306 N N . GLY E 1 1 ? 12.880 -22.745 51.403 1.00 36.65 30 GLY E N 1
ATOM 10307 C CA . GLY E 1 1 ? 11.495 -22.790 51.044 1.00 35.15 30 GLY E CA 1
ATOM 10308 C C . GLY E 1 1 ? 11.385 -23.695 49.837 1.00 35.75 30 GLY E C 1
ATOM 10309 O O . GLY E 1 1 ? 10.911 -24.827 50.005 1.00 37.60 30 GLY E O 1
ATOM 10310 N N . ALA E 1 2 ? 11.823 -23.221 48.649 1.00 32.92 31 ALA E N 1
ATOM 10311 C CA . ALA E 1 2 ? 11.904 -24.070 47.421 1.00 30.51 31 ALA E CA 1
ATOM 10312 C C . ALA E 1 2 ? 12.578 -23.390 46.184 1.00 27.27 31 ALA E C 1
ATOM 10313 O O . ALA E 1 2 ? 13.682 -23.762 45.788 1.00 27.16 31 ALA E O 1
ATOM 10315 N N . LYS E 1 3 ? 11.917 -22.405 45.586 1.00 23.28 32 LYS E N 1
ATOM 10316 C CA . LYS E 1 3 ? 12.491 -21.619 44.475 1.00 21.10 32 LYS E CA 1
ATOM 10317 C C . LYS E 1 3 ? 13.421 -20.488 44.930 1.00 19.03 32 LYS E C 1
ATOM 10318 O O . LYS E 1 3 ? 13.310 -19.978 46.032 1.00 17.69 32 LYS E O 1
ATOM 10324 N N . GLN E 1 4 ? 14.329 -20.072 44.056 1.00 17.74 33 GLN E N 1
ATOM 10325 C CA . GLN E 1 4 ? 15.122 -18.871 44.304 1.00 16.32 33 GLN E CA 1
ATOM 10326 C C . GLN E 1 4 ? 14.230 -17.619 44.306 1.00 15.37 33 GLN E C 1
ATOM 10327 O O . GLN E 1 4 ? 13.174 -17.581 43.684 1.00 15.81 33 GLN E O 1
ATOM 10333 N N . VAL E 1 5 ? 14.621 -16.627 45.083 1.00 13.64 34 VAL E N 1
ATOM 10334 C CA . VAL E 1 5 ? 13.891 -15.386 45.176 1.00 13.84 34 VAL E CA 1
ATOM 10335 C C . VAL E 1 5 ? 14.148 -14.568 43.898 1.00 14.10 34 VAL E C 1
ATOM 10336 O O . VAL E 1 5 ? 15.292 -14.266 43.530 1.00 12.76 34 VAL E O 1
ATOM 10340 N N . ASP E 1 6 ? 13.063 -14.200 43.232 1.00 15.26 35 ASP E N 1
ATOM 10341 C CA . ASP E 1 6 ? 13.166 -13.346 42.028 1.00 15.75 35 ASP E CA 1
ATOM 10342 C C . ASP E 1 6 ? 13.013 -11.858 42.381 1.00 15.27 35 ASP E C 1
ATOM 10343 O O . ASP E 1 6 ? 11.986 -11.453 42.939 1.00 17.00 35 ASP E O 1
ATOM 10348 N N . VAL E 1 7 ? 14.055 -11.083 42.089 1.00 14.63 36 VAL E N 1
ATOM 10349 C CA . VAL E 1 7 ? 14.112 -9.647 42.362 1.00 14.88 36 VAL E CA 1
ATOM 10350 C C . VAL E 1 7 ? 14.737 -8.935 41.191 1.00 14.22 36 VAL E C 1
ATOM 10351 O O . VAL E 1 7 ? 15.382 -9.551 40.373 1.00 14.23 36 VAL E O 1
ATOM 10355 N N . HIS E 1 8 ? 14.568 -7.624 41.155 1.00 15.21 37 HIS E N 1
ATOM 10356 C CA . HIS E 1 8 ? 15.172 -6.768 40.128 1.00 15.20 37 HIS E CA 1
ATOM 10357 C C . HIS E 1 8 ? 15.569 -5.488 40.858 1.00 14.39 37 HIS E C 1
ATOM 10358 O O . HIS E 1 8 ? 14.758 -4.916 41.592 1.00 14.65 37 HIS E O 1
ATOM 10365 N N . ASP E 1 9 ? 16.818 -5.063 40.674 1.00 13.69 38 ASP E N 1
ATOM 10366 C CA . ASP E 1 9 ? 17.373 -3.828 41.231 1.00 14.55 38 ASP E CA 1
ATOM 10367 C C . ASP E 1 9 ? 17.381 -3.839 42.775 1.00 14.51 38 ASP E C 1
ATOM 10368 O O . ASP E 1 9 ? 16.876 -2.880 43.384 1.00 15.05 38 ASP E O 1
ATOM 10373 N N . PRO E 1 10 ? 17.938 -4.894 43.388 1.00 14.16 39 PRO E N 1
ATOM 10374 C CA . PRO E 1 10 ? 17.804 -5.109 44.840 1.00 13.53 39 PRO E CA 1
ATOM 10375 C C . PRO E 1 10 ? 18.642 -4.174 45.746 1.00 13.90 39 PRO E C 1
ATOM 10376 O O . PRO E 1 10 ? 19.751 -3.708 45.418 1.00 13.69 39 PRO E O 1
ATOM 10380 N N . VAL E 1 11 ? 18.045 -3.844 46.892 1.00 14.09 40 VAL E N 1
ATOM 10381 C CA . VAL E 1 11 ? 18.752 -3.187 47.995 1.00 13.60 40 VAL E CA 1
ATOM 10382 C C . VAL E 1 11 ? 18.428 -3.922 49.314 1.00 13.18 40 VAL E C 1
ATOM 10383 O O . VAL E 1 11 ? 17.413 -4.638 49.399 1.00 11.49 40 VAL E O 1
ATOM 10387 N N . MET E 1 12 ? 19.305 -3.747 50.316 1.00 13.48 41 MET E N 1
ATOM 10388 C CA . MET E 1 12 ? 19.158 -4.400 51.632 1.00 13.62 41 MET E CA 1
ATOM 10389 C C . MET E 1 12 ? 19.584 -3.496 52.833 1.00 13.66 41 MET E C 1
ATOM 10390 O O . MET E 1 12 ? 20.393 -2.544 52.694 1.00 12.36 41 MET E O 1
ATOM 10395 N N . THR E 1 13 ? 19.035 -3.825 54.011 1.00 13.54 42 THR E N 1
ATOM 10396 C CA . THR E 1 13 ? 19.412 -3.180 55.279 1.00 13.16 42 THR E CA 1
ATOM 10397 C C . THR E 1 13 ? 19.075 -4.135 56.426 1.00 13.20 42 THR E C 1
ATOM 10398 O O . THR E 1 13 ? 18.362 -5.134 56.230 1.00 12.21 42 THR E O 1
ATOM 10402 N N . ARG E 1 14 ? 19.602 -3.842 57.612 1.00 12.38 43 ARG E N 1
ATOM 10403 C CA . ARG E 1 14 ? 19.364 -4.667 58.810 1.00 12.70 43 ARG E CA 1
ATOM 10404 C C . ARG E 1 14 ? 18.726 -3.842 59.956 1.00 11.97 43 ARG E C 1
ATOM 10405 O O . ARG E 1 14 ? 19.172 -2.726 60.272 1.00 10.34 43 ARG E O 1
ATOM 10413 N N . GLU E 1 15 ? 17.684 -4.399 60.556 1.00 11.66 44 GLU E N 1
ATOM 10414 C CA . GLU E 1 15 ? 17.075 -3.828 61.761 1.00 12.06 44 GLU E CA 1
ATOM 10415 C C . GLU E 1 15 ? 17.124 -4.903 62.824 1.00 12.37 44 GLU E C 1
ATOM 10416 O O . GLU E 1 15 ? 16.598 -6.010 62.636 1.00 11.41 44 GLU E O 1
ATOM 10422 N N . GLY E 1 16 ? 17.767 -4.580 63.948 1.00 12.85 45 GLY E N 1
ATOM 10423 C CA . GLY E 1 16 ? 18.032 -5.568 64.988 1.00 13.21 45 GLY E CA 1
ATOM 10424 C C . GLY E 1 16 ? 18.844 -6.741 64.442 1.00 13.40 45 GLY E C 1
ATOM 10425 O O . GLY E 1 16 ? 19.977 -6.588 63.966 1.00 13.59 45 GLY E O 1
ATOM 10426 N N . ASP E 1 17 ? 18.250 -7.913 64.496 1.00 13.72 46 ASP E N 1
ATOM 10427 C CA . ASP E 1 17 ? 18.903 -9.138 64.052 1.00 14.76 46 ASP E CA 1
ATOM 10428 C C . ASP E 1 17 ? 18.211 -9.661 62.742 1.00 15.22 46 ASP E C 1
ATOM 10429 O O . ASP E 1 17 ? 18.393 -10.824 62.345 1.00 15.81 46 ASP E O 1
ATOM 10437 N N . THR E 1 18 ? 17.460 -8.760 62.081 1.00 14.31 47 THR E N 1
ATOM 10438 C CA . THR E 1 18 ? 16.646 -9.092 60.910 1.00 14.07 47 THR E CA 1
ATOM 10439 C C . THR E 1 18 ? 17.065 -8.315 59.701 1.00 13.34 47 THR E C 1
ATOM 10440 O O . THR E 1 18 ? 17.171 -7.106 59.751 1.00 14.18 47 THR E O 1
ATOM 10444 N N . TRP E 1 19 ? 17.268 -9.036 58.607 1.00 13.58 48 TRP E N 1
ATOM 10445 C CA . TRP E 1 19 ? 17.635 -8.466 57.300 1.00 13.40 48 TRP E CA 1
ATOM 10446 C C . TRP E 1 19 ? 16.388 -8.168 56.463 1.00 13.24 48 TRP E C 1
ATOM 10447 O O . TRP E 1 19 ? 15.412 -8.916 56.522 1.00 11.55 48 TRP E O 1
ATOM 10458 N N . TYR E 1 20 ? 16.418 -7.065 55.710 1.00 13.13 49 TYR E N 1
ATOM 10459 C CA . TYR E 1 20 ? 15.341 -6.711 54.820 1.00 13.33 49 TYR E CA 1
ATOM 10460 C C . TYR E 1 20 ? 15.856 -6.466 53.394 1.00 13.60 49 TYR E C 1
ATOM 10461 O O . TYR E 1 20 ? 16.935 -5.907 53.201 1.00 14.86 49 TYR E O 1
ATOM 10470 N N . LEU E 1 21 ? 15.054 -6.916 52.432 1.00 13.28 50 LEU E N 1
ATOM 10471 C CA . LEU E 1 21 ? 15.364 -6.894 51.000 1.00 13.02 50 LEU E CA 1
ATOM 10472 C C . LEU E 1 21 ? 14.218 -6.175 50.281 1.00 12.69 50 LEU E C 1
ATOM 10473 O O . LEU E 1 21 ? 13.024 -6.509 50.506 1.00 11.58 50 LEU E O 1
ATOM 10478 N N . PHE E 1 22 ? 14.579 -5.208 49.429 1.00 11.85 51 PHE E N 1
ATOM 10479 C CA . PHE E 1 22 ? 13.615 -4.418 48.685 1.00 11.87 51 PHE E CA 1
ATOM 10480 C C . PHE E 1 22 ? 13.887 -4.582 47.166 1.00 12.45 51 PHE E C 1
ATOM 10481 O O . PHE E 1 22 ? 15.024 -4.533 46.720 1.00 11.31 51 PHE E O 1
ATOM 10489 N N . SER E 1 23 ? 12.816 -4.711 46.407 1.00 12.92 52 SER E N 1
ATOM 10490 C CA . SER E 1 23 ? 12.899 -4.925 44.947 1.00 13.11 52 SER E CA 1
ATOM 10491 C C . SER E 1 23 ? 11.925 -4.051 44.166 1.00 13.40 52 SER E C 1
ATOM 10492 O O . SER E 1 23 ? 10.828 -3.673 44.632 1.00 12.75 52 SER E O 1
ATOM 10495 N N . THR E 1 24 ? 12.311 -3.767 42.933 1.00 13.14 53 THR E N 1
ATOM 10496 C CA . THR E 1 24 ? 11.376 -3.299 41.957 1.00 12.84 53 THR E CA 1
ATOM 10497 C C . THR E 1 24 ? 10.179 -4.222 41.988 1.00 12.71 53 THR E C 1
ATOM 10498 O O . THR E 1 24 ? 10.317 -5.439 42.052 1.00 13.87 53 THR E O 1
ATOM 10502 N N . GLY E 1 25 ? 8.994 -3.636 41.901 1.00 12.84 54 GLY E N 1
ATOM 10503 C CA . GLY E 1 25 ? 7.766 -4.385 41.936 1.00 13.12 54 GLY E CA 1
ATOM 10504 C C . GLY E 1 25 ? 6.547 -3.573 42.303 1.00 13.13 54 GLY E C 1
ATOM 10505 O O . GLY E 1 25 ? 6.629 -2.386 42.528 1.00 13.63 54 GLY E O 1
ATOM 10506 N N . PRO E 1 26 ? 5.390 -4.214 42.345 1.00 14.12 55 PRO E N 1
ATOM 10507 C CA . PRO E 1 26 ? 4.156 -3.512 42.722 1.00 14.39 55 PRO E CA 1
ATOM 10508 C C . PRO E 1 26 ? 4.318 -2.879 44.119 1.00 15.46 55 PRO E C 1
ATOM 10509 O O . PRO E 1 26 ? 4.427 -3.616 45.139 1.00 15.20 55 PRO E O 1
ATOM 10513 N N . GLY E 1 27 ? 4.354 -1.546 44.167 1.00 14.85 56 GLY E N 1
ATOM 10514 C CA . GLY E 1 27 ? 4.441 -0.817 45.433 1.00 14.29 56 GLY E CA 1
ATOM 10515 C C . GLY E 1 27 ? 5.784 -0.871 46.155 1.00 14.49 56 GLY E C 1
ATOM 10516 O O . GLY E 1 27 ? 5.918 -0.351 47.276 1.00 14.00 56 GLY E O 1
ATOM 10517 N N . ILE E 1 28 ? 6.787 -1.450 45.493 1.00 13.40 57 ILE E N 1
ATOM 10518 C CA . ILE E 1 28 ? 8.068 -1.909 46.085 1.00 13.37 57 ILE E CA 1
ATOM 10519 C C . ILE E 1 28 ? 7.801 -3.114 46.976 1.00 12.93 57 ILE E C 1
ATOM 10520 O O . ILE E 1 28 ? 7.079 -2.998 47.958 1.00 12.09 57 ILE E O 1
ATOM 10525 N N . THR E 1 29 ? 8.384 -4.250 46.601 1.00 11.98 58 THR E N 1
ATOM 10526 C CA . THR E 1 29 ? 8.248 -5.524 47.281 1.00 12.35 58 THR E CA 1
ATOM 10527 C C . THR E 1 29 ? 9.306 -5.616 48.381 1.00 12.30 58 THR E C 1
ATOM 10528 O O . THR E 1 29 ? 10.493 -5.324 48.146 1.00 12.23 58 THR E O 1
ATOM 10532 N N . ILE E 1 30 ? 8.871 -6.023 49.573 1.00 12.96 59 ILE E N 1
ATOM 10533 C CA . ILE E 1 30 ? 9.757 -6.132 50.748 1.00 12.24 59 ILE E CA 1
ATOM 10534 C C . ILE E 1 30 ? 9.725 -7.534 51.289 1.00 11.64 59 ILE E C 1
ATOM 10535 O O . ILE E 1 30 ? 8.631 -8.068 51.489 1.00 10.79 59 ILE E O 1
ATOM 10540 N N . TYR E 1 31 ? 10.910 -8.108 51.536 1.00 11.28 60 TYR E N 1
ATOM 10541 C CA . TYR E 1 31 ? 11.086 -9.439 52.146 1.00 12.02 60 TYR E CA 1
ATOM 10542 C C . TYR E 1 31 ? 11.933 -9.336 53.425 1.00 12.30 60 TYR E C 1
ATOM 10543 O O . TYR E 1 31 ? 12.707 -8.404 53.573 1.00 12.55 60 TYR E O 1
ATOM 10552 N N . SER E 1 32 ? 11.795 -10.329 54.318 1.00 12.53 61 SER E N 1
ATOM 10553 C CA . SER E 1 32 ? 12.620 -10.420 55.524 1.00 13.06 61 SER E CA 1
ATOM 10554 C C . SER E 1 32 ? 13.334 -11.769 55.642 1.00 12.91 61 SER E C 1
ATOM 10555 O O . SER E 1 32 ? 12.872 -12.778 55.123 1.00 12.08 61 SER E O 1
ATOM 10558 N N . SER E 1 33 ? 14.453 -11.764 56.366 1.00 13.20 62 SER E N 1
ATOM 10559 C CA . SER E 1 33 ? 15.311 -12.935 56.551 1.00 13.18 62 SER E CA 1
ATOM 10560 C C . SER E 1 33 ? 16.098 -12.874 57.883 1.00 13.53 62 SER E C 1
ATOM 10561 O O . SER E 1 33 ? 16.563 -11.801 58.282 1.00 13.01 62 SER E O 1
ATOM 10564 N N . LYS E 1 34 ? 16.312 -14.023 58.510 1.00 13.73 63 LYS E N 1
ATOM 10565 C CA . LYS E 1 34 ? 17.256 -14.104 59.620 1.00 15.50 63 LYS E CA 1
ATOM 10566 C C . LYS E 1 34 ? 18.688 -14.447 59.210 1.00 15.48 63 LYS E C 1
ATOM 10567 O O . LYS E 1 34 ? 19.604 -14.226 59.991 1.00 14.21 63 LYS E O 1
ATOM 10573 N N . ASP E 1 35 ? 18.900 -14.935 57.986 1.00 15.15 64 ASP E N 1
ATOM 10574 C CA . ASP E 1 35 ? 20.229 -15.422 57.573 1.00 15.43 64 ASP E CA 1
ATOM 10575 C C . ASP E 1 35 ? 20.750 -14.931 56.196 1.00 15.43 64 ASP E C 1
ATOM 10576 O O . ASP E 1 35 ? 21.834 -15.344 55.751 1.00 14.63 64 ASP E O 1
ATOM 10581 N N . ARG E 1 36 ? 19.990 -14.046 55.557 1.00 15.61 65 ARG E N 1
ATOM 10582 C CA . ARG E 1 36 ? 20.301 -13.500 54.219 1.00 15.83 65 ARG E CA 1
ATOM 10583 C C . ARG E 1 36 ? 20.154 -14.530 53.064 1.00 15.47 65 ARG E C 1
ATOM 10584 O O . ARG E 1 36 ? 20.433 -14.189 51.917 1.00 16.78 65 ARG E O 1
ATOM 10592 N N . VAL E 1 37 ? 19.753 -15.757 53.364 1.00 14.37 66 VAL E N 1
ATOM 10593 C CA . VAL E 1 37 ? 19.549 -16.823 52.352 1.00 14.88 66 VAL E CA 1
ATOM 10594 C C . VAL E 1 37 ? 18.067 -17.226 52.187 1.00 14.52 66 VAL E C 1
ATOM 10595 O O . VAL E 1 37 ? 17.543 -17.324 51.070 1.00 14.38 66 VAL E O 1
ATOM 10599 N N . ASN E 1 38 ? 17.405 -17.471 53.303 1.00 13.65 67 ASN E N 1
ATOM 10600 C CA . ASN E 1 38 ? 16.002 -17.839 53.346 1.00 12.90 67 ASN E CA 1
ATOM 10601 C C . ASN E 1 38 ? 15.094 -16.607 53.593 1.00 12.62 67 ASN E C 1
ATOM 10602 O O . ASN E 1 38 ? 15.155 -16.014 54.652 1.00 11.65 67 ASN E O 1
ATOM 10607 N N . TRP E 1 39 ? 14.257 -16.250 52.610 1.00 11.89 68 TRP E N 1
ATOM 10608 C CA . TRP E 1 39 ? 13.470 -15.017 52.591 1.00 12.26 68 TRP E CA 1
ATOM 10609 C C . TRP E 1 39 ? 11.972 -15.283 52.623 1.00 13.01 68 TRP E C 1
ATOM 10610 O O . TRP E 1 39 ? 11.464 -16.137 51.910 1.00 12.12 68 TRP E O 1
ATOM 10621 N N . ARG E 1 40 ? 11.261 -14.574 53.494 1.00 13.96 69 ARG E N 1
ATOM 10622 C CA . ARG E 1 40 ? 9.801 -14.543 53.405 1.00 15.05 69 ARG E CA 1
ATOM 10623 C C . ARG E 1 40 ? 9.262 -13.171 53.038 1.00 13.92 69 ARG E C 1
ATOM 10624 O O . ARG E 1 40 ? 9.814 -12.147 53.401 1.00 13.55 69 ARG E O 1
ATOM 10632 N N . TYR E 1 41 ? 8.171 -13.176 52.292 1.00 13.41 70 TYR E N 1
ATOM 10633 C CA . TYR E 1 41 ? 7.506 -11.945 51.913 1.00 13.13 70 TYR E CA 1
ATOM 10634 C C . TYR E 1 41 ? 7.099 -11.217 53.202 1.00 12.45 70 TYR E C 1
ATOM 10635 O O . TYR E 1 41 ? 6.596 -11.847 54.141 1.00 10.52 70 TYR E O 1
ATOM 10644 N N . SER E 1 42 ? 7.338 -9.919 53.228 1.00 11.98 71 SER E N 1
ATOM 10645 C CA . SER E 1 42 ? 7.019 -9.080 54.368 1.00 12.27 71 SER E CA 1
ATOM 10646 C C . SER E 1 42 ? 5.842 -8.152 54.075 1.00 12.55 71 SER E C 1
ATOM 10647 O O . SER E 1 42 ? 4.867 -8.166 54.820 1.00 11.92 71 SER E O 1
ATOM 10650 N N . ASP E 1 43 ? 5.927 -7.372 52.993 1.00 12.66 72 ASP E N 1
ATOM 10651 C CA . ASP E 1 43 ? 4.939 -6.317 52.684 1.00 13.18 72 ASP E CA 1
ATOM 10652 C C . ASP E 1 43 ? 5.262 -5.631 51.326 1.00 13.14 72 ASP E C 1
ATOM 10653 O O . ASP E 1 43 ? 6.245 -5.963 50.681 1.00 12.40 72 ASP E O 1
ATOM 10658 N N . ARG E 1 44 ? 4.418 -4.695 50.910 1.00 12.99 73 ARG E N 1
ATOM 10659 C CA . ARG E 1 44 ? 4.754 -3.728 49.864 1.00 13.45 73 ARG E CA 1
ATOM 10660 C C . ARG E 1 44 ? 4.634 -2.329 50.480 1.00 13.55 73 ARG E C 1
ATOM 10661 O O . ARG E 1 44 ? 3.757 -2.073 51.298 1.00 14.51 73 ARG E O 1
ATOM 10669 N N . ALA E 1 45 ? 5.529 -1.431 50.130 1.00 13.73 74 ALA E N 1
ATOM 10670 C CA . ALA E 1 45 ? 5.559 -0.106 50.769 1.00 13.84 74 ALA E CA 1
ATOM 10671 C C . ALA E 1 45 ? 4.288 0.720 50.505 1.00 15.07 74 ALA E C 1
ATOM 10672 O O . ALA E 1 45 ? 3.807 1.451 51.395 1.00 13.75 74 ALA E O 1
ATOM 10674 N N . PHE E 1 46 ? 3.749 0.609 49.285 1.00 14.88 75 PHE E N 1
ATOM 10675 C CA . PHE E 1 46 ? 2.520 1.302 48.908 1.00 14.69 75 PHE E CA 1
ATOM 10676 C C . PHE E 1 46 ? 1.493 0.243 48.602 1.00 16.67 75 PHE E C 1
ATOM 10677 O O . PHE E 1 46 ? 1.705 -0.605 47.705 1.00 15.84 75 PHE E O 1
ATOM 10685 N N . ALA E 1 47 ? 0.388 0.264 49.337 1.00 18.66 76 ALA E N 1
ATOM 10686 C CA . ALA E 1 47 ? -0.715 -0.657 49.074 1.00 20.66 76 ALA E CA 1
ATOM 10687 C C . ALA E 1 47 ? -1.583 -0.104 47.997 1.00 22.09 76 ALA E C 1
ATOM 10688 O O . ALA E 1 47 ? -2.178 -0.868 47.253 1.00 24.26 76 ALA E O 1
ATOM 10690 N N . THR E 1 48 ? -1.743 1.219 47.997 1.00 22.96 77 THR E N 1
ATOM 10691 C CA . THR E 1 48 ? -2.393 1.965 46.913 1.00 22.83 77 THR E CA 1
ATOM 10692 C C . THR E 1 48 ? -1.356 2.980 46.523 1.00 21.72 77 THR E C 1
ATOM 10693 O O . THR E 1 48 ? -0.532 3.405 47.350 1.00 20.80 77 THR E O 1
ATOM 10697 N N . GLU E 1 49 ? -1.387 3.352 45.255 1.00 20.57 78 GLU E N 1
ATOM 10698 C CA . GLU E 1 49 ? -0.243 3.994 44.639 1.00 19.60 78 GLU E CA 1
ATOM 10699 C C . GLU E 1 49 ? 0.014 5.405 45.183 1.00 17.44 78 GLU E C 1
ATOM 10700 O O . GLU E 1 49 ? -0.869 6.023 45.785 1.00 15.24 78 GLU E O 1
ATOM 10706 N N . PRO E 1 50 ? 1.210 5.934 44.948 1.00 15.92 79 PRO E N 1
ATOM 10707 C CA . PRO E 1 50 ? 1.476 7.308 45.390 1.00 15.43 79 PRO E CA 1
ATOM 10708 C C . PRO E 1 50 ? 0.478 8.210 44.701 1.00 15.38 79 PRO E C 1
ATOM 10709 O O . PRO E 1 50 ? 0.224 8.008 43.511 1.00 15.07 79 PRO E O 1
ATOM 10713 N N . THR E 1 51 ? -0.093 9.168 45.423 1.00 15.17 80 THR E N 1
ATOM 10714 C CA . THR E 1 51 ? -1.197 9.963 44.904 1.00 14.93 80 THR E CA 1
ATOM 10715 C C . THR E 1 51 ? -0.809 10.741 43.629 1.00 15.20 80 THR E C 1
ATOM 10716 O O . THR E 1 51 ? -1.666 11.057 42.791 1.00 15.26 80 THR E O 1
ATOM 10720 N N . TRP E 1 52 ? 0.474 11.075 43.528 1.00 14.63 81 TRP E N 1
ATOM 10721 C CA . TRP E 1 52 ? 1.003 11.916 42.453 1.00 14.91 81 TRP E CA 1
ATOM 10722 C C . TRP E 1 52 ? 1.487 11.154 41.240 1.00 14.72 81 TRP E C 1
ATOM 10723 O O . TRP E 1 52 ? 1.807 11.781 40.244 1.00 15.45 81 TRP E O 1
ATOM 10734 N N . ALA E 1 53 ? 1.538 9.832 41.317 1.00 14.90 82 ALA E N 1
ATOM 10735 C CA . ALA E 1 53 ? 2.191 8.980 40.294 1.00 15.25 82 ALA E CA 1
ATOM 10736 C C . ALA E 1 53 ? 1.648 9.171 38.846 1.00 15.16 82 ALA E C 1
ATOM 10737 O O . ALA E 1 53 ? 2.426 9.375 37.901 1.00 15.08 82 ALA E O 1
ATOM 10739 N N . LYS E 1 54 ? 0.325 9.092 38.694 1.00 15.23 83 LYS E N 1
ATOM 10740 C CA . LYS E 1 54 ? -0.337 9.186 37.384 1.00 15.60 83 LYS E CA 1
ATOM 10741 C C . LYS E 1 54 ? -0.194 10.563 36.742 1.00 16.20 83 LYS E C 1
ATOM 10742 O O . LYS E 1 54 ? -0.336 10.710 35.505 1.00 16.15 83 LYS E O 1
ATOM 10748 N N . ARG E 1 55 ? 0.063 11.571 37.572 1.00 16.15 84 ARG E N 1
ATOM 10749 C CA . ARG E 1 55 ? 0.344 12.902 37.070 1.00 16.99 84 ARG E CA 1
ATOM 10750 C C . ARG E 1 55 ? 1.667 12.941 36.295 1.00 16.63 84 ARG E C 1
ATOM 10751 O O . ARG E 1 55 ? 1.720 13.485 35.172 1.00 16.00 84 ARG E O 1
ATOM 10759 N N . VAL E 1 56 ? 2.702 12.353 36.891 1.00 15.98 85 VAL E N 1
ATOM 10760 C CA . VAL E 1 56 ? 4.018 12.183 36.260 1.00 16.67 85 VAL E CA 1
ATOM 10761 C C . VAL E 1 56 ? 4.003 11.186 35.091 1.00 17.54 85 VAL E C 1
ATOM 10762 O O . VAL E 1 56 ? 4.587 11.475 34.019 1.00 17.37 85 VAL E O 1
ATOM 10766 N N . SER E 1 57 ? 3.344 10.046 35.288 1.00 18.58 86 SER E N 1
ATOM 10767 C CA . SER E 1 57 ? 3.280 8.960 34.299 1.00 19.86 86 SER E CA 1
ATOM 10768 C C . SER E 1 57 ? 1.843 8.478 34.118 1.00 20.80 86 SER E C 1
ATOM 10769 O O . SER E 1 57 ? 1.370 7.683 34.929 1.00 20.60 86 SER E O 1
ATOM 10772 N N . PRO E 1 58 ? 1.106 8.986 33.113 1.00 21.70 87 PRO E N 1
ATOM 10773 C CA . PRO E 1 58 ? -0.287 8.553 32.888 1.00 22.55 87 PRO E CA 1
ATOM 10774 C C . PRO E 1 58 ? -0.511 7.034 32.703 1.00 22.66 87 PRO E C 1
ATOM 10775 O O . PRO E 1 58 ? -1.581 6.549 33.071 1.00 23.60 87 PRO E O 1
ATOM 10779 N N . SER E 1 59 ? 0.458 6.315 32.134 1.00 23.55 88 SER E N 1
ATOM 10780 C CA . SER E 1 59 ? 0.360 4.843 31.919 1.00 24.07 88 SER E CA 1
ATOM 10781 C C . SER E 1 59 ? 0.738 3.986 33.162 1.00 23.78 88 SER E C 1
ATOM 10782 O O . SER E 1 59 ? 0.742 2.743 33.093 1.00 23.16 88 SER E O 1
ATOM 10785 N N . PHE E 1 60 ? 1.053 4.660 34.274 1.00 23.23 89 PHE E N 1
ATOM 10786 C CA . PHE E 1 60 ? 1.463 4.032 35.538 1.00 22.46 89 PHE E CA 1
ATOM 10787 C C . PHE E 1 60 ? 0.519 2.919 36.016 1.00 22.11 89 PHE E C 1
ATOM 10788 O O . PHE E 1 60 ? -0.683 3.144 36.138 1.00 21.37 89 PHE E O 1
ATOM 10796 N N . ASP E 1 61 ? 1.095 1.758 36.354 1.00 21.60 90 ASP E N 1
ATOM 10797 C CA . ASP E 1 61 ? 0.319 0.541 36.662 1.00 21.83 90 ASP E CA 1
ATOM 10798 C C . ASP E 1 61 ? 0.641 -0.079 38.020 1.00 20.41 90 ASP E C 1
ATOM 10799 O O . ASP E 1 61 ? 0.391 -1.278 38.237 1.00 19.77 90 ASP E O 1
ATOM 10804 N N . GLY E 1 62 ? 1.213 0.716 38.917 1.00 18.97 91 GLY E N 1
ATOM 10805 C CA . GLY E 1 62 ? 1.522 0.250 40.261 1.00 18.08 91 GLY E CA 1
ATOM 10806 C C . GLY E 1 62 ? 2.954 -0.188 40.482 1.00 17.16 91 GLY E C 1
ATOM 10807 O O . GLY E 1 62 ? 3.397 -0.211 41.613 1.00 17.48 91 GLY E O 1
ATOM 10808 N N . HIS E 1 63 ? 3.662 -0.560 39.420 1.00 16.26 92 HIS E N 1
ATOM 10809 C CA . HIS E 1 63 ? 5.082 -0.981 39.487 1.00 15.67 92 HIS E CA 1
ATOM 10810 C C . HIS E 1 63 ? 6.032 0.178 39.756 1.00 14.82 92 HIS E C 1
ATOM 10811 O O . HIS E 1 63 ? 6.167 1.108 38.943 1.00 15.73 92 HIS E O 1
ATOM 10823 N N . LEU E 1 64 ? 6.685 0.144 40.911 1.00 13.96 93 LEU E N 1
ATOM 10824 C CA . LEU E 1 64 ? 7.657 1.166 41.308 1.00 13.39 93 LEU E CA 1
ATOM 10825 C C . LEU E 1 64 ? 9.040 0.573 41.087 1.00 13.20 93 LEU E C 1
ATOM 10826 O O . LEU E 1 64 ? 9.229 -0.615 41.291 1.00 13.57 93 LEU E O 1
ATOM 10831 N N . TRP E 1 65 ? 9.992 1.386 40.650 1.00 13.48 94 TRP E N 1
ATOM 10832 C CA . TRP E 1 65 ? 11.312 0.902 40.224 1.00 13.50 94 TRP E CA 1
ATOM 10833 C C . TRP E 1 65 ? 12.480 1.366 41.123 1.00 13.01 94 TRP E C 1
ATOM 10834 O O . TRP E 1 65 ? 12.511 2.503 41.647 1.00 12.81 94 TRP E O 1
ATOM 10845 N N . ALA E 1 66 ? 13.457 0.478 41.246 1.00 13.35 95 ALA E N 1
ATOM 10846 C CA . ALA E 1 66 ? 14.790 0.812 41.663 1.00 13.40 95 ALA E CA 1
ATOM 10847 C C . ALA E 1 66 ? 14.855 1.507 43.061 1.00 13.99 95 ALA E C 1
ATOM 10848 O O . ALA E 1 66 ? 15.374 2.618 43.209 1.00 13.82 95 ALA E O 1
ATOM 10850 N N . PRO E 1 67 ? 14.406 0.818 44.102 1.00 13.12 96 PRO E N 1
ATOM 10851 C CA . PRO E 1 67 ? 14.455 1.406 45.442 1.00 13.83 96 PRO E CA 1
ATOM 10852 C C . PRO E 1 67 ? 15.878 1.643 45.976 1.00 13.48 96 PRO E C 1
ATOM 10853 O O . PRO E 1 67 ? 16.831 1.006 45.558 1.00 13.68 96 PRO E O 1
ATOM 10857 N N . ASP E 1 68 ? 16.007 2.555 46.928 1.00 14.30 97 ASP E N 1
ATOM 10858 C CA . ASP E 1 68 ? 17.178 2.605 47.798 1.00 14.23 97 ASP E CA 1
ATOM 10859 C C . ASP E 1 68 ? 16.720 2.765 49.234 1.00 14.34 97 ASP E C 1
ATOM 10860 O O . ASP E 1 68 ? 15.814 3.554 49.508 1.00 13.60 97 ASP E O 1
ATOM 10865 N N . ILE E 1 69 ? 17.365 2.036 50.140 1.00 14.83 98 ILE E N 1
ATOM 10866 C CA . ILE E 1 69 ? 16.964 2.052 51.561 1.00 14.74 98 ILE E CA 1
ATOM 10867 C C . ILE E 1 69 ? 18.139 2.633 52.340 1.00 14.04 98 ILE E C 1
ATOM 10868 O O . ILE E 1 69 ? 19.282 2.208 52.172 1.00 13.32 98 ILE E O 1
ATOM 10873 N N . TYR E 1 70 ? 17.843 3.611 53.191 1.00 13.70 99 TYR E N 1
ATOM 10874 C CA . TYR E 1 70 ? 18.861 4.363 53.917 1.00 13.78 99 TYR E CA 1
ATOM 10875 C C . TYR E 1 70 ? 18.386 4.648 55.339 1.00 13.68 99 TYR E C 1
ATOM 10876 O O . TYR E 1 70 ? 17.271 5.156 55.510 1.00 13.46 99 TYR E O 1
ATOM 10885 N N . GLN E 1 71 ? 19.225 4.341 56.330 1.00 13.13 100 GLN E N 1
ATOM 10886 C CA . GLN E 1 71 ? 18.965 4.659 57.756 1.00 12.94 100 GLN E CA 1
ATOM 10887 C C . GLN E 1 71 ? 19.622 5.985 58.144 1.00 12.72 100 GLN E C 1
ATOM 10888 O O . GLN E 1 71 ? 20.799 6.178 57.891 1.00 12.24 100 GLN E O 1
ATOM 10894 N N . HIS E 1 72 ? 18.849 6.885 58.768 1.00 13.21 101 HIS E N 1
ATOM 10895 C CA . HIS E 1 72 ? 19.276 8.253 59.082 1.00 12.94 101 HIS E CA 1
ATOM 10896 C C . HIS E 1 72 ? 18.487 8.809 60.274 1.00 12.87 101 HIS E C 1
ATOM 10897 O O . HIS E 1 72 ? 17.263 8.899 60.234 1.00 11.79 101 HIS E O 1
ATOM 10904 N N . LYS E 1 73 ? 19.204 9.151 61.342 1.00 13.36 102 LYS E N 1
ATOM 10905 C CA . LYS E 1 73 ? 18.618 9.795 62.529 1.00 13.10 102 LYS E CA 1
ATOM 10906 C C . LYS E 1 73 ? 17.393 9.082 63.077 1.00 12.01 102 LYS E C 1
ATOM 10907 O O . LYS E 1 73 ? 16.406 9.730 63.414 1.00 12.25 102 LYS E O 1
ATOM 10913 N N . GLY E 1 74 ? 17.450 7.758 63.128 1.00 11.82 103 GLY E N 1
ATOM 10914 C CA . GLY E 1 74 ? 16.387 6.948 63.712 1.00 11.82 103 GLY E CA 1
ATOM 10915 C C . GLY E 1 74 ? 15.218 6.573 62.812 1.00 11.99 103 GLY E C 1
ATOM 10916 O O . GLY E 1 74 ? 14.277 5.902 63.261 1.00 11.94 103 GLY E O 1
ATOM 10917 N N . LEU E 1 75 ? 15.287 6.951 61.541 1.00 11.79 104 LEU E N 1
ATOM 10918 C CA . LEU E 1 75 ? 14.222 6.629 60.575 1.00 12.11 104 LEU E CA 1
ATOM 10919 C C . LEU E 1 75 ? 14.727 5.811 59.368 1.00 12.20 104 LEU E C 1
ATOM 10920 O O . LEU E 1 75 ? 15.897 5.924 58.987 1.00 11.03 104 LEU E O 1
ATOM 10925 N N . PHE E 1 76 ? 13.820 5.008 58.791 1.00 11.51 105 PHE E N 1
ATOM 10926 C CA . PHE E 1 76 ? 14.058 4.323 57.515 1.00 12.41 105 PHE E CA 1
ATOM 10927 C C . PHE E 1 76 ? 13.527 5.163 56.367 1.00 12.70 105 PHE E C 1
ATOM 10928 O O . PHE E 1 76 ? 12.358 5.473 56.352 1.00 13.57 105 PHE E O 1
ATOM 10936 N N . TYR E 1 77 ? 14.400 5.540 55.428 1.00 12.89 106 TYR E N 1
ATOM 10937 C CA . TYR E 1 77 ? 14.035 6.322 54.230 1.00 12.26 106 TYR E CA 1
ATOM 10938 C C . TYR E 1 77 ? 14.094 5.407 52.990 1.00 12.00 106 TYR E C 1
ATOM 10939 O O . TYR E 1 77 ? 15.150 4.847 52.691 1.00 10.94 106 TYR E O 1
ATOM 10948 N N . LEU E 1 78 ? 12.952 5.242 52.315 1.00 11.49 107 LEU E N 1
ATOM 10949 C CA . LEU E 1 78 ? 12.830 4.357 51.167 1.00 11.79 107 LEU E CA 1
ATOM 10950 C C . LEU E 1 78 ? 12.543 5.261 49.967 1.00 11.67 107 LEU E C 1
ATOM 10951 O O . LEU E 1 78 ? 11.447 5.803 49.830 1.00 11.28 107 LEU E O 1
ATOM 10956 N N . TYR E 1 79 ? 13.564 5.471 49.166 1.00 12.21 108 TYR E N 1
ATOM 10957 C CA . TYR E 1 79 ? 13.459 6.183 47.899 1.00 12.87 108 TYR E CA 1
ATOM 10958 C C . TYR E 1 79 ? 12.946 5.206 46.850 1.00 13.52 108 TYR E C 1
ATOM 10959 O O . TYR E 1 79 ? 13.282 4.004 46.892 1.00 12.60 108 TYR E O 1
ATOM 10968 N N . TYR E 1 80 ? 12.136 5.707 45.903 1.00 14.13 109 TYR E N 1
ATOM 10969 C CA . TYR E 1 80 ? 11.552 4.843 44.841 1.00 14.26 109 TYR E CA 1
ATOM 10970 C C . TYR E 1 80 ? 11.379 5.674 43.554 1.00 14.10 109 TYR E C 1
ATOM 10971 O O . TYR E 1 80 ? 11.292 6.900 43.608 1.00 13.61 109 TYR E O 1
ATOM 10980 N N . SER E 1 81 ? 11.295 4.994 42.411 1.00 14.22 110 SER E N 1
ATOM 10981 C CA . SER E 1 81 ? 11.105 5.660 41.106 1.00 14.13 110 SER E CA 1
ATOM 10982 C C . SER E 1 81 ? 9.743 5.341 40.430 1.00 13.76 110 SER E C 1
ATOM 10983 O O . SER E 1 81 ? 9.345 4.172 40.303 1.00 13.06 110 SER E O 1
ATOM 10986 N N . VAL E 1 82 ? 9.056 6.402 40.008 1.00 13.37 111 VAL E N 1
ATOM 10987 C CA . VAL E 1 82 ? 7.880 6.342 39.142 1.00 13.38 111 VAL E CA 1
ATOM 10988 C C . VAL E 1 82 ? 8.333 6.725 37.713 1.00 13.59 111 VAL E C 1
ATOM 10989 O O . VAL E 1 82 ? 8.949 7.754 37.529 1.00 11.81 111 VAL E O 1
ATOM 10993 N N . SER E 1 83 ? 7.944 5.938 36.704 1.00 13.85 112 SER E N 1
ATOM 10994 C CA . SER E 1 83 ? 8.437 6.170 35.347 1.00 13.74 112 SER E CA 1
ATOM 10995 C C . SER E 1 83 ? 7.535 5.478 34.309 1.00 14.32 112 SER E C 1
ATOM 10996 O O . SER E 1 83 ? 6.433 5.005 34.633 1.00 12.18 112 SER E O 1
ATOM 10999 N N . ALA E 1 84 ? 7.973 5.512 33.043 1.00 14.90 113 ALA E N 1
ATOM 11000 C CA . ALA E 1 84 ? 7.290 4.794 31.942 1.00 15.42 113 ALA E CA 1
ATOM 11001 C C . ALA E 1 84 ? 8.386 4.290 30.984 1.00 15.93 113 ALA E C 1
ATOM 11002 O O . ALA E 1 84 ? 9.416 4.966 30.772 1.00 14.77 113 ALA E O 1
ATOM 11004 N N . PHE E 1 85 ? 8.211 3.084 30.471 1.00 16.06 114 PHE E N 1
ATOM 11005 C CA . PHE E 1 85 ? 9.282 2.453 29.698 1.00 18.24 114 PHE E CA 1
ATOM 11006 C C . PHE E 1 85 ? 9.619 3.307 28.471 1.00 16.28 114 PHE E C 1
ATOM 11007 O O . PHE E 1 85 ? 8.725 3.791 27.795 1.00 15.22 114 PHE E O 1
ATOM 11015 N N . GLY E 1 86 ? 10.901 3.491 28.220 1.00 16.67 115 GLY E N 1
ATOM 11016 C CA . GLY E 1 86 ? 11.398 4.295 27.095 1.00 16.71 115 GLY E CA 1
ATOM 11017 C C . GLY E 1 86 ? 11.279 5.807 27.188 1.00 16.41 115 GLY E C 1
ATOM 11018 O O . GLY E 1 86 ? 11.611 6.501 26.223 1.00 14.77 115 GLY E O 1
ATOM 11019 N N . LYS E 1 87 ? 10.804 6.326 28.335 1.00 15.78 116 LYS E N 1
ATOM 11020 C CA . LYS E 1 87 ? 10.566 7.778 28.523 1.00 14.46 116 LYS E CA 1
ATOM 11021 C C . LYS E 1 87 ? 11.258 8.328 29.780 1.00 13.80 116 LYS E C 1
ATOM 11022 O O . LYS E 1 87 ? 11.616 7.569 30.697 1.00 13.11 116 LYS E O 1
ATOM 11028 N N . ASN E 1 88 ? 11.509 9.637 29.784 1.00 13.20 117 ASN E N 1
ATOM 11029 C CA . ASN E 1 88 ? 11.977 10.332 30.995 1.00 12.84 117 ASN E CA 1
ATOM 11030 C C . ASN E 1 88 ? 10.904 11.193 31.672 1.00 11.90 117 ASN E C 1
ATOM 11031 O O . ASN E 1 88 ? 11.203 12.205 32.309 1.00 12.24 117 ASN E O 1
ATOM 11036 N N . THR E 1 89 ? 9.660 10.758 31.535 1.00 11.67 118 THR E N 1
ATOM 11037 C CA . THR E 1 89 ? 8.548 11.244 32.359 1.00 10.94 118 THR E CA 1
ATOM 11038 C C . THR E 1 89 ? 8.625 10.449 33.659 1.00 10.73 118 THR E C 1
ATOM 11039 O O . THR E 1 89 ? 7.916 9.456 33.831 1.00 11.11 118 THR E O 1
ATOM 11043 N N . SER E 1 90 ? 9.501 10.920 34.542 1.00 11.49 119 SER E N 1
ATOM 11044 C CA . SER E 1 90 ? 9.968 10.188 35.723 1.00 11.52 119 SER E CA 1
ATOM 11045 C C . SER E 1 90 ? 10.152 11.095 36.935 1.00 11.50 119 SER E C 1
ATOM 11046 O O . SER E 1 90 ? 10.449 12.292 36.827 1.00 10.67 119 SER E O 1
ATOM 11049 N N . ALA E 1 91 ? 10.029 10.481 38.118 1.00 12.10 120 ALA E N 1
ATOM 11050 C CA . ALA E 1 91 ? 10.388 11.165 39.341 1.00 11.25 120 ALA E CA 1
ATOM 11051 C C . ALA E 1 91 ? 10.788 10.164 40.414 1.00 12.25 120 ALA E C 1
ATOM 11052 O O . ALA E 1 91 ? 10.284 9.043 40.452 1.00 12.35 120 ALA E O 1
ATOM 11054 N N . ILE E 1 92 ? 11.704 10.603 41.282 1.00 12.61 121 ILE E N 1
ATOM 11055 C CA . ILE E 1 92 ? 12.103 9.870 42.460 1.00 12.85 121 ILE E CA 1
ATOM 11056 C C . ILE E 1 92 ? 11.349 10.493 43.650 1.00 12.44 121 ILE E C 1
ATOM 11057 O O . ILE E 1 92 ? 11.399 11.698 43.869 1.00 11.93 121 ILE E O 1
ATOM 11062 N N . GLY E 1 93 ? 10.652 9.660 44.410 1.00 13.03 122 GLY E N 1
ATOM 11063 C CA . GLY E 1 93 ? 10.048 10.059 45.673 1.00 12.16 122 GLY E CA 1
ATOM 11064 C C . GLY E 1 93 ? 10.690 9.361 46.870 1.00 11.98 122 GLY E C 1
ATOM 11065 O O . GLY E 1 93 ? 11.579 8.513 46.728 1.00 11.95 122 GLY E O 1
ATOM 11066 N N . VAL E 1 94 ? 10.249 9.744 48.061 1.00 11.72 123 VAL E N 1
ATOM 11067 C CA . VAL E 1 94 ? 10.734 9.085 49.298 1.00 11.65 123 VAL E CA 1
ATOM 11068 C C . VAL E 1 94 ? 9.577 8.931 50.255 1.00 11.29 123 VAL E C 1
ATOM 11069 O O . VAL E 1 94 ? 8.741 9.836 50.388 1.00 11.74 123 VAL E O 1
ATOM 11073 N N . THR E 1 95 ? 9.515 7.760 50.883 1.00 11.89 124 THR E N 1
ATOM 11074 C CA . THR E 1 95 ? 8.536 7.448 51.938 1.00 11.93 124 THR E CA 1
ATOM 11075 C C . THR E 1 95 ? 9.321 6.933 53.160 1.00 12.42 124 THR E C 1
ATOM 11076 O O . THR E 1 95 ? 10.309 6.213 53.006 1.00 11.80 124 THR E O 1
ATOM 11080 N N . VAL E 1 96 ? 8.891 7.307 54.368 1.00 13.22 125 VAL E N 1
ATOM 11081 C CA . VAL E 1 96 ? 9.643 6.962 55.572 1.00 13.12 125 VAL E CA 1
ATOM 11082 C C . VAL E 1 96 ? 8.826 6.140 56.580 1.00 12.57 125 VAL E C 1
ATOM 11083 O O . VAL E 1 96 ? 7.588 6.244 56.650 1.00 12.16 125 VAL E O 1
ATOM 11087 N N . ASN E 1 97 ? 9.532 5.331 57.365 1.00 12.39 126 ASN E N 1
ATOM 11088 C CA . ASN E 1 97 ? 8.917 4.457 58.394 1.00 12.39 126 ASN E CA 1
ATOM 11089 C C . ASN E 1 97 ? 9.774 4.478 59.680 1.00 12.44 126 ASN E C 1
ATOM 11090 O O . ASN E 1 97 ? 10.997 4.587 59.605 1.00 12.65 126 ASN E O 1
ATOM 11095 N N . LYS E 1 98 ? 9.150 4.367 60.846 1.00 11.97 127 LYS E N 1
ATOM 11096 C CA . LYS E 1 98 ? 9.913 4.235 62.090 1.00 12.27 127 LYS E CA 1
ATOM 11097 C C . LYS E 1 98 ? 10.553 2.845 62.253 1.00 12.43 127 LYS E C 1
ATOM 11098 O O . LYS E 1 98 ? 11.509 2.665 63.022 1.00 12.71 127 LYS E O 1
ATOM 11104 N N . THR E 1 99 ? 10.014 1.852 61.549 1.00 11.66 128 THR E N 1
ATOM 11105 C CA . THR E 1 99 ? 10.520 0.488 61.653 1.00 11.81 128 THR E CA 1
ATOM 11106 C C . THR E 1 99 ? 10.145 -0.310 60.388 1.00 11.74 128 THR E C 1
ATOM 11107 O O . THR E 1 99 ? 9.266 0.108 59.631 1.00 11.63 128 THR E O 1
ATOM 11111 N N . LEU E 1 100 ? 10.782 -1.460 60.203 1.00 11.99 129 LEU E N 1
ATOM 11112 C CA . LEU E 1 100 ? 10.500 -2.365 59.078 1.00 12.20 129 LEU E CA 1
ATOM 11113 C C . LEU E 1 100 ? 9.685 -3.597 59.469 1.00 12.95 129 LEU E C 1
ATOM 11114 O O . LEU E 1 100 ? 9.257 -4.339 58.608 1.00 11.91 129 LEU E O 1
ATOM 11119 N N . ASN E 1 101 ? 9.474 -3.810 60.773 1.00 14.12 130 ASN E N 1
ATOM 11120 C CA . ASN E 1 101 ? 8.669 -4.917 61.279 1.00 13.95 130 ASN E CA 1
ATOM 11121 C C . ASN E 1 101 ? 7.153 -4.617 61.127 1.00 14.94 130 ASN E C 1
ATOM 11122 O O . ASN E 1 101 ? 6.627 -3.758 61.858 1.00 14.48 130 ASN E O 1
ATOM 11127 N N . PRO E 1 102 ? 6.440 -5.318 60.221 1.00 15.44 131 PRO E N 1
ATOM 11128 C CA . PRO E 1 102 ? 5.002 -5.054 59.968 1.00 15.52 131 PRO E CA 1
ATOM 11129 C C . PRO E 1 102 ? 4.052 -5.319 61.165 1.00 15.11 131 PRO E C 1
ATOM 11130 O O . PRO E 1 102 ? 2.929 -4.800 61.246 1.00 14.68 131 PRO E O 1
ATOM 11134 N N . ALA E 1 103 ? 4.524 -6.148 62.083 1.00 15.17 132 ALA E N 1
ATOM 11135 C CA . ALA E 1 103 ? 3.767 -6.554 63.271 1.00 14.86 132 ALA E CA 1
ATOM 11136 C C . ALA E 1 103 ? 3.807 -5.469 64.377 1.00 14.85 132 ALA E C 1
ATOM 11137 O O . ALA E 1 103 ? 3.004 -5.497 65.299 1.00 14.48 132 ALA E O 1
ATOM 11139 N N . SER E 1 104 ? 4.705 -4.495 64.243 1.00 14.71 133 SER E N 1
ATOM 11140 C CA . SER E 1 104 ? 4.887 -3.404 65.214 1.00 14.73 133 SER E CA 1
ATOM 11141 C C . SER E 1 104 ? 3.807 -2.315 65.146 1.00 14.86 133 SER E C 1
ATOM 11142 O O . SER E 1 104 ? 3.469 -1.845 64.030 1.00 15.14 133 SER E O 1
ATOM 11145 N N . PRO E 1 105 ? 3.316 -1.848 66.304 1.00 14.47 134 PRO E N 1
ATOM 11146 C CA . PRO E 1 105 ? 2.396 -0.689 66.337 1.00 14.05 134 PRO E CA 1
ATOM 11147 C C . PRO E 1 105 ? 2.939 0.602 65.682 1.00 13.50 134 PRO E C 1
ATOM 11148 O O . PRO E 1 105 ? 2.144 1.468 65.295 1.00 12.88 134 PRO E O 1
ATOM 11152 N N . ASP E 1 106 ? 4.260 0.723 65.570 1.00 12.67 135 ASP E N 1
ATOM 11153 C CA . ASP E 1 106 ? 4.900 1.897 64.973 1.00 12.50 135 ASP E CA 1
ATOM 11154 C C . ASP E 1 106 ? 5.106 1.749 63.458 1.00 12.02 135 ASP E C 1
ATOM 11155 O O . ASP E 1 106 ? 5.714 2.617 62.841 1.00 11.02 135 ASP E O 1
ATOM 11160 N N . TYR E 1 107 ? 4.649 0.644 62.870 1.00 11.60 136 TYR E N 1
ATOM 11161 C CA . TYR E 1 107 ? 4.884 0.404 61.434 1.00 12.09 136 TYR E CA 1
ATOM 11162 C C . TYR E 1 107 ? 3.876 1.156 60.578 1.00 12.09 136 TYR E C 1
ATOM 11163 O O . TYR E 1 107 ? 2.658 0.910 60.637 1.00 11.65 136 TYR E O 1
ATOM 11172 N N . ARG E 1 108 ? 4.380 2.100 59.803 1.00 13.01 137 ARG E N 1
ATOM 11173 C CA . ARG E 1 108 ? 3.556 2.838 58.852 1.00 14.41 137 ARG E CA 1
ATOM 11174 C C . ARG E 1 108 ? 4.430 3.686 57.907 1.00 13.74 137 ARG E C 1
ATOM 11175 O O . ARG E 1 108 ? 5.207 4.539 58.323 1.00 12.63 137 ARG E O 1
ATOM 11183 N N . TRP E 1 109 ? 4.332 3.380 56.618 1.00 13.78 138 TRP E N 1
ATOM 11184 C CA . TRP E 1 109 ? 5.033 4.142 55.585 1.00 13.97 138 TRP E CA 1
ATOM 11185 C C . TRP E 1 109 ? 4.329 5.475 55.337 1.00 13.94 138 TRP E C 1
ATOM 11186 O O . TRP E 1 109 ? 3.121 5.480 55.106 1.00 14.51 138 TRP E O 1
ATOM 11197 N N . GLU E 1 110 ? 5.064 6.593 55.412 1.00 13.75 139 GLU E N 1
ATOM 11198 C CA . GLU E 1 110 ? 4.502 7.923 55.162 1.00 14.75 139 GLU E CA 1
ATOM 11199 C C . GLU E 1 110 ? 5.183 8.575 53.966 1.00 14.28 139 GLU E C 1
ATOM 11200 O O . GLU E 1 110 ? 6.352 8.955 54.048 1.00 12.36 139 GLU E O 1
ATOM 11206 N N . ASP E 1 111 ? 4.430 8.752 52.878 1.00 14.28 140 ASP E N 1
ATOM 11207 C CA . ASP E 1 111 ? 5.001 9.315 51.645 1.00 14.52 140 ASP E CA 1
ATOM 11208 C C . ASP E 1 111 ? 5.315 10.796 51.854 1.00 13.91 140 ASP E C 1
ATOM 11209 O O . ASP E 1 111 ? 4.463 11.556 52.284 1.00 13.61 140 ASP E O 1
ATOM 11214 N N . LYS E 1 112 ? 6.547 11.185 51.563 1.00 13.84 141 LYS E N 1
ATOM 11215 C CA . LYS E 1 112 ? 6.952 12.593 51.554 1.00 14.45 141 LYS E CA 1
ATOM 11216 C C . LYS E 1 112 ? 6.948 13.225 50.138 1.00 15.06 141 LYS E C 1
ATOM 11217 O O . LYS E 1 112 ? 7.344 14.375 49.963 1.00 16.43 141 LYS E O 1
ATOM 11223 N N . GLY E 1 113 ? 6.513 12.497 49.122 1.00 14.71 142 GLY E N 1
ATOM 11224 C CA . GLY E 1 113 ? 6.408 13.095 47.797 1.00 14.93 142 GLY E CA 1
ATOM 11225 C C . GLY E 1 113 ? 7.680 13.127 46.945 1.00 14.17 142 GLY E C 1
ATOM 11226 O O . GLY E 1 113 ? 8.678 12.435 47.183 1.00 13.28 142 GLY E O 1
ATOM 11227 N N . ILE E 1 114 ? 7.643 13.999 45.953 1.00 13.86 143 ILE E N 1
ATOM 11228 C CA . ILE E 1 114 ? 8.666 14.027 44.908 1.00 13.62 143 ILE E CA 1
ATOM 11229 C C . ILE E 1 114 ? 9.959 14.705 45.369 1.00 12.80 143 ILE E C 1
ATOM 11230 O O . ILE E 1 114 ? 9.950 15.883 45.723 1.00 12.30 143 ILE E O 1
ATOM 11235 N N . VAL E 1 115 ? 11.056 13.965 45.309 1.00 11.69 144 VAL E N 1
ATOM 11236 C CA . VAL E 1 115 ? 12.385 14.527 45.574 1.00 12.38 144 VAL E CA 1
ATOM 11237 C C . VAL E 1 115 ? 12.903 15.317 44.378 1.00 12.14 144 VAL E C 1
ATOM 11238 O O . VAL E 1 115 ? 13.266 16.489 44.503 1.00 10.77 144 VAL E O 1
ATOM 11242 N N . ILE E 1 116 ? 12.962 14.645 43.224 1.00 12.68 145 ILE E N 1
ATOM 11243 C CA . ILE E 1 116 ? 13.406 15.263 41.960 1.00 13.62 145 ILE E CA 1
ATOM 11244 C C . ILE E 1 116 ? 12.624 14.662 40.780 1.00 13.56 145 ILE E C 1
ATOM 11245 O O . ILE E 1 116 ? 12.302 13.472 40.787 1.00 13.31 145 ILE E O 1
ATOM 11250 N N . GLU E 1 117 ? 12.293 15.480 39.781 1.00 14.52 146 GLU E N 1
ATOM 11251 C CA . GLU E 1 117 ? 11.481 15.027 38.619 1.00 13.27 146 GLU E CA 1
ATOM 11252 C C . GLU E 1 117 ? 12.165 15.473 37.312 1.00 13.28 146 GLU E C 1
ATOM 11253 O O . GLU E 1 117 ? 12.609 16.590 37.227 1.00 11.95 146 GLU E O 1
ATOM 11259 N N . SER E 1 118 ? 12.262 14.569 36.337 1.00 11.97 147 SER E N 1
ATOM 11260 C CA . SER E 1 118 ? 12.755 14.908 34.996 1.00 12.14 147 SER E CA 1
ATOM 11261 C C . SER E 1 118 ? 11.598 15.249 34.054 1.00 11.52 147 SER E C 1
ATOM 11262 O O . SER E 1 118 ? 10.499 14.625 34.116 1.00 11.96 147 SER E O 1
ATOM 11265 N N . VAL E 1 119 ? 11.849 16.248 33.207 1.00 11.11 148 VAL E N 1
ATOM 11266 C CA . VAL E 1 119 ? 10.866 16.791 32.289 1.00 11.18 148 VAL E CA 1
ATOM 11267 C C . VAL E 1 119 ? 11.386 16.673 30.826 1.00 10.91 148 VAL E C 1
ATOM 11268 O O . VAL E 1 119 ? 12.418 17.240 30.467 1.00 9.24 148 VAL E O 1
ATOM 11272 N N . PRO E 1 120 ? 10.683 15.915 29.995 1.00 10.05 149 PRO E N 1
ATOM 11273 C CA . PRO E 1 120 ? 11.058 15.843 28.576 1.00 10.77 149 PRO E CA 1
ATOM 11274 C C . PRO E 1 120 ? 11.227 17.216 27.924 1.00 10.21 149 PRO E C 1
ATOM 11275 O O . PRO E 1 120 ? 10.398 18.121 28.068 1.00 8.99 149 PRO E O 1
ATOM 11279 N N . GLN E 1 121 ? 12.334 17.323 27.195 1.00 10.81 150 GLN E N 1
ATOM 11280 C CA . GLN E 1 121 ? 12.798 18.480 26.413 1.00 11.70 150 GLN E CA 1
ATOM 11281 C C . GLN E 1 121 ? 13.438 19.560 27.312 1.00 13.00 150 GLN E C 1
ATOM 11282 O O . GLN E 1 121 ? 14.141 20.450 26.813 1.00 14.43 150 GLN E O 1
ATOM 11288 N N . ARG E 1 122 ? 13.232 19.473 28.626 1.00 12.48 151 ARG E N 1
ATOM 11289 C CA . ARG E 1 122 ? 13.948 20.344 29.574 1.00 12.87 151 ARG E CA 1
ATOM 11290 C C . ARG E 1 122 ? 15.262 19.705 30.042 1.00 12.78 151 ARG E C 1
ATOM 11291 O O . ARG E 1 122 ? 16.335 20.298 29.931 1.00 13.05 151 ARG E O 1
ATOM 11299 N N . ASP E 1 123 ? 15.177 18.470 30.549 1.00 13.69 152 ASP E N 1
ATOM 11300 C CA . ASP E 1 123 ? 16.291 17.816 31.187 1.00 13.47 152 ASP E CA 1
ATOM 11301 C C . ASP E 1 123 ? 16.860 16.691 30.346 1.00 14.03 152 ASP E C 1
ATOM 11302 O O . ASP E 1 123 ? 16.139 15.777 29.931 1.00 14.62 152 ASP E O 1
ATOM 11307 N N . LEU E 1 124 ? 18.176 16.694 30.172 1.00 15.03 153 LEU E N 1
ATOM 11308 C CA . LEU E 1 124 ? 18.863 15.586 29.526 1.00 14.88 153 LEU E CA 1
ATOM 11309 C C . LEU E 1 124 ? 19.327 14.527 30.548 1.00 14.55 153 LEU E C 1
ATOM 11310 O O . LEU E 1 124 ? 20.480 14.096 30.573 1.00 13.67 153 LEU E O 1
ATOM 11315 N N . TRP E 1 125 ? 18.369 14.047 31.327 1.00 13.39 154 TRP E N 1
ATOM 11316 C CA . TRP E 1 125 ? 18.620 13.000 32.296 1.00 13.72 154 TRP E CA 1
ATOM 11317 C C . TRP E 1 125 ? 17.289 12.418 32.661 1.00 13.26 154 TRP E C 1
ATOM 11318 O O . TRP E 1 125 ? 16.245 12.979 32.311 1.00 13.17 154 TRP E O 1
ATOM 11329 N N . ASN E 1 126 ? 17.322 11.268 33.325 1.00 13.67 155 ASN E N 1
ATOM 11330 C CA . ASN E 1 126 ? 16.121 10.521 33.670 1.00 13.11 155 ASN E CA 1
ATOM 11331 C C . ASN E 1 126 ? 16.115 10.303 35.200 1.00 13.71 155 ASN E C 1
ATOM 11332 O O . ASN E 1 126 ? 17.031 9.674 35.750 1.00 13.49 155 ASN E O 1
ATOM 11337 N N . ALA E 1 127 ? 15.078 10.823 35.855 1.00 14.03 156 ALA E N 1
ATOM 11338 C CA . ALA E 1 127 ? 14.968 10.758 37.325 1.00 14.19 156 ALA E CA 1
ATOM 11339 C C . ALA E 1 127 ? 14.467 9.393 37.826 1.00 13.65 156 ALA E C 1
ATOM 11340 O O . ALA E 1 127 ? 13.317 9.237 38.266 1.00 14.48 156 ALA E O 1
ATOM 11342 N N . ILE E 1 128 ? 15.335 8.395 37.689 1.00 13.84 157 ILE E N 1
ATOM 11343 C CA . ILE E 1 128 ? 15.159 7.042 38.245 1.00 13.71 157 ILE E CA 1
ATOM 11344 C C . ILE E 1 128 ? 16.464 6.562 38.896 1.00 14.12 157 ILE E C 1
ATOM 11345 O O . ILE E 1 128 ? 17.527 7.117 38.640 1.00 13.83 157 ILE E O 1
ATOM 11350 N N . ALA E 1 129 ? 16.362 5.495 39.698 1.00 13.52 158 ALA E N 1
ATOM 11351 C CA . ALA E 1 129 ? 17.486 4.785 40.291 1.00 14.13 158 ALA E CA 1
ATOM 11352 C C . ALA E 1 129 ? 18.366 5.576 41.281 1.00 13.92 158 ALA E C 1
ATOM 11353 O O . ALA E 1 129 ? 19.600 5.720 41.096 1.00 14.00 158 ALA E O 1
ATOM 11355 N N . PRO E 1 130 ? 17.755 6.027 42.375 1.00 13.73 159 PRO E N 1
ATOM 11356 C CA . PRO E 1 130 ? 18.498 6.717 43.448 1.00 15.14 159 PRO E CA 1
ATOM 11357 C C . PRO E 1 130 ? 19.498 5.825 44.210 1.00 14.48 159 PRO E C 1
ATOM 11358 O O . PRO E 1 130 ? 19.280 4.619 44.364 1.00 14.68 159 PRO E O 1
ATOM 11362 N N . ALA E 1 131 ? 20.574 6.441 44.672 1.00 15.18 160 ALA E N 1
ATOM 11363 C CA . ALA E 1 131 ? 21.453 5.860 45.716 1.00 15.26 160 ALA E CA 1
ATOM 11364 C C . ALA E 1 131 ? 21.927 6.947 46.646 1.00 15.46 160 ALA E C 1
ATOM 11365 O O . ALA E 1 131 ? 22.331 8.019 46.172 1.00 16.01 160 ALA E O 1
ATOM 11367 N N . ILE E 1 132 ? 21.884 6.696 47.964 1.00 15.17 161 ILE E N 1
ATOM 11368 C CA . ILE E 1 132 ? 22.186 7.725 48.975 1.00 15.40 161 ILE E CA 1
ATOM 11369 C C . ILE E 1 132 ? 23.571 7.512 49.594 1.00 15.22 161 ILE E C 1
ATOM 11370 O O . ILE E 1 132 ? 23.876 6.399 50.025 1.00 15.64 161 ILE E O 1
ATOM 11375 N N . ILE E 1 133 ? 24.366 8.583 49.667 1.00 14.71 162 ILE E N 1
ATOM 11376 C CA . ILE E 1 133 ? 25.711 8.548 50.262 1.00 14.77 162 ILE E CA 1
ATOM 11377 C C . ILE E 1 133 ? 26.048 9.774 51.134 1.00 14.39 162 ILE E C 1
ATOM 11378 O O . ILE E 1 133 ? 25.835 10.921 50.728 1.00 13.94 162 ILE E O 1
ATOM 11383 N N . ALA E 1 134 ? 26.647 9.532 52.312 1.00 13.48 163 ALA E N 1
ATOM 11384 C CA . ALA E 1 134 ? 27.033 10.608 53.222 1.00 13.32 163 ALA E CA 1
ATOM 11385 C C . ALA E 1 134 ? 28.535 10.843 53.114 1.00 13.27 163 ALA E C 1
ATOM 11386 O O . ALA E 1 134 ? 29.293 9.916 52.868 1.00 13.86 163 ALA E O 1
ATOM 11388 N N . ASP E 1 135 ? 28.961 12.083 53.278 1.00 13.41 164 ASP E N 1
ATOM 11389 C CA . ASP E 1 135 ? 30.397 12.398 53.281 1.00 14.02 164 ASP E CA 1
ATOM 11390 C C . ASP E 1 135 ? 30.971 12.592 54.710 1.00 14.17 164 ASP E C 1
ATOM 11391 O O . ASP E 1 135 ? 30.307 12.288 55.703 1.00 13.76 164 ASP E O 1
ATOM 11396 N N . ASP E 1 136 ? 32.215 13.028 54.790 1.00 15.08 165 ASP E N 1
ATOM 11397 C CA . ASP E 1 136 ? 32.888 13.285 56.075 1.00 16.11 165 ASP E CA 1
ATOM 11398 C C . ASP E 1 136 ? 32.635 14.689 56.612 1.00 17.23 165 ASP E C 1
ATOM 11399 O O . ASP E 1 136 ? 33.349 15.139 57.505 1.00 17.30 165 ASP E O 1
ATOM 11404 N N . HIS E 1 137 ? 31.654 15.396 56.075 1.00 17.85 166 HIS E N 1
ATOM 11405 C CA . HIS E 1 137 ? 31.454 16.792 56.422 1.00 19.18 166 HIS E CA 1
ATOM 11406 C C . HIS E 1 137 ? 30.004 17.052 56.821 1.00 19.98 166 HIS E C 1
ATOM 11407 O O . HIS E 1 137 ? 29.512 18.163 56.682 1.00 21.33 166 HIS E O 1
ATOM 11414 N N . GLY E 1 138 ? 29.306 16.024 57.277 1.00 20.98 167 GLY E N 1
ATOM 11415 C CA . GLY E 1 138 ? 27.917 16.171 57.686 1.00 21.22 167 GLY E CA 1
ATOM 11416 C C . GLY E 1 138 ? 26.863 16.348 56.592 1.00 21.24 167 GLY E C 1
ATOM 11417 O O . GLY E 1 138 ? 25.701 16.591 56.923 1.00 21.96 167 GLY E O 1
ATOM 11418 N N . GLN E 1 139 ? 27.247 16.209 55.315 1.00 20.12 168 GLN E N 1
ATOM 11419 C CA . GLN E 1 139 ? 26.318 16.323 54.176 1.00 18.48 168 GLN E CA 1
ATOM 11420 C C . GLN E 1 139 ? 25.906 14.950 53.628 1.00 16.88 168 GLN E C 1
ATOM 11421 O O . GLN E 1 139 ? 26.618 13.961 53.763 1.00 15.80 168 GLN E O 1
ATOM 11427 N N . VAL E 1 140 ? 24.734 14.897 53.007 1.00 15.40 169 VAL E N 1
ATOM 11428 C CA . VAL E 1 140 ? 24.234 13.685 52.391 1.00 14.25 169 VAL E CA 1
ATOM 11429 C C . VAL E 1 140 ? 23.853 14.002 50.912 1.00 13.75 169 VAL E C 1
ATOM 11430 O O . VAL E 1 140 ? 23.333 15.067 50.615 1.00 12.76 169 VAL E O 1
ATOM 11434 N N . TRP E 1 141 ? 24.131 13.063 50.031 1.00 12.41 170 TRP E N 1
ATOM 11435 C CA . TRP E 1 141 ? 23.973 13.237 48.587 1.00 13.53 170 TRP E CA 1
ATOM 11436 C C . TRP E 1 141 ? 23.137 12.117 47.981 1.00 13.75 170 TRP E C 1
ATOM 11437 O O . TRP E 1 141 ? 23.067 10.995 48.533 1.00 13.43 170 TRP E O 1
ATOM 11448 N N . MET E 1 142 ? 22.481 12.421 46.853 1.00 13.83 171 MET E N 1
ATOM 11449 C CA . MET E 1 142 ? 21.798 11.418 46.052 1.00 13.73 171 MET E CA 1
ATOM 11450 C C . MET E 1 142 ? 22.480 11.333 44.701 1.00 14.15 171 MET E C 1
ATOM 11451 O O . MET E 1 142 ? 22.612 12.346 44.010 1.00 14.43 171 MET E O 1
ATOM 11456 N N . SER E 1 143 ? 22.900 10.129 44.328 1.00 15.33 172 SER E N 1
ATOM 11457 C CA . SER E 1 143 ? 23.236 9.813 42.908 1.00 14.83 172 SER E CA 1
ATOM 11458 C C . SER E 1 143 ? 22.048 9.201 42.204 1.00 14.49 172 SER E C 1
ATOM 11459 O O . SER E 1 143 ? 21.251 8.492 42.823 1.00 15.69 172 SER E O 1
ATOM 11462 N N . PHE E 1 144 ? 21.895 9.468 40.897 1.00 13.62 173 PHE E N 1
ATOM 11463 C CA . PHE E 1 144 ? 20.863 8.812 40.133 1.00 12.19 173 PHE E CA 1
ATOM 11464 C C . PHE E 1 144 ? 21.171 8.827 38.625 1.00 12.28 173 PHE E C 1
ATOM 11465 O O . PHE E 1 144 ? 22.109 9.480 38.173 1.00 11.54 173 PHE E O 1
ATOM 11473 N N . GLY E 1 145 ? 20.354 8.098 37.874 1.00 13.45 174 GLY E N 1
ATOM 11474 C CA . GLY E 1 145 ? 20.308 8.255 36.416 1.00 13.58 174 GLY E CA 1
ATOM 11475 C C . GLY E 1 145 ? 20.184 6.974 35.623 1.00 14.02 174 GLY E C 1
ATOM 11476 O O . GLY E 1 145 ? 20.382 5.862 36.142 1.00 13.38 174 GLY E O 1
ATOM 11477 N N . SER E 1 146 ? 19.835 7.164 34.334 1.00 14.17 175 SER E N 1
ATOM 11478 C CA . SER E 1 146 ? 19.675 6.091 33.363 1.00 14.13 175 SER E CA 1
ATOM 11479 C C . SER E 1 146 ? 19.569 6.684 31.968 1.00 14.34 175 SER E C 1
ATOM 11480 O O . SER E 1 146 ? 18.649 7.456 31.705 1.00 13.85 175 SER E O 1
ATOM 11483 N N . PHE E 1 147 ? 20.522 6.347 31.096 1.00 14.99 176 PHE E N 1
ATOM 11484 C CA . PHE E 1 147 ? 20.495 6.746 29.685 1.00 14.71 176 PHE E CA 1
ATOM 11485 C C . PHE E 1 147 ? 20.441 8.298 29.603 1.00 14.82 176 PHE E C 1
ATOM 11486 O O . PHE E 1 147 ? 20.915 9.004 30.522 1.00 15.38 176 PHE E O 1
ATOM 11494 N N . TRP E 1 148 ? 19.917 8.860 28.522 1.00 13.91 177 TRP E N 1
ATOM 11495 C CA . TRP E 1 148 ? 20.036 10.291 28.310 1.00 13.50 177 TRP E CA 1
ATOM 11496 C C . TRP E 1 148 ? 21.484 10.778 28.531 1.00 13.68 177 TRP E C 1
ATOM 11497 O O . TRP E 1 148 ? 22.411 10.157 28.041 1.00 13.79 177 TRP E O 1
ATOM 11508 N N . GLY E 1 149 ? 21.690 11.885 29.251 1.00 14.07 178 GLY E N 1
ATOM 11509 C CA . GLY E 1 149 ? 23.009 12.468 29.496 1.00 13.70 178 GLY E CA 1
ATOM 11510 C C . GLY E 1 149 ? 23.755 11.911 30.698 1.00 14.09 178 GLY E C 1
ATOM 11511 O O . GLY E 1 149 ? 24.691 12.547 31.193 1.00 13.61 178 GLY E O 1
ATOM 11512 N N . GLY E 1 150 ? 23.320 10.753 31.200 1.00 14.45 179 GLY E N 1
ATOM 11513 C CA . GLY E 1 150 ? 24.086 9.999 32.176 1.00 14.79 179 GLY E CA 1
ATOM 11514 C C . GLY E 1 150 ? 23.721 10.172 33.656 1.00 14.83 179 GLY E C 1
ATOM 11515 O O . GLY E 1 150 ? 22.554 10.418 34.012 1.00 15.22 179 GLY E O 1
ATOM 11516 N N . LEU E 1 151 ? 24.734 10.023 34.510 1.00 15.05 180 LEU E N 1
ATOM 11517 C CA . LEU E 1 151 ? 24.525 9.862 35.965 1.00 14.56 180 LEU E CA 1
ATOM 11518 C C . LEU E 1 151 ? 24.943 11.136 36.708 1.00 13.89 180 LEU E C 1
ATOM 11519 O O . LEU E 1 151 ? 25.951 11.707 36.393 1.00 13.06 180 LEU E O 1
ATOM 11524 N N . LYS E 1 152 ? 24.122 11.560 37.670 1.00 13.43 181 LYS E N 1
ATOM 11525 C CA . LYS E 1 152 ? 24.261 12.830 38.393 1.00 14.25 181 LYS E CA 1
ATOM 11526 C C . LYS E 1 152 ? 24.335 12.601 39.904 1.00 13.98 181 LYS E C 1
ATOM 11527 O O . LYS E 1 152 ? 23.901 11.563 40.390 1.00 14.08 181 LYS E O 1
ATOM 11533 N N . LEU E 1 153 ? 24.892 13.588 40.602 1.00 14.75 182 LEU E N 1
ATOM 11534 C CA . LEU E 1 153 ? 24.941 13.666 42.067 1.00 13.99 182 LEU E CA 1
ATOM 11535 C C . LEU E 1 153 ? 24.508 15.076 42.520 1.00 14.02 182 LEU E C 1
ATOM 11536 O O . LEU E 1 153 ? 25.071 16.071 42.057 1.00 13.85 182 LEU E O 1
ATOM 11541 N N . PHE E 1 154 ? 23.539 15.157 43.436 1.00 13.42 183 PHE E N 1
ATOM 11542 C CA . PHE E 1 154 ? 23.168 16.437 44.036 1.00 13.65 183 PHE E CA 1
ATOM 11543 C C . PHE E 1 154 ? 23.056 16.373 45.574 1.00 13.64 183 PHE E C 1
ATOM 11544 O O . PHE E 1 154 ? 22.850 15.310 46.146 1.00 12.77 183 PHE E O 1
ATOM 11552 N N . LYS E 1 155 ? 23.207 17.522 46.218 1.00 14.21 184 LYS E N 1
ATOM 11553 C CA . LYS E 1 155 ? 23.202 17.601 47.673 1.00 14.80 184 LYS E CA 1
ATOM 11554 C C . LYS E 1 155 ? 21.763 17.663 48.179 1.00 14.69 184 LYS E C 1
ATOM 11555 O O . LYS E 1 155 ? 20.973 18.487 47.699 1.00 14.98 184 LYS E O 1
ATOM 11561 N N . LEU E 1 156 ? 21.442 16.821 49.164 1.00 14.71 185 LEU E N 1
ATOM 11562 C CA . LEU E 1 156 ? 20.123 16.808 49.810 1.00 14.67 185 LEU E CA 1
ATOM 11563 C C . LEU E 1 156 ? 19.926 17.876 50.922 1.00 14.64 185 LEU E C 1
ATOM 11564 O O . LEU E 1 156 ? 20.887 18.359 51.548 1.00 14.05 185 LEU E O 1
ATOM 11569 N N . ASN E 1 157 ? 18.665 18.261 51.140 1.00 14.46 186 ASN E N 1
ATOM 11570 C CA . ASN E 1 157 ? 18.311 19.200 52.212 1.00 14.58 186 ASN E CA 1
ATOM 11571 C C . ASN E 1 157 ? 18.380 18.489 53.566 1.00 15.03 186 ASN E C 1
ATOM 11572 O O . ASN E 1 157 ? 18.621 17.279 53.620 1.00 14.70 186 ASN E O 1
ATOM 11577 N N . ASP E 1 158 ? 18.183 19.229 54.651 1.00 15.69 187 ASP E N 1
ATOM 11578 C CA . ASP E 1 158 ? 18.379 18.644 55.979 1.00 16.77 187 ASP E CA 1
ATOM 11579 C C . ASP E 1 158 ? 17.407 17.446 56.174 1.00 16.58 187 ASP E C 1
ATOM 11580 O O . ASP E 1 158 ? 17.789 16.409 56.740 1.00 17.71 187 ASP E O 1
ATOM 11585 N N . ASP E 1 159 ? 16.180 17.572 55.657 1.00 15.56 188 ASP E N 1
ATOM 11586 C CA . ASP E 1 159 ? 15.143 16.520 55.753 1.00 15.20 188 ASP E CA 1
ATOM 11587 C C . ASP E 1 159 ? 15.397 15.282 54.872 1.00 14.20 188 ASP E C 1
ATOM 11588 O O . ASP E 1 159 ? 14.720 14.274 55.040 1.00 11.54 188 ASP E O 1
ATOM 11593 N N . LEU E 1 160 ? 16.306 15.405 53.901 1.00 13.44 189 LEU E N 1
ATOM 11594 C CA . LEU E 1 160 ? 16.567 14.370 52.881 1.00 13.66 189 LEU E CA 1
ATOM 11595 C C . LEU E 1 160 ? 15.370 14.107 51.918 1.00 13.73 189 LEU E C 1
ATOM 11596 O O . LEU E 1 160 ? 15.255 13.008 51.317 1.00 13.20 189 LEU E O 1
ATOM 11601 N N . THR E 1 161 ? 14.495 15.107 51.770 1.00 13.74 190 THR E N 1
ATOM 11602 C CA . THR E 1 161 ? 13.284 14.971 50.931 1.00 14.09 190 THR E CA 1
ATOM 11603 C C . THR E 1 161 ? 13.379 15.735 49.615 1.00 13.44 190 THR E C 1
ATOM 11604 O O . THR E 1 161 ? 12.551 15.526 48.749 1.00 13.07 190 THR E O 1
ATOM 11608 N N . ARG E 1 162 ? 14.351 16.630 49.500 1.00 13.51 191 ARG E N 1
ATOM 11609 C CA . ARG E 1 162 ? 14.450 17.547 48.352 1.00 13.66 191 ARG E CA 1
ATOM 11610 C C . ARG E 1 162 ? 15.889 18.031 48.163 1.00 12.64 191 ARG E C 1
ATOM 11611 O O . ARG E 1 162 ? 16.695 17.918 49.067 1.00 12.05 191 ARG E O 1
ATOM 11619 N N . PRO E 1 163 ? 16.236 18.561 46.998 1.00 12.67 192 PRO E N 1
ATOM 11620 C CA . PRO E 1 163 ? 17.546 19.206 46.851 1.00 12.69 192 PRO E CA 1
ATOM 11621 C C . PRO E 1 163 ? 17.755 20.383 47.834 1.00 12.80 192 PRO E C 1
ATOM 11622 O O . PRO E 1 163 ? 16.866 21.231 48.035 1.00 11.34 192 PRO E O 1
ATOM 11626 N N . ALA E 1 164 ? 18.953 20.442 48.410 1.00 13.42 193 ALA E N 1
ATOM 11627 C CA . ALA E 1 164 ? 19.399 21.607 49.188 1.00 14.34 193 ALA E CA 1
ATOM 11628 C C . ALA E 1 164 ? 19.334 22.846 48.316 1.00 14.35 193 ALA E C 1
ATOM 11629 O O . ALA E 1 164 ? 19.576 22.750 47.120 1.00 13.12 193 ALA E O 1
ATOM 11631 N N . GLU E 1 165 ? 18.979 23.981 48.916 1.00 14.11 194 GLU E N 1
ATOM 11632 C CA . GLU E 1 165 ? 18.953 25.278 48.240 1.00 14.33 194 GLU E CA 1
ATOM 11633 C C . GLU E 1 165 ? 19.941 26.258 48.893 1.00 14.38 194 GLU E C 1
ATOM 11634 O O . GLU E 1 165 ? 19.894 26.477 50.128 1.00 15.19 194 GLU E O 1
ATOM 11640 N N . PRO E 1 166 ? 20.792 26.923 48.105 1.00 13.81 195 PRO E N 1
ATOM 11641 C CA . PRO E 1 166 ? 20.877 26.770 46.648 1.00 13.29 195 PRO E CA 1
ATOM 11642 C C . PRO E 1 166 ? 21.443 25.415 46.209 1.00 12.65 195 PRO E C 1
ATOM 11643 O O . PRO E 1 166 ? 22.144 24.742 46.973 1.00 11.63 195 PRO E O 1
ATOM 11647 N N . GLN E 1 167 ? 21.099 25.001 44.995 1.00 12.33 196 GLN E N 1
ATOM 11648 C CA . GLN E 1 167 ? 21.398 23.633 44.577 1.00 13.24 196 GLN E CA 1
ATOM 11649 C C . GLN E 1 167 ? 22.881 23.447 44.237 1.00 12.86 196 GLN E C 1
ATOM 11650 O O . GLN E 1 167 ? 23.543 24.378 43.837 1.00 12.76 196 GLN E O 1
ATOM 11656 N N . GLU E 1 168 ? 23.384 22.237 44.437 1.00 13.17 197 GLU E N 1
ATOM 11657 C CA . GLU E 1 168 ? 24.756 21.867 44.092 1.00 13.46 197 GLU E CA 1
ATOM 11658 C C . GLU E 1 168 ? 24.680 20.499 43.419 1.00 13.22 197 GLU E C 1
ATOM 11659 O O . GLU E 1 168 ? 24.309 19.483 44.041 1.00 12.56 197 GLU E O 1
ATOM 11665 N N . TRP E 1 169 ? 25.024 20.495 42.131 1.00 12.80 198 TRP E N 1
ATOM 11666 C CA . TRP E 1 169 ? 25.009 19.307 41.256 1.00 12.02 198 TRP E CA 1
ATOM 11667 C C . TRP E 1 169 ? 26.409 19.003 40.686 1.00 11.78 198 TRP E C 1
ATOM 11668 O O . TRP E 1 169 ? 27.223 19.904 40.541 1.00 11.69 198 TRP E O 1
ATOM 11679 N N . HIS E 1 170 ? 26.640 17.728 40.342 1.00 12.07 199 HIS E N 1
ATOM 11680 C CA . HIS E 1 170 ? 27.895 17.254 39.712 1.00 12.21 199 HIS E CA 1
ATOM 11681 C C . HIS E 1 170 ? 27.584 16.074 38.771 1.00 12.91 199 HIS E C 1
ATOM 11682 O O . HIS E 1 170 ? 26.891 15.145 39.165 1.00 12.05 199 HIS E O 1
ATOM 11689 N N . SER E 1 171 ? 28.071 16.091 37.526 1.00 13.49 200 SER E N 1
ATOM 11690 C CA . SER E 1 171 ? 27.973 14.874 36.692 1.00 13.75 200 SER E CA 1
ATOM 11691 C C . SER E 1 171 ? 29.014 13.946 37.206 1.00 13.64 200 SER E C 1
ATOM 11692 O O . SER E 1 171 ? 30.117 14.380 37.470 1.00 12.77 200 SER E O 1
ATOM 11695 N N . ILE E 1 172 ? 28.690 12.673 37.330 1.00 14.59 201 ILE E N 1
ATOM 11696 C CA . ILE E 1 172 ? 29.664 11.678 37.794 1.00 14.98 201 ILE E CA 1
ATOM 11697 C C . ILE E 1 172 ? 30.029 10.533 36.817 1.00 14.41 201 ILE E C 1
ATOM 11698 O O . ILE E 1 172 ? 31.111 9.982 36.928 1.00 14.59 201 ILE E O 1
ATOM 11703 N N . ALA E 1 173 ? 29.164 10.195 35.861 1.00 15.29 202 ALA E N 1
ATOM 11704 C CA . ALA E 1 173 ? 29.505 9.176 34.852 1.00 14.62 202 ALA E CA 1
ATOM 11705 C C . ALA E 1 173 ? 28.624 9.328 33.614 1.00 15.04 202 ALA E C 1
ATOM 11706 O O . ALA E 1 173 ? 27.438 9.540 33.740 1.00 15.38 202 ALA E O 1
ATOM 11708 N N . LYS E 1 174 ? 29.219 9.236 32.432 1.00 14.23 203 LYS E N 1
ATOM 11709 C CA . LYS E 1 174 ? 28.493 9.451 31.169 1.00 15.01 203 LYS E CA 1
ATOM 11710 C C . LYS E 1 174 ? 28.968 8.481 30.057 1.00 14.92 203 LYS E C 1
ATOM 11711 O O . LYS E 1 174 ? 30.085 7.950 30.100 1.00 14.21 203 LYS E O 1
ATOM 11717 N N . LEU E 1 175 ? 28.092 8.246 29.077 1.00 14.32 204 LEU E N 1
ATOM 11718 C CA . LEU E 1 175 ? 28.477 7.650 27.780 1.00 13.32 204 LEU E CA 1
ATOM 11719 C C . LEU E 1 175 ? 28.002 8.526 26.608 1.00 13.27 204 LEU E C 1
ATOM 11720 O O . LEU E 1 175 ? 27.229 9.467 26.789 1.00 12.84 204 LEU E O 1
ATOM 11725 N N . GLU E 1 176 ? 28.481 8.208 25.403 1.00 12.68 205 GLU E N 1
ATOM 11726 C CA . GLU E 1 176 ? 28.299 9.093 24.240 1.00 12.61 205 GLU E CA 1
ATOM 11727 C C . GLU E 1 176 ? 26.829 9.316 23.858 1.00 11.64 205 GLU E C 1
ATOM 11728 O O . GLU E 1 176 ? 26.029 8.398 23.859 1.00 11.99 205 GLU E O 1
ATOM 11734 N N . ARG E 1 177 ? 26.525 10.573 23.585 1.00 11.87 206 ARG E N 1
ATOM 11735 C CA . ARG E 1 177 ? 25.272 11.042 22.995 1.00 11.70 206 ARG E CA 1
ATOM 11736 C C . ARG E 1 177 ? 25.452 12.456 22.420 1.00 10.79 206 ARG E C 1
ATOM 11737 O O . ARG E 1 177 ? 26.094 13.312 23.042 1.00 9.63 206 ARG E O 1
ATOM 11745 N N . SER E 1 178 ? 24.871 12.701 21.238 1.00 10.06 207 SER E N 1
ATOM 11746 C CA . SER E 1 178 ? 24.859 14.025 20.606 1.00 9.48 207 SER E CA 1
ATOM 11747 C C . SER E 1 178 ? 23.603 14.746 21.048 1.00 9.60 207 SER E C 1
ATOM 11748 O O . SER E 1 178 ? 22.518 14.120 21.099 1.00 10.85 207 SER E O 1
ATOM 11751 N N . VAL E 1 179 ? 23.694 16.051 21.319 1.00 9.18 208 VAL E N 1
ATOM 11752 C CA . VAL E 1 179 ? 22.478 16.802 21.723 1.00 9.66 208 VAL E CA 1
ATOM 11753 C C . VAL E 1 179 ? 21.489 16.975 20.539 1.00 10.23 208 VAL E C 1
ATOM 11754 O O . VAL E 1 179 ? 20.349 17.389 20.733 1.00 10.78 208 VAL E O 1
ATOM 11758 N N . LEU E 1 180 ? 21.940 16.693 19.312 1.00 11.04 209 LEU E N 1
ATOM 11759 C CA . LEU E 1 180 ? 21.072 16.817 18.119 1.00 11.50 209 LEU E CA 1
ATOM 11760 C C . LEU E 1 180 ? 19.990 15.742 18.047 1.00 12.15 209 LEU E C 1
ATOM 11761 O O . LEU E 1 180 ? 19.002 15.908 17.323 1.00 12.86 209 LEU E O 1
ATOM 11766 N N . MET E 1 181 ? 20.181 14.666 18.802 1.00 12.62 210 MET E N 1
ATOM 11767 C CA . MET E 1 181 ? 19.190 13.614 18.968 1.00 13.64 210 MET E CA 1
ATOM 11768 C C . MET E 1 181 ? 17.972 14.245 19.637 1.00 13.15 210 MET E C 1
ATOM 11769 O O . MET E 1 181 ? 18.122 15.184 20.432 1.00 14.23 210 MET E O 1
ATOM 11774 N N . ASP E 1 182 ? 16.782 13.771 19.316 1.00 12.22 211 ASP E N 1
ATOM 11775 C CA . ASP E 1 182 ? 15.592 14.314 19.944 1.00 12.27 211 ASP E CA 1
ATOM 11776 C C . ASP E 1 182 ? 15.672 14.075 21.484 1.00 11.81 211 ASP E C 1
ATOM 11777 O O . ASP E 1 182 ? 15.993 12.958 21.938 1.00 10.91 211 ASP E O 1
ATOM 11782 N N . ASP E 1 183 ? 15.368 15.116 22.243 1.00 11.07 212 ASP E N 1
ATOM 11783 C CA . ASP E 1 183 ? 15.612 15.118 23.710 1.00 12.54 212 ASP E CA 1
ATOM 11784 C C . ASP E 1 183 ? 14.759 14.104 24.470 1.00 11.93 212 ASP E C 1
ATOM 11785 O O . ASP E 1 183 ? 15.145 13.700 25.578 1.00 11.88 212 ASP E O 1
ATOM 11790 N N . SER E 1 184 ? 13.593 13.744 23.916 1.00 11.23 213 SER E N 1
ATOM 11791 C CA . SER E 1 184 ? 12.677 12.810 24.555 1.00 11.62 213 SER E CA 1
ATOM 11792 C C . SER E 1 184 ? 13.057 11.338 24.399 1.00 11.33 213 SER E C 1
ATOM 11793 O O . SER E 1 184 ? 12.407 10.450 24.967 1.00 11.00 213 SER E O 1
ATOM 11796 N N . GLN E 1 185 ? 14.109 11.061 23.638 1.00 11.78 214 GLN E N 1
ATOM 11797 C CA . GLN E 1 185 ? 14.531 9.670 23.382 1.00 11.93 214 GLN E CA 1
ATOM 11798 C C . GLN E 1 185 ? 15.691 9.239 24.274 1.00 11.58 214 GLN E C 1
ATOM 11799 O O . GLN E 1 185 ? 16.650 9.974 24.436 1.00 11.61 214 GLN E O 1
ATOM 11805 N N . ALA E 1 186 ? 15.604 8.006 24.771 1.00 12.10 215 ALA E N 1
ATOM 11806 C CA . ALA E 1 186 ? 16.561 7.406 25.692 1.00 12.84 215 ALA E CA 1
ATOM 11807 C C . ALA E 1 186 ? 17.976 7.449 25.122 1.00 12.71 215 ALA E C 1
ATOM 11808 O O . ALA E 1 186 ? 18.925 7.751 25.818 1.00 11.18 215 ALA E O 1
ATOM 11810 N N . GLY E 1 187 ? 18.090 7.143 23.836 1.00 13.05 216 GLY E N 1
ATOM 11811 C CA . GLY E 1 187 ? 19.361 7.157 23.157 1.00 12.41 216 GLY E CA 1
ATOM 11812 C C . GLY E 1 187 ? 20.156 5.874 23.349 1.00 12.65 216 GLY E C 1
ATOM 11813 O O . GLY E 1 187 ? 19.621 4.820 23.715 1.00 12.53 216 GLY E O 1
ATOM 11814 N N . SER E 1 188 ? 21.452 5.983 23.099 1.00 13.08 217 SER E N 1
ATOM 11815 C CA . SER E 1 188 ? 22.355 4.829 23.115 1.00 13.93 217 SER E CA 1
ATOM 11816 C C . SER E 1 188 ? 23.531 4.902 24.135 1.00 13.19 217 SER E C 1
ATOM 11817 O O . SER E 1 188 ? 24.466 4.083 24.091 1.00 12.09 217 SER E O 1
ATOM 11820 N N . ALA E 1 189 ? 23.481 5.867 25.058 1.00 12.80 218 ALA E N 1
ATOM 11821 C CA . ALA E 1 189 ? 24.388 5.841 26.220 1.00 12.88 218 ALA E CA 1
ATOM 11822 C C . ALA E 1 189 ? 23.811 4.826 27.231 1.00 13.29 218 ALA E C 1
ATOM 11823 O O . ALA E 1 189 ? 22.993 5.216 28.078 1.00 12.71 218 ALA E O 1
ATOM 11825 N N . GLN E 1 190 ? 24.211 3.555 27.107 1.00 12.61 219 GLN E N 1
ATOM 11826 C CA . GLN E 1 190 ? 23.667 2.466 27.920 1.00 13.03 219 GLN E CA 1
ATOM 11827 C C . GLN E 1 190 ? 24.382 2.388 29.292 1.00 13.04 219 GLN E C 1
ATOM 11828 O O . GLN E 1 190 ? 25.244 1.531 29.520 1.00 13.16 219 GLN E O 1
ATOM 11834 N N . ILE E 1 191 ? 24.082 3.351 30.150 1.00 13.69 220 ILE E N 1
ATOM 11835 C CA . ILE E 1 191 ? 24.654 3.436 31.498 1.00 13.10 220 ILE E CA 1
ATOM 11836 C C . ILE E 1 191 ? 23.528 3.800 32.461 1.00 13.99 220 ILE E C 1
ATOM 11837 O O . ILE E 1 191 ? 22.725 4.691 32.172 1.00 13.78 220 ILE E O 1
ATOM 11842 N N . GLU E 1 192 ? 23.434 3.097 33.590 1.00 13.56 221 GLU E N 1
ATOM 11843 C CA . GLU E 1 192 ? 22.395 3.428 34.569 1.00 13.77 221 GLU E CA 1
ATOM 11844 C C . GLU E 1 192 ? 22.776 2.935 35.982 1.00 13.23 221 GLU E C 1
ATOM 11845 O O . GLU E 1 192 ? 23.804 2.283 36.182 1.00 12.33 221 GLU E O 1
ATOM 11851 N N . ALA E 1 193 ? 21.943 3.292 36.944 1.00 14.00 222 ALA E N 1
ATOM 11852 C CA . ALA E 1 193 ? 21.960 2.644 38.257 1.00 15.30 222 ALA E CA 1
ATOM 11853 C C . ALA E 1 193 ? 23.238 2.838 39.104 1.00 15.21 222 ALA E C 1
ATOM 11854 O O . ALA E 1 193 ? 23.886 1.854 39.509 1.00 16.31 222 ALA E O 1
ATOM 11856 N N . PRO E 1 194 ? 23.565 4.093 39.427 1.00 14.99 223 PRO E N 1
ATOM 11857 C CA . PRO E 1 194 ? 24.736 4.408 40.238 1.00 15.47 223 PRO E CA 1
ATOM 11858 C C . PRO E 1 194 ? 24.543 3.850 41.648 1.00 15.55 223 PRO E C 1
ATOM 11859 O O . PRO E 1 194 ? 23.396 3.755 42.141 1.00 16.09 223 PRO E O 1
ATOM 11863 N N . PHE E 1 195 ? 25.641 3.402 42.225 1.00 14.46 224 PHE E N 1
ATOM 11864 C CA . PHE E 1 195 ? 25.707 3.086 43.650 1.00 14.71 224 PHE E CA 1
ATOM 11865 C C . PHE E 1 195 ? 27.118 3.360 44.144 1.00 14.35 224 PHE E C 1
ATOM 11866 O O . PHE E 1 195 ? 28.087 2.943 43.520 1.00 13.95 224 PHE E O 1
ATOM 11874 N N . ILE E 1 196 ? 27.230 4.087 45.266 1.00 15.03 225 ILE E N 1
ATOM 11875 C CA . ILE E 1 196 ? 28.510 4.514 45.800 1.00 14.17 225 ILE E CA 1
ATOM 11876 C C . ILE E 1 196 ? 28.736 3.887 47.175 1.00 14.28 225 ILE E C 1
ATOM 11877 O O . ILE E 1 196 ? 27.853 3.947 48.030 1.00 13.69 225 ILE E O 1
ATOM 11882 N N . LEU E 1 197 ? 29.923 3.306 47.361 1.00 14.36 226 LEU E N 1
ATOM 11883 C CA . LEU E 1 197 ? 30.378 2.729 48.633 1.00 14.27 226 LEU E CA 1
ATOM 11884 C C . LEU E 1 197 ? 31.706 3.376 49.067 1.00 14.01 226 LEU E C 1
ATOM 11885 O O . LEU E 1 197 ? 32.660 3.455 48.285 1.00 14.05 226 LEU E O 1
ATOM 11890 N N . ARG E 1 198 ? 31.782 3.840 50.318 1.00 14.47 227 ARG E N 1
ATOM 11891 C CA . ARG E 1 198 ? 33.063 4.306 50.886 1.00 14.25 227 ARG E CA 1
ATOM 11892 C C . ARG E 1 198 ? 33.870 3.106 51.376 1.00 13.76 227 ARG E C 1
ATOM 11893 O O . ARG E 1 198 ? 33.351 2.245 52.063 1.00 12.67 227 ARG E O 1
ATOM 11901 N N . LYS E 1 199 ? 35.142 3.048 50.998 1.00 13.83 228 LYS E N 1
ATOM 11902 C CA . LYS E 1 199 ? 36.055 2.001 51.453 1.00 14.16 228 LYS E CA 1
ATOM 11903 C C . LYS E 1 199 ? 37.429 2.609 51.610 1.00 14.26 228 LYS E C 1
ATOM 11904 O O . LYS E 1 199 ? 38.034 3.033 50.625 1.00 14.20 228 LYS E O 1
ATOM 11910 N N . GLY E 1 200 ? 37.929 2.631 52.852 1.00 14.23 229 GLY E N 1
ATOM 11911 C CA . GLY E 1 200 ? 39.148 3.345 53.188 1.00 14.41 229 GLY E CA 1
ATOM 11912 C C . GLY E 1 200 ? 39.102 4.826 52.824 1.00 14.65 229 GLY E C 1
ATOM 11913 O O . GLY E 1 200 ? 38.129 5.512 53.116 1.00 14.97 229 GLY E O 1
ATOM 11914 N N . ASP E 1 201 ? 40.143 5.328 52.173 1.00 14.60 230 ASP E N 1
ATOM 11915 C CA . ASP E 1 201 ? 40.197 6.755 51.814 1.00 15.03 230 ASP E CA 1
ATOM 11916 C C . ASP E 1 201 ? 39.480 7.154 50.493 1.00 14.94 230 ASP E C 1
ATOM 11917 O O . ASP E 1 201 ? 39.522 8.325 50.116 1.00 15.22 230 ASP E O 1
ATOM 11922 N N . TYR E 1 202 ? 38.830 6.194 49.835 1.00 14.42 231 TYR E N 1
ATOM 11923 C CA . TYR E 1 202 ? 38.160 6.387 48.524 1.00 14.74 231 TYR E CA 1
ATOM 11924 C C . TYR E 1 202 ? 36.665 6.102 48.550 1.00 14.70 231 TYR E C 1
ATOM 11925 O O . TYR E 1 202 ? 36.198 5.256 49.314 1.00 13.49 231 TYR E O 1
ATOM 11934 N N . TYR E 1 203 ? 35.923 6.812 47.692 1.00 14.59 232 TYR E N 1
ATOM 11935 C CA . TYR E 1 203 ? 34.554 6.475 47.376 1.00 15.15 232 TYR E CA 1
ATOM 11936 C C . TYR E 1 203 ? 34.556 5.680 46.066 1.00 15.25 232 TYR E C 1
ATOM 11937 O O . TYR E 1 203 ? 35.206 6.093 45.108 1.00 15.88 232 TYR E O 1
ATOM 11946 N N . TYR E 1 204 ? 33.825 4.569 46.027 1.00 14.78 233 TYR E N 1
ATOM 11947 C CA . TYR E 1 204 ? 33.711 3.736 44.817 1.00 14.86 233 TYR E CA 1
ATOM 11948 C C . TYR E 1 204 ? 32.345 3.913 44.120 1.00 14.82 233 TYR E C 1
ATOM 11949 O O . TYR E 1 204 ? 31.292 3.671 44.723 1.00 13.80 233 TYR E O 1
ATOM 11958 N N . LEU E 1 205 ? 32.359 4.345 42.853 1.00 14.57 234 LEU E N 1
ATOM 11959 C CA . LEU E 1 205 ? 31.128 4.417 42.048 1.00 14.88 234 LEU E CA 1
ATOM 11960 C C . LEU E 1 205 ? 30.972 3.162 41.197 1.00 14.96 234 LEU E C 1
ATOM 11961 O O . LEU E 1 205 ? 31.819 2.898 40.359 1.00 15.57 234 LEU E O 1
ATOM 11966 N N . PHE E 1 206 ? 29.934 2.378 41.478 1.00 14.64 235 PHE E N 1
ATOM 11967 C CA . PHE E 1 206 ? 29.514 1.233 40.665 1.00 14.67 235 PHE E CA 1
ATOM 11968 C C . PHE E 1 206 ? 28.447 1.720 39.680 1.00 15.10 235 PHE E C 1
ATOM 11969 O O . PHE E 1 206 ? 27.578 2.542 40.033 1.00 15.40 235 PHE E O 1
ATOM 11977 N N . ALA E 1 207 ? 28.483 1.201 38.456 1.00 15.30 236 ALA E N 1
ATOM 11978 C CA . ALA E 1 207 ? 27.461 1.547 37.427 1.00 14.25 236 ALA E CA 1
ATOM 11979 C C . ALA E 1 207 ? 27.169 0.340 36.572 1.00 14.18 236 ALA E C 1
ATOM 11980 O O . ALA E 1 207 ? 28.032 -0.523 36.404 1.00 14.00 236 ALA E O 1
ATOM 11982 N N . SER E 1 208 ? 25.938 0.251 36.079 1.00 13.53 237 SER E N 1
ATOM 11983 C CA . SER E 1 208 ? 25.542 -0.773 35.107 1.00 13.29 237 SER E CA 1
ATOM 11984 C C . SER E 1 208 ? 25.672 -0.276 33.640 1.00 14.18 237 SER E C 1
ATOM 11985 O O . SER E 1 208 ? 25.154 0.770 33.262 1.00 13.41 237 SER E O 1
ATOM 11988 N N . TRP E 1 209 ? 26.429 -1.023 32.855 1.00 14.48 238 TRP E N 1
ATOM 11989 C CA . TRP E 1 209 ? 26.536 -0.812 31.411 1.00 15.40 238 TRP E CA 1
ATOM 11990 C C . TRP E 1 209 ? 25.754 -1.866 30.605 1.00 15.10 238 TRP E C 1
ATOM 11991 O O . TRP E 1 209 ? 25.631 -3.033 31.003 1.00 14.28 238 TRP E O 1
ATOM 12002 N N . GLY E 1 210 ? 25.252 -1.435 29.445 1.00 16.38 239 GLY E N 1
ATOM 12003 C CA . GLY E 1 210 ? 24.600 -2.344 28.515 1.00 15.80 239 GLY E CA 1
ATOM 12004 C C . GLY E 1 210 ? 23.092 -2.384 28.721 1.00 16.30 239 GLY E C 1
ATOM 12005 O O . GLY E 1 210 ? 22.517 -1.497 29.357 1.00 15.21 239 GLY E O 1
ATOM 12006 N N . LEU E 1 211 ? 22.466 -3.444 28.197 1.00 16.87 240 LEU E N 1
ATOM 12007 C CA . LEU E 1 211 ? 21.014 -3.569 28.130 1.00 17.63 240 LEU E CA 1
ATOM 12008 C C . LEU E 1 211 ? 20.483 -4.670 29.081 1.00 17.87 240 LEU E C 1
ATOM 12009 O O . LEU E 1 211 ? 20.915 -5.837 29.022 1.00 16.20 240 LEU E O 1
ATOM 12014 N N . CYS E 1 212 ? 19.564 -4.277 29.960 1.00 19.09 241 CYS E N 1
ATOM 12015 C CA . CYS E 1 212 ? 18.848 -5.210 30.850 1.00 20.37 241 CYS E CA 1
ATOM 12016 C C . CYS E 1 212 ? 17.603 -5.785 30.187 1.00 20.79 241 CYS E C 1
ATOM 12017 O O . CYS E 1 212 ? 17.228 -5.361 29.139 1.00 20.42 241 CYS E O 1
ATOM 12020 N N . CYS E 1 213 ? 16.960 -6.770 30.787 1.00 21.67 242 CYS E N 1
ATOM 12021 C CA . CYS E 1 213 ? 15.564 -7.032 30.465 1.00 23.55 242 CYS E CA 1
ATOM 12022 C C . CYS E 1 213 ? 15.321 -7.587 29.023 1.00 23.38 242 CYS E C 1
ATOM 12023 O O . CYS E 1 213 ? 14.201 -7.549 28.524 1.00 24.31 242 CYS E O 1
ATOM 12026 N N . ARG E 1 214 ? 16.350 -8.150 28.390 1.00 23.18 243 ARG E N 1
ATOM 12027 C CA . ARG E 1 214 ? 16.318 -8.520 26.963 1.00 23.12 243 ARG E CA 1
ATOM 12028 C C . ARG E 1 214 ? 16.407 -10.027 26.739 1.00 22.11 243 ARG E C 1
ATOM 12029 O O . ARG E 1 214 ? 16.598 -10.457 25.605 1.00 21.25 243 ARG E O 1
ATOM 12037 N N . LYS E 1 215 ? 16.268 -10.816 27.815 1.00 21.07 244 LYS E N 1
ATOM 12038 C CA . LYS E 1 215 ? 16.396 -12.274 27.766 1.00 20.43 244 LYS E CA 1
ATOM 12039 C C . LYS E 1 215 ? 17.729 -12.678 27.125 1.00 18.82 244 LYS E C 1
ATOM 12040 O O . LYS E 1 215 ? 18.769 -12.257 27.605 1.00 18.73 244 LYS E O 1
ATOM 12046 N N . GLY E 1 216 ? 17.708 -13.460 26.045 1.00 17.39 245 GLY E N 1
ATOM 12047 C CA . GLY E 1 216 ? 18.929 -13.945 25.407 1.00 16.76 245 GLY E CA 1
ATOM 12048 C C . GLY E 1 216 ? 19.891 -12.887 24.873 1.00 16.29 245 GLY E C 1
ATOM 12049 O O . GLY E 1 216 ? 21.067 -13.166 24.658 1.00 16.41 245 GLY E O 1
ATOM 12050 N N . ASP E 1 217 ? 19.419 -11.663 24.698 1.00 16.07 246 ASP E N 1
ATOM 12051 C CA . ASP E 1 217 ? 20.253 -10.595 24.135 1.00 17.01 246 ASP E CA 1
ATOM 12052 C C . ASP E 1 217 ? 20.819 -9.611 25.160 1.00 17.22 246 ASP E C 1
ATOM 12053 O O . ASP E 1 217 ? 21.429 -8.599 24.767 1.00 17.17 246 ASP E O 1
ATOM 12058 N N . SER E 1 218 ? 20.611 -9.866 26.462 1.00 17.11 247 SER E N 1
ATOM 12059 C CA . SER E 1 218 ? 21.068 -8.912 27.487 1.00 16.10 247 SER E CA 1
ATOM 12060 C C . SER E 1 218 ? 22.591 -8.820 27.487 1.00 15.27 247 SER E C 1
ATOM 12061 O O . SER E 1 218 ? 23.271 -9.832 27.388 1.00 14.37 247 SER E O 1
ATOM 12064 N N . THR E 1 219 ? 23.110 -7.598 27.590 1.00 14.24 248 THR E N 1
ATOM 12065 C CA . THR E 1 219 ? 24.544 -7.352 27.708 1.00 13.82 248 THR E CA 1
ATOM 12066 C C . THR E 1 219 ? 24.903 -6.668 29.038 1.00 13.47 248 THR E C 1
ATOM 12067 O O . THR E 1 219 ? 26.044 -6.201 29.217 1.00 12.81 248 THR E O 1
ATOM 12071 N N . TYR E 1 220 ? 23.924 -6.611 29.941 1.00 11.98 249 TYR E N 1
ATOM 12072 C CA . TYR E 1 220 ? 24.043 -5.895 31.240 1.00 12.22 249 TYR E CA 1
ATOM 12073 C C . TYR E 1 220 ? 25.260 -6.432 32.018 1.00 11.28 249 TYR E C 1
ATOM 12074 O O . TYR E 1 220 ? 25.449 -7.637 32.118 1.00 10.99 249 TYR E O 1
ATOM 12083 N N . HIS E 1 221 ? 26.088 -5.530 32.528 1.00 11.80 250 HIS E N 1
ATOM 12084 C CA . HIS E 1 221 ? 27.204 -5.888 33.403 1.00 12.12 250 HIS E CA 1
ATOM 12085 C C . HIS E 1 221 ? 27.586 -4.717 34.291 1.00 12.40 250 HIS E C 1
ATOM 12086 O O . HIS E 1 221 ? 27.018 -3.644 34.152 1.00 11.59 250 HIS E O 1
ATOM 12093 N N . LEU E 1 222 ? 28.538 -4.927 35.197 1.00 12.09 251 LEU E N 1
ATOM 12094 C CA . LEU E 1 222 ? 28.953 -3.875 36.142 1.00 13.41 251 LEU E CA 1
ATOM 12095 C C . LEU E 1 222 ? 30.363 -3.355 35.889 1.00 13.17 251 LEU E C 1
ATOM 12096 O O . LEU E 1 222 ? 31.274 -4.146 35.666 1.00 12.99 251 LEU E O 1
ATOM 12101 N N . VAL E 1 223 ? 30.532 -2.031 35.988 1.00 13.94 252 VAL E N 1
ATOM 12102 C CA . VAL E 1 223 ? 31.848 -1.389 36.009 1.00 14.48 252 VAL E CA 1
ATOM 12103 C C . VAL E 1 223 ? 32.045 -0.496 37.268 1.00 15.06 252 VAL E C 1
ATOM 12104 O O . VAL E 1 223 ? 31.090 -0.212 37.997 1.00 14.69 252 VAL E O 1
ATOM 12108 N N . VAL E 1 224 ? 33.274 -0.041 37.508 1.00 15.15 253 VAL E N 1
ATOM 12109 C CA . VAL E 1 224 ? 33.597 0.722 38.720 1.00 15.55 253 VAL E CA 1
ATOM 12110 C C . VAL E 1 224 ? 34.678 1.780 38.475 1.00 15.31 253 VAL E C 1
ATOM 12111 O O . VAL E 1 224 ? 35.538 1.565 37.660 1.00 16.16 253 VAL E O 1
ATOM 12115 N N . GLY E 1 225 ? 34.602 2.917 39.173 1.00 14.79 254 GLY E N 1
ATOM 12116 C CA . GLY E 1 225 ? 35.698 3.889 39.270 1.00 14.68 254 GLY E CA 1
ATOM 12117 C C . GLY E 1 225 ? 35.794 4.388 40.719 1.00 14.73 254 GLY E C 1
ATOM 12118 O O . GLY E 1 225 ? 34.921 4.055 41.538 1.00 13.81 254 GLY E O 1
ATOM 12119 N N . ARG E 1 226 ? 36.808 5.186 41.044 1.00 14.62 255 ARG E N 1
ATOM 12120 C CA . ARG E 1 226 ? 36.962 5.724 42.408 1.00 15.35 255 ARG E CA 1
ATOM 12121 C C . ARG E 1 226 ? 37.391 7.182 42.486 1.00 15.47 255 ARG E C 1
ATOM 12122 O O . ARG E 1 226 ? 38.024 7.723 41.560 1.00 15.52 255 ARG E O 1
ATOM 12130 N N . SER E 1 227 ? 37.071 7.812 43.617 1.00 15.69 256 SER E N 1
ATOM 12131 C CA . SER E 1 227 ? 37.397 9.236 43.861 1.00 16.28 256 SER E CA 1
ATOM 12132 C C . SER E 1 227 ? 37.675 9.500 45.353 1.00 16.28 256 SER E C 1
ATOM 12133 O O . SER E 1 227 ? 37.049 8.876 46.198 1.00 15.93 256 SER E O 1
ATOM 12136 N N . LYS E 1 228 ? 38.590 10.410 45.676 1.00 17.01 257 LYS E N 1
ATOM 12137 C CA . LYS E 1 228 ? 38.814 10.821 47.075 1.00 17.72 257 LYS E CA 1
ATOM 12138 C C . LYS E 1 228 ? 37.660 11.642 47.644 1.00 17.86 257 LYS E C 1
ATOM 12139 O O . LYS E 1 228 ? 37.317 11.501 48.810 1.00 18.61 257 LYS E O 1
ATOM 12145 N N . GLN E 1 229 ? 37.085 12.516 46.827 1.00 17.83 258 GLN E N 1
ATOM 12146 C CA . GLN E 1 229 ? 35.906 13.273 47.218 1.00 17.60 258 GLN E CA 1
ATOM 12147 C C . GLN E 1 229 ? 34.653 12.591 46.622 1.00 17.08 258 GLN E C 1
ATOM 12148 O O . GLN E 1 229 ? 34.680 12.019 45.521 1.00 17.38 258 GLN E O 1
ATOM 12154 N N . VAL E 1 230 ? 33.548 12.632 47.360 1.00 16.11 259 VAL E N 1
ATOM 12155 C CA . VAL E 1 230 ? 32.313 12.049 46.900 1.00 14.99 259 VAL E CA 1
ATOM 12156 C C . VAL E 1 230 ? 31.789 12.733 45.616 1.00 14.90 259 VAL E C 1
ATOM 12157 O O . VAL E 1 230 ? 31.108 12.091 44.822 1.00 14.37 259 VAL E O 1
ATOM 12161 N N . THR E 1 231 ? 32.112 14.020 45.444 1.00 14.61 260 THR E N 1
ATOM 12162 C CA . THR E 1 231 ? 31.677 14.797 44.289 1.00 15.53 260 THR E CA 1
ATOM 12163 C C . THR E 1 231 ? 32.498 14.551 43.013 1.00 16.09 260 THR E C 1
ATOM 12164 O O . THR E 1 231 ? 32.181 15.118 41.968 1.00 16.17 260 THR E O 1
ATOM 12168 N N . GLY E 1 232 ? 33.534 13.718 43.094 1.00 16.27 261 GLY E N 1
ATOM 12169 C CA . GLY E 1 232 ? 34.329 13.334 41.939 1.00 16.12 261 GLY E CA 1
ATOM 12170 C C . GLY E 1 232 ? 35.671 14.053 41.820 1.00 16.59 261 GLY E C 1
ATOM 12171 O O . GLY E 1 232 ? 36.026 14.878 42.685 1.00 16.10 261 GLY E O 1
ATOM 12172 N N . PRO E 1 233 ? 36.426 13.773 40.748 1.00 16.43 262 PRO E N 1
ATOM 12173 C CA . PRO E 1 233 ? 36.009 12.902 39.630 1.00 16.31 262 PRO E CA 1
ATOM 12174 C C . PRO E 1 233 ? 36.297 11.433 39.868 1.00 15.92 262 PRO E C 1
ATOM 12175 O O . PRO E 1 233 ? 37.330 11.116 40.472 1.00 16.06 262 PRO E O 1
ATOM 12179 N N . TYR E 1 234 ? 35.409 10.554 39.404 1.00 15.83 263 TYR E N 1
ATOM 12180 C CA . TYR E 1 234 ? 35.593 9.101 39.542 1.00 15.06 263 TYR E CA 1
ATOM 12181 C C . TYR E 1 234 ? 36.413 8.603 38.367 1.00 14.75 263 TYR E C 1
ATOM 12182 O O . TYR E 1 234 ? 35.991 8.727 37.223 1.00 14.92 263 TYR E O 1
ATOM 12191 N N . LEU E 1 235 ? 37.580 8.058 38.665 1.00 14.16 264 LEU E N 1
ATOM 12192 C CA . LEU E 1 235 ? 38.495 7.495 37.686 1.00 14.23 264 LEU E CA 1
ATOM 12193 C C . LEU E 1 235 ? 38.540 5.959 37.773 1.00 14.31 264 LEU E C 1
ATOM 12194 O O . LEU E 1 235 ? 38.387 5.393 38.853 1.00 14.75 264 LEU E O 1
ATOM 12199 N N . ASP E 1 236 ? 38.750 5.295 36.637 1.00 13.98 265 ASP E N 1
ATOM 12200 C CA . ASP E 1 236 ? 38.934 3.840 36.577 1.00 13.78 265 ASP E CA 1
ATOM 12201 C C . ASP E 1 236 ? 40.390 3.443 36.686 1.00 13.88 265 ASP E C 1
ATOM 12202 O O . ASP E 1 236 ? 41.218 4.281 37.020 1.00 14.66 265 ASP E O 1
ATOM 12207 N N . LYS E 1 237 ? 40.707 2.173 36.413 1.00 13.64 266 LYS E N 1
ATOM 12208 C CA . LYS E 1 237 ? 42.023 1.608 36.689 1.00 13.80 266 LYS E CA 1
ATOM 12209 C C . LYS E 1 237 ? 43.142 2.245 35.865 1.00 13.24 266 LYS E C 1
ATOM 12210 O O . LYS E 1 237 ? 44.268 2.250 36.294 1.00 13.74 266 LYS E O 1
ATOM 12216 N N . THR E 1 238 ? 42.808 2.752 34.688 1.00 13.41 267 THR E N 1
ATOM 12217 C CA . THR E 1 238 ? 43.773 3.357 33.753 1.00 13.55 267 THR E CA 1
ATOM 12218 C C . THR E 1 238 ? 43.843 4.885 33.898 1.00 13.65 267 THR E C 1
ATOM 12219 O O . THR E 1 238 ? 44.520 5.558 33.137 1.00 13.42 267 THR E O 1
ATOM 12223 N N . GLY E 1 239 ? 43.082 5.434 34.838 1.00 14.43 268 GLY E N 1
ATOM 12224 C CA . GLY E 1 239 ? 43.023 6.873 35.052 1.00 14.81 268 GLY E CA 1
ATOM 12225 C C . GLY E 1 239 ? 41.911 7.598 34.307 1.00 14.67 268 GLY E C 1
ATOM 12226 O O . GLY E 1 239 ? 41.771 8.803 34.430 1.00 14.58 268 GLY E O 1
ATOM 12227 N N . ARG E 1 240 ? 41.110 6.864 33.552 1.00 14.80 269 ARG E N 1
ATOM 12228 C CA . ARG E 1 240 ? 40.091 7.461 32.701 1.00 14.78 269 ARG E CA 1
ATOM 12229 C C . ARG E 1 240 ? 38.832 7.856 33.496 1.00 14.69 269 ARG E C 1
ATOM 12230 O O . ARG E 1 240 ? 38.282 7.054 34.264 1.00 14.62 269 ARG E O 1
ATOM 12238 N N . ASP E 1 241 ? 38.412 9.107 33.310 1.00 14.44 270 ASP E N 1
ATOM 12239 C CA . ASP E 1 241 ? 37.236 9.697 33.957 1.00 14.88 270 ASP E CA 1
ATOM 12240 C C . ASP E 1 241 ? 35.949 9.023 33.481 1.00 14.80 270 ASP E C 1
ATOM 12241 O O . ASP E 1 241 ? 35.744 8.882 32.285 1.00 14.77 270 ASP E O 1
ATOM 12246 N N . MET E 1 242 ? 35.087 8.602 34.409 1.00 14.57 271 MET E N 1
ATOM 12247 C CA . MET E 1 242 ? 33.815 8.002 34.064 1.00 15.08 271 MET E CA 1
ATOM 12248 C C . MET E 1 242 ? 32.917 8.976 33.307 1.00 14.90 271 MET E C 1
ATOM 12249 O O . MET E 1 242 ? 32.032 8.555 32.576 1.00 14.68 271 MET E O 1
ATOM 12254 N N . ASN E 1 243 ? 33.136 10.275 33.493 1.00 15.27 272 ASN E N 1
ATOM 12255 C CA . ASN E 1 243 ? 32.426 11.303 32.725 1.00 15.99 272 ASN E CA 1
ATOM 12256 C C . ASN E 1 243 ? 32.810 11.330 31.223 1.00 16.80 272 ASN E C 1
ATOM 12257 O O . ASN E 1 243 ? 32.153 12.015 30.429 1.00 17.80 272 ASN E O 1
ATOM 12262 N N . GLN E 1 244 ? 33.895 10.654 30.858 1.00 16.19 273 GLN E N 1
ATOM 12263 C CA . GLN E 1 244 ? 34.291 10.512 29.463 1.00 16.79 273 GLN E CA 1
ATOM 12264 C C . GLN E 1 244 ? 34.286 9.032 29.054 1.00 16.03 273 GLN E C 1
ATOM 12265 O O . GLN E 1 244 ? 35.069 8.605 28.196 1.00 16.38 273 GLN E O 1
ATOM 12271 N N . GLY E 1 245 ? 33.424 8.251 29.686 1.00 14.91 274 GLY E N 1
ATOM 12272 C CA . GLY E 1 245 ? 33.262 6.844 29.347 1.00 14.49 274 GLY E CA 1
ATOM 12273 C C . GLY E 1 245 ? 34.204 5.886 30.034 1.00 13.80 274 GLY E C 1
ATOM 12274 O O . GLY E 1 245 ? 34.260 4.717 29.684 1.00 14.01 274 GLY E O 1
ATOM 12275 N N . GLY E 1 246 ? 34.968 6.375 31.005 1.00 13.59 275 GLY E N 1
ATOM 12276 C CA . GLY E 1 246 ? 35.731 5.507 31.882 1.00 12.92 275 GLY E CA 1
ATOM 12277 C C . GLY E 1 246 ? 34.852 4.540 32.657 1.00 12.81 275 GLY E C 1
ATOM 12278 O O . GLY E 1 246 ? 33.640 4.768 32.821 1.00 11.14 275 GLY E O 1
ATOM 12279 N N . GLY E 1 247 ? 35.480 3.450 33.094 1.00 13.46 276 GLY E N 1
ATOM 12280 C CA . GLY E 1 247 ? 34.867 2.431 33.938 1.00 13.86 276 GLY E CA 1
ATOM 12281 C C . GLY E 1 247 ? 35.510 1.059 33.761 1.00 14.45 276 GLY E C 1
ATOM 12282 O O . GLY E 1 247 ? 35.584 0.552 32.645 1.00 15.63 276 GLY E O 1
ATOM 12283 N N . SER E 1 248 ? 35.962 0.448 34.862 1.00 14.22 277 SER E N 1
ATOM 12284 C CA . SER E 1 248 ? 36.659 -0.835 34.836 1.00 13.57 277 SER E CA 1
ATOM 12285 C C . SER E 1 248 ? 35.717 -1.977 35.149 1.00 14.12 277 SER E C 1
ATOM 12286 O O . SER E 1 248 ? 34.833 -1.850 36.001 1.00 13.94 277 SER E O 1
ATOM 12289 N N . LEU E 1 249 ? 35.904 -3.104 34.471 1.00 13.72 278 LEU E N 1
ATOM 12290 C CA . LEU E 1 249 ? 35.007 -4.250 34.634 1.00 13.75 278 LEU E CA 1
ATOM 12291 C C . LEU E 1 249 ? 35.098 -4.802 36.062 1.00 13.04 278 LEU E C 1
ATOM 12292 O O . LEU E 1 249 ? 36.199 -5.006 36.555 1.00 12.34 278 LEU E O 1
ATOM 12297 N N . LEU E 1 250 ? 33.954 -5.020 36.709 1.00 12.25 279 LEU E N 1
ATOM 12298 C CA . LEU E 1 250 ? 33.883 -5.740 37.993 1.00 11.97 279 LEU E CA 1
ATOM 12299 C C . LEU E 1 250 ? 33.330 -7.150 37.786 1.00 12.16 279 LEU E C 1
ATOM 12300 O O . LEU E 1 250 ? 33.912 -8.134 38.228 1.00 11.55 279 LEU E O 1
ATOM 12305 N N . ILE E 1 251 ? 32.187 -7.260 37.127 1.00 12.54 280 ILE E N 1
ATOM 12306 C CA . ILE E 1 251 ? 31.671 -8.587 36.782 1.00 13.07 280 ILE E CA 1
ATOM 12307 C C . ILE E 1 251 ? 30.731 -8.525 35.591 1.00 13.58 280 ILE E C 1
ATOM 12308 O O . ILE E 1 251 ? 29.972 -7.577 35.445 1.00 13.17 280 ILE E O 1
ATOM 12313 N N . LYS E 1 252 ? 30.782 -9.576 34.771 1.00 13.97 281 LYS E N 1
ATOM 12314 C CA . LYS E 1 252 ? 29.881 -9.754 33.646 1.00 14.30 281 LYS E CA 1
ATOM 12315 C C . LYS E 1 252 ? 29.396 -11.198 33.634 1.00 14.25 281 LYS E C 1
ATOM 12316 O O . LYS E 1 252 ? 29.924 -12.069 34.346 1.00 14.27 281 LYS E O 1
ATOM 12322 N N . GLY E 1 253 ? 28.411 -11.460 32.790 1.00 14.32 282 GLY E N 1
ATOM 12323 C CA . GLY E 1 253 ? 27.751 -12.753 32.766 1.00 14.34 282 GLY E CA 1
ATOM 12324 C C . GLY E 1 253 ? 28.410 -13.837 31.919 1.00 14.39 282 GLY E C 1
ATOM 12325 O O . GLY E 1 253 ? 29.473 -13.660 31.325 1.00 13.61 282 GLY E O 1
ATOM 12326 N N . ASN E 1 254 ? 27.751 -14.987 31.894 1.00 14.40 283 ASN E N 1
ATOM 12327 C CA . ASN E 1 254 ? 28.233 -16.173 31.189 1.00 14.72 283 ASN E CA 1
ATOM 12328 C C . ASN E 1 254 ? 27.067 -17.011 30.589 1.00 14.72 283 ASN E C 1
ATOM 12329 O O . ASN E 1 254 ? 25.927 -16.551 30.486 1.00 15.09 283 ASN E O 1
ATOM 12334 N N . LYS E 1 255 ? 27.345 -18.250 30.221 1.00 15.20 284 LYS E N 1
ATOM 12335 C CA . LYS E 1 255 ? 26.349 -19.141 29.599 1.00 15.73 284 LYS E CA 1
ATOM 12336 C C . LYS E 1 255 ? 25.088 -19.367 30.482 1.00 15.53 284 LYS E C 1
ATOM 12337 O O . LYS E 1 255 ? 23.960 -19.473 29.980 1.00 14.53 284 LYS E O 1
ATOM 12343 N N . ARG E 1 256 ? 25.297 -19.420 31.795 1.00 15.08 285 ARG E N 1
ATOM 12344 C CA . ARG E 1 256 ? 24.214 -19.664 32.743 1.00 14.92 285 ARG E CA 1
ATOM 12345 C C . ARG E 1 256 ? 23.542 -18.389 33.206 1.00 14.28 285 ARG E C 1
ATOM 12346 O O . ARG E 1 256 ? 22.368 -18.422 33.531 1.00 14.00 285 ARG E O 1
ATOM 12354 N N . TRP E 1 257 ? 24.273 -17.275 33.227 1.00 13.43 286 TRP E N 1
ATOM 12355 C CA . TRP E 1 257 ? 23.740 -16.004 33.690 1.00 12.94 286 TRP E CA 1
ATOM 12356 C C . TRP E 1 257 ? 23.904 -14.952 32.584 1.00 12.73 286 TRP E C 1
ATOM 12357 O O . TRP E 1 257 ? 24.991 -14.406 32.372 1.00 12.39 286 TRP E O 1
ATOM 12368 N N . VAL E 1 258 ? 22.816 -14.676 31.877 1.00 12.51 287 VAL E N 1
ATOM 12369 C CA . VAL E 1 258 ? 22.890 -13.803 30.692 1.00 13.56 287 VAL E CA 1
ATOM 12370 C C . VAL E 1 258 ? 22.420 -12.415 31.042 1.00 12.57 287 VAL E C 1
ATOM 12371 O O . VAL E 1 258 ? 21.233 -12.128 31.061 1.00 12.80 287 VAL E O 1
ATOM 12375 N N . GLY E 1 259 ? 23.380 -11.555 31.355 1.00 12.31 288 GLY E N 1
ATOM 12376 C CA . GLY E 1 259 ? 23.099 -10.255 31.909 1.00 12.11 288 GLY E CA 1
ATOM 12377 C C . GLY E 1 259 ? 22.958 -10.278 33.434 1.00 12.70 288 GLY E C 1
ATOM 12378 O O . GLY E 1 259 ? 22.398 -11.223 34.020 1.00 11.83 288 GLY E O 1
ATOM 12379 N N . LEU E 1 260 ? 23.519 -9.253 34.058 1.00 13.37 289 LEU E N 1
ATOM 12380 C CA . LEU E 1 260 ? 23.423 -9.054 35.502 1.00 15.00 289 LEU E CA 1
ATOM 12381 C C . LEU E 1 260 ? 23.777 -7.623 35.815 1.00 15.08 289 LEU E C 1
ATOM 12382 O O . LEU E 1 260 ? 24.470 -6.971 35.043 1.00 16.33 289 LEU E O 1
ATOM 12387 N N . GLY E 1 261 ? 23.311 -7.131 36.955 1.00 15.42 290 GLY E N 1
ATOM 12388 C CA . GLY E 1 261 ? 23.616 -5.778 37.376 1.00 14.95 290 GLY E CA 1
ATOM 12389 C C . GLY E 1 261 ? 22.616 -5.127 38.311 1.00 14.71 290 GLY E C 1
ATOM 12390 O O . GLY E 1 261 ? 21.943 -5.795 39.104 1.00 14.42 290 GLY E O 1
ATOM 12391 N N . HIS E 1 262 ? 22.524 -3.808 38.157 1.00 14.18 291 HIS E N 1
ATOM 12392 C CA . HIS E 1 262 ? 21.763 -2.904 39.006 1.00 14.27 291 HIS E CA 1
ATOM 12393 C C . HIS E 1 262 ? 22.000 -3.268 40.473 1.00 14.11 291 HIS E C 1
ATOM 12394 O O . HIS E 1 262 ? 21.129 -3.816 41.141 1.00 14.37 291 HIS E O 1
ATOM 12401 N N . ASN E 1 263 ? 23.203 -2.977 40.917 1.00 14.20 292 ASN E N 1
ATOM 12402 C CA . ASN E 1 263 ? 23.704 -3.481 42.196 1.00 14.50 292 ASN E CA 1
ATOM 12403 C C . ASN E 1 263 ? 23.600 -2.495 43.370 1.00 14.67 292 ASN E C 1
ATOM 12404 O O . ASN E 1 263 ? 23.513 -1.280 43.202 1.00 14.70 292 ASN E O 1
ATOM 12409 N N . SER E 1 264 ? 23.709 -3.061 44.573 1.00 14.92 293 SER E N 1
ATOM 12410 C CA . SER E 1 264 ? 24.024 -2.290 45.785 1.00 13.52 293 SER E CA 1
ATOM 12411 C C . SER E 1 264 ? 25.261 -2.933 46.419 1.00 14.17 293 SER E C 1
ATOM 12412 O O . SER E 1 264 ? 25.810 -3.919 45.895 1.00 13.49 293 SER E O 1
ATOM 12415 N N . ALA E 1 265 ? 25.759 -2.355 47.518 1.00 14.01 294 ALA E N 1
ATOM 12416 C CA . ALA E 1 265 ? 26.918 -2.927 48.190 1.00 13.90 294 ALA E CA 1
ATOM 12417 C C . ALA E 1 265 ? 27.013 -2.410 49.624 1.00 14.46 294 ALA E C 1
ATOM 12418 O O . ALA E 1 265 ? 26.715 -1.238 49.899 1.00 14.78 294 ALA E O 1
ATOM 12420 N N . TYR E 1 266 ? 27.446 -3.283 50.522 1.00 14.49 295 TYR E N 1
ATOM 12421 C CA . TYR E 1 266 ? 27.332 -3.023 51.948 1.00 14.94 295 TYR E CA 1
ATOM 12422 C C . TYR E 1 266 ? 28.487 -3.603 52.745 1.00 15.35 295 TYR E C 1
ATOM 12423 O O . TYR E 1 266 ? 29.081 -4.603 52.351 1.00 15.75 295 TYR E O 1
ATOM 12432 N N . THR E 1 267 ? 28.772 -2.956 53.878 1.00 15.19 296 THR E N 1
ATOM 12433 C CA . THR E 1 267 ? 29.753 -3.422 54.856 1.00 15.94 296 THR E CA 1
ATOM 12434 C C . THR E 1 267 ? 28.950 -3.884 56.063 1.00 15.79 296 THR E C 1
ATOM 12435 O O . THR E 1 267 ? 28.258 -3.072 56.674 1.00 15.72 296 THR E O 1
ATOM 12439 N N . TRP E 1 268 ? 29.008 -5.179 56.355 1.00 16.33 297 TRP E N 1
ATOM 12440 C CA . TRP E 1 268 ? 28.291 -5.806 57.482 1.00 16.55 297 TRP E CA 1
ATOM 12441 C C . TRP E 1 268 ? 29.255 -6.642 58.359 1.00 17.02 297 TRP E C 1
ATOM 12442 O O . TRP E 1 268 ? 29.862 -7.621 57.899 1.00 17.44 297 TRP E O 1
ATOM 12453 N N . ASP E 1 269 ? 29.384 -6.260 59.631 1.00 17.78 298 ASP E N 1
ATOM 12454 C CA . ASP E 1 269 ? 30.225 -6.997 60.605 1.00 17.38 298 ASP E CA 1
ATOM 12455 C C . ASP E 1 269 ? 31.642 -7.231 60.091 1.00 16.59 298 ASP E C 1
ATOM 12456 O O . ASP E 1 269 ? 32.124 -8.355 60.062 1.00 16.60 298 ASP E O 1
ATOM 12461 N N . GLY E 1 270 ? 32.277 -6.168 59.633 1.00 16.38 299 GLY E N 1
ATOM 12462 C CA . GLY E 1 270 ? 33.671 -6.222 59.213 1.00 16.89 299 GLY E CA 1
ATOM 12463 C C . GLY E 1 270 ? 33.949 -6.890 57.867 1.00 16.89 299 GLY E C 1
ATOM 12464 O O . GLY E 1 270 ? 35.106 -7.120 57.526 1.00 16.54 299 GLY E O 1
ATOM 12465 N N . LYS E 1 271 ? 32.900 -7.205 57.108 1.00 16.69 300 LYS E N 1
ATOM 12466 C CA . LYS E 1 271 ? 33.048 -7.811 55.778 1.00 16.72 300 LYS E CA 1
ATOM 12467 C C . LYS E 1 271 ? 32.146 -7.128 54.768 1.00 15.78 300 LYS E C 1
ATOM 12468 O O . LYS E 1 271 ? 31.059 -6.676 55.099 1.00 15.15 300 LYS E O 1
ATOM 12474 N N . ASP E 1 272 ? 32.602 -7.066 53.527 1.00 14.91 301 ASP E N 1
ATOM 12475 C CA . ASP E 1 272 ? 31.883 -6.361 52.473 1.00 14.24 301 ASP E CA 1
ATOM 12476 C C . ASP E 1 272 ? 31.145 -7.333 51.508 1.00 14.23 301 ASP E C 1
ATOM 12477 O O . ASP E 1 272 ? 31.574 -8.478 51.294 1.00 13.80 301 ASP E O 1
ATOM 12482 N N . TYR E 1 273 ? 30.016 -6.861 50.972 1.00 14.23 302 TYR E N 1
ATOM 12483 C CA . TYR E 1 273 ? 29.111 -7.663 50.156 1.00 14.15 302 TYR E CA 1
ATOM 12484 C C . TYR E 1 273 ? 28.630 -6.878 48.913 1.00 14.25 302 TYR E C 1
ATOM 12485 O O . TYR E 1 273 ? 28.423 -5.644 48.977 1.00 13.68 302 TYR E O 1
ATOM 12494 N N . LEU E 1 274 ? 28.456 -7.610 47.802 1.00 14.03 303 LEU E N 1
ATOM 12495 C CA . LEU E 1 274 ? 27.872 -7.099 46.543 1.00 14.06 303 LEU E CA 1
ATOM 12496 C C . LEU E 1 274 ? 26.502 -7.742 46.357 1.00 13.64 303 LEU E C 1
ATOM 12497 O O . LEU E 1 274 ? 26.387 -8.960 46.471 1.00 13.69 303 LEU E O 1
ATOM 12502 N N . VAL E 1 275 ? 25.474 -6.930 46.097 1.00 13.28 304 VAL E N 1
ATOM 12503 C CA . VAL E 1 275 ? 24.101 -7.407 45.968 1.00 13.90 304 VAL E CA 1
ATOM 12504 C C . VAL E 1 275 ? 23.559 -7.016 44.550 1.00 13.78 304 VAL E C 1
ATOM 12505 O O . VAL E 1 275 ? 23.591 -5.842 44.170 1.00 14.70 304 VAL E O 1
ATOM 12509 N N . LEU E 1 276 ? 23.063 -7.996 43.800 1.00 12.91 305 LEU E N 1
ATOM 12510 C CA . LEU E 1 276 ? 22.619 -7.728 42.417 1.00 13.13 305 LEU E CA 1
ATOM 12511 C C . LEU E 1 276 ? 21.566 -8.713 41.929 1.00 12.32 305 LEU E C 1
ATOM 12512 O O . LEU E 1 276 ? 21.234 -9.661 42.656 1.00 10.93 305 LEU E O 1
ATOM 12517 N N . HIS E 1 277 ? 20.993 -8.465 40.729 1.00 11.25 306 HIS E N 1
ATOM 12518 C CA . HIS E 1 277 ? 20.155 -9.486 40.077 1.00 10.88 306 HIS E CA 1
ATOM 12519 C C . HIS E 1 277 ? 20.883 -10.012 38.881 1.00 10.56 306 HIS E C 1
ATOM 12520 O O . HIS E 1 277 ? 21.704 -9.317 38.286 1.00 10.64 306 HIS E O 1
ATOM 12527 N N . ALA E 1 278 ? 20.579 -11.259 38.566 1.00 11.49 307 ALA E N 1
ATOM 12528 C CA . ALA E 1 278 ? 21.169 -11.937 37.432 1.00 11.45 307 ALA E CA 1
ATOM 12529 C C . ALA E 1 278 ? 20.144 -12.835 36.744 1.00 11.82 307 ALA E C 1
ATOM 12530 O O . ALA E 1 278 ? 19.394 -13.569 37.385 1.00 12.57 307 ALA E O 1
ATOM 12532 N N . TYR E 1 279 ? 20.142 -12.817 35.409 1.00 11.60 308 TYR E N 1
ATOM 12533 C CA . TYR E 1 279 ? 19.105 -13.515 34.614 1.00 11.40 308 TYR E CA 1
ATOM 12534 C C . TYR E 1 279 ? 19.496 -14.988 34.362 1.00 11.69 308 TYR E C 1
ATOM 12535 O O . TYR E 1 279 ? 20.570 -15.252 33.819 1.00 12.85 308 TYR E O 1
ATOM 12544 N N . GLU E 1 280 ? 18.661 -15.944 34.780 1.00 11.39 309 GLU E N 1
ATOM 12545 C CA . GLU E 1 280 ? 19.014 -17.368 34.741 1.00 12.20 309 GLU E CA 1
ATOM 12546 C C . GLU E 1 280 ? 18.524 -18.006 33.437 1.00 12.49 309 GLU E C 1
ATOM 12547 O O . GLU E 1 280 ? 17.333 -18.247 33.244 1.00 11.87 309 GLU E O 1
ATOM 12553 N N . ALA E 1 281 ? 19.468 -18.295 32.555 1.00 13.09 310 ALA E N 1
ATOM 12554 C CA . ALA E 1 281 ? 19.162 -18.904 31.261 1.00 13.82 310 ALA E CA 1
ATOM 12555 C C . ALA E 1 281 ? 18.377 -20.219 31.356 1.00 14.07 310 ALA E C 1
ATOM 12556 O O . ALA E 1 281 ? 17.464 -20.450 30.567 1.00 14.73 310 ALA E O 1
ATOM 12558 N N . ALA E 1 282 ? 18.723 -21.084 32.306 1.00 13.86 311 ALA E N 1
ATOM 12559 C CA . ALA E 1 282 ? 17.993 -22.341 32.494 1.00 13.90 311 ALA E CA 1
ATOM 12560 C C . ALA E 1 282 ? 16.557 -22.173 33.046 1.00 13.20 311 ALA E C 1
ATOM 12561 O O . ALA E 1 282 ? 15.821 -23.147 33.155 1.00 13.19 311 ALA E O 1
ATOM 12563 N N . ASP E 1 283 ? 16.168 -20.954 33.380 1.00 13.18 312 ASP E N 1
ATOM 12564 C CA . ASP E 1 283 ? 14.834 -20.674 33.950 1.00 12.96 312 ASP E CA 1
ATOM 12565 C C . ASP E 1 283 ? 14.180 -19.493 33.247 1.00 12.25 312 ASP E C 1
ATOM 12566 O O . ASP E 1 283 ? 13.724 -18.531 33.892 1.00 11.06 312 ASP E O 1
ATOM 12571 N N . ASN E 1 284 ? 14.160 -19.540 31.916 1.00 11.60 313 ASN E N 1
ATOM 12572 C CA . ASN E 1 284 ? 13.530 -18.470 31.119 1.00 11.10 313 ASN E CA 1
ATOM 12573 C C . ASN E 1 284 ? 14.051 -17.074 31.390 1.00 10.71 313 ASN E C 1
ATOM 12574 O O . ASN E 1 284 ? 13.307 -16.090 31.302 1.00 10.05 313 ASN E O 1
ATOM 12579 N N . TYR E 1 285 ? 15.345 -16.978 31.677 1.00 10.54 314 TYR E N 1
ATOM 12580 C CA . TYR E 1 285 ? 16.001 -15.702 31.966 1.00 11.01 314 TYR E CA 1
ATOM 12581 C C . TYR E 1 285 ? 15.365 -14.931 33.162 1.00 10.57 314 TYR E C 1
ATOM 12582 O O . TYR E 1 285 ? 15.501 -13.710 33.264 1.00 9.80 314 TYR E O 1
ATOM 12591 N N . LEU E 1 286 ? 14.683 -15.643 34.060 1.00 11.01 315 LEU E N 1
ATOM 12592 C CA . LEU E 1 286 ? 14.103 -14.982 35.241 1.00 12.35 315 LEU E CA 1
ATOM 12593 C C . LEU E 1 286 ? 15.205 -14.525 36.236 1.00 12.90 315 LEU E C 1
ATOM 12594 O O . LEU E 1 286 ? 16.025 -15.331 36.700 1.00 12.46 315 LEU E O 1
ATOM 12599 N N . GLN E 1 287 ? 15.196 -13.214 36.497 1.00 13.16 316 GLN E N 1
ATOM 12600 C CA . GLN E 1 287 ? 16.112 -12.497 37.397 1.00 13.12 316 GLN E CA 1
ATOM 12601 C C . GLN E 1 287 ? 16.090 -13.093 38.792 1.00 13.04 316 GLN E C 1
ATOM 12602 O O . GLN E 1 287 ? 14.990 -13.251 39.354 1.00 14.06 316 GLN E O 1
ATOM 12608 N N . LYS E 1 288 ? 17.270 -13.454 39.307 1.00 12.11 317 LYS E N 1
ATOM 12609 C CA . LYS E 1 288 ? 17.414 -13.951 40.700 1.00 12.52 317 LYS E CA 1
ATOM 12610 C C . LYS E 1 288 ? 18.288 -13.054 41.586 1.00 12.24 317 LYS E C 1
ATOM 12611 O O . LYS E 1 288 ? 19.218 -12.404 41.137 1.00 11.14 317 LYS E O 1
ATOM 12617 N N . LEU E 1 289 ? 18.010 -13.071 42.886 1.00 12.35 318 LEU E N 1
ATOM 12618 C CA . LEU E 1 289 ? 18.895 -12.417 43.856 1.00 11.94 318 LEU E CA 1
ATOM 12619 C C . LEU E 1 289 ? 20.260 -13.135 43.899 1.00 11.11 318 LEU E C 1
ATOM 12620 O O . LEU E 1 289 ? 20.342 -14.359 43.954 1.00 11.28 318 LEU E O 1
ATOM 12625 N N . LYS E 1 290 ? 21.322 -12.357 43.891 1.00 10.44 319 LYS E N 1
ATOM 12626 C CA . LYS E 1 290 ? 22.651 -12.879 44.162 1.00 11.00 319 LYS E CA 1
ATOM 12627 C C . LYS E 1 290 ? 23.371 -11.949 45.134 1.00 11.37 319 LYS E C 1
ATOM 12628 O O . LYS E 1 290 ? 23.338 -10.719 44.988 1.00 11.28 319 LYS E O 1
ATOM 12634 N N . ILE E 1 291 ? 23.973 -12.561 46.164 1.00 11.90 320 ILE E N 1
ATOM 12635 C CA . ILE E 1 291 ? 24.850 -11.865 47.119 1.00 12.76 320 ILE E CA 1
ATOM 12636 C C . ILE E 1 291 ? 26.226 -12.512 47.011 1.00 12.61 320 ILE E C 1
ATOM 12637 O O . ILE E 1 291 ? 26.363 -13.727 47.179 1.00 12.71 320 ILE E O 1
ATOM 12642 N N . LEU E 1 292 ? 27.233 -11.712 46.679 1.00 13.25 321 LEU E N 1
ATOM 12643 C CA . LEU E 1 292 ? 28.597 -12.199 46.516 1.00 13.86 321 LEU E CA 1
ATOM 12644 C C . LEU E 1 292 ? 29.560 -11.524 47.517 1.00 13.73 321 LEU E C 1
ATOM 12645 O O . LEU E 1 292 ? 29.384 -10.363 47.898 1.00 13.57 321 LEU E O 1
ATOM 12653 N N . ASN E 1 293 ? 30.599 -12.243 47.924 1.00 14.32 322 ASN E N 1
ATOM 12654 C CA . ASN E 1 293 ? 31.626 -11.673 48.802 1.00 14.51 322 ASN E CA 1
ATOM 12655 C C . ASN E 1 293 ? 32.404 -10.636 48.026 1.00 15.17 322 ASN E C 1
ATOM 12656 O O . ASN E 1 293 ? 32.854 -10.919 46.937 1.00 15.05 322 ASN E O 1
ATOM 12661 N N . LEU E 1 294 ? 32.521 -9.424 48.572 1.00 16.01 323 LEU E N 1
ATOM 12662 C CA . LEU E 1 294 ? 33.211 -8.314 47.915 1.00 15.48 323 LEU E CA 1
ATOM 12663 C C . LEU E 1 294 ? 34.644 -8.201 48.464 1.00 16.21 323 LEU E C 1
ATOM 12664 O O . LEU E 1 294 ? 34.873 -7.817 49.626 1.00 16.16 323 LEU E O 1
ATOM 12669 N N . HIS E 1 295 ? 35.610 -8.598 47.645 1.00 15.41 324 HIS E N 1
ATOM 12670 C CA . HIS E 1 295 ? 36.999 -8.569 48.046 1.00 16.04 324 HIS E CA 1
ATOM 12671 C C . HIS E 1 295 ? 37.699 -7.334 47.486 1.00 16.12 324 HIS E C 1
ATOM 12672 O O . HIS E 1 295 ? 37.130 -6.596 46.654 1.00 15.32 324 HIS E O 1
ATOM 12679 N N . TRP E 1 296 ? 38.911 -7.093 47.978 1.00 15.59 325 TRP E N 1
ATOM 12680 C CA . TRP E 1 296 ? 39.733 -5.973 47.500 1.00 16.10 325 TRP E CA 1
ATOM 12681 C C . TRP E 1 296 ? 41.107 -6.492 47.113 1.00 15.18 325 TRP E C 1
ATOM 12682 O O . TRP E 1 296 ? 41.733 -7.213 47.885 1.00 14.96 325 TRP E O 1
ATOM 12693 N N . ASP E 1 297 ? 41.566 -6.132 45.913 1.00 15.01 326 ASP E N 1
ATOM 12694 C CA . ASP E 1 297 ? 42.802 -6.693 45.356 1.00 14.90 326 ASP E CA 1
ATOM 12695 C C . ASP E 1 297 ? 44.045 -5.959 45.863 1.00 15.11 326 ASP E C 1
ATOM 12696 O O . ASP E 1 297 ? 43.940 -5.093 46.726 1.00 14.86 326 ASP E O 1
ATOM 12701 N N . GLY E 1 298 ? 45.218 -6.320 45.338 1.00 15.55 327 GLY E N 1
ATOM 12702 C CA . GLY E 1 298 ? 46.487 -5.791 45.821 1.00 15.79 327 GLY E CA 1
ATOM 12703 C C . GLY E 1 298 ? 46.676 -4.293 45.605 1.00 16.12 327 GLY E C 1
ATOM 12704 O O . GLY E 1 298 ? 47.392 -3.631 46.368 1.00 14.75 327 GLY E O 1
ATOM 12705 N N . GLU E 1 299 ? 46.022 -3.781 44.562 1.00 16.96 328 GLU E N 1
ATOM 12706 C CA . GLU E 1 299 ? 46.072 -2.372 44.167 1.00 17.97 328 GLU E CA 1
ATOM 12707 C C . GLU E 1 299 ? 44.859 -1.612 44.775 1.00 18.80 328 GLU E C 1
ATOM 12708 O O . GLU E 1 299 ? 44.572 -0.469 44.399 1.00 18.98 328 GLU E O 1
ATOM 12714 N N . GLY E 1 300 ? 44.133 -2.259 45.689 1.00 19.61 329 GLY E N 1
ATOM 12715 C CA . GLY E 1 300 ? 42.954 -1.674 46.329 1.00 19.70 329 GLY E CA 1
ATOM 12716 C C . GLY E 1 300 ? 41.633 -1.622 45.567 1.00 20.18 329 GLY E C 1
ATOM 12717 O O . GLY E 1 300 ? 40.668 -0.976 46.018 1.00 22.09 329 GLY E O 1
ATOM 12718 N N . TRP E 1 301 ? 41.539 -2.298 44.425 1.00 19.40 330 TRP E N 1
ATOM 12719 C CA . TRP E 1 301 ? 40.310 -2.301 43.629 1.00 17.91 330 TRP E CA 1
ATOM 12720 C C . TRP E 1 301 ? 39.363 -3.477 43.917 1.00 17.58 330 TRP E C 1
ATOM 12721 O O . TRP E 1 301 ? 39.817 -4.578 44.124 1.00 18.80 330 TRP E O 1
ATOM 12732 N N . PRO E 1 302 ? 38.046 -3.276 43.871 1.00 17.18 331 PRO E N 1
ATOM 12733 C CA . PRO E 1 302 ? 37.096 -4.351 44.212 1.00 16.58 331 PRO E CA 1
ATOM 12734 C C . PRO E 1 302 ? 37.167 -5.530 43.252 1.00 16.24 331 PRO E C 1
ATOM 12735 O O . PRO E 1 302 ? 37.455 -5.356 42.080 1.00 15.71 331 PRO E O 1
ATOM 12739 N N . GLN E 1 303 ? 36.878 -6.718 43.763 1.00 16.74 332 GLN E N 1
ATOM 12740 C CA . GLN E 1 303 ? 36.987 -7.964 43.009 1.00 17.16 332 GLN E CA 1
ATOM 12741 C C . GLN E 1 303 ? 35.953 -8.952 43.545 1.00 17.47 332 GLN E C 1
ATOM 12742 O O . GLN E 1 303 ? 35.714 -9.060 44.759 1.00 17.74 332 GLN E O 1
ATOM 12748 N N . VAL E 1 304 ? 35.339 -9.685 42.637 1.00 17.09 333 VAL E N 1
ATOM 12749 C CA . VAL E 1 304 ? 34.309 -10.623 43.017 1.00 17.08 333 VAL E CA 1
ATOM 12750 C C . VAL E 1 304 ? 34.566 -11.962 42.288 1.00 17.14 333 VAL E C 1
ATOM 12751 O O . VAL E 1 304 ? 35.137 -11.984 41.194 1.00 17.29 333 VAL E O 1
ATOM 12755 N N . ASP E 1 305 ? 34.254 -13.078 42.941 1.00 16.44 334 ASP E N 1
ATOM 12756 C CA . ASP E 1 305 ? 34.392 -14.401 42.331 1.00 16.27 334 ASP E CA 1
ATOM 12757 C C . ASP E 1 305 ? 33.104 -14.766 41.592 1.00 16.69 334 ASP E C 1
ATOM 12758 O O . ASP E 1 305 ? 32.097 -15.062 42.259 1.00 15.81 334 ASP E O 1
ATOM 12763 N N . GLU E 1 306 ? 33.120 -14.760 40.240 1.00 16.50 335 GLU E N 1
ATOM 12764 C CA . GLU E 1 306 ? 31.884 -15.017 39.450 1.00 16.92 335 GLU E CA 1
ATOM 12765 C C . GLU E 1 306 ? 31.267 -16.427 39.640 1.00 15.87 335 GLU E C 1
ATOM 12766 O O . GLU E 1 306 ? 30.094 -16.643 39.333 1.00 15.56 335 GLU E O 1
ATOM 12772 N N . LYS E 1 307 ? 32.018 -17.362 40.203 1.00 14.51 336 LYS E N 1
ATOM 12773 C CA . LYS E 1 307 ? 31.447 -18.666 40.564 1.00 14.51 336 LYS E CA 1
ATOM 12774 C C . LYS E 1 307 ? 30.334 -18.570 41.612 1.00 13.27 336 LYS E C 1
ATOM 12775 O O . LYS E 1 307 ? 29.528 -19.470 41.712 1.00 12.46 336 LYS E O 1
ATOM 12781 N N . GLU E 1 308 ? 30.305 -17.490 42.392 1.00 13.03 337 GLU E N 1
ATOM 12782 C CA . GLU E 1 308 ? 29.277 -17.310 43.439 1.00 13.29 337 GLU E CA 1
ATOM 12783 C C . GLU E 1 308 ? 27.878 -17.024 42.868 1.00 13.31 337 GLU E C 1
ATOM 12784 O O . GLU E 1 308 ? 26.877 -17.083 43.595 1.00 12.65 337 GLU E O 1
ATOM 12790 N N . LEU E 1 309 ? 27.796 -16.719 41.567 1.00 13.62 338 LEU E N 1
ATOM 12791 C CA . LEU E 1 309 ? 26.499 -16.620 40.882 1.00 13.95 338 LEU E CA 1
ATOM 12792 C C . LEU E 1 309 ? 25.789 -17.965 40.875 1.00 13.93 338 LEU E C 1
ATOM 12793 O O . LEU E 1 309 ? 24.571 -18.027 40.828 1.00 13.95 338 LEU E O 1
ATOM 12798 N N . ASP E 1 310 ? 26.561 -19.039 40.928 1.00 14.38 339 ASP E N 1
ATOM 12799 C CA . ASP E 1 310 ? 26.017 -20.418 41.009 1.00 15.03 339 ASP E CA 1
ATOM 12800 C C . ASP E 1 310 ? 25.851 -20.929 42.450 1.00 15.09 339 ASP E C 1
ATOM 12801 O O . ASP E 1 310 ? 24.867 -21.606 42.764 1.00 16.03 339 ASP E O 1
ATOM 12806 N N . SER E 1 311 ? 26.820 -20.613 43.311 1.00 14.82 340 SER E N 1
ATOM 12807 C CA . SER E 1 311 ? 26.865 -21.156 44.679 1.00 15.13 340 SER E CA 1
ATOM 12808 C C . SER E 1 311 ? 25.945 -20.433 45.662 1.00 14.94 340 SER E C 1
ATOM 12809 O O . SER E 1 311 ? 25.427 -21.069 46.586 1.00 16.15 340 SER E O 1
ATOM 12812 N N . TYR E 1 312 ? 25.752 -19.126 45.495 1.00 14.55 341 TYR E N 1
ATOM 12813 C CA . TYR E 1 312 ? 24.715 -18.414 46.260 1.00 14.27 341 TYR E CA 1
ATOM 12814 C C . TYR E 1 312 ? 23.311 -18.764 45.731 1.00 14.26 341 TYR E C 1
ATOM 12815 O O . TYR E 1 312 ? 22.922 -18.349 44.626 1.00 14.84 341 TYR E O 1
ATOM 12824 N N . ILE E 1 313 ? 22.556 -19.484 46.551 1.00 14.44 342 ILE E N 1
ATOM 12825 C CA . ILE E 1 313 ? 21.213 -19.955 46.218 1.00 14.70 342 ILE E CA 1
ATOM 12826 C C . ILE E 1 313 ? 20.192 -19.521 47.279 1.00 14.72 342 ILE E C 1
ATOM 12827 O O . ILE E 1 313 ? 20.039 -20.195 48.311 1.00 14.99 342 ILE E O 1
ATOM 12832 N N . SER E 1 314 ? 19.513 -18.399 47.042 1.00 14.43 343 SER E N 1
ATOM 12833 C CA . SER E 1 314 ? 18.427 -17.949 47.911 1.00 14.05 343 SER E CA 1
ATOM 12834 C C . SER E 1 314 ? 17.248 -18.921 47.879 1.00 14.75 343 SER E C 1
ATOM 12835 O O . SER E 1 314 ? 17.121 -19.723 46.960 1.00 13.44 343 SER E O 1
ATOM 12838 N N . GLN E 1 315 ? 16.387 -18.837 48.899 1.00 15.08 344 GLN E N 1
ATOM 12839 C CA . GLN E 1 315 ? 15.189 -19.672 48.968 1.00 15.50 344 GLN E CA 1
ATOM 12840 C C . GLN E 1 315 ? 13.973 -18.838 49.380 1.00 15.70 344 GLN E C 1
ATOM 12841 O O . GLN E 1 315 ? 14.025 -18.131 50.388 1.00 15.66 344 GLN E O 1
ATOM 12847 N N . ARG E 1 316 ? 12.884 -18.939 48.605 1.00 15.37 345 ARG E N 1
ATOM 12848 C CA . ARG E 1 316 ? 11.654 -18.232 48.906 1.00 16.18 345 ARG E CA 1
ATOM 12849 C C . ARG E 1 316 ? 10.794 -19.139 49.822 1.00 16.66 345 ARG E C 1
ATOM 12850 O O . ARG E 1 316 ? 10.298 -20.195 49.406 1.00 14.46 345 ARG E O 1
ATOM 12858 N N . LEU E 1 317 ? 10.681 -18.723 51.080 1.00 18.16 346 LEU E N 1
ATOM 12859 C CA . LEU E 1 317 ? 9.916 -19.458 52.079 1.00 20.71 346 LEU E CA 1
ATOM 12860 C C . LEU E 1 317 ? 8.430 -19.454 51.782 1.00 24.40 346 LEU E C 1
ATOM 12861 O O . LEU E 1 317 ? 7.849 -18.460 51.393 1.00 22.64 346 LEU E O 1
ATOM 12866 N N . LYS E 1 318 ? 7.833 -20.617 51.996 1.00 31.33 347 LYS E N 1
ATOM 12867 C CA . LYS E 1 318 ? 6.391 -20.805 51.935 1.00 34.72 347 LYS E CA 1
ATOM 12868 C C . LYS E 1 318 ? 5.827 -21.321 53.254 1.00 37.02 347 LYS E C 1
ATOM 12869 O O . LYS E 1 318 ? 6.564 -21.620 54.211 1.00 37.44 347 LYS E O 1
ATOM 12876 N N . ALA F 1 2 ? 34.118 61.876 61.537 1.00 19.76 31 ALA F N 1
ATOM 12877 C CA . ALA F 1 2 ? 34.175 60.430 61.813 1.00 19.64 31 ALA F CA 1
ATOM 12878 C C . ALA F 1 2 ? 35.297 60.225 62.824 1.00 19.86 31 ALA F C 1
ATOM 12879 O O . ALA F 1 2 ? 36.220 61.041 62.886 1.00 20.32 31 ALA F O 1
ATOM 12881 N N . LYS F 1 3 ? 35.242 59.147 63.606 1.00 19.48 32 LYS F N 1
ATOM 12882 C CA . LYS F 1 3 ? 36.283 58.882 64.617 1.00 19.24 32 LYS F CA 1
ATOM 12883 C C . LYS F 1 3 ? 37.466 58.053 64.107 1.00 18.95 32 LYS F C 1
ATOM 12884 O O . LYS F 1 3 ? 37.297 57.236 63.214 1.00 19.20 32 LYS F O 1
ATOM 12890 N N . GLN F 1 4 ? 38.651 58.241 64.703 1.00 18.37 33 GLN F N 1
ATOM 12891 C CA . GLN F 1 4 ? 39.824 57.403 64.398 1.00 18.23 33 GLN F CA 1
ATOM 12892 C C . GLN F 1 4 ? 39.564 55.939 64.748 1.00 18.13 33 GLN F C 1
ATOM 12893 O O . GLN F 1 4 ? 38.758 55.634 65.618 1.00 17.91 33 GLN F O 1
ATOM 12899 N N . VAL F 1 5 ? 40.244 55.035 64.051 1.00 18.16 34 VAL F N 1
ATOM 12900 C CA . VAL F 1 5 ? 40.001 53.605 64.194 1.00 18.10 34 VAL F CA 1
ATOM 12901 C C . VAL F 1 5 ? 40.712 53.135 65.443 1.00 18.17 34 VAL F C 1
ATOM 12902 O O . VAL F 1 5 ? 41.899 53.397 65.603 1.00 18.01 34 VAL F O 1
ATOM 12906 N N . ASP F 1 6 ? 39.983 52.439 66.320 1.00 18.09 35 ASP F N 1
ATOM 12907 C CA . ASP F 1 6 ? 40.573 51.893 67.562 1.00 18.40 35 ASP F CA 1
ATOM 12908 C C . ASP F 1 6 ? 41.031 50.444 67.410 1.00 17.86 35 ASP F C 1
ATOM 12909 O O . ASP F 1 6 ? 40.229 49.532 67.225 1.00 17.86 35 ASP F O 1
ATOM 12914 N N . VAL F 1 7 ? 42.343 50.257 67.488 1.00 17.98 36 VAL F N 1
ATOM 12915 C CA . VAL F 1 7 ? 42.972 48.941 67.346 1.00 18.09 36 VAL F CA 1
ATOM 12916 C C . VAL F 1 7 ? 44.074 48.711 68.378 1.00 17.86 36 VAL F C 1
ATOM 12917 O O . VAL F 1 7 ? 44.638 49.650 68.942 1.00 17.39 36 VAL F O 1
ATOM 12921 N N . HIS F 1 8 ? 44.398 47.441 68.569 1.00 18.35 37 HIS F N 1
ATOM 12922 C CA . HIS F 1 8 ? 45.514 47.019 69.429 1.00 17.65 37 HIS F CA 1
ATOM 12923 C C . HIS F 1 8 ? 46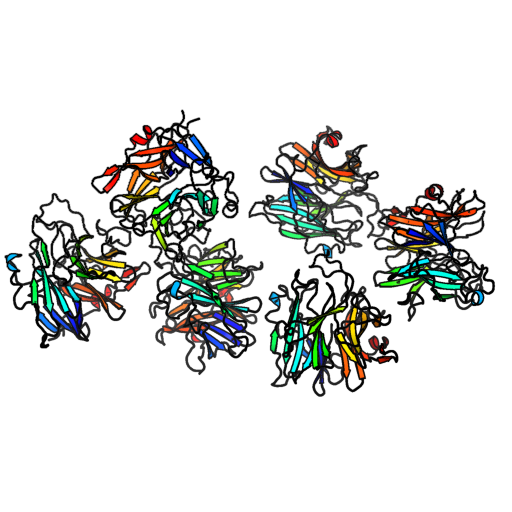.277 45.919 68.694 1.00 16.93 37 HIS F C 1
ATOM 12924 O O . HIS F 1 8 ? 45.679 44.982 68.171 1.00 16.49 37 HIS F O 1
ATOM 12931 N N . ASP F 1 9 ? 47.597 46.059 68.647 1.00 15.53 38 ASP F N 1
ATOM 12932 C CA . ASP F 1 9 ? 48.499 45.086 68.049 1.00 16.11 38 ASP F CA 1
ATOM 12933 C C . ASP F 1 9 ? 48.224 44.854 66.541 1.00 16.26 38 ASP F C 1
ATOM 12934 O O . ASP F 1 9 ? 48.035 43.700 66.118 1.00 16.99 38 ASP F O 1
ATOM 12939 N N . PRO F 1 10 ? 48.232 45.925 65.739 1.00 16.17 39 PRO F N 1
ATOM 12940 C CA . PRO F 1 10 ? 47.811 45.846 64.331 1.00 16.00 39 PRO F CA 1
ATOM 12941 C C . PRO F 1 10 ? 48.781 45.137 63.365 1.00 16.34 39 PRO F C 1
ATOM 12942 O O . PRO F 1 10 ? 49.982 45.134 63.513 1.00 16.40 39 PRO F O 1
ATOM 12946 N N . VAL F 1 11 ? 48.177 44.565 62.331 1.00 17.19 40 VAL F N 1
ATOM 12947 C CA . VAL F 1 11 ? 48.867 43.860 61.247 1.00 16.64 40 VAL F CA 1
ATOM 12948 C C . VAL F 1 11 ? 48.019 44.116 59.970 1.00 15.43 40 VAL F C 1
ATOM 12949 O O . VAL F 1 11 ? 46.822 44.378 60.072 1.00 14.51 40 VAL F O 1
ATOM 12953 N N . MET F 1 12 ? 48.632 44.082 58.790 1.00 14.64 41 MET F N 1
ATOM 12954 C CA . MET F 1 12 ? 47.920 44.440 57.543 1.00 14.60 41 MET F CA 1
ATOM 12955 C C . MET F 1 12 ? 48.371 43.609 56.340 1.00 14.41 41 MET F C 1
ATOM 12956 O O . MET F 1 12 ? 49.466 43.030 56.334 1.00 13.85 41 MET F O 1
ATOM 12961 N N . THR F 1 13 ? 47.523 43.588 55.310 1.00 14.55 42 THR F N 1
ATOM 12962 C CA . THR F 1 13 ? 47.880 42.965 54.031 1.00 14.70 42 THR F CA 1
ATOM 12963 C C . THR F 1 13 ? 47.011 43.520 52.909 1.00 14.75 42 THR F C 1
ATOM 12964 O O . THR F 1 13 ? 46.083 44.266 53.162 1.00 13.25 42 THR F O 1
ATOM 12968 N N . ARG F 1 14 ? 47.315 43.130 51.676 1.00 14.96 43 ARG F N 1
ATOM 12969 C CA . ARG F 1 14 ? 46.546 43.570 50.516 1.00 15.53 43 ARG F CA 1
ATOM 12970 C C . ARG F 1 14 ? 46.152 42.406 49.595 1.00 15.38 43 ARG F C 1
ATOM 12971 O O . ARG F 1 14 ? 46.985 41.529 49.272 1.00 15.56 43 ARG F O 1
ATOM 12979 N N . GLU F 1 15 ? 44.896 42.422 49.165 1.00 14.63 44 GLU F N 1
ATOM 12980 C CA . GLU F 1 15 ? 44.410 41.528 48.127 1.00 14.79 44 GLU F CA 1
ATOM 12981 C C . GLU F 1 15 ? 43.804 42.366 47.001 1.00 14.49 44 GLU F C 1
ATOM 12982 O O . GLU F 1 15 ? 42.878 43.150 47.218 1.00 13.45 44 GLU F O 1
ATOM 12988 N N . GLY F 1 16 ? 44.330 42.189 45.795 1.00 14.67 45 GLY F N 1
ATOM 12989 C CA . GLY F 1 16 ? 43.917 43.006 44.672 1.00 14.90 45 GLY F CA 1
ATOM 12990 C C . GLY F 1 16 ? 44.215 44.459 44.988 1.00 15.26 45 GLY F C 1
ATOM 12991 O O . GLY F 1 16 ? 45.354 44.823 45.262 1.00 15.57 45 GLY F O 1
ATOM 12992 N N . ASP F 1 17 ? 43.179 45.279 45.000 1.00 16.21 46 ASP F N 1
ATOM 12993 C CA . ASP F 1 17 ? 43.306 46.707 45.298 1.00 17.35 46 ASP F CA 1
ATOM 12994 C C . ASP F 1 17 ? 42.766 47.107 46.666 1.00 17.74 46 ASP F C 1
ATOM 12995 O O . ASP F 1 17 ? 42.520 48.295 46.911 1.00 17.91 46 ASP F O 1
ATOM 13000 N N . THR F 1 18 ? 42.574 46.137 47.557 1.00 18.03 47 THR F N 1
ATOM 13001 C CA . THR F 1 18 ? 41.950 46.427 48.837 1.00 18.07 47 THR F CA 1
ATOM 13002 C C . THR F 1 18 ? 42.886 45.995 49.961 1.00 17.42 47 THR F C 1
ATOM 13003 O O . THR F 1 18 ? 43.522 44.931 49.914 1.00 16.29 47 THR F O 1
ATOM 13007 N N . TRP F 1 19 ? 43.020 46.898 50.927 1.00 16.58 48 TRP 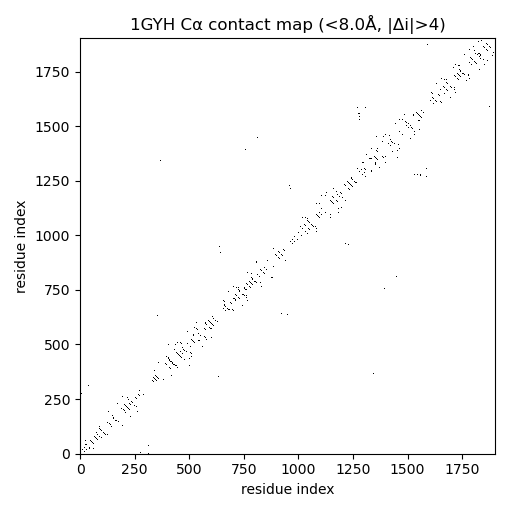F N 1
ATOM 13008 C CA . TRP F 1 19 ? 43.825 46.686 52.123 1.00 16.03 48 TRP F CA 1
ATOM 13009 C C . TRP F 1 19 ? 42.930 46.058 53.188 1.00 15.13 48 TRP F C 1
ATOM 13010 O O . TRP F 1 19 ? 41.721 46.266 53.180 1.00 15.94 48 TRP F O 1
ATOM 13021 N N . TYR F 1 20 ? 43.522 45.264 54.067 1.00 14.81 49 TYR F N 1
ATOM 13022 C CA . TYR F 1 20 ? 42.817 44.668 55.190 1.00 14.27 49 TYR F CA 1
ATOM 13023 C C . TYR F 1 20 ? 43.677 44.817 56.453 1.00 14.24 49 TYR F C 1
ATOM 13024 O O . TYR F 1 20 ? 44.894 44.647 56.417 1.00 13.08 49 TYR F O 1
ATOM 13033 N N . LEU F 1 21 ? 43.016 45.129 57.563 1.00 14.72 50 LEU F N 1
ATOM 13034 C CA . LEU F 1 21 ? 43.669 45.413 58.824 1.00 14.77 50 LEU F CA 1
ATOM 13035 C C . LEU F 1 21 ? 43.113 44.416 59.832 1.00 15.37 50 LEU F C 1
ATOM 13036 O O . LEU F 1 21 ? 41.916 44.170 59.860 1.00 15.08 50 LEU F O 1
ATOM 13041 N N . PHE F 1 22 ? 43.999 43.814 60.625 1.00 15.64 51 PHE F N 1
ATOM 13042 C CA . PHE F 1 22 ? 43.601 42.827 61.619 1.00 15.92 51 PHE F CA 1
ATOM 13043 C C . PHE F 1 22 ? 44.059 43.322 62.994 1.00 16.00 51 PHE F C 1
ATOM 13044 O O . PHE F 1 22 ? 45.200 43.750 63.157 1.00 14.51 51 PHE F O 1
ATOM 13052 N N . SER F 1 23 ? 43.172 43.207 63.981 1.00 16.13 52 SER F N 1
ATOM 13053 C CA . SER F 1 23 ? 43.401 43.721 65.333 1.00 16.27 52 SER F CA 1
ATOM 13054 C C . SER F 1 23 ? 43.047 42.686 66.431 1.00 16.12 52 SER F C 1
ATOM 13055 O O . SER F 1 23 ? 42.144 41.851 66.256 1.00 15.89 52 SER F O 1
ATOM 13058 N N . THR F 1 24 ? 43.725 42.779 67.575 1.00 15.27 53 THR F N 1
ATOM 13059 C CA . THR F 1 24 ? 43.256 42.125 68.818 1.00 15.86 53 THR F CA 1
ATOM 13060 C C . THR F 1 24 ? 41.779 42.457 69.063 1.00 15.04 53 THR F C 1
ATOM 13061 O O . THR F 1 24 ? 41.372 43.603 68.909 1.00 15.94 53 THR F O 1
ATOM 13065 N N . GLY F 1 25 ? 40.984 41.452 69.414 1.00 14.80 54 GLY F N 1
ATOM 13066 C CA . GLY F 1 25 ? 39.568 41.613 69.685 1.00 14.90 54 GLY F CA 1
ATOM 13067 C C . GLY F 1 25 ? 38.780 40.314 69.530 1.00 15.06 54 GLY F C 1
ATOM 13068 O O . GLY F 1 25 ? 39.368 39.276 69.255 1.00 15.13 54 GLY F O 1
ATOM 13069 N N . PRO F 1 26 ? 37.464 40.352 69.696 1.00 15.02 55 PRO F N 1
ATOM 13070 C CA . PRO F 1 26 ? 36.658 39.123 69.572 1.00 15.59 55 PRO F CA 1
ATOM 13071 C C . PRO F 1 26 ? 36.813 38.421 68.199 1.00 15.78 55 PRO F C 1
ATOM 13072 O O . PRO F 1 26 ? 36.448 38.958 67.146 1.00 14.56 55 PRO F O 1
ATOM 13076 N N . GLY F 1 27 ? 37.383 37.222 68.242 1.00 16.18 56 GLY F N 1
ATOM 13077 C CA . GLY F 1 27 ? 37.581 36.382 67.067 1.00 16.41 56 GLY F CA 1
ATOM 13078 C C . GLY F 1 27 ? 38.565 36.933 66.063 1.00 16.23 56 GLY F C 1
ATOM 13079 O O . GLY F 1 27 ? 38.639 36.429 64.956 1.00 17.01 56 GLY F O 1
ATOM 13080 N N . ILE F 1 28 ? 39.360 37.916 66.482 1.00 16.01 57 ILE F N 1
ATOM 13081 C CA . ILE F 1 28 ? 40.136 38.797 65.599 1.00 15.75 57 ILE F CA 1
ATOM 13082 C C . ILE F 1 28 ? 39.241 39.689 64.733 1.00 15.45 57 ILE F C 1
ATOM 13083 O O . ILE F 1 28 ? 38.422 39.185 63.961 1.00 15.72 57 ILE F O 1
ATOM 13088 N N . THR F 1 29 ? 39.379 41.006 64.908 1.00 14.84 58 THR F N 1
ATOM 13089 C CA . THR F 1 29 ? 38.620 42.000 64.144 1.00 14.75 58 THR F CA 1
ATOM 13090 C C . THR F 1 29 ? 39.330 42.299 62.825 1.00 14.42 58 THR F C 1
ATOM 13091 O O . THR F 1 29 ? 40.552 42.476 62.795 1.00 13.95 58 THR F O 1
ATOM 13095 N N . ILE F 1 30 ? 38.567 42.329 61.743 1.00 14.05 59 ILE F N 1
ATOM 13096 C CA . ILE F 1 30 ? 39.110 42.574 60.400 1.00 14.52 59 ILE F CA 1
ATOM 13097 C C . ILE F 1 30 ? 38.465 43.811 59.795 1.00 14.24 59 ILE F C 1
ATOM 13098 O O . ILE F 1 30 ? 37.245 43.897 59.779 1.00 14.35 59 ILE F O 1
ATOM 13103 N N . TYR F 1 31 ? 39.274 44.754 59.300 1.00 14.80 60 TYR F N 1
ATOM 13104 C CA . TYR F 1 31 ? 38.757 45.949 58.596 1.00 15.28 60 TYR F CA 1
ATOM 13105 C C . TYR F 1 31 ? 39.233 46.004 57.130 1.00 15.00 60 TYR F C 1
ATOM 13106 O O . TYR F 1 31 ? 40.256 45.446 56.791 1.00 14.09 60 TYR F O 1
ATOM 13115 N N . SER F 1 32 ? 38.487 46.693 56.274 1.00 15.15 61 SER F N 1
ATOM 13116 C CA . SER F 1 32 ? 38.911 46.880 54.877 1.00 14.78 61 SER F CA 1
ATOM 13117 C C . SER F 1 32 ? 38.941 48.339 54.444 1.00 14.86 61 SER F C 1
ATOM 13118 O O . SER F 1 32 ? 38.231 49.166 54.999 1.00 14.34 61 SER F O 1
ATOM 13121 N N . SER F 1 33 ? 39.781 48.635 53.452 1.00 15.30 62 SER F N 1
ATOM 13122 C CA . SER F 1 33 ? 39.952 50.009 52.922 1.00 15.88 62 SER F CA 1
ATOM 13123 C C . SER F 1 33 ? 40.550 50.023 51.501 1.00 16.31 62 SER F C 1
ATOM 13124 O O . SER F 1 33 ? 41.322 49.122 51.135 1.00 16.42 62 SER F O 1
ATOM 13127 N N . LYS F 1 34 ? 40.243 51.058 50.709 1.00 17.23 63 LYS F N 1
ATOM 13128 C CA . LYS F 1 34 ? 40.930 51.236 49.407 1.00 18.00 63 LYS F CA 1
ATOM 13129 C C . LYS F 1 34 ? 42.088 52.267 49.412 1.00 18.28 63 LYS F C 1
ATOM 13130 O O . LYS F 1 34 ? 42.823 52.370 48.423 1.00 18.91 63 LYS F O 1
ATOM 13136 N N . ASP F 1 35 ? 42.300 52.961 50.535 1.00 18.23 64 ASP F N 1
ATOM 13137 C CA . ASP F 1 35 ? 43.353 53.987 50.642 1.00 18.48 64 ASP F CA 1
ATOM 13138 C C . ASP F 1 35 ? 44.197 53.991 51.937 1.00 18.60 64 ASP F C 1
ATOM 13139 O O . ASP F 1 35 ? 44.949 54.944 52.170 1.00 18.53 64 ASP F O 1
ATOM 13144 N N . ARG F 1 36 ? 44.072 52.946 52.769 1.00 18.59 65 ARG F N 1
ATOM 13145 C CA . ARG F 1 36 ? 44.751 52.856 54.073 1.00 18.20 65 ARG F CA 1
ATOM 13146 C C . ARG F 1 36 ? 44.408 53.955 55.111 1.00 18.05 65 ARG F C 1
ATOM 13147 O O . ARG F 1 36 ? 45.028 54.036 56.169 1.00 17.02 65 ARG F O 1
ATOM 13155 N N . VAL F 1 37 ? 43.407 54.780 54.823 1.00 18.13 66 VAL F N 1
ATOM 13156 C CA . VAL F 1 37 ? 43.018 55.883 55.699 1.00 18.48 66 VAL F CA 1
ATOM 13157 C C . VAL F 1 37 ? 41.560 55.682 56.192 1.00 18.73 66 VAL F C 1
ATOM 13158 O O . VAL F 1 37 ? 41.273 55.785 57.386 1.00 18.14 66 VAL F O 1
ATOM 13162 N N . ASN F 1 38 ? 40.656 55.414 55.247 1.00 18.72 67 ASN F N 1
ATOM 13163 C CA . ASN F 1 38 ? 39.243 55.229 55.512 1.00 18.85 67 ASN F CA 1
ATOM 13164 C C . ASN F 1 38 ? 38.892 53.754 55.583 1.00 18.89 67 ASN F C 1
ATOM 13165 O O . ASN F 1 38 ? 38.985 53.050 54.570 1.00 18.89 67 ASN F O 1
ATOM 13170 N N . TRP F 1 39 ? 38.482 53.300 56.777 1.00 18.60 68 TRP F N 1
ATOM 13171 C CA . TRP F 1 39 ? 38.330 51.877 57.080 1.00 17.90 68 TRP F CA 1
ATOM 13172 C C . TRP F 1 39 ? 36.890 51.535 57.402 1.00 18.38 68 TRP F C 1
ATOM 13173 O O . TRP F 1 39 ? 36.197 52.284 58.096 1.00 18.78 68 TRP F O 1
ATOM 13184 N N . ARG F 1 40 ? 36.435 50.390 56.911 1.00 18.53 69 ARG F N 1
ATOM 13185 C CA . ARG F 1 40 ? 35.140 49.856 57.312 1.00 18.86 69 ARG F CA 1
ATOM 13186 C C . ARG F 1 40 ? 35.269 48.435 57.885 1.00 18.22 69 ARG F C 1
ATOM 13187 O O . ARG F 1 40 ? 36.163 47.674 57.506 1.00 18.30 69 ARG F O 1
ATOM 13195 N N . TYR F 1 41 ? 34.398 48.093 58.828 1.00 17.44 70 TYR F N 1
ATOM 13196 C CA . TYR F 1 41 ? 34.374 46.746 59.390 1.00 17.10 70 TYR F CA 1
ATOM 13197 C C . TYR F 1 41 ? 34.116 45.749 58.254 1.00 16.79 70 TYR F C 1
ATOM 13198 O O . TYR F 1 41 ? 33.277 45.984 57.365 1.00 16.43 70 TYR F O 1
ATOM 13207 N N . SER F 1 42 ? 34.859 44.654 58.273 1.00 16.23 71 SER F N 1
ATOM 13208 C CA . SER F 1 42 ? 34.731 43.596 57.290 1.00 16.01 71 SER F CA 1
ATOM 13209 C C . SER F 1 42 ? 34.087 42.370 57.925 1.00 15.85 71 SER F C 1
ATOM 13210 O O . SER F 1 42 ? 33.033 41.920 57.468 1.00 15.83 71 SER F O 1
ATOM 13213 N N . ASP F 1 43 ? 34.702 41.849 58.994 1.00 14.95 72 ASP F N 1
ATOM 13214 C CA . ASP F 1 43 ? 34.266 40.579 59.584 1.00 14.79 72 ASP F CA 1
ATOM 13215 C C . ASP F 1 43 ? 35.007 40.311 60.903 1.00 14.63 72 ASP F C 1
ATOM 13216 O O . ASP F 1 43 ? 35.885 41.070 61.310 1.00 14.76 72 ASP F O 1
ATOM 13221 N N . ARG F 1 44 ? 34.652 39.227 61.570 1.00 14.37 73 ARG F N 1
ATOM 13222 C CA . ARG F 1 44 ? 35.530 38.631 62.583 1.00 14.27 73 ARG F CA 1
ATOM 13223 C C . ARG F 1 44 ? 35.831 37.208 62.109 1.00 13.93 73 ARG F C 1
ATOM 13224 O O . ARG F 1 44 ? 34.928 36.506 61.622 1.00 13.85 73 ARG F O 1
ATOM 13232 N N . ALA F 1 45 ? 37.100 36.826 62.178 1.00 13.93 74 ALA F N 1
ATOM 13233 C CA . ALA F 1 45 ? 37.564 35.535 61.674 1.00 14.12 74 ALA F CA 1
ATOM 13234 C C . ALA F 1 45 ? 36.823 34.353 62.299 1.00 14.59 74 ALA F C 1
ATOM 13235 O O . ALA F 1 45 ? 36.316 33.499 61.577 1.00 15.03 74 ALA F O 1
ATOM 13237 N N . PHE F 1 46 ? 36.746 34.314 63.630 1.00 14.38 75 PHE F N 1
ATOM 13238 C CA . PHE F 1 46 ? 35.916 33.346 64.338 1.00 14.06 75 PHE F CA 1
ATOM 13239 C C . PHE F 1 46 ? 34.605 34.032 64.724 1.00 14.70 75 PHE F C 1
ATOM 1324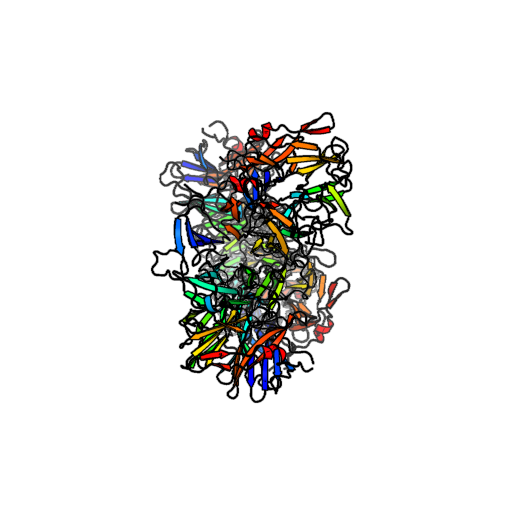0 O O . PHE F 1 46 ? 34.627 35.095 65.342 1.00 14.77 75 PHE F O 1
ATOM 13248 N N . ALA F 1 47 ? 33.468 33.447 64.339 1.00 14.81 76 ALA F N 1
ATOM 13249 C CA . ALA F 1 47 ? 32.160 33.960 64.754 1.00 14.73 76 ALA F CA 1
ATOM 13250 C C . ALA F 1 47 ? 32.035 33.941 66.288 1.00 15.17 76 ALA F C 1
ATOM 13251 O O . ALA F 1 47 ? 31.478 34.877 66.902 1.00 14.65 76 ALA F O 1
ATOM 13253 N N . THR F 1 48 ? 32.513 32.849 66.891 1.00 15.02 77 THR F N 1
ATOM 13254 C CA . THR F 1 48 ? 32.640 32.739 68.344 1.00 15.56 77 THR F CA 1
ATOM 13255 C C . THR F 1 48 ? 34.114 32.657 68.767 1.00 16.37 77 THR F C 1
ATOM 13256 O O . THR F 1 48 ? 34.777 33.687 68.944 1.00 16.93 77 THR F O 1
ATOM 13260 N N . GLU F 1 49 ? 34.653 31.447 68.895 1.00 17.09 78 GLU F N 1
ATOM 13261 C CA . GLU F 1 49 ? 36.035 31.279 69.313 1.00 17.46 78 GLU F CA 1
ATOM 13262 C C . GLU F 1 49 ? 36.568 29.913 68.859 1.00 17.14 78 GLU F C 1
ATOM 13263 O O . GLU F 1 49 ? 35.774 29.041 68.485 1.00 16.97 78 GLU F O 1
ATOM 13269 N N . PRO F 1 50 ? 37.887 29.710 68.900 1.00 16.26 79 PRO F N 1
ATOM 13270 C CA . PRO F 1 50 ? 38.449 28.398 68.582 1.00 16.09 79 PRO F CA 1
ATOM 13271 C C . PRO F 1 50 ? 37.886 27.324 69.512 1.00 16.60 79 PRO F C 1
ATOM 13272 O O . PRO F 1 50 ? 37.694 27.609 70.702 1.00 16.52 79 PRO F O 1
ATOM 13276 N N . THR F 1 51 ? 37.615 26.126 68.985 1.00 16.97 80 THR F N 1
ATOM 13277 C CA . THR F 1 51 ? 36.960 25.058 69.760 1.00 17.33 80 THR F CA 1
ATOM 13278 C C . THR F 1 51 ? 37.785 24.686 70.985 1.00 17.28 80 THR F C 1
ATOM 13279 O O . THR F 1 51 ? 37.231 24.336 72.023 1.00 17.93 80 THR F O 1
ATOM 13283 N N . TRP F 1 52 ? 39.110 24.781 70.841 1.00 17.30 81 TRP F N 1
ATOM 13284 C CA . TRP F 1 52 ? 40.087 24.364 71.857 1.00 17.02 81 TRP F CA 1
ATOM 13285 C C . TRP F 1 52 ? 40.499 25.442 72.882 1.00 17.06 81 TRP F C 1
ATOM 13286 O O . TRP F 1 52 ? 41.329 25.168 73.770 1.00 16.38 81 TRP F O 1
ATOM 13297 N N . ALA F 1 53 ? 39.950 26.651 72.790 1.00 16.94 82 ALA F N 1
ATOM 13298 C CA . ALA F 1 53 ? 40.536 27.794 73.534 1.00 17.17 82 ALA F CA 1
ATOM 13299 C C . ALA F 1 53 ? 40.395 27.658 75.056 1.00 17.72 82 ALA F C 1
ATOM 13300 O O . ALA F 1 53 ? 41.351 27.937 75.782 1.00 17.41 82 ALA F O 1
ATOM 13302 N N . LYS F 1 54 ? 39.210 27.256 75.514 1.00 18.06 83 LYS F N 1
ATOM 13303 C CA . LYS F 1 54 ? 38.940 27.086 76.962 1.00 19.20 83 LYS F CA 1
ATOM 13304 C C . LYS F 1 54 ? 39.806 25.992 77.625 1.00 19.17 83 LYS F C 1
ATOM 13305 O O . LYS F 1 54 ? 40.078 26.052 78.828 1.00 19.34 83 LYS F O 1
ATOM 13311 N N . ARG F 1 55 ? 40.244 25.013 76.833 1.00 19.08 84 ARG F N 1
ATOM 13312 C CA . ARG F 1 55 ? 41.096 23.924 77.296 1.00 18.94 84 ARG F CA 1
ATOM 13313 C C . ARG F 1 55 ? 42.446 24.520 77.727 1.00 18.68 84 ARG F C 1
ATOM 13314 O O . ARG F 1 55 ? 42.975 24.217 78.798 1.00 17.89 84 ARG F O 1
ATOM 13322 N N . VAL F 1 56 ? 42.994 25.374 76.862 1.00 17.38 85 VAL F N 1
ATOM 13323 C CA . VAL F 1 56 ? 44.233 26.093 77.136 1.00 17.08 85 VAL F CA 1
ATOM 13324 C C . VAL F 1 56 ? 44.063 27.153 78.208 1.00 16.96 85 VAL F C 1
ATOM 13325 O O . VAL F 1 56 ? 44.941 27.320 79.048 1.00 17.07 85 VAL F O 1
ATOM 13329 N N . SER F 1 57 ? 42.948 27.877 78.154 1.00 16.94 86 SER F N 1
ATOM 13330 C CA . SER F 1 57 ? 42.724 29.043 79.012 1.00 17.59 86 SER F CA 1
ATOM 13331 C C . SER F 1 57 ? 41.305 29.018 79.571 1.00 17.90 86 SER F C 1
ATOM 13332 O O . SER F 1 57 ? 40.387 29.586 78.966 1.00 17.88 86 SER F O 1
ATOM 13335 N N . PRO F 1 58 ? 41.111 28.363 80.716 1.00 18.20 87 PRO F N 1
ATOM 13336 C CA . PRO F 1 58 ? 39.764 28.174 81.273 1.00 18.73 87 PRO F CA 1
ATOM 13337 C C . PRO F 1 58 ? 38.945 29.451 81.495 1.00 19.29 87 PRO F C 1
ATOM 13338 O O . PRO F 1 58 ? 37.714 29.382 81.449 1.00 20.06 87 PRO F O 1
ATOM 13342 N N . SER F 1 59 ? 39.603 30.577 81.763 1.00 19.83 88 SER F N 1
ATOM 13343 C CA . SER F 1 59 ? 38.904 31.860 81.976 1.00 20.81 88 SER F CA 1
ATOM 13344 C C . SER F 1 59 ? 38.815 32.722 80.682 1.00 20.67 88 SER F C 1
ATOM 13345 O O . SER F 1 59 ? 38.454 33.902 80.736 1.00 21.52 88 SER F O 1
ATOM 13348 N N . PHE F 1 60 ? 39.127 32.121 79.537 1.00 20.46 89 PHE F N 1
ATOM 13349 C CA . PHE F 1 60 ? 39.139 32.806 78.240 1.00 20.01 89 PHE F CA 1
ATOM 13350 C C . PHE F 1 60 ? 37.913 33.696 78.049 1.00 19.88 89 PHE F C 1
ATOM 13351 O O . PHE F 1 60 ? 36.792 33.245 78.237 1.00 20.13 89 PHE F O 1
ATOM 13359 N N . ASP F 1 61 ? 38.139 34.956 77.667 1.00 20.09 90 ASP F N 1
ATOM 13360 C CA . ASP F 1 61 ? 37.062 35.956 77.595 1.00 20.37 90 ASP F CA 1
ATOM 13361 C C . ASP F 1 61 ? 36.481 36.206 76.196 1.00 19.97 90 ASP F C 1
ATOM 13362 O O . ASP F 1 61 ? 35.624 37.078 76.043 1.00 19.61 90 ASP F O 1
ATOM 13367 N N . GLY F 1 62 ? 36.941 35.458 75.186 1.00 19.16 91 GLY F N 1
ATOM 13368 C CA . GLY F 1 62 ? 36.451 35.620 73.811 1.00 18.68 91 GLY F CA 1
ATOM 13369 C C . GLY F 1 62 ? 37.355 36.465 72.921 1.00 17.96 91 GLY F C 1
ATOM 13370 O O . GLY F 1 62 ? 37.200 36.489 71.683 1.00 18.29 91 GLY F O 1
ATOM 13371 N N . HIS F 1 63 ? 38.310 37.152 73.543 1.00 17.26 92 HIS F N 1
ATOM 13372 C CA . HIS F 1 63 ? 39.222 38.042 72.838 1.00 16.86 92 HIS F CA 1
ATOM 13373 C C . HIS F 1 63 ? 40.483 37.300 72.436 1.00 16.32 92 HIS F C 1
ATOM 13374 O O . HIS F 1 63 ? 41.187 36.725 73.281 1.00 16.91 92 HIS F O 1
ATOM 13381 N N . LEU F 1 64 ? 40.754 37.292 71.131 1.00 15.59 93 LEU F N 1
ATOM 13382 C CA . LEU F 1 64 ? 41.968 36.687 70.605 1.00 15.35 93 LEU F CA 1
ATOM 13383 C C . LEU F 1 64 ? 43.004 37.804 70.500 1.00 14.81 93 LEU F C 1
ATOM 13384 O O . LEU F 1 64 ? 42.642 38.923 70.164 1.00 14.32 93 LEU F O 1
ATOM 13389 N N . TRP F 1 65 ? 44.273 37.515 70.807 1.00 14.68 94 TRP F N 1
ATOM 13390 C CA . TRP F 1 65 ? 45.354 38.538 70.839 1.00 15.28 94 TRP F CA 1
ATOM 13391 C C . TRP F 1 65 ? 46.378 38.490 69.689 1.00 15.28 94 TRP F C 1
ATOM 13392 O O . TRP F 1 65 ? 46.774 37.426 69.216 1.00 15.13 94 TRP F O 1
ATOM 13403 N N . ALA F 1 66 ? 46.841 39.682 69.328 1.00 15.84 95 ALA F N 1
ATOM 13404 C CA . ALA F 1 66 ? 48.017 39.901 68.463 1.00 16.25 95 ALA F CA 1
ATOM 13405 C C . ALA F 1 66 ? 48.122 39.006 67.229 1.00 16.38 95 ALA F C 1
ATOM 13406 O O . ALA F 1 66 ? 48.986 38.119 67.182 1.00 15.17 95 ALA F O 1
ATOM 13408 N N . PRO F 1 67 ? 47.317 39.267 66.208 1.00 16.11 96 PRO F N 1
ATOM 13409 C CA . PRO F 1 67 ? 47.357 38.412 65.019 1.00 16.39 96 PRO F CA 1
ATOM 13410 C C . PRO F 1 67 ? 48.561 38.717 64.175 1.00 15.95 96 PRO F C 1
ATOM 13411 O O . PRO F 1 67 ? 49.166 39.787 64.289 1.00 15.57 96 PRO F O 1
ATOM 13415 N N . ASP F 1 68 ? 48.936 37.754 63.353 1.00 16.05 97 ASP F N 1
ATOM 13416 C CA . ASP F 1 68 ? 49.772 38.041 62.185 1.00 15.26 97 ASP F CA 1
ATOM 13417 C C . ASP F 1 68 ? 49.090 37.475 60.936 1.00 15.88 97 ASP F C 1
ATOM 13418 O O . ASP F 1 68 ? 48.477 36.388 60.991 1.00 15.35 97 ASP F O 1
ATOM 13423 N N . ILE F 1 69 ? 49.171 38.231 59.828 1.00 15.78 98 ILE F N 1
ATOM 13424 C CA . ILE F 1 69 ? 48.603 37.815 58.544 1.00 15.20 98 ILE F CA 1
ATOM 13425 C C . ILE F 1 69 ? 49.757 37.602 57.577 1.00 14.91 98 ILE F C 1
ATOM 13426 O O . ILE F 1 69 ? 50.662 38.427 57.490 1.00 14.50 98 ILE F O 1
ATOM 13431 N N . TYR F 1 70 ? 49.746 36.458 56.895 1.00 14.51 99 TYR F N 1
ATOM 13432 C CA . TYR F 1 70 ? 50.825 36.060 55.975 1.00 13.81 99 TYR F CA 1
ATOM 13433 C C . TYR F 1 70 ? 50.259 35.369 54.709 1.00 13.63 99 TYR F C 1
ATOM 13434 O O . TYR F 1 70 ? 49.423 34.469 54.811 1.00 13.20 99 TYR F O 1
ATOM 13443 N N . GLN F 1 71 ? 50.712 35.813 53.526 1.00 13.38 100 GLN F N 1
ATOM 13444 C CA . GLN F 1 71 ? 50.284 35.258 52.235 1.00 12.85 100 GLN F CA 1
ATOM 13445 C C . GLN F 1 71 ? 51.281 34.191 51.768 1.00 13.10 100 GLN F C 1
ATOM 13446 O O . GLN F 1 71 ? 52.502 34.418 51.768 1.00 12.00 100 GLN F O 1
ATOM 13452 N N . HIS F 1 72 ? 50.754 33.034 51.362 1.00 13.55 101 HIS F N 1
ATOM 13453 C CA . HIS F 1 72 ? 51.581 31.870 51.007 1.00 14.00 101 HIS F CA 1
ATOM 13454 C C . HIS F 1 72 ? 50.859 30.937 50.021 1.00 14.67 101 HIS F C 1
ATOM 13455 O O . HIS F 1 72 ? 49.816 30.385 50.328 1.00 14.92 101 HIS F O 1
ATOM 13462 N N . LYS F 1 73 ? 51.427 30.757 48.833 1.00 15.36 102 LYS F N 1
ATOM 13463 C CA . LYS F 1 73 ? 50.821 29.896 47.797 1.00 16.01 102 LYS F CA 1
ATOM 13464 C C . LYS F 1 73 ? 49.310 30.108 47.603 1.00 15.65 102 LYS F C 1
ATOM 13465 O O . LYS F 1 73 ? 48.545 29.147 47.628 1.00 16.19 102 LYS F O 1
ATOM 13471 N N . GLY F 1 74 ? 48.881 31.355 47.450 1.00 14.97 103 GLY F N 1
ATOM 13472 C CA . GLY F 1 74 ? 47.511 31.622 47.080 1.00 15.17 103 GLY F CA 1
ATOM 13473 C C . GLY F 1 74 ? 46.520 31.717 48.206 1.00 15.50 103 GLY F C 1
ATOM 13474 O O . GLY F 1 74 ? 45.403 32.156 47.965 1.00 15.41 103 GLY F O 1
ATOM 13475 N N . LEU F 1 75 ? 46.929 31.335 49.422 1.00 15.90 104 LEU F N 1
ATOM 13476 C CA . LEU F 1 75 ? 46.058 31.312 50.606 1.00 15.56 104 LEU F CA 1
ATOM 13477 C C . LEU F 1 75 ? 46.487 32.390 51.612 1.00 15.28 104 LEU F C 1
ATOM 13478 O O . LEU F 1 75 ? 47.605 32.887 51.553 1.00 14.69 104 LEU F O 1
ATOM 13483 N N . PHE F 1 76 ? 45.583 32.734 52.534 1.00 14.91 105 PHE F N 1
ATOM 13484 C CA . PHE F 1 76 ? 45.841 33.700 53.602 1.00 14.14 105 PHE F CA 1
ATOM 13485 C C . PHE F 1 76 ? 45.942 32.978 54.961 1.00 14.09 105 PHE F C 1
ATOM 13486 O O . PHE F 1 76 ? 44.989 32.360 55.402 1.00 14.14 105 PHE F O 1
ATOM 13494 N N . TYR F 1 77 ? 47.102 33.046 55.607 1.00 13.61 106 TYR F N 1
ATOM 13495 C CA . TYR F 1 77 ? 47.309 32.432 56.925 1.00 13.93 106 TYR F CA 1
ATOM 13496 C C . TYR F 1 77 ? 47.167 33.489 58.016 1.00 13.65 106 TYR F C 1
ATOM 13497 O O . TYR F 1 77 ? 47.932 34.443 58.072 1.00 13.20 106 TYR F O 1
ATOM 13506 N N . LEU F 1 78 ? 46.207 33.283 58.906 1.00 14.09 107 LEU F N 1
ATOM 13507 C CA . LEU F 1 78 ? 45.988 34.197 60.015 1.00 13.89 107 LEU F CA 1
ATOM 13508 C C . LEU F 1 78 ? 46.338 33.529 61.342 1.00 13.86 107 LEU F C 1
ATOM 13509 O O . LEU F 1 78 ? 45.582 32.697 61.806 1.00 13.31 107 LEU F O 1
ATOM 13514 N N . TYR F 1 79 ? 47.484 33.903 61.917 1.00 14.13 108 TYR F N 1
ATOM 13515 C CA . TYR F 1 79 ? 47.964 33.422 63.235 1.00 13.79 108 TYR F CA 1
ATOM 13516 C C . TYR F 1 79 ? 47.373 34.287 64.328 1.00 14.02 108 TYR F C 1
ATOM 13517 O O . TYR F 1 79 ? 47.128 35.463 64.113 1.00 14.85 108 TYR F O 1
ATOM 13526 N N . TYR F 1 80 ? 47.089 33.684 65.481 1.00 13.92 109 TYR F N 1
ATOM 13527 C CA . TYR F 1 80 ? 46.338 34.354 66.554 1.00 13.55 109 TYR F CA 1
ATOM 13528 C C . TYR F 1 80 ? 46.762 33.746 67.904 1.00 13.56 109 TYR F C 1
ATOM 13529 O O . TYR F 1 80 ? 47.284 32.618 67.970 1.00 13.05 109 TYR F O 1
ATOM 13538 N N . SER F 1 81 ? 46.515 34.499 68.971 1.00 13.85 110 SER F N 1
ATOM 13539 C CA . SER F 1 81 ? 46.896 34.082 70.333 1.00 13.82 110 SER F CA 1
ATOM 13540 C C . SER F 1 81 ? 45.703 33.899 71.262 1.00 14.12 110 SER F C 1
ATOM 13541 O O . SER F 1 81 ? 44.813 34.761 71.355 1.00 13.74 110 SER F O 1
ATOM 13544 N N . VAL F 1 82 ? 45.704 32.755 71.957 1.00 14.96 111 VAL F N 1
ATOM 13545 C CA . VAL F 1 82 ? 44.773 32.432 73.044 1.00 15.05 111 VAL F CA 1
ATOM 13546 C C . VAL F 1 82 ? 45.563 32.482 74.371 1.00 14.70 111 VAL F C 1
ATOM 13547 O O . VAL F 1 82 ? 46.607 31.841 74.494 1.00 14.23 111 VAL F O 1
ATOM 13551 N N . SER F 1 83 ? 45.088 33.250 75.354 1.00 14.76 112 SER F N 1
ATOM 13552 C CA . SER F 1 83 ? 45.856 33.460 76.594 1.00 14.64 112 SER F CA 1
ATOM 13553 C C . SER F 1 83 ? 45.011 33.863 77.820 1.00 15.43 112 SER F C 1
ATOM 13554 O O . SER F 1 83 ? 43.782 33.782 77.811 1.00 14.73 112 SER F O 1
ATOM 13557 N N . ALA F 1 84 ? 45.688 34.216 78.905 1.00 16.43 113 ALA F N 1
ATOM 13558 C CA . ALA F 1 84 ? 45.019 34.778 80.094 1.00 17.33 113 ALA F CA 1
ATOM 13559 C C . ALA F 1 84 ? 45.974 35.801 80.724 1.00 18.27 113 ALA F C 1
ATOM 13560 O O . ALA F 1 84 ? 47.174 35.565 80.809 1.00 16.91 113 ALA F O 1
ATOM 13562 N N . PHE F 1 85 ? 45.445 36.953 81.128 1.00 19.87 114 PHE F N 1
ATOM 13563 C CA . PHE F 1 85 ? 46.300 38.082 81.537 1.00 20.95 114 PHE F CA 1
ATOM 13564 C C . PHE F 1 85 ? 47.176 37.647 82.718 1.00 20.35 114 PHE F C 1
ATOM 13565 O O . PHE F 1 85 ? 46.692 37.007 83.633 1.00 19.33 114 PHE F O 1
ATOM 13573 N N . GLY F 1 86 ? 48.473 37.944 82.648 1.00 20.43 115 GLY F N 1
ATOM 13574 C CA . GLY F 1 86 ? 49.405 37.596 83.716 1.00 20.25 115 GLY F CA 1
ATOM 13575 C C . GLY F 1 86 ? 49.896 36.145 83.782 1.00 19.29 115 GLY F C 1
ATOM 13576 O O . GLY F 1 86 ? 50.676 35.805 84.680 1.00 18.90 115 GLY F O 1
ATOM 13577 N N . LYS F 1 87 ? 49.454 35.296 82.854 1.00 18.21 116 LYS F N 1
ATOM 13578 C CA . LYS F 1 87 ? 49.842 33.883 82.862 1.00 17.94 116 LYS F CA 1
ATOM 13579 C C . LYS F 1 87 ? 50.451 33.451 81.547 1.00 16.82 116 LYS F C 1
ATOM 13580 O O . LYS F 1 87 ? 50.279 34.122 80.546 1.00 16.45 116 LYS F O 1
ATOM 13586 N N . ASN F 1 88 ? 51.167 32.330 81.567 1.00 15.65 117 ASN F N 1
ATOM 13587 C CA . ASN F 1 88 ? 51.699 31.743 80.320 1.00 14.93 117 ASN F CA 1
ATOM 13588 C C . ASN F 1 88 ? 50.977 30.462 79.916 1.00 13.96 117 ASN F C 1
ATOM 13589 O O . ASN F 1 88 ? 51.529 29.645 79.202 1.00 14.53 117 ASN F O 1
ATOM 13594 N N . THR F 1 89 ? 49.743 30.305 80.393 1.00 13.50 118 THR F N 1
ATOM 13595 C CA . THR F 1 89 ? 48.791 29.337 79.839 1.00 13.12 118 THR F CA 1
ATOM 13596 C C . THR F 1 89 ? 48.313 29.893 78.495 1.00 12.36 118 THR F C 1
ATOM 13597 O O . THR F 1 89 ? 47.267 30.558 78.437 1.00 12.31 118 THR F O 1
ATOM 13601 N N . SER F 1 90 ? 49.072 29.601 77.439 1.00 12.19 119 SER F N 1
ATOM 13602 C CA . SER F 1 90 ? 48.904 30.262 76.141 1.00 12.54 119 SER F CA 1
ATOM 13603 C C . SER F 1 90 ? 49.190 29.353 74.946 1.00 13.17 119 SER F C 1
ATOM 13604 O O . SER F 1 90 ? 49.921 28.379 75.041 1.00 13.58 119 SER F O 1
ATOM 13607 N N . ALA F 1 91 ? 48.591 29.685 73.810 1.00 13.23 120 ALA F N 1
ATOM 13608 C CA . ALA F 1 91 ? 48.881 28.990 72.582 1.00 12.82 120 ALA F CA 1
ATOM 13609 C C . ALA F 1 91 ? 48.657 29.905 71.393 1.00 13.61 120 ALA F C 1
ATOM 13610 O O . ALA F 1 91 ? 47.788 30.786 71.429 1.00 12.88 120 ALA F O 1
ATOM 13612 N N . ILE F 1 92 ? 49.445 29.663 70.345 1.00 13.15 121 ILE F N 1
ATOM 13613 C CA . ILE F 1 92 ? 49.257 30.318 69.057 1.00 13.85 121 ILE F CA 1
ATOM 13614 C C . ILE F 1 92 ? 48.653 29.309 68.089 1.00 13.49 121 ILE F C 1
ATOM 13615 O O . ILE F 1 92 ? 49.178 28.205 67.910 1.00 13.72 121 ILE F O 1
ATOM 13620 N N . GLY F 1 93 ? 47.540 29.702 67.477 1.00 13.86 122 GLY F N 1
ATOM 13621 C CA . GLY F 1 93 ? 46.869 28.911 66.470 1.00 13.71 122 GLY F CA 1
ATOM 13622 C C . GLY F 1 93 ? 46.951 29.580 65.103 1.00 13.60 122 GLY F C 1
ATOM 13623 O O . GLY F 1 93 ? 47.393 30.725 64.970 1.00 11.83 122 GLY F O 1
ATOM 13624 N N . VAL F 1 94 ? 46.510 28.849 64.081 1.00 14.11 123 VAL F N 1
ATOM 13625 C CA . VAL F 1 94 ? 46.434 29.406 62.728 1.00 14.31 123 VAL F CA 1
ATOM 13626 C C . VAL F 1 94 ? 45.131 28.997 62.032 1.00 13.89 123 VAL F C 1
ATOM 13627 O O . VAL F 1 94 ? 44.723 27.834 62.065 1.00 13.81 123 VAL F O 1
ATOM 13631 N N . THR F 1 95 ? 44.484 29.976 61.418 1.00 13.58 124 THR F N 1
ATOM 13632 C CA . THR F 1 95 ? 43.321 29.734 60.583 1.00 13.52 124 THR F CA 1
ATOM 13633 C C . THR F 1 95 ? 43.544 30.298 59.162 1.00 13.11 124 THR F C 1
ATOM 13634 O O . THR F 1 95 ? 44.201 31.315 58.987 1.00 12.60 124 THR F O 1
ATOM 13638 N N . VAL F 1 96 ? 42.970 29.618 58.166 1.00 13.91 125 VAL F N 1
ATOM 13639 C CA . VAL F 1 96 ? 43.322 29.789 56.741 1.00 14.21 125 VAL F CA 1
ATOM 13640 C C . VAL F 1 96 ? 42.093 30.048 55.848 1.00 14.36 125 VAL F C 1
ATOM 13641 O O . VAL F 1 96 ? 41.064 29.393 55.996 1.00 14.59 125 VAL F O 1
ATOM 13645 N N . ASN F 1 97 ? 42.223 30.999 54.922 1.00 14.03 126 ASN F N 1
ATOM 13646 C CA . ASN F 1 97 ? 41.154 31.404 53.998 1.00 14.23 126 ASN F CA 1
ATOM 13647 C C . ASN F 1 97 ? 41.722 31.531 52.582 1.00 14.28 126 ASN F C 1
ATOM 13648 O O . ASN F 1 97 ? 42.870 31.937 52.421 1.00 14.49 126 ASN F O 1
ATOM 13653 N N . LYS F 1 98 ? 40.941 31.192 51.557 1.00 14.59 127 LYS F N 1
ATOM 13654 C CA . LYS F 1 98 ? 41.421 31.402 50.173 1.00 14.49 127 LYS F CA 1
ATOM 13655 C C . LYS F 1 98 ? 41.241 32.841 49.672 1.00 13.82 127 LYS F C 1
ATOM 13656 O O . LYS F 1 98 ? 41.810 33.213 48.635 1.00 13.44 127 LYS F O 1
ATOM 13662 N N . THR F 1 99 ? 40.523 33.655 50.442 1.00 13.20 128 THR F N 1
ATOM 13663 C CA . THR F 1 99 ? 40.304 35.063 50.103 1.00 13.10 128 THR F CA 1
ATOM 13664 C C . THR F 1 99 ? 39.949 35.892 51.357 1.00 13.47 128 THR F C 1
ATOM 13665 O O . THR F 1 99 ? 39.609 35.340 52.393 1.00 13.58 128 THR F O 1
ATOM 13669 N N . LEU F 1 100 ? 40.024 37.217 51.248 1.00 14.18 129 LEU F N 1
ATOM 13670 C CA . LEU F 1 100 ? 39.670 38.135 52.345 1.00 14.15 129 LEU F CA 1
ATOM 13671 C C . LEU F 1 100 ? 38.378 38.895 52.086 1.00 14.16 129 LEU F C 1
ATOM 13672 O O . LEU F 1 100 ? 37.872 39.576 52.971 1.00 13.61 129 LEU F O 1
ATOM 13677 N N . ASN F 1 101 ? 37.842 38.782 50.870 1.00 14.81 130 ASN F N 1
ATOM 13678 C CA . ASN F 1 101 ? 36.576 39.421 50.493 1.00 14.83 130 ASN F CA 1
ATOM 13679 C C . ASN F 1 101 ? 35.399 38.602 51.022 1.00 15.42 130 ASN F C 1
ATOM 13680 O O . ASN F 1 101 ? 35.197 37.486 50.562 1.00 15.69 130 ASN F O 1
ATOM 13685 N N . PRO F 1 102 ? 34.624 39.122 51.977 1.00 16.11 131 PRO F N 1
ATOM 13686 C CA . PRO F 1 102 ? 33.472 38.366 52.522 1.00 16.54 131 PRO F CA 1
ATOM 13687 C C . PRO F 1 102 ? 32.299 38.117 51.541 1.00 16.23 131 PRO F C 1
ATOM 13688 O O . PRO F 1 102 ? 31.522 37.192 51.759 1.00 16.25 131 PRO F O 1
ATOM 13692 N N . ALA F 1 103 ? 32.174 38.921 50.491 1.00 16.14 132 ALA F N 1
ATOM 13693 C CA . ALA F 1 103 ? 31.145 38.707 49.472 1.00 15.98 132 ALA F CA 1
ATOM 13694 C C . ALA F 1 103 ? 31.394 37.461 48.596 1.00 15.94 132 ALA F C 1
ATOM 13695 O O . ALA F 1 103 ? 30.488 36.989 47.887 1.00 16.11 132 ALA F O 1
ATOM 13697 N N . SER F 1 104 ? 32.624 36.959 48.634 1.00 15.67 133 SER F N 1
ATOM 13698 C CA . SER F 1 104 ? 33.085 35.892 47.759 1.00 15.67 133 SER F CA 1
ATOM 13699 C C . SER F 1 104 ? 32.594 34.498 48.174 1.00 15.90 133 SER F C 1
ATOM 13700 O O . SER F 1 104 ? 32.607 34.163 49.372 1.00 15.41 133 SER F O 1
ATOM 13703 N N . PRO F 1 105 ? 32.188 33.681 47.190 1.00 15.98 134 PRO F N 1
ATOM 13704 C CA . PRO F 1 105 ? 31.795 32.287 47.448 1.00 16.25 134 PRO F CA 1
ATOM 13705 C C . PRO F 1 105 ? 32.955 31.460 48.015 1.00 16.63 134 PRO F C 1
ATOM 13706 O O . PRO F 1 105 ? 32.718 30.514 48.772 1.00 16.42 134 PRO F O 1
ATOM 13710 N N . ASP F 1 106 ? 34.186 31.847 47.677 1.00 16.81 135 ASP F N 1
ATOM 13711 C CA . ASP F 1 106 ? 35.398 31.216 48.195 1.00 17.20 135 ASP F CA 1
ATOM 13712 C C . ASP F 1 106 ? 35.749 31.600 49.651 1.00 17.05 135 ASP F C 1
ATOM 13713 O O . ASP F 1 106 ? 36.682 31.038 50.240 1.00 16.35 135 ASP F O 1
ATOM 13718 N N . TYR F 1 107 ? 35.013 32.555 50.223 1.00 17.06 136 TYR F N 1
ATOM 13719 C CA . TYR F 1 107 ? 35.346 33.100 51.545 1.00 17.01 136 TYR F CA 1
ATOM 13720 C C . TYR F 1 107 ? 34.949 32.180 52.701 1.00 16.83 136 TYR F C 1
ATOM 13721 O O . TYR F 1 107 ? 33.762 31.892 52.902 1.00 16.65 136 TYR F O 1
ATOM 13730 N N . ARG F 1 108 ? 35.949 31.716 53.440 1.00 16.79 137 ARG F N 1
ATOM 13731 C CA . ARG F 1 108 ? 35.732 31.087 54.743 1.00 17.16 137 ARG F CA 1
ATOM 13732 C C . ARG F 1 108 ? 37.013 30.623 55.458 1.00 16.35 137 ARG F C 1
ATOM 13733 O O . ARG F 1 108 ? 37.899 29.997 54.875 1.00 15.73 137 ARG F O 1
ATOM 13741 N N . TRP F 1 109 ? 37.082 30.948 56.742 1.00 15.89 138 TRP F N 1
ATOM 13742 C CA . TRP F 1 109 ? 38.239 30.660 57.578 1.00 15.43 138 TRP F CA 1
ATOM 13743 C C . TRP F 1 109 ? 38.151 29.235 58.126 1.00 15.51 138 TRP F C 1
ATOM 13744 O O . TRP F 1 109 ? 37.123 28.874 58.703 1.00 14.74 138 TRP F O 1
ATOM 13755 N N . GLU F 1 110 ? 39.212 28.446 57.943 1.00 15.23 139 GLU F N 1
ATOM 13756 C CA . GLU F 1 110 ? 39.265 27.054 58.421 1.00 15.87 139 GLU F CA 1
ATOM 13757 C C . GLU F 1 110 ? 40.429 26.912 59.375 1.00 15.39 139 GLU F C 1
ATOM 13758 O O . GLU F 1 110 ? 41.585 26.920 58.954 1.00 14.71 139 GLU F O 1
ATOM 13764 N N . ASP F 1 111 ? 40.107 26.748 60.655 1.00 14.94 140 ASP F N 1
ATOM 13765 C CA . ASP F 1 111 ? 41.104 26.641 61.707 1.00 14.40 140 ASP F CA 1
ATOM 13766 C C . ASP F 1 111 ? 41.950 25.383 61.525 1.00 14.56 140 ASP F C 1
ATOM 13767 O O . ASP F 1 111 ? 41.413 24.296 61.265 1.00 13.82 140 ASP F O 1
ATOM 13772 N N . LYS F 1 112 ? 43.263 25.520 61.692 1.00 14.61 141 LYS F N 1
ATOM 13773 C CA . LYS F 1 112 ? 44.175 24.382 61.617 1.00 15.20 141 LYS F CA 1
ATOM 13774 C C . LYS F 1 112 ? 44.687 23.946 62.997 1.00 15.61 141 LYS F C 1
ATOM 13775 O O . LYS F 1 112 ? 45.394 22.964 63.083 1.00 14.38 141 LYS F O 1
ATOM 13781 N N . GLY F 1 113 ? 44.353 24.702 64.047 1.00 15.96 142 GLY F N 1
ATOM 13782 C CA . GLY F 1 113 ? 44.651 24.310 65.417 1.00 15.71 142 GLY F CA 1
ATOM 13783 C C . GLY F 1 113 ? 45.907 24.937 65.974 1.00 15.94 142 GLY F C 1
ATOM 13784 O O . GLY F 1 113 ? 46.366 25.980 65.493 1.00 16.28 142 GLY F O 1
ATOM 13785 N N . ILE F 1 114 ? 46.473 24.282 66.994 1.00 16.26 143 ILE F N 1
ATOM 13786 C CA . ILE F 1 114 ? 47.581 24.814 67.775 1.00 15.95 143 ILE F CA 1
ATOM 13787 C C . ILE F 1 114 ? 48.894 24.607 67.056 1.00 15.79 143 ILE F C 1
ATOM 13788 O O . ILE F 1 114 ? 49.290 23.471 66.752 1.00 16.31 143 ILE F O 1
ATOM 13793 N N . VAL F 1 115 ? 49.602 25.706 66.840 1.00 15.42 144 VAL F N 1
ATOM 13794 C CA . VAL F 1 115 ? 50.942 25.653 66.298 1.00 15.79 144 VAL F CA 1
ATOM 13795 C C . VAL F 1 115 ? 51.955 25.395 67.438 1.00 15.20 144 VAL F C 1
ATOM 13796 O O . VAL F 1 115 ? 52.805 24.504 67.325 1.00 15.07 144 VAL F O 1
ATOM 13800 N N . ILE F 1 116 ? 51.871 26.201 68.494 1.00 15.88 145 ILE F N 1
ATOM 13801 C CA . ILE F 1 116 ? 52.764 26.091 69.674 1.00 16.51 145 ILE F CA 1
ATOM 13802 C C . ILE F 1 116 ? 52.032 26.554 70.960 1.00 15.74 145 ILE F C 1
ATOM 13803 O O . ILE F 1 116 ? 51.265 27.516 70.950 1.00 14.28 145 ILE F O 1
ATOM 13808 N N . GLU F 1 117 ? 52.257 25.823 72.047 1.00 15.08 146 GLU F N 1
ATOM 13809 C CA . GLU F 1 117 ? 51.603 26.118 73.326 1.00 15.04 146 GLU F CA 1
ATOM 13810 C C . GLU F 1 117 ? 52.674 26.144 74.447 1.00 15.24 146 GLU F C 1
ATOM 13811 O O . GLU F 1 117 ? 53.563 25.287 74.502 1.00 14.70 146 GLU F O 1
ATOM 13817 N N . SER F 1 118 ? 52.581 27.148 75.324 1.00 14.35 147 SER F N 1
ATOM 13818 C CA . SER F 1 118 ? 53.473 27.233 76.499 1.00 13.44 147 SER F CA 1
ATOM 13819 C C . SER F 1 118 ? 52.760 26.613 77.710 1.00 12.26 147 SER F C 1
ATOM 13820 O O . SER F 1 118 ? 51.544 26.750 77.867 1.00 12.10 147 SER F O 1
ATOM 13823 N N . VAL F 1 119 ? 53.542 25.915 78.535 1.00 12.03 148 VAL F N 1
ATOM 13824 C CA . VAL F 1 119 ? 53.065 25.200 79.721 1.00 11.59 148 VAL F CA 1
ATOM 13825 C C . VAL F 1 119 ? 53.808 25.701 80.998 1.00 10.65 148 VAL F C 1
ATOM 13826 O O . VAL F 1 119 ? 55.029 25.602 81.112 1.00 9.18 148 VAL F O 1
ATOM 13830 N N . PRO F 1 120 ? 53.079 26.273 81.932 1.00 10.76 149 PRO F N 1
ATOM 13831 C CA . PRO F 1 120 ? 53.676 26.693 83.222 1.00 10.86 149 PRO F CA 1
ATOM 13832 C C . PRO F 1 120 ? 54.572 25.622 83.858 1.00 9.46 149 PRO F C 1
ATOM 13833 O O . PRO F 1 120 ? 54.142 24.482 83.988 1.00 9.54 149 PRO F O 1
ATOM 13837 N N . GLN F 1 121 ? 55.764 26.027 84.284 1.00 9.50 150 GLN F N 1
ATOM 13838 C CA . GLN F 1 121 ? 56.776 25.197 84.955 1.00 10.49 150 GLN F CA 1
ATOM 13839 C C . GLN F 1 121 ? 57.651 24.381 83.981 1.00 11.06 150 GLN F C 1
ATOM 13840 O O . GLN F 1 121 ? 58.769 23.997 84.332 1.00 12.59 150 GLN F O 1
ATOM 13846 N N . ARG F 1 122 ? 57.166 24.157 82.753 1.00 11.71 151 ARG F N 1
ATOM 13847 C CA . ARG F 1 122 ? 57.960 23.551 81.688 1.00 11.38 151 ARG F CA 1
ATOM 13848 C C . ARG F 1 122 ? 58.716 24.635 80.896 1.00 10.83 151 ARG F C 1
ATOM 13849 O O . ARG F 1 122 ? 59.944 24.585 80.719 1.00 9.56 151 ARG F O 1
ATOM 13857 N N . ASP F 1 123 ? 57.979 25.650 80.465 1.00 11.04 152 ASP F N 1
ATOM 13858 C CA . ASP F 1 123 ? 58.526 26.611 79.525 1.00 12.18 152 ASP F CA 1
ATOM 13859 C C . ASP F 1 123 ? 58.732 27.975 80.130 1.00 12.51 152 ASP F C 1
ATOM 13860 O O . ASP F 1 123 ? 57.833 28.550 80.675 1.00 12.96 152 ASP F O 1
ATOM 13865 N N . LEU F 1 124 ? 59.906 28.524 79.944 1.00 14.03 153 LEU F N 1
ATOM 13866 C CA . LEU F 1 124 ? 60.203 29.852 80.435 1.00 14.25 153 LEU F CA 1
ATOM 13867 C C . LEU F 1 124 ? 59.996 30.863 79.309 1.00 13.54 153 LEU F C 1
ATOM 13868 O O . LEU F 1 124 ? 60.859 31.668 78.961 1.00 13.52 153 LEU F O 1
ATOM 13873 N N . TRP F 1 125 ? 58.798 30.823 78.744 1.00 13.44 154 TRP F N 1
ATOM 13874 C CA . TRP F 1 125 ? 58.435 31.708 77.641 1.00 14.06 154 TRP F CA 1
ATOM 13875 C C . TRP F 1 125 ? 56.929 31.715 77.550 1.00 13.56 154 TRP F C 1
ATOM 13876 O O . TRP F 1 125 ? 56.280 30.866 78.140 1.00 13.05 154 TRP F O 1
ATOM 13887 N N . ASN F 1 126 ? 56.375 32.698 76.849 1.00 13.46 155 ASN F N 1
ATOM 13888 C CA . ASN F 1 126 ? 54.933 32.847 76.699 1.00 13.49 155 ASN F CA 1
ATOM 13889 C C . ASN F 1 126 ? 54.514 32.756 75.213 1.00 13.77 155 ASN F C 1
ATOM 13890 O O . ASN F 1 126 ? 54.959 33.546 74.400 1.00 13.35 155 ASN F O 1
ATOM 13895 N N . ALA F 1 127 ? 53.657 31.795 74.881 1.00 14.51 156 ALA F N 1
ATOM 13896 C CA . ALA F 1 127 ? 53.236 31.551 73.488 1.00 14.54 156 ALA F CA 1
ATOM 13897 C C . ALA F 1 127 ? 52.113 32.496 73.050 1.00 14.16 156 ALA F C 1
ATOM 13898 O O . ALA F 1 127 ? 50.945 32.105 72.880 1.00 14.52 156 ALA F O 1
ATOM 13900 N N . ILE F 1 128 ? 52.478 33.762 72.889 1.00 14.43 157 ILE F N 1
ATOM 13901 C CA . ILE F 1 128 ? 51.613 34.779 72.284 1.00 14.29 157 ILE F CA 1
ATOM 13902 C C . ILE F 1 128 ? 52.431 35.672 71.309 1.00 14.16 157 ILE F C 1
ATOM 13903 O O . ILE F 1 128 ? 53.667 35.650 71.326 1.00 14.32 157 ILE F O 1
ATOM 13908 N N . ALA F 1 129 ? 51.727 36.476 70.514 1.00 13.77 158 ALA F N 1
ATOM 13909 C CA . ALA F 1 129 ? 52.345 37.483 69.611 1.00 14.11 158 ALA F CA 1
ATOM 13910 C C . ALA F 1 129 ? 53.258 36.913 68.499 1.00 13.82 158 ALA F C 1
ATOM 13911 O O . ALA F 1 129 ? 54.443 37.251 68.428 1.00 14.31 158 ALA F O 1
ATOM 13913 N N . PRO F 1 130 ? 52.698 36.076 67.618 1.00 14.19 159 PRO F N 1
ATOM 13914 C CA . PRO F 1 130 ? 53.442 35.548 66.474 1.00 14.07 159 PRO F CA 1
ATOM 13915 C C . PRO F 1 130 ? 53.767 36.584 65.405 1.00 13.65 159 PRO F C 1
ATOM 13916 O O . PRO F 1 130 ? 53.067 37.586 65.246 1.00 12.40 159 PRO F O 1
ATOM 13920 N N . ALA F 1 131 ? 54.834 36.290 64.666 1.00 14.74 160 ALA F N 1
ATOM 13921 C CA . ALA F 1 131 ? 55.196 37.008 63.425 1.00 14.24 160 ALA F CA 1
ATOM 13922 C C . ALA F 1 131 ? 55.930 36.065 62.496 1.00 14.73 160 ALA F C 1
ATOM 13923 O O . ALA F 1 131 ? 56.813 35.320 62.946 1.00 14.30 160 ALA F O 1
ATOM 13925 N N . ILE F 1 132 ? 55.580 36.120 61.209 1.00 14.78 161 ILE F N 1
ATOM 13926 C CA . ILE F 1 132 ? 56.073 35.181 60.206 1.00 15.35 161 ILE F CA 1
ATOM 13927 C C . ILE F 1 132 ? 57.121 35.856 59.314 1.00 15.47 161 ILE F C 1
ATOM 13928 O O . ILE F 1 132 ? 56.910 36.950 58.815 1.00 16.15 161 ILE F O 1
ATOM 13933 N N . ILE F 1 133 ? 58.245 35.178 59.120 1.00 16.17 162 ILE F N 1
ATOM 13934 C CA . ILE F 1 133 ? 59.337 35.637 58.268 1.00 15.77 162 ILE F CA 1
ATOM 13935 C C . ILE F 1 133 ? 59.938 34.469 57.461 1.00 15.55 162 ILE F C 1
ATOM 13936 O O . ILE F 1 133 ? 60.221 33.374 57.987 1.00 13.82 162 ILE F O 1
ATOM 13941 N N . ALA F 1 134 ? 60.122 34.718 56.161 1.00 15.18 163 ALA F N 1
ATOM 13942 C CA . ALA F 1 134 ? 60.731 33.763 55.246 1.00 15.08 163 ALA F CA 1
ATOM 13943 C C . ALA F 1 134 ? 62.202 34.099 55.051 1.00 14.98 163 ALA F C 1
ATOM 13944 O O . ALA F 1 134 ? 62.587 35.257 55.185 1.00 15.05 163 ALA F O 1
ATOM 13946 N N . ASP F 1 135 ? 63.012 33.088 54.746 1.00 14.96 164 ASP F N 1
ATOM 13947 C CA . ASP F 1 135 ? 64.420 33.303 54.421 1.00 15.40 164 ASP F CA 1
ATOM 13948 C C . ASP F 1 135 ? 64.743 32.998 52.933 1.00 16.16 164 ASP F C 1
ATOM 13949 O O . ASP F 1 135 ? 63.848 32.678 52.145 1.00 15.22 164 ASP F O 1
ATOM 13954 N N . ASP F 1 136 ? 66.022 33.113 52.582 1.00 17.09 165 ASP F N 1
ATOM 13955 C CA . ASP F 1 136 ? 66.506 32.905 51.216 1.00 18.12 165 ASP F CA 1
ATOM 13956 C C . ASP F 1 136 ? 66.755 31.442 50.863 1.00 18.67 165 ASP F C 1
ATOM 13957 O O . ASP F 1 136 ? 67.148 31.139 49.734 1.00 19.20 165 ASP F O 1
ATOM 13962 N N . HIS F 1 137 ? 66.524 30.538 51.806 1.00 19.49 166 HIS F N 1
ATOM 13963 C CA . HIS F 1 137 ? 66.716 29.107 51.578 1.00 20.33 166 HIS F CA 1
ATOM 13964 C C . HIS F 1 137 ? 65.389 28.344 51.553 1.00 20.06 166 HIS F C 1
ATOM 13965 O O . HIS F 1 137 ? 65.349 27.152 51.865 1.00 20.54 166 HIS F O 1
ATOM 13972 N N . GLY F 1 138 ? 64.313 29.026 51.175 1.00 19.50 167 GLY F N 1
ATOM 13973 C CA . GLY F 1 138 ? 62.996 28.414 51.075 1.00 19.23 167 GLY F CA 1
ATOM 13974 C C . GLY F 1 138 ? 62.374 27.924 52.385 1.00 18.99 167 GLY F C 1
ATOM 13975 O O . GLY F 1 138 ? 61.464 27.079 52.387 1.00 18.76 167 GLY F O 1
ATOM 13976 N N . GLN F 1 139 ? 62.854 28.448 53.505 1.00 18.35 168 GLN F N 1
ATOM 13977 C CA . GLN F 1 139 ? 62.330 28.060 54.815 1.00 17.14 168 GLN F CA 1
ATOM 13978 C C . GLN F 1 139 ? 61.498 29.221 55.379 1.00 16.27 168 GLN F C 1
ATOM 13979 O O . GLN F 1 139 ? 61.657 30.367 54.985 1.00 16.08 168 GLN F O 1
ATOM 13985 N N . VAL F 1 140 ? 60.571 28.910 56.272 1.00 15.12 169 VAL F N 1
ATOM 13986 C CA . VAL F 1 140 ? 59.714 29.928 56.862 1.00 13.99 169 VAL F CA 1
ATOM 13987 C C . VAL F 1 140 ? 59.753 29.772 58.401 1.00 13.81 169 VAL F C 1
ATOM 13988 O O . VAL F 1 140 ? 59.734 28.655 58.907 1.00 13.11 169 VAL F O 1
ATOM 13992 N N . TRP F 1 141 ? 59.790 30.898 59.109 1.00 13.68 170 TRP F N 1
ATOM 13993 C CA . TRP F 1 141 ? 60.011 30.936 60.573 1.00 13.81 170 TRP F CA 1
ATOM 13994 C C . TRP F 1 141 ? 58.948 31.753 61.291 1.00 13.98 170 TRP F C 1
ATOM 13995 O O . TRP F 1 141 ? 58.351 32.668 60.726 1.00 13.89 170 TRP F O 1
ATOM 14006 N N . MET F 1 142 ? 58.711 31.394 62.550 1.00 14.45 171 MET F N 1
ATOM 14007 C CA . MET F 1 142 ? 57.860 32.161 63.458 1.00 14.49 171 MET F CA 1
ATOM 14008 C C . MET F 1 142 ? 58.679 32.712 64.615 1.00 14.54 171 MET F C 1
ATOM 14009 O O . MET F 1 142 ? 59.374 31.959 65.293 1.00 14.68 171 MET F O 1
ATOM 14014 N N . SER F 1 143 ? 58.618 34.031 64.807 1.00 14.65 172 SER F N 1
ATOM 14015 C CA . SER F 1 143 ? 59.080 34.652 66.034 1.00 14.54 172 SER F CA 1
ATOM 14016 C C . SER F 1 143 ? 57.873 34.917 66.934 1.00 14.56 172 SER F C 1
ATOM 14017 O O . SER F 1 143 ? 56.766 35.135 66.458 1.00 15.12 172 SER F O 1
ATOM 14020 N N . PHE F 1 144 ? 58.099 34.871 68.247 1.00 14.22 173 PHE F N 1
ATOM 14021 C CA . PHE F 1 144 ? 57.023 35.121 69.195 1.00 13.98 173 PHE F CA 1
ATOM 14022 C C . PHE F 1 144 ? 57.596 35.450 70.599 1.00 14.08 173 PHE F C 1
ATOM 14023 O O . PHE F 1 144 ? 58.805 35.287 70.866 1.00 14.27 173 PHE F O 1
ATOM 14031 N N . GLY F 1 145 ? 56.732 35.945 71.468 1.00 14.15 174 GLY F N 1
ATOM 14032 C CA . GLY F 1 145 ? 57.056 36.058 72.885 1.00 14.18 174 GLY F CA 1
ATOM 14033 C C . GLY F 1 145 ? 56.616 37.308 73.639 1.00 14.52 174 GLY F C 1
ATOM 14034 O O . GLY F 1 145 ? 56.229 38.341 73.065 1.00 14.98 174 GLY F O 1
ATOM 14035 N N . SER F 1 146 ? 56.666 37.195 74.968 1.00 14.78 175 SER F N 1
ATOM 14036 C CA . SER F 1 146 ? 56.308 38.275 75.891 1.00 14.09 175 SER F CA 1
ATOM 14037 C C . SER F 1 146 ? 56.723 37.870 77.323 1.00 14.62 175 SER F C 1
ATOM 14038 O O . SER F 1 146 ? 56.285 36.829 77.826 1.00 13.42 175 SER F O 1
ATOM 14041 N N . PHE F 1 147 ? 57.586 38.677 77.944 1.00 14.21 176 PHE F N 1
ATOM 14042 C CA . PHE F 1 147 ? 57.995 38.481 79.331 1.00 14.01 176 PHE F CA 1
ATOM 14043 C C . PHE F 1 147 ? 58.654 37.110 79.503 1.00 13.65 176 PHE F C 1
ATOM 14044 O O . PHE F 1 147 ? 59.178 36.553 78.533 1.00 12.49 176 PHE F O 1
ATOM 14052 N N . TRP F 1 148 ? 58.677 36.571 80.733 1.00 12.81 177 TRP F N 1
ATOM 14053 C CA . TRP F 1 148 ? 59.405 35.341 81.015 1.00 12.53 177 TRP F CA 1
ATOM 14054 C C . TRP F 1 148 ? 60.862 35.446 80.520 1.00 12.62 177 TRP F C 1
ATOM 14055 O O . TRP F 1 148 ? 61.549 36.437 80.857 1.00 11.98 177 TRP F O 1
ATOM 14066 N N . GLY F 1 149 ? 61.341 34.449 79.759 1.00 12.04 178 GLY F N 1
ATOM 14067 C CA . GLY F 1 149 ? 62.705 34.410 79.294 1.00 12.93 178 GLY F CA 1
ATOM 14068 C C . GLY F 1 149 ? 62.904 35.026 77.908 1.00 13.17 178 GLY F C 1
ATOM 14069 O O . GLY F 1 149 ? 63.915 34.786 77.251 1.00 14.41 178 GLY F O 1
ATOM 14070 N N . GLY F 1 150 ? 61.935 35.801 77.459 1.00 13.95 179 GLY F N 1
ATOM 14071 C CA . GLY F 1 150 ? 62.131 36.676 76.313 1.00 14.35 179 GLY F CA 1
ATOM 14072 C C . GLY F 1 150 ? 61.544 36.174 75.010 1.00 14.68 179 GLY F C 1
ATOM 14073 O O . GLY F 1 150 ? 60.543 35.450 74.994 1.00 14.73 179 GLY F O 1
ATOM 14074 N N . LEU F 1 151 ? 62.179 36.578 73.900 1.00 14.98 180 LEU F N 1
ATOM 14075 C CA . LEU F 1 151 ? 61.642 36.365 72.559 1.00 14.70 180 LEU F CA 1
ATOM 14076 C C . LEU F 1 151 ? 62.366 35.235 71.811 1.00 14.51 180 LEU F C 1
ATOM 14077 O O . LEU F 1 151 ? 63.593 35.137 71.881 1.00 14.22 180 LEU F O 1
ATOM 14082 N N . LYS F 1 152 ? 61.591 34.411 71.098 1.00 14.68 181 LYS F N 1
ATOM 14083 C CA . LYS F 1 152 ? 62.080 33.198 70.424 1.00 14.96 181 LYS F CA 1
ATOM 14084 C C . LYS F 1 152 ? 61.729 33.138 68.904 1.00 15.28 181 LYS F C 1
ATOM 14085 O O . LYS F 1 152 ? 60.750 33.742 68.459 1.00 15.18 181 LYS F O 1
ATOM 14091 N N . LEU F 1 153 ? 62.532 32.383 68.153 1.00 15.06 182 LEU F N 1
ATOM 14092 C CA . LEU F 1 153 ? 62.294 32.080 66.740 1.00 15.10 182 LEU F CA 1
ATOM 14093 C C . LEU F 1 153 ? 62.386 30.553 66.528 1.00 14.99 182 LEU F C 1
ATOM 14094 O O . LEU F 1 153 ? 63.331 29.907 67.016 1.00 16.61 182 LEU F O 1
ATOM 14099 N N . PHE F 1 154 ? 61.430 29.953 65.828 1.00 14.23 183 PHE F N 1
ATOM 14100 C CA . PHE F 1 154 ? 61.540 28.530 65.484 1.00 14.63 183 PHE F CA 1
ATOM 14101 C C . PHE F 1 154 ? 61.120 28.244 64.021 1.00 14.26 183 PHE F C 1
ATOM 14102 O O . PHE F 1 154 ? 60.329 28.990 63.456 1.00 13.94 183 PHE F O 1
ATOM 14110 N N . LYS F 1 155 ? 61.676 27.189 63.413 1.00 14.33 184 LYS F N 1
ATOM 14111 C CA . LYS F 1 155 ? 61.395 26.839 62.000 1.00 14.82 184 LYS F CA 1
ATOM 14112 C C . LYS F 1 155 ? 60.033 26.157 61.868 1.00 14.62 184 LYS F C 1
ATOM 14113 O O . LYS F 1 155 ? 59.716 25.228 62.618 1.00 14.00 184 LYS F O 1
ATOM 14119 N N . LEU F 1 156 ? 59.223 26.651 60.932 1.00 14.71 185 LEU F N 1
ATOM 14120 C CA . LEU F 1 156 ? 57.909 26.060 60.604 1.00 14.32 185 LEU F CA 1
ATOM 14121 C C . LEU F 1 156 ? 57.984 24.867 59.630 1.00 14.27 185 LEU F C 1
ATOM 14122 O O . LEU F 1 156 ? 58.939 24.743 58.852 1.00 13.84 185 LEU F O 1
ATOM 14127 N N . ASN F 1 157 ? 56.974 23.993 59.697 1.00 13.84 186 ASN F N 1
ATOM 14128 C CA . ASN F 1 157 ? 56.864 22.859 58.786 1.00 14.04 186 ASN F CA 1
ATOM 14129 C C . ASN F 1 157 ? 56.361 23.319 57.415 1.00 14.30 186 ASN F C 1
ATOM 14130 O O . ASN F 1 157 ? 56.003 24.493 57.245 1.00 13.67 186 ASN F O 1
ATOM 14135 N N . ASP F 1 158 ? 56.338 22.401 56.448 1.00 15.69 187 ASP F N 1
ATOM 14136 C CA . ASP F 1 158 ? 55.947 22.740 55.065 1.00 16.28 187 ASP F CA 1
ATOM 14137 C C . ASP F 1 158 ? 54.532 23.384 54.950 1.00 16.41 187 ASP F C 1
ATOM 14138 O O . ASP F 1 158 ? 54.352 24.352 54.210 1.00 16.75 187 ASP F O 1
ATOM 14143 N N . ASP F 1 159 ? 53.545 22.861 55.684 1.00 16.64 188 ASP F N 1
ATOM 14144 C CA . ASP F 1 159 ? 52.175 23.425 55.767 1.00 16.49 188 ASP F CA 1
ATOM 14145 C C . ASP F 1 159 ? 52.048 24.778 56.474 1.00 15.70 188 ASP F C 1
ATOM 14146 O O . ASP F 1 159 ? 50.967 25.372 56.469 1.00 13.74 188 ASP F O 1
ATOM 14151 N N . LEU F 1 160 ? 53.107 25.191 57.171 1.00 15.16 189 LEU F N 1
ATOM 14152 C CA . LEU F 1 160 ? 53.115 26.383 58.043 1.00 15.57 189 LEU F CA 1
ATOM 14153 C C . LEU F 1 160 ? 52.187 26.346 59.296 1.00 15.94 189 LEU F C 1
ATOM 14154 O O . LEU F 1 160 ? 51.799 27.396 59.819 1.00 15.09 189 LEU F O 1
ATOM 14159 N N . THR F 1 161 ? 51.838 25.144 59.758 1.00 16.64 190 THR F N 1
ATOM 14160 C CA . THR F 1 161 ? 50.868 24.967 60.852 1.00 16.64 190 THR F CA 1
ATOM 14161 C C . THR F 1 161 ? 51.519 24.431 62.138 1.00 17.13 190 THR F C 1
ATOM 14162 O O . THR F 1 161 ? 50.909 24.534 63.195 1.00 17.12 190 THR F O 1
ATOM 14166 N N . ARG F 1 162 ? 52.708 23.827 62.044 1.00 17.04 191 ARG F N 1
ATOM 14167 C CA . ARG F 1 162 ? 53.398 23.255 63.221 1.00 17.27 191 ARG F CA 1
ATOM 14168 C C . ARG F 1 162 ? 54.899 23.501 63.136 1.00 17.04 191 ARG F C 1
ATOM 14169 O O . ARG F 1 162 ? 55.387 23.855 62.060 1.00 16.69 191 ARG F O 1
ATOM 14177 N N . PRO F 1 163 ? 55.651 23.318 64.235 1.00 17.13 192 PRO F N 1
ATOM 14178 C CA . PRO F 1 163 ? 57.104 23.374 64.137 1.00 16.54 192 PRO F CA 1
ATOM 14179 C C . PRO F 1 163 ? 57.606 22.275 63.233 1.00 16.75 192 PRO F C 1
ATOM 14180 O O . PRO F 1 163 ? 57.073 21.167 63.320 1.00 17.42 192 PRO F O 1
ATOM 14184 N N . ALA F 1 164 ? 58.604 22.568 62.409 1.00 16.25 193 ALA F N 1
ATOM 14185 C CA . ALA F 1 164 ? 59.367 21.544 61.691 1.00 16.04 193 ALA F CA 1
ATOM 14186 C C . ALA F 1 164 ? 59.970 20.510 62.635 1.00 15.99 193 ALA F C 1
ATOM 14187 O O . ALA F 1 164 ? 60.447 20.846 63.716 1.00 14.48 193 ALA F O 1
ATOM 14189 N N . GLU F 1 165 ? 59.987 19.252 62.203 1.00 16.52 194 GLU F N 1
ATOM 14190 C CA . GLU F 1 165 ? 60.626 18.194 62.987 1.00 17.01 194 GLU F CA 1
ATOM 14191 C C . GLU F 1 165 ? 61.794 17.586 62.217 1.00 16.89 194 GLU F C 1
ATOM 14192 O O . GLU F 1 165 ? 61.640 17.275 61.047 1.00 16.92 194 GLU F O 1
ATOM 14198 N N . PRO F 1 166 ? 62.967 17.453 62.834 1.00 17.04 195 PRO F N 1
ATOM 14199 C CA . PRO F 1 166 ? 63.239 17.865 64.219 1.00 16.77 195 PRO F CA 1
ATOM 14200 C C . PRO F 1 166 ? 63.284 19.376 64.375 1.00 16.06 195 PRO F C 1
ATOM 14201 O O . PRO F 1 166 ? 63.574 20.107 63.431 1.00 15.80 195 PRO F O 1
ATOM 14205 N N . GLN F 1 167 ? 63.038 19.832 65.596 1.00 15.59 196 GLN F N 1
ATOM 14206 C CA . GLN F 1 167 ? 62.877 21.249 65.863 1.00 15.00 196 GLN F CA 1
ATOM 14207 C C . GLN F 1 167 ? 64.200 22.017 65.865 1.00 14.30 196 GLN F C 1
ATOM 14208 O O . GLN F 1 167 ? 65.257 21.463 66.094 1.00 14.63 196 GLN F O 1
ATOM 14214 N N . GLU F 1 168 ? 64.113 23.294 65.506 1.00 14.61 197 GLU F N 1
ATOM 14215 C CA . GLU F 1 168 ? 65.244 24.222 65.512 1.00 14.57 197 GLU F CA 1
ATOM 14216 C C . GLU F 1 168 ? 64.768 25.597 66.025 1.00 14.43 197 GLU F C 1
ATOM 14217 O O . GLU F 1 168 ? 63.951 26.285 65.396 1.00 14.43 197 GLU F O 1
ATOM 14223 N N . TRP F 1 169 ? 65.297 25.959 67.193 1.00 14.03 198 TRP F N 1
ATOM 14224 C CA . TRP F 1 169 ? 64.971 27.190 67.909 1.00 13.08 198 TRP F CA 1
ATOM 14225 C C . TRP F 1 169 ? 66.197 28.101 68.105 1.00 12.42 198 TRP F C 1
ATOM 14226 O O . TRP F 1 169 ? 67.371 27.647 68.113 1.00 11.08 198 TRP F O 1
ATOM 14237 N N . HIS F 1 170 ? 65.896 29.392 68.256 1.00 12.39 199 HIS F N 1
ATOM 14238 C CA . HIS F 1 170 ? 66.893 30.406 68.586 1.00 13.04 199 HIS F CA 1
ATOM 14239 C C . HIS F 1 170 ? 66.298 31.468 69.500 1.00 13.37 199 HIS F C 1
ATOM 14240 O O . HIS F 1 170 ? 65.252 32.016 69.195 1.00 13.13 199 HIS F O 1
ATOM 14247 N N . SER F 1 171 ? 66.985 31.787 70.597 1.00 13.80 200 SER F N 1
ATOM 14248 C CA . SER F 1 171 ? 66.686 33.018 71.344 1.00 14.21 200 SER F CA 1
ATOM 14249 C C . SER F 1 171 ? 67.111 34.236 70.527 1.00 13.50 200 SER F C 1
ATOM 14250 O O . SER F 1 171 ? 68.195 34.236 69.954 1.00 13.60 200 SER F O 1
ATOM 14253 N N . ILE F 1 172 ? 66.268 35.263 70.473 1.00 13.52 201 ILE F N 1
ATOM 14254 C CA . ILE F 1 172 ? 66.586 36.474 69.703 1.00 13.60 201 ILE F CA 1
ATOM 14255 C C . ILE F 1 172 ? 66.634 37.786 70.492 1.00 13.42 201 ILE F C 1
ATOM 14256 O O . ILE F 1 172 ? 67.368 38.694 70.109 1.00 13.44 201 ILE F O 1
ATOM 14261 N N . ALA F 1 173 ? 65.842 37.907 71.555 1.00 13.79 202 ALA F N 1
ATOM 14262 C CA . ALA F 1 173 ? 65.944 39.075 72.434 1.00 14.37 202 ALA F CA 1
ATOM 14263 C C . ALA F 1 173 ? 65.514 38.723 73.863 1.00 14.85 202 ALA F C 1
ATOM 14264 O O . ALA F 1 173 ? 64.572 37.967 74.045 1.00 14.44 202 ALA F O 1
ATOM 14266 N N . LYS F 1 174 ? 66.214 39.280 74.857 1.00 15.59 203 LYS F N 1
ATOM 14267 C CA . LYS F 1 174 ? 65.921 39.010 76.284 1.00 16.59 203 LYS F CA 1
ATOM 14268 C C . LYS F 1 174 ? 66.200 40.235 77.180 1.00 16.71 203 LYS F C 1
ATOM 14269 O O . LYS F 1 174 ? 67.027 41.120 76.836 1.00 16.81 203 LYS F O 1
ATOM 14275 N N . LEU F 1 175 ? 65.484 40.272 78.315 1.00 15.77 204 LEU F N 1
ATOM 14276 C CA . LEU F 1 175 ? 65.805 41.168 79.438 1.00 14.95 204 LEU F CA 1
ATOM 14277 C C . LEU F 1 175 ? 66.004 40.345 80.728 1.00 14.09 204 LEU F C 1
ATOM 14278 O O . LEU F 1 175 ? 65.696 39.159 80.774 1.00 13.44 204 LEU F O 1
ATOM 14283 N N . GLU F 1 176 ? 66.535 40.986 81.762 1.00 13.35 205 GLU F N 1
ATOM 14284 C CA . GLU F 1 176 ? 66.952 40.288 82.974 1.00 12.86 205 GLU F CA 1
ATOM 14285 C C . GLU F 1 176 ? 65.823 39.520 83.668 1.00 12.14 205 GLU F C 1
ATOM 14286 O O . GLU F 1 176 ? 64.694 40.003 83.772 1.00 11.06 205 GLU F O 1
ATOM 14292 N N . ARG F 1 177 ? 66.159 38.297 84.073 1.00 11.89 206 ARG F N 1
ATOM 14293 C CA . ARG F 1 177 ? 65.346 37.460 84.952 1.00 12.54 206 ARG F CA 1
ATOM 14294 C C . ARG F 1 177 ? 66.195 36.379 85.597 1.00 11.83 206 ARG F C 1
ATOM 14295 O O . ARG F 1 177 ? 67.058 35.772 84.959 1.00 12.24 206 ARG F O 1
ATOM 14303 N N . SER F 1 178 ? 65.982 36.149 86.884 1.00 10.97 207 SER F N 1
ATOM 14304 C CA . SER F 1 178 ? 66.624 35.042 87.562 1.00 10.27 207 SER F CA 1
ATOM 14305 C C . SER F 1 178 ? 65.713 33.809 87.473 1.00 9.52 207 SER F C 1
ATOM 14306 O O . SER F 1 178 ? 64.512 33.930 87.621 1.00 9.90 207 SER F O 1
ATOM 14309 N N . VAL F 1 179 ? 66.287 32.625 87.265 1.00 8.93 208 VAL F N 1
ATOM 14310 C CA . VAL F 1 179 ? 65.504 31.368 87.299 1.00 9.46 208 VAL F CA 1
ATOM 14311 C C . VAL F 1 179 ? 64.954 30.986 88.699 1.00 9.27 208 VAL F C 1
ATOM 14312 O O . VAL F 1 179 ? 64.048 30.132 88.826 1.00 8.71 208 VAL F O 1
ATOM 14316 N N . LEU F 1 180 ? 65.524 31.595 89.737 1.00 9.56 209 LEU F N 1
ATOM 14317 C CA . LEU F 1 180 ? 65.021 31.408 91.106 1.00 9.75 209 LEU F CA 1
ATOM 14318 C C . LEU F 1 180 ? 63.626 32.000 91.339 1.00 10.66 209 LEU F C 1
ATOM 14319 O O . LEU F 1 180 ? 62.956 31.605 92.289 1.00 9.77 209 LEU F O 1
ATOM 14324 N N . MET F 1 181 ? 63.196 32.920 90.475 1.00 11.45 210 MET F N 1
ATOM 14325 C CA . MET F 1 181 ? 61.798 33.399 90.455 1.00 12.30 210 MET F CA 1
ATOM 14326 C C . MET F 1 181 ? 60.821 32.234 90.182 1.00 12.25 210 MET F C 1
ATOM 14327 O O . MET F 1 181 ? 61.172 31.334 89.430 1.00 12.52 210 MET F O 1
ATOM 14332 N N . ASP F 1 182 ? 59.608 32.256 90.732 1.00 11.86 211 ASP F N 1
ATOM 14333 C CA . ASP F 1 182 ? 58.608 31.222 90.407 1.00 12.74 211 ASP F CA 1
ATOM 14334 C C . ASP F 1 182 ? 58.322 31.207 88.889 1.00 12.50 211 ASP F C 1
ATOM 14335 O O . ASP F 1 182 ? 58.055 32.269 88.286 1.00 11.38 211 ASP F O 1
ATOM 14340 N N . ASP F 1 183 ? 58.397 30.029 88.267 1.00 12.36 212 ASP F N 1
ATOM 14341 C CA . ASP F 1 183 ? 58.290 29.939 86.791 1.00 13.72 212 ASP F CA 1
ATOM 14342 C C . ASP F 1 183 ? 56.929 30.426 86.293 1.00 13.68 212 ASP F C 1
ATOM 14343 O O . ASP F 1 183 ? 56.814 30.740 85.110 1.00 13.71 212 ASP F O 1
ATOM 14348 N N . SER F 1 184 ? 55.917 30.465 87.168 1.00 13.13 213 SER F N 1
ATOM 14349 C CA . SER F 1 184 ? 54.547 30.866 86.770 1.00 13.59 213 SER F CA 1
ATOM 14350 C C . SER F 1 184 ? 54.342 32.395 86.622 1.00 13.60 213 SER F C 1
ATOM 14351 O O . SER F 1 184 ? 53.310 32.834 86.093 1.00 13.77 213 SER F O 1
ATOM 14355 N N . GLN F 1 185 ? 55.343 33.165 87.054 1.00 12.38 214 GLN F N 1
ATOM 14356 C CA . GLN F 1 185 ? 55.263 34.613 87.155 1.00 12.78 214 GLN F CA 1
ATOM 14357 C C . GLN F 1 185 ? 55.915 35.283 85.917 1.00 12.32 214 GLN F C 1
ATOM 14358 O O . GLN F 1 185 ? 57.025 34.936 85.500 1.00 11.79 214 GLN F O 1
ATOM 14364 N N . ALA F 1 186 ? 55.213 36.249 85.340 1.00 12.66 215 ALA F N 1
ATOM 14365 C CA . ALA F 1 186 ? 55.727 36.956 84.146 1.00 13.14 215 ALA F CA 1
ATOM 14366 C C . ALA F 1 186 ? 57.092 37.581 84.367 1.00 13.33 215 ALA F C 1
ATOM 14367 O O . ALA F 1 186 ? 57.937 37.678 83.437 1.00 13.52 215 ALA F O 1
ATOM 14369 N N . GLY F 1 187 ? 57.298 38.089 85.573 1.00 12.89 216 GLY F N 1
ATOM 14370 C CA . GLY F 1 187 ? 58.563 38.718 85.924 1.00 12.80 216 GLY F CA 1
ATOM 14371 C C . GLY F 1 187 ? 58.686 40.158 85.468 1.00 12.76 216 GLY F C 1
ATOM 14372 O O . GLY F 1 187 ? 57.703 40.802 85.109 1.00 13.37 216 GLY F O 1
ATOM 14373 N N . SER F 1 188 ? 59.915 40.661 85.465 1.00 13.35 217 SER F N 1
ATOM 14374 C CA . SER F 1 188 ? 60.169 42.084 85.214 1.00 12.71 217 SER F CA 1
ATOM 14375 C C . SER F 1 188 ? 60.942 42.376 83.889 1.00 12.49 217 SER F C 1
ATOM 14376 O O . SER F 1 188 ? 61.340 43.510 83.615 1.00 11.15 217 SER F O 1
ATOM 14380 N N . ALA F 1 189 ? 61.092 41.340 83.070 1.00 12.24 218 ALA F N 1
ATOM 14381 C CA . ALA F 1 189 ? 61.632 41.441 81.707 1.00 13.09 218 ALA F CA 1
ATOM 14382 C C . ALA F 1 189 ? 60.556 41.974 80.802 1.00 12.90 218 ALA F C 1
ATOM 14383 O O . ALA F 1 189 ? 59.805 41.217 80.191 1.00 13.43 218 ALA F O 1
ATOM 14385 N N . GLN F 1 190 ? 60.478 43.296 80.735 1.00 13.06 219 GLN F N 1
ATOM 14386 C CA . GLN F 1 190 ? 59.407 43.967 80.028 1.00 13.57 219 GLN F CA 1
ATOM 14387 C C . GLN F 1 190 ? 59.709 44.084 78.506 1.00 13.77 219 GLN F C 1
ATOM 14388 O O . GLN F 1 190 ? 60.014 45.163 77.996 1.00 13.69 219 GLN F O 1
ATOM 14394 N N . ILE F 1 191 ? 59.564 42.952 77.824 1.00 13.99 220 ILE F N 1
ATOM 14395 C CA . ILE F 1 191 ? 59.883 42.800 76.401 1.00 14.69 220 ILE F CA 1
ATOM 14396 C C . ILE F 1 191 ? 58.821 41.890 75.751 1.00 14.83 220 ILE F C 1
ATOM 14397 O O . ILE F 1 191 ? 58.495 40.829 76.279 1.00 15.15 220 ILE F O 1
ATOM 14402 N N . GLU F 1 192 ? 58.251 42.325 74.632 1.00 14.61 221 GLU F N 1
ATOM 14403 C CA . GLU F 1 192 ? 57.286 41.508 73.909 1.00 14.94 221 GLU F CA 1
ATOM 14404 C C . GLU F 1 192 ? 57.136 41.896 72.428 1.00 14.91 221 GLU F C 1
ATOM 14405 O O . GLU F 1 192 ? 57.646 42.900 71.994 1.00 14.70 221 GLU F O 1
ATOM 14411 N N . ALA F 1 193 ? 56.420 41.057 71.685 1.00 15.76 222 ALA F N 1
ATOM 14412 C CA . ALA F 1 193 ? 55.903 41.378 70.351 1.00 15.86 222 ALA F CA 1
ATOM 14413 C C . ALA F 1 193 ? 56.967 41.600 69.283 1.00 16.33 222 ALA F C 1
ATOM 14414 O O . ALA F 1 193 ? 57.078 42.708 68.742 1.00 17.57 222 ALA F O 1
ATOM 14416 N N . PRO F 1 194 ? 57.717 40.552 68.937 1.00 16.02 223 PRO F N 1
ATOM 14417 C CA . PRO F 1 194 ? 58.748 40.705 67.920 1.00 16.01 223 PRO F CA 1
ATOM 14418 C C . PRO F 1 194 ? 58.113 40.934 66.553 1.00 15.59 223 PRO F C 1
ATOM 14419 O O . PRO F 1 194 ? 57.006 40.509 66.265 1.00 15.19 223 PRO F O 1
ATOM 14423 N N . PHE F 1 195 ? 58.820 41.658 65.707 1.00 15.95 224 PHE F N 1
ATOM 14424 C CA . PHE F 1 195 ? 58.407 41.762 64.308 1.00 15.95 224 PHE F CA 1
ATOM 14425 C C . PHE F 1 195 ? 59.676 41.895 63.496 1.00 15.48 224 PHE F C 1
ATOM 14426 O O . PHE F 1 195 ? 60.570 42.636 63.873 1.00 14.39 224 PHE F O 1
ATOM 14434 N N . ILE F 1 196 ? 59.771 41.122 62.425 1.00 15.43 225 ILE F N 1
ATOM 14435 C CA . ILE F 1 196 ? 61.010 41.090 61.641 1.00 14.58 225 ILE F CA 1
ATOM 14436 C C . ILE F 1 196 ? 60.683 41.502 60.211 1.00 14.02 225 ILE F C 1
ATOM 14437 O O . ILE F 1 196 ? 59.774 40.953 59.598 1.00 12.60 225 ILE F O 1
ATOM 14442 N N . LEU F 1 197 ? 61.423 42.487 59.717 1.00 14.68 226 LEU F N 1
ATOM 14443 C CA . LEU F 1 197 ? 61.347 42.917 58.330 1.00 14.46 226 LEU F CA 1
ATOM 14444 C C . LEU F 1 197 ? 62.700 42.782 57.641 1.00 15.25 226 LEU F C 1
ATOM 14445 O O . LEU F 1 197 ? 63.744 43.168 58.189 1.00 15.51 226 LEU F O 1
ATOM 14450 N N . ARG F 1 198 ? 62.704 42.213 56.442 1.00 15.71 227 ARG F N 1
ATOM 14451 C CA . ARG F 1 198 ? 63.931 42.191 55.645 1.00 16.23 227 ARG F CA 1
ATOM 14452 C C . ARG F 1 198 ? 64.069 43.509 54.919 1.00 16.93 227 ARG F C 1
ATOM 14453 O O . ARG F 1 198 ? 63.123 43.984 54.272 1.00 17.06 227 ARG F O 1
ATOM 14461 N N . LYS F 1 199 ? 65.244 44.111 55.032 1.00 17.45 228 LYS F N 1
ATOM 14462 C CA . LYS F 1 199 ? 65.538 45.359 54.324 1.00 17.97 228 LYS F CA 1
ATOM 14463 C C . LYS F 1 199 ? 66.993 45.354 53.886 1.00 17.61 228 LYS F C 1
ATOM 14464 O O . LYS F 1 199 ? 67.889 45.400 54.734 1.00 17.95 228 LYS F O 1
ATOM 14470 N N . GLY F 1 200 ? 67.229 45.262 52.575 1.00 16.87 229 GLY F N 1
ATOM 14471 C CA . GLY F 1 200 ? 68.570 45.143 52.032 1.00 16.53 229 GLY F CA 1
ATOM 14472 C C . GLY F 1 200 ? 69.309 43.896 52.495 1.00 16.61 229 GLY F C 1
ATOM 14473 O O . GLY F 1 200 ? 68.803 42.792 52.333 1.00 16.74 229 GLY F O 1
ATOM 14474 N N . ASP F 1 201 ? 70.495 44.082 53.084 1.00 16.14 230 ASP F N 1
ATOM 14475 C CA . ASP F 1 201 ? 71.351 42.977 53.546 1.00 16.39 230 ASP F CA 1
ATOM 14476 C C . ASP F 1 201 ? 71.005 42.410 54.945 1.00 16.01 230 ASP F C 1
ATOM 14477 O O . ASP F 1 201 ? 71.647 41.451 55.424 1.00 16.30 230 ASP F O 1
ATOM 14482 N N . TYR F 1 202 ? 70.018 43.003 55.592 1.00 15.72 231 TYR F N 1
ATOM 14483 C CA . TYR F 1 202 ? 69.762 42.717 57.011 1.00 15.48 231 TYR F CA 1
ATOM 14484 C C . TYR F 1 202 ? 68.315 42.358 57.275 1.00 15.45 231 TYR F C 1
ATOM 14485 O O . TYR F 1 202 ? 67.409 42.876 56.616 1.00 15.98 231 TYR F O 1
ATOM 14494 N N . TYR F 1 203 ? 68.119 41.457 58.234 1.00 14.55 232 TYR F N 1
ATOM 14495 C CA . TYR F 1 203 ? 66.848 41.309 58.919 1.00 15.07 232 TYR F CA 1
ATOM 14496 C C . TYR F 1 203 ? 66.826 42.283 60.102 1.00 15.32 232 TYR F C 1
ATOM 14497 O O . TYR F 1 203 ? 67.785 42.350 60.863 1.00 15.39 232 TYR F O 1
ATOM 14506 N N . TYR F 1 204 ? 65.742 43.048 60.242 1.00 15.20 233 TYR F N 1
ATOM 14507 C CA . TYR F 1 204 ? 65.574 43.971 61.370 1.00 15.06 233 TYR F CA 1
ATOM 14508 C C . TYR F 1 204 ? 64.505 43.455 62.355 1.00 14.84 233 TYR F C 1
ATOM 14509 O O . TYR F 1 204 ? 63.369 43.189 61.960 1.00 15.56 233 TYR F O 1
ATOM 14518 N N . LEU F 1 205 ? 64.893 43.309 63.623 1.00 14.50 234 LEU F N 1
ATOM 14519 C CA . LEU F 1 205 ? 63.995 42.865 64.697 1.00 13.83 234 LEU F CA 1
ATOM 14520 C C . LEU F 1 205 ? 63.509 44.080 65.480 1.00 13.65 234 LEU F C 1
ATOM 14521 O O . LEU F 1 205 ? 64.292 44.806 66.088 1.00 12.68 234 LEU F O 1
ATOM 14526 N N . PHE F 1 206 ? 62.197 44.295 65.435 1.00 13.15 235 PHE F N 1
ATOM 14527 C CA . PHE F 1 206 ? 61.555 45.298 66.229 1.00 13.52 235 PHE F CA 1
ATOM 14528 C C . PHE F 1 206 ? 60.950 44.582 67.448 1.00 13.82 235 PHE F C 1
ATOM 14529 O O . PHE F 1 206 ? 60.323 43.532 67.333 1.00 13.42 235 PHE F O 1
ATOM 14537 N N . ALA F 1 207 ? 61.134 45.162 68.608 1.00 13.74 236 ALA F N 1
ATOM 14538 C CA . ALA F 1 207 ? 60.519 44.607 69.812 1.00 13.97 236 ALA F CA 1
ATOM 14539 C C . ALA F 1 207 ? 59.927 45.747 70.591 1.00 13.90 236 ALA F C 1
ATOM 14540 O O . ALA F 1 207 ? 60.327 46.894 70.406 1.00 13.47 236 ALA F O 1
ATOM 14542 N N . SER F 1 208 ? 58.924 45.442 71.412 1.00 14.21 237 SER F N 1
ATOM 14543 C CA . SER F 1 208 ? 58.311 46.438 72.290 1.00 14.36 237 SER F CA 1
ATOM 14544 C C . SER F 1 208 ? 58.912 46.305 73.702 1.00 14.36 237 SER F C 1
ATOM 14545 O O . SER F 1 208 ? 58.930 45.190 74.265 1.00 14.32 237 SER F O 1
ATOM 14548 N N . TRP F 1 209 ? 59.397 47.427 74.260 1.00 13.78 238 TRP F N 1
ATOM 14549 C CA . TRP F 1 209 ? 59.906 47.487 75.641 1.00 13.93 238 TRP F CA 1
ATOM 14550 C C . TRP F 1 209 ? 58.935 48.203 76.573 1.00 14.08 238 TRP F C 1
ATOM 14551 O O . TRP F 1 209 ? 58.193 49.065 76.151 1.00 13.17 238 TRP F O 1
ATOM 14562 N N . GLY F 1 210 ? 58.925 47.814 77.852 1.00 15.29 239 GLY F N 1
ATOM 14563 C CA . GLY F 1 210 ? 58.113 48.511 78.842 1.00 15.42 239 GLY F CA 1
ATOM 14564 C C . GLY F 1 210 ? 56.708 47.988 79.004 1.00 15.99 239 GLY F C 1
ATOM 14565 O O . GLY F 1 210 ? 56.440 46.856 78.627 1.00 16.08 239 GLY F O 1
ATOM 14566 N N . LEU F 1 211 ? 55.811 48.835 79.522 1.00 16.71 240 LEU F N 1
ATOM 14567 C CA . LEU F 1 211 ? 54.480 48.436 79.989 1.00 18.07 240 LEU F CA 1
ATOM 14568 C C . LEU F 1 211 ? 53.337 49.116 79.207 1.00 18.79 240 LEU F C 1
ATOM 14569 O O . LEU F 1 211 ? 53.214 50.343 79.206 1.00 18.43 240 LEU F O 1
ATOM 14574 N N . CYS F 1 212 ? 52.503 48.302 78.556 1.00 19.95 241 CYS F N 1
ATOM 14575 C CA . CYS F 1 212 ? 51.359 48.776 77.767 1.00 21.29 241 CYS F CA 1
ATOM 14576 C C . CYS F 1 212 ? 50.129 48.905 78.657 1.00 21.79 241 CYS F C 1
ATOM 14577 O O . CYS F 1 212 ? 50.176 48.571 79.834 1.00 21.25 241 CYS F O 1
ATOM 14580 N N . CYS F 1 213 ? 49.043 49.405 78.074 1.00 23.02 242 CYS F N 1
ATOM 14581 C CA . CYS F 1 213 ? 47.683 49.171 78.591 1.00 24.39 242 CYS F CA 1
ATOM 14582 C C . CYS F 1 213 ? 47.414 49.829 79.962 1.00 24.56 242 CYS F C 1
ATOM 14583 O O . CYS F 1 213 ? 46.576 49.356 80.733 1.00 24.40 242 CYS F O 1
ATOM 14586 N N . ARG F 1 214 ? 48.069 50.961 80.221 1.00 25.00 243 ARG F N 1
ATOM 14587 C CA . ARG F 1 214 ? 48.266 51.475 81.579 1.00 25.07 243 ARG F CA 1
ATOM 14588 C C . ARG F 1 214 ? 47.974 52.960 81.775 1.00 25.12 243 ARG F C 1
ATOM 14589 O O . ARG F 1 214 ? 48.470 53.572 82.734 1.00 25.03 243 ARG F O 1
ATOM 14597 N N . LYS F 1 215 ? 47.183 53.548 80.879 1.00 24.46 244 LYS F N 1
ATOM 14598 C CA . LYS F 1 215 ? 46.769 54.948 81.015 1.00 24.36 244 LYS F CA 1
ATOM 14599 C C . LYS F 1 215 ? 47.983 55.897 81.094 1.00 23.58 244 LYS F C 1
ATOM 14600 O O . LYS F 1 215 ? 48.904 55.768 80.278 1.00 24.33 244 LYS F O 1
ATOM 14606 N N . GLY F 1 216 ? 48.000 56.817 82.059 1.00 22.55 245 GLY F N 1
ATOM 14607 C CA . GLY F 1 216 ? 49.063 57.797 82.194 1.00 21.72 245 GLY F CA 1
ATOM 14608 C C . GLY F 1 216 ? 50.416 57.234 82.588 1.00 20.76 245 GLY F C 1
ATOM 14609 O O . GLY F 1 216 ? 51.395 57.966 82.544 1.00 20.89 245 GLY F O 1
ATOM 14610 N N . ASP F 1 217 ? 50.481 55.960 82.972 1.00 20.19 246 ASP F N 1
ATOM 14611 C CA . ASP F 1 217 ? 51.747 55.336 83.379 1.00 19.87 246 ASP F CA 1
ATOM 14612 C C . ASP F 1 217 ? 52.420 54.441 82.330 1.00 19.24 246 ASP F C 1
ATOM 14613 O O . ASP F 1 217 ? 53.497 53.916 82.587 1.00 19.06 246 ASP F O 1
ATOM 14618 N N . SER F 1 218 ? 51.806 54.255 81.163 1.00 18.27 247 SER F N 1
ATOM 14619 C CA . SER F 1 218 ? 52.401 53.392 80.139 1.00 17.37 247 SER F CA 1
ATOM 14620 C C . SER F 1 218 ? 53.799 53.889 79.780 1.00 16.42 247 SER F C 1
ATOM 14621 O O . SER F 1 218 ? 54.019 55.097 79.638 1.00 16.46 247 SER F O 1
ATOM 14624 N N . THR F 1 219 ? 54.742 52.955 79.689 1.00 15.52 248 THR F N 1
ATOM 14625 C CA . THR F 1 219 ? 56.105 53.242 79.213 1.00 15.13 248 THR F CA 1
ATOM 14626 C C . THR F 1 219 ? 56.412 52.499 77.893 1.00 14.60 248 THR F C 1
ATOM 14627 O O . THR F 1 219 ? 57.559 52.479 77.445 1.00 14.69 248 THR F O 1
ATOM 14631 N N . TYR F 1 220 ? 55.379 51.919 77.278 1.00 14.35 249 TYR F N 1
ATOM 14632 C CA . TYR F 1 220 ? 55.500 51.116 76.046 1.00 14.45 249 TYR F CA 1
ATOM 14633 C C . TYR F 1 220 ? 56.220 51.930 74.963 1.00 14.20 249 TYR F C 1
ATOM 14634 O O . TYR F 1 220 ? 55.873 53.076 74.711 1.00 13.22 249 TYR F O 1
ATOM 14643 N N . HIS F 1 221 ? 57.245 51.336 74.362 1.00 14.91 250 HIS F N 1
ATOM 14644 C CA . HIS F 1 221 ? 57.982 51.964 73.256 1.00 15.20 250 HIS F CA 1
ATOM 14645 C C . HIS F 1 221 ? 58.670 50.890 72.392 1.00 15.89 250 HIS F C 1
ATOM 14646 O O . HIS F 1 221 ? 58.632 49.700 72.711 1.00 15.13 250 HIS F O 1
ATOM 14653 N N . LEU F 1 222 ? 59.312 51.324 71.306 1.00 15.93 251 LEU F N 1
ATOM 14654 C CA . LEU F 1 222 ? 59.844 50.416 70.287 1.00 15.87 251 LEU F CA 1
ATOM 14655 C C . LEU F 1 222 ? 61.358 50.516 70.163 1.00 15.38 251 LEU F C 1
ATOM 14656 O O . LEU F 1 222 ? 61.905 51.607 70.079 1.00 14.12 251 LEU F O 1
ATOM 14661 N N . VAL F 1 223 ? 62.021 49.367 70.164 1.00 16.04 252 VAL F N 1
ATOM 14662 C CA . VAL F 1 223 ? 63.461 49.297 69.933 1.00 16.17 252 VAL F CA 1
ATOM 14663 C C . VAL F 1 223 ? 63.759 48.367 68.766 1.00 16.38 252 VAL F C 1
ATOM 14664 O O . VAL F 1 223 ? 62.890 47.622 68.321 1.00 16.65 252 VAL F O 1
ATOM 14668 N N . VAL F 1 224 ? 65.009 48.382 68.308 1.00 16.16 253 VAL F N 1
ATOM 14669 C CA . VAL F 1 224 ? 65.391 47.637 67.141 1.00 16.37 253 VAL F CA 1
ATOM 14670 C C . VAL F 1 224 ? 66.845 47.140 67.213 1.00 16.26 253 VAL F C 1
ATOM 14671 O O . VAL F 1 224 ? 67.706 47.760 67.831 1.00 14.98 253 VAL F O 1
ATOM 14675 N N . GLY F 1 225 ? 67.084 46.013 66.554 1.00 15.98 254 GLY F N 1
ATOM 14676 C CA . GLY F 1 225 ? 68.420 45.526 66.241 1.00 15.83 254 GLY F CA 1
ATOM 14677 C C . GLY F 1 225 ? 68.394 44.844 64.892 1.00 15.37 254 GLY F C 1
ATOM 14678 O O . GLY F 1 225 ? 67.326 44.751 64.281 1.00 14.77 254 GLY F O 1
ATOM 14679 N N . ARG F 1 226 ? 69.555 44.368 64.439 1.00 15.68 255 ARG F N 1
ATOM 14680 C CA . ARG F 1 226 ? 69.658 43.757 63.121 1.00 15.66 255 ARG F CA 1
ATOM 14681 C C . ARG F 1 226 ? 70.654 42.630 63.015 1.00 15.42 255 ARG F C 1
ATOM 14682 O O . ARG F 1 226 ? 71.605 42.567 63.759 1.00 15.96 255 ARG F O 1
ATOM 14690 N N . SER F 1 227 ? 70.447 41.782 62.017 1.00 15.63 256 SER F N 1
ATOM 14691 C CA . SER F 1 227 ? 71.260 40.585 61.794 1.00 15.51 256 SER F CA 1
ATOM 14692 C C . SER F 1 227 ? 71.262 40.218 60.309 1.00 16.15 256 SER F C 1
ATOM 14693 O O . SER F 1 227 ? 70.266 40.367 59.633 1.00 16.14 256 SER F O 1
ATOM 14696 N N . LYS F 1 228 ? 72.361 39.680 59.822 1.00 17.51 257 LYS F N 1
ATOM 14697 C CA . LYS F 1 228 ? 72.433 39.230 58.427 1.00 18.68 257 LYS F CA 1
ATOM 14698 C C . LYS F 1 228 ? 71.679 37.912 58.217 1.00 18.61 257 LYS F C 1
ATOM 14699 O O . LYS F 1 228 ? 71.075 37.705 57.161 1.00 18.61 257 LYS F O 1
ATOM 14705 N N . GLN F 1 229 ? 71.729 37.022 59.216 1.00 17.98 258 GLN F N 1
ATOM 14706 C CA . GLN F 1 229 ? 70.927 35.797 59.189 1.00 17.20 258 GLN F CA 1
ATOM 14707 C C . GLN F 1 229 ? 69.665 35.998 60.028 1.00 16.68 258 GLN F C 1
ATOM 14708 O O . GLN F 1 229 ? 69.684 36.710 61.041 1.00 16.70 258 GLN F O 1
ATOM 14714 N N . VAL F 1 230 ? 68.554 35.412 59.586 1.00 15.47 259 VAL F N 1
ATOM 14715 C CA . VAL F 1 230 ? 67.292 35.558 60.285 1.00 14.65 259 VAL F CA 1
ATOM 14716 C C . VAL F 1 230 ? 67.368 34.989 61.717 1.00 14.97 259 VAL F C 1
ATOM 14717 O O . VAL F 1 230 ? 66.678 35.460 62.611 1.00 14.44 259 VAL F O 1
ATOM 14721 N N . THR F 1 231 ? 68.227 33.993 61.906 1.00 15.29 260 THR F N 1
ATOM 14722 C CA . THR F 1 231 ? 68.367 33.278 63.186 1.00 15.58 260 THR F CA 1
ATOM 14723 C C . THR F 1 231 ? 69.262 33.972 64.227 1.00 16.45 260 THR F C 1
ATOM 14724 O O . THR F 1 231 ? 69.490 33.423 65.319 1.00 17.13 260 THR F O 1
ATOM 14728 N N . GLY F 1 232 ? 69.778 35.150 63.900 1.00 16.66 261 GLY F N 1
ATOM 14729 C CA . GLY F 1 232 ? 70.544 35.953 64.837 1.00 16.63 261 GLY F CA 1
ATOM 14730 C C . GLY F 1 232 ? 72.023 35.887 64.552 1.00 16.82 261 GLY F C 1
ATOM 14731 O O . GLY F 1 232 ? 72.459 35.141 63.675 1.00 17.24 261 GLY F O 1
ATOM 14732 N N . PRO F 1 233 ? 72.830 36.610 65.322 1.00 17.11 262 PRO F N 1
ATOM 14733 C CA . PRO F 1 233 ? 72.388 37.380 66.489 1.00 16.62 262 PRO F CA 1
ATOM 14734 C C . PRO F 1 233 ? 71.983 38.793 66.127 1.00 16.17 262 PRO F C 1
ATOM 14735 O O . PRO F 1 233 ? 72.684 39.470 65.368 1.00 15.68 262 PRO F O 1
ATOM 14739 N N . TYR F 1 234 ? 70.853 39.234 66.658 1.00 15.99 263 TYR F N 1
ATOM 14740 C CA . TYR F 1 234 ? 70.412 40.621 66.505 1.00 15.76 263 TYR F CA 1
ATOM 14741 C C . TYR F 1 234 ? 71.241 41.525 67.436 1.00 15.98 263 TYR F C 1
ATOM 14742 O O . TYR F 1 234 ? 71.298 41.306 68.641 1.00 15.91 263 TYR F O 1
ATOM 14751 N N . LEU F 1 235 ? 71.940 42.486 66.843 1.00 15.75 264 LEU F N 1
ATOM 14752 C CA . LEU F 1 235 ? 72.777 43.466 67.529 1.00 15.59 264 LEU F CA 1
ATOM 14753 C C . LEU F 1 235 ? 72.185 44.861 67.306 1.00 16.28 264 LEU F C 1
ATOM 14754 O O . LEU F 1 235 ? 71.590 45.150 66.255 1.00 16.70 264 LEU F O 1
ATOM 14759 N N . ASP F 1 236 ? 72.370 45.745 68.274 1.00 16.42 265 ASP F N 1
ATOM 14760 C CA . ASP F 1 236 ? 71.884 47.107 68.137 1.00 16.29 265 ASP F CA 1
ATOM 14761 C C . ASP F 1 236 ? 72.975 48.017 67.584 1.00 16.39 265 ASP F C 1
ATOM 14762 O O . ASP F 1 236 ? 74.024 47.524 67.141 1.00 17.37 265 ASP F O 1
ATOM 14767 N N . LYS F 1 237 ? 72.727 49.328 67.579 1.00 16.50 266 LYS F N 1
ATOM 14768 C CA . LYS F 1 237 ? 73.665 50.328 67.009 1.00 16.05 266 LYS F CA 1
ATOM 14769 C C . LYS F 1 237 ? 75.050 50.346 67.681 1.00 16.21 266 LYS F C 1
ATOM 14770 O O . LYS F 1 237 ? 76.032 50.719 67.052 1.00 15.48 266 LYS F O 1
ATOM 14776 N N . THR F 1 238 ? 75.117 49.971 68.963 1.00 16.49 267 THR F N 1
ATOM 14777 C CA . THR F 1 238 ? 76.390 49.931 69.709 1.00 17.10 267 THR F CA 1
ATOM 14778 C C . THR F 1 238 ? 77.100 48.564 69.655 1.00 16.68 267 THR F C 1
ATOM 14779 O O . THR F 1 238 ? 78.151 48.422 70.231 1.00 15.98 267 THR F O 1
ATOM 14783 N N . GLY F 1 239 ? 76.499 47.561 69.018 1.00 16.69 268 GLY F N 1
ATOM 14784 C CA . GLY F 1 239 ? 77.082 46.229 68.937 1.00 16.71 268 GLY F CA 1
ATOM 14785 C C . GLY F 1 239 ? 76.632 45.280 70.033 1.00 16.96 268 GLY F C 1
ATOM 14786 O O . GLY F 1 239 ? 77.083 44.136 70.105 1.00 16.33 268 GLY F O 1
ATOM 14787 N N . ARG F 1 240 ? 75.730 45.746 70.890 1.00 17.17 269 ARG F N 1
ATOM 14788 C CA . ARG F 1 240 ? 75.236 44.936 72.012 1.00 17.34 269 ARG F CA 1
ATOM 14789 C C . ARG F 1 240 ? 74.124 44.002 71.549 1.00 17.07 269 ARG F C 1
ATOM 14790 O O . ARG F 1 240 ? 73.154 44.436 70.910 1.00 17.37 269 ARG F O 1
ATOM 14798 N N . ASP F 1 241 ? 74.244 42.726 71.900 1.00 16.34 270 ASP F N 1
ATOM 14799 C CA . ASP F 1 241 ? 73.267 41.707 71.524 1.00 15.36 270 ASP F CA 1
ATOM 14800 C C . ASP F 1 241 ? 71.932 41.905 72.246 1.00 15.40 270 ASP F C 1
ATOM 14801 O O . ASP F 1 241 ? 71.895 42.101 73.478 1.00 14.84 270 ASP F O 1
ATOM 14806 N N . MET F 1 242 ? 70.828 41.807 71.502 1.00 13.92 271 MET F N 1
ATOM 14807 C CA . MET F 1 242 ? 69.499 41.881 72.099 1.00 14.29 271 MET F CA 1
ATOM 14808 C C . MET F 1 242 ? 69.265 40.736 73.118 1.00 14.31 271 MET F C 1
ATOM 14809 O O . MET F 1 242 ? 68.432 40.878 74.033 1.00 14.23 271 MET F O 1
ATOM 14814 N N . ASN F 1 243 ? 69.988 39.618 72.976 1.00 13.82 272 ASN F N 1
ATOM 14815 C CA . ASN F 1 243 ? 69.945 38.542 73.991 1.00 14.47 272 ASN F CA 1
ATOM 14816 C C . ASN F 1 243 ? 70.523 38.921 75.363 1.00 14.90 272 ASN F C 1
ATOM 14817 O O . ASN F 1 243 ? 70.255 38.251 76.369 1.00 15.34 272 ASN F O 1
ATOM 14822 N N . GLN F 1 244 ? 71.296 39.995 75.396 1.00 14.88 273 GLN F N 1
ATOM 14823 C CA . GLN F 1 244 ? 71.832 40.540 76.638 1.00 15.81 273 GLN F CA 1
ATOM 14824 C C . GLN F 1 244 ? 71.273 41.937 76.933 1.00 15.24 273 GLN F C 1
ATOM 14825 O O . GLN F 1 244 ? 71.965 42.755 77.531 1.00 16.60 273 GLN F O 1
ATOM 14831 N N . GLY F 1 245 ? 70.052 42.227 76.506 1.00 14.11 274 GLY F N 1
ATOM 14832 C CA . GLY F 1 245 ? 69.433 43.508 76.799 1.00 14.11 274 GLY F CA 1
ATOM 14833 C C . GLY F 1 245 ? 69.698 44.602 75.780 1.00 14.90 274 GLY F C 1
ATOM 14834 O O . GLY F 1 245 ? 69.320 45.764 75.984 1.00 15.22 274 GLY F O 1
ATOM 14835 N N . GLY F 1 246 ? 70.343 44.247 74.665 1.00 14.86 275 GLY F N 1
ATOM 14836 C CA . GLY F 1 246 ? 70.515 45.202 73.588 1.00 14.69 275 GLY F CA 1
ATOM 14837 C C . GLY F 1 246 ? 69.200 45.659 72.976 1.00 14.72 275 GLY F C 1
ATOM 14838 O O . GLY F 1 246 ? 68.175 44.991 73.101 1.00 13.98 275 GLY F O 1
ATOM 14839 N N . GLY F 1 247 ? 69.255 46.804 72.296 1.00 15.26 276 GLY F N 1
ATOM 14840 C CA . GLY F 1 247 ? 68.129 47.370 71.567 1.00 15.42 276 GLY F CA 1
ATOM 14841 C C . GLY F 1 247 ? 68.287 48.880 71.455 1.00 15.59 276 GLY F C 1
ATOM 14842 O O . GLY F 1 247 ? 68.453 49.564 72.469 1.00 15.38 276 GLY F O 1
ATOM 14843 N N . SER F 1 248 ? 68.265 49.407 70.223 1.00 15.73 277 SER F N 1
ATOM 14844 C CA . SER F 1 248 ? 68.372 50.846 70.000 1.00 16.00 277 SER F CA 1
ATOM 14845 C C . SER F 1 248 ? 66.975 51.456 69.821 1.00 15.89 277 SER F C 1
ATOM 14846 O O . SER F 1 248 ? 66.144 50.907 69.122 1.00 16.85 277 SER F O 1
ATOM 14849 N N . LEU F 1 249 ? 66.726 52.597 70.446 1.00 15.84 278 LEU F N 1
ATOM 14850 C CA . LEU F 1 249 ? 65.448 53.307 70.305 1.00 15.58 278 LEU F CA 1
ATOM 14851 C C . LEU F 1 249 ? 65.040 53.644 68.857 1.00 15.42 278 LEU F C 1
ATOM 14852 O O . LEU F 1 249 ? 65.866 54.078 68.047 1.00 15.63 278 LEU F O 1
ATOM 14857 N N . LEU F 1 250 ? 63.756 53.438 68.561 1.00 14.65 279 LEU F N 1
ATOM 14858 C CA . LEU F 1 250 ? 63.139 53.780 67.273 1.00 14.55 279 LEU F CA 1
ATOM 14859 C C . LEU F 1 250 ? 62.123 54.886 67.458 1.00 14.43 279 LEU F C 1
ATOM 14860 O O . LEU F 1 250 ? 62.123 55.879 66.716 1.00 15.17 279 LEU F O 1
ATOM 14865 N N . ILE F 1 251 ? 61.212 54.690 68.401 1.00 14.53 280 ILE F N 1
ATOM 14866 C CA . ILE F 1 251 ? 60.204 55.701 68.709 1.00 14.69 280 ILE F CA 1
ATOM 14867 C C . ILE F 1 251 ? 59.627 55.465 70.093 1.00 15.23 280 ILE F C 1
ATOM 14868 O O . ILE F 1 251 ? 59.350 54.329 70.473 1.00 14.24 280 ILE F O 1
ATOM 14873 N N . LYS F 1 252 ? 59.461 56.554 70.838 1.00 15.86 281 LYS F N 1
ATOM 14874 C CA . LYS F 1 252 ? 58.761 56.533 72.121 1.00 16.07 281 LYS F CA 1
ATOM 14875 C C . LYS F 1 252 ? 57.677 57.600 72.155 1.00 16.14 281 LYS F C 1
ATOM 14876 O O . LYS F 1 252 ? 57.499 58.380 71.211 1.00 16.21 281 LYS F O 1
ATOM 14882 N N . GLY F 1 253 ? 56.945 57.619 73.256 1.00 16.03 282 GLY F N 1
ATOM 14883 C CA . GLY F 1 253 ? 55.779 58.453 73.384 1.00 16.03 282 GLY F CA 1
ATOM 14884 C C . GLY F 1 253 ? 56.119 59.870 73.768 1.00 15.99 282 GLY F C 1
ATOM 14885 O O . GLY F 1 253 ? 57.263 60.207 74.049 1.00 15.90 282 GLY F O 1
ATOM 14886 N N . ASN F 1 254 ? 55.098 60.708 73.745 1.00 16.34 283 ASN F N 1
ATOM 14887 C CA . ASN F 1 254 ? 55.205 62.088 74.190 1.00 16.61 283 ASN F CA 1
ATOM 14888 C C . ASN F 1 254 ? 53.992 62.488 75.024 1.00 16.94 283 ASN F C 1
ATOM 14889 O O . ASN F 1 254 ? 53.203 61.646 75.450 1.00 17.03 283 ASN F O 1
ATOM 14894 N N . LYS F 1 255 ? 53.910 63.787 75.264 1.00 17.33 284 LYS F N 1
ATOM 14895 C CA . LYS F 1 255 ? 52.841 64.480 75.976 1.00 17.85 284 LYS F CA 1
ATOM 14896 C C . LYS F 1 255 ? 51.422 64.068 75.544 1.00 17.80 284 LYS F C 1
ATOM 14897 O O . LYS F 1 255 ? 50.556 63.898 76.390 1.00 18.42 284 LYS F O 1
ATOM 14903 N N . ARG F 1 256 ? 51.201 63.903 74.236 1.00 17.69 285 ARG F N 1
ATOM 14904 C CA . ARG F 1 256 ? 49.894 63.534 73.645 1.00 17.18 285 ARG F CA 1
ATOM 14905 C C . ARG F 1 256 ? 49.669 62.029 73.381 1.00 17.12 285 ARG F C 1
ATOM 14906 O O . ARG F 1 256 ? 48.535 61.606 73.157 1.00 16.98 285 ARG F O 1
ATOM 14914 N N . TRP F 1 257 ? 50.741 61.239 73.349 1.00 16.55 286 TRP F N 1
ATOM 14915 C CA . TRP F 1 257 ? 50.651 59.806 73.055 1.00 16.47 286 TRP F CA 1
ATOM 14916 C C . TRP F 1 257 ? 51.513 59.043 74.067 1.00 16.65 286 TRP F C 1
ATOM 14917 O O . TRP F 1 257 ? 52.732 59.042 73.979 1.00 16.32 286 TRP F O 1
ATOM 14928 N N . VAL F 1 258 ? 50.870 58.405 75.040 1.00 17.18 287 VAL F N 1
ATOM 14929 C CA . VAL F 1 258 ? 51.565 57.747 76.142 1.00 17.67 287 VAL F CA 1
ATOM 14930 C C . VAL F 1 258 ? 51.149 56.270 76.290 1.00 17.80 287 VAL F C 1
ATOM 14931 O O . VAL F 1 258 ? 50.052 55.988 76.729 1.00 18.58 287 VAL F O 1
ATOM 14935 N N . GLY F 1 259 ? 51.956 55.288 75.928 1.00 18.54 288 GLY F N 1
ATOM 14936 C CA . GLY F 1 259 ? 53.000 55.339 74.957 1.00 17.84 288 GLY F CA 1
ATOM 14937 C C . GLY F 1 259 ? 52.451 54.577 73.752 1.00 17.53 288 GLY F C 1
ATOM 14938 O O . GLY F 1 259 ? 51.296 54.820 73.334 1.00 16.48 288 GLY F O 1
ATOM 14939 N N . LEU F 1 260 ? 53.261 53.669 73.199 1.00 16.58 289 LEU F N 1
ATOM 14940 C CA . LEU F 1 260 ? 52.998 53.118 71.869 1.00 16.01 289 LEU F CA 1
ATOM 14941 C C . LEU F 1 260 ? 53.794 51.851 71.553 1.00 15.63 289 LEU F C 1
ATOM 14942 O O . LEU F 1 260 ? 54.901 51.654 72.061 1.00 14.89 289 LEU F O 1
ATOM 14947 N N . GLY F 1 261 ? 53.235 50.991 70.696 1.00 15.20 290 GLY F N 1
ATOM 14948 C CA . GLY F 1 261 ? 53.947 49.800 70.278 1.00 14.94 290 GLY F CA 1
ATOM 14949 C C . GLY F 1 261 ? 53.174 48.695 69.586 1.00 14.48 290 GLY F C 1
ATOM 14950 O O . GLY F 1 261 ? 52.187 48.892 68.867 1.00 12.43 290 GLY F O 1
ATOM 14951 N N . HIS F 1 262 ? 53.664 47.501 69.871 1.00 14.73 291 HIS F N 1
ATOM 14952 C CA . HIS F 1 262 ? 53.226 46.257 69.259 1.00 15.28 291 HIS F CA 1
ATOM 14953 C C . HIS F 1 262 ? 53.028 46.429 67.764 1.00 15.08 291 HIS F C 1
ATOM 14954 O O . HIS F 1 262 ? 51.887 46.403 67.260 1.00 14.28 291 HIS F O 1
ATOM 14961 N N . ASN F 1 263 ? 54.171 46.585 67.088 1.00 14.75 292 ASN F N 1
ATOM 14962 C CA . ASN F 1 263 ? 54.202 46.988 65.688 1.00 14.71 292 ASN F CA 1
ATOM 14963 C C . ASN F 1 263 ? 54.254 45.877 64.645 1.00 15.13 292 ASN F C 1
ATOM 14964 O O . ASN F 1 263 ? 54.581 44.705 64.912 1.00 15.40 292 ASN F O 1
ATOM 14969 N N . SER F 1 264 ? 53.955 46.357 63.439 1.00 15.73 293 SER F N 1
ATOM 14970 C CA . SER F 1 264 ? 53.947 45.700 62.160 1.00 15.73 293 SER F CA 1
ATOM 14971 C C . SER F 1 264 ? 54.872 46.589 61.282 1.00 15.42 293 SER F C 1
ATOM 14972 O O . SER F 1 264 ? 55.077 47.760 61.600 1.00 15.25 293 SER F O 1
ATOM 14975 N N . ALA F 1 265 ? 55.416 46.053 60.184 1.00 14.90 294 ALA F N 1
ATOM 14976 C CA . ALA F 1 265 ? 56.114 46.865 59.167 1.00 14.32 294 ALA F CA 1
ATOM 14977 C C . ALA F 1 265 ? 56.147 46.150 57.812 1.00 14.46 294 ALA F C 1
ATOM 14978 O O . ALA F 1 265 ? 56.300 44.920 57.727 1.00 14.07 294 ALA F O 1
ATOM 14980 N N . TYR F 1 266 ? 56.012 46.936 56.747 1.00 14.48 295 TYR F N 1
ATOM 14981 C CA . TYR F 1 266 ? 55.816 46.404 55.408 1.00 14.96 295 TYR F CA 1
ATOM 14982 C C . TYR F 1 266 ? 56.417 47.307 54.363 1.00 15.16 295 TYR F C 1
ATOM 14983 O O . TYR F 1 266 ? 56.565 48.513 54.566 1.00 14.54 295 TYR F O 1
ATOM 14992 N N . THR F 1 267 ? 56.716 46.691 53.227 1.00 16.10 296 THR F N 1
ATOM 14993 C CA . THR F 1 267 ? 57.084 47.386 52.002 1.00 16.07 296 THR F CA 1
ATOM 14994 C C . THR F 1 267 ? 55.900 47.261 51.059 1.00 15.83 296 THR F C 1
ATOM 14995 O O . THR F 1 267 ? 55.525 46.149 50.705 1.00 15.75 296 THR F O 1
ATOM 14999 N N . TRP F 1 268 ? 55.294 48.396 50.706 1.00 15.96 297 TRP F N 1
ATOM 15000 C CA . TRP F 1 268 ? 54.202 48.475 49.723 1.00 15.92 297 TRP F CA 1
ATOM 15001 C C . TRP F 1 268 ? 54.532 49.449 48.590 1.00 15.66 297 TRP F C 1
ATOM 15002 O O . TRP F 1 268 ? 54.841 50.614 48.837 1.00 15.67 297 TRP F O 1
ATOM 15013 N N . ASP F 1 269 ? 54.416 48.979 47.347 1.00 15.92 298 ASP F N 1
ATOM 15014 C CA . ASP F 1 269 ? 54.671 49.802 46.153 1.00 15.60 298 ASP F CA 1
ATOM 15015 C C . ASP F 1 269 ? 55.940 50.626 46.285 1.00 15.33 298 ASP F C 1
ATOM 15016 O O . ASP F 1 269 ? 55.920 51.841 46.134 1.00 14.95 298 ASP F O 1
ATOM 15021 N N . GLY F 1 270 ? 57.035 49.947 46.588 1.00 15.44 299 GLY F N 1
ATOM 15022 C CA . GLY F 1 270 ? 58.356 50.554 46.604 1.00 15.83 299 GLY F CA 1
ATOM 15023 C C . GLY F 1 270 ? 58.667 51.450 47.790 1.00 16.04 299 GLY F C 1
ATOM 15024 O O . GLY F 1 270 ? 59.696 52.118 47.804 1.00 16.68 299 GLY F O 1
ATOM 15025 N N . LYS F 1 271 ? 57.785 51.470 48.780 1.00 16.02 300 LYS F N 1
ATOM 15026 C CA . LYS F 1 271 ? 57.971 52.315 49.952 1.00 15.98 300 LYS F CA 1
ATOM 15027 C C . LYS F 1 271 ? 57.660 51.586 51.259 1.00 14.92 300 LYS F C 1
ATOM 15028 O O . LYS F 1 271 ? 56.828 50.681 51.292 1.00 14.40 300 LYS F O 1
ATOM 15034 N N . ASP F 1 272 ? 58.345 51.997 52.324 1.00 14.48 301 ASP F N 1
ATOM 15035 C CA . ASP F 1 272 ? 58.301 51.305 53.621 1.00 13.85 301 ASP F CA 1
ATOM 15036 C C . ASP F 1 272 ? 57.408 52.006 54.636 1.00 13.77 301 ASP F C 1
ATOM 15037 O O . ASP F 1 272 ? 57.341 53.234 54.656 1.00 12.79 301 ASP F O 1
ATOM 15042 N N . TYR F 1 273 ? 56.750 51.219 55.496 1.00 14.12 302 TYR F N 1
ATOM 15043 C CA . TYR F 1 273 ? 55.843 51.762 56.507 1.00 14.26 302 TYR F CA 1
ATOM 15044 C C . TYR F 1 273 ? 55.932 51.040 57.864 1.00 14.30 302 TYR F C 1
ATOM 15045 O O . TYR F 1 273 ? 56.160 49.828 57.930 1.00 13.57 302 TYR F O 1
ATOM 15054 N N . LEU F 1 274 ? 55.753 51.826 58.927 1.00 13.99 303 LEU F N 1
ATOM 15055 C CA . LEU F 1 274 ? 55.618 51.341 60.287 1.00 14.38 303 LEU F CA 1
ATOM 15056 C C . LEU F 1 274 ? 54.141 51.419 60.721 1.00 14.01 303 LEU F C 1
ATOM 15057 O O . LEU F 1 274 ? 53.514 52.478 60.628 1.00 13.48 303 LEU F O 1
ATOM 15062 N N . VAL F 1 275 ? 53.609 50.293 61.206 1.00 14.00 304 VAL F N 1
ATOM 15063 C CA . VAL F 1 275 ? 52.207 50.198 61.640 1.00 13.83 304 VAL F CA 1
ATOM 15064 C C . VAL F 1 275 ? 52.173 49.833 63.108 1.00 13.95 304 VAL F C 1
ATOM 15065 O O . VAL F 1 275 ? 52.863 48.890 63.516 1.00 14.09 304 VAL F O 1
ATOM 15069 N N . LEU F 1 276 ? 51.361 50.547 63.900 1.00 13.60 305 LEU F N 1
ATOM 15070 C CA . LEU F 1 276 ? 51.378 50.400 65.375 1.00 13.67 305 LEU F CA 1
ATOM 15071 C C . LEU F 1 276 ? 50.107 50.959 66.017 1.00 13.69 305 LEU F C 1
ATOM 15072 O O . LEU F 1 276 ? 49.280 51.603 65.351 1.00 12.28 305 LEU F O 1
ATOM 15077 N N . HIS F 1 277 ? 49.931 50.674 67.306 1.00 14.27 306 HIS F N 1
ATOM 15078 C CA . HIS F 1 277 ? 48.929 51.394 68.091 1.00 14.33 306 HIS F CA 1
ATOM 15079 C C . HIS F 1 277 ? 49.599 52.416 69.015 1.00 14.53 306 HIS F C 1
ATOM 15080 O O . HIS F 1 277 ? 50.764 52.272 69.386 1.00 14.55 306 HIS F O 1
ATOM 15087 N N . ALA F 1 278 ? 48.854 53.470 69.323 1.00 15.06 307 ALA F N 1
ATOM 15088 C CA . ALA F 1 278 ? 49.303 54.556 70.186 1.00 14.92 307 ALA F CA 1
ATOM 15089 C C . ALA F 1 278 ? 48.139 55.085 71.052 1.00 14.72 307 ALA F C 1
ATOM 15090 O O . ALA F 1 278 ? 47.045 55.313 70.542 1.00 13.95 307 ALA F O 1
ATOM 15092 N N . TYR F 1 279 ? 48.384 55.265 72.356 1.00 14.89 308 TYR F N 1
ATOM 15093 C CA . TYR F 1 279 ? 47.329 55.593 73.328 1.00 15.02 308 TYR F CA 1
ATOM 15094 C C . TYR F 1 279 ? 47.147 57.111 73.430 1.00 15.56 308 TYR F C 1
ATOM 15095 O O . TYR F 1 279 ? 48.012 57.813 73.964 1.00 15.52 308 TYR F O 1
ATOM 15104 N N . GLU F 1 280 ? 46.009 57.602 72.936 1.00 15.78 309 GLU F N 1
ATOM 15105 C CA . GLU F 1 280 ? 45.749 59.036 72.820 1.00 15.89 309 GLU F CA 1
ATOM 15106 C C . GLU F 1 280 ? 45.303 59.647 74.164 1.00 16.30 309 GLU F C 1
ATOM 15107 O O . GLU F 1 280 ? 44.201 59.376 74.645 1.00 16.04 309 GLU F O 1
ATOM 15113 N N . ALA F 1 281 ? 46.153 60.490 74.749 1.00 16.45 310 ALA F N 1
ATOM 15114 C CA . ALA F 1 281 ? 45.913 61.044 76.088 1.00 16.47 310 ALA F CA 1
ATOM 15115 C C . ALA F 1 281 ? 44.672 61.943 76.165 1.00 16.61 310 ALA F C 1
ATOM 15116 O O . ALA F 1 281 ? 44.060 62.076 77.222 1.00 16.67 310 ALA F O 1
ATOM 15118 N N . ALA F 1 282 ? 44.295 62.553 75.045 1.00 16.75 311 ALA F N 1
ATOM 15119 C CA . ALA F 1 282 ? 43.112 63.416 74.993 1.00 16.56 311 ALA F CA 1
ATOM 15120 C C . ALA F 1 282 ? 41.785 62.660 74.836 1.00 16.69 311 ALA F C 1
ATOM 15121 O O . ALA F 1 282 ? 40.723 63.275 74.920 1.00 16.73 311 ALA F O 1
ATOM 15123 N N . ASP F 1 283 ? 41.836 61.351 74.603 1.00 16.85 312 ASP F N 1
ATOM 15124 C CA . ASP F 1 283 ? 40.634 60.527 74.402 1.00 17.25 312 ASP F CA 1
ATOM 15125 C C . ASP F 1 283 ? 40.693 59.292 75.322 1.00 17.48 312 ASP F C 1
ATOM 15126 O O . ASP F 1 283 ? 40.617 58.157 74.854 1.00 17.86 312 ASP F O 1
ATOM 15131 N N . ASN F 1 284 ? 40.839 59.529 76.630 1.00 17.46 313 ASN F N 1
ATOM 15132 C CA . ASN F 1 284 ? 40.904 58.465 77.655 1.00 17.34 313 ASN F CA 1
ATOM 15133 C C . ASN F 1 284 ? 41.912 57.351 77.387 1.00 17.12 313 ASN F C 1
ATOM 15134 O O . ASN F 1 284 ? 41.705 56.190 77.769 1.00 16.00 313 ASN F O 1
ATOM 15139 N N . TYR F 1 285 ? 43.025 57.736 76.750 1.00 17.10 314 TYR F N 1
ATOM 15140 C CA . TYR F 1 285 ? 44.101 56.828 76.373 1.00 16.97 314 TYR F CA 1
ATOM 15141 C C . TYR F 1 285 ? 43.618 55.666 75.492 1.00 16.93 314 TYR F C 1
ATOM 15142 O O . TYR F 1 285 ? 44.237 54.600 75.475 1.00 17.11 314 TYR F O 1
ATOM 15151 N N . LEU F 1 286 ? 42.536 55.885 74.746 1.00 16.63 315 LEU F N 1
ATOM 15152 C CA . LEU F 1 286 ? 42.040 54.882 73.812 1.00 17.02 315 LEU F CA 1
ATOM 15153 C C . LEU F 1 286 ? 43.043 54.681 72.655 1.00 16.60 315 LEU F C 1
ATOM 15154 O O . LEU F 1 286 ? 43.410 55.625 71.962 1.00 16.68 315 LEU F O 1
ATOM 15159 N N . GLN F 1 287 ? 43.477 53.438 72.482 1.00 16.14 316 GLN F N 1
ATOM 15160 C CA . GLN F 1 287 ? 44.373 53.030 71.389 1.00 15.85 316 GLN F CA 1
ATOM 15161 C C . GLN F 1 287 ? 43.866 53.376 69.960 1.00 15.45 316 GLN F C 1
ATOM 15162 O O . GLN F 1 287 ? 42.709 53.120 69.620 1.00 14.63 316 GLN F O 1
ATOM 15168 N N . LYS F 1 288 ? 44.759 53.949 69.141 1.00 14.64 317 LYS F N 1
ATOM 15169 C CA . LYS F 1 288 ? 44.465 54.364 67.767 1.00 14.89 317 LYS F CA 1
ATOM 15170 C C . LYS F 1 288 ? 45.479 53.791 66.750 1.00 14.81 317 LYS F C 1
ATOM 15171 O O . LYS F 1 288 ? 46.673 53.737 67.031 1.00 13.70 317 LYS F O 1
ATOM 15177 N N . LEU F 1 289 ? 44.992 53.376 65.575 1.00 14.69 318 LEU F N 1
ATOM 15178 C CA . LEU F 1 289 ? 45.853 52.935 64.471 1.00 14.73 318 LEU F CA 1
ATOM 15179 C C . LEU F 1 289 ? 46.704 54.106 64.063 1.00 14.37 318 LEU F C 1
ATOM 15180 O O . LEU F 1 289 ? 46.197 55.215 63.983 1.00 14.65 318 LEU F O 1
ATOM 15185 N N . LYS F 1 290 ? 47.987 53.848 63.828 1.00 14.36 319 LYS F N 1
ATOM 15186 C CA . LYS F 1 290 ? 48.934 54.850 63.351 1.00 14.59 319 LYS F CA 1
ATOM 15187 C C . LYS F 1 290 ? 49.851 54.211 62.303 1.00 14.25 319 LYS F C 1
ATOM 15188 O O . LYS F 1 290 ? 50.468 53.182 62.562 1.00 12.82 319 LYS F O 1
ATOM 15194 N N . ILE F 1 291 ? 49.894 54.812 61.109 1.00 14.55 320 ILE F N 1
ATOM 15195 C CA . ILE F 1 291 ? 50.758 54.353 60.027 1.00 15.05 320 ILE F CA 1
ATOM 15196 C C . ILE F 1 291 ? 51.752 55.486 59.743 1.00 15.15 320 ILE F C 1
ATOM 15197 O O . ILE F 1 291 ? 51.340 56.624 59.506 1.00 15.20 320 ILE F O 1
ATOM 15202 N N . LEU F 1 292 ? 53.049 55.176 59.802 1.00 14.85 321 LEU F N 1
ATOM 15203 C CA . LEU F 1 292 ? 54.104 56.161 59.595 1.00 15.30 321 LEU F CA 1
ATOM 15204 C C . LEU F 1 292 ? 55.056 55.696 58.490 1.00 15.37 321 LEU F C 1
ATOM 15205 O O . LEU F 1 292 ? 55.280 54.495 58.299 1.00 15.52 321 LEU F O 1
ATOM 15210 N N . ASN F 1 293 ? 55.623 56.670 57.782 1.00 15.48 322 ASN F N 1
ATOM 15211 C CA . ASN F 1 293 ? 56.621 56.427 56.768 1.00 15.32 322 ASN F CA 1
ATOM 15212 C C . ASN F 1 293 ? 57.893 55.957 57.437 1.00 15.44 322 ASN F C 1
ATOM 15213 O O . ASN F 1 293 ? 58.430 56.632 58.314 1.00 15.63 322 ASN F O 1
ATOM 15218 N N . LEU F 1 294 ? 58.386 54.803 57.011 1.00 15.23 323 LEU F N 1
ATOM 15219 C CA . LEU F 1 294 ? 59.604 54.246 57.554 1.00 15.01 323 LEU F CA 1
ATOM 15220 C C . LEU F 1 294 ? 60.841 54.680 56.769 1.00 15.00 323 LEU F C 1
ATOM 15221 O O . LEU F 1 294 ? 61.024 54.257 55.635 1.00 14.77 323 LEU F O 1
ATOM 15226 N N . HIS F 1 295 ? 61.681 55.518 57.377 1.00 14.53 324 HIS F N 1
ATOM 15227 C CA . HIS F 1 295 ? 62.885 56.067 56.721 1.00 14.46 324 HIS F CA 1
ATOM 15228 C C . HIS F 1 295 ? 64.129 55.301 57.135 1.00 14.07 324 HIS F C 1
ATOM 15229 O O . HIS F 1 295 ? 64.060 54.453 58.026 1.00 13.50 324 HIS F O 1
ATOM 15236 N N . TRP F 1 296 ? 65.261 55.576 56.495 1.00 13.40 325 TRP F N 1
ATOM 15237 C CA . TRP F 1 296 ? 66.531 54.896 56.838 1.00 13.46 325 TRP F CA 1
ATOM 15238 C C . TRP F 1 296 ? 67.727 55.861 56.788 1.00 13.32 325 TRP F C 1
ATOM 15239 O O . TRP F 1 296 ? 67.922 56.575 55.805 1.00 12.54 325 TRP F O 1
ATOM 15250 N N . ASP F 1 297 ? 68.528 55.866 57.852 1.00 13.68 326 ASP F N 1
ATOM 15251 C CA . ASP F 1 297 ? 69.614 56.832 57.997 1.00 14.26 326 ASP F CA 1
ATOM 15252 C C . ASP F 1 297 ? 70.878 56.421 57.234 1.00 14.77 326 ASP F C 1
ATOM 15253 O O . ASP F 1 297 ? 70.907 55.397 56.556 1.00 13.58 326 ASP F O 1
ATOM 15258 N N . GLY F 1 298 ? 71.897 57.264 57.316 1.00 16.18 327 GLY F N 1
ATOM 15259 C CA . GLY F 1 298 ? 73.121 57.058 56.570 1.00 17.64 327 GLY F CA 1
ATOM 15260 C C . GLY F 1 298 ? 73.876 55.843 57.052 1.00 19.08 327 GLY F C 1
ATOM 15261 O O . GLY F 1 298 ? 74.568 55.161 56.284 1.00 18.80 327 GLY F O 1
ATOM 15262 N N . GLU F 1 299 ? 73.735 55.585 58.346 1.00 20.65 328 GLU F N 1
ATOM 15263 C CA . GLU F 1 299 ? 74.440 54.513 59.004 1.00 22.20 328 GLU F CA 1
ATOM 15264 C C . GLU F 1 299 ? 73.633 53.180 58.833 1.00 21.99 328 GLU F C 1
ATOM 15265 O O . GLU F 1 299 ? 74.093 52.114 59.263 1.00 22.75 328 GLU F O 1
ATOM 15271 N N . GLY F 1 300 ? 72.439 53.245 58.211 1.00 21.44 329 GLY F N 1
ATOM 15272 C CA . GLY F 1 300 ? 71.624 52.065 57.873 1.00 20.20 329 GLY F CA 1
ATOM 15273 C C . GLY F 1 300 ? 70.493 51.629 58.839 1.00 20.26 329 GLY F C 1
ATOM 15274 O O . GLY F 1 300 ? 69.949 50.517 58.761 1.00 19.48 329 GLY F O 1
ATOM 15275 N N . TRP F 1 301 ? 70.124 52.494 59.761 1.00 18.99 330 TRP F N 1
ATOM 15276 C CA . TRP F 1 301 ? 69.175 52.116 60.785 1.00 18.18 330 TRP F CA 1
ATOM 15277 C C . TRP F 1 301 ? 67.871 52.833 60.553 1.00 17.60 330 TRP F C 1
ATOM 15278 O O . TRP F 1 301 ? 67.891 53.987 60.151 1.00 17.36 330 TRP F O 1
ATOM 15289 N N . PRO F 1 302 ? 66.742 52.175 60.826 1.00 17.17 331 PRO F N 1
ATOM 15290 C CA . PRO F 1 302 ? 65.436 52.784 60.564 1.00 17.28 331 PRO F CA 1
ATOM 15291 C C . PRO F 1 302 ? 65.230 54.015 61.409 1.00 17.48 331 PRO F C 1
ATOM 15292 O O . PRO F 1 302 ? 65.850 54.145 62.463 1.00 17.26 331 PRO F O 1
ATOM 15296 N N . GLN F 1 303 ? 64.321 54.870 60.960 1.00 17.42 332 GLN F N 1
ATOM 15297 C CA . GLN F 1 303 ? 64.118 56.203 61.510 1.00 17.86 332 GLN F CA 1
ATOM 15298 C C . GLN F 1 303 ? 62.678 56.647 61.206 1.00 17.77 332 GLN F C 1
ATOM 15299 O O . GLN F 1 303 ? 62.204 56.488 60.078 1.00 17.96 332 GLN F O 1
ATOM 15305 N N . VAL F 1 304 ? 61.966 57.163 62.209 1.00 17.04 333 VAL F N 1
ATOM 15306 C CA . VAL F 1 304 ? 60.642 57.738 61.979 1.00 16.75 333 VAL F CA 1
ATOM 15307 C C . VAL F 1 304 ? 60.495 59.162 62.526 1.00 16.65 333 VAL F C 1
ATOM 15308 O O . VAL F 1 304 ? 61.312 59.650 63.319 1.00 16.16 333 VAL F O 1
ATOM 15312 N N . ASP F 1 305 ? 59.463 59.824 62.015 1.00 16.92 334 ASP F N 1
ATOM 15313 C CA . ASP F 1 305 ? 59.111 61.188 62.373 1.00 17.14 334 ASP F CA 1
ATOM 15314 C C . ASP F 1 305 ? 57.919 61.160 63.339 1.00 17.35 334 ASP F C 1
ATOM 15315 O O . ASP F 1 305 ? 56.792 60.920 62.908 1.00 17.22 334 ASP F O 1
ATOM 15320 N N . GLU F 1 306 ? 58.152 61.437 64.624 1.00 17.21 335 GLU F N 1
ATOM 15321 C CA . GLU F 1 306 ? 57.085 61.291 65.622 1.00 17.85 335 GLU F CA 1
ATOM 15322 C C . GLU F 1 306 ? 55.847 62.235 65.448 1.00 17.41 335 GLU F C 1
ATOM 15323 O O . GLU F 1 306 ? 54.751 61.978 65.977 1.00 17.03 335 GLU F O 1
ATOM 15329 N N . LYS F 1 307 ? 56.000 63.283 64.642 1.00 16.72 336 LYS F N 1
ATOM 15330 C CA . LYS F 1 307 ? 54.884 64.160 64.314 1.00 16.28 336 LYS F CA 1
ATOM 15331 C C . LYS F 1 307 ? 53.801 63.478 63.480 1.00 15.93 336 LYS F C 1
ATOM 15332 O O . LYS F 1 307 ? 52.695 63.995 63.396 1.00 15.45 336 LYS F O 1
ATOM 15338 N N . GLU F 1 308 ? 54.123 62.346 62.850 1.00 15.78 337 GLU F N 1
ATOM 15339 C CA . GLU F 1 308 ? 53.139 61.543 62.098 1.00 16.04 337 GLU F CA 1
ATOM 15340 C C . GLU F 1 308 ? 52.120 60.848 63.023 1.00 15.76 337 GLU F C 1
ATOM 15341 O O . GLU F 1 308 ? 51.023 60.459 62.586 1.00 15.74 337 GLU F O 1
ATOM 15347 N N . LEU F 1 309 ? 52.465 60.729 64.305 1.00 15.18 338 LEU F N 1
ATOM 15348 C CA . LEU F 1 309 ? 51.477 60.354 65.331 1.00 14.98 338 LEU F CA 1
ATOM 15349 C C . LEU F 1 309 ? 50.280 61.314 65.379 1.00 14.38 338 LEU F C 1
ATOM 15350 O O . LEU F 1 309 ? 49.182 60.927 65.782 1.00 14.99 338 LEU F O 1
ATOM 15355 N N . ASP F 1 310 ? 50.470 62.558 64.962 1.00 13.81 339 ASP F N 1
ATOM 15356 C CA . ASP F 1 310 ? 49.351 63.506 64.887 1.00 13.28 339 ASP F CA 1
ATOM 15357 C C . ASP F 1 310 ? 48.739 63.613 63.500 1.00 13.24 339 ASP F C 1
ATOM 15358 O O . ASP F 1 310 ? 47.514 63.688 63.377 1.00 12.83 339 ASP F O 1
ATOM 15363 N N . SER F 1 311 ? 49.594 63.633 62.473 1.00 12.66 340 SER F N 1
ATOM 15364 C CA . SER F 1 311 ? 49.177 63.946 61.096 1.00 12.16 340 SER F CA 1
ATOM 15365 C C . SER F 1 311 ? 48.446 62.767 60.427 1.00 12.35 340 SER F C 1
ATOM 15366 O O . SER F 1 311 ? 47.548 62.970 59.595 1.00 11.47 340 SER F O 1
ATOM 15369 N N . TYR F 1 312 ? 48.807 61.539 60.812 1.00 13.06 341 TYR F N 1
ATOM 15370 C CA . TYR F 1 312 ? 48.046 60.364 60.392 1.00 13.41 341 TYR F CA 1
ATOM 15371 C C . TYR F 1 312 ? 46.759 60.252 61.196 1.00 14.13 341 TYR F C 1
ATOM 15372 O O . TYR F 1 312 ? 46.785 59.932 62.405 1.00 14.28 341 TYR F O 1
ATOM 15381 N N . ILE F 1 313 ? 45.639 60.460 60.514 1.00 14.38 342 ILE F N 1
ATOM 15382 C CA . ILE F 1 313 ? 44.336 60.404 61.148 1.00 15.06 342 ILE F CA 1
ATOM 15383 C C . ILE F 1 313 ? 43.440 59.487 60.336 1.00 15.51 342 ILE F C 1
ATOM 15384 O O . ILE F 1 313 ? 42.912 59.874 59.292 1.00 15.66 342 ILE F O 1
ATOM 15389 N N . SER F 1 314 ? 43.264 58.272 60.824 1.00 15.96 343 SER F N 1
ATOM 15390 C CA . SER F 1 314 ? 42.379 57.336 60.179 1.00 16.65 343 SER F CA 1
ATOM 15391 C C . SER F 1 314 ? 40.973 57.755 60.524 1.00 17.60 343 SER F C 1
ATOM 15392 O O . SER F 1 314 ? 40.755 58.539 61.462 1.00 16.97 343 SER F O 1
ATOM 15395 N N . GLN F 1 315 ? 40.034 57.263 59.720 1.00 19.02 344 GLN F N 1
ATOM 15396 C CA . GLN F 1 315 ? 38.608 57.477 59.920 1.00 19.42 344 GLN F CA 1
ATOM 15397 C C . GLN F 1 315 ? 37.869 56.137 59.830 1.00 20.33 344 GLN F C 1
ATOM 15398 O O . GLN F 1 315 ? 38.147 55.308 58.956 1.00 20.30 344 GLN F O 1
ATOM 15404 N N . ARG F 1 316 ? 36.931 55.932 60.751 1.00 21.38 345 ARG F N 1
ATOM 15405 C CA . ARG F 1 316 ? 36.074 54.763 60.741 1.00 21.94 345 ARG F CA 1
ATOM 15406 C C . ARG F 1 316 ? 34.733 55.094 60.073 1.00 21.75 345 ARG F C 1
ATOM 15407 O O . ARG F 1 316 ? 33.918 55.842 60.611 1.00 22.19 345 ARG F O 1
ATOM 15415 N N . LEU F 1 317 ? 34.537 54.535 58.883 1.00 21.94 346 LEU F N 1
ATOM 15416 C CA . LEU F 1 317 ? 33.278 54.624 58.142 1.00 22.11 346 LEU F CA 1
ATOM 15417 C C . LEU F 1 317 ? 32.209 53.687 58.739 1.00 22.24 346 LEU F C 1
ATOM 15418 O O . LEU F 1 317 ? 32.528 52.753 59.506 1.00 21.95 346 LEU F O 1
#